Protein AF-0000000073406650 (afdb_homodimer)

Secondary structure (DSSP, 8-state):
----------------------SS--EEEEEE-TTS-EEEEEESS-TT--EEEEEEEESSTTPPPSEEEEEE-EE-SSSEEEEE-PPPTTEEEEEEEEETTTTEEE-GGG-TT--EEEEES-SS---EEEEE-TTS-EEEEE---TTS-EEEEEEEESSSSTTSPPEEEEEEE-EEETTTTEEEEEE----TT-EEEEEEEETTTTEEE-BTTBPEEEE----SEEEEEEEES-S-EETT-EEEEEEEEEE-SSS-EEEEEEEEETTEEEEEEEEEE-SEEEEEEEEEE--S-SEEE--EEEEEETTEEEEEEEPPPEEEE--TT-PPEEEEEEEEE-----B-TTS-B---HHHHHHH-SEEETTEEE-HHHHHHHHHHHSS--EEEEE-HHHHHHHHHHHH-SS--B-TT----HHHHHHHHHHHHHHHHHHHHHTSEEEEB--TT-B-HHHHHHTT-HHHHHHHHHHHHHHHHHHH----SEE--GGG-B-TTHHHHHHHHT--EEEEEHHHHGGG-EEEES---SSSEEEEE-TTS-EEEEEEE-HHHHHHHHHTGGGS-HHHHHHHHHHHHHHHHHHSTT-EEEEEEESSHHHHH-TTTHHHHHHHHHHHHHHHBTTTEEE--HHHHHHHSPSPEEEE---SB-TTSSSTTT-SS-HHHHHHHHHHHHHHHHHHHHHHHHTPPSS------GGGTT--SSHHHHHHHHHHHHTBHHHHHHSSTTT---HHHHHHHHHHHHHHHHHHHHHHHTEEEEEEEEETTEEEEEEEE-SSS-EEEEEEEEETTEEEEEEEEE-SEEEEEEEE-SS--SEEEEEEEE---HHHH-S-SSPPBTTBEEEEEEEEETTS-EEEE------------------------/----------------------S---EEEEEE-TTS-EEEEEESS-TT--EEEEEEEESSTTPPPSEEEEEE-EE-SSSEEEEE-PPPTTEEEEEEEEETTTTEEE-GGG-TT--EEEEES-SS---EEEEE-TTS-EEEEE---TTS-EEEEEEEESSSSTTSPPEEEEEEE-EEETTTTEEEEEE----TT-EEEEEEEETTTTEEE-BTTBPEEEE----SEEEEEEEES-S-EETT-EEEEEEEEEE-SSS-EEEEEEEEETTEEEEEEEEEE-SEEEEEEEEEE--S-SEEE--EEEEEETTEEEEEEEPPPEEEE--TT-PPEEEEEEEEE-----B-TTSEE---HHHHHHH-SEEETTEEE-HHHHHHHHHHHSS--EEEEE-HHHHHHHHHHHH-SS-EE-TT----HHHHHHHHHHHHHHHHHHHHHTSEEEEB--TT-B-HHHHHHTT-HHHHHHHHHHHHHHHHHHH----SEE--GGG-B-TTHHHHHHHHT--EEEEEHHHHGGG-EEEES---SSSEEEEE-TTS-EEEEEEE-HHHHHHHHHTGGGS-HHHHHHHHHHHHHHHHHHSTT-EEEEEEESSHHHHT-TTTHHHHHHHHHHHHHHHBTTTEEE--HHHHHHHSPSPEEEE---SB-TTSSSTTT-SS-HHHHHHHHHHHHHHHHHHHHHHHHTPPSSPPPP--GGGTT--SSHHHHHHHHHHHHTBHHHHHHSSTTT---THHHHHHHHHHHHHHHHHHHHHHTEEEEEEEEETTEEEEEEEE-SSS-EEEEEEEEETTEEEEEEEEE-SEEEEEEEE-SS--SEEEEEEEE---HHHH-S-SSPPBTTBEEEEEEEEETTS-EEEE------------------------

Foldseek 3Di:
DPPPPPPPPPPPPPPDPDCPVPDQDKDKDWDADPQAKIKIWIARDDQPWWKKKWKAWDPFFLHDGPGIDIDTFHDPPGTTMDMDDRDDQQIKMWIWMATPVVRDTGAVSRDPSFTFIARRNHPDWFQWDWDQDQQQKIKIKIQDHPPFWKKKFKFWFPDQWAPGDGDPTDIDIWDQDRRGNITIDIDDRDPQQIKMWIWMAGPVVRDIHADVPGTGIDGRHHFQKDWPDKAWPALAAEAFDKTKMKIKMAHQDQAKFFKKKWKDWPVDIDIDGGDIDHHGIDIDIDMDTRNDDFDKTWIKMFIGGPNHTRDIDIYPIYGYDHCVVFAAAAEEEEAEADDFAQAFLQQAREACCLLCQQFAQADDPNGGGHLLQLVLVLLVVFPFAYEYEDALNSLLVLLLLLQEPDHHYDPPYDGPSVRSNVSSVVSLVSVLVCVVVRSYAYAWEQRRLFLVVVCVQLLVNLQSLLSRLLRQVSCCVSNVDRHQAHENRLLFDDLCVLVSCVVNNRAAYEHALVLWLVPWAFPDDHSPLQAKEWEQDPVRRTHIYRHADLVLLVCVQPPLQADALVVSLSVNVVVSSVVCNVDGHTYHYHYDHSRQSCSVRVPRRSSNVSSNSVSQRVCDPGSYHYDHPVVRNVVGDDHTYIYDTDRAGSVSHCCLQDDPDPLSVVLVQLLLALLQLLLLLCLFLPHDPNHNADDDSNRPPAGPDPSSRLSSLSSSSSHRQLSNCPDPPQVHDCVSSVSSNSSSVVSVVVSLVQLVQKDWDWWAADFFKIKTKIARQDQGKTWKKKWKDDPVDIDIDTDIDHHGIDIDMDGHPGRDFKIKIWIARQADCSSRRNHPDDADPRGHTSWMWIQGNVTDIDIDGPPPPPPPPPPPPPPDCPPDVRRD/DPPPPPPPPPPPPPDDPDCPVPDQDKDKDWDADPQAKIKIWIARDDQPWWKKKWKAWDPFFLHDGPGIDIDTFHDPPGTTMDMDDRDDQQIKMWIWMATPVVRDTGAVSRDPSFTFIAGHNHPDWFQWDWDQDQQQKIKIKIQDHPPFWKKKFKFWFPDQWAPTDGDPTDIDIWDQDRRGNITIDIDDRDPQQIKMWIWMAGPVVRDIHADVPGTGIDGRHHFQKDWPDKAWPDLAAEAFDKTKMKIKMAHQDQAKFFKKKWKDWPVDIDIDGGDIDHHGIDIDIDMDTRNDDFDKTWIKMFMGGPNHTNDIDIYPIYGYDYCVVFAAAAEEEEAEADDFAQAFLQQAREACCLLCQQFAQADDPNGGGHLLQLVLVLLVVFPFAYEYEDAQNSLLVLLLLLQEPDHHYDPPYDGPSVRSNVSSVVSLVSVLVCVVVNSYAYAWEQRRLFLVVVCVQLLVNLQSLLSRLLRQVSCCVRNVDRHQAHENRLLFDDLCVLVSCVVNNRAAYEHALVLWLVPWAFPDDHSPLQAWEWEQDPVRRTHIYRHADLVLLVCVQPPLQADALVVSLSVNVVVSSVCCNVDGHTYHYHYDHSRQSCSVRVPRRSSNVSSNSVSQRVCDPGSYHYDHPVVRNVVGDDHTYIYDTDRAGSVSHCCLQDDPDPLSVVLVQLLLALLQLLLLLCLFLPHDPNHNADDDSNRPPAGPDPSSRLSSLSSSSSHRQLSNCPDPPQVHDCVSSVSSNSSSVVSVVVSLVQLVQKDWDWWAADFFKIKTKIARQDQGKTWKKKWKDDPVDIDIDTDIDHHGIDIDMDGHPGGDFKIKIWIARQADCSSRRNHDDDADPRHHTSWMWIQGNVTDIDIDGPPPPPPPPPPPPPPDCPPPVRRD

Organism: Sulfolobus acidocaldarius (strain ATCC 33909 / DSM 639 / JCM 8929 / NBRC 15157 / NCIMB 11770) (NCBI:txid330779)

Radius of gyration: 42.92 Å; Cα contacts (8 Å, |Δi|>4): 4029; chains: 2; bounding box: 126×103×82 Å

Sequence (1768 aa):
MKVVLVLSIFVISILSVLALAQTGNVSVNFNVTSNGYVTIYLSGLPSSDDVILHWGVQPGPQSSWTQVYDTPMTWNGNNFSATIGPFQNGTWIGWVFHDNTTNTWINYDNHPFWNWNLEVNPPVVGITYATVLSNGSILITTIGRAPDDIVVHYGIASGPQTGLPWSNITDVTMVYNPLWGNYTAVIGPFPNGTWVQWVYHDLTENKYYSNNGQNFAIQVIYTFLTITGGNYDKYVYTINQNGKIFLTVDNKLNSPVNVNIVVNIQNNQLSYNGITLNPGQNNITLPFTASFSQGVYYPVVDLYYSNSLQGTFNLPQLIVLNTTGKRPISLVIVWNMHQPLYLSPQGVWEQPWVWVHTGQDFYWNSSLVGAYELQALLINKYNVSVTIDFTPVLLYQWLTILSQTNPKFASGINVNVTHDTQAVNYTLNLYRSLAQEGKVEVLTVPFYHPLQPIILDNGWWSDDLAQILMGIQMTRQVFNVSPAGTWTPEQAFNMGLITLYNQTGIRYTILDQDAYLPYVTVVSGNTNPYQPFEVLNSLGQSTIVLFRDTALSNQFSFQFFSQPPQLTAQQLIQELAMIYMNNPGGVVTVAFDGENPLIFNPSTGPQDLNAIYQALSQYQGSWLITQTASQAIATHKPYSVITNLPETSWNLNLNYWNNGNPGKIEIWKSVATAREYLVALTKAVGLNLSPVVNLPPSISPNSTNPIATLWNYLYVAEGSDWTWQTGPPSNGPSWFMYQALNYTNAIISTVNQMFSKITLTKANIDGHKLKLTFMNGLNYTLNLVLVVSSGNYNTSYNIVLNPGRNDISVNLPKSVNSVNVYLYSPVTPQDVGASPIPLFSYGFLIHSYSVNSDGSNSSMLTLIVIAGALIIPVLGLTVRRFLKMKVVLVLSIFVISILSVLALAQTGNVSVNFNVTSNGYVTIYLSGLPSSDDVILHWGVQPGPQSSWTQVYDTPMTWNGNNFSATIGPFQNGTWIGWVFHDNTTNTWINYDNHPFWNWNLEVNPPVVGITYATVLSNGSILITTIGRAPDDIVVHYGIASGPQTGLPWSNITDVTMVYNPLWGNYTAVIGPFPNGTWVQWVYHDLTENKYYSNNGQNFAIQVIYTFLTITGGNYDKYVYTINQNGKIFLTVDNKLNSPVNVNIVVNIQNNQLSYNGITLNPGQNNITLPFTASFSQGVYYPVVDLYYSNSLQGTFNLPQLIVLNTTGKRPISLVIVWNMHQPLYLSPQGVWEQPWVWVHTGQDFYWNSSLVGAYELQALLINKYNVSVTIDFTPVLLYQWLTILSQTNPKFASGINVNVTHDTQAVNYTLNLYRSLAQEGKVEVLTVPFYHPLQPIILDNGWWSDDLAQILMGIQMTRQVFNVSPAGTWTPEQAFNMGLITLYNQTGIRYTILDQDAYLPYVTVVSGNTNPYQPFEVLNSLGQSTIVLFRDTALSNQFSFQFFSQPPQLTAQQLIQELAMIYMNNPGGVVTVAFDGENPLIFNPSTGPQDLNAIYQALSQYQGSWLITQTASQAIATHKPYSVITNLPETSWNLNLNYWNNGNPGKIEIWKSVATAREYLVALTKAVGLNLSPVVNLPPSISPNSTNPIATLWNYLYVAEGSDWTWQTGPPSNGPSWFMYQALNYTNAIISTVNQMFSKITLTKANIDGHKLKLTFMNGLNYTLNLVLVVSSGNYNTSYNIVLNPGRNDISVNLPKSVNSVNVYLYSPVTPQDVGASPIPLFSYGFLIHSYSVNSDGSNSSMLTLIVIAGALIIPVLGLTVRRFLK

Nearest PDB structures (foldseek):
  7e1y-assembly1_H  TM=8.188E-01  e=5.742E-29  Staphylothermus marinus F1
  6az2-assembly1_B  TM=6.897E-01  e=8.154E-02  Saccharomyces cerevisiae S288C
  7snk-assembly1_A  TM=3.817E-01  e=5.531E-03  Phocaeicola plebeius DSM 17135
  2pn5-assembly1_A  TM=1.349E-01  e=4.374E-06  Anopheles gambiae
  7lk7-assembly1_A  TM=3.412E-01  e=1.401E-02  Phocaeicola plebeius DSM 17135

Structure (mmCIF, N/CA/C/O backbone):
data_AF-0000000073406650-model_v1
#
loop_
_entity.id
_entity.type
_entity.pdbx_description
1 polymer 'Membrane bound alpha-amylase'
#
loop_
_atom_site.group_PDB
_atom_site.id
_atom_site.type_symbol
_atom_site.label_atom_id
_atom_site.label_alt_id
_atom_site.label_comp_id
_atom_site.label_asym_id
_atom_site.label_entity_id
_atom_site.label_seq_id
_atom_site.pdbx_PDB_ins_code
_atom_site.Cartn_x
_atom_site.Cartn_y
_atom_site.Cartn_z
_atom_site.occupancy
_atom_site.B_iso_or_equiv
_atom_site.auth_seq_id
_atom_site.auth_comp_id
_atom_site.auth_asym_id
_atom_site.auth_atom_id
_atom_site.pdbx_PDB_model_num
ATOM 1 N N . MET A 1 1 ? -57.688 -14.062 -1.673 1 18.39 1 MET A N 1
ATOM 2 C CA . MET A 1 1 ? -57.125 -15.359 -1.313 1 18.39 1 MET A CA 1
ATOM 3 C C . MET A 1 1 ? -55.594 -15.328 -1.386 1 18.39 1 MET A C 1
ATOM 5 O O . MET A 1 1 ? -55.031 -15.031 -2.434 1 18.39 1 MET A O 1
ATOM 9 N N . LYS A 1 2 ? -54.938 -15.031 -0.237 1 19.77 2 LYS A N 1
ATOM 10 C CA . LYS A 1 2 ? -53.562 -14.562 -0.072 1 19.77 2 LYS A CA 1
ATOM 11 C C . LYS A 1 2 ? -52.562 -15.648 -0.455 1 19.77 2 LYS A C 1
ATOM 13 O O . LYS A 1 2 ? -52.531 -16.719 0.164 1 19.77 2 LYS A O 1
ATOM 18 N N . VAL A 1 3 ? -52.344 -15.891 -1.811 1 19.72 3 VAL A N 1
ATOM 19 C CA . VAL A 1 3 ? -51.625 -16.953 -2.508 1 19.72 3 VAL A CA 1
ATOM 20 C C . VAL A 1 3 ? -50.219 -17.094 -1.93 1 19.72 3 VAL A C 1
ATOM 22 O O . VAL A 1 3 ? -49.406 -16.156 -1.986 1 19.72 3 VAL A O 1
ATOM 25 N N . VAL A 1 4 ? -50.094 -17.875 -0.768 1 21.81 4 VAL A N 1
ATOM 26 C CA . VAL A 1 4 ? -48.906 -18.25 -0.04 1 21.81 4 VAL A CA 1
ATOM 27 C C . VAL A 1 4 ? -47.906 -18.953 -0.987 1 21.81 4 VAL A C 1
ATOM 29 O O . VAL A 1 4 ? -48.281 -19.891 -1.684 1 21.81 4 VAL A O 1
ATOM 32 N N . LEU A 1 5 ? -46.906 -18.25 -1.553 1 22.22 5 LEU A N 1
ATOM 33 C CA . LEU A 1 5 ? -45.875 -18.641 -2.488 1 22.22 5 LEU A CA 1
ATOM 34 C C . LEU A 1 5 ? -45.219 -19.938 -2.047 1 22.22 5 LEU A C 1
ATOM 36 O O . LEU A 1 5 ? -44.656 -20.016 -0.948 1 22.22 5 LEU A O 1
ATOM 40 N N . VAL A 1 6 ? -45.719 -21.156 -2.42 1 22.02 6 VAL A N 1
ATOM 41 C CA . VAL A 1 6 ? -45.375 -22.562 -2.248 1 22.02 6 VAL A CA 1
ATOM 42 C C . VAL A 1 6 ? -43.906 -22.781 -2.639 1 22.02 6 VAL A C 1
ATOM 44 O O . VAL A 1 6 ? -43.531 -22.516 -3.777 1 22.02 6 VAL A O 1
ATOM 47 N N . LEU A 1 7 ? -42.938 -22.688 -1.72 1 22.48 7 LEU A N 1
ATOM 48 C CA . LEU A 1 7 ? -41.531 -23.094 -1.777 1 22.48 7 LEU A CA 1
ATOM 49 C C . LEU A 1 7 ? -41.406 -24.5 -2.359 1 22.48 7 LEU A C 1
ATOM 51 O O . LEU A 1 7 ? -41.875 -25.469 -1.773 1 22.48 7 LEU A O 1
ATOM 55 N N . SER A 1 8 ? -41.594 -24.734 -3.68 1 22.39 8 SER A N 1
ATOM 56 C CA . SER A 1 8 ? -41.406 -26 -4.371 1 22.39 8 SER A CA 1
ATOM 57 C C . SER A 1 8 ? -40.094 -26.656 -3.963 1 22.39 8 SER A C 1
ATOM 59 O O . SER A 1 8 ? -39.031 -26.078 -4.156 1 22.39 8 SER A O 1
ATOM 61 N N . ILE A 1 9 ? -40.062 -27.516 -2.973 1 23.09 9 ILE A N 1
ATOM 62 C CA . ILE A 1 9 ? -39.062 -28.422 -2.463 1 23.09 9 ILE A CA 1
ATOM 63 C C . ILE A 1 9 ? -38.625 -29.391 -3.562 1 23.09 9 ILE A C 1
ATOM 65 O O . ILE A 1 9 ? -39.438 -30.172 -4.066 1 23.09 9 ILE A O 1
ATOM 69 N N . PHE A 1 10 ? -37.75 -29.031 -4.492 1 22.48 10 PHE A N 1
ATOM 70 C CA . PHE A 1 10 ? -37.094 -29.984 -5.395 1 22.48 10 PHE A CA 1
ATOM 71 C C . PHE A 1 10 ? -36.625 -31.203 -4.633 1 22.48 10 PHE A C 1
ATOM 73 O O . PHE A 1 10 ? -35.812 -31.109 -3.705 1 22.48 10 PHE A O 1
ATOM 80 N N . VAL A 1 11 ? -37.438 -32.219 -4.512 1 22.72 11 VAL A N 1
ATOM 81 C CA . VAL A 1 11 ? -37.156 -33.594 -4.02 1 22.72 11 VAL A CA 1
ATOM 82 C C . VAL A 1 11 ? -36.094 -34.25 -4.902 1 22.72 11 VAL A C 1
ATOM 84 O O . VAL A 1 11 ? -36.375 -34.594 -6.059 1 22.72 11 VAL A O 1
ATOM 87 N N . ILE A 1 12 ? -34.844 -33.812 -4.949 1 22.72 12 ILE A N 1
ATOM 88 C CA . ILE A 1 12 ? -33.781 -34.625 -5.523 1 22.72 12 ILE A CA 1
ATOM 89 C C . ILE A 1 12 ? -33.875 -36.062 -5.023 1 22.72 12 ILE A C 1
ATOM 91 O O . ILE A 1 12 ? -34.031 -36.281 -3.824 1 22.72 12 ILE A O 1
ATOM 95 N N . SER A 1 13 ? -34.25 -36.938 -5.902 1 22.08 13 SER A N 1
ATOM 96 C CA . SER A 1 13 ? -34.219 -38.406 -5.777 1 22.08 13 SER A CA 1
ATOM 97 C C . SER A 1 13 ? -32.906 -38.875 -5.176 1 22.08 13 SER A C 1
ATOM 99 O O . SER A 1 13 ? -31.844 -38.562 -5.691 1 22.08 13 SER A O 1
ATOM 101 N N . ILE A 1 14 ? -32.906 -39.25 -3.951 1 23.77 14 ILE A N 1
ATOM 102 C CA . ILE A 1 14 ? -31.938 -39.906 -3.074 1 23.77 14 ILE A CA 1
ATOM 103 C C . ILE A 1 14 ? -31.609 -41.281 -3.645 1 23.77 14 ILE A C 1
ATOM 105 O O . ILE A 1 14 ? -32.281 -42.281 -3.348 1 23.77 14 ILE A O 1
ATOM 109 N N . LEU A 1 15 ? -31.641 -41.531 -4.98 1 22.2 15 LEU A N 1
ATOM 110 C CA . LEU A 1 15 ? -31.234 -42.906 -5.211 1 22.2 15 LEU A CA 1
ATOM 111 C C . LEU A 1 15 ? -29.953 -43.25 -4.453 1 22.2 15 LEU A C 1
ATOM 113 O O . LEU A 1 15 ? -29.219 -42.344 -4.047 1 22.2 15 LEU A O 1
ATOM 117 N N . SER A 1 16 ? -29.516 -44.656 -4.668 1 22.23 16 SER A N 1
ATOM 118 C CA . SER A 1 16 ? -28.609 -45.594 -4.02 1 22.23 16 SER A CA 1
ATOM 119 C C . SER A 1 16 ? -27.156 -45.125 -4.121 1 22.23 16 SER A C 1
ATOM 121 O O . SER A 1 16 ? -26.312 -45.844 -4.641 1 22.23 16 SER A O 1
ATOM 123 N N . VAL A 1 17 ? -26.766 -44 -4.508 1 22.06 17 VAL A N 1
ATOM 124 C CA . VAL A 1 17 ? -25.312 -44 -4.5 1 22.06 17 VAL A CA 1
ATOM 125 C C . VAL A 1 17 ? -24.797 -44.5 -3.15 1 22.06 17 VAL A C 1
ATOM 127 O O . VAL A 1 17 ? -25.281 -44.062 -2.098 1 22.06 17 VAL A O 1
ATOM 130 N N . LEU A 1 18 ? -24.125 -45.719 -3.166 1 21.72 18 LEU A N 1
ATOM 131 C CA . LEU A 1 18 ? -23.281 -46.531 -2.283 1 21.72 18 LEU A CA 1
ATOM 132 C C . LEU A 1 18 ? -22.391 -45.625 -1.427 1 21.72 18 LEU A C 1
ATOM 134 O O . LEU A 1 18 ? -21.906 -44.594 -1.896 1 21.72 18 LEU A O 1
ATOM 138 N N . ALA A 1 19 ? -22.422 -45.969 -0.127 1 24.52 19 ALA A N 1
ATOM 139 C CA . ALA A 1 19 ? -21.766 -45.594 1.128 1 24.52 19 ALA A CA 1
ATOM 140 C C . ALA A 1 19 ? -20.25 -45.594 0.987 1 24.52 19 ALA A C 1
ATOM 142 O O . ALA A 1 19 ? -19.609 -46.625 1.143 1 24.52 19 ALA A O 1
ATOM 143 N N . LEU A 1 20 ? -19.672 -45.094 -0.078 1 22.94 20 LEU A N 1
ATOM 144 C CA . LEU A 1 20 ? -18.25 -45.125 0.209 1 22.94 20 LEU A CA 1
ATOM 145 C C . LEU A 1 20 ? -17.922 -44.312 1.46 1 22.94 20 LEU A C 1
ATOM 147 O O . LEU A 1 20 ? -17.797 -43.094 1.393 1 22.94 20 LEU A O 1
ATOM 151 N N . ALA A 1 21 ? -18.688 -44.531 2.484 1 26.11 21 ALA A N 1
ATOM 152 C CA . ALA A 1 21 ? -18.516 -43.938 3.811 1 26.11 21 ALA A CA 1
ATOM 153 C C . ALA A 1 21 ? -17.094 -44.156 4.316 1 26.11 21 ALA A C 1
ATOM 155 O O . ALA A 1 21 ? -16.656 -43.531 5.273 1 26.11 21 ALA A O 1
ATOM 156 N N . GLN A 1 22 ? -16.312 -45.156 3.91 1 27.64 22 GLN A N 1
ATOM 157 C CA . GLN A 1 22 ? -15.664 -45.656 5.117 1 27.64 22 GLN A CA 1
ATOM 158 C C . GLN A 1 22 ? -14.688 -44.625 5.684 1 27.64 22 GLN A C 1
ATOM 160 O O . GLN A 1 22 ? -13.703 -45 6.324 1 27.64 22 GLN A O 1
ATOM 165 N N . THR A 1 23 ? -14.586 -43.5 5.332 1 33.31 23 THR A N 1
ATOM 166 C CA . THR A 1 23 ? -13.445 -43.188 6.18 1 33.31 23 THR A CA 1
ATOM 167 C C . THR A 1 23 ? -13.797 -43.312 7.652 1 33.31 23 THR A C 1
ATOM 169 O O . THR A 1 23 ? -14.977 -43.406 8.008 1 33.31 23 THR A O 1
ATOM 172 N N . GLY A 1 24 ? -12.992 -42.906 8.836 1 44.06 24 GLY A N 1
ATOM 173 C CA . GLY A 1 24 ? -13.031 -43.281 10.242 1 44.06 24 GLY A CA 1
ATOM 174 C C . GLY A 1 24 ? -14.352 -42.969 10.914 1 44.06 24 GLY A C 1
ATOM 175 O O . GLY A 1 24 ? -14.984 -41.969 10.617 1 44.06 24 GLY A O 1
ATOM 176 N N . ASN A 1 25 ? -15.32 -43.938 11.438 1 58.31 25 ASN A N 1
ATOM 177 C CA . ASN A 1 25 ? -16.672 -44.188 11.93 1 58.31 25 ASN A CA 1
ATOM 178 C C . ASN A 1 25 ? -16.984 -43.312 13.156 1 58.31 25 ASN A C 1
ATOM 180 O O . ASN A 1 25 ? -16.578 -43.656 14.273 1 58.31 25 ASN A O 1
ATOM 184 N N . VAL A 1 26 ? -17.219 -42.062 13.133 1 77.94 26 VAL A N 1
ATOM 185 C CA . VAL A 1 26 ? -17.672 -41.375 14.344 1 77.94 26 VAL A CA 1
ATOM 186 C C . VAL A 1 26 ? -19.188 -41.5 14.469 1 77.94 26 VAL A C 1
ATOM 188 O O . VAL A 1 26 ? -19.891 -41.625 13.469 1 77.94 26 VAL A O 1
ATOM 191 N N . SER A 1 27 ? -19.656 -41.688 15.727 1 84.5 27 SER A N 1
ATOM 192 C CA . SER A 1 27 ? -21.062 -41.688 16.062 1 84.5 27 SER A CA 1
ATOM 193 C C . SER A 1 27 ? -21.438 -40.5 16.938 1 84.5 27 SER A C 1
ATOM 195 O O . SER A 1 27 ? -20.703 -40.156 17.875 1 84.5 27 SER A O 1
ATOM 197 N N . VAL A 1 28 ? -22.5 -39.812 16.469 1 89.56 28 VAL A N 1
ATOM 198 C CA . VAL A 1 28 ? -22.938 -38.625 17.203 1 89.56 28 VAL A CA 1
ATOM 199 C C . VAL A 1 28 ? -24.328 -38.875 17.781 1 89.56 28 VAL A C 1
ATOM 201 O O . VAL A 1 28 ? -25.234 -39.344 17.078 1 89.56 28 VAL A O 1
ATOM 204 N N . ASN A 1 29 ? -24.469 -38.625 19.047 1 87.31 29 ASN A N 1
ATOM 205 C CA . ASN A 1 29 ? -25.75 -38.656 19.734 1 87.31 29 ASN A CA 1
ATOM 206 C C . ASN A 1 29 ? -25.953 -37.406 20.594 1 87.31 29 ASN A C 1
ATOM 208 O O . ASN A 1 29 ? -25 -36.719 20.922 1 87.31 29 ASN A O 1
ATOM 212 N N . PHE A 1 30 ? -27.188 -37.188 20.891 1 91.88 30 PHE A N 1
ATOM 213 C CA . PHE A 1 30 ? -27.469 -36.062 21.75 1 91.88 30 PHE A CA 1
ATOM 214 C C . PHE A 1 30 ? -28.703 -36.312 22.609 1 91.88 30 PHE A C 1
ATOM 216 O O . PHE A 1 30 ? -29.484 -37.219 22.328 1 91.88 30 PHE A O 1
ATOM 223 N N . ASN A 1 31 ? -28.766 -35.562 23.734 1 89.88 31 ASN A N 1
ATOM 224 C CA . ASN A 1 31 ? -29.938 -35.531 24.609 1 89.88 31 ASN A CA 1
ATOM 225 C C . ASN A 1 31 ? -30.438 -34.094 24.812 1 89.88 31 ASN A C 1
ATOM 227 O O . ASN A 1 31 ? -29.641 -33.156 24.797 1 89.88 31 ASN A O 1
ATOM 231 N N . VAL A 1 32 ? -31.719 -34.031 24.953 1 91.12 32 VAL A N 1
ATOM 232 C CA . VAL A 1 32 ? -32.344 -32.75 25.172 1 91.12 32 VAL A CA 1
ATOM 233 C C . VAL A 1 32 ? -33.219 -32.781 26.422 1 91.12 32 VAL A C 1
ATOM 235 O O . VAL A 1 32 ? -34.031 -33.688 26.594 1 91.12 32 VAL A O 1
ATOM 238 N N . THR A 1 33 ? -33 -31.766 27.281 1 88.19 33 THR A N 1
ATOM 239 C CA . THR A 1 33 ? -33.844 -31.656 28.453 1 88.19 33 THR A CA 1
ATOM 240 C C . THR A 1 33 ? -35.031 -30.719 28.172 1 88.19 33 THR A C 1
ATOM 242 O O . THR A 1 33 ? -34.969 -29.906 27.234 1 88.19 33 THR A O 1
ATOM 245 N N . SER A 1 34 ? -36 -30.828 28.984 1 85.12 34 SER A N 1
ATOM 246 C CA . SER A 1 34 ? -37.188 -30.016 28.828 1 85.12 34 SER A CA 1
ATOM 247 C C . SER A 1 34 ? -36.906 -28.531 29.031 1 85.12 34 SER A C 1
ATOM 249 O O . SER A 1 34 ? -37.594 -27.672 28.531 1 85.12 34 SER A O 1
ATOM 251 N N . ASN A 1 35 ? -35.75 -28.328 29.766 1 85.81 35 ASN A N 1
ATOM 252 C CA . ASN A 1 35 ? -35.375 -26.938 30.047 1 85.81 35 ASN A CA 1
ATOM 253 C C . ASN A 1 35 ? -34.469 -26.344 28.969 1 85.81 35 ASN A C 1
ATOM 255 O O . ASN A 1 35 ? -34.031 -25.219 29.094 1 85.81 35 ASN A O 1
ATOM 259 N N . GLY A 1 36 ? -34.25 -27.109 27.984 1 88.44 36 GLY A N 1
ATOM 260 C CA . GLY A 1 36 ? -33.594 -26.562 26.812 1 88.44 36 GLY A CA 1
ATOM 261 C C . GLY A 1 36 ? -32.094 -26.812 26.797 1 88.44 36 GLY A C 1
ATOM 262 O O . GLY A 1 36 ? -31.359 -26.156 26.062 1 88.44 36 GLY A O 1
ATOM 263 N N . TYR A 1 37 ? -31.609 -27.703 27.625 1 91.94 37 TYR A N 1
ATOM 264 C CA . TYR A 1 37 ? -30.219 -28.094 27.531 1 91.94 37 TYR A CA 1
ATOM 265 C C . TYR A 1 37 ? -30.016 -29.219 26.531 1 91.94 37 TYR A C 1
ATOM 267 O O . TYR A 1 37 ? -30.844 -30.125 26.438 1 91.94 37 TYR A O 1
ATOM 275 N N . VAL A 1 38 ? -28.938 -29.141 25.734 1 93.38 38 VAL A N 1
ATOM 276 C CA . VAL A 1 38 ? -28.578 -30.156 24.766 1 93.38 38 VAL A CA 1
ATOM 277 C C . VAL A 1 38 ? -27.188 -30.719 25.094 1 93.38 38 VAL A C 1
ATOM 279 O O . VAL A 1 38 ? -26.203 -29.969 25.141 1 93.38 38 VAL A O 1
ATOM 282 N N . THR A 1 39 ? -27.172 -31.953 25.375 1 92.69 39 THR A N 1
ATOM 283 C CA . THR A 1 39 ? -25.891 -32.625 25.547 1 92.69 39 THR A CA 1
ATOM 284 C C . THR A 1 39 ? -25.547 -33.438 24.297 1 92.69 39 THR A C 1
ATOM 286 O O . THR A 1 39 ? -26.312 -34.312 23.875 1 92.69 39 THR A O 1
ATOM 289 N N . ILE A 1 40 ? -24.391 -33.156 23.719 1 93.56 40 ILE A N 1
ATOM 290 C CA . ILE A 1 40 ? -23.953 -33.812 22.484 1 93.56 40 ILE A CA 1
ATOM 291 C C . ILE A 1 40 ? -22.812 -34.781 22.781 1 93.56 40 ILE A C 1
ATOM 293 O O . ILE A 1 40 ? -21.906 -34.438 23.547 1 93.56 40 ILE A O 1
ATOM 297 N N . TYR A 1 41 ? -22.953 -35.969 22.203 1 89.75 41 TYR A N 1
ATOM 298 C CA . TYR A 1 41 ? -21.984 -37.031 22.391 1 89.75 41 TYR A CA 1
ATOM 299 C C . TYR A 1 41 ? -21.312 -37.375 21.062 1 89.75 41 TYR A C 1
ATOM 301 O O . TYR A 1 41 ? -21.984 -37.562 20.047 1 89.75 41 TYR A O 1
ATOM 309 N N . LEU A 1 42 ? -20.031 -37.406 21.109 1 91.69 42 LEU A N 1
ATOM 310 C CA . LEU A 1 42 ? -19.234 -37.812 19.938 1 91.69 42 LEU A CA 1
ATOM 311 C C . LEU A 1 42 ? -18.344 -39 20.266 1 91.69 42 LEU A C 1
ATOM 313 O O . LEU A 1 42 ? -17.516 -38.938 21.188 1 91.69 42 LEU A O 1
ATOM 317 N N . SER A 1 43 ? -18.531 -40.031 19.531 1 85.38 43 SER A N 1
ATOM 318 C CA . SER A 1 43 ? -17.703 -41.219 19.719 1 85.38 43 SER A CA 1
ATOM 319 C C . SER A 1 43 ? -16.938 -41.562 18.438 1 85.38 43 SER A C 1
ATOM 321 O O . SER A 1 43 ? -17.266 -41.094 17.359 1 85.38 43 SER A O 1
ATOM 323 N N . GLY A 1 44 ? -15.898 -42.344 18.594 1 82.81 44 GLY A N 1
ATOM 324 C CA . GLY A 1 44 ? -15.133 -42.812 17.453 1 82.81 44 GLY A CA 1
ATOM 325 C C . GLY A 1 44 ? -13.766 -42.188 17.344 1 82.81 44 GLY A C 1
ATOM 326 O O . GLY A 1 44 ? -13 -42.469 16.422 1 82.81 44 GLY A O 1
ATOM 327 N N . LEU A 1 45 ? -13.469 -41.312 18.375 1 85.62 45 LEU A N 1
ATOM 328 C CA . LEU A 1 45 ? -12.172 -40.656 18.391 1 85.62 45 LEU A CA 1
ATOM 329 C C . LEU A 1 45 ? -11.352 -41.094 19.594 1 85.62 45 LEU A C 1
ATOM 331 O O . LEU A 1 45 ? -11.914 -41.531 20.609 1 85.62 45 LEU A O 1
ATOM 335 N N . PRO A 1 46 ? -10.047 -41.031 19.469 1 84.12 46 PRO A N 1
ATOM 336 C CA . PRO A 1 46 ? -9.219 -41.344 20.641 1 84.12 46 PRO A CA 1
ATOM 337 C C . PRO A 1 46 ? -9.477 -40.438 21.828 1 84.12 46 PRO A C 1
ATOM 339 O O . PRO A 1 46 ? -9.68 -39.219 21.641 1 84.12 46 PRO A O 1
ATOM 342 N N . SER A 1 47 ? -9.453 -40.969 22.953 1 86 47 SER A N 1
ATOM 343 C CA . SER A 1 47 ? -9.75 -40.25 24.203 1 86 47 SER A CA 1
ATOM 344 C C . SER A 1 47 ? -8.727 -39.156 24.453 1 86 47 SER A C 1
ATOM 346 O O . SER A 1 47 ? -9.008 -38.219 25.188 1 86 47 SER A O 1
ATOM 348 N N . SER A 1 48 ? -7.551 -39.219 23.859 1 84.12 48 SER A N 1
ATOM 349 C CA . SER A 1 48 ? -6.496 -38.219 24.094 1 84.12 48 SER A CA 1
ATOM 350 C C . SER A 1 48 ? -6.688 -37 23.219 1 84.12 48 SER A C 1
ATOM 352 O O . SER A 1 48 ? -5.984 -36 23.375 1 84.12 48 SER A O 1
ATOM 354 N N . ASP A 1 49 ? -7.703 -37.031 22.438 1 85.94 49 ASP A N 1
ATOM 355 C CA . ASP A 1 49 ? -7.848 -35.938 21.5 1 85.94 49 ASP A CA 1
ATOM 356 C C . ASP A 1 49 ? -8.484 -34.719 22.172 1 85.94 49 ASP A C 1
ATOM 358 O O . ASP A 1 49 ? -9.188 -34.844 23.172 1 85.94 49 ASP A O 1
ATOM 362 N N . ASP A 1 50 ? -8.047 -33.562 21.688 1 87.12 50 ASP A N 1
ATOM 363 C CA . ASP A 1 50 ? -8.695 -32.312 22.062 1 87.12 50 ASP A CA 1
ATOM 364 C C . ASP A 1 50 ? -9.766 -31.922 21.047 1 87.12 50 ASP A C 1
ATOM 366 O O . ASP A 1 50 ? -9.453 -31.5 19.938 1 87.12 50 ASP A O 1
ATOM 370 N N . VAL A 1 51 ? -11.039 -32.094 21.547 1 90.38 51 VAL A N 1
ATOM 371 C CA . VAL A 1 51 ? -12.148 -31.922 20.609 1 90.38 51 VAL A CA 1
ATOM 372 C C . VAL A 1 51 ? -12.984 -30.719 21.016 1 90.38 51 VAL A C 1
ATOM 374 O O . VAL A 1 51 ? -13.289 -30.531 22.203 1 90.38 51 VAL A O 1
ATOM 377 N N . ILE A 1 52 ? -13.305 -29.875 20.016 1 91.44 52 ILE A N 1
ATOM 378 C CA . ILE A 1 52 ? -14.148 -28.703 20.203 1 91.44 52 ILE A CA 1
ATOM 379 C C . ILE A 1 52 ? -15.5 -28.922 19.531 1 91.44 52 ILE A C 1
ATOM 381 O O . ILE A 1 52 ? -15.562 -29.391 18.391 1 91.44 52 ILE A O 1
ATOM 385 N N . LEU A 1 53 ? -16.531 -28.641 20.297 1 92.69 53 LEU A N 1
ATOM 386 C CA . LEU A 1 53 ? -17.859 -28.484 19.734 1 92.69 53 LEU A CA 1
ATOM 387 C C . LEU A 1 53 ? -18.062 -27.078 19.188 1 92.69 53 LEU A C 1
ATOM 389 O O . LEU A 1 53 ? -18.109 -26.109 19.953 1 92.69 53 LEU A O 1
ATOM 393 N N . HIS A 1 54 ? -18.062 -27 17.922 1 88.31 54 HIS A N 1
ATOM 394 C CA . HIS A 1 54 ? -18.328 -25.75 17.234 1 88.31 54 HIS A CA 1
ATOM 395 C C . HIS A 1 54 ? -19.812 -25.641 16.844 1 88.31 54 HIS A C 1
ATOM 397 O O . HIS A 1 54 ? -20.297 -26.438 16.047 1 88.31 54 HIS A O 1
ATOM 403 N N . TRP A 1 55 ? -20.562 -24.688 17.516 1 91.44 55 TRP A N 1
ATOM 404 C CA . TRP A 1 55 ? -22 -24.688 17.312 1 91.44 55 TRP A CA 1
ATOM 405 C C . TRP A 1 55 ? -22.547 -23.266 17.188 1 91.44 55 TRP A C 1
ATOM 407 O O . TRP A 1 55 ? -21.844 -22.312 17.516 1 91.44 55 TRP A O 1
ATOM 417 N N . GLY A 1 56 ? -23.734 -23.125 16.672 1 89.94 56 GLY A N 1
ATOM 418 C CA . GLY A 1 56 ? -24.375 -21.828 16.5 1 89.94 56 GLY A CA 1
ATOM 419 C C . GLY A 1 56 ? -25.891 -21.922 16.5 1 89.94 56 GLY A C 1
ATOM 420 O O . GLY A 1 56 ? -26.469 -23 16.406 1 89.94 56 GLY A O 1
ATOM 421 N N . VAL A 1 57 ? -26.484 -20.797 16.766 1 87.38 57 VAL A N 1
ATOM 422 C CA . VAL A 1 57 ? -27.922 -20.625 16.625 1 87.38 57 VAL A CA 1
ATOM 423 C C . VAL A 1 57 ? -28.266 -20.219 15.195 1 87.38 57 VAL A C 1
ATOM 425 O O . VAL A 1 57 ? -27.547 -19.422 14.578 1 87.38 57 VAL A O 1
ATOM 428 N N . GLN A 1 58 ? -29.344 -20.828 14.68 1 83.31 58 GLN A N 1
ATOM 429 C CA . GLN A 1 58 ? -29.719 -20.578 13.289 1 83.31 58 GLN A CA 1
ATOM 430 C C . GLN A 1 58 ? -31.234 -20.469 13.141 1 83.31 58 GLN A C 1
ATOM 432 O O . GLN A 1 58 ? -31.984 -20.953 13.992 1 83.31 58 GLN A O 1
ATOM 437 N N . PRO A 1 59 ? -31.688 -19.75 12.094 1 78.38 59 PRO A N 1
ATOM 438 C CA . PRO A 1 59 ? -33.125 -19.656 11.867 1 78.38 59 PRO A CA 1
ATOM 439 C C . PRO A 1 59 ? -33.75 -20.984 11.438 1 78.38 59 PRO A C 1
ATOM 441 O O . PRO A 1 59 ? -34.938 -21.203 11.656 1 78.38 59 PRO A O 1
ATOM 444 N N . GLY A 1 60 ? -33 -21.859 10.734 1 79.69 60 GLY A N 1
ATOM 445 C CA . GLY A 1 60 ? -33.406 -23.172 10.258 1 79.69 60 GLY A CA 1
ATOM 446 C C . GLY A 1 60 ? -32.25 -24.094 9.953 1 79.69 60 GLY A C 1
ATOM 447 O O . GLY A 1 60 ? -31.078 -23.672 10.055 1 79.69 60 GLY A O 1
ATOM 448 N N . PRO A 1 61 ? -32.688 -25.25 9.633 1 78.44 61 PRO A N 1
ATOM 449 C CA . PRO A 1 61 ? -31.578 -26.188 9.367 1 78.44 61 PRO A CA 1
ATOM 450 C C . PRO A 1 61 ? -30.688 -25.734 8.211 1 78.44 61 PRO A C 1
ATOM 452 O O . PRO A 1 61 ? -31.188 -25.266 7.184 1 78.44 61 PRO A O 1
ATOM 455 N N . GLN A 1 62 ? -29.375 -25.797 8.414 1 71.44 62 GLN A N 1
ATOM 456 C CA . GLN A 1 62 ? -28.312 -25.547 7.441 1 71.44 62 GLN A CA 1
ATOM 457 C C . GLN A 1 62 ? -28.297 -24.078 7.012 1 71.44 62 GLN A C 1
ATOM 459 O O . GLN A 1 62 ? -27.688 -23.734 6 1 71.44 62 GLN A O 1
ATOM 464 N N . SER A 1 63 ? -28.984 -23.219 7.742 1 72.75 63 SER A N 1
ATOM 465 C CA . SER A 1 63 ? -28.922 -21.781 7.496 1 72.75 63 SER A CA 1
ATOM 466 C C . SER A 1 63 ? -27.688 -21.172 8.148 1 72.75 63 SER A C 1
ATOM 468 O O . SER A 1 63 ? -27.016 -21.828 8.938 1 72.75 63 SER A O 1
ATOM 470 N N . SER A 1 64 ? -27.422 -19.922 7.762 1 72.38 64 SER A N 1
ATOM 471 C CA . SER A 1 64 ? -26.297 -19.219 8.367 1 72.38 64 SER A CA 1
ATOM 472 C C . SER A 1 64 ? -26.516 -19.016 9.859 1 72.38 64 SER A C 1
ATOM 474 O O . SER A 1 64 ? -27.609 -18.625 10.281 1 72.38 64 SER A O 1
ATOM 476 N N . TRP A 1 65 ? -25.406 -19.297 10.516 1 79.56 65 TRP A N 1
ATOM 477 C CA . TRP A 1 65 ? -25.484 -19.141 11.961 1 79.56 65 TRP A CA 1
ATOM 478 C C . TRP A 1 65 ? -25.5 -17.672 12.352 1 79.56 65 TRP A C 1
ATOM 480 O O . TRP A 1 65 ? -24.703 -16.875 11.82 1 79.56 65 TRP A O 1
ATOM 490 N N . THR A 1 66 ? -26.406 -17.266 13.133 1 75.38 66 THR A N 1
ATOM 491 C CA . THR A 1 66 ? -26.516 -15.891 13.625 1 75.38 66 THR A CA 1
ATOM 492 C C . THR A 1 66 ? -25.578 -15.672 14.805 1 75.38 66 THR A C 1
ATOM 494 O O . THR A 1 66 ? -25.141 -14.539 15.062 1 75.38 66 THR A O 1
ATOM 497 N N . GLN A 1 67 ? -25.391 -16.734 15.586 1 79.19 67 GLN A N 1
ATOM 498 C CA . GLN A 1 67 ? -24.453 -16.781 16.703 1 79.19 67 GLN A CA 1
ATOM 499 C C . GLN A 1 67 ? -23.578 -18.016 16.641 1 79.19 67 GLN A C 1
ATOM 501 O O . GLN A 1 67 ? -24.062 -19.109 16.328 1 79.19 67 GLN A O 1
ATOM 506 N N . VAL A 1 68 ? -22.297 -17.828 16.828 1 83.62 68 VAL A N 1
ATOM 507 C CA . VAL A 1 68 ? -21.375 -18.938 16.703 1 83.62 68 VAL A CA 1
ATOM 508 C C . VAL A 1 68 ? -20.547 -19.047 17.984 1 83.62 68 VAL A C 1
ATOM 510 O O . VAL A 1 68 ? -20.031 -18.047 18.5 1 83.62 68 VAL A O 1
ATOM 513 N N . TYR A 1 69 ? -20.422 -20.328 18.469 1 85.44 69 TYR A N 1
ATOM 514 C CA . TYR A 1 69 ? -19.703 -20.594 19.719 1 85.44 69 TYR A CA 1
ATOM 515 C C . TYR A 1 69 ? -18.812 -21.812 19.578 1 85.44 69 TYR A C 1
ATOM 517 O O . TYR A 1 69 ? -19.047 -22.688 18.734 1 85.44 69 TYR A O 1
ATOM 525 N N . ASP A 1 70 ? -17.703 -21.844 20.375 1 87.56 70 ASP A N 1
ATOM 526 C CA . ASP A 1 70 ? -16.859 -23.031 20.547 1 87.56 70 ASP A CA 1
ATOM 527 C C . ASP A 1 70 ? -16.906 -23.531 21.984 1 87.56 70 ASP A C 1
ATOM 529 O O . ASP A 1 70 ? -16.703 -22.75 22.922 1 87.56 70 ASP A O 1
ATOM 533 N N . THR A 1 71 ? -17.25 -24.766 22.188 1 89.25 71 THR A N 1
ATOM 534 C CA . THR A 1 71 ? -17.281 -25.391 23.516 1 89.25 71 THR A CA 1
ATOM 535 C C . THR A 1 71 ? -16.359 -26.609 23.547 1 89.25 71 THR A C 1
ATOM 537 O O . THR A 1 71 ? -16.547 -27.562 22.797 1 89.25 71 THR A O 1
ATOM 540 N N . PRO A 1 72 ? -15.32 -26.547 24.406 1 90.06 72 PRO A N 1
ATOM 541 C CA . PRO A 1 72 ? -14.492 -27.75 24.516 1 90.06 72 PRO A CA 1
ATOM 542 C C . PRO A 1 72 ? -15.273 -28.953 25.016 1 90.06 72 PRO A C 1
ATOM 544 O O . PRO A 1 72 ? -16.094 -28.828 25.922 1 90.06 72 PRO A O 1
ATOM 547 N N . MET A 1 73 ? -15.031 -30.109 24.422 1 91.5 73 MET A N 1
ATOM 548 C CA . MET A 1 73 ? -15.695 -31.344 24.844 1 91.5 73 MET A CA 1
ATOM 549 C C . MET A 1 73 ? -14.812 -32.125 25.812 1 91.5 73 MET A C 1
ATOM 551 O O . MET A 1 73 ? -13.586 -32.031 25.75 1 91.5 73 MET A O 1
ATOM 555 N N . THR A 1 74 ? -15.398 -32.875 26.703 1 91.31 74 THR A N 1
ATOM 556 C CA . THR A 1 74 ? -14.688 -33.656 27.688 1 91.31 74 THR A CA 1
ATOM 557 C C . THR A 1 74 ? -14.938 -35.156 27.453 1 91.31 74 THR A C 1
ATOM 559 O O . THR A 1 74 ? -16.062 -35.562 27.141 1 91.31 74 THR A O 1
ATOM 562 N N . TRP A 1 75 ? -13.945 -35.969 27.625 1 90.81 75 TRP A N 1
ATOM 563 C CA . TRP A 1 75 ? -14.062 -37.406 27.5 1 90.81 75 TRP A CA 1
ATOM 564 C C . TRP A 1 75 ? -14.734 -38.031 28.734 1 90.81 75 TRP A C 1
ATOM 566 O O . TRP A 1 75 ? -14.281 -37.812 29.859 1 90.81 75 TRP A O 1
ATOM 576 N N . ASN A 1 76 ? -15.852 -38.688 28.562 1 82.25 76 ASN A N 1
ATOM 577 C CA . ASN A 1 76 ? -16.594 -39.219 29.703 1 82.25 76 ASN A CA 1
ATOM 578 C C . ASN A 1 76 ? -16.391 -40.719 29.844 1 82.25 76 ASN A C 1
ATOM 580 O O . ASN A 1 76 ? -17.141 -41.406 30.547 1 82.25 76 ASN A O 1
ATOM 584 N N . GLY A 1 77 ? -15.391 -41.312 29.203 1 84.06 77 GLY A N 1
ATOM 585 C CA . GLY A 1 77 ? -15.109 -42.75 29.281 1 84.06 77 GLY A CA 1
ATOM 586 C C . GLY A 1 77 ? -15.469 -43.5 28 1 84.06 77 GLY A C 1
ATOM 587 O O . GLY A 1 77 ? -14.844 -44.5 27.672 1 84.06 77 GLY A O 1
ATOM 588 N N . ASN A 1 78 ? -16.469 -43 27.406 1 83.5 78 ASN A N 1
ATOM 589 C CA . ASN A 1 78 ? -16.922 -43.688 26.188 1 83.5 78 ASN A CA 1
ATOM 590 C C . ASN A 1 78 ? -17 -42.719 25.016 1 83.5 78 ASN A C 1
ATOM 592 O O . ASN A 1 78 ? -16.766 -43.094 23.859 1 83.5 78 ASN A O 1
ATOM 596 N N . ASN A 1 79 ? -17.297 -41.5 25.297 1 88.06 79 ASN A N 1
ATOM 597 C CA . ASN A 1 79 ? -17.484 -40.469 24.281 1 88.06 79 ASN A CA 1
ATOM 598 C C . ASN A 1 79 ? -17.016 -39.094 24.781 1 88.06 79 ASN A C 1
ATOM 600 O O . ASN A 1 79 ? -16.859 -38.906 25.984 1 88.06 79 ASN A O 1
ATOM 604 N N . PHE A 1 80 ? -16.656 -38.219 23.906 1 91.88 80 PHE A N 1
ATOM 605 C CA . PHE A 1 80 ? -16.531 -36.812 24.203 1 91.88 80 PHE A CA 1
ATOM 606 C C . PHE A 1 80 ? -17.922 -36.188 24.359 1 91.88 80 PHE A C 1
ATOM 608 O O . PHE A 1 80 ? -18.828 -36.469 23.594 1 91.88 80 PHE A O 1
ATOM 615 N N . SER A 1 81 ? -18.141 -35.406 25.391 1 92.38 81 SER A N 1
ATOM 616 C CA . SER A 1 81 ? -19.453 -34.812 25.594 1 92.38 81 SER A CA 1
ATOM 617 C C . SER A 1 81 ? -19.328 -33.344 25.984 1 92.38 81 SER A C 1
ATOM 619 O O . SER A 1 81 ? -18.328 -32.938 26.562 1 92.38 81 SER A O 1
ATOM 621 N N . ALA A 1 82 ? -20.266 -32.531 25.578 1 93.88 82 ALA A N 1
ATOM 622 C CA . ALA A 1 82 ? -20.438 -31.125 25.969 1 93.88 82 ALA A CA 1
ATOM 623 C C . ALA A 1 82 ? -21.922 -30.781 26.078 1 93.88 82 ALA A C 1
ATOM 625 O O . ALA A 1 82 ? -22.75 -31.25 25.297 1 93.88 82 ALA A O 1
ATOM 626 N N . THR A 1 83 ? -22.281 -30.047 27.094 1 92.62 83 THR A N 1
ATOM 627 C CA . THR A 1 83 ? -23.641 -29.562 27.281 1 92.62 83 THR A CA 1
ATOM 628 C C . THR A 1 83 ? -23.734 -28.062 26.984 1 92.62 83 THR A C 1
ATOM 630 O O . THR A 1 83 ? -22.953 -27.266 27.5 1 92.62 83 THR A O 1
ATOM 633 N N . ILE A 1 84 ? -24.609 -27.75 26.094 1 92.94 84 ILE A N 1
ATOM 634 C CA . ILE A 1 84 ? -24.812 -26.359 25.734 1 92.94 84 ILE A CA 1
ATOM 635 C C . ILE A 1 84 ? -26.25 -25.953 26.016 1 92.94 84 ILE A C 1
ATOM 637 O O . ILE A 1 84 ? -27.141 -26.797 26.141 1 92.94 84 ILE A O 1
ATOM 641 N N . GLY A 1 85 ? -26.5 -24.641 26.141 1 87 85 GLY A N 1
ATOM 642 C CA . GLY A 1 85 ? -27.781 -24.094 26.516 1 87 85 GLY A CA 1
ATOM 643 C C . GLY A 1 85 ? -27.766 -23.391 27.859 1 87 85 GLY A C 1
ATOM 644 O O . GLY A 1 85 ? -26.688 -23.062 28.375 1 87 85 GLY A O 1
ATOM 645 N N . PRO A 1 86 ? -29 -23.078 28.359 1 86.31 86 PRO A N 1
ATOM 646 C CA . PRO A 1 86 ? -30.328 -23.484 27.875 1 86.31 86 PRO A CA 1
ATOM 647 C C . PRO A 1 86 ? -30.812 -22.625 26.703 1 86.31 86 PRO A C 1
ATOM 649 O O . PRO A 1 86 ? -30.594 -21.406 26.688 1 86.31 86 PRO A O 1
ATOM 652 N N . PHE A 1 87 ? -31.453 -23.344 25.828 1 90.38 87 PHE A N 1
ATOM 653 C CA . PHE A 1 87 ? -32.062 -22.672 24.688 1 90.38 87 PHE A CA 1
ATOM 654 C C . PHE A 1 87 ? -33.562 -22.516 24.906 1 90.38 87 PHE A C 1
ATOM 656 O O . PHE A 1 87 ? -34.188 -23.328 25.594 1 90.38 87 PHE A O 1
ATOM 663 N N . GLN A 1 88 ? -34.094 -21.484 24.375 1 85.94 88 GLN A N 1
ATOM 664 C CA . GLN A 1 88 ? -35.531 -21.391 24.297 1 85.94 88 GLN A CA 1
ATOM 665 C C . GLN A 1 88 ? -36.125 -22.5 23.406 1 85.94 88 GLN A C 1
ATOM 667 O O . GLN A 1 88 ? -35.531 -22.828 22.359 1 85.94 88 GLN A O 1
ATOM 672 N N . ASN A 1 89 ? -37.219 -23.047 23.891 1 84.88 89 ASN A N 1
ATOM 673 C CA . ASN A 1 89 ? -37.906 -24.031 23.062 1 84.88 89 ASN A CA 1
ATOM 674 C C . ASN A 1 89 ? -38.188 -23.5 21.672 1 84.88 89 ASN A C 1
ATOM 676 O O . ASN A 1 89 ? -38.625 -22.344 21.516 1 84.88 89 ASN A O 1
ATOM 680 N N . GLY A 1 90 ? -37.875 -24.312 20.672 1 87.75 90 GLY A N 1
ATOM 681 C CA . GLY A 1 90 ? -38.094 -23.906 19.297 1 87.75 90 GLY A CA 1
ATOM 682 C C . GLY A 1 90 ? -36.812 -23.375 18.641 1 87.75 90 GLY A C 1
ATOM 683 O O . GLY A 1 90 ? -36.812 -23.062 17.453 1 87.75 90 GLY A O 1
ATOM 684 N N . THR A 1 91 ? -35.781 -23.25 19.484 1 90.25 91 THR A N 1
ATOM 685 C CA . THR A 1 91 ? -34.531 -22.734 18.953 1 90.25 91 THR A CA 1
ATOM 686 C C . THR A 1 91 ? -33.844 -23.766 18.062 1 90.25 91 THR A C 1
ATOM 688 O O . THR A 1 91 ? -33.719 -24.922 18.438 1 90.25 91 THR A O 1
ATOM 691 N N . TRP A 1 92 ? -33.469 -23.281 16.828 1 90.88 92 TRP A N 1
ATOM 692 C CA . TRP A 1 92 ? -32.688 -24.125 15.938 1 90.88 92 TRP A CA 1
ATOM 693 C C . TRP A 1 92 ? -31.188 -23.953 16.219 1 90.88 92 TRP A C 1
ATOM 695 O O . TRP A 1 92 ? -30.688 -22.812 16.25 1 90.88 92 TRP A O 1
ATOM 705 N N . ILE A 1 93 ? -30.594 -25.031 16.422 1 93.44 93 ILE A N 1
ATOM 706 C CA . ILE A 1 93 ? -29.141 -25 16.594 1 93.44 93 ILE A CA 1
ATOM 707 C C . ILE A 1 93 ? -28.484 -25.953 15.594 1 93.44 93 ILE A C 1
ATOM 709 O O . ILE A 1 93 ? -29.094 -26.922 15.156 1 93.44 93 ILE A O 1
ATOM 713 N N . GLY A 1 94 ? -27.297 -25.594 15.125 1 91.38 94 GLY A N 1
ATOM 714 C CA . GLY A 1 94 ? -26.422 -26.438 14.32 1 91.38 94 GLY A CA 1
ATOM 715 C C . GLY A 1 94 ? -25.031 -26.594 14.914 1 91.38 94 GLY A C 1
ATOM 716 O O . GLY A 1 94 ? -24.578 -25.734 15.68 1 91.38 94 GLY A O 1
ATOM 717 N N . TRP A 1 95 ? -24.391 -27.781 14.688 1 92.44 95 TRP A N 1
ATOM 718 C CA . TRP A 1 95 ? -23.062 -27.938 15.242 1 92.44 95 TRP A CA 1
ATOM 719 C C . TRP A 1 95 ? -22.203 -28.828 14.344 1 92.44 95 TRP A C 1
ATOM 721 O O . TRP A 1 95 ? -22.734 -29.562 13.508 1 92.44 95 TRP A O 1
ATOM 731 N N . VAL A 1 96 ? -20.969 -28.609 14.414 1 89.31 96 VAL A N 1
ATOM 732 C CA . VAL A 1 96 ? -19.891 -29.453 13.891 1 89.31 96 VAL A CA 1
ATOM 733 C C . VAL A 1 96 ? -18.797 -29.609 14.953 1 89.31 96 VAL A C 1
ATOM 735 O O . VAL A 1 96 ? -18.938 -29.125 16.078 1 89.31 96 VAL A O 1
ATOM 738 N N . PHE A 1 97 ? -17.875 -30.484 14.609 1 88.75 97 PHE A N 1
ATOM 739 C CA . PHE A 1 97 ? -16.781 -30.703 15.547 1 88.75 97 PHE A CA 1
ATOM 740 C C . PHE A 1 97 ? -15.438 -30.375 14.906 1 88.75 97 PHE A C 1
ATOM 742 O O . PHE A 1 97 ? -15.281 -30.5 13.688 1 88.75 97 PHE A O 1
ATOM 749 N N . HIS A 1 98 ? -14.586 -29.875 15.711 1 87.31 98 HIS A N 1
ATOM 750 C CA . HIS A 1 98 ? -13.203 -29.703 15.289 1 87.31 98 HIS A CA 1
ATOM 751 C C . HIS A 1 98 ? -12.25 -30.453 16.203 1 87.31 98 HIS A C 1
ATOM 753 O O . HIS A 1 98 ? -12.227 -30.219 17.422 1 87.31 98 HIS A O 1
ATOM 759 N N . ASP A 1 99 ? -11.57 -31.406 15.664 1 81.12 99 ASP A N 1
ATOM 760 C CA . ASP A 1 99 ? -10.508 -32.094 16.391 1 81.12 99 ASP A CA 1
ATOM 761 C C . ASP A 1 99 ? -9.195 -31.328 16.297 1 81.12 99 ASP A C 1
ATOM 763 O O . ASP A 1 99 ? -8.523 -31.328 15.266 1 81.12 99 ASP A O 1
ATOM 767 N N . ASN A 1 100 ? -8.867 -30.672 17.297 1 81 100 ASN A N 1
ATOM 768 C CA . ASN A 1 100 ? -7.668 -29.844 17.359 1 81 100 ASN A CA 1
ATOM 769 C C . ASN A 1 100 ? -6.398 -30.672 17.234 1 81 100 ASN A C 1
ATOM 771 O O . ASN A 1 100 ? -5.375 -30.188 16.734 1 81 100 ASN A O 1
ATOM 775 N N . THR A 1 101 ? -6.477 -31.922 17.688 1 75 101 THR A N 1
ATOM 776 C CA . THR A 1 101 ? -5.328 -32.812 17.625 1 75 101 THR A CA 1
ATOM 777 C C . THR A 1 101 ? -4.973 -33.156 16.188 1 75 101 THR A C 1
ATOM 779 O O . THR A 1 101 ? -3.801 -33.125 15.805 1 75 101 THR A O 1
ATOM 782 N N . THR A 1 102 ? -5.961 -33.344 15.461 1 70.31 102 THR A N 1
ATOM 783 C CA . THR A 1 102 ? -5.723 -33.719 14.07 1 70.31 102 THR A CA 1
ATOM 784 C C . THR A 1 102 ? -6.02 -32.562 13.141 1 70.31 102 THR A C 1
ATOM 786 O O . THR A 1 102 ? -5.824 -32.656 11.93 1 70.31 102 THR A O 1
ATOM 789 N N . ASN A 1 103 ? -6.367 -31.484 13.711 1 75.19 103 ASN A N 1
ATOM 790 C CA . ASN A 1 103 ? -6.824 -30.312 12.961 1 75.19 103 ASN A CA 1
ATOM 791 C C . ASN A 1 103 ? -7.816 -30.703 11.875 1 75.19 103 ASN A C 1
ATOM 793 O O . ASN A 1 103 ? -7.652 -30.328 10.711 1 75.19 103 ASN A O 1
ATOM 797 N N . THR A 1 104 ? -8.766 -31.469 12.281 1 76.25 104 THR A N 1
ATOM 798 C CA . THR A 1 104 ? -9.773 -31.984 11.367 1 76.25 104 THR A CA 1
ATOM 799 C C . THR A 1 104 ? -11.172 -31.547 11.789 1 76.25 104 THR A C 1
ATOM 801 O O . THR A 1 104 ? -11.523 -31.625 12.969 1 76.25 104 THR A O 1
ATOM 804 N N . TRP A 1 105 ? -11.844 -31.047 10.758 1 81.62 105 TRP A N 1
ATOM 805 C CA . TRP A 1 105 ? -13.258 -30.766 10.984 1 81.62 105 TRP A CA 1
ATOM 806 C C . TRP A 1 105 ? -14.109 -32 10.766 1 81.62 105 TRP A C 1
ATOM 808 O O . TRP A 1 105 ? -13.859 -32.781 9.836 1 81.62 105 TRP A O 1
ATOM 818 N N . ILE A 1 106 ? -15.047 -32.219 11.641 1 84 106 ILE A N 1
ATOM 819 C CA . ILE A 1 106 ? -16 -33.312 11.547 1 84 106 ILE A CA 1
ATOM 820 C C . ILE A 1 106 ? -17.406 -32.781 11.297 1 84 106 ILE A C 1
ATOM 822 O O . ILE A 1 106 ? -18 -32.156 12.18 1 84 106 ILE A O 1
ATOM 826 N N . ASN A 1 107 ? -17.734 -32.938 10.102 1 80.25 107 ASN A N 1
ATOM 827 C CA . ASN A 1 107 ? -19.047 -32.469 9.656 1 80.25 107 ASN A CA 1
ATOM 828 C C . ASN A 1 107 ? -20 -33.656 9.438 1 80.25 107 ASN A C 1
ATOM 830 O O . ASN A 1 107 ? -19.562 -34.812 9.367 1 80.25 107 ASN A O 1
ATOM 834 N N . TYR A 1 108 ? -21.344 -33.375 9.422 1 80.31 108 TYR A N 1
ATOM 835 C CA . TYR A 1 108 ? -22.328 -34.438 9.172 1 80.31 108 TYR A CA 1
ATOM 836 C C . TYR A 1 108 ? -22.094 -35.094 7.824 1 80.31 108 TYR A C 1
ATOM 838 O O . TYR A 1 108 ? -21.844 -34.438 6.824 1 80.31 108 TYR A O 1
ATOM 846 N N . ASP A 1 109 ? -22.094 -36.406 7.82 1 69.25 109 ASP A N 1
ATOM 847 C CA . ASP A 1 109 ? -21.906 -37.281 6.668 1 69.25 109 ASP A CA 1
ATOM 848 C C . ASP A 1 109 ? -20.609 -36.969 5.934 1 69.25 109 ASP A C 1
ATOM 850 O O . ASP A 1 109 ? -20.516 -37.156 4.719 1 69.25 109 ASP A O 1
ATOM 854 N N . ASN A 1 110 ? -19.703 -36.281 6.656 1 62.88 110 ASN A N 1
ATOM 855 C CA . ASN A 1 110 ? -18.391 -35.938 6.152 1 62.88 110 ASN A CA 1
ATOM 856 C C . ASN A 1 110 ? -18.453 -34.938 4.996 1 62.88 110 ASN A C 1
ATOM 858 O O . ASN A 1 110 ? -17.609 -34.969 4.102 1 62.88 110 ASN A O 1
ATOM 862 N N . HIS A 1 111 ? -19.5 -34.188 4.941 1 65.5 111 HIS A N 1
ATOM 863 C CA . HIS A 1 111 ? -19.656 -33.125 3.963 1 65.5 111 HIS A CA 1
ATOM 864 C C . HIS A 1 111 ? -19.219 -31.781 4.543 1 65.5 111 HIS A C 1
ATOM 866 O O . HIS A 1 111 ? -19.703 -31.375 5.594 1 65.5 111 HIS A O 1
ATOM 872 N N . PRO A 1 112 ? -18.281 -31.156 3.959 1 60.22 112 PRO A N 1
ATOM 873 C CA . PRO A 1 112 ? -17.641 -29.984 4.562 1 60.22 112 PRO A CA 1
ATOM 874 C C . PRO A 1 112 ? -18.625 -28.875 4.867 1 60.22 112 PRO A C 1
ATOM 876 O O . PRO A 1 112 ? -18.359 -28.016 5.719 1 60.22 112 PRO A O 1
ATOM 879 N N . PHE A 1 113 ? -19.781 -28.906 4.316 1 62.84 113 PHE A N 1
ATOM 880 C CA . PHE A 1 113 ? -20.703 -27.797 4.516 1 62.84 113 PHE A CA 1
ATOM 881 C C . PHE A 1 113 ? -21.953 -28.25 5.27 1 62.84 113 PHE A C 1
ATOM 883 O O . PHE A 1 113 ? -22.875 -27.469 5.488 1 62.84 113 PHE A O 1
ATOM 890 N N . TRP A 1 114 ? -22.016 -29.469 5.75 1 73.88 114 TRP A N 1
ATOM 891 C CA . TRP A 1 114 ? -23.203 -29.953 6.445 1 73.88 114 TRP A CA 1
ATOM 892 C C . TRP A 1 114 ? -22.969 -29.984 7.953 1 73.88 114 TRP A C 1
ATOM 894 O O . TRP A 1 114 ? -21.922 -30.422 8.414 1 73.88 114 TRP A O 1
ATOM 904 N N . ASN A 1 115 ? -23.938 -29.453 8.641 1 85.75 115 ASN A N 1
ATOM 905 C CA . ASN A 1 115 ? -23.938 -29.5 10.102 1 85.75 115 ASN A CA 1
ATOM 906 C C . ASN A 1 115 ? -25.031 -30.438 10.625 1 85.75 115 ASN A C 1
ATOM 908 O O . ASN A 1 115 ? -25.953 -30.797 9.891 1 85.75 115 ASN A O 1
ATOM 912 N N . TRP A 1 116 ? -24.812 -30.938 11.867 1 90.31 116 TRP A N 1
ATOM 913 C CA . TRP A 1 116 ? -25.938 -31.484 12.609 1 90.31 116 TRP A CA 1
ATOM 914 C C . TRP A 1 116 ? -26.906 -30.375 13.023 1 90.31 116 TRP A C 1
ATOM 916 O O . TRP A 1 116 ? -26.469 -29.297 13.453 1 90.31 116 TRP A O 1
ATOM 926 N N . ASN A 1 117 ? -28.234 -30.625 12.867 1 90.38 117 ASN A N 1
ATOM 927 C CA . ASN A 1 117 ? -29.25 -29.625 13.195 1 90.38 117 ASN A CA 1
ATOM 928 C C . ASN A 1 117 ? -30.266 -30.172 14.18 1 90.38 117 ASN A C 1
ATOM 930 O O . ASN A 1 117 ? -30.594 -31.375 14.141 1 90.38 117 ASN A O 1
ATOM 934 N N . LEU A 1 118 ? -30.734 -29.344 15.062 1 92.69 118 LEU A N 1
ATOM 935 C CA . LEU A 1 118 ? -31.734 -29.688 16.047 1 92.69 118 LEU A CA 1
ATOM 936 C C . LEU A 1 118 ? -32.625 -28.5 16.375 1 92.69 118 LEU A C 1
ATOM 938 O O . LEU A 1 118 ? -32.125 -27.391 16.609 1 92.69 118 LEU A O 1
ATOM 942 N N . GLU A 1 119 ? -33.906 -28.766 16.297 1 91.19 119 GLU A N 1
ATOM 943 C CA . GLU A 1 119 ? -34.844 -27.828 16.938 1 91.19 119 GLU A CA 1
ATOM 944 C C . GLU A 1 119 ? -35.062 -28.234 18.391 1 91.19 119 GLU A C 1
ATOM 946 O O . GLU A 1 119 ? -35.688 -29.281 18.656 1 91.19 119 GLU A O 1
ATOM 951 N N . VAL A 1 120 ? -34.625 -27.344 19.312 1 92.25 120 VAL A N 1
ATOM 952 C CA . VAL A 1 120 ? -34.688 -27.672 20.734 1 92.25 120 VAL A CA 1
ATOM 953 C C . VAL A 1 120 ? -36.156 -27.609 21.203 1 92.25 120 VAL A C 1
ATOM 955 O O . VAL A 1 120 ? -36.781 -26.547 21.203 1 92.25 120 VAL A O 1
ATOM 958 N N . ASN A 1 121 ? -36.688 -28.766 21.594 1 88.81 121 ASN A N 1
ATOM 959 C CA . ASN A 1 121 ? -38.031 -28.875 22.109 1 88.81 121 ASN A CA 1
ATOM 960 C C . ASN A 1 121 ? -39.031 -28.125 21.219 1 88.81 121 ASN A C 1
ATOM 962 O O . ASN A 1 121 ? -39.594 -27.094 21.641 1 88.81 121 ASN A O 1
ATOM 966 N N . PRO A 1 122 ? -39.344 -28.672 20.016 1 88.94 122 PRO A N 1
ATOM 967 C CA . PRO A 1 122 ? -40.25 -27.969 19.109 1 88.94 122 PRO A CA 1
ATOM 968 C C . PRO A 1 122 ? -41.625 -27.703 19.719 1 88.94 122 PRO A C 1
ATOM 970 O O . PRO A 1 122 ? -42.219 -28.609 20.281 1 88.94 122 PRO A O 1
ATOM 973 N N . PRO A 1 123 ? -42.031 -26.469 19.656 1 86 123 PRO A N 1
ATOM 974 C CA . PRO A 1 123 ? -43.344 -26.125 20.234 1 86 123 PRO A CA 1
ATOM 975 C C . PRO A 1 123 ? -44.5 -26.812 19.5 1 86 123 PRO A C 1
ATOM 977 O O . PRO A 1 123 ? -45.531 -27.062 20.094 1 86 123 PRO A O 1
ATOM 980 N N . VAL A 1 124 ? -44.344 -27.031 18.266 1 83.25 124 VAL A N 1
ATOM 981 C CA . VAL A 1 124 ? -45.375 -27.719 17.469 1 83.25 124 VAL A CA 1
ATOM 982 C C . VAL A 1 124 ? -44.812 -29.016 16.906 1 83.25 124 VAL A C 1
ATOM 984 O O . VAL A 1 124 ? -43.844 -29 16.109 1 83.25 124 VAL A O 1
ATOM 987 N N . VAL A 1 125 ? -45.281 -30.094 17.391 1 86.06 125 VAL A N 1
ATOM 988 C CA . VAL A 1 125 ? -44.906 -31.422 16.922 1 86.06 125 VAL A CA 1
ATOM 989 C C . VAL A 1 125 ? -45.938 -31.969 15.961 1 86.06 125 VAL A C 1
ATOM 991 O O . VAL A 1 125 ? -47.125 -31.641 16.078 1 86.06 125 VAL A O 1
ATOM 994 N N . GLY A 1 126 ? -45.5 -32.594 14.883 1 85.62 126 GLY A N 1
ATOM 995 C CA . GLY A 1 126 ? -46.438 -33.281 13.984 1 85.62 126 GLY A CA 1
ATOM 996 C C . GLY A 1 126 ? -46.625 -32.562 12.664 1 85.62 126 GLY A C 1
ATOM 997 O O . GLY A 1 126 ? -47.406 -33 11.82 1 85.62 126 GLY A O 1
ATOM 998 N N . ILE A 1 127 ? -45.969 -31.359 12.555 1 82.5 127 ILE A N 1
ATOM 999 C CA . ILE A 1 127 ? -45.969 -30.75 11.227 1 82.5 127 ILE A CA 1
ATOM 1000 C C . ILE A 1 127 ? -45.5 -31.766 10.195 1 82.5 127 ILE A C 1
ATOM 1002 O O . ILE A 1 127 ? -44.438 -32.344 10.344 1 82.5 127 ILE A O 1
ATOM 1006 N N . THR A 1 128 ? -46.312 -32.062 9.188 1 85.12 128 THR A N 1
ATOM 1007 C CA . THR A 1 128 ? -46.094 -33.219 8.328 1 85.12 128 THR A CA 1
ATOM 1008 C C . THR A 1 128 ? -45.938 -32.781 6.867 1 85.12 128 THR A C 1
ATOM 1010 O O . THR A 1 128 ? -46.656 -31.875 6.414 1 85.12 128 THR A O 1
ATOM 1013 N N . TYR A 1 129 ? -44.969 -33.312 6.23 1 80.88 129 TYR A N 1
ATOM 1014 C CA . TYR A 1 129 ? -44.844 -33.344 4.777 1 80.88 129 TYR A CA 1
ATOM 1015 C C . TYR A 1 129 ? -44.812 -34.781 4.25 1 80.88 129 TYR A C 1
ATOM 1017 O O . TYR A 1 129 ? -44.062 -35.594 4.766 1 80.88 129 TYR A O 1
ATOM 1025 N N . ALA A 1 130 ? -45.688 -35.031 3.438 1 83.25 130 ALA A N 1
ATOM 1026 C CA . ALA A 1 130 ? -45.719 -36.375 2.838 1 83.25 130 ALA A CA 1
ATOM 1027 C C . ALA A 1 130 ? -45.75 -36.281 1.314 1 83.25 130 ALA A C 1
ATOM 1029 O O . ALA A 1 130 ? -46.406 -35.406 0.752 1 83.25 130 ALA A O 1
ATOM 1030 N N . THR A 1 131 ? -44.969 -37.125 0.608 1 78.25 131 THR A N 1
ATOM 1031 C CA . THR A 1 131 ? -44.938 -37.188 -0.848 1 78.25 131 THR A CA 1
ATOM 1032 C C . THR A 1 131 ? -44.938 -38.625 -1.32 1 78.25 131 THR A C 1
ATOM 1034 O O . THR A 1 131 ? -44.312 -39.5 -0.706 1 78.25 131 THR A O 1
ATOM 1037 N N . VAL A 1 132 ? -45.781 -38.844 -2.252 1 76.06 132 VAL A N 1
ATOM 1038 C CA . VAL A 1 132 ? -45.812 -40.156 -2.873 1 76.06 132 VAL A CA 1
ATOM 1039 C C . VAL A 1 132 ? -44.625 -40.312 -3.836 1 76.06 132 VAL A C 1
ATOM 1041 O O . VAL A 1 132 ? -44.469 -39.469 -4.73 1 76.06 132 VAL A O 1
ATOM 1044 N N . LEU A 1 133 ? -43.875 -41.281 -3.521 1 65.81 133 LEU A N 1
ATOM 1045 C CA . LEU A 1 133 ? -42.75 -41.562 -4.383 1 65.81 133 LEU A CA 1
ATOM 1046 C C . LEU A 1 133 ? -43.188 -42.312 -5.629 1 65.81 133 LEU A C 1
ATOM 1048 O O . LEU A 1 133 ? -44.281 -42.875 -5.672 1 65.81 133 LEU A O 1
ATOM 1052 N N . SER A 1 134 ? -42.312 -42.406 -6.625 1 64.19 134 SER A N 1
ATOM 1053 C CA . SER A 1 134 ? -42.625 -42.969 -7.941 1 64.19 134 SER A CA 1
ATOM 1054 C C . SER A 1 134 ? -42.969 -44.438 -7.852 1 64.19 134 SER A C 1
ATOM 1056 O O . SER A 1 134 ? -43.656 -45 -8.727 1 64.19 134 SER A O 1
ATOM 1058 N N . ASN A 1 135 ? -42.5 -45.031 -6.734 1 63.75 135 ASN A N 1
ATOM 1059 C CA . ASN A 1 135 ? -42.75 -46.469 -6.613 1 63.75 135 ASN A CA 1
ATOM 1060 C C . ASN A 1 135 ? -44.031 -46.781 -5.812 1 63.75 135 ASN A C 1
ATOM 1062 O O . ASN A 1 135 ? -44.312 -47.906 -5.504 1 63.75 135 ASN A O 1
ATOM 1066 N N . GLY A 1 136 ? -44.688 -45.688 -5.516 1 71.81 136 GLY A N 1
ATOM 1067 C CA . GLY A 1 136 ? -45.906 -45.875 -4.754 1 71.81 136 GLY A CA 1
ATOM 1068 C C . GLY A 1 136 ? -45.688 -45.844 -3.254 1 71.81 136 GLY A C 1
ATOM 1069 O O . GLY A 1 136 ? -46.625 -45.969 -2.48 1 71.81 136 GLY A O 1
ATOM 1070 N N . SER A 1 137 ? -44.469 -45.656 -2.959 1 78.44 137 SER A N 1
ATOM 1071 C CA . SER A 1 137 ? -44.188 -45.469 -1.539 1 78.44 137 SER A CA 1
ATOM 1072 C C . SER A 1 137 ? -44.469 -44 -1.125 1 78.44 137 SER A C 1
ATOM 1074 O O . SER A 1 137 ? -44.594 -43.125 -1.978 1 78.44 137 SER A O 1
ATOM 1076 N N . ILE A 1 138 ? -44.656 -43.812 0.141 1 83.56 138 ILE A N 1
ATOM 1077 C CA . ILE A 1 138 ? -44.906 -42.5 0.676 1 83.56 138 ILE A CA 1
ATOM 1078 C C . ILE A 1 138 ? -43.75 -42.094 1.596 1 83.56 138 ILE A C 1
ATOM 1080 O O . ILE A 1 138 ? -43.438 -42.781 2.561 1 83.56 138 ILE A O 1
ATOM 1084 N N . LEU A 1 139 ? -43.062 -41.125 1.204 1 81.75 139 LEU A N 1
ATOM 1085 C CA . LEU A 1 139 ? -42.094 -40.5 2.104 1 81.75 139 LEU A CA 1
ATOM 1086 C C . LEU A 1 139 ? -42.781 -39.531 3.047 1 81.75 139 LEU A C 1
ATOM 1088 O O . LEU A 1 139 ? -43.406 -38.531 2.598 1 81.75 139 LEU A O 1
ATOM 1092 N N . ILE A 1 140 ? -42.719 -39.812 4.348 1 87.94 140 ILE A N 1
ATOM 1093 C CA . ILE A 1 140 ? -43.312 -38.969 5.367 1 87.94 140 ILE A CA 1
ATOM 1094 C C . ILE A 1 140 ? -42.25 -38.281 6.199 1 87.94 140 ILE A C 1
ATOM 1096 O O . ILE A 1 140 ? -41.312 -38.938 6.684 1 87.94 140 ILE A O 1
ATOM 1100 N N . THR A 1 141 ? -42.312 -37 6.242 1 88 141 THR A N 1
ATOM 1101 C CA . THR A 1 141 ? -41.438 -36.188 7.086 1 88 141 THR A CA 1
ATOM 1102 C C . THR A 1 141 ? -42.25 -35.375 8.102 1 88 141 THR A C 1
ATOM 1104 O O . THR A 1 141 ? -43.312 -34.875 7.777 1 88 141 THR A O 1
ATOM 1107 N N . THR A 1 142 ? -41.781 -35.375 9.336 1 90.31 142 THR A N 1
ATOM 1108 C CA . THR A 1 142 ? -42.5 -34.625 10.352 1 90.31 142 THR A CA 1
ATOM 1109 C C . THR A 1 142 ? -41.531 -34 11.344 1 90.31 142 THR A C 1
ATOM 1111 O O . THR A 1 142 ? -40.375 -34.438 11.484 1 90.31 142 THR A O 1
ATOM 1114 N N . ILE A 1 143 ? -41.969 -32.969 11.945 1 89.12 143 ILE A N 1
ATOM 1115 C CA . ILE A 1 143 ? -41.25 -32.375 13.078 1 89.12 143 ILE A CA 1
ATOM 1116 C C . ILE A 1 143 ? -41.656 -33.094 14.367 1 89.12 143 ILE A C 1
ATOM 1118 O O . ILE A 1 143 ? -42.844 -33.188 14.688 1 89.12 143 ILE A O 1
ATOM 1122 N N . GLY A 1 144 ? -40.688 -33.75 14.938 1 87.69 144 GLY A N 1
ATOM 1123 C CA . GLY A 1 144 ? -40.875 -34.375 16.234 1 87.69 144 GLY A CA 1
ATOM 1124 C C . GLY A 1 144 ? -39.875 -33.906 17.281 1 87.69 144 GLY A C 1
ATOM 1125 O O . GLY A 1 144 ? -38.969 -33.156 16.984 1 87.69 144 GLY A O 1
ATOM 1126 N N . ARG A 1 145 ? -40.031 -34.344 18.531 1 87.69 145 ARG A N 1
ATOM 1127 C CA . ARG A 1 145 ? -39.156 -34 19.625 1 87.69 145 ARG A CA 1
ATOM 1128 C C . ARG A 1 145 ? -37.938 -34.938 19.656 1 87.69 145 ARG A C 1
ATOM 1130 O O . ARG A 1 145 ? -38 -36 20.266 1 87.69 145 ARG A O 1
ATOM 1137 N N . ALA A 1 146 ? -36.906 -34.5 18.969 1 89.06 146 ALA A N 1
ATOM 1138 C CA . ALA A 1 146 ? -35.688 -35.281 18.984 1 89.06 146 ALA A CA 1
ATOM 1139 C C . ALA A 1 146 ? -35.031 -35.281 20.359 1 89.06 146 ALA A C 1
ATOM 1141 O O . ALA A 1 146 ? -35.094 -34.25 21.062 1 89.06 146 ALA A O 1
ATOM 1142 N N . PRO A 1 147 ? -34.5 -36.406 20.969 1 88.88 147 PRO A N 1
ATOM 1143 C CA . PRO A 1 147 ? -34.281 -37.625 20.219 1 88.88 147 PRO A CA 1
ATOM 1144 C C . PRO A 1 147 ? -35.312 -38.688 20.5 1 88.88 147 PRO A C 1
ATOM 1146 O O . PRO A 1 147 ? -35 -39.875 20.562 1 88.88 147 PRO A O 1
ATOM 1149 N N . ASP A 1 148 ? -36.531 -38.375 20.609 1 90.44 148 ASP A N 1
ATOM 1150 C CA . ASP A 1 148 ? -37.625 -39.312 20.906 1 90.44 148 ASP A CA 1
ATOM 1151 C C . ASP A 1 148 ? -37.75 -40.375 19.797 1 90.44 148 ASP A C 1
ATOM 1153 O O . ASP A 1 148 ? -37.438 -40.094 18.641 1 90.44 148 ASP A O 1
ATOM 1157 N N . ASP A 1 149 ? -38.25 -41.531 20.25 1 88.56 149 ASP A N 1
ATOM 1158 C CA . ASP A 1 149 ? -38.625 -42.531 19.266 1 88.56 149 ASP A CA 1
ATOM 1159 C C . ASP A 1 149 ? -40.031 -42.281 18.734 1 88.56 149 ASP A C 1
ATOM 1161 O O . ASP A 1 149 ? -41 -42.344 19.484 1 88.56 149 ASP A O 1
ATOM 1165 N N . ILE A 1 150 ? -40.062 -42 17.484 1 92.06 150 ILE A N 1
ATOM 1166 C CA . ILE A 1 150 ? -41.344 -41.688 16.859 1 92.06 150 ILE A CA 1
ATOM 1167 C C . ILE A 1 150 ? -41.719 -42.781 15.852 1 92.06 150 ILE A C 1
ATOM 1169 O O . ILE A 1 150 ? -40.844 -43.219 15.094 1 92.06 150 ILE A O 1
ATOM 1173 N N . VAL A 1 151 ? -42.969 -43.156 15.859 1 92.81 151 VAL A N 1
ATOM 1174 C CA . VAL A 1 151 ? -43.469 -44.188 14.977 1 92.81 151 VAL A CA 1
ATOM 1175 C C . VAL A 1 151 ? -44.625 -43.656 14.133 1 92.81 151 VAL A C 1
ATOM 1177 O O . VAL A 1 151 ? -45.438 -42.875 14.617 1 92.81 151 VAL A O 1
ATOM 1180 N N . VAL A 1 152 ? -44.594 -44 12.867 1 92.81 152 VAL A N 1
ATOM 1181 C CA . VAL A 1 152 ? -45.781 -43.781 12.008 1 92.81 152 VAL A CA 1
ATOM 1182 C C . VAL A 1 152 ? -46.688 -45 12.094 1 92.81 152 VAL A C 1
ATOM 1184 O O . VAL A 1 152 ? -46.312 -46.094 11.703 1 92.81 152 VAL A O 1
ATOM 1187 N N . HIS A 1 153 ? -47.875 -44.781 12.727 1 92.69 153 HIS A N 1
ATOM 1188 C CA . HIS A 1 153 ? -48.938 -45.75 12.766 1 92.69 153 HIS A CA 1
ATOM 1189 C C . HIS A 1 153 ? -49.938 -45.562 11.625 1 92.69 153 HIS A C 1
ATOM 1191 O O . HIS A 1 153 ? -50.688 -44.594 11.641 1 92.69 153 HIS A O 1
ATOM 1197 N N . TYR A 1 154 ? -49.812 -46.406 10.539 1 92.31 154 TYR A N 1
ATOM 1198 C CA . TYR A 1 154 ? -50.594 -46.125 9.344 1 92.31 154 TYR A CA 1
ATOM 1199 C C . TYR A 1 154 ? -51.406 -47.312 8.914 1 92.31 154 TYR A C 1
ATOM 1201 O O . TYR A 1 154 ? -51.188 -48.438 9.383 1 92.31 154 TYR A O 1
ATOM 1209 N N . GLY A 1 155 ? -52.406 -47.094 8.039 1 92.44 155 GLY A N 1
ATOM 1210 C CA . GLY A 1 155 ? -53.281 -48.094 7.406 1 92.44 155 GLY A CA 1
ATOM 1211 C C . GLY A 1 155 ? -53.875 -47.625 6.105 1 92.44 155 GLY A C 1
ATOM 1212 O O . GLY A 1 155 ? -53.844 -46.406 5.797 1 92.44 155 GLY A O 1
ATOM 1213 N N . ILE A 1 156 ? -54.312 -48.594 5.293 1 91 156 ILE A N 1
ATOM 1214 C CA . ILE A 1 156 ? -55 -48.312 4.035 1 91 156 ILE A CA 1
ATOM 1215 C C . ILE A 1 156 ? -56.5 -48.062 4.289 1 91 156 ILE A C 1
ATOM 1217 O O . ILE A 1 156 ? -57.125 -48.812 5.035 1 91 156 ILE A O 1
ATOM 1221 N N . ALA A 1 157 ? -57 -46.969 3.797 1 90.56 157 ALA A N 1
ATOM 1222 C CA . ALA A 1 157 ? -58.406 -46.625 3.955 1 90.56 157 ALA A CA 1
ATOM 1223 C C . ALA A 1 157 ? -59.062 -46.375 2.602 1 90.56 157 ALA A C 1
ATOM 1225 O O . ALA A 1 157 ? -58.375 -46.25 1.581 1 90.56 157 ALA A O 1
ATOM 1226 N N . SER A 1 158 ? -60.375 -46.375 2.562 1 83.69 158 SER A N 1
ATOM 1227 C CA . SER A 1 158 ? -61.125 -46.156 1.331 1 83.69 158 SER A CA 1
ATOM 1228 C C . SER A 1 158 ? -61.156 -44.688 0.964 1 83.69 158 SER A C 1
ATOM 1230 O O . SER A 1 158 ? -61.562 -44.312 -0.143 1 83.69 158 SER A O 1
ATOM 1232 N N . GLY A 1 159 ? -60.75 -43.781 1.802 1 84 159 GLY A N 1
ATOM 1233 C CA . GLY A 1 159 ? -60.719 -42.344 1.579 1 84 159 GLY A CA 1
ATOM 1234 C C . GLY A 1 159 ? -59.906 -41.594 2.625 1 84 159 GLY A C 1
ATOM 1235 O O . GLY A 1 159 ? -59.312 -42.188 3.51 1 84 159 GLY A O 1
ATOM 1236 N N . PRO A 1 160 ? -59.812 -40.188 2.508 1 86.25 160 PRO A N 1
ATOM 1237 C CA . PRO A 1 160 ? -59 -39.375 3.422 1 86.25 160 PRO A CA 1
ATOM 1238 C C . PRO A 1 160 ? -59.688 -39.125 4.754 1 86.25 160 PRO A C 1
ATOM 1240 O O . PRO A 1 160 ? -59.062 -38.656 5.703 1 86.25 160 PRO A O 1
ATOM 1243 N N . GLN A 1 161 ? -60.938 -39.5 4.914 1 80 161 GLN A N 1
ATOM 1244 C CA . GLN A 1 161 ? -61.719 -39.125 6.086 1 80 161 GLN A CA 1
ATOM 1245 C C . GLN A 1 161 ? -61.344 -39.969 7.297 1 80 161 GLN A C 1
ATOM 1247 O O . GLN A 1 161 ? -61.281 -41.188 7.199 1 80 161 GLN A O 1
ATOM 1252 N N . THR A 1 162 ? -61.125 -39.312 8.445 1 85.81 162 THR A N 1
ATOM 1253 C CA . THR A 1 162 ? -60.906 -40 9.711 1 85.81 162 THR A CA 1
ATOM 1254 C C . THR A 1 162 ? -62.156 -40.812 10.102 1 85.81 162 THR A C 1
ATOM 1256 O O . THR A 1 162 ? -63.281 -40.344 9.922 1 85.81 162 THR A O 1
ATOM 1259 N N . GLY A 1 163 ? -62.062 -41.969 10.68 1 82.38 163 GLY A N 1
ATOM 1260 C CA . GLY A 1 163 ? -63.156 -42.844 11.062 1 82.38 163 GLY A CA 1
ATOM 1261 C C . GLY A 1 163 ? -63.344 -44 10.125 1 82.38 163 GLY A C 1
ATOM 1262 O O . GLY A 1 163 ? -64 -45 10.477 1 82.38 163 GLY A O 1
ATOM 1263 N N . LEU A 1 164 ? -62.844 -43.906 8.938 1 83.5 164 LEU A N 1
ATOM 1264 C CA . LEU A 1 164 ? -62.906 -45.031 8.016 1 83.5 164 LEU A CA 1
ATOM 1265 C C . LEU A 1 164 ? -62.062 -46.188 8.531 1 83.5 164 LEU A C 1
ATOM 1267 O O . LEU A 1 164 ? -61 -45.969 9.102 1 83.5 164 LEU A O 1
ATOM 1271 N N . PRO A 1 165 ? -62.594 -47.438 8.375 1 82.31 165 PRO A N 1
ATOM 1272 C CA . PRO A 1 165 ? -61.781 -48.594 8.844 1 82.31 165 PRO A CA 1
ATOM 1273 C C . PRO A 1 165 ? -60.469 -48.719 8.094 1 82.31 165 PRO A C 1
ATOM 1275 O O . PRO A 1 165 ? -60.406 -48.469 6.883 1 82.31 165 PRO A O 1
ATOM 1278 N N . TRP A 1 166 ? -59.375 -49.031 8.844 1 89.62 166 TRP A N 1
ATOM 1279 C CA . TRP A 1 166 ? -58.031 -49.25 8.281 1 89.62 166 TRP A CA 1
ATOM 1280 C C . TRP A 1 166 ? -57.812 -50.75 8 1 89.62 166 TRP A C 1
ATOM 1282 O O . TRP A 1 166 ? -58.25 -51.594 8.766 1 89.62 166 TRP A O 1
ATOM 1292 N N . SER A 1 167 ? -57.281 -51.031 6.891 1 86.12 167 SER A N 1
ATOM 1293 C CA . SER A 1 167 ? -56.719 -52.344 6.652 1 86.12 167 SER A CA 1
ATOM 1294 C C . SER A 1 167 ? -55.219 -52.312 6.625 1 86.12 167 SER A C 1
ATOM 1296 O O . SER A 1 167 ? -54.625 -51.219 6.453 1 86.12 167 SER A O 1
ATOM 1298 N N . ASN A 1 168 ? -54.438 -53.5 6.953 1 86.31 168 ASN A N 1
ATOM 1299 C CA . ASN A 1 168 ? -53 -53.656 6.934 1 86.31 168 ASN A CA 1
ATOM 1300 C C . ASN A 1 168 ? -52.312 -52.656 7.844 1 86.31 168 ASN A C 1
ATOM 1302 O O . ASN A 1 168 ? -51.375 -51.969 7.43 1 86.31 168 ASN A O 1
ATOM 1306 N N . ILE A 1 169 ? -52.875 -52.5 9 1 89 169 ILE A N 1
ATOM 1307 C CA . ILE A 1 169 ? -52.344 -51.562 9.969 1 89 169 ILE A CA 1
ATOM 1308 C C . ILE A 1 169 ? -50.906 -51.938 10.328 1 89 169 ILE A C 1
ATOM 1310 O O . ILE A 1 169 ? -50.656 -53.094 10.727 1 89 169 ILE A O 1
ATOM 1314 N N . THR A 1 170 ? -49.906 -51.062 10.172 1 87.75 170 THR A N 1
ATOM 1315 C CA . THR A 1 170 ? -48.5 -51.312 10.359 1 87.75 170 THR A CA 1
ATOM 1316 C C . THR A 1 170 ? -47.844 -50.125 11.078 1 87.75 170 THR A C 1
ATOM 1318 O O . THR A 1 170 ? -48.25 -48.969 10.93 1 87.75 170 THR A O 1
ATOM 1321 N N . ASP A 1 171 ? -46.906 -50.438 11.914 1 90.88 171 ASP A N 1
ATOM 1322 C CA . ASP A 1 171 ? -46.062 -49.438 12.57 1 90.88 171 ASP A CA 1
ATOM 1323 C C . ASP A 1 171 ? -44.656 -49.406 11.953 1 90.88 171 ASP A C 1
ATOM 1325 O O . ASP A 1 171 ? -44.062 -50.438 11.734 1 90.88 171 ASP A O 1
ATOM 1329 N N . VAL A 1 172 ? -44.25 -48.219 11.586 1 90.81 172 VAL A N 1
ATOM 1330 C CA . VAL A 1 172 ? -42.906 -48.031 11.094 1 90.81 172 VAL A CA 1
ATOM 1331 C C . VAL A 1 172 ? -42.188 -46.969 11.922 1 90.81 172 VAL A C 1
ATOM 1333 O O . VAL A 1 172 ? -42.719 -45.844 12.102 1 90.81 172 VAL A O 1
ATOM 1336 N N . THR A 1 173 ? -41.031 -47.375 12.516 1 90.44 173 THR A N 1
ATOM 1337 C CA . THR A 1 173 ? -40.219 -46.406 13.273 1 90.44 173 THR A CA 1
ATOM 1338 C C . THR A 1 173 ? -39.562 -45.406 12.344 1 90.44 173 THR A C 1
ATOM 1340 O O . THR A 1 173 ? -38.969 -45.781 11.328 1 90.44 173 THR A O 1
ATOM 1343 N N . MET A 1 174 ? -39.719 -44.094 12.68 1 90.69 174 MET A N 1
ATOM 1344 C CA . MET A 1 174 ? -39.094 -43.031 11.875 1 90.69 174 MET A CA 1
ATOM 1345 C C . MET A 1 174 ? -37.656 -42.812 12.289 1 90.69 174 MET A C 1
ATOM 1347 O O . MET A 1 174 ? -37.25 -43.125 13.406 1 90.69 174 MET A O 1
ATOM 1351 N N . VAL A 1 175 ? -36.906 -42.344 11.383 1 87.19 175 VAL A N 1
ATOM 1352 C CA . VAL A 1 175 ? -35.5 -42.062 11.617 1 87.19 175 VAL A CA 1
ATOM 1353 C C . VAL A 1 175 ? -35.281 -40.531 11.68 1 87.19 175 VAL A C 1
ATOM 1355 O O . VAL A 1 175 ? -35.75 -39.812 10.812 1 87.19 175 VAL A O 1
ATOM 1358 N N . TYR A 1 176 ? -34.594 -40.031 12.75 1 90.38 176 TYR A N 1
ATOM 1359 C CA . TYR A 1 176 ? -34.219 -38.625 12.836 1 90.38 176 TYR A CA 1
ATOM 1360 C C . TYR A 1 176 ? -33.125 -38.281 11.844 1 90.38 176 TYR A C 1
ATOM 1362 O O . TYR A 1 176 ? -32.094 -38.969 11.797 1 90.38 176 TYR A O 1
ATOM 1370 N N . ASN A 1 177 ? -33.344 -37.312 11 1 84.19 177 ASN A N 1
ATOM 1371 C CA . ASN A 1 177 ? -32.406 -36.781 10.039 1 84.19 177 ASN A CA 1
ATOM 1372 C C . ASN A 1 177 ? -31.734 -35.531 10.562 1 84.19 177 ASN A C 1
ATOM 1374 O O . ASN A 1 177 ? -32.312 -34.438 10.5 1 84.19 177 ASN A O 1
ATOM 1378 N N . PRO A 1 178 ? -30.5 -35.625 11.039 1 85.69 178 PRO A N 1
ATOM 1379 C CA . PRO A 1 178 ? -29.844 -34.469 11.633 1 85.69 178 PRO A CA 1
ATOM 1380 C C . PRO A 1 178 ? -29.516 -33.375 10.602 1 85.69 178 PRO A C 1
ATOM 1382 O O . PRO A 1 178 ? -29.234 -32.25 10.969 1 85.69 178 PRO A O 1
ATOM 1385 N N . LEU A 1 179 ? -29.469 -33.688 9.352 1 80.06 179 LEU A N 1
ATOM 1386 C CA . LEU A 1 179 ? -29.203 -32.688 8.336 1 80.06 179 LEU A CA 1
ATOM 1387 C C . LEU A 1 179 ? -30.297 -31.625 8.32 1 80.06 179 LEU A C 1
ATOM 1389 O O . LEU A 1 179 ? -30.016 -30.438 8.156 1 80.06 179 LEU A O 1
ATOM 1393 N N . TRP A 1 180 ? -31.547 -32.094 8.602 1 81.62 180 TRP A N 1
ATOM 1394 C CA . TRP A 1 180 ? -32.688 -31.188 8.469 1 81.62 180 TRP A CA 1
ATOM 1395 C C . TRP A 1 180 ? -33.406 -31.031 9.797 1 81.62 180 TRP A C 1
ATOM 1397 O O . TRP A 1 180 ? -34.344 -30.219 9.914 1 81.62 180 TRP A O 1
ATOM 1407 N N . GLY A 1 181 ? -33.031 -31.812 10.797 1 87.38 181 GLY A N 1
ATOM 1408 C CA . GLY A 1 181 ? -33.656 -31.719 12.109 1 87.38 181 GLY A CA 1
ATOM 1409 C C . GLY A 1 181 ? -35.062 -32.25 12.133 1 87.38 181 GLY A C 1
ATOM 1410 O O . GLY A 1 181 ? -35.906 -31.719 12.867 1 87.38 181 GLY A O 1
ATOM 1411 N N . ASN A 1 182 ? -35.375 -33.156 11.273 1 87.19 182 ASN A N 1
ATOM 1412 C CA . ASN A 1 182 ? -36.719 -33.75 11.203 1 87.19 182 ASN A CA 1
ATOM 1413 C C . ASN A 1 182 ? -36.656 -35.281 11.203 1 87.19 182 ASN A C 1
ATOM 1415 O O . ASN A 1 182 ? -35.594 -35.844 11.195 1 87.19 182 ASN A O 1
ATOM 1419 N N . TYR A 1 183 ? -37.875 -35.906 11.453 1 90.44 183 TYR A N 1
ATOM 1420 C CA . TYR A 1 183 ? -38.031 -37.344 11.375 1 90.44 183 TYR A CA 1
ATOM 1421 C C . TYR A 1 183 ? -38.562 -37.75 10.008 1 90.44 183 TYR A C 1
ATOM 1423 O O . TYR A 1 183 ? -39.438 -37.094 9.445 1 90.44 183 TYR A O 1
ATOM 1431 N N . THR A 1 184 ? -37.969 -38.812 9.461 1 87.44 184 THR A N 1
ATOM 1432 C CA . THR A 1 184 ? -38.438 -39.281 8.164 1 87.44 184 THR A CA 1
ATOM 1433 C C . THR A 1 184 ? -38.688 -40.781 8.219 1 87.44 184 THR A C 1
ATOM 1435 O O . THR A 1 184 ? -38.094 -41.5 9.023 1 87.44 184 THR A O 1
ATOM 1438 N N . ALA A 1 185 ? -39.688 -41.25 7.473 1 88.31 185 ALA A N 1
ATOM 1439 C CA . ALA A 1 185 ? -40 -42.656 7.223 1 88.31 185 ALA A CA 1
ATOM 1440 C C . ALA A 1 185 ? -40.531 -42.875 5.809 1 88.31 185 ALA A C 1
ATOM 1442 O O . ALA A 1 185 ? -41.156 -41.969 5.238 1 88.31 185 ALA A O 1
ATOM 1443 N N . VAL A 1 186 ? -40.188 -43.938 5.219 1 83.88 186 VAL A N 1
ATOM 1444 C CA . VAL A 1 186 ? -40.781 -44.375 3.957 1 83.88 186 VAL A CA 1
ATOM 1445 C C . VAL A 1 186 ? -41.688 -45.562 4.191 1 83.88 186 VAL A C 1
ATOM 1447 O O . VAL A 1 186 ? -41.281 -46.562 4.77 1 83.88 186 VAL A O 1
ATOM 1450 N N . ILE A 1 187 ? -42.906 -45.406 3.863 1 87.12 187 ILE A N 1
ATOM 1451 C CA . ILE A 1 187 ? -43.844 -46.5 3.988 1 87.12 187 ILE A CA 1
ATOM 1452 C C . ILE A 1 187 ? -44.344 -46.938 2.605 1 87.12 187 ILE A C 1
ATOM 1454 O O . ILE A 1 187 ? -44.312 -46.125 1.657 1 87.12 187 ILE A O 1
ATOM 1458 N N . GLY A 1 188 ? -44.938 -48.125 2.461 1 81.88 188 GLY A N 1
ATOM 1459 C CA . GLY A 1 188 ? -45.312 -48.719 1.193 1 81.88 188 GLY A CA 1
ATOM 1460 C C . GLY A 1 188 ? -44.281 -49.688 0.634 1 81.88 188 GLY A C 1
ATOM 1461 O O . GLY A 1 188 ? -43.438 -50.188 1.369 1 81.88 188 GLY A O 1
ATOM 1462 N N . PRO A 1 189 ? -44.5 -49.844 -0.62 1 79.25 189 PRO A N 1
ATOM 1463 C CA . PRO A 1 189 ? -45.312 -49.188 -1.666 1 79.25 189 PRO A CA 1
ATOM 1464 C C . PRO A 1 189 ? -46.781 -49.594 -1.602 1 79.25 189 PRO A C 1
ATOM 1466 O O . PRO A 1 189 ? -47.125 -50.656 -1.079 1 79.25 189 PRO A O 1
ATOM 1469 N N . PHE A 1 190 ? -47.656 -48.688 -2.17 1 84.75 190 PHE A N 1
ATOM 1470 C CA . PHE A 1 190 ? -49.094 -48.875 -2.24 1 84.75 190 PHE A CA 1
ATOM 1471 C C . PHE A 1 190 ? -49.594 -48.844 -3.686 1 84.75 190 PHE A C 1
ATOM 1473 O O . PHE A 1 190 ? -48.969 -48.188 -4.531 1 84.75 190 PHE A O 1
ATOM 1480 N N . PRO A 1 191 ? -50.594 -49.625 -4.078 1 78.81 191 PRO A N 1
ATOM 1481 C CA . PRO A 1 191 ? -51.188 -49.531 -5.414 1 78.81 191 PRO A CA 1
ATOM 1482 C C . PRO A 1 191 ? -51.688 -48.125 -5.715 1 78.81 191 PRO A C 1
ATOM 1484 O O . PRO A 1 191 ? -52.125 -47.406 -4.805 1 78.81 191 PRO A O 1
ATOM 1487 N N . ASN A 1 192 ? -51.531 -47.688 -7.051 1 75.75 192 ASN A N 1
ATOM 1488 C CA . ASN A 1 192 ? -51.969 -46.375 -7.508 1 75.75 192 ASN A CA 1
ATOM 1489 C C . ASN A 1 192 ? -53.438 -46.125 -7.164 1 75.75 192 ASN A C 1
ATOM 1491 O O . ASN A 1 192 ? -54.281 -47.031 -7.32 1 75.75 192 ASN A O 1
ATOM 1495 N N . GLY A 1 193 ? -53.781 -45.031 -6.555 1 77 193 GLY A N 1
ATOM 1496 C CA . GLY A 1 193 ? -55.125 -44.656 -6.184 1 77 193 GLY A CA 1
ATOM 1497 C C . GLY A 1 193 ? -55.469 -44.969 -4.742 1 77 193 GLY A C 1
ATOM 1498 O O . GLY A 1 193 ? -56.531 -44.562 -4.242 1 77 193 GLY A O 1
ATOM 1499 N N . THR A 1 194 ? -54.594 -45.625 -3.998 1 82.81 194 THR A N 1
ATOM 1500 C CA . THR A 1 194 ? -54.812 -46.062 -2.625 1 82.81 194 THR A CA 1
ATOM 1501 C C . THR A 1 194 ? -54.781 -44.875 -1.668 1 82.81 194 THR A C 1
ATOM 1503 O O . THR A 1 194 ? -53.938 -44 -1.802 1 82.81 194 THR A O 1
ATOM 1506 N N . TRP A 1 195 ? -55.75 -44.812 -0.792 1 87.75 195 TRP A N 1
ATOM 1507 C CA . TRP A 1 195 ? -55.688 -43.844 0.294 1 87.75 195 TRP A CA 1
ATOM 1508 C C . TRP A 1 195 ? -55 -44.438 1.517 1 87.75 195 TRP A C 1
ATOM 1510 O O . TRP A 1 195 ? -55.375 -45.5 2.01 1 87.75 195 TRP A O 1
ATOM 1520 N N . VAL A 1 196 ? -53.938 -43.781 1.98 1 91.81 196 VAL A N 1
ATOM 1521 C CA . VAL A 1 196 ? -53.219 -44.156 3.189 1 91.81 196 VAL A CA 1
ATOM 1522 C C . VAL A 1 196 ? -53.438 -43.125 4.273 1 91.81 196 VAL A C 1
ATOM 1524 O O . VAL A 1 196 ? -53.281 -41.906 4.023 1 91.81 196 VAL A O 1
ATOM 1527 N N . GLN A 1 197 ? -53.906 -43.562 5.457 1 92.12 197 GLN A N 1
ATOM 1528 C CA . GLN A 1 197 ? -54.031 -42.719 6.625 1 92.12 197 GLN A CA 1
ATOM 1529 C C . GLN A 1 197 ? -53 -43.062 7.703 1 92.12 197 GLN A C 1
ATOM 1531 O O . GLN A 1 197 ? -52.625 -44.25 7.816 1 92.12 197 GLN A O 1
ATOM 1536 N N . TRP A 1 198 ? -52.5 -42.094 8.461 1 92.81 198 TRP A N 1
ATOM 1537 C CA . TRP A 1 198 ? -51.594 -42.406 9.539 1 92.81 198 TRP A CA 1
ATOM 1538 C C . TRP A 1 198 ? -51.688 -41.406 10.672 1 92.81 198 TRP A C 1
ATOM 1540 O O . TRP A 1 198 ? -52.312 -40.344 10.516 1 92.81 198 TRP A O 1
ATOM 1550 N N . VAL A 1 199 ? -51.25 -41.719 11.859 1 93.38 199 VAL A N 1
ATOM 1551 C CA . VAL A 1 199 ? -50.969 -40.875 13.023 1 93.38 199 VAL A CA 1
ATOM 1552 C C . VAL A 1 199 ? -49.562 -41.188 13.531 1 93.38 199 VAL A C 1
ATOM 1554 O O . VAL A 1 199 ? -48.938 -42.188 13.164 1 93.38 199 VAL A O 1
ATOM 1557 N N . TYR A 1 200 ? -49 -40.188 14.258 1 93.31 200 TYR A N 1
ATOM 1558 C CA . TYR A 1 200 ? -47.688 -40.406 14.859 1 93.31 200 TYR A CA 1
ATOM 1559 C C . TYR A 1 200 ? -47.844 -40.875 16.312 1 93.31 200 TYR A C 1
ATOM 1561 O O . TYR A 1 200 ? -48.719 -40.406 17.031 1 93.31 200 TYR A O 1
ATOM 1569 N N . HIS A 1 201 ? -47 -41.812 16.734 1 90.69 201 HIS A N 1
ATOM 1570 C CA . HIS A 1 201 ? -46.906 -42.25 18.125 1 90.69 201 HIS A CA 1
ATOM 1571 C C . HIS A 1 201 ? -45.5 -42 18.656 1 90.69 201 HIS A C 1
ATOM 1573 O O . HIS A 1 201 ? -44.531 -42.594 18.203 1 90.69 201 HIS A O 1
ATOM 1579 N N . ASP A 1 202 ? -45.375 -41.062 19.562 1 91.19 202 ASP A N 1
ATOM 1580 C CA . ASP A 1 202 ? -44.125 -40.844 20.297 1 91.19 202 ASP A CA 1
ATOM 1581 C C . ASP A 1 202 ? -43.969 -41.844 21.438 1 91.19 202 ASP A C 1
ATOM 1583 O O . ASP A 1 202 ? -44.656 -41.75 22.453 1 91.19 202 ASP A O 1
ATOM 1587 N N . LEU A 1 203 ? -43.125 -42.719 21.234 1 87.25 203 LEU A N 1
ATOM 1588 C CA . LEU A 1 203 ? -42.969 -43.812 22.188 1 87.25 203 LEU A CA 1
ATOM 1589 C C . LEU A 1 203 ? -42.312 -43.344 23.469 1 87.25 203 LEU A C 1
ATOM 1591 O O . LEU A 1 203 ? -42.531 -43.906 24.531 1 87.25 203 LEU A O 1
ATOM 1595 N N . THR A 1 204 ? -41.531 -42.344 23.359 1 86.62 204 THR A N 1
ATOM 1596 C CA . THR A 1 204 ? -40.812 -41.812 24.531 1 86.62 204 THR A CA 1
ATOM 1597 C C . THR A 1 204 ? -41.781 -41.094 25.469 1 86.62 204 THR A C 1
ATOM 1599 O O . THR A 1 204 ? -41.75 -41.312 26.688 1 86.62 204 THR A O 1
ATOM 1602 N N . GLU A 1 205 ? -42.594 -40.375 24.953 1 86.38 205 GLU A N 1
ATOM 1603 C CA . GLU A 1 205 ? -43.594 -39.656 25.766 1 86.38 205 GLU A CA 1
ATOM 1604 C C . GLU A 1 205 ? -44.906 -40.406 25.812 1 86.38 205 GLU A C 1
ATOM 1606 O O . GLU A 1 205 ? -45.812 -40.031 26.547 1 86.38 205 GLU A O 1
ATOM 1611 N N . ASN A 1 206 ? -45.031 -41.406 25.016 1 85.94 206 ASN A N 1
ATOM 1612 C CA . ASN A 1 206 ? -46.281 -42.156 24.844 1 85.94 206 ASN A CA 1
ATOM 1613 C C . ASN A 1 206 ? -47.438 -41.281 24.453 1 85.94 206 ASN A C 1
ATOM 1615 O O . ASN A 1 206 ? -48.5 -41.344 25.078 1 85.94 206 ASN A O 1
ATOM 1619 N N . LYS A 1 207 ? -47.281 -40.438 23.484 1 89.06 207 LYS A N 1
ATOM 1620 C CA . LYS A 1 207 ? -48.281 -39.531 22.969 1 89.06 207 LYS A CA 1
ATOM 1621 C C . LYS A 1 207 ? -48.531 -39.75 21.484 1 89.06 207 LYS A C 1
ATOM 1623 O O . LYS A 1 207 ? -47.594 -40.031 20.734 1 89.06 207 LYS A O 1
ATOM 1628 N N . TYR A 1 208 ? -49.781 -39.594 21.109 1 88.81 208 TYR A N 1
ATOM 1629 C CA . TYR A 1 208 ? -50.156 -39.688 19.703 1 88.81 208 TYR A CA 1
ATOM 1630 C C . TYR A 1 208 ? -50.375 -38.281 19.109 1 88.81 208 TYR A C 1
ATOM 1632 O O . TYR A 1 208 ? -50.906 -37.406 19.766 1 88.81 208 TYR A O 1
ATOM 1640 N N . TYR A 1 209 ? -49.844 -38.031 17.984 1 90.94 209 TYR A N 1
ATOM 1641 C CA . TYR A 1 209 ? -50.031 -36.781 17.266 1 90.94 209 TYR A CA 1
ATOM 1642 C C . TYR A 1 209 ? -50.844 -37 15.992 1 90.94 209 TYR A C 1
ATOM 1644 O O . TYR A 1 209 ? -50.531 -37.906 15.195 1 90.94 209 TYR A O 1
ATOM 1652 N N . SER A 1 210 ? -51.938 -36.344 15.891 1 87.38 210 SER A N 1
ATOM 1653 C CA . SER A 1 210 ? -52.812 -36.375 14.703 1 87.38 210 SER A CA 1
ATOM 1654 C C . SER A 1 210 ? -52.875 -35 14.062 1 87.38 210 SER A C 1
ATOM 1656 O O . SER A 1 210 ? -52.312 -34.031 14.562 1 87.38 210 SER A O 1
ATOM 1658 N N . ASN A 1 211 ? -53.438 -34.906 12.836 1 87.75 211 ASN A N 1
ATOM 1659 C CA . ASN A 1 211 ? -53.656 -33.656 12.133 1 87.75 211 ASN A CA 1
ATOM 1660 C C . ASN A 1 211 ? -54.875 -32.906 12.68 1 87.75 211 ASN A C 1
ATOM 1662 O O . ASN A 1 211 ? -55.969 -33 12.109 1 87.75 211 ASN A O 1
ATOM 1666 N N . ASN A 1 212 ? -54.625 -32.156 13.773 1 79.44 212 ASN A N 1
ATOM 1667 C CA . ASN A 1 212 ? -55.719 -31.422 14.43 1 79.44 212 ASN A CA 1
ATOM 1668 C C . ASN A 1 212 ? -56.938 -32.312 14.672 1 79.44 212 ASN A C 1
ATOM 1670 O O . ASN A 1 212 ? -58.062 -31.938 14.312 1 79.44 212 ASN A O 1
ATOM 1674 N N . GLY A 1 213 ? -56.719 -33.438 15.203 1 81.12 213 GLY A N 1
ATOM 1675 C CA . GLY A 1 213 ? -57.812 -34.344 15.562 1 81.12 213 GLY A CA 1
ATOM 1676 C C . GLY A 1 213 ? -58.125 -35.344 14.477 1 81.12 213 GLY A C 1
ATOM 1677 O O . GLY A 1 213 ? -58.906 -36.25 14.695 1 81.12 213 GLY A O 1
ATOM 1678 N N . GLN A 1 214 ? -57.688 -35.094 13.281 1 84.38 214 GLN A N 1
ATOM 1679 C CA . GLN A 1 214 ? -57.906 -36 12.164 1 84.38 214 GLN A CA 1
ATOM 1680 C C . GLN A 1 214 ? -56.625 -36.781 11.852 1 84.38 214 GLN A C 1
ATOM 1682 O O . GLN A 1 214 ? -55.531 -36.375 12.227 1 84.38 214 GLN A O 1
ATOM 1687 N N . ASN A 1 215 ? -56.875 -38 11.234 1 88.06 215 ASN A N 1
ATOM 1688 C CA . ASN A 1 215 ? -55.719 -38.719 10.727 1 88.06 215 ASN A CA 1
ATOM 1689 C C . ASN A 1 215 ? -55.031 -37.938 9.586 1 88.06 215 ASN A C 1
ATOM 1691 O O . ASN A 1 215 ? -55.688 -37.219 8.844 1 88.06 215 ASN A O 1
ATOM 1695 N N . PHE A 1 216 ? -53.75 -37.969 9.5 1 90.94 216 PHE A N 1
ATOM 1696 C CA . PHE A 1 216 ? -53.094 -37.562 8.258 1 90.94 216 PHE A CA 1
ATOM 1697 C C . PHE A 1 216 ? -53.469 -38.5 7.121 1 90.94 216 PHE A C 1
ATOM 1699 O O . PHE A 1 216 ? -53.719 -39.688 7.344 1 90.94 216 PHE A O 1
ATOM 1706 N N . ALA A 1 217 ? -53.625 -38.062 5.922 1 89.69 217 ALA A N 1
ATOM 1707 C CA . ALA A 1 217 ? -54 -38.906 4.797 1 89.69 217 ALA A CA 1
ATOM 1708 C C . ALA A 1 217 ? -53.375 -38.406 3.496 1 89.69 217 ALA A C 1
ATOM 1710 O O . ALA A 1 217 ? -53.156 -37.188 3.344 1 89.69 217 ALA A O 1
ATOM 1711 N N . ILE A 1 218 ? -53.031 -39.25 2.59 1 86.06 218 ILE A N 1
ATOM 1712 C CA . ILE A 1 218 ? -52.562 -38.938 1.249 1 86.06 218 ILE A CA 1
ATOM 1713 C C . ILE A 1 218 ? -53.031 -40 0.266 1 86.06 218 ILE A C 1
ATOM 1715 O O . ILE A 1 218 ? -53.094 -41.188 0.619 1 86.06 218 ILE A O 1
ATOM 1719 N N . GLN A 1 219 ? -53.5 -39.594 -0.911 1 81.12 219 GLN A N 1
ATOM 1720 C CA . GLN A 1 219 ? -53.781 -40.531 -1.983 1 81.12 219 GLN A CA 1
ATOM 1721 C C . GLN A 1 219 ? -52.531 -40.875 -2.789 1 81.12 219 GLN A C 1
ATOM 1723 O O . GLN A 1 219 ? -51.812 -39.969 -3.25 1 81.12 219 GLN A O 1
ATOM 1728 N N . VAL A 1 220 ? -52.219 -42.156 -2.871 1 77.62 220 VAL A N 1
ATOM 1729 C CA . VAL A 1 220 ? -51.062 -42.594 -3.639 1 77.62 220 VAL A CA 1
ATOM 1730 C C . VAL A 1 220 ? -51.344 -42.438 -5.133 1 77.62 220 VAL A C 1
ATOM 1732 O O . VAL A 1 220 ? -52.062 -43.281 -5.719 1 77.62 220 VAL A O 1
ATOM 1735 N N . ILE A 1 221 ? -51.031 -41.312 -5.691 1 66.25 221 ILE A N 1
ATOM 1736 C CA . ILE A 1 221 ? -51.094 -41.094 -7.129 1 66.25 221 ILE A CA 1
ATOM 1737 C C . ILE A 1 221 ? -49.656 -40.969 -7.688 1 66.25 221 ILE A C 1
ATOM 1739 O O . ILE A 1 221 ? -48.906 -40.094 -7.262 1 66.25 221 ILE A O 1
ATOM 1743 N N . TYR A 1 222 ? -49.281 -42 -8.195 1 61.09 222 TYR A N 1
ATOM 1744 C CA . TYR A 1 222 ? -47.938 -41.844 -8.781 1 61.09 222 TYR A CA 1
ATOM 1745 C C . TYR A 1 222 ? -47.969 -42.094 -10.289 1 61.09 222 TYR A C 1
ATOM 1747 O O . TYR A 1 222 ? -48.938 -42.656 -10.797 1 61.09 222 TYR A O 1
ATOM 1755 N N . THR A 1 223 ? -47.281 -41.406 -10.984 1 65.94 223 THR A N 1
ATOM 1756 C CA . THR A 1 223 ? -47.125 -41.469 -12.438 1 65.94 223 THR A CA 1
ATOM 1757 C C . THR A 1 223 ? -46.219 -42.656 -12.836 1 65.94 223 THR A C 1
ATOM 1759 O O . THR A 1 223 ? -45.375 -43.062 -12.055 1 65.94 223 THR A O 1
ATOM 1762 N N . PHE A 1 224 ? -46.688 -43.312 -13.906 1 74.06 224 PHE A N 1
ATOM 1763 C CA . PHE A 1 224 ? -45.938 -44.469 -14.406 1 74.06 224 PHE A CA 1
ATOM 1764 C C . PHE A 1 224 ? -44.781 -44.031 -15.312 1 74.06 224 PHE A C 1
ATOM 1766 O O . PHE A 1 224 ? -43.938 -44.844 -15.664 1 74.06 224 PHE A O 1
ATOM 1773 N N . LEU A 1 225 ? -44.812 -42.812 -15.656 1 86.31 225 LEU A N 1
ATOM 1774 C CA . LEU A 1 225 ? -43.75 -42.25 -16.484 1 86.31 225 LEU A CA 1
ATOM 1775 C C . LEU A 1 225 ? -43 -41.156 -15.719 1 86.31 225 LEU A C 1
ATOM 1777 O O . LEU A 1 225 ? -43.594 -40.219 -15.219 1 86.31 225 LEU A O 1
ATOM 1781 N N . THR A 1 226 ? -41.688 -41.344 -15.555 1 85.94 226 THR A N 1
ATOM 1782 C CA . THR A 1 226 ? -40.906 -40.375 -14.82 1 85.94 226 THR A CA 1
ATOM 1783 C C . THR A 1 226 ? -39.625 -40 -15.609 1 85.94 226 THR A C 1
ATOM 1785 O O . THR A 1 226 ? -38.969 -40.906 -16.156 1 85.94 226 THR A O 1
ATOM 1788 N N . ILE A 1 227 ? -39.344 -38.781 -15.766 1 89.31 227 ILE A N 1
ATOM 1789 C CA . ILE A 1 227 ? -38.094 -38.312 -16.312 1 89.31 227 ILE A CA 1
ATOM 1790 C C . ILE A 1 227 ? -37 -38.375 -15.227 1 89.31 227 ILE A C 1
ATOM 1792 O O . ILE A 1 227 ? -37.156 -37.781 -14.164 1 89.31 227 ILE A O 1
ATOM 1796 N N . THR A 1 228 ? -36 -39.125 -15.461 1 85.19 228 THR A N 1
ATOM 1797 C CA . THR A 1 228 ? -34.969 -39.344 -14.445 1 85.19 228 THR A CA 1
ATOM 1798 C C . THR A 1 228 ? -33.719 -38.531 -14.734 1 85.19 228 THR A C 1
ATOM 1800 O O . THR A 1 228 ? -32.875 -38.344 -13.859 1 85.19 228 THR A O 1
ATOM 1803 N N . GLY A 1 229 ? -33.562 -38.031 -15.953 1 87.69 229 GLY A N 1
ATOM 1804 C CA . GLY A 1 229 ? -32.406 -37.219 -16.297 1 87.69 229 GLY A CA 1
ATOM 1805 C C . GLY A 1 229 ? -32.594 -36.406 -17.578 1 87.69 229 GLY A C 1
ATOM 1806 O O . GLY A 1 229 ? -33.406 -36.781 -18.422 1 87.69 229 GLY A O 1
ATOM 1807 N N . GLY A 1 230 ? -31.906 -35.375 -17.594 1 90.94 230 GLY A N 1
ATOM 1808 C CA . GLY A 1 230 ? -31.953 -34.5 -18.75 1 90.94 230 GLY A CA 1
ATOM 1809 C C . GLY A 1 230 ? -30.719 -33.594 -18.875 1 90.94 230 GLY A C 1
ATOM 1810 O O . GLY A 1 230 ? -30.219 -33.094 -17.859 1 90.94 230 GLY A O 1
ATOM 1811 N N . ASN A 1 231 ? -30.203 -33.5 -20.109 1 92.19 231 ASN A N 1
ATOM 1812 C CA . ASN A 1 231 ? -29.047 -32.625 -20.391 1 92.19 231 ASN A CA 1
ATOM 1813 C C . ASN A 1 231 ? -29.047 -32.156 -21.844 1 92.19 231 ASN A C 1
ATOM 1815 O O . ASN A 1 231 ? -29.984 -32.438 -22.594 1 92.19 231 ASN A O 1
ATOM 1819 N N . TYR A 1 232 ? -28.047 -31.406 -22.141 1 95.06 232 TYR A N 1
ATOM 1820 C CA . TYR A 1 232 ? -27.859 -30.906 -23.5 1 95.06 232 TYR A CA 1
ATOM 1821 C C . TYR A 1 232 ? -26.594 -31.484 -24.125 1 95.06 232 TYR A C 1
ATOM 1823 O O . TYR A 1 232 ? -25.812 -32.156 -23.438 1 95.06 232 TYR A O 1
ATOM 1831 N N . ASP A 1 233 ? -26.469 -31.219 -25.438 1 94.56 233 ASP A N 1
ATOM 1832 C CA . ASP A 1 233 ? -25.266 -31.703 -26.125 1 94.56 233 ASP A CA 1
ATOM 1833 C C . ASP A 1 233 ? -24.125 -30.703 -25.969 1 94.56 233 ASP A C 1
ATOM 1835 O O . ASP A 1 233 ? -22.969 -31.047 -26.234 1 94.56 233 ASP A O 1
ATOM 1839 N N . LYS A 1 234 ? -24.453 -29.5 -25.516 1 95.19 234 LYS A N 1
ATOM 1840 C CA . LYS A 1 234 ? -23.453 -28.469 -25.266 1 95.19 234 LYS A CA 1
ATOM 1841 C C . LYS A 1 234 ? -23.75 -27.719 -23.969 1 95.19 234 LYS A C 1
ATOM 1843 O O . LYS A 1 234 ? -24.875 -27.781 -23.453 1 95.19 234 LYS A O 1
ATOM 1848 N N . TYR A 1 235 ? -22.75 -27.078 -23.531 1 95.81 235 TYR A N 1
ATOM 1849 C CA . TYR A 1 235 ? -22.922 -26.328 -22.281 1 95.81 235 TYR A CA 1
ATOM 1850 C C . TYR A 1 235 ? -23.469 -24.938 -22.562 1 95.81 235 TYR A C 1
ATOM 1852 O O . TYR A 1 235 ? -24.094 -24.328 -21.688 1 95.81 235 TYR A O 1
ATOM 1860 N N . VAL A 1 236 ? -23.141 -24.422 -23.75 1 96.88 236 VAL A N 1
ATOM 1861 C CA . VAL A 1 236 ? -23.531 -23.094 -24.172 1 96.88 236 VAL A CA 1
ATOM 1862 C C . VAL A 1 236 ? -23.844 -23.078 -25.672 1 96.88 236 VAL A C 1
ATOM 1864 O O . VAL A 1 236 ? -23.188 -23.75 -26.453 1 96.88 236 VAL A O 1
ATOM 1867 N N . TYR A 1 237 ? -24.875 -22.344 -26 1 96.38 237 TYR A N 1
ATOM 1868 C CA . TYR A 1 237 ? -25.266 -22.203 -27.406 1 96.38 237 TYR A CA 1
ATOM 1869 C C . TYR A 1 237 ? -25.188 -20.75 -27.844 1 96.38 237 TYR A C 1
ATOM 1871 O O . TYR A 1 237 ? -25.203 -19.828 -27.016 1 96.38 237 TYR A O 1
ATOM 1879 N N . THR A 1 238 ? -25.047 -20.562 -29.172 1 96.44 238 THR A N 1
ATOM 1880 C CA . THR A 1 238 ? -25.203 -19.234 -29.766 1 96.44 238 THR A CA 1
ATOM 1881 C C . THR A 1 238 ? -26.562 -19.094 -30.438 1 96.44 238 THR A C 1
ATOM 1883 O O . THR A 1 238 ? -27.219 -20.109 -30.75 1 96.44 238 THR A O 1
ATOM 1886 N N . ILE A 1 239 ? -27 -17.953 -30.656 1 95.25 239 ILE A N 1
ATOM 1887 C CA . ILE A 1 239 ? -28.297 -17.703 -31.266 1 95.25 239 ILE A CA 1
ATOM 1888 C C . ILE A 1 239 ? -28.391 -18.422 -32.594 1 95.25 239 ILE A C 1
ATOM 1890 O O . ILE A 1 239 ? -27.5 -18.297 -33.438 1 95.25 239 ILE A O 1
ATOM 1894 N N . ASN A 1 240 ? -29.469 -19.281 -32.719 1 94.06 240 ASN A N 1
ATOM 1895 C CA . ASN A 1 240 ? -29.844 -20 -33.938 1 94.06 240 ASN A CA 1
ATOM 1896 C C . ASN A 1 240 ? -28.969 -21.234 -34.125 1 94.06 240 ASN A C 1
ATOM 1898 O O . ASN A 1 240 ? -28.938 -21.812 -35.219 1 94.06 240 ASN A O 1
ATOM 1902 N N . GLN A 1 241 ? -28.25 -21.547 -33.125 1 95.31 241 GLN A N 1
ATOM 1903 C CA . GLN A 1 241 ? -27.469 -22.781 -33.188 1 95.31 241 GLN A CA 1
ATOM 1904 C C . GLN A 1 241 ? -28.344 -24 -32.969 1 95.31 241 GLN A C 1
ATOM 1906 O O . GLN A 1 241 ? -29.25 -23.984 -32.125 1 95.31 241 GLN A O 1
ATOM 1911 N N . ASN A 1 242 ? -28.094 -25.031 -33.719 1 96 242 ASN A N 1
ATOM 1912 C CA . ASN A 1 242 ? -28.797 -26.297 -33.531 1 96 242 ASN A CA 1
ATOM 1913 C C . ASN A 1 242 ? -28.203 -27.078 -32.375 1 96 242 ASN A C 1
ATOM 1915 O O . ASN A 1 242 ? -27 -27.031 -32.125 1 96 242 ASN A O 1
ATOM 1919 N N . GLY A 1 243 ? -29.094 -27.766 -31.656 1 96.06 243 GLY A N 1
ATOM 1920 C CA . GLY A 1 243 ? -28.656 -28.594 -30.547 1 96.06 243 GLY A CA 1
ATOM 1921 C C . GLY A 1 243 ? -29.594 -29.75 -30.266 1 96.06 243 GLY A C 1
ATOM 1922 O O . GLY A 1 243 ? -30.531 -30 -31.016 1 96.06 243 GLY A O 1
ATOM 1923 N N . LYS A 1 244 ? -29.25 -30.453 -29.203 1 96.94 244 LYS A N 1
ATOM 1924 C CA . LYS A 1 244 ? -30.016 -31.625 -28.797 1 96.94 244 LYS A CA 1
ATOM 1925 C C . LYS A 1 244 ? -30.234 -31.641 -27.281 1 96.94 244 LYS A C 1
ATOM 1927 O O . LYS A 1 244 ? -29.344 -31.266 -26.516 1 96.94 244 LYS A O 1
ATOM 1932 N N . ILE A 1 245 ? -31.406 -32.031 -26.906 1 96.44 245 ILE A N 1
ATOM 1933 C CA . ILE A 1 245 ? -31.734 -32.312 -25.516 1 96.44 245 ILE A CA 1
ATOM 1934 C C . ILE A 1 245 ? -31.781 -33.844 -25.297 1 96.44 245 ILE A C 1
ATOM 1936 O O . ILE A 1 245 ? -32.438 -34.562 -26.078 1 96.44 245 ILE A O 1
ATOM 1940 N N . PHE A 1 246 ? -31.094 -34.312 -24.375 1 93.88 246 PHE A N 1
ATOM 1941 C CA . PHE A 1 246 ? -31.125 -35.719 -23.984 1 93.88 246 PHE A CA 1
ATOM 1942 C C . PHE A 1 246 ? -31.984 -35.906 -22.734 1 93.88 246 PHE A C 1
ATOM 1944 O O . PHE A 1 246 ? -31.766 -35.25 -21.719 1 93.88 246 PHE A O 1
ATOM 1951 N N . LEU A 1 247 ? -32.906 -36.812 -22.797 1 94.56 247 LEU A N 1
ATOM 1952 C CA . LEU A 1 247 ? -33.75 -37.125 -21.656 1 94.56 247 LEU A CA 1
ATOM 1953 C C . LEU A 1 247 ? -33.75 -38.625 -21.359 1 94.56 247 LEU A C 1
ATOM 1955 O O . LEU A 1 247 ? -33.656 -39.438 -22.266 1 94.56 247 LEU A O 1
ATOM 1959 N N . THR A 1 248 ? -33.75 -38.938 -20.141 1 91.69 248 THR A N 1
ATOM 1960 C CA . THR A 1 248 ? -33.969 -40.281 -19.688 1 91.69 248 THR A CA 1
ATOM 1961 C C . THR A 1 248 ? -35.344 -40.406 -19 1 91.69 248 THR A C 1
ATOM 1963 O O . THR A 1 248 ? -35.625 -39.719 -18.031 1 91.69 248 THR A O 1
ATOM 1966 N N . VAL A 1 249 ? -36.156 -41.281 -19.625 1 92.06 249 VAL A N 1
ATOM 1967 C CA . VAL A 1 249 ? -37.5 -41.469 -19.125 1 92.06 249 VAL A CA 1
ATOM 1968 C C . VAL A 1 249 ? -37.719 -42.906 -18.719 1 92.06 249 VAL A C 1
ATOM 1970 O O . VAL A 1 249 ? -37.375 -43.812 -19.469 1 92.06 249 VAL A O 1
ATOM 1973 N N . ASP A 1 250 ? -38.219 -43.125 -17.594 1 88.44 250 ASP A N 1
ATOM 1974 C CA . ASP A 1 250 ? -38.562 -44.438 -17.094 1 88.44 250 ASP A CA 1
ATOM 1975 C C . ASP A 1 250 ? -40.031 -44.75 -17.297 1 88.44 250 ASP A C 1
ATOM 1977 O O . ASP A 1 250 ? -40.906 -44.031 -16.781 1 88.44 250 ASP A O 1
ATOM 1981 N N . ASN A 1 251 ? -40.281 -45.75 -18.172 1 88.56 251 ASN A N 1
ATOM 1982 C CA . ASN A 1 251 ? -41.625 -46.312 -18.344 1 88.56 251 ASN A CA 1
ATOM 1983 C C . ASN A 1 251 ? -41.844 -47.531 -17.453 1 88.56 251 ASN A C 1
ATOM 1985 O O . ASN A 1 251 ? -41.344 -48.625 -17.766 1 88.56 251 ASN A O 1
ATOM 1989 N N . LYS A 1 252 ? -42.656 -47.406 -16.562 1 80.19 252 LYS A N 1
ATOM 1990 C CA . LYS A 1 252 ? -42.875 -48.469 -15.578 1 80.19 252 LYS A CA 1
ATOM 1991 C C . LYS A 1 252 ? -44 -49.406 -16.016 1 80.19 252 LYS A C 1
ATOM 1993 O O . LYS A 1 252 ? -44.312 -50.375 -15.344 1 80.19 252 LYS A O 1
ATOM 1998 N N . LEU A 1 253 ? -44.594 -49 -17.141 1 78.62 253 LEU A N 1
ATOM 1999 C CA . LEU A 1 253 ? -45.625 -49.875 -17.688 1 78.62 253 LEU A CA 1
ATOM 2000 C C . LEU A 1 253 ? -45.031 -51.062 -18.422 1 78.62 253 LEU A C 1
ATOM 2002 O O . LEU A 1 253 ? -43.875 -51.031 -18.828 1 78.62 253 LEU A O 1
ATOM 2006 N N . ASN A 1 254 ? -45.75 -52.156 -18.531 1 78.19 254 ASN A N 1
ATOM 2007 C CA . ASN A 1 254 ? -45.25 -53.406 -19.156 1 78.19 254 ASN A CA 1
ATOM 2008 C C . ASN A 1 254 ? -45.438 -53.375 -20.672 1 78.19 254 ASN A C 1
ATOM 2010 O O . ASN A 1 254 ? -45.125 -54.344 -21.344 1 78.19 254 ASN A O 1
ATOM 2014 N N . SER A 1 255 ? -45.938 -52.312 -21.25 1 83.88 255 SER A N 1
ATOM 2015 C CA . SER A 1 255 ? -46.156 -52.156 -22.688 1 83.88 255 SER A CA 1
ATOM 2016 C C . SER A 1 255 ? -45.594 -50.844 -23.203 1 83.88 255 SER A C 1
ATOM 2018 O O . SER A 1 255 ? -45.469 -49.875 -22.438 1 83.88 255 SER A O 1
ATOM 2020 N N . PRO A 1 256 ? -45.219 -50.844 -24.453 1 91.75 256 PRO A N 1
ATOM 2021 C CA . PRO A 1 256 ? -44.812 -49.562 -25.047 1 91.75 256 PRO A CA 1
ATOM 2022 C C . PRO A 1 256 ? -45.938 -48.531 -25.031 1 91.75 256 PRO A C 1
ATOM 2024 O O . PRO A 1 256 ? -47.125 -48.906 -25.234 1 91.75 256 PRO A O 1
ATOM 2027 N N . VAL A 1 257 ? -45.562 -47.312 -24.75 1 91.5 257 VAL A N 1
ATOM 2028 C CA . VAL A 1 257 ? -46.531 -46.219 -24.75 1 91.5 257 VAL A CA 1
ATOM 2029 C C . VAL A 1 257 ? -46.031 -45.094 -25.656 1 91.5 257 VAL A C 1
ATOM 2031 O O . VAL A 1 257 ? -44.812 -44.938 -25.875 1 91.5 257 VAL A O 1
ATOM 2034 N N . ASN A 1 258 ? -46.938 -44.406 -26.25 1 93.19 258 ASN A N 1
ATOM 2035 C CA . ASN A 1 258 ? -46.625 -43.188 -26.984 1 93.19 258 ASN A CA 1
ATOM 2036 C C . ASN A 1 258 ? -46.875 -41.938 -26.141 1 93.19 258 ASN A C 1
ATOM 2038 O O . ASN A 1 258 ? -47.969 -41.781 -25.578 1 93.19 258 ASN A O 1
ATOM 2042 N N . VAL A 1 259 ? -45.844 -41.094 -26.078 1 94.56 259 VAL A N 1
ATOM 2043 C CA . VAL A 1 259 ? -45.969 -39.938 -25.219 1 94.56 259 VAL A CA 1
ATOM 2044 C C . VAL A 1 259 ? -45.688 -38.656 -26.016 1 94.56 259 VAL A C 1
ATOM 2046 O O . VAL A 1 259 ? -45.156 -38.719 -27.109 1 94.56 259 VAL A O 1
ATOM 2049 N N . ASN A 1 260 ? -46.156 -37.531 -25.516 1 94.31 260 ASN A N 1
ATOM 2050 C CA . ASN A 1 260 ? -45.844 -36.188 -26 1 94.31 260 ASN A CA 1
ATOM 2051 C C . ASN A 1 260 ? -45 -35.438 -24.969 1 94.31 260 ASN A C 1
ATOM 2053 O O . ASN A 1 260 ? -45.25 -35.5 -23.766 1 94.31 260 ASN A O 1
ATOM 2057 N N . ILE A 1 261 ? -43.906 -34.812 -25.453 1 96.06 261 ILE A N 1
ATOM 2058 C CA . ILE A 1 261 ? -43.031 -34.031 -24.594 1 96.06 261 ILE A CA 1
ATOM 2059 C C . ILE A 1 261 ? -43.031 -32.562 -25 1 96.06 261 ILE A C 1
ATOM 2061 O O . ILE A 1 261 ? -42.938 -32.25 -26.188 1 96.06 261 ILE A O 1
ATOM 2065 N N . VAL A 1 262 ? -43.219 -31.734 -24.047 1 95.19 262 VAL A N 1
ATOM 2066 C CA . VAL A 1 262 ? -43.188 -30.297 -24.266 1 95.19 262 VAL A CA 1
ATOM 2067 C C . VAL A 1 262 ? -42.094 -29.672 -23.422 1 95.19 262 VAL A C 1
ATOM 2069 O O . VAL A 1 262 ? -42.031 -29.891 -22.203 1 95.19 262 VAL A O 1
ATOM 2072 N N . VAL A 1 263 ? -41.188 -28.922 -24.078 1 95.94 263 VAL A N 1
ATOM 2073 C CA . VAL A 1 263 ? -40.156 -28.172 -23.375 1 95.94 263 VAL A CA 1
ATOM 2074 C C . VAL A 1 263 ? -40.5 -26.703 -23.312 1 95.94 263 VAL A C 1
ATOM 2076 O O . VAL A 1 263 ? -40.625 -26.031 -24.344 1 95.94 263 VAL A O 1
ATOM 2079 N N . ASN A 1 264 ? -40.688 -26.297 -22.094 1 93.12 264 ASN A N 1
ATOM 2080 C CA . ASN A 1 264 ? -41.031 -24.906 -21.859 1 93.12 264 ASN A CA 1
ATOM 2081 C C . ASN A 1 264 ? -39.812 -24.062 -21.562 1 93.12 264 ASN A C 1
ATOM 2083 O O . ASN A 1 264 ? -39.062 -24.359 -20.625 1 93.12 264 ASN A O 1
ATOM 2087 N N . ILE A 1 265 ? -39.562 -23.078 -22.344 1 92.88 265 ILE A N 1
ATOM 2088 C CA . ILE A 1 265 ? -38.438 -22.141 -22.172 1 92.88 265 ILE A CA 1
ATOM 2089 C C . ILE A 1 265 ? -38.969 -20.719 -22.078 1 92.88 265 ILE A C 1
ATOM 2091 O O . ILE A 1 265 ? -39.156 -20.047 -23.109 1 92.88 265 ILE A O 1
ATOM 2095 N N . GLN A 1 266 ? -39.25 -20.328 -20.906 1 83.88 266 GLN A N 1
ATOM 2096 C CA . GLN A 1 266 ? -39.906 -19.031 -20.656 1 83.88 266 GLN A CA 1
ATOM 2097 C C . GLN A 1 266 ? -41.125 -18.859 -21.531 1 83.88 266 GLN A C 1
ATOM 2099 O O . GLN A 1 266 ? -42.094 -19.625 -21.422 1 83.88 266 GLN A O 1
ATOM 2104 N N . ASN A 1 267 ? -41 -18.062 -22.562 1 80.44 267 ASN A N 1
ATOM 2105 C CA . ASN A 1 267 ? -42.188 -17.797 -23.359 1 80.44 267 ASN A CA 1
ATOM 2106 C C . ASN A 1 267 ? -42.219 -18.625 -24.641 1 80.44 267 ASN A C 1
ATOM 2108 O O . ASN A 1 267 ? -43.094 -18.422 -25.5 1 80.44 267 ASN A O 1
ATOM 2112 N N . ASN A 1 268 ? -41.312 -19.5 -24.703 1 84.62 268 ASN A N 1
ATOM 2113 C CA . ASN A 1 268 ? -41.25 -20.391 -25.844 1 84.62 268 ASN A CA 1
ATOM 2114 C C . ASN A 1 268 ? -41.5 -21.844 -25.453 1 84.62 268 ASN A C 1
ATOM 2116 O O . ASN A 1 268 ? -41.25 -22.234 -24.312 1 84.62 268 ASN A O 1
ATOM 2120 N N . GLN A 1 269 ? -42.094 -22.547 -26.422 1 90.94 269 GLN A N 1
ATOM 2121 C CA . GLN A 1 269 ? -42.375 -23.969 -26.188 1 90.94 269 GLN A CA 1
ATOM 2122 C C . GLN A 1 269 ? -41.938 -24.828 -27.359 1 90.94 269 GLN A C 1
ATOM 2124 O O . GLN A 1 269 ? -42.094 -24.453 -28.516 1 90.94 269 GLN A O 1
ATOM 2129 N N . LEU A 1 270 ? -41.312 -25.828 -27.109 1 93.75 270 LEU A N 1
ATOM 2130 C CA . LEU A 1 270 ? -40.938 -26.859 -28.078 1 93.75 270 LEU A CA 1
ATOM 2131 C C . LEU A 1 270 ? -41.75 -28.141 -27.844 1 93.75 270 LEU A C 1
ATOM 2133 O O . LEU A 1 270 ? -41.719 -28.688 -26.75 1 93.75 270 LEU A O 1
ATOM 2137 N N . SER A 1 271 ? -42.406 -28.578 -28.844 1 94.31 271 SER A N 1
ATOM 2138 C CA . SER A 1 271 ? -43.25 -29.75 -28.688 1 94.31 271 SER A CA 1
ATOM 2139 C C . SER A 1 271 ? -42.75 -30.922 -29.516 1 94.31 271 SER A C 1
ATOM 2141 O O . SER A 1 271 ? -42.344 -30.75 -30.672 1 94.31 271 SER A O 1
ATOM 2143 N N . TYR A 1 272 ? -42.75 -32.031 -28.969 1 95.88 272 TYR A N 1
ATOM 2144 C CA . TYR A 1 272 ? -42.375 -33.312 -29.594 1 95.88 272 TYR A CA 1
ATOM 2145 C C . TYR A 1 272 ? -43.469 -34.344 -29.391 1 95.88 272 TYR A C 1
ATOM 2147 O O . TYR A 1 272 ? -43.719 -34.812 -28.266 1 95.88 272 TYR A O 1
ATOM 2155 N N . ASN A 1 273 ? -44.031 -34.781 -30.547 1 93.94 273 ASN A N 1
ATOM 2156 C CA . ASN A 1 273 ? -45.219 -35.625 -30.438 1 93.94 273 ASN A CA 1
ATOM 2157 C C . ASN A 1 273 ? -44.906 -37.062 -30.906 1 93.94 273 ASN A C 1
ATOM 2159 O O . ASN A 1 273 ? -44.125 -37.281 -31.812 1 93.94 273 ASN A O 1
ATOM 2163 N N . GLY A 1 274 ? -45.531 -38 -30.297 1 92.25 274 GLY A N 1
ATOM 2164 C CA . GLY A 1 274 ? -45.562 -39.375 -30.75 1 92.25 274 GLY A CA 1
ATOM 2165 C C . GLY A 1 274 ? -44.25 -40.125 -30.484 1 92.25 274 GLY A C 1
ATOM 2166 O O . GLY A 1 274 ? -43.812 -40.906 -31.328 1 92.25 274 GLY A O 1
ATOM 2167 N N . ILE A 1 275 ? -43.656 -39.875 -29.344 1 95.31 275 ILE A N 1
ATOM 2168 C CA . ILE A 1 275 ? -42.438 -40.562 -28.984 1 95.31 275 ILE A CA 1
ATOM 2169 C C . ILE A 1 275 ? -42.781 -41.875 -28.297 1 95.31 275 ILE A C 1
ATOM 2171 O O . ILE A 1 275 ? -43.531 -41.906 -27.312 1 95.31 275 ILE A O 1
ATOM 2175 N N . THR A 1 276 ? -42.25 -42.938 -28.812 1 95.06 276 THR A N 1
ATOM 2176 C CA . THR A 1 276 ? -42.531 -44.281 -28.234 1 95.06 276 THR A CA 1
ATOM 2177 C C . THR A 1 276 ? -41.531 -44.562 -27.109 1 95.06 276 THR A C 1
ATOM 2179 O O . THR A 1 276 ? -40.312 -44.5 -27.297 1 95.06 276 THR A O 1
ATOM 2182 N N . LEU A 1 277 ? -42.094 -44.938 -25.938 1 94.69 277 LEU A N 1
ATOM 2183 C CA . LEU A 1 277 ? -41.312 -45.375 -24.797 1 94.69 277 LEU A CA 1
ATOM 2184 C C . LEU A 1 277 ? -41.531 -46.844 -24.531 1 94.69 277 LEU A C 1
ATOM 2186 O O . LEU A 1 277 ? -42.656 -47.312 -24.312 1 94.69 277 LEU A O 1
ATOM 2190 N N . ASN A 1 278 ? -40.406 -47.625 -24.562 1 92.81 278 ASN A N 1
ATOM 2191 C CA . ASN A 1 278 ? -40.469 -49.031 -24.172 1 92.81 278 ASN A CA 1
ATOM 2192 C C . ASN A 1 278 ? -40.469 -49.188 -22.656 1 92.81 278 ASN A C 1
ATOM 2194 O O . ASN A 1 278 ? -40.094 -48.25 -21.938 1 92.81 278 ASN A O 1
ATOM 2198 N N . PRO A 1 279 ? -40.906 -50.344 -22.234 1 87.44 279 PRO A N 1
ATOM 2199 C CA . PRO A 1 279 ? -40.781 -50.594 -20.797 1 87.44 279 PRO A CA 1
ATOM 2200 C C . PRO A 1 279 ? -39.375 -50.438 -20.266 1 87.44 279 PRO A C 1
ATOM 2202 O O . PRO A 1 279 ? -38.406 -50.875 -20.922 1 87.44 279 PRO A O 1
ATOM 2205 N N . GLY A 1 280 ? -39.25 -49.781 -19.156 1 87.31 280 GLY A N 1
ATOM 2206 C CA . GLY A 1 280 ? -37.938 -49.531 -18.578 1 87.31 280 GLY A CA 1
ATOM 2207 C C . GLY A 1 280 ? -37.375 -48.188 -18.953 1 87.31 280 GLY A C 1
ATOM 2208 O O . GLY A 1 280 ? -38.125 -47.219 -19.172 1 87.31 280 GLY A O 1
ATOM 2209 N N . GLN A 1 281 ? -36.156 -48.094 -18.859 1 91.06 281 GLN A N 1
ATOM 2210 C CA . GLN A 1 281 ? -35.469 -46.844 -19.094 1 91.06 281 GLN A CA 1
ATOM 2211 C C . GLN A 1 281 ? -35.344 -46.562 -20.594 1 91.06 281 GLN A C 1
ATOM 2213 O O . GLN A 1 281 ? -34.906 -47.406 -21.359 1 91.06 281 GLN A O 1
ATOM 2218 N N . ASN A 1 282 ? -35.781 -45.406 -21.031 1 92.38 282 ASN A N 1
ATOM 2219 C CA . ASN A 1 282 ? -35.688 -44.938 -22.406 1 92.38 282 ASN A CA 1
ATOM 2220 C C . ASN A 1 282 ? -34.812 -43.688 -22.5 1 92.38 282 ASN A C 1
ATOM 2222 O O . ASN A 1 282 ? -34.938 -42.75 -21.719 1 92.38 282 ASN A O 1
ATOM 2226 N N . ASN A 1 283 ? -33.812 -43.656 -23.375 1 93.38 283 ASN A N 1
ATOM 2227 C CA . ASN A 1 283 ? -33.031 -42.469 -23.688 1 93.38 283 ASN A CA 1
ATOM 2228 C C . ASN A 1 283 ? -33.531 -41.781 -24.953 1 93.38 283 ASN A C 1
ATOM 2230 O O . ASN A 1 283 ? -33.531 -42.375 -26.031 1 93.38 283 ASN A O 1
ATOM 2234 N N . ILE A 1 284 ? -34 -40.625 -24.797 1 94.94 284 ILE A N 1
ATOM 2235 C CA . ILE A 1 284 ? -34.625 -39.875 -25.875 1 94.94 284 ILE A CA 1
ATOM 2236 C C . ILE A 1 284 ? -33.75 -38.688 -26.266 1 94.94 284 ILE A C 1
ATOM 2238 O O . ILE A 1 284 ? -33.125 -38.031 -25.391 1 94.94 284 ILE A O 1
ATOM 2242 N N . THR A 1 285 ? -33.594 -38.406 -27.547 1 96.38 285 THR A N 1
ATOM 2243 C CA . THR A 1 285 ? -32.906 -37.219 -28.078 1 96.38 285 THR A CA 1
ATOM 2244 C C . THR A 1 285 ? -33.906 -36.281 -28.75 1 96.38 285 THR A C 1
ATOM 2246 O O . THR A 1 285 ? -34.594 -36.688 -29.672 1 96.38 285 THR A O 1
ATOM 2249 N N . LEU A 1 286 ? -33.969 -35.094 -28.297 1 96.38 286 LEU A N 1
ATOM 2250 C CA . LEU A 1 286 ? -34.844 -34.094 -28.844 1 96.38 286 LEU A CA 1
ATOM 2251 C C . LEU A 1 286 ? -34.062 -32.969 -29.531 1 96.38 286 LEU A C 1
ATOM 2253 O O . LEU A 1 286 ? -33.344 -32.219 -28.859 1 96.38 286 LEU A O 1
ATOM 2257 N N . PRO A 1 287 ? -34.125 -32.844 -30.828 1 96.56 287 PRO A N 1
ATOM 2258 C CA . PRO A 1 287 ? -33.438 -31.719 -31.5 1 96.56 287 PRO A CA 1
ATOM 2259 C C . PRO A 1 287 ? -34.125 -30.375 -31.25 1 96.56 287 PRO A C 1
ATOM 2261 O O . PRO A 1 287 ? -35.344 -30.312 -31.109 1 96.56 287 PRO A O 1
ATOM 2264 N N . PHE A 1 288 ? -33.312 -29.375 -31.141 1 95.56 288 PHE A N 1
ATOM 2265 C CA . PHE A 1 288 ? -33.875 -28.031 -31.047 1 95.56 288 PHE A CA 1
ATOM 2266 C C . PHE A 1 288 ? -32.938 -27 -31.672 1 95.56 288 PHE A C 1
ATOM 2268 O O . PHE A 1 288 ? -31.781 -27.328 -32 1 95.56 288 PHE A O 1
ATOM 2275 N N . THR A 1 289 ? -33.438 -25.844 -31.969 1 95.5 289 THR A N 1
ATOM 2276 C CA . THR A 1 289 ? -32.656 -24.672 -32.375 1 95.5 289 THR A CA 1
ATOM 2277 C C . THR A 1 289 ? -32.75 -23.562 -31.328 1 95.5 289 THR A C 1
ATOM 2279 O O . THR A 1 289 ? -33.844 -23.219 -30.875 1 95.5 289 THR A O 1
ATOM 2282 N N . ALA A 1 290 ? -31.641 -23 -30.953 1 93.88 290 ALA A N 1
ATOM 2283 C CA . ALA A 1 290 ? -31.609 -21.922 -29.953 1 93.88 290 ALA A CA 1
ATOM 2284 C C . ALA A 1 290 ? -32.062 -20.594 -30.562 1 93.88 290 ALA A C 1
ATOM 2286 O O . ALA A 1 290 ? -31.281 -19.656 -30.672 1 93.88 290 ALA A O 1
ATOM 2287 N N . SER A 1 291 ? -33.312 -20.5 -30.812 1 89.38 291 SER A N 1
ATOM 2288 C CA . SER A 1 291 ? -33.875 -19.297 -31.422 1 89.38 291 SER A CA 1
ATOM 2289 C C . SER A 1 291 ? -34.406 -18.328 -30.359 1 89.38 291 SER A C 1
ATOM 2291 O O . SER A 1 291 ? -35.594 -17.953 -30.375 1 89.38 291 SER A O 1
ATOM 2293 N N . PHE A 1 292 ? -33.531 -18.078 -29.375 1 88.06 292 PHE A N 1
ATOM 2294 C CA . PHE A 1 292 ? -33.844 -17.188 -28.25 1 88.06 292 PHE A CA 1
ATOM 2295 C C . PHE A 1 292 ? -32.812 -16.062 -28.172 1 88.06 292 PHE A C 1
ATOM 2297 O O . PHE A 1 292 ? -31.719 -16.156 -28.719 1 88.06 292 PHE A O 1
ATOM 2304 N N . SER A 1 293 ? -33.312 -15.023 -27.484 1 91.62 293 SER A N 1
ATOM 2305 C CA . SER A 1 293 ? -32.375 -13.938 -27.203 1 91.62 293 SER A CA 1
ATOM 2306 C C . SER A 1 293 ? -31.266 -14.383 -26.25 1 91.62 293 SER A C 1
ATOM 2308 O O . SER A 1 293 ? -31.391 -15.406 -25.578 1 91.62 293 SER A O 1
ATOM 2310 N N . GLN A 1 294 ? -30.203 -13.633 -26.234 1 95.06 294 GLN A N 1
ATOM 2311 C CA . GLN A 1 294 ? -29.141 -13.922 -25.266 1 95.06 294 GLN A CA 1
ATOM 2312 C C . GLN A 1 294 ? -29.672 -13.945 -23.844 1 95.06 294 GLN A C 1
ATOM 2314 O O . GLN A 1 294 ? -30.469 -13.086 -23.469 1 95.06 294 GLN A O 1
ATOM 2319 N N . GLY A 1 295 ? -29.25 -14.992 -23.125 1 94.06 295 GLY A N 1
ATOM 2320 C CA . GLY A 1 295 ? -29.672 -15.047 -21.734 1 94.06 295 GLY A CA 1
ATOM 2321 C C . GLY A 1 295 ? -29.469 -16.422 -21.094 1 94.06 295 GLY A C 1
ATOM 2322 O O . GLY A 1 295 ? -28.906 -17.312 -21.734 1 94.06 295 GLY A O 1
ATOM 2323 N N . VAL A 1 296 ? -29.797 -16.453 -19.844 1 92.56 296 VAL A N 1
ATOM 2324 C CA . VAL A 1 296 ? -29.828 -17.703 -19.062 1 92.56 296 VAL A CA 1
ATOM 2325 C C . VAL A 1 296 ? -31.266 -18.156 -18.859 1 92.56 296 VAL A C 1
ATOM 2327 O O . VAL A 1 296 ? -32.094 -17.391 -18.344 1 92.56 296 VAL A O 1
ATOM 2330 N N . TYR A 1 297 ? -31.578 -19.328 -19.344 1 93.06 297 TYR A N 1
ATOM 2331 C CA . TYR A 1 297 ? -32.938 -19.859 -19.281 1 93.06 297 TYR A CA 1
ATOM 2332 C C . TYR A 1 297 ? -32.969 -21.094 -18.375 1 93.06 297 TYR A C 1
ATOM 2334 O O . TYR A 1 297 ? -31.938 -21.734 -18.141 1 93.06 297 TYR A O 1
ATOM 2342 N N . TYR A 1 298 ? -34.156 -21.391 -17.922 1 90.31 298 TYR A N 1
ATOM 2343 C CA . TYR A 1 298 ? -34.406 -22.562 -17.078 1 90.31 298 TYR A CA 1
ATOM 2344 C C . TYR A 1 298 ? -35.562 -23.375 -17.625 1 90.31 298 TYR A C 1
ATOM 2346 O O . TYR A 1 298 ? -36.656 -23.344 -17.062 1 90.31 298 TYR A O 1
ATOM 2354 N N . PRO A 1 299 ? -35.25 -24.188 -18.578 1 92.88 299 PRO A N 1
ATOM 2355 C CA . PRO A 1 299 ? -36.344 -24.938 -19.25 1 92.88 299 PRO A CA 1
ATOM 2356 C C . PRO A 1 299 ? -36.938 -26 -18.344 1 92.88 299 PRO A C 1
ATOM 2358 O O . PRO A 1 299 ? -36.25 -26.672 -17.594 1 92.88 299 PRO A O 1
ATOM 2361 N N . VAL A 1 300 ? -38.219 -26.172 -18.547 1 92.06 300 VAL A N 1
ATOM 2362 C CA . VAL A 1 300 ? -39 -27.203 -17.844 1 92.06 300 VAL A CA 1
ATOM 2363 C C . VAL A 1 300 ? -39.594 -28.156 -18.859 1 92.06 300 VAL A C 1
ATOM 2365 O O . VAL A 1 300 ? -40.188 -27.734 -19.859 1 92.06 300 VAL A O 1
ATOM 2368 N N . VAL A 1 301 ? -39.438 -29.422 -18.625 1 94 301 VAL A N 1
ATOM 2369 C CA . VAL A 1 301 ? -39.969 -30.453 -19.516 1 94 301 VAL A CA 1
ATOM 2370 C C . VAL A 1 301 ? -41.25 -31.031 -18.938 1 94 301 VAL A C 1
ATOM 2372 O O . VAL A 1 301 ? -41.281 -31.469 -17.781 1 94 301 VAL A O 1
ATOM 2375 N N . ASP A 1 302 ? -42.25 -31 -19.797 1 92.12 302 ASP A N 1
ATOM 2376 C CA . ASP A 1 302 ? -43.531 -31.625 -19.438 1 92.12 302 ASP A CA 1
ATOM 2377 C C . ASP A 1 302 ? -43.75 -32.906 -20.234 1 92.12 302 ASP A C 1
ATOM 2379 O O . ASP A 1 302 ? -43.562 -32.938 -21.453 1 92.12 302 ASP A O 1
ATOM 2383 N N . LEU A 1 303 ? -44.062 -33.938 -19.516 1 93.19 303 LEU A N 1
ATOM 2384 C CA . LEU A 1 303 ? -44.312 -35.25 -20.109 1 93.19 303 LEU A CA 1
ATOM 2385 C C . LEU A 1 303 ? -45.812 -35.562 -20.078 1 93.19 303 LEU A C 1
ATOM 2387 O O . LEU A 1 303 ? -46.438 -35.562 -19.016 1 93.19 303 LEU A O 1
ATOM 2391 N N . TYR A 1 304 ? -46.344 -35.844 -21.375 1 91.06 304 TYR A N 1
ATOM 2392 C CA . TYR A 1 304 ? -47.781 -36.094 -21.484 1 91.06 304 TYR A CA 1
ATOM 2393 C C . TYR A 1 304 ? -48.031 -37.531 -21.984 1 91.06 304 TYR A C 1
ATOM 2395 O O . TYR A 1 304 ? -47.344 -38 -22.875 1 91.06 304 TYR A O 1
ATOM 2403 N N . TYR A 1 305 ? -48.906 -38.188 -21.406 1 88.75 305 TYR A N 1
ATOM 2404 C CA . TYR A 1 305 ? -49.469 -39.469 -21.844 1 88.75 305 TYR A CA 1
ATOM 2405 C C . TYR A 1 305 ? -50.969 -39.406 -21.938 1 88.75 305 TYR A C 1
ATOM 2407 O O . TYR A 1 305 ? -51.656 -39.062 -20.953 1 88.75 305 TYR A O 1
ATOM 2415 N N . SER A 1 306 ? -51.5 -39.719 -23.125 1 82.06 306 SER A N 1
ATOM 2416 C CA . SER A 1 306 ? -52.938 -39.625 -23.375 1 82.06 306 SER A CA 1
ATOM 2417 C C . SER A 1 306 ? -53.5 -38.281 -22.922 1 82.06 306 SER A C 1
ATOM 2419 O O . SER A 1 306 ? -54.5 -38.25 -22.172 1 82.06 306 SER A O 1
ATOM 2421 N N . ASN A 1 307 ? -52.781 -37.156 -23.188 1 79.69 307 ASN A N 1
ATOM 2422 C CA . ASN A 1 307 ? -53.156 -35.781 -22.938 1 79.69 307 ASN A CA 1
ATOM 2423 C C . ASN A 1 307 ? -53.156 -35.438 -21.453 1 79.69 307 ASN A C 1
ATOM 2425 O O . ASN A 1 307 ? -53.625 -34.375 -21.047 1 79.69 307 ASN A O 1
ATOM 2429 N N . SER A 1 308 ? -52.688 -36.312 -20.688 1 80.94 308 SER A N 1
ATOM 2430 C CA . SER A 1 308 ? -52.531 -36.062 -19.266 1 80.94 308 SER A CA 1
ATOM 2431 C C . SER A 1 308 ? -51.062 -35.844 -18.891 1 80.94 308 SER A C 1
ATOM 2433 O O . SER A 1 308 ? -50.188 -36.625 -19.312 1 80.94 308 SER A O 1
ATOM 2435 N N . LEU A 1 309 ? -50.844 -34.781 -18.109 1 85.81 309 LEU A N 1
ATOM 2436 C CA . LEU A 1 309 ? -49.5 -34.5 -17.641 1 85.81 309 LEU A CA 1
ATOM 2437 C C . LEU A 1 309 ? -49 -35.594 -16.672 1 85.81 309 LEU A C 1
ATOM 2439 O O . LEU A 1 309 ? -49.656 -35.844 -15.664 1 85.81 309 LEU A O 1
ATOM 2443 N N . GLN A 1 310 ? -48.031 -36.25 -17.016 1 81.06 310 GLN A N 1
ATOM 2444 C CA . GLN A 1 310 ? -47.5 -37.312 -16.203 1 81.06 310 GLN A CA 1
ATOM 2445 C C . GLN A 1 310 ? -46.469 -36.781 -15.211 1 81.06 310 GLN A C 1
ATOM 2447 O O . GLN A 1 310 ? -46.312 -37.312 -14.109 1 81.06 310 GLN A O 1
ATOM 2452 N N . GLY A 1 311 ? -45.688 -35.781 -15.586 1 82.38 311 GLY A N 1
ATOM 2453 C CA . GLY A 1 311 ? -44.656 -35.219 -14.742 1 82.38 311 GLY A CA 1
ATOM 2454 C C . GLY A 1 311 ? -43.906 -34.094 -15.414 1 82.38 311 GLY A C 1
ATOM 2455 O O . GLY A 1 311 ? -44.031 -33.875 -16.625 1 82.38 311 GLY A O 1
ATOM 2456 N N . THR A 1 312 ? -43.219 -33.312 -14.531 1 86.88 312 THR A N 1
ATOM 2457 C CA . THR A 1 312 ? -42.344 -32.25 -15.008 1 86.88 312 THR A CA 1
ATOM 2458 C C . THR A 1 312 ? -40.906 -32.469 -14.586 1 86.88 312 THR A C 1
ATOM 2460 O O . THR A 1 312 ? -40.656 -33.188 -13.617 1 86.88 312 THR A O 1
ATOM 2463 N N . PHE A 1 313 ? -40.031 -32 -15.352 1 89 313 PHE A N 1
ATOM 2464 C CA . PHE A 1 313 ? -38.594 -32.094 -15.07 1 89 313 PHE A CA 1
ATOM 2465 C C . PHE A 1 313 ? -37.875 -30.797 -15.406 1 89 313 PHE A C 1
ATOM 2467 O O . PHE A 1 313 ? -38.094 -30.234 -16.484 1 89 313 PHE A O 1
ATOM 2474 N N . ASN A 1 314 ? -37.094 -30.344 -14.469 1 89 314 ASN A N 1
ATOM 2475 C CA . ASN A 1 314 ? -36.281 -29.156 -14.703 1 89 314 ASN A CA 1
ATOM 2476 C C . ASN A 1 314 ? -34.938 -29.484 -15.359 1 89 314 ASN A C 1
ATOM 2478 O O . ASN A 1 314 ? -34.125 -30.188 -14.766 1 89 314 ASN A O 1
ATOM 2482 N N . LEU A 1 315 ? -34.75 -28.984 -16.484 1 90.94 315 LEU A N 1
ATOM 2483 C CA . LEU A 1 315 ? -33.438 -29.109 -17.141 1 90.94 315 LEU A CA 1
ATOM 2484 C C . LEU A 1 315 ? -32.438 -28.156 -16.5 1 90.94 315 LEU A C 1
ATOM 2486 O O . LEU A 1 315 ? -32.812 -27.172 -15.867 1 90.94 315 LEU A O 1
ATOM 2490 N N . PRO A 1 316 ? -31.125 -28.562 -16.672 1 88.44 316 PRO A N 1
ATOM 2491 C CA . PRO A 1 316 ? -30.109 -27.578 -16.266 1 88.44 316 PRO A CA 1
ATOM 2492 C C . PRO A 1 316 ? -30.25 -26.25 -17 1 88.44 316 PRO A C 1
ATOM 2494 O O . PRO A 1 316 ? -30.953 -26.172 -18.016 1 88.44 316 PRO A O 1
ATOM 2497 N N . GLN A 1 317 ? -29.578 -25.297 -16.469 1 92.31 317 GLN A N 1
ATOM 2498 C CA . GLN A 1 317 ? -29.656 -23.984 -17.094 1 92.31 317 GLN A CA 1
ATOM 2499 C C . GLN A 1 317 ? -29.203 -24.031 -18.547 1 92.31 317 GLN A C 1
ATOM 2501 O O . GLN A 1 317 ? -28.281 -24.766 -18.875 1 92.31 317 GLN A O 1
ATOM 2506 N N . LEU A 1 318 ? -29.906 -23.359 -19.344 1 94.81 318 LEU A N 1
ATOM 2507 C CA . LEU A 1 318 ? -29.594 -23.203 -20.766 1 94.81 318 LEU A CA 1
ATOM 2508 C C . LEU A 1 318 ? -29.047 -21.797 -21.047 1 94.81 318 LEU A C 1
ATOM 2510 O O . LEU A 1 318 ? -29.719 -20.797 -20.766 1 94.81 318 LEU A O 1
ATOM 2514 N N . ILE A 1 319 ? -27.812 -21.75 -21.594 1 96 319 ILE A N 1
ATOM 2515 C CA . ILE A 1 319 ? -27.188 -20.469 -21.859 1 96 319 ILE A CA 1
ATOM 2516 C C . ILE A 1 319 ? -27.094 -20.234 -23.375 1 96 319 ILE A C 1
ATOM 2518 O O . ILE A 1 319 ? -26.609 -21.109 -24.109 1 96 319 ILE A O 1
ATOM 2522 N N . VAL A 1 320 ? -27.594 -19.109 -23.781 1 95.94 320 VAL A N 1
ATOM 2523 C CA . VAL A 1 320 ? -27.547 -18.719 -25.188 1 95.94 320 VAL A CA 1
ATOM 2524 C C . VAL A 1 320 ? -26.812 -17.391 -25.344 1 95.94 320 VAL A C 1
ATOM 2526 O O . VAL A 1 320 ? -27.125 -16.422 -24.641 1 95.94 320 VAL A O 1
ATOM 2529 N N . LEU A 1 321 ? -25.859 -17.312 -26.25 1 97.5 321 LEU A N 1
ATOM 2530 C CA . LEU A 1 321 ? -25.031 -16.125 -26.438 1 97.5 321 LEU A CA 1
ATOM 2531 C C . LEU A 1 321 ? -25.344 -15.461 -27.781 1 97.5 321 LEU A C 1
ATOM 2533 O O . LEU A 1 321 ? -25.578 -16.156 -28.781 1 97.5 321 LEU A O 1
ATOM 2537 N N . ASN A 1 322 ? -25.359 -14.164 -27.766 1 96.75 322 ASN A N 1
ATOM 2538 C CA . ASN A 1 322 ? -25.359 -13.383 -29 1 96.75 322 ASN A CA 1
ATOM 2539 C C . ASN A 1 322 ? -23.953 -13.047 -29.453 1 96.75 322 ASN A C 1
ATOM 2541 O O . ASN A 1 322 ? -23.281 -12.195 -28.859 1 96.75 322 ASN A O 1
ATOM 2545 N N . THR A 1 323 ? -23.484 -13.625 -30.5 1 96.06 323 THR A N 1
ATOM 2546 C CA . THR A 1 323 ? -22.109 -13.43 -30.953 1 96.06 323 THR A CA 1
ATOM 2547 C C . THR A 1 323 ? -22.078 -12.555 -32.219 1 96.06 323 THR A C 1
ATOM 2549 O O . THR A 1 323 ? -21.016 -12.289 -32.75 1 96.06 323 THR A O 1
ATOM 2552 N N . THR A 1 324 ? -23.172 -12.109 -32.688 1 93.56 324 THR A N 1
ATOM 2553 C CA . THR A 1 324 ? -23.234 -11.32 -33.906 1 93.56 324 THR A CA 1
ATOM 2554 C C . THR A 1 324 ? -22.547 -9.977 -33.719 1 93.56 324 THR A C 1
ATOM 2556 O O . THR A 1 324 ? -22.938 -9.18 -32.844 1 93.56 324 THR A O 1
ATOM 2559 N N . GLY A 1 325 ? -21.547 -9.758 -34.469 1 93.88 325 GLY A N 1
ATOM 2560 C CA . GLY A 1 325 ? -20.844 -8.492 -34.438 1 93.88 325 GLY A CA 1
ATOM 2561 C C . GLY A 1 325 ? -19.953 -8.344 -33.219 1 93.88 325 GLY A C 1
ATOM 2562 O O . GLY A 1 325 ? -19.469 -7.246 -32.906 1 93.88 325 GLY A O 1
ATOM 2563 N N . LYS A 1 326 ? -19.812 -9.422 -32.469 1 95.62 326 LYS A N 1
ATOM 2564 C CA . LYS A 1 326 ? -19.031 -9.352 -31.234 1 95.62 326 LYS A CA 1
ATOM 2565 C C . LYS A 1 326 ? -17.812 -10.273 -31.312 1 95.62 326 LYS A C 1
ATOM 2567 O O . LYS A 1 326 ? -17.891 -11.367 -31.859 1 95.62 326 LYS A O 1
ATOM 2572 N N . ARG A 1 327 ? -16.812 -9.812 -30.797 1 96 327 ARG A N 1
ATOM 2573 C CA . ARG A 1 327 ? -15.586 -10.602 -30.781 1 96 327 ARG A CA 1
ATOM 2574 C C . ARG A 1 327 ? -15.609 -11.633 -29.656 1 96 327 ARG A C 1
ATOM 2576 O O . ARG A 1 327 ? -16.234 -11.414 -28.625 1 96 327 ARG A O 1
ATOM 2583 N N . PRO A 1 328 ? -14.805 -12.711 -29.797 1 97.81 328 PRO A N 1
ATOM 2584 C CA . PRO A 1 328 ? -14.688 -13.664 -28.688 1 97.81 328 PRO A CA 1
ATOM 2585 C C . PRO A 1 328 ? -13.875 -13.117 -27.516 1 97.81 328 PRO A C 1
ATOM 2587 O O . PRO A 1 328 ? -13.062 -12.211 -27.688 1 97.81 328 PRO A O 1
ATOM 2590 N N . ILE A 1 329 ? -14.141 -13.688 -26.375 1 98.12 329 ILE A N 1
ATOM 2591 C CA . ILE A 1 329 ? -13.234 -13.398 -25.266 1 98.12 329 ILE A CA 1
ATOM 2592 C C . ILE A 1 329 ? -11.922 -14.156 -25.453 1 98.12 329 ILE A C 1
ATOM 2594 O O . ILE A 1 329 ? -11.906 -15.234 -26.047 1 98.12 329 ILE A O 1
ATOM 2598 N N . SER A 1 330 ? -10.883 -13.547 -25.031 1 98.44 330 SER A N 1
ATOM 2599 C CA . SER A 1 330 ? -9.57 -14.18 -24.984 1 98.44 330 SER A CA 1
ATOM 2600 C C . SER A 1 330 ? -9.273 -14.727 -23.594 1 98.44 330 SER A C 1
ATOM 2602 O O . SER A 1 330 ? -9.094 -13.969 -22.641 1 98.44 330 SER A O 1
ATOM 2604 N N . LEU A 1 331 ? -9.266 -16.016 -23.5 1 98.69 331 LEU A N 1
ATOM 2605 C CA . LEU A 1 331 ? -8.898 -16.641 -22.234 1 98.69 331 LEU A CA 1
ATOM 2606 C C . LEU A 1 331 ? -7.387 -16.859 -22.156 1 98.69 331 LEU A C 1
ATOM 2608 O O . LEU A 1 331 ? -6.801 -17.516 -23.016 1 98.69 331 LEU A O 1
ATOM 2612 N N . VAL A 1 332 ? -6.781 -16.234 -21.188 1 98.81 332 VAL A N 1
ATOM 2613 C CA . VAL A 1 332 ? -5.355 -16.391 -20.922 1 98.81 332 VAL A CA 1
ATOM 2614 C C . VAL A 1 332 ? -5.16 -17.234 -19.656 1 98.81 332 VAL A C 1
ATOM 2616 O O . VAL A 1 332 ? -5.453 -16.766 -18.547 1 98.81 332 VAL A O 1
ATOM 2619 N N . ILE A 1 333 ? -4.691 -18.391 -19.828 1 98.62 333 ILE A N 1
ATOM 2620 C CA . ILE A 1 333 ? -4.379 -19.25 -18.688 1 98.62 333 ILE A CA 1
ATOM 2621 C C . ILE A 1 333 ? -2.883 -19.203 -18.391 1 98.62 333 ILE A C 1
ATOM 2623 O O . ILE A 1 333 ? -2.064 -19.531 -19.25 1 98.62 333 ILE A O 1
ATOM 2627 N N . VAL A 1 334 ? -2.533 -18.781 -17.188 1 98.75 334 VAL A N 1
ATOM 2628 C CA . VAL A 1 334 ? -1.139 -18.719 -16.766 1 98.75 334 VAL A CA 1
ATOM 2629 C C . VAL A 1 334 ? -0.901 -19.734 -15.648 1 98.75 334 VAL A C 1
ATOM 2631 O O . VAL A 1 334 ? -1.452 -19.609 -14.555 1 98.75 334 VAL A O 1
ATOM 2634 N N . TRP A 1 335 ? -0.095 -20.75 -15.969 1 98.38 335 TRP A N 1
ATOM 2635 C CA . TRP A 1 335 ? 0.275 -21.781 -15.008 1 98.38 335 TRP A CA 1
ATOM 2636 C C . TRP A 1 335 ? 1.611 -21.453 -14.344 1 98.38 335 TRP A C 1
ATOM 2638 O O . TRP A 1 335 ? 2.623 -21.281 -15.031 1 98.38 335 TRP A O 1
ATOM 2648 N N . ASN A 1 336 ? 1.598 -21.344 -13.031 1 98.19 336 ASN A N 1
ATOM 2649 C CA . ASN A 1 336 ? 2.842 -21.219 -12.281 1 98.19 336 ASN A CA 1
ATOM 2650 C C . ASN A 1 336 ? 3.391 -22.578 -11.859 1 98.19 336 ASN A C 1
ATOM 2652 O O . ASN A 1 336 ? 2.803 -23.25 -11.008 1 98.19 336 ASN A O 1
ATOM 2656 N N . MET A 1 337 ? 4.469 -23 -12.445 1 98.19 337 MET A N 1
ATOM 2657 C CA . MET A 1 337 ? 5.129 -24.25 -12.102 1 98.19 337 MET A CA 1
ATOM 2658 C C . MET A 1 337 ? 6.332 -24 -11.195 1 98.19 337 MET A C 1
ATOM 2660 O O . MET A 1 337 ? 7.316 -23.391 -11.617 1 98.19 337 MET A O 1
ATOM 2664 N N . HIS A 1 338 ? 6.23 -24.547 -9.938 1 97.62 338 HIS A N 1
ATOM 2665 C CA . HIS A 1 338 ? 7.227 -24.125 -8.961 1 97.62 338 HIS A CA 1
ATOM 2666 C C . HIS A 1 338 ? 7.508 -25.219 -7.941 1 97.62 338 HIS A C 1
ATOM 2668 O O . HIS A 1 338 ? 6.598 -25.938 -7.539 1 97.62 338 HIS A O 1
ATOM 2674 N N . GLN A 1 339 ? 8.75 -25.438 -7.609 1 97.25 339 GLN A N 1
ATOM 2675 C CA . GLN A 1 339 ? 9.266 -26.109 -6.43 1 97.25 339 GLN A CA 1
ATOM 2676 C C . GLN A 1 339 ? 10.492 -25.391 -5.879 1 97.25 339 GLN A C 1
ATOM 2678 O O . GLN A 1 339 ? 11.422 -25.062 -6.625 1 97.25 339 GLN A O 1
ATOM 2683 N N . PRO A 1 340 ? 10.516 -25.094 -4.555 1 97.69 340 PRO A N 1
ATOM 2684 C CA . PRO A 1 340 ? 11.719 -24.469 -4.016 1 97.69 340 PRO A CA 1
ATOM 2685 C C . PRO A 1 340 ? 12.93 -25.406 -4.035 1 97.69 340 PRO A C 1
ATOM 2687 O O . PRO A 1 340 ? 12.805 -26.578 -4.426 1 97.69 340 PRO A O 1
ATOM 2690 N N . LEU A 1 341 ? 14.102 -24.891 -3.709 1 98.38 341 LEU A N 1
ATOM 2691 C CA . LEU A 1 341 ? 15.312 -25.703 -3.729 1 98.38 341 LEU A CA 1
ATOM 2692 C C . LEU A 1 341 ? 15.305 -26.719 -2.594 1 98.38 341 LEU A C 1
ATOM 2694 O O . LEU A 1 341 ? 15.219 -26.359 -1.421 1 98.38 341 LEU A O 1
ATOM 2698 N N . TYR A 1 342 ? 15.469 -27.969 -2.953 1 97.38 342 TYR A N 1
ATOM 2699 C CA . TYR A 1 342 ? 15.391 -29.031 -1.95 1 97.38 342 TYR A CA 1
ATOM 2700 C C . TYR A 1 342 ? 16.766 -29.609 -1.655 1 97.38 342 TYR A C 1
ATOM 2702 O O . TYR A 1 342 ? 16.891 -30.578 -0.914 1 97.38 342 TYR A O 1
ATOM 2710 N N . LEU A 1 343 ? 17.797 -29 -2.213 1 97.19 343 LEU A N 1
ATOM 2711 C CA . LEU A 1 343 ? 19.172 -29.422 -1.979 1 97.19 343 LEU A CA 1
ATOM 2712 C C . LEU A 1 343 ? 19.781 -28.656 -0.807 1 97.19 343 LEU A C 1
ATOM 2714 O O . LEU A 1 343 ? 19.531 -27.453 -0.649 1 97.19 343 LEU A O 1
ATOM 2718 N N . SER A 1 344 ? 20.516 -29.344 0.058 1 95.5 344 SER A N 1
ATOM 2719 C CA . SER A 1 344 ? 21.328 -28.688 1.072 1 95.5 344 SER A CA 1
ATOM 2720 C C . SER A 1 344 ? 22.578 -28.078 0.455 1 95.5 344 SER A C 1
ATOM 2722 O O . SER A 1 344 ? 22.906 -28.328 -0.706 1 95.5 344 SER A O 1
ATOM 2724 N N . PRO A 1 345 ? 23.312 -27.25 1.198 1 94.88 345 PRO A N 1
ATOM 2725 C CA . PRO A 1 345 ? 24.562 -26.672 0.689 1 94.88 345 PRO A CA 1
ATOM 2726 C C . PRO A 1 345 ? 25.562 -27.719 0.228 1 94.88 345 PRO A C 1
ATOM 2728 O O . PRO A 1 345 ? 26.359 -27.469 -0.667 1 94.88 345 PRO A O 1
ATOM 2731 N N . GLN A 1 346 ? 25.453 -28.984 0.726 1 93.12 346 GLN A N 1
ATOM 2732 C CA . GLN A 1 346 ? 26.375 -30.062 0.385 1 93.12 346 GLN A CA 1
ATOM 2733 C C . GLN A 1 346 ? 25.906 -30.812 -0.858 1 93.12 346 GLN A C 1
ATOM 2735 O O . GLN A 1 346 ? 26.562 -31.766 -1.297 1 93.12 346 GLN A O 1
ATOM 2740 N N . GLY A 1 347 ? 24.766 -30.422 -1.375 1 93.75 347 GLY A N 1
ATOM 2741 C CA . GLY A 1 347 ? 24.266 -31.031 -2.59 1 93.75 347 GLY A CA 1
ATOM 2742 C C . GLY A 1 347 ? 23.438 -32.281 -2.328 1 93.75 347 GLY A C 1
ATOM 2743 O O . GLY A 1 347 ? 23.328 -33.156 -3.189 1 93.75 347 GLY A O 1
ATOM 2744 N N . VAL A 1 348 ? 22.891 -32.406 -1.15 1 95.25 348 VAL A N 1
ATOM 2745 C CA . VAL A 1 348 ? 22.062 -33.562 -0.769 1 95.25 348 VAL A CA 1
ATOM 2746 C C . VAL A 1 348 ? 20.578 -33.188 -0.916 1 95.25 348 VAL A C 1
ATOM 2748 O O . VAL A 1 348 ? 20.141 -32.156 -0.427 1 95.25 348 VAL A O 1
ATOM 2751 N N . TRP A 1 349 ? 19.891 -34.094 -1.649 1 96.56 349 TRP A N 1
ATOM 2752 C CA . TRP A 1 349 ? 18.438 -33.906 -1.746 1 96.56 349 TRP A CA 1
ATOM 2753 C C . TRP A 1 349 ? 17.766 -34.188 -0.406 1 96.56 349 TRP A C 1
ATOM 2755 O O . TRP A 1 349 ? 17.844 -35.281 0.117 1 96.56 349 TRP A O 1
ATOM 2765 N N . GLU A 1 350 ? 17.062 -33.188 0.075 1 95.38 350 GLU A N 1
ATOM 2766 C CA . GLU A 1 350 ? 16.453 -33.312 1.396 1 95.38 350 GLU A CA 1
ATOM 2767 C C . GLU A 1 350 ? 14.945 -33.5 1.295 1 95.38 350 GLU A C 1
ATOM 2769 O O . GLU A 1 350 ? 14.289 -33.844 2.281 1 95.38 350 GLU A O 1
ATOM 2774 N N . GLN A 1 351 ? 14.344 -33.25 0.168 1 94 351 GLN A N 1
ATOM 2775 C CA . GLN A 1 351 ? 12.953 -33.531 -0.16 1 94 351 GLN A CA 1
ATOM 2776 C C . GLN A 1 351 ? 12.828 -34.125 -1.566 1 94 351 GLN A C 1
ATOM 2778 O O . GLN A 1 351 ? 13.602 -33.781 -2.459 1 94 351 GLN A O 1
ATOM 2783 N N . PRO A 1 352 ? 11.914 -35 -1.829 1 93.75 352 PRO A N 1
ATOM 2784 C CA . PRO A 1 352 ? 11.828 -35.719 -3.1 1 93.75 352 PRO A CA 1
ATOM 2785 C C . PRO A 1 352 ? 10.914 -35.031 -4.109 1 93.75 352 PRO A C 1
ATOM 2787 O O . PRO A 1 352 ? 10.773 -35.5 -5.238 1 93.75 352 PRO A O 1
ATOM 2790 N N . TRP A 1 353 ? 10.383 -33.938 -3.855 1 94.69 353 TRP A N 1
ATOM 2791 C CA . TRP A 1 353 ? 9.156 -33.469 -4.484 1 94.69 353 TRP A CA 1
ATOM 2792 C C . TRP A 1 353 ? 9.391 -33.156 -5.957 1 94.69 353 TRP A C 1
ATOM 2794 O O . TRP A 1 353 ? 8.508 -33.375 -6.793 1 94.69 353 TRP A O 1
ATOM 2804 N N . VAL A 1 354 ? 10.562 -32.594 -6.316 1 97 354 VAL A N 1
ATOM 2805 C CA . VAL A 1 354 ? 10.828 -32.281 -7.719 1 97 354 VAL A CA 1
ATOM 2806 C C . VAL A 1 354 ? 10.836 -33.594 -8.531 1 97 354 VAL A C 1
ATOM 2808 O O . VAL A 1 354 ? 10.312 -33.625 -9.648 1 97 354 VAL A O 1
ATOM 2811 N N . TRP A 1 355 ? 11.406 -34.688 -7.961 1 95.81 355 TRP A N 1
ATOM 2812 C CA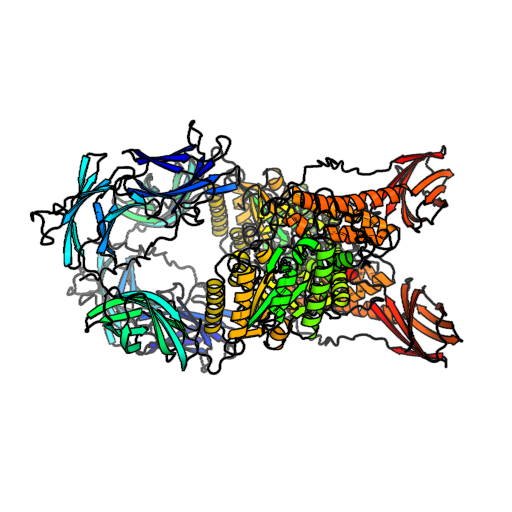 . TRP A 1 355 ? 11.453 -36 -8.594 1 95.81 355 TRP A CA 1
ATOM 2813 C C . TRP A 1 355 ? 10.047 -36.562 -8.734 1 95.81 355 TRP A C 1
ATOM 2815 O O . TRP A 1 355 ? 9.609 -36.875 -9.844 1 95.81 355 TRP A O 1
ATOM 2825 N N . VAL A 1 356 ? 9.344 -36.562 -7.688 1 94.81 356 VAL A N 1
ATOM 2826 C CA . VAL A 1 356 ? 8.062 -37.25 -7.586 1 94.81 356 VAL A CA 1
ATOM 2827 C C . VAL A 1 356 ? 7.016 -36.5 -8.414 1 94.81 356 VAL A C 1
ATOM 2829 O O . VAL A 1 356 ? 6.238 -37.125 -9.141 1 94.81 356 VAL A O 1
ATOM 2832 N N . HIS A 1 357 ? 7.012 -35.219 -8.367 1 96.25 357 HIS A N 1
ATOM 2833 C CA . HIS A 1 357 ? 5.961 -34.438 -9.008 1 96.25 357 HIS A CA 1
ATOM 2834 C C . HIS A 1 357 ? 6.199 -34.312 -10.508 1 96.25 357 HIS A C 1
ATOM 2836 O O . HIS A 1 357 ? 5.34 -33.812 -11.242 1 96.25 357 HIS A O 1
ATOM 2842 N N . THR A 1 358 ? 7.359 -34.844 -10.953 1 95.81 358 THR A N 1
ATOM 2843 C CA . THR A 1 358 ? 7.594 -34.875 -12.391 1 95.81 358 THR A CA 1
ATOM 2844 C C . THR A 1 358 ? 7.25 -36.25 -12.953 1 95.81 358 THR A C 1
ATOM 2846 O O . THR A 1 358 ? 6.711 -36.375 -14.055 1 95.81 358 THR A O 1
ATOM 2849 N N . GLY A 1 359 ? 7.441 -37.375 -12.062 1 93.56 359 GLY A N 1
ATOM 2850 C CA . GLY A 1 359 ? 7.336 -38.688 -12.688 1 93.56 359 GLY A CA 1
ATOM 2851 C C . GLY A 1 359 ? 6.406 -39.625 -11.945 1 93.56 359 GLY A C 1
ATOM 2852 O O . GLY A 1 359 ? 6.062 -40.688 -12.453 1 93.56 359 GLY A O 1
ATOM 2853 N N . GLN A 1 360 ? 5.863 -39.25 -10.789 1 91.81 360 GLN A N 1
ATOM 2854 C CA . GLN A 1 360 ? 5.309 -40.344 -9.992 1 91.81 360 GLN A CA 1
ATOM 2855 C C . GLN A 1 360 ? 4.016 -39.906 -9.305 1 91.81 360 GLN A C 1
ATOM 2857 O O . GLN A 1 360 ? 3.58 -40.531 -8.336 1 91.81 360 GLN A O 1
ATOM 2862 N N . ASP A 1 361 ? 3.26 -39 -9.695 1 91.56 361 ASP A N 1
ATOM 2863 C CA . ASP A 1 361 ? 2.119 -38.531 -8.922 1 91.56 361 ASP A CA 1
ATOM 2864 C C . ASP A 1 361 ? 0.906 -39.438 -9.117 1 91.56 361 ASP A C 1
ATOM 2866 O O . ASP A 1 361 ? 0.162 -39.688 -8.164 1 91.56 361 ASP A O 1
ATOM 2870 N N . PHE A 1 362 ? 0.691 -39.844 -10.297 1 90.5 362 PHE A N 1
ATOM 2871 C CA . PHE A 1 362 ? -0.515 -40.625 -10.578 1 90.5 362 PHE A CA 1
ATOM 2872 C C . PHE A 1 362 ? -0.347 -41.438 -11.844 1 90.5 362 PHE A C 1
ATOM 2874 O O . PHE A 1 362 ? 0.67 -41.344 -12.531 1 90.5 362 PHE A O 1
ATOM 2881 N N . TYR A 1 363 ? -1.338 -42.375 -12.016 1 91.44 363 TYR A N 1
ATOM 2882 C CA . TYR A 1 363 ? -1.374 -43.156 -13.242 1 91.44 363 TYR A CA 1
ATOM 2883 C C . TYR A 1 363 ? -2.312 -42.531 -14.266 1 91.44 363 TYR A C 1
ATOM 2885 O O . TYR A 1 363 ? -3.439 -42.156 -13.938 1 91.44 363 TYR A O 1
ATOM 2893 N N . TRP A 1 364 ? -1.822 -42.344 -15.438 1 93.62 364 TRP A N 1
ATOM 2894 C CA . TRP A 1 364 ? -2.572 -41.844 -16.578 1 93.62 364 TRP A CA 1
ATOM 2895 C C . TRP A 1 364 ? -2.406 -42.75 -17.797 1 93.62 364 TRP A C 1
ATOM 2897 O O . TRP A 1 364 ? -1.298 -42.906 -18.297 1 93.62 364 TRP A O 1
ATOM 2907 N N . ASN A 1 365 ? -3.496 -43.375 -18.219 1 91.38 365 ASN A N 1
ATOM 2908 C CA . ASN A 1 365 ? -3.488 -44.344 -19.312 1 91.38 365 ASN A CA 1
ATOM 2909 C C . ASN A 1 365 ? -2.469 -45.469 -19.062 1 91.38 365 ASN A C 1
ATOM 2911 O O . ASN A 1 365 ? -1.636 -45.75 -19.922 1 91.38 365 ASN A O 1
ATOM 2915 N N . SER A 1 366 ? -2.346 -45.875 -17.797 1 89.19 366 SER A N 1
ATOM 2916 C CA . SER A 1 366 ? -1.566 -47 -17.344 1 89.19 366 SER A CA 1
ATOM 2917 C C . SER A 1 366 ? -0.086 -46.656 -17.234 1 89.19 366 SER A C 1
ATOM 2919 O O . SER A 1 366 ? 0.756 -47.562 -17.078 1 89.19 366 SER A O 1
ATOM 2921 N N . SER A 1 367 ? 0.224 -45.5 -17.344 1 92.56 367 SER A N 1
ATOM 2922 C CA . SER A 1 367 ? 1.597 -45.031 -17.156 1 92.56 367 SER A CA 1
ATOM 2923 C C . SER A 1 367 ? 1.714 -44.156 -15.914 1 92.56 367 SER A C 1
ATOM 2925 O O . SER A 1 367 ? 0.829 -43.344 -15.633 1 92.56 367 SER A O 1
ATOM 2927 N N . LEU A 1 368 ? 2.734 -44.406 -15.227 1 94.38 368 LEU A N 1
ATOM 2928 C CA . LEU A 1 368 ? 3.031 -43.594 -14.062 1 94.38 368 LEU A CA 1
ATOM 2929 C C . LEU A 1 368 ? 3.609 -42.25 -14.492 1 94.38 368 LEU A C 1
ATOM 2931 O O . LEU A 1 368 ? 4.652 -42.188 -15.148 1 94.38 368 LEU A O 1
ATOM 2935 N N . VAL A 1 369 ? 2.893 -41.125 -14.18 1 95.5 369 VAL A N 1
ATOM 2936 C CA . VAL A 1 369 ? 3.314 -39.781 -14.609 1 95.5 369 VAL A CA 1
ATOM 2937 C C . VAL A 1 369 ? 3.199 -38.812 -13.445 1 95.5 369 VAL A C 1
ATOM 2939 O O . VAL A 1 369 ? 2.506 -39.062 -12.461 1 95.5 369 VAL A O 1
ATOM 2942 N N . GLY A 1 370 ? 3.955 -37.75 -13.516 1 96.62 370 GLY A N 1
ATOM 2943 C CA . GLY A 1 370 ? 3.822 -36.656 -12.555 1 96.62 370 GLY A CA 1
ATOM 2944 C C . GLY A 1 370 ? 2.977 -35.5 -13.07 1 96.62 370 GLY A C 1
ATOM 2945 O O . GLY A 1 370 ? 2.564 -35.5 -14.234 1 96.62 370 GLY A O 1
ATOM 2946 N N . ALA A 1 371 ? 2.678 -34.531 -12.195 1 97.19 371 ALA A N 1
ATOM 2947 C CA . ALA A 1 371 ? 1.839 -33.375 -12.508 1 97.19 371 ALA A CA 1
ATOM 2948 C C . ALA A 1 371 ? 2.418 -32.562 -13.664 1 97.19 371 ALA A C 1
ATOM 2950 O O . ALA A 1 371 ? 1.686 -32.156 -14.562 1 97.19 371 ALA A O 1
ATOM 2951 N N . TYR A 1 372 ? 3.73 -32.375 -13.672 1 98 372 TYR A N 1
ATOM 2952 C CA . TYR A 1 372 ? 4.387 -31.578 -14.719 1 98 372 TYR A CA 1
ATOM 2953 C C . TYR A 1 372 ? 4.273 -32.281 -16.062 1 98 372 TYR A C 1
ATOM 2955 O O . TYR A 1 372 ? 4.016 -31.625 -17.094 1 98 372 TYR A O 1
ATOM 2963 N N . GLU A 1 373 ? 4.496 -33.562 -16.078 1 97.25 373 GLU A N 1
ATOM 2964 C CA . GLU A 1 373 ? 4.441 -34.344 -17.312 1 97.25 373 GLU A CA 1
ATOM 2965 C C . GLU A 1 373 ? 3.023 -34.406 -17.859 1 97.25 373 GLU A C 1
ATOM 2967 O O . GLU A 1 373 ? 2.816 -34.219 -19.062 1 97.25 373 GLU A O 1
ATOM 2972 N N . LEU A 1 374 ? 2.061 -34.656 -17.031 1 97.12 374 LEU A N 1
ATOM 2973 C CA . LEU A 1 374 ? 0.671 -34.75 -17.469 1 97.12 374 LEU A CA 1
ATOM 2974 C C . LEU A 1 374 ? 0.234 -33.438 -18.125 1 97.12 374 LEU A C 1
ATOM 2976 O O . LEU A 1 374 ? -0.458 -33.469 -19.156 1 97.12 374 LEU A O 1
ATOM 2980 N N . GLN A 1 375 ? 0.578 -32.344 -17.469 1 96.56 375 GLN A N 1
ATOM 2981 C CA . GLN A 1 375 ? 0.261 -31.016 -18.031 1 96.56 375 GLN A CA 1
ATOM 2982 C C . GLN A 1 375 ? 0.768 -30.891 -19.453 1 96.56 375 GLN A C 1
ATOM 2984 O O . GLN A 1 375 ? 0.038 -30.438 -20.344 1 96.56 375 GLN A O 1
ATOM 2989 N N . ALA A 1 376 ? 1.951 -31.25 -19.703 1 96.94 376 ALA A N 1
ATOM 2990 C CA . ALA A 1 376 ? 2.557 -31.172 -21.031 1 96.94 376 ALA A CA 1
ATOM 2991 C C . ALA A 1 376 ? 1.832 -32.094 -22.016 1 96.94 376 ALA A C 1
ATOM 2993 O O . ALA A 1 376 ? 1.581 -31.688 -23.156 1 96.94 376 ALA A O 1
ATOM 2994 N N . LEU A 1 377 ? 1.536 -33.281 -21.609 1 97 377 LEU A N 1
ATOM 2995 C CA . LEU A 1 377 ? 0.864 -34.25 -22.453 1 97 377 LEU A CA 1
ATOM 2996 C C . LEU A 1 377 ? -0.495 -33.75 -22.906 1 97 377 LEU A C 1
ATOM 2998 O O . LEU A 1 377 ? -0.847 -33.844 -24.094 1 97 377 LEU A O 1
ATOM 3002 N N . LEU A 1 378 ? -1.209 -33.156 -21.984 1 97.5 378 LEU A N 1
ATOM 3003 C CA . LEU A 1 378 ? -2.574 -32.75 -22.281 1 97.5 378 LEU A CA 1
ATOM 3004 C C . LEU A 1 378 ? -2.576 -31.469 -23.125 1 97.5 378 LEU A C 1
ATOM 3006 O O . LEU A 1 378 ? -3.443 -31.281 -23.984 1 97.5 378 LEU A O 1
ATOM 3010 N N . ILE A 1 379 ? -1.655 -30.562 -22.891 1 97.44 379 ILE A N 1
ATOM 3011 C CA . ILE A 1 379 ? -1.529 -29.391 -23.734 1 97.44 379 ILE A CA 1
ATOM 3012 C C . ILE A 1 379 ? -1.217 -29.812 -25.172 1 97.44 379 ILE A C 1
ATOM 3014 O O . ILE A 1 379 ? -1.732 -29.234 -26.125 1 97.44 379 ILE A O 1
ATOM 3018 N N . ASN A 1 380 ? -0.347 -30.766 -25.297 1 96.5 380 ASN A N 1
ATOM 3019 C CA . ASN A 1 380 ? 0.034 -31.281 -26.609 1 96.5 380 ASN A CA 1
ATOM 3020 C C . ASN A 1 380 ? -1.156 -31.906 -27.328 1 96.5 380 ASN A C 1
ATOM 3022 O O . ASN A 1 380 ? -1.23 -31.875 -28.562 1 96.5 380 ASN A O 1
ATOM 3026 N N . LYS A 1 381 ? -2.045 -32.469 -26.656 1 96.69 381 LYS A N 1
ATOM 3027 C CA . LYS A 1 381 ? -3.17 -33.219 -27.188 1 96.69 381 LYS A CA 1
ATOM 3028 C C . LYS A 1 381 ? -4.258 -32.281 -27.719 1 96.69 381 LYS A C 1
ATOM 3030 O O . LYS A 1 381 ? -4.902 -32.594 -28.734 1 96.69 381 LYS A O 1
ATOM 3035 N N . TYR A 1 382 ? -4.48 -31.219 -27.109 1 97.44 382 TYR A N 1
ATOM 3036 C CA . TYR A 1 382 ? -5.664 -30.422 -27.375 1 97.44 382 TYR A CA 1
ATOM 3037 C C . TYR A 1 382 ? -5.289 -29.109 -28.047 1 97.44 382 TYR A C 1
ATOM 3039 O O . TYR A 1 382 ? -4.121 -28.703 -28.031 1 97.44 382 TYR A O 1
ATOM 3047 N N . ASN A 1 383 ? -6.27 -28.484 -28.641 1 96 383 ASN A N 1
ATOM 3048 C CA . ASN A 1 383 ? -6.102 -27.188 -29.297 1 96 383 ASN A CA 1
ATOM 3049 C C . ASN A 1 383 ? -6.293 -26.031 -28.312 1 96 383 ASN A C 1
ATOM 3051 O O . ASN A 1 383 ? -7.328 -25.359 -28.344 1 96 383 ASN A O 1
ATOM 3055 N N . VAL A 1 384 ? -5.246 -25.797 -27.562 1 96.12 384 VAL A N 1
ATOM 3056 C CA . VAL A 1 384 ? -5.262 -24.734 -26.562 1 96.12 384 VAL A CA 1
ATOM 3057 C C . VAL A 1 384 ? -3.912 -24.016 -26.547 1 96.12 384 VAL A C 1
ATOM 3059 O O . VAL A 1 384 ? -2.887 -24.609 -26.906 1 96.12 384 VAL A O 1
ATOM 3062 N N . SER A 1 385 ? -3.896 -22.781 -26.281 1 95.75 385 SER A N 1
ATOM 3063 C CA . SER A 1 385 ? -2.701 -21.984 -26.016 1 95.75 385 SER A CA 1
ATOM 3064 C C . SER A 1 385 ? -2.641 -21.562 -24.547 1 95.75 385 SER A C 1
ATOM 3066 O O . SER A 1 385 ? -3.633 -21.078 -24 1 95.75 385 SER A O 1
ATOM 3068 N N . VAL A 1 386 ? -1.502 -21.781 -23.953 1 98.12 386 VAL A N 1
ATOM 3069 C CA . VAL A 1 386 ? -1.389 -21.422 -22.547 1 98.12 386 VAL A CA 1
ATOM 3070 C C . VAL A 1 386 ? -0.063 -20.703 -22.297 1 98.12 386 VAL A C 1
ATOM 3072 O O . VAL A 1 386 ? 0.798 -20.656 -23.188 1 98.12 386 VAL A O 1
ATOM 3075 N N . THR A 1 387 ? 0.036 -19.984 -21.234 1 98.62 387 THR A N 1
ATOM 3076 C CA . THR A 1 387 ? 1.265 -19.391 -20.719 1 98.62 387 THR A CA 1
ATOM 3077 C C . THR A 1 387 ? 1.732 -20.109 -19.453 1 98.62 387 THR A C 1
ATOM 3079 O O . THR A 1 387 ? 0.934 -20.375 -18.562 1 98.62 387 THR A O 1
ATOM 3082 N N . ILE A 1 388 ? 3.002 -20.516 -19.453 1 98.56 388 ILE A N 1
ATOM 3083 C CA . ILE A 1 388 ? 3.555 -21.203 -18.281 1 98.56 388 ILE A CA 1
ATOM 3084 C C . ILE A 1 388 ? 4.832 -20.484 -17.828 1 98.56 388 ILE A C 1
ATOM 3086 O O . ILE A 1 388 ? 5.648 -20.078 -18.656 1 98.56 388 ILE A O 1
ATOM 3090 N N . ASP A 1 389 ? 4.871 -20.234 -16.578 1 97.81 389 ASP A N 1
ATOM 3091 C CA . ASP A 1 389 ? 6.184 -19.922 -16.031 1 97.81 389 ASP A CA 1
ATOM 3092 C C . ASP A 1 389 ? 6.785 -21.109 -15.305 1 97.81 389 ASP A C 1
ATOM 3094 O O . ASP A 1 389 ? 6.074 -21.844 -14.602 1 97.81 389 ASP A O 1
ATOM 3098 N N . PHE A 1 390 ? 8.016 -21.422 -15.617 1 97 390 PHE A N 1
ATOM 3099 C CA . PHE A 1 390 ? 8.836 -22.344 -14.852 1 97 390 PHE A CA 1
ATOM 3100 C C . PHE A 1 390 ? 9.828 -21.578 -13.977 1 97 390 PHE A C 1
ATOM 3102 O O . PHE A 1 390 ? 10.711 -20.891 -14.484 1 97 390 PHE A O 1
ATOM 3109 N N . THR A 1 391 ? 9.586 -21.734 -12.68 1 98.25 391 THR A N 1
ATOM 3110 C CA . THR A 1 391 ? 10.562 -21.031 -11.844 1 98.25 391 THR A CA 1
ATOM 3111 C C . THR A 1 391 ? 11.977 -21.531 -12.148 1 98.25 391 THR A C 1
ATOM 3113 O O . THR A 1 391 ? 12.211 -22.734 -12.273 1 98.25 391 THR A O 1
ATOM 3116 N N . PRO A 1 392 ? 12.922 -20.609 -12.305 1 98.44 392 PRO A N 1
ATOM 3117 C CA . PRO A 1 392 ? 14.289 -21.016 -12.648 1 98.44 392 PRO A CA 1
ATOM 3118 C C . PRO A 1 392 ? 14.883 -22 -11.641 1 98.44 392 PRO A C 1
ATOM 3120 O O . PRO A 1 392 ? 15.688 -22.859 -12.016 1 98.44 392 PRO A O 1
ATOM 3123 N N . VAL A 1 393 ? 14.445 -21.953 -10.422 1 98.62 393 VAL A N 1
ATOM 3124 C CA . VAL A 1 393 ? 14.914 -22.922 -9.43 1 98.62 393 VAL A CA 1
ATOM 3125 C C . VAL A 1 393 ? 14.406 -24.312 -9.773 1 98.62 393 VAL A C 1
ATOM 3127 O O . VAL A 1 393 ? 15.102 -25.312 -9.547 1 98.62 393 VAL A O 1
ATOM 3130 N N . LEU A 1 394 ? 13.172 -24.438 -10.266 1 98.5 394 LEU A N 1
ATOM 3131 C CA . LEU A 1 394 ? 12.68 -25.719 -10.742 1 98.5 394 LEU A CA 1
ATOM 3132 C C . LEU A 1 394 ? 13.5 -26.203 -11.938 1 98.5 394 LEU A C 1
ATOM 3134 O O . LEU A 1 394 ? 13.906 -27.375 -11.984 1 98.5 394 LEU A O 1
ATOM 3138 N N . LEU A 1 395 ? 13.75 -25.328 -12.906 1 98.5 395 LEU A N 1
ATOM 3139 C CA . LEU A 1 395 ? 14.562 -25.688 -14.062 1 98.5 395 LEU A CA 1
ATOM 3140 C C . LEU A 1 395 ? 15.961 -26.125 -13.641 1 98.5 395 LEU A C 1
ATOM 3142 O O . LEU A 1 395 ? 16.5 -27.094 -14.172 1 98.5 395 LEU A O 1
ATOM 3146 N N . TYR A 1 396 ? 16.531 -25.391 -12.672 1 98.38 396 TYR A N 1
ATOM 3147 C CA . TYR A 1 396 ? 17.859 -25.688 -12.141 1 98.38 396 TYR A CA 1
ATOM 3148 C C . TYR A 1 396 ? 17.906 -27.078 -11.539 1 98.38 396 TYR A C 1
ATOM 3150 O O . TYR A 1 396 ? 18.859 -27.828 -11.758 1 98.38 396 TYR A O 1
ATOM 3158 N N . GLN A 1 397 ? 16.906 -27.406 -10.859 1 98.12 397 GLN A N 1
ATOM 3159 C CA . GLN A 1 397 ? 16.828 -28.719 -10.234 1 98.12 397 GLN A CA 1
ATOM 3160 C C . GLN A 1 397 ? 16.625 -29.812 -11.273 1 98.12 397 GLN A C 1
ATOM 3162 O O . GLN A 1 397 ? 17.172 -30.922 -11.148 1 98.12 397 GLN A O 1
ATOM 3167 N N . TRP A 1 398 ? 15.797 -29.594 -12.305 1 98.31 398 TRP A N 1
ATOM 3168 C CA . TRP A 1 398 ? 15.656 -30.531 -13.406 1 98.31 398 TRP A CA 1
ATOM 3169 C C . TRP A 1 398 ? 17 -30.781 -14.086 1 98.31 398 TRP A C 1
ATOM 3171 O O . TRP A 1 398 ? 17.359 -31.938 -14.359 1 98.31 398 TRP A O 1
ATOM 3181 N N . LEU A 1 399 ? 17.734 -29.688 -14.359 1 98.06 399 LEU A N 1
ATOM 3182 C CA . LEU A 1 399 ? 19.062 -29.828 -14.977 1 98.06 399 LEU A CA 1
ATOM 3183 C C . LEU A 1 399 ? 20.016 -30.578 -14.062 1 98.06 399 LEU A C 1
ATOM 3185 O O . LEU A 1 399 ? 20.844 -31.359 -14.539 1 98.06 399 LEU A O 1
ATOM 3189 N N . THR A 1 400 ? 19.875 -30.312 -12.773 1 97.88 400 THR A N 1
ATOM 3190 C CA . THR A 1 400 ? 20.688 -31.031 -11.789 1 97.88 400 THR A CA 1
ATOM 3191 C C . THR A 1 400 ? 20.406 -32.531 -11.844 1 97.88 400 THR A C 1
ATOM 3193 O O . THR A 1 400 ? 21.344 -33.344 -11.859 1 97.88 400 THR A O 1
ATOM 3196 N N . ILE A 1 401 ? 19.172 -32.906 -11.883 1 97.44 401 ILE A N 1
ATOM 3197 C CA . ILE A 1 401 ? 18.75 -34.312 -11.953 1 97.44 401 ILE A CA 1
ATOM 3198 C C . ILE A 1 401 ? 19.359 -34.969 -13.195 1 97.44 401 ILE A C 1
ATOM 3200 O O . ILE A 1 401 ? 19.859 -36.094 -13.133 1 97.44 401 ILE A O 1
ATOM 3204 N N . LEU A 1 402 ? 19.375 -34.281 -14.281 1 97.12 402 LEU A N 1
ATOM 3205 C CA . LEU A 1 402 ? 19.844 -34.844 -15.547 1 97.12 402 LEU A CA 1
ATOM 3206 C C . LEU A 1 402 ? 21.359 -34.938 -15.57 1 97.12 402 LEU A C 1
ATOM 3208 O O . LEU A 1 402 ? 21.922 -35.719 -16.344 1 97.12 402 LEU A O 1
ATOM 3212 N N . SER A 1 403 ? 21.984 -34.094 -14.75 1 95.19 403 SER A N 1
ATOM 3213 C CA . SER A 1 403 ? 23.453 -34.031 -14.781 1 95.19 403 SER A CA 1
ATOM 3214 C C . SER A 1 403 ? 24.062 -34.969 -13.75 1 95.19 403 SER A C 1
ATOM 3216 O O . SER A 1 403 ? 25.234 -35.312 -13.867 1 95.19 403 SER A O 1
ATOM 3218 N N . GLN A 1 404 ? 23.281 -35.312 -12.773 1 89.31 404 GLN A N 1
ATOM 3219 C CA . GLN A 1 404 ? 23.828 -36.094 -11.664 1 89.31 404 GLN A CA 1
ATOM 3220 C C . GLN A 1 404 ? 23.812 -37.594 -11.992 1 89.31 404 GLN A C 1
ATOM 3222 O O . GLN A 1 404 ? 22.797 -38.125 -12.414 1 89.31 404 GLN A O 1
ATOM 3227 N N . THR A 1 405 ? 24.922 -38.312 -11.812 1 85.5 405 THR A N 1
ATOM 3228 C CA . THR A 1 405 ? 25.016 -39.75 -12.031 1 85.5 405 THR A CA 1
ATOM 3229 C C . THR A 1 405 ? 24.672 -40.5 -10.758 1 85.5 405 THR A C 1
ATOM 3231 O O . THR A 1 405 ? 24.016 -41.562 -10.812 1 85.5 405 THR A O 1
ATOM 3234 N N . ASN A 1 406 ? 25.078 -39.969 -9.586 1 88.44 406 ASN A N 1
ATOM 3235 C CA . ASN A 1 406 ? 24.812 -40.594 -8.281 1 88.44 406 ASN A CA 1
ATOM 3236 C C . ASN A 1 406 ? 24.25 -39.562 -7.289 1 88.44 406 ASN A C 1
ATOM 3238 O O . ASN A 1 406 ? 24.953 -39.156 -6.371 1 88.44 406 ASN A O 1
ATOM 3242 N N . PRO A 1 407 ? 22.906 -39.344 -7.469 1 93.69 407 PRO A N 1
ATOM 3243 C CA . PRO A 1 407 ? 22.328 -38.344 -6.547 1 93.69 407 PRO A CA 1
ATOM 3244 C C . PRO A 1 407 ? 22.328 -38.844 -5.098 1 93.69 407 PRO A C 1
ATOM 3246 O O . PRO A 1 407 ? 22.109 -40 -4.832 1 93.69 407 PRO A O 1
ATOM 3249 N N . LYS A 1 408 ? 22.656 -37.938 -4.137 1 93.62 408 LYS A N 1
ATOM 3250 C CA . LYS A 1 408 ? 22.625 -38.219 -2.701 1 93.62 408 LYS A CA 1
ATOM 3251 C C . LYS A 1 408 ? 21.312 -37.781 -2.078 1 93.62 408 LYS A C 1
ATOM 3253 O O . LYS A 1 408 ? 20.844 -36.656 -2.32 1 93.62 408 LYS A O 1
ATOM 3258 N N . PHE A 1 409 ? 20.703 -38.688 -1.333 1 94.69 409 PHE A N 1
ATOM 3259 C CA . PHE A 1 409 ? 19.438 -38.375 -0.687 1 94.69 409 PHE A CA 1
ATOM 3260 C C . PHE A 1 409 ? 19.562 -38.469 0.83 1 94.69 409 PHE A C 1
ATOM 3262 O O . PHE A 1 409 ? 20.312 -39.281 1.354 1 94.69 409 PHE A O 1
ATOM 3269 N N . ALA A 1 410 ? 18.859 -37.469 1.46 1 91.38 410 ALA A N 1
ATOM 3270 C CA . ALA A 1 410 ? 18.75 -37.594 2.912 1 91.38 410 ALA A CA 1
ATOM 3271 C C . ALA A 1 410 ? 18.016 -38.844 3.311 1 91.38 410 ALA A C 1
ATOM 3273 O O . ALA A 1 410 ? 17.328 -39.469 2.49 1 91.38 410 ALA A O 1
ATOM 3274 N N . SER A 1 411 ? 18.172 -39.25 4.543 1 80.81 411 SER A N 1
ATOM 3275 C CA . SER A 1 411 ? 17.562 -40.469 5.051 1 80.81 411 SER A CA 1
ATOM 3276 C C . SER A 1 411 ? 16.031 -40.406 4.941 1 80.81 411 SER A C 1
ATOM 3278 O O . SER A 1 411 ? 15.422 -39.375 5.203 1 80.81 411 SER A O 1
ATOM 3280 N N . GLY A 1 412 ? 15.453 -41.469 4.441 1 82.56 412 GLY A N 1
ATOM 3281 C CA . GLY A 1 412 ? 14 -41.594 4.414 1 82.56 412 GLY A CA 1
ATOM 3282 C C . GLY A 1 412 ? 13.391 -41.156 3.102 1 82.56 412 GLY A C 1
ATOM 3283 O O . GLY A 1 412 ? 12.188 -41.281 2.893 1 82.56 412 GLY A O 1
ATOM 3284 N N . ILE A 1 413 ? 14.242 -40.656 2.232 1 82.69 413 ILE A N 1
ATOM 3285 C CA . ILE A 1 413 ? 13.727 -40.188 0.951 1 82.69 413 ILE A CA 1
ATOM 3286 C C . ILE A 1 413 ? 13.789 -41.312 -0.071 1 82.69 413 ILE A C 1
ATOM 3288 O O . ILE A 1 413 ? 14.852 -41.906 -0.291 1 82.69 413 ILE A O 1
ATOM 3292 N N . ASN A 1 414 ? 12.633 -41.688 -0.6 1 82.69 414 ASN A N 1
ATOM 3293 C CA . ASN A 1 414 ? 12.547 -42.75 -1.613 1 82.69 414 ASN A CA 1
ATOM 3294 C C . ASN A 1 414 ? 12.141 -42.188 -2.971 1 82.69 414 ASN A C 1
ATOM 3296 O O . ASN A 1 414 ? 11.086 -41.531 -3.092 1 82.69 414 ASN A O 1
ATOM 3300 N N . VAL A 1 415 ? 13.023 -42.281 -3.951 1 90 415 VAL A N 1
ATOM 3301 C CA . VAL A 1 415 ? 12.797 -41.812 -5.312 1 90 415 VAL A CA 1
ATOM 3302 C C . VAL A 1 415 ? 13.18 -42.906 -6.309 1 90 415 VAL A C 1
ATOM 3304 O O . VAL A 1 415 ? 14.102 -43.688 -6.062 1 90 415 VAL A O 1
ATOM 3307 N N . ASN A 1 416 ? 12.367 -43.156 -7.312 1 92.69 416 ASN A N 1
ATOM 3308 C CA . ASN A 1 416 ? 12.766 -43.969 -8.445 1 92.69 416 ASN A CA 1
ATOM 3309 C C . ASN A 1 416 ? 13.664 -43.219 -9.414 1 92.69 416 ASN A C 1
ATOM 3311 O O . ASN A 1 416 ? 13.195 -42.688 -10.43 1 92.69 416 ASN A O 1
ATOM 3315 N N . VAL A 1 417 ? 14.93 -43.281 -9.148 1 94.75 417 VAL A N 1
ATOM 3316 C CA . VAL A 1 417 ? 15.906 -42.406 -9.789 1 94.75 417 VAL A CA 1
ATOM 3317 C C . VAL A 1 417 ? 15.867 -42.594 -11.305 1 94.75 417 VAL A C 1
ATOM 3319 O O . VAL A 1 417 ? 15.859 -41.625 -12.055 1 94.75 417 VAL A O 1
ATOM 3322 N N . THR A 1 418 ? 15.836 -43.812 -11.766 1 94.81 418 THR A N 1
ATOM 3323 C CA . THR A 1 418 ? 15.852 -44.094 -13.203 1 94.81 418 THR A CA 1
ATOM 3324 C C . THR A 1 418 ? 14.586 -43.562 -13.867 1 94.81 418 THR A C 1
ATOM 3326 O O . THR A 1 418 ? 14.648 -42.812 -14.852 1 94.81 418 THR A O 1
ATOM 3329 N N . HIS A 1 419 ? 13.477 -43.969 -13.32 1 95.5 419 HIS A N 1
ATOM 3330 C CA . HIS A 1 419 ? 12.195 -43.531 -13.875 1 95.5 419 HIS A CA 1
ATOM 3331 C C . HIS A 1 419 ? 12.062 -42.031 -13.883 1 95.5 419 HIS A C 1
ATOM 3333 O O . HIS A 1 419 ? 11.656 -41.438 -14.883 1 95.5 419 HIS A O 1
ATOM 3339 N N . ASP A 1 420 ? 12.438 -41.438 -12.781 1 95.44 420 ASP A N 1
ATOM 3340 C CA . ASP A 1 420 ? 12.211 -40.031 -12.617 1 95.44 420 ASP A CA 1
ATOM 3341 C C . ASP A 1 420 ? 13.18 -39.219 -13.477 1 95.44 420 ASP A C 1
ATOM 3343 O O . ASP A 1 420 ? 12.828 -38.125 -13.969 1 95.44 420 ASP A O 1
ATOM 3347 N N . THR A 1 421 ? 14.398 -39.625 -13.648 1 96.88 421 THR A N 1
ATOM 3348 C CA . THR A 1 421 ? 15.336 -38.969 -14.555 1 96.88 421 THR A CA 1
ATOM 3349 C C . THR A 1 421 ? 14.812 -38.969 -15.984 1 96.88 421 THR A C 1
ATOM 3351 O O . THR A 1 421 ? 14.891 -37.969 -16.688 1 96.88 421 THR A O 1
ATOM 3354 N N . GLN A 1 422 ? 14.273 -40.094 -16.375 1 96.75 422 GLN A N 1
ATOM 3355 C CA . GLN A 1 422 ? 13.695 -40.219 -17.703 1 96.75 422 GLN A CA 1
ATOM 3356 C C . GLN A 1 422 ? 12.484 -39.312 -17.859 1 96.75 422 GLN A C 1
ATOM 3358 O O . GLN A 1 422 ? 12.289 -38.688 -18.906 1 96.75 422 GLN A O 1
ATOM 3363 N N . ALA A 1 423 ? 11.695 -39.312 -16.844 1 97.19 423 ALA A N 1
ATOM 3364 C CA . ALA A 1 423 ? 10.516 -38.438 -16.859 1 97.19 423 ALA A CA 1
ATOM 3365 C C . ALA A 1 423 ? 10.906 -36.969 -17 1 97.19 423 ALA A C 1
ATOM 3367 O O . ALA A 1 423 ? 10.266 -36.219 -17.75 1 97.19 423 ALA A O 1
ATOM 3368 N N . VAL A 1 424 ? 11.945 -36.562 -16.25 1 98 424 VAL A N 1
ATOM 3369 C CA . VAL A 1 424 ? 12.414 -35.188 -16.312 1 98 424 VAL A CA 1
ATOM 3370 C C . VAL A 1 424 ? 12.883 -34.844 -17.719 1 98 424 VAL A C 1
ATOM 3372 O O . VAL A 1 424 ? 12.539 -33.812 -18.281 1 98 424 VAL A O 1
ATOM 3375 N N . ASN A 1 425 ? 13.656 -35.719 -18.266 1 97.88 425 ASN A N 1
ATOM 3376 C CA . ASN A 1 425 ? 14.164 -35.531 -19.625 1 97.88 425 ASN A CA 1
ATOM 3377 C C . ASN A 1 425 ? 13.031 -35.438 -20.641 1 97.88 425 ASN A C 1
ATOM 3379 O O . ASN A 1 425 ? 13.031 -34.562 -21.484 1 97.88 425 ASN A O 1
ATOM 3383 N N . TYR A 1 426 ? 12.109 -36.344 -20.531 1 97.75 426 TYR A N 1
ATOM 3384 C CA . TYR A 1 426 ? 10.977 -36.375 -21.453 1 97.75 426 TYR A CA 1
ATOM 3385 C C . TYR A 1 426 ? 10.125 -35.125 -21.312 1 97.75 426 TYR A C 1
ATOM 3387 O O . TYR A 1 426 ? 9.773 -34.469 -22.297 1 97.75 426 TYR A O 1
ATOM 3395 N N . THR A 1 427 ? 9.789 -34.812 -20.125 1 97.81 427 THR A N 1
ATOM 3396 C CA . THR A 1 427 ? 8.938 -33.656 -19.828 1 97.81 427 THR A CA 1
ATOM 3397 C C . THR A 1 427 ? 9.562 -32.375 -20.344 1 97.81 427 THR A C 1
ATOM 3399 O O . THR A 1 427 ? 8.891 -31.562 -20.984 1 97.81 427 THR A O 1
ATOM 3402 N N . LEU A 1 428 ? 10.836 -32.156 -20.031 1 97.88 428 LEU A N 1
ATOM 3403 C CA . LEU A 1 428 ? 11.547 -30.953 -20.469 1 97.88 428 LEU A CA 1
ATOM 3404 C C . LEU A 1 428 ? 11.555 -30.844 -21.984 1 97.88 428 LEU A C 1
ATOM 3406 O O . LEU A 1 428 ? 11.32 -29.766 -22.531 1 97.88 428 LEU A O 1
ATOM 3410 N N . ASN A 1 429 ? 11.797 -31.906 -22.672 1 97.69 429 ASN A N 1
ATOM 3411 C CA . ASN A 1 429 ? 11.836 -31.891 -24.125 1 97.69 429 ASN A CA 1
ATOM 3412 C C . ASN A 1 429 ? 10.453 -31.625 -24.719 1 97.69 429 ASN A C 1
ATOM 3414 O O . ASN A 1 429 ? 10.336 -30.953 -25.75 1 97.69 429 ASN A O 1
ATOM 3418 N N . LEU A 1 430 ? 9.469 -32.219 -24.109 1 97.81 430 LEU A N 1
ATOM 3419 C CA . LEU A 1 430 ? 8.109 -31.969 -24.578 1 97.81 430 LEU A CA 1
ATOM 3420 C C . LEU A 1 430 ? 7.758 -30.5 -24.438 1 97.81 430 LEU A C 1
ATOM 3422 O O . LEU A 1 430 ? 7.164 -29.922 -25.344 1 97.81 430 LEU A O 1
ATOM 3426 N N . TYR A 1 431 ? 8.094 -29.859 -23.344 1 98.06 431 TYR A N 1
ATOM 3427 C CA . TYR A 1 431 ? 7.812 -28.438 -23.156 1 98.06 431 TYR A CA 1
ATOM 3428 C C . TYR A 1 431 ? 8.602 -27.594 -24.156 1 98.06 431 TYR A C 1
ATOM 3430 O O . TYR A 1 431 ? 8.109 -26.562 -24.625 1 98.06 431 TYR A O 1
ATOM 3438 N N . ARG A 1 432 ? 9.867 -27.969 -24.438 1 97.88 432 ARG A N 1
ATOM 3439 C CA . ARG A 1 432 ? 10.656 -27.266 -25.453 1 97.88 432 ARG A CA 1
ATOM 3440 C C . ARG A 1 432 ? 9.945 -27.281 -26.797 1 97.88 432 ARG A C 1
ATOM 3442 O O . ARG A 1 432 ? 9.875 -26.266 -27.484 1 97.88 432 ARG A O 1
ATOM 3449 N N . SER A 1 433 ? 9.398 -28.406 -27.109 1 97.25 433 SER A N 1
ATOM 3450 C CA . SER A 1 433 ? 8.672 -28.547 -28.375 1 97.25 433 SER A CA 1
ATOM 3451 C C . SER A 1 433 ? 7.41 -27.688 -28.375 1 97.25 433 SER A C 1
ATOM 3453 O O . SER A 1 433 ? 7.113 -27.016 -29.375 1 97.25 433 SER A O 1
ATOM 3455 N N . LEU A 1 434 ? 6.684 -27.75 -27.281 1 97.25 434 LEU A N 1
ATOM 3456 C CA . LEU A 1 434 ? 5.453 -26.984 -27.156 1 97.25 434 LEU A CA 1
ATOM 3457 C C . LEU A 1 434 ? 5.734 -25.484 -27.25 1 97.25 434 LEU A C 1
ATOM 3459 O O . LEU A 1 434 ? 4.949 -24.734 -27.844 1 97.25 434 LEU A O 1
ATOM 3463 N N . ALA A 1 435 ? 6.836 -25.047 -26.688 1 96.62 435 ALA A N 1
ATOM 3464 C CA . ALA A 1 435 ? 7.242 -23.656 -26.75 1 96.62 435 ALA A CA 1
ATOM 3465 C C . ALA A 1 435 ? 7.617 -23.25 -28.172 1 96.62 435 ALA A C 1
ATOM 3467 O O . ALA A 1 435 ? 7.254 -22.172 -28.641 1 96.62 435 ALA A O 1
ATOM 3468 N N . GLN A 1 436 ? 8.305 -24.047 -28.875 1 94.75 436 GLN A N 1
ATOM 3469 C CA . GLN A 1 436 ? 8.727 -23.797 -30.25 1 94.75 436 GLN A CA 1
ATOM 3470 C C . GLN A 1 436 ? 7.523 -23.734 -31.188 1 94.75 436 GLN A C 1
ATOM 3472 O O . GLN A 1 436 ? 7.52 -22.953 -32.125 1 94.75 436 GLN A O 1
ATOM 3477 N N . GLU A 1 437 ? 6.531 -24.531 -30.859 1 93.69 437 GLU A N 1
ATOM 3478 C CA . GLU A 1 437 ? 5.32 -24.578 -31.672 1 93.69 437 GLU A CA 1
ATOM 3479 C C . GLU A 1 437 ? 4.422 -23.375 -31.391 1 93.69 437 GLU A C 1
ATOM 3481 O O . GLU A 1 437 ? 3.475 -23.109 -32.125 1 93.69 437 GLU A O 1
ATOM 3486 N N . GLY A 1 438 ? 4.707 -22.703 -30.297 1 91.12 438 GLY A N 1
ATOM 3487 C CA . GLY A 1 438 ? 3.928 -21.516 -29.969 1 91.12 438 GLY A CA 1
ATOM 3488 C C . GLY A 1 438 ? 2.689 -21.828 -29.141 1 91.12 438 GLY A C 1
ATOM 3489 O O . GLY A 1 438 ? 1.915 -20.938 -28.812 1 91.12 438 GLY A O 1
ATOM 3490 N N . LYS A 1 439 ? 2.473 -23.094 -28.781 1 94.5 439 LYS A N 1
ATOM 3491 C CA . LYS A 1 439 ? 1.342 -23.5 -27.953 1 94.5 439 LYS A CA 1
ATOM 3492 C C . LYS A 1 439 ? 1.523 -23.031 -26.516 1 94.5 439 LYS A C 1
ATOM 3494 O O . LYS A 1 439 ? 0.545 -22.844 -25.781 1 94.5 439 LYS A O 1
ATOM 3499 N N . VAL A 1 440 ? 2.777 -22.938 -26.125 1 97.81 440 VAL A N 1
ATOM 3500 C CA . VAL A 1 440 ? 3.111 -22.5 -24.766 1 97.81 440 VAL A CA 1
ATOM 3501 C C . VAL A 1 440 ? 4.027 -21.281 -24.828 1 97.81 440 VAL A C 1
ATOM 3503 O O . VAL A 1 440 ? 5.078 -21.312 -25.469 1 97.81 440 VAL A O 1
ATOM 3506 N N . GLU A 1 441 ? 3.602 -20.203 -24.266 1 98.25 441 GLU A N 1
ATOM 3507 C CA . GLU A 1 441 ? 4.52 -19.109 -23.969 1 98.25 441 GLU A CA 1
ATOM 3508 C C . GLU A 1 441 ? 5.199 -19.297 -22.625 1 98.25 441 GLU A C 1
ATOM 3510 O O . GLU A 1 441 ? 4.539 -19.578 -21.625 1 98.25 441 GLU A O 1
ATOM 3515 N N . VAL A 1 442 ? 6.504 -19.156 -22.609 1 98.31 442 VAL A N 1
ATOM 3516 C CA . VAL A 1 442 ? 7.254 -19.375 -21.375 1 98.31 442 VAL A CA 1
ATOM 3517 C C . VAL A 1 442 ? 7.609 -18.047 -20.734 1 98.31 442 VAL A C 1
ATOM 3519 O O . VAL A 1 442 ? 8.211 -17.188 -21.375 1 98.31 442 VAL A O 1
ATOM 3522 N N . LEU A 1 443 ? 7.23 -17.844 -19.469 1 98.25 443 LEU A N 1
ATOM 3523 C CA . LEU A 1 443 ? 7.617 -16.688 -18.688 1 98.25 443 LEU A CA 1
ATOM 3524 C C . LEU A 1 443 ? 8.805 -17.016 -17.781 1 98.25 443 LEU A C 1
ATOM 3526 O O . LEU A 1 443 ? 9.086 -18.188 -17.516 1 98.25 443 LEU A O 1
ATOM 3530 N N . THR A 1 444 ? 9.516 -15.984 -17.391 1 98.06 444 THR A N 1
ATOM 3531 C CA . THR A 1 444 ? 10.547 -16.172 -16.375 1 98.06 444 THR A CA 1
ATOM 3532 C C . THR A 1 444 ? 10.039 -15.75 -15 1 98.06 444 THR A C 1
ATOM 3534 O O . THR A 1 444 ? 8.906 -15.305 -14.859 1 98.06 444 THR A O 1
ATOM 3537 N N . VAL A 1 445 ? 10.758 -16.078 -14 1 98.38 445 VAL A N 1
ATOM 3538 C CA . VAL A 1 445 ? 10.547 -15.742 -12.594 1 98.38 445 VAL A CA 1
ATOM 3539 C C . VAL A 1 445 ? 11.883 -15.383 -11.945 1 98.38 445 VAL A C 1
ATOM 3541 O O . VAL A 1 445 ? 12.938 -15.891 -12.352 1 98.38 445 VAL A O 1
ATOM 3544 N N . PRO A 1 446 ? 11.977 -14.359 -11.039 1 98.69 446 PRO A N 1
ATOM 3545 C CA . PRO A 1 446 ? 13.219 -14.242 -10.273 1 98.69 446 PRO A CA 1
ATOM 3546 C C . PRO A 1 446 ? 13.695 -15.578 -9.703 1 98.69 446 PRO A C 1
ATOM 3548 O O . PRO A 1 446 ? 12.875 -16.375 -9.234 1 98.69 446 PRO A O 1
ATOM 3551 N N . PHE A 1 447 ? 14.875 -15.859 -9.727 1 98.69 447 PHE A N 1
ATOM 3552 C CA . PHE A 1 447 ? 15.484 -17.188 -9.781 1 98.69 447 PHE A CA 1
ATOM 3553 C C . PHE A 1 447 ? 14.938 -18.078 -8.68 1 98.69 447 PHE A C 1
ATOM 3555 O O . PHE A 1 447 ? 14.531 -19.219 -8.938 1 98.69 447 PHE A O 1
ATOM 3562 N N . TYR A 1 448 ? 14.914 -17.688 -7.414 1 98.75 448 TYR A N 1
ATOM 3563 C CA . TYR A 1 448 ? 14.516 -18.547 -6.301 1 98.75 448 TYR A CA 1
ATOM 3564 C C . TYR A 1 448 ? 13.141 -18.141 -5.773 1 98.75 448 TYR A C 1
ATOM 3566 O O . TYR A 1 448 ? 12.82 -18.406 -4.609 1 98.75 448 TYR A O 1
ATOM 3574 N N . HIS A 1 449 ? 12.352 -17.375 -6.543 1 98.62 449 HIS A N 1
ATOM 3575 C CA . HIS A 1 449 ? 10.984 -17.031 -6.203 1 98.62 449 HIS A CA 1
ATOM 3576 C C . HIS A 1 449 ? 10.93 -16.156 -4.945 1 98.62 449 HIS A C 1
ATOM 3578 O O . HIS A 1 449 ? 10.219 -16.484 -3.992 1 98.62 449 HIS A O 1
ATOM 3584 N N . PRO A 1 450 ? 11.734 -15.062 -4.91 1 98.56 450 PRO A N 1
ATOM 3585 C CA . PRO A 1 450 ? 11.781 -14.211 -3.721 1 98.56 450 PRO A CA 1
ATOM 3586 C C . PRO A 1 450 ? 10.492 -13.422 -3.502 1 98.56 450 PRO A C 1
ATOM 3588 O O . PRO A 1 450 ? 9.734 -13.203 -4.449 1 98.56 450 PRO A O 1
ATOM 3591 N N . LEU A 1 451 ? 10.211 -13.039 -2.221 1 97.94 451 LEU A N 1
ATOM 3592 C CA . LEU A 1 451 ? 9.133 -12.094 -1.951 1 97.94 451 LEU A CA 1
ATOM 3593 C C . LEU A 1 451 ? 9.586 -10.664 -2.209 1 97.94 451 LEU A C 1
ATOM 3595 O O . LEU A 1 451 ? 9.992 -9.961 -1.281 1 97.94 451 LEU A O 1
ATOM 3599 N N . GLN A 1 452 ? 9.375 -10.18 -3.383 1 98.31 452 GLN A N 1
ATOM 3600 C CA . GLN A 1 452 ? 10.07 -9.023 -3.938 1 98.31 452 GLN A CA 1
ATOM 3601 C C . GLN A 1 452 ? 9.734 -7.754 -3.164 1 98.31 452 GLN A C 1
ATOM 3603 O O . GLN A 1 452 ? 10.609 -6.941 -2.879 1 98.31 452 GLN A O 1
ATOM 3608 N N . PRO A 1 453 ? 8.445 -7.508 -2.721 1 97.56 453 PRO A N 1
ATOM 3609 C CA . PRO A 1 453 ? 8.172 -6.27 -1.993 1 97.56 453 PRO A CA 1
ATOM 3610 C C . PRO A 1 453 ? 8.961 -6.164 -0.689 1 97.56 453 PRO A C 1
ATOM 3612 O O . PRO A 1 453 ? 9.453 -5.086 -0.346 1 97.56 453 PRO A O 1
ATOM 3615 N N . ILE A 1 454 ? 9.109 -7.23 0.052 1 97.88 454 ILE A N 1
ATOM 3616 C CA . ILE A 1 454 ? 9.828 -7.207 1.319 1 97.88 454 ILE A CA 1
ATOM 3617 C C . ILE A 1 454 ? 11.328 -7.027 1.058 1 97.88 454 ILE A C 1
ATOM 3619 O O . ILE A 1 454 ? 12.008 -6.309 1.792 1 97.88 454 ILE A O 1
ATOM 3623 N N . ILE A 1 455 ? 11.812 -7.68 -0.025 1 98.06 455 ILE A N 1
ATOM 3624 C CA . ILE A 1 455 ? 13.203 -7.516 -0.427 1 98.06 455 ILE A CA 1
ATOM 3625 C C . ILE A 1 455 ? 13.484 -6.047 -0.728 1 98.06 455 ILE A C 1
ATOM 3627 O O . ILE A 1 455 ? 14.5 -5.5 -0.28 1 98.06 455 ILE A O 1
ATOM 3631 N N . LEU A 1 456 ? 12.586 -5.406 -1.443 1 97.25 456 LEU A N 1
ATOM 3632 C CA . LEU A 1 456 ? 12.75 -3.996 -1.775 1 97.25 456 LEU A CA 1
ATOM 3633 C C . LEU A 1 456 ? 12.594 -3.125 -0.534 1 97.25 456 LEU A C 1
ATOM 3635 O O . LEU A 1 456 ? 13.344 -2.16 -0.354 1 97.25 456 LEU A O 1
ATOM 3639 N N . ASP A 1 457 ? 11.641 -3.467 0.377 1 96.88 457 ASP A N 1
ATOM 3640 C CA . ASP A 1 457 ? 11.438 -2.719 1.614 1 96.88 457 ASP A CA 1
ATOM 3641 C C . ASP A 1 457 ? 12.688 -2.764 2.494 1 96.88 457 ASP A C 1
ATOM 3643 O O . ASP A 1 457 ? 12.922 -1.856 3.293 1 96.88 457 ASP A O 1
ATOM 3647 N N . ASN A 1 458 ? 13.43 -3.83 2.365 1 97.19 458 ASN A N 1
ATOM 3648 C CA . ASN A 1 458 ? 14.633 -3.998 3.172 1 97.19 458 ASN A CA 1
ATOM 3649 C C . ASN A 1 458 ? 15.852 -3.365 2.502 1 97.19 458 ASN A C 1
ATOM 3651 O O . ASN A 1 458 ? 16.953 -3.412 3.043 1 97.19 458 ASN A O 1
ATOM 3655 N N . GLY A 1 459 ? 15.68 -2.807 1.31 1 95.81 459 GLY A N 1
ATOM 3656 C CA . GLY A 1 459 ? 16.766 -2.129 0.626 1 95.81 459 GLY A CA 1
ATOM 3657 C C . GLY A 1 459 ? 17.672 -3.074 -0.15 1 95.81 459 GLY A C 1
ATOM 3658 O O . GLY A 1 459 ? 18.812 -2.732 -0.47 1 95.81 459 GLY A O 1
ATOM 3659 N N . TRP A 1 460 ? 17.219 -4.281 -0.425 1 97.38 460 TRP A N 1
ATOM 3660 C CA . TRP A 1 460 ? 18.031 -5.301 -1.089 1 97.38 460 TRP A CA 1
ATOM 3661 C C . TRP A 1 460 ? 17.719 -5.355 -2.58 1 97.38 460 TRP A C 1
ATOM 3663 O O . TRP A 1 460 ? 17.547 -6.441 -3.146 1 97.38 460 TRP A O 1
ATOM 3673 N N . TRP A 1 461 ? 17.625 -4.227 -3.25 1 96.56 461 TRP A N 1
ATOM 3674 C CA . TRP A 1 461 ? 17.234 -4.074 -4.648 1 96.56 461 TRP A CA 1
ATOM 3675 C C . TRP A 1 461 ? 18.172 -4.848 -5.562 1 96.56 461 TRP A C 1
ATOM 3677 O O . TRP A 1 461 ? 17.734 -5.477 -6.527 1 96.56 461 TRP A O 1
ATOM 3687 N N . SER A 1 462 ? 19.469 -4.77 -5.242 1 96.69 462 SER A N 1
ATOM 3688 C CA . SER A 1 462 ? 20.469 -5.406 -6.094 1 96.69 462 SER A CA 1
ATOM 3689 C C . SER A 1 462 ? 20.297 -6.922 -6.105 1 96.69 462 SER A C 1
ATOM 3691 O O . SER A 1 462 ? 20.578 -7.574 -7.117 1 96.69 462 SER A O 1
ATOM 3693 N N . ASP A 1 463 ? 19.891 -7.488 -4.953 1 98.44 463 ASP A N 1
ATOM 3694 C CA . ASP A 1 463 ? 19.641 -8.93 -4.891 1 98.44 463 ASP A CA 1
ATOM 3695 C C . ASP A 1 463 ? 18.5 -9.328 -5.82 1 98.44 463 ASP A C 1
ATOM 3697 O O . ASP A 1 463 ? 18.594 -10.344 -6.516 1 98.44 463 ASP A O 1
ATOM 3701 N N . ASP A 1 464 ? 17.453 -8.602 -5.766 1 98.19 464 ASP A N 1
ATOM 3702 C CA . ASP A 1 464 ? 16.297 -8.883 -6.621 1 98.19 464 ASP A CA 1
ATOM 3703 C C . ASP A 1 464 ? 16.672 -8.766 -8.102 1 98.19 464 ASP A C 1
ATOM 3705 O O . ASP A 1 464 ? 16.281 -9.594 -8.914 1 98.19 464 ASP A O 1
ATOM 3709 N N . LEU A 1 465 ? 17.391 -7.66 -8.445 1 97.31 465 LEU A N 1
ATOM 3710 C CA . LEU A 1 465 ? 17.844 -7.465 -9.812 1 97.31 465 LEU A CA 1
ATOM 3711 C C . LEU A 1 465 ? 18.672 -8.664 -10.289 1 97.31 465 LEU A C 1
ATOM 3713 O O . LEU A 1 465 ? 18.469 -9.148 -11.406 1 97.31 465 LEU A O 1
ATOM 3717 N N . ALA A 1 466 ? 19.594 -9.102 -9.469 1 98 466 ALA A N 1
ATOM 3718 C CA . ALA A 1 466 ? 20.438 -10.25 -9.812 1 98 466 ALA A CA 1
ATOM 3719 C C . ALA A 1 466 ? 19.578 -11.484 -10.086 1 98 466 ALA A C 1
ATOM 3721 O O . ALA A 1 466 ? 19.828 -12.219 -11.047 1 98 466 ALA A O 1
ATOM 3722 N N . GLN A 1 467 ? 18.578 -11.703 -9.273 1 98.62 467 GLN A N 1
ATOM 3723 C CA . GLN A 1 467 ? 17.75 -12.891 -9.422 1 98.62 467 GLN A CA 1
ATOM 3724 C C . GLN A 1 467 ? 16.875 -12.805 -10.672 1 98.62 467 GLN A C 1
ATOM 3726 O O . GLN A 1 467 ? 16.594 -13.812 -11.312 1 98.62 467 GLN A O 1
ATOM 3731 N N . ILE A 1 468 ? 16.375 -11.602 -11.008 1 98.44 468 ILE A N 1
ATOM 3732 C CA . ILE A 1 468 ? 15.617 -11.422 -12.242 1 98.44 468 ILE A CA 1
ATOM 3733 C C . ILE A 1 468 ? 16.5 -11.766 -13.445 1 98.44 468 ILE A C 1
ATOM 3735 O O . ILE A 1 468 ? 16.094 -12.516 -14.328 1 98.44 468 ILE A O 1
ATOM 3739 N N . LEU A 1 469 ? 17.719 -11.25 -13.414 1 97.62 469 LEU A N 1
ATOM 3740 C CA . LEU A 1 469 ? 18.641 -11.5 -14.516 1 97.62 469 LEU A CA 1
ATOM 3741 C C . LEU A 1 469 ? 19 -12.984 -14.602 1 97.62 469 LEU A C 1
ATOM 3743 O O . LEU A 1 469 ? 19.062 -13.547 -15.688 1 97.62 469 LEU A O 1
ATOM 3747 N N . MET A 1 470 ? 19.266 -13.602 -13.469 1 98.44 470 MET A N 1
ATOM 3748 C CA . MET A 1 470 ? 19.547 -15.031 -13.43 1 98.44 470 MET A CA 1
ATOM 3749 C C . MET A 1 470 ? 18.375 -15.836 -13.977 1 98.44 470 MET A C 1
ATOM 3751 O O . MET A 1 470 ? 18.562 -16.828 -14.672 1 98.44 470 MET A O 1
ATOM 3755 N N . GLY A 1 471 ? 17.141 -15.391 -13.602 1 98.56 471 GLY A N 1
ATOM 3756 C CA . GLY A 1 471 ? 15.945 -16.062 -14.109 1 98.56 471 GLY A CA 1
ATOM 3757 C C . GLY A 1 471 ? 15.812 -15.977 -15.617 1 98.56 471 GLY A C 1
ATOM 3758 O O . GLY A 1 471 ? 15.516 -16.969 -16.266 1 98.56 471 GLY A O 1
ATOM 3759 N N . ILE A 1 472 ? 16.047 -14.812 -16.172 1 98.12 472 ILE A N 1
ATOM 3760 C CA . ILE A 1 472 ? 15.992 -14.602 -17.609 1 98.12 472 ILE A CA 1
ATOM 3761 C C . ILE A 1 472 ? 17.031 -15.5 -18.297 1 98.12 472 ILE A C 1
ATOM 3763 O O . ILE A 1 472 ? 16.719 -16.156 -19.281 1 98.12 472 ILE A O 1
ATOM 3767 N N . GLN A 1 473 ? 18.234 -15.562 -17.75 1 97.75 473 GLN A N 1
ATOM 3768 C CA . GLN A 1 473 ? 19.312 -16.359 -18.328 1 97.75 473 GLN A CA 1
ATOM 3769 C C . GLN A 1 473 ? 18.984 -17.844 -18.297 1 97.75 473 GLN A C 1
ATOM 3771 O O . GLN A 1 473 ? 19.219 -18.547 -19.281 1 97.75 473 GLN A O 1
ATOM 3776 N N . MET A 1 474 ? 18.484 -18.312 -17.203 1 97.94 474 MET A N 1
ATOM 3777 C CA . MET A 1 474 ? 18.125 -19.719 -17.062 1 97.94 474 MET A CA 1
ATOM 3778 C C . MET A 1 474 ? 17.016 -20.094 -18.047 1 97.94 474 MET A C 1
ATOM 3780 O O . MET A 1 474 ? 17.078 -21.141 -18.688 1 97.94 474 MET A O 1
ATOM 3784 N N . THR A 1 475 ? 15.969 -19.281 -18.109 1 97.88 475 THR A N 1
ATOM 3785 C CA . THR A 1 475 ? 14.859 -19.516 -19.031 1 97.88 475 THR A CA 1
ATOM 3786 C C . THR A 1 475 ? 15.359 -19.578 -20.484 1 97.88 475 THR A C 1
ATOM 3788 O O . THR A 1 475 ? 14.961 -20.453 -21.25 1 97.88 475 THR A O 1
ATOM 3791 N N . ARG A 1 476 ? 16.266 -18.656 -20.828 1 96.88 476 ARG A N 1
ATOM 3792 C CA . ARG A 1 476 ? 16.844 -18.625 -22.172 1 96.88 476 ARG A CA 1
ATOM 3793 C C . ARG A 1 476 ? 17.688 -19.875 -22.422 1 96.88 476 ARG A C 1
ATOM 3795 O O . ARG A 1 476 ? 17.594 -20.469 -23.5 1 96.88 476 ARG A O 1
ATOM 3802 N N . GLN A 1 477 ? 18.438 -20.234 -21.484 1 96 477 GLN A N 1
ATOM 3803 C CA . GLN A 1 477 ? 19.312 -21.391 -21.609 1 96 477 GLN A CA 1
ATOM 3804 C C . GLN A 1 477 ? 18.5 -22.672 -21.828 1 96 477 GLN A C 1
ATOM 3806 O O . GLN A 1 477 ? 18.875 -23.516 -22.656 1 96 477 GLN A O 1
ATOM 3811 N N . VAL A 1 478 ? 17.375 -22.797 -21.172 1 97.25 478 VAL A N 1
ATOM 3812 C CA . VAL A 1 478 ? 16.625 -24.047 -21.172 1 97.25 478 VAL A CA 1
ATOM 3813 C C . VAL A 1 478 ? 15.688 -24.078 -22.391 1 97.25 478 VAL A C 1
ATOM 3815 O O . VAL A 1 478 ? 15.555 -25.109 -23.047 1 97.25 478 VAL A O 1
ATOM 3818 N N . PHE A 1 479 ? 15.031 -22.984 -22.719 1 97.25 479 PHE A N 1
ATOM 3819 C CA . PHE A 1 479 ? 13.961 -23.016 -23.703 1 97.25 479 PHE A CA 1
ATOM 3820 C C . PHE A 1 479 ? 14.391 -22.297 -24.984 1 97.25 479 PHE A C 1
ATOM 3822 O O . PHE A 1 479 ? 13.695 -22.359 -26 1 97.25 479 PHE A O 1
ATOM 3829 N N . ASN A 1 480 ? 15.547 -21.547 -24.938 1 94.56 480 ASN A N 1
ATOM 3830 C CA . ASN A 1 480 ? 16.031 -20.75 -26.062 1 94.56 480 ASN A CA 1
ATOM 3831 C C . ASN A 1 480 ? 15.016 -19.672 -26.453 1 94.56 480 ASN A C 1
ATOM 3833 O O . ASN A 1 480 ? 14.711 -19.5 -27.641 1 94.56 480 ASN A O 1
ATOM 3837 N N . VAL A 1 481 ? 14.414 -19.109 -25.469 1 93.31 481 VAL A N 1
ATOM 3838 C CA . VAL A 1 481 ? 13.484 -18 -25.672 1 93.31 481 VAL A CA 1
ATOM 3839 C C . VAL A 1 481 ? 13.867 -16.828 -24.781 1 93.31 481 VAL A C 1
ATOM 3841 O O . VAL A 1 481 ? 14.484 -17.016 -23.734 1 93.31 481 VAL A O 1
ATOM 3844 N N . SER A 1 482 ? 13.648 -15.617 -25.266 1 92.44 482 SER A N 1
ATOM 3845 C CA . SER A 1 482 ? 13.719 -14.422 -24.422 1 92.44 482 SER A CA 1
ATOM 3846 C C . SER A 1 482 ? 12.367 -14.086 -23.828 1 92.44 482 SER A C 1
ATOM 3848 O O . SER A 1 482 ? 11.477 -13.578 -24.516 1 92.44 482 SER A O 1
ATOM 3850 N N . PRO A 1 483 ? 12.227 -14.391 -22.594 1 95.75 483 PRO A N 1
ATOM 3851 C CA . PRO A 1 483 ? 10.898 -14.156 -22 1 95.75 483 PRO A CA 1
ATOM 3852 C C . PRO A 1 483 ? 10.492 -12.688 -22.031 1 95.75 483 PRO A C 1
ATOM 3854 O O . PRO A 1 483 ? 11.281 -11.82 -21.656 1 95.75 483 PRO A O 1
ATOM 3857 N N . ALA A 1 484 ? 9.297 -12.406 -22.438 1 95.56 484 ALA A N 1
ATOM 3858 C CA . ALA A 1 484 ? 8.766 -11.047 -22.484 1 95.56 484 ALA A CA 1
ATOM 3859 C C . ALA A 1 484 ? 8.18 -10.656 -21.125 1 95.56 484 ALA A C 1
ATOM 3861 O O . ALA A 1 484 ? 8.172 -9.477 -20.766 1 95.56 484 ALA A O 1
ATOM 3862 N N . GLY A 1 485 ? 7.672 -11.641 -20.453 1 98 485 GLY A N 1
ATOM 3863 C CA . GLY A 1 485 ? 7.004 -11.367 -19.188 1 98 485 GLY A CA 1
ATOM 3864 C C . GLY A 1 485 ? 7.547 -12.195 -18.031 1 98 485 GLY A C 1
ATOM 3865 O O . GLY A 1 485 ? 8.398 -13.062 -18.234 1 98 485 GLY A O 1
ATOM 3866 N N . THR A 1 486 ? 7.137 -11.805 -16.844 1 98.31 486 THR A N 1
ATOM 3867 C CA . THR A 1 486 ? 7.531 -12.516 -15.641 1 98.31 486 THR A CA 1
ATOM 3868 C C . THR A 1 486 ? 6.312 -12.82 -14.766 1 98.31 486 THR A C 1
ATOM 3870 O O . THR A 1 486 ? 5.32 -12.086 -14.805 1 98.31 486 THR A O 1
ATOM 3873 N N . TRP A 1 487 ? 6.34 -14.016 -14.227 1 98.06 487 TRP A N 1
ATOM 3874 C CA . TRP A 1 487 ? 5.508 -14.258 -13.047 1 98.06 487 TRP A CA 1
ATOM 3875 C C . TRP A 1 487 ? 6.098 -13.578 -11.82 1 98.06 487 TRP A C 1
ATOM 3877 O O . TRP A 1 487 ? 7.199 -13.914 -11.383 1 98.06 487 TRP A O 1
ATOM 3887 N N . THR A 1 488 ? 5.43 -12.523 -11.312 1 98.5 488 THR A N 1
ATOM 3888 C CA . THR A 1 488 ? 5.84 -11.938 -10.039 1 98.5 488 THR A CA 1
ATOM 3889 C C . THR A 1 488 ? 5.527 -12.875 -8.883 1 98.5 488 THR A C 1
ATOM 3891 O O . THR A 1 488 ? 4.363 -13.195 -8.625 1 98.5 488 THR A O 1
ATOM 3894 N N . PRO A 1 489 ? 6.578 -13.367 -8.18 1 98.5 489 PRO A N 1
ATOM 3895 C CA . PRO A 1 489 ? 6.336 -14.352 -7.121 1 98.5 489 PRO A CA 1
ATOM 3896 C C . PRO A 1 489 ? 5.215 -13.938 -6.172 1 98.5 489 PRO A C 1
ATOM 3898 O O . PRO A 1 489 ? 5.273 -12.859 -5.578 1 98.5 489 PRO A O 1
ATOM 3901 N N . GLU A 1 490 ? 4.168 -14.828 -6.02 1 98.12 490 GLU A N 1
ATOM 3902 C CA . GLU A 1 490 ? 3.021 -14.648 -5.137 1 98.12 490 GLU A CA 1
ATOM 3903 C C . GLU A 1 490 ? 2.143 -13.492 -5.598 1 98.12 490 GLU A C 1
ATOM 3905 O O . GLU A 1 490 ? 1.222 -13.086 -4.887 1 98.12 490 GLU A O 1
ATOM 3910 N N . GLN A 1 491 ? 2.488 -12.984 -6.875 1 98.31 491 GLN A N 1
ATOM 3911 C CA . GLN A 1 491 ? 1.839 -11.766 -7.352 1 98.31 491 GLN A CA 1
ATOM 3912 C C . GLN A 1 491 ? 1.931 -10.648 -6.32 1 98.31 491 GLN A C 1
ATOM 3914 O O . GLN A 1 491 ? 0.977 -9.891 -6.129 1 98.31 491 GLN A O 1
ATOM 3919 N N . ALA A 1 492 ? 2.996 -10.734 -5.43 1 98.56 492 ALA A N 1
ATOM 3920 C CA . ALA A 1 492 ? 3.318 -9.672 -4.48 1 98.56 492 ALA A CA 1
ATOM 3921 C C . ALA A 1 492 ? 4.086 -8.547 -5.164 1 98.56 492 ALA A C 1
ATOM 3923 O O . ALA A 1 492 ? 5.148 -8.773 -5.742 1 98.56 492 ALA A O 1
ATOM 3924 N N . PHE A 1 493 ? 3.531 -7.363 -5.027 1 98.25 493 PHE A N 1
ATOM 3925 C CA . PHE A 1 493 ? 4.023 -6.281 -5.871 1 98.25 493 PHE A CA 1
ATOM 3926 C C . PHE A 1 493 ? 4.148 -4.988 -5.07 1 98.25 493 PHE A C 1
ATOM 3928 O O . PHE A 1 493 ? 3.396 -4.766 -4.121 1 98.25 493 PHE A O 1
ATOM 3935 N N . ASN A 1 494 ? 5.082 -4.172 -5.332 1 96.38 494 ASN A N 1
ATOM 3936 C CA . ASN A 1 494 ? 5.129 -2.748 -5.012 1 96.38 494 ASN A CA 1
ATOM 3937 C C . ASN A 1 494 ? 5.656 -1.925 -6.184 1 96.38 494 ASN A C 1
ATOM 3939 O O . ASN A 1 494 ? 6.195 -2.479 -7.141 1 96.38 494 ASN A O 1
ATOM 3943 N N . MET A 1 495 ? 5.547 -0.668 -6.223 1 97.5 495 MET A N 1
ATOM 3944 C CA . MET A 1 495 ? 5.762 0.208 -7.371 1 97.5 495 MET A CA 1
ATOM 3945 C C . MET A 1 495 ? 7.234 0.238 -7.766 1 97.5 495 MET A C 1
ATOM 3947 O O . MET A 1 495 ? 7.566 0.554 -8.906 1 97.5 495 MET A O 1
ATOM 3951 N N . GLY A 1 496 ? 8.141 -0.123 -6.883 1 97.38 496 GLY A N 1
ATOM 3952 C CA . GLY A 1 496 ? 9.562 -0.144 -7.195 1 97.38 496 GLY A CA 1
ATOM 3953 C C . GLY A 1 496 ? 9.93 -1.193 -8.227 1 97.38 496 GLY A C 1
ATOM 3954 O O . GLY A 1 496 ? 10.945 -1.07 -8.906 1 97.38 496 GLY A O 1
ATOM 3955 N N . LEU A 1 497 ? 9.094 -2.197 -8.375 1 98.19 497 LEU A N 1
ATOM 3956 C CA . LEU A 1 497 ? 9.375 -3.303 -9.281 1 98.19 497 LEU A CA 1
ATOM 3957 C C . LEU A 1 497 ? 9.312 -2.842 -10.734 1 98.19 497 LEU A C 1
ATOM 3959 O O . LEU A 1 497 ? 9.922 -3.451 -11.609 1 98.19 497 LEU A O 1
ATOM 3963 N N . ILE A 1 498 ? 8.578 -1.745 -11.039 1 97.56 498 ILE A N 1
ATOM 3964 C CA . ILE A 1 498 ? 8.516 -1.219 -12.398 1 97.56 498 ILE A CA 1
ATOM 3965 C C . ILE A 1 498 ? 9.922 -0.832 -12.859 1 97.56 498 ILE A C 1
ATOM 3967 O O . ILE A 1 498 ? 10.289 -1.075 -14.016 1 97.56 498 ILE A O 1
ATOM 3971 N N . THR A 1 499 ? 10.68 -0.26 -11.922 1 95.06 499 THR A N 1
ATOM 3972 C CA . THR A 1 499 ? 12.047 0.124 -12.234 1 95.06 499 THR A CA 1
ATOM 3973 C C . THR A 1 499 ? 12.883 -1.1 -12.609 1 95.06 499 THR A C 1
ATOM 3975 O O . THR A 1 499 ? 13.57 -1.103 -13.633 1 95.06 499 THR A O 1
ATOM 3978 N N . LEU A 1 500 ? 12.812 -2.129 -11.82 1 96.44 500 LEU A N 1
ATOM 3979 C CA . LEU A 1 500 ? 13.625 -3.318 -12.047 1 96.44 500 LEU A CA 1
ATOM 3980 C C . LEU A 1 500 ? 13.188 -4.039 -13.32 1 96.44 500 LEU A C 1
ATOM 3982 O O . LEU A 1 500 ? 14.031 -4.523 -14.078 1 96.44 500 LEU A O 1
ATOM 3986 N N . TYR A 1 501 ? 11.867 -4.141 -13.562 1 97.38 501 TYR A N 1
ATOM 3987 C CA . TYR A 1 501 ? 11.367 -4.812 -14.758 1 97.38 501 TYR A CA 1
ATOM 3988 C C . TYR A 1 501 ? 11.773 -4.055 -16.016 1 97.38 501 TYR A C 1
ATOM 3990 O O . TYR A 1 501 ? 12.195 -4.66 -17 1 97.38 501 TYR A O 1
ATOM 3998 N N . ASN A 1 502 ? 11.75 -2.754 -15.945 1 93.5 502 ASN A N 1
ATOM 3999 C CA . ASN A 1 502 ? 12.164 -1.949 -17.094 1 93.5 502 ASN A CA 1
ATOM 4000 C C . ASN A 1 502 ? 13.664 -2.098 -17.359 1 93.5 502 ASN A C 1
ATOM 4002 O O . ASN A 1 502 ? 14.078 -2.189 -18.516 1 93.5 502 ASN A O 1
ATOM 4006 N N . GLN A 1 503 ? 14.43 -2.152 -16.328 1 91.69 503 GLN A N 1
ATOM 4007 C CA . GLN A 1 503 ? 15.883 -2.238 -16.453 1 91.69 503 GLN A CA 1
ATOM 4008 C C . GLN A 1 503 ? 16.312 -3.588 -17.031 1 91.69 503 GLN A C 1
ATOM 4010 O O . GLN A 1 503 ? 17.391 -3.713 -17.594 1 91.69 503 GLN A O 1
ATOM 4015 N N . THR A 1 504 ? 15.461 -4.582 -16.906 1 94.56 504 THR A N 1
ATOM 4016 C CA . THR A 1 504 ? 15.859 -5.93 -17.312 1 94.56 504 THR A CA 1
ATOM 4017 C C . THR A 1 504 ? 15.148 -6.336 -18.594 1 94.56 504 THR A C 1
ATOM 4019 O O . THR A 1 504 ? 15.344 -7.449 -19.094 1 94.56 504 THR A O 1
ATOM 4022 N N . GLY A 1 505 ? 14.242 -5.555 -19.094 1 93.81 505 GLY A N 1
ATOM 4023 C CA . GLY A 1 505 ? 13.578 -5.816 -20.359 1 93.81 505 GLY A CA 1
ATOM 4024 C C . GLY A 1 505 ? 12.297 -6.609 -20.219 1 93.81 505 GLY A C 1
ATOM 4025 O O . GLY A 1 505 ? 11.703 -7.035 -21.203 1 93.81 505 GLY A O 1
ATOM 4026 N N . ILE A 1 506 ? 11.852 -6.832 -19.016 1 97.31 506 ILE A N 1
ATOM 4027 C CA . ILE A 1 506 ? 10.555 -7.453 -18.766 1 97.31 506 ILE A CA 1
ATOM 4028 C C . ILE A 1 506 ? 9.438 -6.488 -19.156 1 97.31 506 ILE A C 1
ATOM 4030 O O . ILE A 1 506 ? 9.414 -5.34 -18.703 1 97.31 506 ILE A O 1
ATOM 4034 N N . ARG A 1 507 ? 8.484 -7.012 -19.922 1 96.81 507 ARG A N 1
ATOM 4035 C CA . ARG A 1 507 ? 7.5 -6.109 -20.5 1 96.81 507 ARG A CA 1
ATOM 4036 C C . ARG A 1 507 ? 6.16 -6.223 -19.781 1 96.81 507 ARG A C 1
ATOM 4038 O O . ARG A 1 507 ? 5.352 -5.297 -19.812 1 96.81 507 ARG A O 1
ATOM 4045 N N . TYR A 1 508 ? 5.879 -7.336 -19.219 1 98.62 508 TYR A N 1
ATOM 4046 C CA . TYR A 1 508 ? 4.582 -7.457 -18.562 1 98.62 508 TYR A CA 1
ATOM 4047 C C . TYR A 1 508 ? 4.641 -8.461 -17.422 1 98.62 508 TYR A C 1
ATOM 4049 O O . TYR A 1 508 ? 5.59 -9.242 -17.328 1 98.62 508 TYR A O 1
ATOM 4057 N N . THR A 1 509 ? 3.719 -8.414 -16.531 1 98.81 509 THR A N 1
ATOM 4058 C CA . THR A 1 509 ? 3.562 -9.367 -15.43 1 98.81 509 THR A CA 1
ATOM 4059 C C . THR A 1 509 ? 2.088 -9.641 -15.164 1 98.81 509 THR A C 1
ATOM 4061 O O . THR A 1 509 ? 1.215 -9.109 -15.852 1 98.81 509 THR A O 1
ATOM 4064 N N . ILE A 1 510 ? 1.806 -10.57 -14.266 1 98.75 510 ILE A N 1
ATOM 4065 C CA . ILE A 1 510 ? 0.46 -10.992 -13.891 1 98.75 510 ILE A CA 1
ATOM 4066 C C . ILE A 1 510 ? 0.205 -10.641 -12.422 1 98.75 510 ILE A C 1
ATOM 4068 O O . ILE A 1 510 ? 1.014 -10.969 -11.555 1 98.75 510 ILE A O 1
ATOM 4072 N N . LEU A 1 511 ? -0.858 -9.898 -12.156 1 98.81 511 LEU A N 1
ATOM 4073 C CA . LEU A 1 511 ? -1.243 -9.562 -10.789 1 98.81 511 LEU A CA 1
ATOM 4074 C C . LEU A 1 511 ? -2.709 -9.898 -10.547 1 98.81 511 LEU A C 1
ATOM 4076 O O . LEU A 1 511 ? -3.4 -10.383 -11.438 1 98.81 511 LEU A O 1
ATOM 4080 N N . ASP A 1 512 ? -3.201 -9.711 -9.352 1 98.69 512 ASP A N 1
ATOM 4081 C CA . ASP A 1 512 ? -4.559 -10.07 -8.953 1 98.69 512 ASP A CA 1
ATOM 4082 C C . ASP A 1 512 ? -5.48 -8.852 -9.008 1 98.69 512 ASP A C 1
ATOM 4084 O O . ASP A 1 512 ? -5.129 -7.777 -8.516 1 98.69 512 ASP A O 1
ATOM 4088 N N . GLN A 1 513 ? -6.668 -9.031 -9.523 1 98.56 513 GLN A N 1
ATOM 4089 C CA . GLN A 1 513 ? -7.559 -7.895 -9.742 1 98.56 513 GLN A CA 1
ATOM 4090 C C . GLN A 1 513 ? -8.062 -7.332 -8.414 1 98.56 513 GLN A C 1
ATOM 4092 O O . GLN A 1 513 ? -8.07 -6.117 -8.211 1 98.56 513 GLN A O 1
ATOM 4097 N N . ASP A 1 514 ? -8.516 -8.156 -7.457 1 97.12 514 ASP A N 1
ATOM 4098 C CA . ASP A 1 514 ? -9.117 -7.699 -6.211 1 97.12 514 ASP A CA 1
ATOM 4099 C C . ASP A 1 514 ? -8.078 -7.07 -5.289 1 97.12 514 ASP A C 1
ATOM 4101 O O . ASP A 1 514 ? -8.398 -6.176 -4.5 1 97.12 514 ASP A O 1
ATOM 4105 N N . ALA A 1 515 ? -6.871 -7.492 -5.441 1 97.62 515 ALA A N 1
ATOM 4106 C CA . ALA A 1 515 ? -5.789 -6.996 -4.594 1 97.62 515 ALA A CA 1
ATOM 4107 C C . ALA A 1 515 ? -5.387 -5.578 -4.992 1 97.62 515 ALA A C 1
ATOM 4109 O O . ALA A 1 515 ? -4.965 -4.789 -4.145 1 97.62 515 ALA A O 1
ATOM 4110 N N . TYR A 1 516 ? -5.547 -5.199 -6.273 1 98.31 516 TYR A N 1
ATOM 4111 C CA . TYR A 1 516 ? -4.879 -3.979 -6.711 1 98.31 516 TYR A CA 1
ATOM 4112 C C . TYR A 1 516 ? -5.875 -2.992 -7.305 1 98.31 516 TYR A C 1
ATOM 4114 O O . TYR A 1 516 ? -5.887 -1.814 -6.938 1 98.31 516 TYR A O 1
ATOM 4122 N N . LEU A 1 517 ? -6.789 -3.357 -8.117 1 98.12 517 LEU A N 1
ATOM 4123 C CA . LEU A 1 517 ? -7.547 -2.475 -9 1 98.12 517 LEU A CA 1
ATOM 4124 C C . LEU A 1 517 ? -8.445 -1.54 -8.195 1 98.12 517 LEU A C 1
ATOM 4126 O O . LEU A 1 517 ? -8.625 -0.376 -8.562 1 98.12 517 LEU A O 1
ATOM 4130 N N . PRO A 1 518 ? -9.07 -1.951 -7.059 1 95.06 518 PRO A N 1
ATOM 4131 C CA . PRO A 1 518 ? -9.922 -1.029 -6.301 1 95.06 518 PRO A CA 1
ATOM 4132 C C . PRO A 1 518 ? -9.141 0.145 -5.711 1 95.06 518 PRO A C 1
ATOM 4134 O O . PRO A 1 518 ? -9.742 1.134 -5.281 1 95.06 518 PRO A O 1
ATOM 4137 N N . TYR A 1 519 ? -7.859 0.134 -5.711 1 95.06 519 TYR A N 1
ATOM 4138 C CA . TYR A 1 519 ? -7.078 1.086 -4.93 1 95.06 519 TYR A CA 1
ATOM 4139 C C . TYR A 1 519 ? -6.195 1.941 -5.832 1 95.06 519 TYR A C 1
ATOM 4141 O O . TYR A 1 519 ? -5.465 2.811 -5.352 1 95.06 519 TYR A O 1
ATOM 4149 N N . VAL A 1 520 ? -6.207 1.817 -7.121 1 97.75 520 VAL A N 1
ATOM 4150 C CA . VAL A 1 520 ? -5.273 2.457 -8.039 1 97.75 520 VAL A CA 1
ATOM 4151 C C . VAL A 1 520 ? -5.77 3.861 -8.383 1 97.75 520 VAL A C 1
ATOM 4153 O O . VAL A 1 520 ? -6.922 4.203 -8.117 1 97.75 520 VAL A O 1
ATOM 4156 N N . THR A 1 521 ? -4.875 4.699 -8.812 1 97.31 521 THR A N 1
ATOM 4157 C CA . THR A 1 521 ? -5.219 5.945 -9.492 1 97.31 521 THR A CA 1
ATOM 4158 C C . THR A 1 521 ? -5.379 5.715 -10.992 1 97.31 521 THR A C 1
ATOM 4160 O O . THR A 1 521 ? -4.457 5.227 -11.656 1 97.31 521 THR A O 1
ATOM 4163 N N . VAL A 1 522 ? -6.527 6.039 -11.539 1 97.19 522 VAL A N 1
ATOM 4164 C CA . VAL A 1 522 ? -6.777 5.887 -12.969 1 97.19 522 VAL A CA 1
ATOM 4165 C C . VAL A 1 522 ? -6.266 7.113 -13.711 1 97.19 522 VAL A C 1
ATOM 4167 O O . VAL A 1 522 ? -6.695 8.242 -13.438 1 97.19 522 VAL A O 1
ATOM 4170 N N . VAL A 1 523 ? -5.305 6.914 -14.484 1 97.38 523 VAL A N 1
ATOM 4171 C CA . VAL A 1 523 ? -4.773 7.98 -15.328 1 97.38 523 VAL A CA 1
ATOM 4172 C C . VAL A 1 523 ? -5.656 8.148 -16.562 1 97.38 523 VAL A C 1
ATOM 4174 O O . VAL A 1 523 ? -6.047 9.273 -16.906 1 97.38 523 VAL A O 1
ATOM 4177 N N . SER A 1 524 ? -6 7.043 -17.219 1 96.81 524 SER A N 1
ATOM 4178 C CA . SER A 1 524 ? -6.914 6.988 -18.359 1 96.81 524 SER A CA 1
ATOM 4179 C C . SER A 1 524 ? -7.574 5.617 -18.469 1 96.81 524 SER A C 1
ATOM 4181 O O . SER A 1 524 ? -7.012 4.613 -18.031 1 96.81 524 SER A O 1
ATOM 4183 N N . GLY A 1 525 ? -8.789 5.586 -18.969 1 97.25 525 GLY A N 1
ATOM 4184 C CA . GLY A 1 525 ? -9.539 4.344 -19.094 1 97.25 525 GLY A CA 1
ATOM 4185 C C . GLY A 1 525 ? -10.375 4.035 -17.859 1 97.25 525 GLY A C 1
ATOM 4186 O O . GLY A 1 525 ? -11.031 4.922 -17.312 1 97.25 525 GLY A O 1
ATOM 4187 N N . ASN A 1 526 ? -10.484 2.711 -17.484 1 95.75 526 ASN A N 1
ATOM 4188 C CA . ASN A 1 526 ? -11.289 2.266 -16.359 1 95.75 526 ASN A CA 1
ATOM 4189 C C . ASN A 1 526 ? -10.648 1.071 -15.648 1 95.75 526 ASN A C 1
ATOM 4191 O O . ASN A 1 526 ? -9.555 0.641 -16.016 1 95.75 526 ASN A O 1
ATOM 4195 N N . THR A 1 527 ? -11.289 0.55 -14.656 1 96.88 527 THR A N 1
ATOM 4196 C CA . THR A 1 527 ? -10.695 -0.508 -13.852 1 96.88 527 THR A CA 1
ATOM 4197 C C . THR A 1 527 ? -11.359 -1.85 -14.141 1 96.88 527 THR A C 1
ATOM 4199 O O . THR A 1 527 ? -11.367 -2.74 -13.289 1 96.88 527 THR A O 1
ATOM 4202 N N . ASN A 1 528 ? -12.078 -2.004 -15.344 1 97.06 528 ASN A N 1
ATOM 4203 C CA . ASN A 1 528 ? -12.531 -3.328 -15.758 1 97.06 528 ASN A CA 1
ATOM 4204 C C . ASN A 1 528 ? -11.367 -4.297 -15.914 1 97.06 528 ASN A C 1
ATOM 4206 O O . ASN A 1 528 ? -10.453 -4.062 -16.703 1 97.06 528 ASN A O 1
ATOM 4210 N N . PRO A 1 529 ? -11.422 -5.387 -15.203 1 97.88 529 PRO A N 1
ATOM 4211 C CA . PRO A 1 529 ? -10.227 -6.238 -15.172 1 97.88 529 PRO A CA 1
ATOM 4212 C C . PRO A 1 529 ? -10.023 -7.016 -16.469 1 97.88 529 PRO A C 1
ATOM 4214 O O . PRO A 1 529 ? -8.961 -7.605 -16.672 1 97.88 529 PRO A O 1
ATOM 4217 N N . TYR A 1 530 ? -10.961 -7.062 -17.359 1 98.44 530 TYR A N 1
ATOM 4218 C CA . TYR A 1 530 ? -10.922 -7.902 -18.547 1 98.44 530 TYR A CA 1
ATOM 4219 C C . TYR A 1 530 ? -10.242 -7.18 -19.703 1 98.44 530 TYR A C 1
ATOM 4221 O O . TYR A 1 530 ? -10.789 -7.121 -20.812 1 98.44 530 TYR A O 1
ATOM 4229 N N . GLN A 1 531 ? -9.102 -6.664 -19.453 1 98.44 531 GLN A N 1
ATOM 4230 C CA . GLN A 1 531 ? -8.227 -5.973 -20.391 1 98.44 531 GLN A CA 1
ATOM 4231 C C . GLN A 1 531 ? -6.805 -5.875 -19.844 1 98.44 531 GLN A C 1
ATOM 4233 O O . GLN A 1 531 ? -6.578 -6.023 -18.641 1 98.44 531 GLN A O 1
ATOM 4238 N N . PRO A 1 532 ? -5.816 -5.617 -20.75 1 98.69 532 PRO A N 1
ATOM 4239 C CA . PRO A 1 532 ? -4.473 -5.285 -20.266 1 98.69 532 PRO A CA 1
ATOM 4240 C C . PRO A 1 532 ? -4.391 -3.879 -19.672 1 98.69 532 PRO A C 1
ATOM 4242 O O . PRO A 1 532 ? -5.156 -2.994 -20.062 1 98.69 532 PRO A O 1
ATOM 4245 N N . PHE A 1 533 ? -3.504 -3.67 -18.734 1 98.81 533 PHE A N 1
ATOM 4246 C CA . PHE A 1 533 ? -3.281 -2.379 -18.094 1 98.81 533 PHE A CA 1
ATOM 4247 C C . PHE A 1 533 ? -1.83 -1.939 -18.266 1 98.81 533 PHE A C 1
ATOM 4249 O O . PHE A 1 533 ? -0.922 -2.773 -18.281 1 98.81 533 PHE A O 1
ATOM 4256 N N . GLU A 1 534 ? -1.661 -0.735 -18.469 1 98.56 534 GLU A N 1
ATOM 4257 C CA . GLU A 1 534 ? -0.342 -0.117 -18.375 1 98.56 534 GLU A CA 1
ATOM 4258 C C . GLU A 1 534 ? -0.153 0.566 -17.031 1 98.56 534 GLU A C 1
ATOM 4260 O O . GLU A 1 534 ? -0.905 1.478 -16.672 1 98.56 534 GLU A O 1
ATOM 4265 N N . VAL A 1 535 ? 0.786 0.149 -16.203 1 98.62 535 VAL A N 1
ATOM 4266 C CA . VAL A 1 535 ? 1.05 0.724 -14.891 1 98.62 535 VAL A CA 1
ATOM 4267 C C . VAL A 1 535 ? 2.264 1.646 -14.961 1 98.62 535 VAL A C 1
ATOM 4269 O O . VAL A 1 535 ? 3.361 1.21 -15.32 1 98.62 535 VAL A O 1
ATOM 4272 N N . LEU A 1 536 ? 2.078 2.9 -14.555 1 97.88 536 LEU A N 1
ATOM 4273 C CA . LEU A 1 536 ? 3.133 3.904 -14.656 1 97.88 536 LEU A CA 1
ATOM 4274 C C . LEU A 1 536 ? 3.805 4.125 -13.305 1 97.88 536 LEU A C 1
ATOM 4276 O O . LEU A 1 536 ? 3.133 4.172 -12.273 1 97.88 536 LEU A O 1
ATOM 4280 N N . ASN A 1 537 ? 5.148 4.207 -13.32 1 97.38 537 ASN A N 1
ATOM 4281 C CA . ASN A 1 537 ? 5.805 4.762 -12.141 1 97.38 537 ASN A CA 1
ATOM 4282 C C . ASN A 1 537 ? 5.848 6.285 -12.188 1 97.38 537 ASN A C 1
ATOM 4284 O O . ASN A 1 537 ? 5.203 6.902 -13.039 1 97.38 537 ASN A O 1
ATOM 4288 N N . SER A 1 538 ? 6.539 6.938 -11.266 1 97.5 538 SER A N 1
ATOM 4289 C CA . SER A 1 538 ? 6.543 8.391 -11.141 1 97.5 538 SER A CA 1
ATOM 4290 C C . SER A 1 538 ? 7.23 9.047 -12.328 1 97.5 538 SER A C 1
ATOM 4292 O O . SER A 1 538 ? 6.941 10.195 -12.664 1 97.5 538 SER A O 1
ATOM 4294 N N . LEU A 1 539 ? 8.133 8.328 -13.102 1 97.06 539 LEU A N 1
ATOM 4295 C CA . LEU A 1 539 ? 8.914 8.867 -14.211 1 97.06 539 LEU A CA 1
ATOM 4296 C C . LEU A 1 539 ? 8.156 8.703 -15.531 1 97.06 539 LEU A C 1
ATOM 4298 O O . LEU A 1 539 ? 8.617 9.172 -16.578 1 97.06 539 LEU A O 1
ATOM 4302 N N . GLY A 1 540 ? 7.055 7.992 -15.461 1 95.88 540 GLY A N 1
ATOM 4303 C CA . GLY A 1 540 ? 6.309 7.707 -16.672 1 95.88 540 GLY A CA 1
ATOM 4304 C C . GLY A 1 540 ? 6.742 6.422 -17.359 1 95.88 540 GLY A C 1
ATOM 4305 O O . GLY A 1 540 ? 6.281 6.109 -18.453 1 95.88 540 GLY A O 1
ATOM 4306 N N . GLN A 1 541 ? 7.605 5.727 -16.734 1 95.56 541 GLN A N 1
ATOM 4307 C CA . GLN A 1 541 ? 7.922 4.387 -17.219 1 95.56 541 GLN A CA 1
ATOM 4308 C C . GLN A 1 541 ? 6.816 3.398 -16.859 1 95.56 541 GLN A C 1
ATOM 4310 O O . GLN A 1 541 ? 6.055 3.623 -15.922 1 95.56 541 GLN A O 1
ATOM 4315 N N . SER A 1 542 ? 6.711 2.33 -17.688 1 95.25 542 SER A N 1
ATOM 4316 C CA . SER A 1 542 ? 5.523 1.517 -17.453 1 95.25 542 SER A CA 1
ATOM 4317 C C . SER A 1 542 ? 5.832 0.031 -17.609 1 95.25 542 SER A C 1
ATOM 4319 O O . SER A 1 542 ? 6.863 -0.34 -18.172 1 95.25 542 SER A O 1
ATOM 4321 N N . THR A 1 543 ? 5.055 -0.81 -17.047 1 97.94 543 THR A N 1
ATOM 4322 C CA . THR A 1 543 ? 4.938 -2.256 -17.203 1 97.94 543 THR A CA 1
ATOM 4323 C C . THR A 1 543 ? 3.484 -2.652 -17.453 1 97.94 543 THR A C 1
ATOM 4325 O O . THR A 1 543 ? 2.568 -2.113 -16.828 1 97.94 543 THR A O 1
ATOM 4328 N N . ILE A 1 544 ? 3.289 -3.502 -18.453 1 98.81 544 ILE A N 1
ATOM 4329 C CA . ILE A 1 544 ? 1.937 -3.979 -18.719 1 98.81 544 ILE A CA 1
ATOM 4330 C C . ILE A 1 544 ? 1.549 -5.043 -17.703 1 98.81 544 ILE A C 1
ATOM 4332 O O . ILE A 1 544 ? 2.379 -5.867 -17.312 1 98.81 544 ILE A O 1
ATOM 4336 N N . VAL A 1 545 ? 0.31 -5 -17.25 1 98.88 545 VAL A N 1
ATOM 4337 C CA . VAL A 1 545 ? -0.164 -5.973 -16.281 1 98.88 545 VAL A CA 1
ATOM 4338 C C . VAL A 1 545 ? -1.468 -6.602 -16.766 1 98.88 545 VAL A C 1
ATOM 4340 O O . VAL A 1 545 ? -2.369 -5.898 -17.219 1 98.88 545 VAL A O 1
ATOM 4343 N N . LEU A 1 546 ? -1.536 -7.871 -16.797 1 98.88 546 LEU A N 1
ATOM 4344 C CA . LEU A 1 546 ? -2.805 -8.594 -16.844 1 98.88 546 LEU A CA 1
ATOM 4345 C C . LEU A 1 546 ? -3.266 -8.961 -15.438 1 98.88 546 LEU A C 1
ATOM 4347 O O . LEU A 1 546 ? -2.527 -9.602 -14.688 1 98.88 546 LEU A O 1
ATOM 4351 N N . PHE A 1 547 ? -4.441 -8.523 -15.055 1 98.88 547 PHE A N 1
ATOM 4352 C CA . PHE A 1 547 ? -4.992 -8.859 -13.75 1 98.88 547 PHE A CA 1
ATOM 4353 C C . PHE A 1 547 ? -5.836 -10.125 -13.828 1 98.88 547 PHE A C 1
ATOM 4355 O O . PHE A 1 547 ? -6.777 -10.195 -14.625 1 98.88 547 PHE A O 1
ATOM 4362 N N . ARG A 1 548 ? -5.461 -11.109 -13.055 1 98.75 548 ARG A N 1
ATOM 4363 C CA . ARG A 1 548 ? -6.23 -12.344 -13.039 1 98.75 548 ARG A CA 1
ATOM 4364 C C . ARG A 1 548 ? -7.609 -12.125 -12.422 1 98.75 548 ARG A C 1
ATOM 4366 O O . ARG A 1 548 ? -7.754 -11.344 -11.484 1 98.75 548 ARG A O 1
ATOM 4373 N N . ASP A 1 549 ? -8.602 -12.805 -13.016 1 98.31 549 ASP A N 1
ATOM 4374 C CA . ASP A 1 549 ? -9.906 -12.891 -12.375 1 98.31 549 ASP A CA 1
ATOM 4375 C C . ASP A 1 549 ? -9.828 -13.68 -11.07 1 98.31 549 ASP A C 1
ATOM 4377 O O . ASP A 1 549 ? -9.633 -14.898 -11.086 1 98.31 549 ASP A O 1
ATOM 4381 N N . THR A 1 550 ? -9.984 -12.953 -9.969 1 97.06 550 THR A N 1
ATOM 4382 C CA . THR A 1 550 ? -9.773 -13.555 -8.656 1 97.06 550 THR A CA 1
ATOM 4383 C C . THR A 1 550 ? -10.68 -14.766 -8.461 1 97.06 550 THR A C 1
ATOM 4385 O O . THR A 1 550 ? -10.219 -15.836 -8.07 1 97.06 550 THR A O 1
ATOM 4388 N N . ALA A 1 551 ? -11.945 -14.688 -8.75 1 94.56 551 ALA A N 1
ATOM 4389 C CA . ALA A 1 551 ? -12.922 -15.742 -8.484 1 94.56 551 ALA A CA 1
ATOM 4390 C C . ALA A 1 551 ? -12.648 -16.969 -9.352 1 94.56 551 ALA A C 1
ATOM 4392 O O . ALA A 1 551 ? -12.594 -18.094 -8.844 1 94.56 551 ALA A O 1
ATOM 4393 N N . LEU A 1 552 ? -12.469 -16.75 -10.609 1 97.38 552 LEU A N 1
ATOM 4394 C CA . LEU A 1 552 ? -12.258 -17.859 -11.539 1 97.38 552 LEU A CA 1
ATOM 4395 C C . LEU A 1 552 ? -10.922 -18.547 -11.273 1 97.38 552 LEU A C 1
ATOM 4397 O O . LEU A 1 552 ? -10.812 -19.766 -11.336 1 97.38 552 LEU A O 1
ATOM 4401 N N . SER A 1 553 ? -9.852 -17.766 -11.023 1 97.88 553 SER A N 1
ATOM 4402 C CA . SER A 1 553 ? -8.555 -18.328 -10.68 1 97.88 553 SER A CA 1
ATOM 4403 C C . SER A 1 553 ? -8.641 -19.188 -9.422 1 97.88 553 SER A C 1
ATOM 4405 O O . SER A 1 553 ? -8.023 -20.25 -9.344 1 97.88 553 SER A O 1
ATOM 4407 N N . ASN A 1 554 ? -9.398 -18.672 -8.477 1 94 554 ASN A N 1
ATOM 4408 C CA . ASN A 1 554 ? -9.562 -19.422 -7.234 1 94 554 ASN A CA 1
ATOM 4409 C C . ASN A 1 554 ? -10.367 -20.703 -7.453 1 94 554 ASN A C 1
ATOM 4411 O O . ASN A 1 554 ? -10.125 -21.703 -6.789 1 94 554 ASN A O 1
ATOM 4415 N N . GLN A 1 555 ? -11.312 -20.703 -8.344 1 92.94 555 GLN A N 1
ATOM 4416 C CA . GLN A 1 555 ? -12.031 -21.922 -8.688 1 92.94 555 GLN A CA 1
ATOM 4417 C C . GLN A 1 555 ? -11.094 -22.969 -9.297 1 92.94 555 GLN A C 1
ATOM 4419 O O . GLN A 1 555 ? -11.172 -24.156 -8.953 1 92.94 555 GLN A O 1
ATOM 4424 N N . PHE A 1 556 ? -10.242 -22.547 -10.172 1 94.62 556 PHE A N 1
ATOM 4425 C CA . PHE A 1 556 ? -9.227 -23.438 -10.734 1 94.62 556 PHE A CA 1
ATOM 4426 C C . PHE A 1 556 ? -8.352 -24.031 -9.625 1 94.62 556 PHE A C 1
ATOM 4428 O O . PHE A 1 556 ? -8.062 -25.219 -9.641 1 94.62 556 PHE A O 1
ATOM 4435 N N . SER A 1 557 ? -8 -23.219 -8.672 1 91.94 557 SER A N 1
ATOM 4436 C CA . SER A 1 557 ? -7.039 -23.594 -7.645 1 91.94 557 SER A CA 1
ATOM 4437 C C . SER A 1 557 ? -7.672 -24.516 -6.609 1 91.94 557 SER A C 1
ATOM 4439 O O . SER A 1 557 ? -7.016 -25.438 -6.102 1 91.94 557 SER A O 1
ATOM 4441 N N . PHE A 1 558 ? -9 -24.266 -6.32 1 86.06 558 PHE A N 1
ATOM 4442 C CA . PHE A 1 558 ? -9.477 -24.844 -5.07 1 86.06 558 PHE A CA 1
ATOM 4443 C C . PHE A 1 558 ? -10.758 -25.625 -5.293 1 86.06 558 PHE A C 1
ATOM 4445 O O . PHE A 1 558 ? -11.25 -26.297 -4.383 1 86.06 558 PHE A O 1
ATOM 4452 N N . GLN A 1 559 ? -11.281 -25.641 -6.547 1 85.56 559 GLN A N 1
ATOM 4453 C CA . GLN A 1 559 ? -12.578 -26.281 -6.734 1 85.56 559 GLN A CA 1
ATOM 4454 C C . GLN A 1 559 ? -12.562 -27.219 -7.938 1 85.56 559 GLN A C 1
ATOM 4456 O O . GLN A 1 559 ? -12.906 -28.391 -7.82 1 85.56 559 GLN A O 1
ATOM 4461 N N . PHE A 1 560 ? -12.094 -26.891 -9.094 1 92.12 560 PHE A N 1
ATOM 4462 C CA . PHE A 1 560 ? -12.266 -27.562 -10.367 1 92.12 560 PHE A CA 1
ATOM 4463 C C . PHE A 1 560 ? -11.57 -28.922 -10.367 1 92.12 560 PHE A C 1
ATOM 4465 O O . PHE A 1 560 ? -11.977 -29.828 -11.086 1 92.12 560 PHE A O 1
ATOM 4472 N N . PHE A 1 561 ? -10.625 -29.094 -9.516 1 92.25 561 PHE A N 1
ATOM 4473 C CA . PHE A 1 561 ? -9.844 -30.328 -9.578 1 92.25 561 PHE A CA 1
ATOM 4474 C C . PHE A 1 561 ? -10.297 -31.312 -8.508 1 92.25 561 PHE A C 1
ATOM 4476 O O . PHE A 1 561 ? -9.68 -32.375 -8.328 1 92.25 561 PHE A O 1
ATOM 4483 N N . SER A 1 562 ? -11.352 -31.031 -7.801 1 86.19 562 SER A N 1
ATOM 4484 C CA . SER A 1 562 ? -11.844 -31.875 -6.715 1 86.19 562 SER A CA 1
ATOM 4485 C C . SER A 1 562 ? -13.289 -32.281 -6.953 1 86.19 562 SER A C 1
ATOM 4487 O O . SER A 1 562 ? -14.016 -32.594 -6.004 1 86.19 562 SER A O 1
ATOM 4489 N N . GLN A 1 563 ? -13.734 -32.281 -8.195 1 83.5 563 GLN A N 1
ATOM 4490 C CA . GLN A 1 563 ? -15.102 -32.625 -8.578 1 83.5 563 GLN A CA 1
ATOM 4491 C C . GLN A 1 563 ? -15.117 -33.469 -9.859 1 83.5 563 GLN A C 1
ATOM 4493 O O . GLN A 1 563 ? -14.078 -33.688 -10.461 1 83.5 563 GLN A O 1
ATOM 4498 N N . PRO A 1 564 ? -16.359 -34 -10.227 1 87.06 564 PRO A N 1
ATOM 4499 C CA . PRO A 1 564 ? -16.422 -34.781 -11.477 1 87.06 564 PRO A CA 1
ATOM 4500 C C . PRO A 1 564 ? -16.047 -33.938 -12.695 1 87.06 564 PRO A C 1
ATOM 4502 O O . PRO A 1 564 ? -16.422 -32.75 -12.797 1 87.06 564 PRO A O 1
ATOM 4505 N N . PRO A 1 565 ? -15.281 -34.5 -13.594 1 92.81 565 PRO A N 1
ATOM 4506 C CA . PRO A 1 565 ? -14.742 -33.75 -14.727 1 92.81 565 PRO A CA 1
ATOM 4507 C C . PRO A 1 565 ? -15.828 -33.062 -15.57 1 92.81 565 PRO A C 1
ATOM 4509 O O . PRO A 1 565 ? -15.617 -31.984 -16.109 1 92.81 565 PRO A O 1
ATOM 4512 N N . GLN A 1 566 ? -17.016 -33.688 -15.664 1 89 566 GLN A N 1
ATOM 4513 C CA . GLN A 1 566 ? -18.094 -33.125 -16.453 1 89 566 GLN A CA 1
ATOM 4514 C C . GLN A 1 566 ? -18.609 -31.828 -15.812 1 89 566 GLN A C 1
ATOM 4516 O O . GLN A 1 566 ? -18.922 -30.875 -16.516 1 89 566 GLN A O 1
ATOM 4521 N N . LEU A 1 567 ? -18.703 -31.906 -14.562 1 90.12 567 LEU A N 1
ATOM 4522 C CA . LEU A 1 567 ? -19.125 -30.719 -13.836 1 90.12 567 LEU A CA 1
ATOM 4523 C C . LEU A 1 567 ? -18.109 -29.594 -13.977 1 90.12 567 LEU A C 1
ATOM 4525 O O . LEU A 1 567 ? -18.484 -28.438 -14.133 1 90.12 567 LEU A O 1
ATOM 4529 N N . THR A 1 568 ? -16.844 -29.922 -13.883 1 94.5 568 THR A N 1
ATOM 4530 C CA . THR A 1 568 ? -15.766 -28.969 -14.047 1 94.5 568 THR A CA 1
ATOM 4531 C C . THR A 1 568 ? -15.852 -28.281 -15.406 1 94.5 568 THR A C 1
ATOM 4533 O O . THR A 1 568 ? -15.82 -27.062 -15.5 1 94.5 568 THR A O 1
ATOM 4536 N N . ALA A 1 569 ? -15.992 -29.078 -16.422 1 95.88 569 ALA A N 1
ATOM 4537 C CA . ALA A 1 569 ? -16.078 -28.547 -17.781 1 95.88 569 ALA A CA 1
ATOM 4538 C C . ALA A 1 569 ? -17.297 -27.641 -17.953 1 95.88 569 ALA A C 1
ATOM 4540 O O . ALA A 1 569 ? -17.203 -26.562 -18.531 1 95.88 569 ALA A O 1
ATOM 4541 N N . GLN A 1 570 ? -18.391 -28.094 -17.406 1 93.31 570 GLN A N 1
ATOM 4542 C CA . GLN A 1 570 ? -19.641 -27.344 -17.5 1 93.31 570 GLN A CA 1
ATOM 4543 C C . GLN A 1 570 ? -19.516 -25.984 -16.812 1 93.31 570 GLN A C 1
ATOM 4545 O O . GLN A 1 570 ? -19.844 -24.953 -17.406 1 93.31 570 GLN A O 1
ATOM 4550 N N . GLN A 1 571 ? -19.078 -26.016 -15.594 1 93.44 571 GLN A N 1
ATOM 4551 C CA . GLN A 1 571 ? -18.984 -24.781 -14.812 1 93.44 571 GLN A CA 1
ATOM 4552 C C . GLN A 1 571 ? -18 -23.797 -15.438 1 93.44 571 GLN A C 1
ATOM 4554 O O . GLN A 1 571 ? -18.266 -22.594 -15.484 1 93.44 571 GLN A O 1
ATOM 4559 N N . LEU A 1 572 ? -16.891 -24.266 -15.906 1 98 572 LEU A N 1
ATOM 4560 C CA . LEU A 1 572 ? -15.898 -23.406 -16.531 1 98 572 LEU A CA 1
ATOM 4561 C C . LEU A 1 572 ? -16.484 -22.719 -17.766 1 98 572 LEU A C 1
ATOM 4563 O O . LEU A 1 572 ? -16.406 -21.484 -17.891 1 98 572 LEU A O 1
ATOM 4567 N N . ILE A 1 573 ? -17.047 -23.469 -18.641 1 97.75 573 ILE A N 1
ATOM 4568 C CA . ILE A 1 573 ? -17.562 -22.938 -19.906 1 97.75 573 ILE A CA 1
ATOM 4569 C C . ILE A 1 573 ? -18.719 -21.984 -19.641 1 97.75 573 ILE A C 1
ATOM 4571 O O . ILE A 1 573 ? -18.828 -20.922 -20.266 1 97.75 573 ILE A O 1
ATOM 4575 N N . GLN A 1 574 ? -19.578 -22.312 -18.703 1 95.5 574 GLN A N 1
ATOM 4576 C CA . GLN A 1 574 ? -20.719 -21.469 -18.406 1 95.5 574 GLN A CA 1
ATOM 4577 C C . GLN A 1 574 ? -20.266 -20.172 -17.734 1 95.5 574 GLN A C 1
ATOM 4579 O O . GLN A 1 574 ? -20.844 -19.109 -17.969 1 95.5 574 GLN A O 1
ATOM 4584 N N . GLU A 1 575 ? -19.266 -20.25 -16.859 1 96.56 575 GLU A N 1
ATOM 4585 C CA . GLU A 1 575 ? -18.719 -19.047 -16.25 1 96.56 575 GLU A CA 1
ATOM 4586 C C . GLU A 1 575 ? -18.125 -18.125 -17.312 1 96.56 575 GLU A C 1
ATOM 4588 O O . GLU A 1 575 ? -18.297 -16.891 -17.25 1 96.56 575 GLU A O 1
ATOM 4593 N N . LEU A 1 576 ? -17.391 -18.641 -18.203 1 98.31 576 LEU A N 1
ATOM 4594 C CA . LEU A 1 576 ? -16.812 -17.859 -19.281 1 98.31 576 LEU A CA 1
ATOM 4595 C C . LEU A 1 576 ? -17.906 -17.234 -20.141 1 98.31 576 LEU A C 1
ATOM 4597 O O . LEU A 1 576 ? -17.766 -16.109 -20.625 1 98.31 576 LEU A O 1
ATOM 4601 N N . ALA A 1 577 ? -19 -17.953 -20.344 1 97.44 577 ALA A N 1
ATOM 4602 C CA . ALA A 1 577 ? -20.125 -17.422 -21.094 1 97.44 577 ALA A CA 1
ATOM 4603 C C . ALA A 1 577 ? -20.734 -16.219 -20.391 1 97.44 577 ALA A C 1
ATOM 4605 O O . ALA A 1 577 ? -21.125 -15.242 -21.047 1 97.44 577 ALA A O 1
ATOM 4606 N N . MET A 1 578 ? -20.859 -16.344 -19.109 1 96.06 578 MET A N 1
ATOM 4607 C CA . MET A 1 578 ? -21.406 -15.234 -18.344 1 96.06 578 MET A CA 1
ATOM 4608 C C . MET A 1 578 ? -20.516 -14 -18.484 1 96.06 578 MET A C 1
ATOM 4610 O O . MET A 1 578 ? -21.016 -12.875 -18.594 1 96.06 578 MET A O 1
ATOM 4614 N N . ILE A 1 579 ? -19.219 -14.195 -18.453 1 97.25 579 ILE A N 1
ATOM 4615 C CA . ILE A 1 579 ? -18.266 -13.094 -18.625 1 97.25 579 ILE A CA 1
ATOM 4616 C C . ILE A 1 579 ? -18.422 -12.508 -20.031 1 97.25 579 ILE A C 1
ATOM 4618 O O . ILE A 1 579 ? -18.406 -11.289 -20.203 1 97.25 579 ILE A O 1
ATOM 4622 N N . TYR A 1 580 ? -18.594 -13.328 -21.016 1 97.75 580 TYR A N 1
ATOM 4623 C CA . TYR A 1 580 ? -18.781 -12.898 -22.406 1 97.75 580 TYR A CA 1
ATOM 4624 C C . TYR A 1 580 ? -20 -12.008 -22.531 1 97.75 580 TYR A C 1
ATOM 4626 O O . TYR A 1 580 ? -19.984 -11.008 -23.266 1 97.75 580 TYR A O 1
ATOM 4634 N N . MET A 1 581 ? -21.094 -12.375 -21.891 1 95.56 581 MET A N 1
ATOM 4635 C CA . MET A 1 581 ? -22.328 -11.617 -22 1 95.56 581 MET A CA 1
ATOM 4636 C C . MET A 1 581 ? -22.109 -10.156 -21.609 1 95.56 581 MET A C 1
ATOM 4638 O O . MET A 1 581 ? -22.703 -9.258 -22.219 1 95.56 581 MET A O 1
ATOM 4642 N N . ASN A 1 582 ? -21.234 -10.008 -20.688 1 93.69 582 ASN A N 1
ATOM 4643 C CA . ASN A 1 582 ? -21.062 -8.664 -20.141 1 93.69 582 ASN A CA 1
ATOM 4644 C C . ASN A 1 582 ? -19.797 -8 -20.656 1 93.69 582 ASN A C 1
ATOM 4646 O O . ASN A 1 582 ? -19.641 -6.785 -20.562 1 93.69 582 ASN A O 1
ATOM 4650 N N . ASN A 1 583 ? -18.891 -8.805 -21.266 1 96.25 583 ASN A N 1
ATOM 4651 C CA . ASN A 1 583 ? -17.594 -8.297 -21.703 1 96.25 583 ASN A CA 1
ATOM 4652 C C . ASN A 1 583 ? -17.141 -8.938 -23.016 1 96.25 583 ASN A C 1
ATOM 4654 O O . ASN A 1 583 ? -16.031 -9.461 -23.094 1 96.25 583 ASN A O 1
ATOM 4658 N N . PRO A 1 584 ? -17.984 -8.836 -24 1 96.5 584 PRO A N 1
ATOM 4659 C CA . PRO A 1 584 ? -17.547 -9.43 -25.266 1 96.5 584 PRO A CA 1
ATOM 4660 C C . PRO A 1 584 ? -16.219 -8.852 -25.75 1 96.5 584 PRO A C 1
ATOM 4662 O O . PRO A 1 584 ? -15.984 -7.648 -25.625 1 96.5 584 PRO A O 1
ATOM 4665 N N . GLY A 1 585 ? -15.328 -9.672 -26.141 1 97.12 585 GLY A N 1
ATOM 4666 C CA . GLY A 1 585 ? -14.039 -9.242 -26.672 1 97.12 585 GLY A CA 1
ATOM 4667 C C . GLY A 1 585 ? -13.008 -8.984 -25.578 1 97.12 585 GLY A C 1
ATOM 4668 O O . GLY A 1 585 ? -11.875 -8.594 -25.875 1 97.12 585 GLY A O 1
ATOM 4669 N N . GLY A 1 586 ? -13.328 -9.273 -24.344 1 98.06 586 GLY A N 1
ATOM 4670 C CA . GLY A 1 586 ? -12.438 -8.992 -23.219 1 98.06 586 GLY A CA 1
ATOM 4671 C C . GLY A 1 586 ? -11.344 -10.039 -23.047 1 98.06 586 GLY A C 1
ATOM 4672 O O . GLY A 1 586 ? -11.391 -11.094 -23.688 1 98.06 586 GLY A O 1
ATOM 4673 N N . VAL A 1 587 ? -10.344 -9.719 -22.281 1 98.81 587 VAL A N 1
ATOM 4674 C CA . VAL A 1 587 ? -9.273 -10.633 -21.891 1 98.81 587 VAL A CA 1
ATOM 4675 C C . VAL A 1 587 ? -9.555 -11.195 -20.5 1 98.81 587 VAL A C 1
ATOM 4677 O O . VAL A 1 587 ? -9.617 -10.453 -19.516 1 98.81 587 VAL A O 1
ATOM 4680 N N . VAL A 1 588 ? -9.828 -12.453 -20.422 1 98.75 588 VAL A N 1
ATOM 4681 C CA . VAL A 1 588 ? -10.023 -13.117 -19.141 1 98.75 588 VAL A CA 1
ATOM 4682 C C . VAL A 1 588 ? -8.75 -13.844 -18.734 1 98.75 588 VAL A C 1
ATOM 4684 O O . VAL A 1 588 ? -8.359 -14.836 -19.359 1 98.75 588 VAL A O 1
ATOM 4687 N N . THR A 1 589 ? -8.117 -13.359 -17.703 1 98.81 589 THR A N 1
ATOM 4688 C CA . THR A 1 589 ? -6.875 -13.969 -17.25 1 98.81 589 THR A CA 1
ATOM 4689 C C . THR A 1 589 ? -7.113 -14.836 -16.016 1 98.81 589 THR A C 1
ATOM 4691 O O . THR A 1 589 ? -7.703 -14.375 -15.031 1 98.81 589 THR A O 1
ATOM 4694 N N . VAL A 1 590 ? -6.738 -16.016 -16.109 1 98.5 590 VAL A N 1
ATOM 4695 C CA . VAL A 1 590 ? -6.703 -16.922 -14.961 1 98.5 590 VAL A CA 1
ATOM 4696 C C . VAL A 1 590 ? -5.262 -17.312 -14.656 1 98.5 590 VAL A C 1
ATOM 4698 O O . VAL A 1 590 ? -4.512 -17.703 -15.555 1 98.5 590 VAL A O 1
ATOM 4701 N N . ALA A 1 591 ? -4.82 -17.141 -13.453 1 98.56 591 ALA A N 1
ATOM 4702 C CA . ALA A 1 591 ? -3.43 -17.391 -13.07 1 98.56 591 ALA A CA 1
ATOM 4703 C C . ALA A 1 591 ? -3.342 -18.016 -11.68 1 98.56 591 ALA A C 1
ATOM 4705 O O . ALA A 1 591 ? -3.971 -17.531 -10.734 1 98.56 591 ALA A O 1
ATOM 4706 N N . PHE A 1 592 ? -2.693 -19.109 -11.547 1 96.5 592 PHE A N 1
ATOM 4707 C CA . PHE A 1 592 ? -2.6 -19.891 -10.32 1 96.5 592 PHE A CA 1
ATOM 4708 C C . PHE A 1 592 ? -1.532 -20.969 -10.445 1 96.5 592 PHE A C 1
ATOM 4710 O O . PHE A 1 592 ? -0.909 -21.109 -11.492 1 96.5 592 PHE A O 1
ATOM 4717 N N . ASP A 1 593 ? -1.246 -21.688 -9.383 1 95.5 593 ASP A N 1
ATOM 4718 C CA . ASP A 1 593 ? -0.29 -22.797 -9.391 1 95.5 593 ASP A CA 1
ATOM 4719 C C . ASP A 1 593 ? -0.717 -23.875 -10.375 1 95.5 593 ASP A C 1
ATOM 4721 O O . ASP A 1 593 ? -1.889 -24.266 -10.414 1 95.5 593 ASP A O 1
ATOM 4725 N N . GLY A 1 594 ? 0.173 -24.328 -11.117 1 94.38 594 GLY A N 1
ATOM 4726 C CA . GLY A 1 594 ? -0.143 -25.312 -12.141 1 94.38 594 GLY A CA 1
ATOM 4727 C C . GLY A 1 594 ? -0.034 -26.75 -11.648 1 94.38 594 GLY A C 1
ATOM 4728 O O . GLY A 1 594 ? -0.696 -27.641 -12.172 1 94.38 594 GLY A O 1
ATOM 4729 N N . GLU A 1 595 ? 0.783 -27 -10.648 1 92.81 595 GLU A N 1
ATOM 4730 C CA . GLU A 1 595 ? 1.042 -28.359 -10.211 1 92.81 595 GLU A CA 1
ATOM 4731 C C . GLU A 1 595 ? 0.216 -28.719 -8.977 1 92.81 595 GLU A C 1
ATOM 4733 O O . GLU A 1 595 ? -0.207 -29.859 -8.812 1 92.81 595 GLU A O 1
ATOM 4738 N N . ASN A 1 596 ? -0.069 -27.75 -8.164 1 91.5 596 ASN A N 1
ATOM 4739 C CA . ASN A 1 596 ? -0.64 -27.984 -6.844 1 91.5 596 ASN A CA 1
ATOM 4740 C C . ASN A 1 596 ? -2.049 -28.562 -6.938 1 91.5 596 ASN A C 1
ATOM 4742 O O . ASN A 1 596 ? -2.389 -29.516 -6.227 1 91.5 596 ASN A O 1
ATOM 4746 N N . PRO A 1 597 ? -2.861 -28 -7.797 1 91.81 597 PRO A N 1
ATOM 4747 C CA . PRO A 1 597 ? -4.203 -28.594 -7.863 1 91.81 597 PRO A CA 1
ATOM 4748 C C . PRO A 1 597 ? -4.184 -30.062 -8.234 1 91.81 597 PRO A C 1
ATOM 4750 O O . PRO A 1 597 ? -5.055 -30.828 -7.801 1 91.81 597 PRO A O 1
ATOM 4753 N N . LEU A 1 598 ? -3.225 -30.516 -9.031 1 94.5 598 LEU A N 1
ATOM 4754 C CA . LEU A 1 598 ? -3.084 -31.906 -9.414 1 94.5 598 LEU A CA 1
ATOM 4755 C C . LEU A 1 598 ? -2.498 -32.719 -8.273 1 94.5 598 LEU A C 1
ATOM 4757 O O . LEU A 1 598 ? -2.982 -33.844 -7.977 1 94.5 598 LEU A O 1
ATOM 4761 N N . ILE A 1 599 ? -1.451 -32.156 -7.668 1 92.94 599 ILE A N 1
ATOM 4762 C CA . ILE A 1 599 ? -0.742 -32.875 -6.598 1 92.94 599 ILE A CA 1
ATOM 4763 C C . ILE A 1 599 ? -1.688 -33.094 -5.422 1 92.94 599 ILE A C 1
ATOM 4765 O O . ILE A 1 599 ? -1.651 -34.156 -4.793 1 92.94 599 ILE A O 1
ATOM 4769 N N . PHE A 1 600 ? -2.594 -32.156 -5.195 1 89.44 600 PHE A N 1
ATOM 4770 C CA . PHE A 1 600 ? -3.471 -32.25 -4.031 1 89.44 600 PHE A CA 1
ATOM 4771 C C . PHE A 1 600 ? -4.719 -33.062 -4.352 1 89.44 600 PHE A C 1
ATOM 4773 O O . PHE A 1 600 ? -5.449 -33.469 -3.447 1 89.44 600 PHE A O 1
ATOM 4780 N N . ASN A 1 601 ? -4.953 -33.312 -5.641 1 89.81 601 ASN A N 1
ATOM 4781 C CA . ASN A 1 601 ? -6.113 -34.094 -6.086 1 89.81 601 ASN A CA 1
ATOM 4782 C C . ASN A 1 601 ? -5.719 -35.156 -7.102 1 89.81 601 ASN A C 1
ATOM 4784 O O . ASN A 1 601 ? -6.203 -35.156 -8.234 1 89.81 601 ASN A O 1
ATOM 4788 N N . PRO A 1 602 ? -4.902 -36.125 -6.617 1 89.69 602 PRO A N 1
ATOM 4789 C CA . PRO A 1 602 ? -4.344 -37.094 -7.566 1 89.69 602 PRO A CA 1
ATOM 4790 C C . PRO A 1 602 ? -5.406 -38 -8.156 1 89.69 602 PRO A C 1
ATOM 4792 O O . PRO A 1 602 ? -5.219 -38.562 -9.25 1 89.69 602 PRO A O 1
ATOM 4795 N N . SER A 1 603 ? -6.539 -38.219 -7.523 1 87.75 603 SER A N 1
ATOM 4796 C CA . SER A 1 603 ? -7.582 -39.125 -7.988 1 87.75 603 SER A CA 1
ATOM 4797 C C . SER A 1 603 ? -8.508 -38.438 -8.984 1 87.75 603 SER A C 1
ATOM 4799 O O . SER A 1 603 ? -8.984 -39.062 -9.93 1 87.75 603 SER A O 1
ATOM 4801 N N . THR A 1 604 ? -8.727 -37.156 -8.852 1 88.81 604 THR A N 1
ATOM 4802 C CA . THR A 1 604 ? -9.688 -36.469 -9.688 1 88.81 604 THR A CA 1
ATOM 4803 C C . THR A 1 604 ? -8.984 -35.469 -10.617 1 88.81 604 THR A C 1
ATOM 4805 O O . THR A 1 604 ? -9.43 -35.25 -11.742 1 88.81 604 THR A O 1
ATOM 4808 N N . GLY A 1 605 ? -7.922 -35 -10.211 1 93.56 605 GLY A N 1
ATOM 4809 C CA . GLY A 1 605 ? -7.219 -33.906 -10.852 1 93.56 605 GLY A CA 1
ATOM 4810 C C . GLY A 1 605 ? -6.898 -34.156 -12.312 1 93.56 605 GLY A C 1
ATOM 4811 O O . GLY A 1 605 ? -7.211 -33.344 -13.18 1 93.56 605 GLY A O 1
ATOM 4812 N N . PRO A 1 606 ? -6.312 -35.281 -12.578 1 95.06 606 PRO A N 1
ATOM 4813 C CA . PRO A 1 606 ? -5.945 -35.594 -13.961 1 95.06 606 PRO A CA 1
ATOM 4814 C C . PRO A 1 606 ? -7.145 -35.594 -14.906 1 95.06 606 PRO A C 1
ATOM 4816 O O . PRO A 1 606 ? -7.07 -35.031 -16 1 95.06 606 PRO A O 1
ATOM 4819 N N . GLN A 1 607 ? -8.242 -36.156 -14.469 1 94.62 607 GLN A N 1
ATOM 4820 C CA . GLN A 1 607 ? -9.445 -36.188 -15.297 1 94.62 607 GLN A CA 1
ATOM 4821 C C . GLN A 1 607 ? -10.047 -34.781 -15.461 1 94.62 607 GLN A C 1
ATOM 4823 O O . GLN A 1 607 ? -10.578 -34.469 -16.516 1 94.62 607 GLN A O 1
ATOM 4828 N N . ASP A 1 608 ? -9.961 -34.094 -14.43 1 96.06 608 ASP A N 1
ATOM 4829 C CA . ASP A 1 608 ? -10.484 -32.75 -14.477 1 96.06 608 ASP A CA 1
ATOM 4830 C C . ASP A 1 608 ? -9.68 -31.875 -15.438 1 96.06 608 ASP A C 1
ATOM 4832 O O . ASP A 1 608 ? -10.242 -31.094 -16.203 1 96.06 608 ASP A O 1
ATOM 4836 N N . LEU A 1 609 ? -8.367 -31.969 -15.336 1 97.88 609 LEU A N 1
ATOM 4837 C CA . LEU A 1 609 ? -7.523 -31.219 -16.25 1 97.88 609 LEU A CA 1
ATOM 4838 C C . LEU A 1 609 ? -7.816 -31.594 -17.703 1 97.88 609 LEU A C 1
ATOM 4840 O O . LEU A 1 609 ? -7.887 -30.734 -18.578 1 97.88 609 LEU A O 1
ATOM 4844 N N . ASN A 1 610 ? -7.914 -32.875 -17.938 1 97.44 610 ASN A N 1
ATOM 4845 C CA . ASN A 1 610 ? -8.281 -33.344 -19.266 1 97.44 610 ASN A CA 1
ATOM 4846 C C . ASN A 1 610 ? -9.602 -32.75 -19.734 1 97.44 610 ASN A C 1
ATOM 4848 O O . ASN A 1 610 ? -9.727 -32.344 -20.891 1 97.44 610 ASN A O 1
ATOM 4852 N N . ALA A 1 611 ? -10.594 -32.75 -18.828 1 96.94 611 ALA A N 1
ATOM 4853 C CA . ALA A 1 611 ? -11.922 -32.219 -19.141 1 96.94 611 ALA A CA 1
ATOM 4854 C C . ALA A 1 611 ? -11.852 -30.734 -19.469 1 96.94 611 ALA A C 1
ATOM 4856 O O . ALA A 1 611 ? -12.555 -30.25 -20.359 1 96.94 611 ALA A O 1
ATOM 4857 N N . ILE A 1 612 ? -11.078 -30.016 -18.766 1 98.06 612 ILE A N 1
ATOM 4858 C CA . ILE A 1 612 ? -10.906 -28.594 -18.969 1 98.06 612 ILE A CA 1
ATOM 4859 C C . ILE A 1 612 ? -10.367 -28.328 -20.375 1 98.06 612 ILE A C 1
ATOM 4861 O O . ILE A 1 612 ? -10.961 -27.562 -21.141 1 98.06 612 ILE A O 1
ATOM 4865 N N . TYR A 1 613 ? -9.289 -28.984 -20.75 1 98.19 613 TYR A N 1
ATOM 4866 C CA . TYR A 1 613 ? -8.672 -28.734 -22.062 1 98.19 613 TYR A CA 1
ATOM 4867 C C . TYR A 1 613 ? -9.562 -29.25 -23.188 1 98.19 613 TYR A C 1
ATOM 4869 O O . TYR A 1 613 ? -9.609 -28.641 -24.266 1 98.19 613 TYR A O 1
ATOM 4877 N N . GLN A 1 614 ? -10.188 -30.344 -22.906 1 97.5 614 GLN A N 1
ATOM 4878 C CA . GLN A 1 614 ? -11.109 -30.859 -23.906 1 97.5 614 GLN A CA 1
ATOM 4879 C C . GLN A 1 614 ? -12.227 -29.859 -24.188 1 97.5 614 GLN A C 1
ATOM 4881 O O . GLN A 1 614 ? -12.547 -29.594 -25.359 1 97.5 614 GLN A O 1
ATOM 4886 N N . ALA A 1 615 ? -12.82 -29.375 -23.156 1 96.75 615 ALA A N 1
ATOM 4887 C CA . ALA A 1 615 ? -13.914 -28.422 -23.312 1 96.75 615 ALA A CA 1
ATOM 4888 C C . ALA A 1 615 ? -13.438 -27.141 -24.016 1 96.75 615 ALA A C 1
ATOM 4890 O O . ALA A 1 615 ? -14.117 -26.641 -24.906 1 96.75 615 ALA A O 1
ATOM 4891 N N . LEU A 1 616 ? -12.305 -26.641 -23.594 1 97.75 616 LEU A N 1
ATOM 4892 C CA . LEU A 1 616 ? -11.773 -25.422 -24.203 1 97.75 616 LEU A CA 1
ATOM 4893 C C . LEU A 1 616 ? -11.469 -25.641 -25.672 1 97.75 616 LEU A C 1
ATOM 4895 O O . LEU A 1 616 ? -11.711 -24.75 -26.5 1 97.75 616 LEU A O 1
ATOM 4899 N N . SER A 1 617 ? -10.898 -26.781 -25.938 1 96.56 617 SER A N 1
ATOM 4900 C CA . SER A 1 617 ? -10.609 -27.141 -27.328 1 96.56 617 SER A CA 1
ATOM 4901 C C . SER A 1 617 ? -11.875 -27.188 -28.172 1 96.56 617 SER A C 1
ATOM 4903 O O . SER A 1 617 ? -11.883 -26.75 -29.328 1 96.56 617 SER A O 1
ATOM 4905 N N . GLN A 1 618 ? -12.93 -27.688 -27.609 1 94.62 618 GLN A N 1
ATOM 4906 C CA . GLN A 1 618 ? -14.203 -27.844 -28.297 1 94.62 618 GLN A CA 1
ATOM 4907 C C . GLN A 1 618 ? -14.828 -26.484 -28.625 1 94.62 618 GLN A C 1
ATOM 4909 O O . GLN A 1 618 ? -15.453 -26.312 -29.672 1 94.62 618 GLN A O 1
ATOM 4914 N N . TYR A 1 619 ? -14.68 -25.562 -27.781 1 95 619 TYR A N 1
ATOM 4915 C CA . TYR A 1 619 ? -15.359 -24.281 -27.938 1 95 619 TYR A CA 1
ATOM 4916 C C . TYR A 1 619 ? -14.445 -23.25 -28.594 1 95 619 TYR A C 1
ATOM 4918 O O . TYR A 1 619 ? -14.836 -22.094 -28.781 1 95 619 TYR A O 1
ATOM 4926 N N . GLN A 1 620 ? -13.312 -23.641 -28.969 1 94.25 620 GLN A N 1
ATOM 4927 C CA . GLN A 1 620 ? -12.328 -22.75 -29.578 1 94.25 620 GLN A CA 1
ATOM 4928 C C . GLN A 1 620 ? -12.859 -22.156 -30.875 1 94.25 620 GLN A C 1
ATOM 4930 O O . GLN A 1 620 ? -13.352 -22.875 -31.734 1 94.25 620 GLN A O 1
ATOM 4935 N N . GLY A 1 621 ? -12.75 -20.734 -31.031 1 90.94 621 GLY A N 1
ATOM 4936 C CA . GLY A 1 621 ? -13.031 -20.094 -32.312 1 90.94 621 GLY A CA 1
ATOM 4937 C C . GLY A 1 621 ? -14.438 -19.531 -32.406 1 90.94 621 GLY A C 1
ATOM 4938 O O . GLY A 1 621 ? -14.773 -18.828 -33.344 1 90.94 621 GLY A O 1
ATOM 4939 N N . SER A 1 622 ? -15.219 -19.781 -31.469 1 88.25 622 SER A N 1
ATOM 4940 C CA . SER A 1 622 ? -16.578 -19.234 -31.469 1 88.25 622 SER A CA 1
ATOM 4941 C C . SER A 1 622 ? -16.656 -17.953 -30.656 1 88.25 622 SER A C 1
ATOM 4943 O O . SER A 1 622 ? -16.172 -16.906 -31.094 1 88.25 622 SER A O 1
ATOM 4945 N N . TRP A 1 623 ? -17.141 -17.969 -29.516 1 96.19 623 TRP A N 1
ATOM 4946 C CA . TRP A 1 623 ? -17.234 -16.844 -28.609 1 96.19 623 TRP A CA 1
ATOM 4947 C C . TRP A 1 623 ? -16.094 -16.844 -27.609 1 96.19 623 TRP A C 1
ATOM 4949 O O . TRP A 1 623 ? -15.992 -15.93 -26.766 1 96.19 623 TRP A O 1
ATOM 4959 N N . LEU A 1 624 ? -15.203 -17.828 -27.812 1 97.06 624 LEU A N 1
ATOM 4960 C CA . LEU A 1 624 ? -14.078 -18.062 -26.906 1 97.06 624 LEU A CA 1
ATOM 4961 C C . LEU A 1 624 ? -12.836 -18.469 -27.688 1 97.06 624 LEU A C 1
ATOM 4963 O O . LEU A 1 624 ? -12.914 -19.281 -28.609 1 97.06 624 LEU A O 1
ATOM 4967 N N . ILE A 1 625 ? -11.727 -17.922 -27.375 1 97.75 625 ILE A N 1
ATOM 4968 C CA . ILE A 1 625 ? -10.438 -18.375 -27.891 1 97.75 625 ILE A CA 1
ATOM 4969 C C . ILE A 1 625 ? -9.414 -18.375 -26.75 1 97.75 625 ILE A C 1
ATOM 4971 O O . ILE A 1 625 ? -9.523 -17.594 -25.797 1 97.75 625 ILE A O 1
ATOM 4975 N N . THR A 1 626 ? -8.445 -19.281 -26.797 1 98 626 THR A N 1
ATOM 4976 C CA . THR A 1 626 ? -7.309 -19.234 -25.875 1 98 626 THR A CA 1
ATOM 4977 C C . THR A 1 626 ? -6.125 -18.531 -26.531 1 98 626 THR A C 1
ATOM 4979 O O . THR A 1 626 ? -5.863 -18.703 -27.719 1 98 626 THR A O 1
ATOM 4982 N N . GLN A 1 627 ? -5.52 -17.656 -25.812 1 97.5 627 GLN A N 1
ATOM 4983 C CA . GLN A 1 627 ? -4.32 -16.953 -26.25 1 97.5 627 GLN A CA 1
ATOM 4984 C C . GLN A 1 627 ? -3.252 -16.969 -25.156 1 97.5 627 GLN A C 1
ATOM 4986 O O . GLN A 1 627 ? -3.566 -17.109 -23.969 1 97.5 627 GLN A O 1
ATOM 4991 N N . THR A 1 628 ? -2.014 -16.875 -25.562 1 98.19 628 THR A N 1
ATOM 4992 C CA . THR A 1 628 ? -0.959 -16.609 -24.594 1 98.19 628 THR A CA 1
ATOM 4993 C C . THR A 1 628 ? -1.063 -15.172 -24.078 1 98.19 628 THR A C 1
ATOM 4995 O O . THR A 1 628 ? -1.781 -14.352 -24.656 1 98.19 628 THR A O 1
ATOM 4998 N N . ALA A 1 629 ? -0.377 -14.898 -23.062 1 98.62 629 ALA A N 1
ATOM 4999 C CA . ALA A 1 629 ? -0.403 -13.555 -22.484 1 98.62 629 ALA A CA 1
ATOM 5000 C C . ALA A 1 629 ? 0.08 -12.516 -23.484 1 98.62 629 ALA A C 1
ATOM 5002 O O . ALA A 1 629 ? -0.568 -11.484 -23.688 1 98.62 629 ALA A O 1
ATOM 5003 N N . SER A 1 630 ? 1.152 -12.758 -24.188 1 98 630 SER A N 1
ATOM 5004 C CA . SER A 1 630 ? 1.707 -11.82 -25.156 1 98 630 SER A CA 1
ATOM 5005 C C . SER A 1 630 ? 0.74 -11.586 -26.312 1 98 630 SER A C 1
ATOM 5007 O O . SER A 1 630 ? 0.604 -10.453 -26.797 1 98 630 SER A O 1
ATOM 5009 N N . GLN A 1 631 ? 0.146 -12.672 -26.766 1 97.5 631 GLN A N 1
ATOM 5010 C CA . GLN A 1 631 ? -0.817 -12.547 -27.844 1 97.5 631 GLN A CA 1
ATOM 5011 C C . GLN A 1 631 ? -2.002 -11.672 -27.438 1 97.5 631 GLN A C 1
ATOM 5013 O O . GLN A 1 631 ? -2.436 -10.805 -28.203 1 97.5 631 GLN A O 1
ATOM 5018 N N . ALA A 1 632 ? -2.502 -11.938 -26.25 1 98.38 632 ALA A N 1
ATOM 5019 C CA . ALA A 1 632 ? -3.637 -11.156 -25.766 1 98.38 632 ALA A CA 1
ATOM 5020 C C . ALA A 1 632 ? -3.266 -9.688 -25.609 1 98.38 632 ALA A C 1
ATOM 5022 O O . ALA A 1 632 ? -4.055 -8.805 -25.953 1 98.38 632 ALA A O 1
ATOM 5023 N N . ILE A 1 633 ? -2.111 -9.375 -25.078 1 98.56 633 ILE A N 1
ATOM 5024 C CA . ILE A 1 633 ? -1.642 -8.008 -24.891 1 98.56 633 ILE A CA 1
ATOM 5025 C C . ILE A 1 633 ? -1.517 -7.316 -26.25 1 98.56 633 ILE A C 1
ATOM 5027 O O . ILE A 1 633 ? -1.906 -6.156 -26.391 1 98.56 633 ILE A O 1
ATOM 5031 N N . ALA A 1 634 ? -1.062 -7.98 -27.266 1 97.75 634 ALA A N 1
ATOM 5032 C CA . ALA A 1 634 ? -0.811 -7.406 -28.578 1 97.75 634 ALA A CA 1
ATOM 5033 C C . ALA A 1 634 ? -2.119 -7.102 -29.297 1 97.75 634 ALA A C 1
ATOM 5035 O O . ALA A 1 634 ? -2.201 -6.145 -30.078 1 97.75 634 ALA A O 1
ATOM 5036 N N . THR A 1 635 ? -3.17 -7.855 -28.984 1 97.44 635 THR A N 1
ATOM 5037 C CA . THR A 1 635 ? -4.383 -7.777 -29.797 1 97.44 635 THR A CA 1
ATOM 5038 C C . THR A 1 635 ? -5.445 -6.934 -29.094 1 97.44 635 THR A C 1
ATOM 5040 O O . THR A 1 635 ? -6.531 -6.715 -29.625 1 97.44 635 THR A O 1
ATOM 5043 N N . HIS A 1 636 ? -5.152 -6.465 -27.891 1 97.56 636 HIS A N 1
ATOM 5044 C CA . HIS A 1 636 ? -6.195 -5.758 -27.156 1 97.56 636 HIS A CA 1
ATOM 5045 C C . HIS A 1 636 ? -5.742 -4.355 -26.766 1 97.56 636 HIS A C 1
ATOM 5047 O O . HIS A 1 636 ? -5.77 -4 -25.578 1 97.56 636 HIS A O 1
ATOM 5053 N N . LYS A 1 637 ? -5.438 -3.535 -27.594 1 94.44 637 LYS A N 1
ATOM 5054 C CA . LYS A 1 637 ? -5.125 -2.121 -27.406 1 94.44 637 LYS A CA 1
ATOM 5055 C C . LYS A 1 637 ? -6.34 -1.247 -27.719 1 94.44 637 LYS A C 1
ATOM 5057 O O . LYS A 1 637 ? -7.199 -1.624 -28.516 1 94.44 637 LYS A O 1
ATOM 5062 N N . PRO A 1 638 ? -6.406 0.038 -27.172 1 95.06 638 PRO A N 1
ATOM 5063 C CA . PRO A 1 638 ? -5.512 0.634 -26.172 1 95.06 638 PRO A CA 1
ATOM 5064 C C . PRO A 1 638 ? -5.715 0.053 -24.781 1 95.06 638 PRO A C 1
ATOM 5066 O O . PRO A 1 638 ? -6.766 -0.524 -24.484 1 95.06 638 PRO A O 1
ATOM 5069 N N . TYR A 1 639 ? -4.746 0.261 -23.875 1 97.44 639 TYR A N 1
ATOM 5070 C CA . TYR A 1 639 ? -4.793 -0.199 -22.5 1 97.44 639 TYR A CA 1
ATOM 5071 C C . TYR A 1 639 ? -5.332 0.89 -21.578 1 97.44 639 TYR A C 1
ATOM 5073 O O . TYR A 1 639 ? -5.195 2.08 -21.859 1 97.44 639 TYR A O 1
ATOM 5081 N N . SER A 1 640 ? -6 0.49 -20.516 1 98.06 640 SER A N 1
ATOM 5082 C CA . SER A 1 640 ? -6.172 1.436 -19.422 1 98.06 640 SER A CA 1
ATOM 5083 C C . SER A 1 640 ? -4.84 1.748 -18.75 1 98.06 640 SER A C 1
ATOM 5085 O O . SER A 1 640 ? -3.971 0.882 -18.656 1 98.06 640 SER A O 1
ATOM 5087 N N . VAL A 1 641 ? -4.625 3.016 -18.359 1 98.56 641 VAL A N 1
ATOM 5088 C CA . VAL A 1 641 ? -3.393 3.457 -17.719 1 98.56 641 VAL A CA 1
ATOM 5089 C C . VAL A 1 641 ? -3.664 3.779 -16.25 1 98.56 641 VAL A C 1
ATOM 5091 O O . VAL A 1 641 ? -4.574 4.551 -15.938 1 98.56 641 VAL A O 1
ATOM 5094 N N . ILE A 1 642 ? -2.945 3.137 -15.359 1 98.62 642 ILE A N 1
ATOM 5095 C CA . ILE A 1 642 ? -3.141 3.33 -13.93 1 98.62 642 ILE A CA 1
ATOM 5096 C C . ILE A 1 642 ? -1.787 3.525 -13.242 1 98.62 642 ILE A C 1
ATOM 5098 O O . ILE A 1 642 ? -0.739 3.314 -13.859 1 98.62 642 ILE A O 1
ATOM 5102 N N . THR A 1 643 ? -1.763 4.023 -12.031 1 98.25 643 THR A N 1
ATOM 5103 C CA . THR A 1 643 ? -0.567 4.164 -11.203 1 98.25 643 THR A CA 1
ATOM 5104 C C . THR A 1 643 ? -0.902 3.971 -9.727 1 98.25 643 THR A C 1
ATOM 5106 O O . THR A 1 643 ? -2.049 3.686 -9.375 1 98.25 643 THR A O 1
ATOM 5109 N N . ASN A 1 644 ? 0.094 3.916 -8.844 1 98.06 644 ASN A N 1
ATOM 5110 C CA . ASN A 1 644 ? -0.041 3.879 -7.391 1 98.06 644 ASN A CA 1
ATOM 5111 C C . ASN A 1 644 ? -0.698 2.584 -6.922 1 98.06 644 ASN A C 1
ATOM 5113 O O . ASN A 1 644 ? -1.629 2.611 -6.117 1 98.06 644 ASN A O 1
ATOM 5117 N N . LEU A 1 645 ? -0.224 1.472 -7.477 1 98 645 LEU A N 1
ATOM 5118 C CA . LEU A 1 645 ? -0.659 0.194 -6.922 1 98 645 LEU A CA 1
ATOM 5119 C C . LEU A 1 645 ? -0.198 0.043 -5.477 1 98 645 LEU A C 1
ATOM 5121 O O . LEU A 1 645 ? 0.927 0.416 -5.137 1 98 645 LEU A O 1
ATOM 5125 N N . PRO A 1 646 ? -1.089 -0.535 -4.629 1 96.38 646 PRO A N 1
ATOM 5126 C CA . PRO A 1 646 ? -0.669 -0.775 -3.244 1 96.38 646 PRO A CA 1
ATOM 5127 C C . PRO A 1 646 ? 0.349 -1.907 -3.127 1 96.38 646 PRO A C 1
ATOM 5129 O O . PRO A 1 646 ? 0.558 -2.656 -4.082 1 96.38 646 PRO A O 1
ATOM 5132 N N . GLU A 1 647 ? 1.068 -1.949 -2.016 1 97 647 GLU A N 1
ATOM 5133 C CA . GLU A 1 647 ? 1.907 -3.1 -1.692 1 97 647 GLU A CA 1
ATOM 5134 C C . GLU A 1 647 ? 1.086 -4.227 -1.071 1 97 647 GLU A C 1
ATOM 5136 O O . GLU A 1 647 ? 0.569 -4.082 0.039 1 97 647 GLU A O 1
ATOM 5141 N N . THR A 1 648 ? 0.909 -5.301 -1.784 1 97.25 648 THR A N 1
ATOM 5142 C CA . THR A 1 648 ? 0.119 -6.445 -1.346 1 97.25 648 THR A CA 1
ATOM 5143 C C . THR A 1 648 ? 0.449 -7.68 -2.178 1 97.25 648 THR A C 1
ATOM 5145 O O . THR A 1 648 ? 1.519 -7.758 -2.787 1 97.25 648 THR A O 1
ATOM 5148 N N . SER A 1 649 ? -0.388 -8.727 -2.102 1 97.81 649 SER A N 1
ATOM 5149 C CA . SER A 1 649 ? -0.201 -9.984 -2.816 1 97.81 649 SER A CA 1
ATOM 5150 C C . SER A 1 649 ? -1.532 -10.555 -3.297 1 97.81 649 SER A C 1
ATOM 5152 O O . SER A 1 649 ? -2.58 -9.93 -3.107 1 97.81 649 SER A O 1
ATOM 5154 N N . TRP A 1 650 ? -1.455 -11.734 -3.924 1 96.06 650 TRP A N 1
ATOM 5155 C CA . TRP A 1 650 ? -2.67 -12.383 -4.418 1 96.06 650 TRP A CA 1
ATOM 5156 C C . TRP A 1 650 ? -3.641 -12.664 -3.275 1 96.06 650 TRP A C 1
ATOM 5158 O O . TRP A 1 650 ? -4.84 -12.844 -3.502 1 96.06 650 TRP A O 1
ATOM 5168 N N . ASN A 1 651 ? -3.084 -12.633 -2.027 1 93.19 651 ASN A N 1
ATOM 5169 C CA . ASN A 1 651 ? -3.895 -12.93 -0.85 1 93.19 651 ASN A CA 1
ATOM 5170 C C . ASN A 1 651 ? -4.418 -11.648 -0.196 1 93.19 651 ASN A C 1
ATOM 5172 O O . ASN A 1 651 ? -4.793 -11.656 0.977 1 93.19 651 ASN A O 1
ATOM 5176 N N . LEU A 1 652 ? -4.355 -10.57 -0.824 1 92.19 652 LEU A N 1
ATOM 5177 C CA . LEU A 1 652 ? -4.91 -9.281 -0.438 1 92.19 652 LEU A CA 1
ATOM 5178 C C . LEU A 1 652 ? -4.117 -8.672 0.713 1 92.19 652 LEU A C 1
ATOM 5180 O O . LEU A 1 652 ? -4.48 -7.613 1.236 1 92.19 652 LEU A O 1
ATOM 5184 N N . ASN A 1 653 ? -3.107 -9.344 1.186 1 94.25 653 ASN A N 1
ATOM 5185 C CA . ASN A 1 653 ? -2.178 -8.891 2.215 1 94.25 653 ASN A CA 1
ATOM 5186 C C . ASN A 1 653 ? -0.846 -9.633 2.131 1 94.25 653 ASN A C 1
ATOM 5188 O O . ASN A 1 653 ? -0.617 -10.406 1.198 1 94.25 653 ASN A O 1
ATOM 5192 N N . LEU A 1 654 ? 0.053 -9.438 3.1 1 97.81 654 LEU A N 1
ATOM 5193 C CA . LEU A 1 654 ? 1.361 -10.078 3.111 1 97.81 654 LEU A CA 1
ATOM 5194 C C . LEU A 1 654 ? 1.513 -10.977 4.332 1 97.81 654 LEU A C 1
ATOM 5196 O O . LEU A 1 654 ? 2.631 -11.336 4.715 1 97.81 654 LEU A O 1
ATOM 5200 N N . ASN A 1 655 ? 0.423 -11.461 4.926 1 96.31 655 ASN A N 1
ATOM 5201 C CA . ASN A 1 655 ? 0.433 -12.125 6.223 1 96.31 655 ASN A CA 1
ATOM 5202 C C . ASN A 1 655 ? 1.149 -13.469 6.156 1 96.31 655 ASN A C 1
ATOM 5204 O O . ASN A 1 655 ? 1.745 -13.914 7.141 1 96.31 655 ASN A O 1
ATOM 5208 N N . TYR A 1 656 ? 1.108 -14.133 4.973 1 96.62 656 TYR A N 1
ATOM 5209 C CA . TYR A 1 656 ? 1.776 -15.422 4.852 1 96.62 656 TYR A CA 1
ATOM 5210 C C . TYR A 1 656 ? 3.287 -15.273 4.965 1 96.62 656 TYR A C 1
ATOM 5212 O O . TYR A 1 656 ? 3.994 -16.234 5.285 1 96.62 656 TYR A O 1
ATOM 5220 N N . TRP A 1 657 ? 3.783 -14.07 4.82 1 98.44 657 TRP A N 1
ATOM 5221 C CA . TRP A 1 657 ? 5.227 -13.867 4.719 1 98.44 657 TRP A CA 1
ATOM 5222 C C . TRP A 1 657 ? 5.723 -12.938 5.82 1 98.44 657 TRP A C 1
ATOM 5224 O O . TRP A 1 657 ? 6.902 -12.961 6.172 1 98.44 657 TRP A O 1
ATOM 5234 N N . ASN A 1 658 ? 4.848 -12.055 6.285 1 97.88 658 ASN A N 1
ATOM 5235 C CA . ASN A 1 658 ? 5.168 -11.055 7.305 1 97.88 658 ASN A CA 1
ATOM 5236 C C . ASN A 1 658 ? 3.943 -10.688 8.133 1 97.88 658 ASN A C 1
ATOM 5238 O O . ASN A 1 658 ? 3.125 -9.867 7.715 1 97.88 658 ASN A O 1
ATOM 5242 N N . ASN A 1 659 ? 3.803 -11.289 9.344 1 96.94 659 ASN A N 1
ATOM 5243 C CA . ASN A 1 659 ? 2.662 -10.984 10.203 1 96.94 659 ASN A CA 1
ATOM 5244 C C . ASN A 1 659 ? 3.076 -10.867 11.664 1 96.94 659 ASN A C 1
ATOM 5246 O O . ASN A 1 659 ? 2.252 -11.047 12.562 1 96.94 659 ASN A O 1
ATOM 5250 N N . GLY A 1 660 ? 4.402 -10.734 11.859 1 96.62 660 GLY A N 1
ATOM 5251 C CA . GLY A 1 660 ? 4.906 -10.578 13.219 1 96.62 660 GLY A CA 1
ATOM 5252 C C . GLY A 1 660 ? 5.223 -11.898 13.898 1 96.62 660 GLY A C 1
ATOM 5253 O O . GLY A 1 660 ? 5.73 -11.922 15.016 1 96.62 660 GLY A O 1
ATOM 5254 N N . ASN A 1 661 ? 4.98 -13.016 13.203 1 96.94 661 ASN A N 1
ATOM 5255 C CA . ASN A 1 661 ? 5.324 -14.328 13.742 1 96.94 661 ASN A CA 1
ATOM 5256 C C . ASN A 1 661 ? 6.82 -14.438 14.023 1 96.94 661 ASN A C 1
ATOM 5258 O O . ASN A 1 661 ? 7.645 -14.102 13.18 1 96.94 661 ASN A O 1
ATOM 5262 N N . PRO A 1 662 ? 7.184 -14.953 15.164 1 96.31 662 PRO A N 1
ATOM 5263 C CA . PRO A 1 662 ? 8.602 -15.016 15.539 1 96.31 662 PRO A CA 1
ATOM 5264 C C . PRO A 1 662 ? 9.43 -15.852 14.578 1 96.31 662 PRO A C 1
ATOM 5266 O O . PRO A 1 662 ? 10.594 -15.531 14.32 1 96.31 662 PRO A O 1
ATOM 5269 N N . GLY A 1 663 ? 8.812 -16.922 14.086 1 97.81 663 GLY A N 1
ATOM 5270 C CA . GLY A 1 663 ? 9.539 -17.734 13.133 1 97.81 663 GLY A CA 1
ATOM 5271 C C . GLY A 1 663 ? 9.844 -17.016 11.836 1 97.81 663 GLY A C 1
ATOM 5272 O O . GLY A 1 663 ? 10.938 -17.141 11.289 1 97.81 663 GLY A O 1
ATOM 5273 N N . LYS A 1 664 ? 8.891 -16.297 11.336 1 98.19 664 LYS A N 1
ATOM 5274 C CA . LYS A 1 664 ? 9.086 -15.523 10.117 1 98.19 664 LYS A CA 1
ATOM 5275 C C . LYS A 1 664 ? 10.117 -14.422 10.328 1 98.19 664 LYS A C 1
ATOM 5277 O O . LYS A 1 664 ? 10.969 -14.188 9.469 1 98.19 664 LYS A O 1
ATOM 5282 N N . ILE A 1 665 ? 10.031 -13.75 11.484 1 98.12 665 ILE A N 1
ATOM 5283 C CA . ILE A 1 665 ? 10.984 -12.695 11.836 1 98.12 665 ILE A CA 1
ATOM 5284 C C . ILE A 1 665 ? 12.391 -13.281 11.906 1 98.12 665 ILE A C 1
ATOM 5286 O O . ILE A 1 665 ? 13.344 -12.664 11.422 1 98.12 665 ILE A O 1
ATOM 5290 N N . GLU A 1 666 ? 12.508 -14.438 12.453 1 97.88 666 GLU A N 1
ATOM 5291 C CA . GLU A 1 666 ? 13.812 -15.078 12.578 1 97.88 666 GLU A CA 1
ATOM 5292 C C . GLU A 1 666 ? 14.43 -15.352 11.211 1 97.88 666 GLU A C 1
ATOM 5294 O O . GLU A 1 666 ? 15.633 -15.148 11.016 1 97.88 666 GLU A O 1
ATOM 5299 N N . ILE A 1 667 ? 13.656 -15.789 10.297 1 98.5 667 ILE A N 1
ATOM 5300 C CA . ILE A 1 667 ? 14.148 -16.062 8.953 1 98.5 667 ILE A CA 1
ATOM 5301 C C . ILE A 1 667 ? 14.672 -14.781 8.32 1 98.5 667 ILE A C 1
ATOM 5303 O O . ILE A 1 667 ? 15.812 -14.727 7.855 1 98.5 667 ILE A O 1
ATOM 5307 N N . TRP A 1 668 ? 13.859 -13.75 8.367 1 98.56 668 TRP A N 1
ATOM 5308 C CA . TRP A 1 668 ? 14.25 -12.492 7.734 1 98.56 668 TRP A CA 1
ATOM 5309 C C . TRP A 1 668 ? 15.477 -11.898 8.43 1 98.56 668 TRP A C 1
ATOM 5311 O O . TRP A 1 668 ? 16.359 -11.328 7.77 1 98.56 668 TRP A O 1
ATOM 5321 N N . LYS A 1 669 ? 15.492 -11.945 9.734 1 97.75 669 LYS A N 1
ATOM 5322 C CA . LYS A 1 669 ? 16.641 -11.438 10.484 1 97.75 669 LYS A CA 1
ATOM 5323 C C . LYS A 1 669 ? 17.906 -12.203 10.125 1 97.75 669 LYS A C 1
ATOM 5325 O O . LYS A 1 669 ? 18.984 -11.609 10 1 97.75 669 LYS A O 1
ATOM 5330 N N . SER A 1 670 ? 17.734 -13.492 9.992 1 98.25 670 SER A N 1
ATOM 5331 C CA . SER A 1 670 ? 18.891 -14.32 9.641 1 98.25 670 SER A CA 1
ATOM 5332 C C . SER A 1 670 ? 19.375 -13.992 8.234 1 98.25 670 SER A C 1
ATOM 5334 O O . SER A 1 670 ? 20.594 -13.969 7.984 1 98.25 670 SER A O 1
ATOM 5336 N N . VAL A 1 671 ? 18.484 -13.812 7.301 1 98.75 671 VAL A N 1
ATOM 5337 C CA . VAL A 1 671 ? 18.828 -13.422 5.941 1 98.75 671 VAL A CA 1
ATOM 5338 C C . VAL A 1 671 ? 19.594 -12.094 5.965 1 98.75 671 VAL A C 1
ATOM 5340 O O . VAL A 1 671 ? 20.625 -11.945 5.305 1 98.75 671 VAL A O 1
ATOM 5343 N N . ALA A 1 672 ? 19.094 -11.156 6.723 1 98.38 672 ALA A N 1
ATOM 5344 C CA . ALA A 1 672 ? 19.719 -9.844 6.824 1 98.38 672 ALA A CA 1
ATOM 5345 C C . ALA A 1 672 ? 21.125 -9.945 7.41 1 98.38 672 ALA A C 1
ATOM 5347 O O . ALA A 1 672 ? 22.047 -9.289 6.938 1 98.38 672 ALA A O 1
ATOM 5348 N N . THR A 1 673 ? 21.266 -10.719 8.453 1 97.88 673 THR A N 1
ATOM 5349 C CA . THR A 1 673 ? 22.562 -10.906 9.086 1 97.88 673 THR A CA 1
ATOM 5350 C C . THR A 1 673 ? 23.547 -11.539 8.117 1 97.88 673 THR A C 1
ATOM 5352 O O . THR A 1 673 ? 24.688 -11.086 7.996 1 97.88 673 THR A O 1
ATOM 5355 N N . ALA A 1 674 ? 23.078 -12.578 7.453 1 98.62 674 ALA A N 1
ATOM 5356 C CA . ALA A 1 674 ? 23.922 -13.25 6.465 1 98.62 674 ALA A CA 1
ATOM 5357 C C . ALA A 1 674 ? 24.344 -12.281 5.363 1 98.62 674 ALA A C 1
ATOM 5359 O O . ALA A 1 674 ? 25.5 -12.289 4.93 1 98.62 674 ALA A O 1
ATOM 5360 N N . ARG A 1 675 ? 23.422 -11.5 4.898 1 98.56 675 ARG A N 1
ATOM 5361 C CA . ARG A 1 675 ? 23.734 -10.523 3.857 1 98.56 675 ARG A CA 1
ATOM 5362 C C . ARG A 1 675 ? 24.766 -9.516 4.34 1 98.56 675 ARG A C 1
ATOM 5364 O O . ARG A 1 675 ? 25.641 -9.109 3.576 1 98.56 675 ARG A O 1
ATOM 5371 N N . GLU A 1 676 ? 24.625 -9.078 5.559 1 97.25 676 GLU A N 1
ATOM 5372 C CA . GLU A 1 676 ? 25.562 -8.109 6.129 1 97.25 676 GLU A CA 1
ATOM 5373 C C . GLU A 1 676 ? 26.984 -8.656 6.133 1 97.25 676 GLU A C 1
ATOM 5375 O O . GLU A 1 676 ? 27.922 -7.969 5.727 1 97.25 676 GLU A O 1
ATOM 5380 N N . TYR A 1 677 ? 27.141 -9.836 6.562 1 97.69 677 TYR A N 1
ATOM 5381 C CA . TYR A 1 677 ? 28.453 -10.492 6.562 1 97.69 677 TYR A CA 1
ATOM 5382 C C . TYR A 1 677 ? 28.984 -10.641 5.141 1 97.69 677 TYR A C 1
ATOM 5384 O O . TYR A 1 677 ? 30.156 -10.383 4.887 1 97.69 677 TYR A O 1
ATOM 5392 N N . LEU A 1 678 ? 28.141 -11.078 4.305 1 98.5 678 LEU A N 1
ATOM 5393 C CA . LEU A 1 678 ? 28.531 -11.336 2.924 1 98.5 678 LEU A CA 1
ATOM 5394 C C . LEU A 1 678 ? 28.922 -10.039 2.225 1 98.5 678 LEU A C 1
ATOM 5396 O O . LEU A 1 678 ? 29.891 -10.008 1.455 1 98.5 678 LEU A O 1
ATOM 5400 N N . VAL A 1 679 ? 28.156 -8.977 2.463 1 98 679 VAL A N 1
ATOM 5401 C CA . VAL A 1 679 ? 28.469 -7.656 1.93 1 98 679 VAL A CA 1
ATOM 5402 C C . VAL A 1 679 ? 29.828 -7.199 2.455 1 98 679 VAL A C 1
ATOM 5404 O O . VAL A 1 679 ? 30.641 -6.656 1.704 1 98 679 VAL A O 1
ATOM 5407 N N . ALA A 1 680 ? 30.047 -7.41 3.744 1 97.56 680 ALA A N 1
ATOM 5408 C CA . ALA A 1 680 ? 31.328 -7.023 4.348 1 97.56 680 ALA A CA 1
ATOM 5409 C C . ALA A 1 680 ? 32.5 -7.73 3.666 1 97.56 680 ALA A C 1
ATOM 5411 O O . ALA A 1 680 ? 33.5 -7.102 3.348 1 97.56 680 ALA A O 1
ATOM 5412 N N . LEU A 1 681 ? 32.344 -9 3.451 1 97.81 681 LEU A N 1
ATOM 5413 C CA . LEU A 1 681 ? 33.375 -9.773 2.789 1 97.81 681 LEU A CA 1
ATOM 5414 C C . LEU A 1 681 ? 33.594 -9.297 1.354 1 97.81 681 LEU A C 1
ATOM 5416 O O . LEU A 1 681 ? 34.719 -9.125 0.911 1 97.81 681 LEU A O 1
ATOM 5420 N N . THR A 1 682 ? 32.5 -9.133 0.685 1 97.81 682 THR A N 1
ATOM 5421 C CA . THR A 1 682 ? 32.562 -8.758 -0.725 1 97.81 682 THR A CA 1
ATOM 5422 C C . THR A 1 682 ? 33.219 -7.395 -0.904 1 97.81 682 THR A C 1
ATOM 5424 O O . THR A 1 682 ? 34.031 -7.215 -1.803 1 97.81 682 THR A O 1
ATOM 5427 N N . LYS A 1 683 ? 32.812 -6.469 -0.051 1 95.81 683 LYS A N 1
ATOM 5428 C CA . LYS A 1 683 ? 33.438 -5.141 -0.089 1 95.81 683 LYS A CA 1
ATOM 5429 C C . LYS A 1 683 ? 34.906 -5.199 0.244 1 95.81 683 LYS A C 1
ATOM 5431 O O . LYS A 1 683 ? 35.719 -4.504 -0.377 1 95.81 683 LYS A O 1
ATOM 5436 N N . ALA A 1 684 ? 35.281 -5.977 1.208 1 96.81 684 ALA A N 1
ATOM 5437 C CA . ALA A 1 684 ? 36.688 -6.133 1.588 1 96.81 684 ALA A CA 1
ATOM 5438 C C . ALA A 1 684 ? 37.531 -6.668 0.424 1 96.81 684 ALA A C 1
ATOM 5440 O O . ALA A 1 684 ? 38.656 -6.254 0.225 1 96.81 684 ALA A O 1
ATOM 5441 N N . VAL A 1 685 ? 36.938 -7.594 -0.344 1 96.12 685 VAL A N 1
ATOM 5442 C CA . VAL A 1 685 ? 37.656 -8.234 -1.448 1 96.12 685 VAL A CA 1
ATOM 5443 C C . VAL A 1 685 ? 37.625 -7.336 -2.682 1 96.12 685 VAL A C 1
ATOM 5445 O O . VAL A 1 685 ? 38.406 -7.516 -3.617 1 96.12 685 VAL A O 1
ATOM 5448 N N . GLY A 1 686 ? 36.75 -6.363 -2.654 1 91.75 686 GLY A N 1
ATOM 5449 C CA . GLY A 1 686 ? 36.656 -5.406 -3.746 1 91.75 686 GLY A CA 1
ATOM 5450 C C . GLY A 1 686 ? 35.844 -5.91 -4.91 1 91.75 686 GLY A C 1
ATOM 5451 O O . GLY A 1 686 ? 36.094 -5.578 -6.066 1 91.75 686 GLY A O 1
ATOM 5452 N N . LEU A 1 687 ? 34.844 -6.715 -4.652 1 90.75 687 LEU A N 1
ATOM 5453 C CA . LEU A 1 687 ? 33.938 -7.242 -5.672 1 90.75 687 LEU A CA 1
ATOM 5454 C C . LEU A 1 687 ? 32.594 -6.504 -5.656 1 90.75 687 LEU A C 1
ATOM 5456 O O . LEU A 1 687 ? 32.312 -5.789 -4.699 1 90.75 687 LEU A O 1
ATOM 5460 N N . ASN A 1 688 ? 31.875 -6.625 -6.75 1 88.88 688 ASN A N 1
ATOM 5461 C CA . ASN A 1 688 ? 30.531 -6.035 -6.809 1 88.88 688 ASN A CA 1
ATOM 5462 C C . ASN A 1 688 ? 29.531 -6.836 -5.977 1 88.88 688 ASN A C 1
ATOM 5464 O O . ASN A 1 688 ? 29.609 -8.062 -5.926 1 88.88 688 ASN A O 1
ATOM 5468 N N . LEU A 1 689 ? 28.672 -6.102 -5.422 1 94.94 689 LEU A N 1
ATOM 5469 C CA . LEU A 1 689 ? 27.641 -6.742 -4.621 1 94.94 689 LEU A CA 1
ATOM 5470 C C . LEU A 1 689 ? 26.594 -7.418 -5.512 1 94.94 689 LEU A C 1
ATOM 5472 O O . LEU A 1 689 ? 26.375 -6.996 -6.648 1 94.94 689 LEU A O 1
ATOM 5476 N N . SER A 1 690 ? 25.969 -8.516 -5.008 1 97.19 690 SER A N 1
ATOM 5477 C CA . SER A 1 690 ? 24.828 -9.211 -5.605 1 97.19 690 SER A CA 1
ATOM 5478 C C . SER A 1 690 ? 25.125 -9.594 -7.051 1 97.19 690 SER A C 1
ATOM 5480 O O . SER A 1 690 ? 24.359 -9.242 -7.957 1 97.19 690 SER A O 1
ATOM 5482 N N . PRO A 1 691 ? 26.109 -10.359 -7.312 1 96.19 691 PRO A N 1
ATOM 5483 C CA . PRO A 1 691 ? 26.453 -10.758 -8.68 1 96.19 691 PRO A CA 1
ATOM 5484 C C . PRO A 1 691 ? 25.453 -11.75 -9.266 1 96.19 691 PRO A C 1
ATOM 5486 O O . PRO A 1 691 ? 24.781 -12.477 -8.523 1 96.19 691 PRO A O 1
ATOM 5489 N N . VAL A 1 692 ? 25.312 -11.68 -10.586 1 96.69 692 VAL A N 1
ATOM 5490 C CA . VAL A 1 692 ? 24.703 -12.805 -11.297 1 96.69 692 VAL A CA 1
ATOM 5491 C C . VAL A 1 692 ? 25.594 -14.031 -11.188 1 96.69 692 VAL A C 1
ATOM 5493 O O . VAL A 1 692 ? 26.781 -13.984 -11.547 1 96.69 692 VAL A O 1
ATOM 5496 N N . VAL A 1 693 ? 25.125 -15.125 -10.711 1 97.69 693 VAL A N 1
ATOM 5497 C CA . VAL A 1 693 ? 25.938 -16.281 -10.383 1 97.69 693 VAL A CA 1
ATOM 5498 C C . VAL A 1 693 ? 25.766 -17.359 -11.453 1 97.69 693 VAL A C 1
ATOM 5500 O O . VAL A 1 693 ? 24.641 -17.703 -11.828 1 97.69 693 VAL A O 1
ATOM 5503 N N . ASN A 1 694 ? 26.844 -17.828 -11.938 1 95.56 694 ASN A N 1
ATOM 5504 C CA . ASN A 1 694 ? 26.828 -19 -12.805 1 95.56 694 ASN A CA 1
ATOM 5505 C C . ASN A 1 694 ? 26.656 -20.281 -11.992 1 95.56 694 ASN A C 1
ATOM 5507 O O . ASN A 1 694 ? 27.438 -20.562 -11.078 1 95.56 694 ASN A O 1
ATOM 5511 N N . LEU A 1 695 ? 25.703 -21.062 -12.414 1 96.62 695 LEU A N 1
ATOM 5512 C CA . LEU A 1 695 ? 25.344 -22.234 -11.617 1 96.62 695 LEU A CA 1
ATOM 5513 C C . LEU A 1 695 ? 25.422 -23.5 -12.453 1 96.62 695 LEU A C 1
ATOM 5515 O O . LEU A 1 695 ? 24.406 -23.969 -12.984 1 96.62 695 LEU A O 1
ATOM 5519 N N . PRO A 1 696 ? 26.562 -24.156 -12.516 1 94.69 696 PRO A N 1
ATOM 5520 C CA . PRO A 1 696 ? 26.656 -25.438 -13.203 1 94.69 696 PRO A CA 1
ATOM 5521 C C . PRO A 1 696 ? 25.844 -26.531 -12.516 1 94.69 696 PRO A C 1
ATOM 5523 O O . PRO A 1 696 ? 26 -26.75 -11.312 1 94.69 696 PRO A O 1
ATOM 5526 N N . PRO A 1 697 ? 25.047 -27.25 -13.219 1 95.25 697 PRO A N 1
ATOM 5527 C CA . PRO A 1 697 ? 24.172 -28.25 -12.609 1 95.25 697 PRO A CA 1
ATOM 5528 C C . PRO A 1 697 ? 24.953 -29.391 -11.938 1 95.25 697 PRO A C 1
ATOM 5530 O O . PRO A 1 697 ? 24.469 -29.984 -10.977 1 95.25 697 PRO A O 1
ATOM 5533 N N . SER A 1 698 ? 26.141 -29.672 -12.336 1 92.25 698 SER A N 1
ATOM 5534 C CA . SER A 1 698 ? 26.938 -30.797 -11.852 1 92.25 698 SER A CA 1
ATOM 5535 C C . SER A 1 698 ? 27.375 -30.578 -10.406 1 92.25 698 SER A C 1
ATOM 5537 O O . SER A 1 698 ? 27.719 -31.531 -9.703 1 92.25 698 SER A O 1
ATOM 5539 N N . ILE A 1 699 ? 27.375 -29.359 -9.867 1 94.25 699 ILE A N 1
ATOM 5540 C CA . ILE A 1 699 ? 27.812 -29.078 -8.5 1 94.25 699 ILE A CA 1
ATOM 5541 C C . ILE A 1 699 ? 26.734 -28.281 -7.77 1 94.25 699 ILE A C 1
ATOM 5543 O O . ILE A 1 699 ? 27.047 -27.422 -6.934 1 94.25 699 ILE A O 1
ATOM 5547 N N . SER A 1 700 ? 25.5 -28.453 -8.125 1 95.88 700 SER A N 1
ATOM 5548 C CA . SER A 1 700 ? 24.391 -27.766 -7.477 1 95.88 700 SER A CA 1
ATOM 5549 C C . SER A 1 700 ? 24.391 -28.016 -5.969 1 95.88 700 SER A C 1
ATOM 5551 O O . SER A 1 700 ? 24.656 -29.125 -5.52 1 95.88 700 SER A O 1
ATOM 5553 N N . PRO A 1 701 ? 24.125 -27 -5.219 1 96.88 701 PRO A N 1
ATOM 5554 C CA . PRO A 1 701 ? 23.734 -25.641 -5.586 1 96.88 701 PRO A CA 1
ATOM 5555 C C . PRO A 1 701 ? 24.906 -24.672 -5.578 1 96.88 701 PRO A C 1
ATOM 5557 O O . PRO A 1 701 ? 24.719 -23.469 -5.379 1 96.88 701 PRO A O 1
ATOM 5560 N N . ASN A 1 702 ? 26.062 -25.125 -5.715 1 96.62 702 ASN A N 1
ATOM 5561 C CA . ASN A 1 702 ? 27.281 -24.328 -5.582 1 96.62 702 ASN A CA 1
ATOM 5562 C C . ASN A 1 702 ? 27.75 -23.797 -6.93 1 96.62 702 ASN A C 1
ATOM 5564 O O . ASN A 1 702 ? 27.25 -24.203 -7.977 1 96.62 702 ASN A O 1
ATOM 5568 N N . SER A 1 703 ? 28.594 -22.797 -6.934 1 96.31 703 SER A N 1
ATOM 5569 C CA . SER A 1 703 ? 29.312 -22.25 -8.078 1 96.31 703 SER A CA 1
ATOM 5570 C C . SER A 1 703 ? 30.812 -22.562 -7.988 1 96.31 703 SER A C 1
ATOM 5572 O O . SER A 1 703 ? 31.266 -23.125 -6.996 1 96.31 703 SER A O 1
ATOM 5574 N N . THR A 1 704 ? 31.578 -22.203 -9.117 1 92.56 704 THR A N 1
ATOM 5575 C CA . THR A 1 704 ? 33.031 -22.453 -9.133 1 92.56 704 THR A CA 1
ATOM 5576 C C . THR A 1 704 ? 33.75 -21.422 -8.273 1 92.56 704 THR A C 1
ATOM 5578 O O . THR A 1 704 ? 34.844 -21.703 -7.766 1 92.56 704 THR A O 1
ATOM 5581 N N . ASN A 1 705 ? 33.219 -20.281 -8.055 1 93.5 705 ASN A N 1
ATOM 5582 C CA . ASN A 1 705 ? 33.75 -19.234 -7.191 1 93.5 705 ASN A CA 1
ATOM 5583 C C . ASN A 1 705 ? 33.125 -19.281 -5.801 1 93.5 705 ASN A C 1
ATOM 5585 O O . ASN A 1 705 ? 31.906 -19.25 -5.664 1 93.5 705 ASN A O 1
ATOM 5589 N N . PRO A 1 706 ? 34 -19.359 -4.715 1 94.38 706 PRO A N 1
ATOM 5590 C CA . PRO A 1 706 ? 33.469 -19.5 -3.357 1 94.38 706 PRO A CA 1
ATOM 5591 C C . PRO A 1 706 ? 32.531 -18.344 -2.961 1 94.38 706 PRO A C 1
ATOM 5593 O O . PRO A 1 706 ? 31.5 -18.562 -2.338 1 94.38 706 PRO A O 1
ATOM 5596 N N . ILE A 1 707 ? 32.906 -17.141 -3.289 1 96.88 707 ILE A N 1
ATOM 5597 C CA . ILE A 1 707 ? 32.094 -15.984 -2.912 1 96.88 707 ILE A CA 1
ATOM 5598 C C . ILE A 1 707 ? 30.797 -15.992 -3.697 1 96.88 707 ILE A C 1
ATOM 5600 O O . ILE A 1 707 ? 29.734 -15.672 -3.154 1 96.88 707 ILE A O 1
ATOM 5604 N N . ALA A 1 708 ? 30.828 -16.344 -4.957 1 97.25 708 ALA A N 1
ATOM 5605 C CA . ALA A 1 708 ? 29.609 -16.5 -5.77 1 97.25 708 ALA A CA 1
ATOM 5606 C C . ALA A 1 708 ? 28.688 -17.562 -5.188 1 97.25 708 ALA A C 1
ATOM 5608 O O . ALA A 1 708 ? 27.469 -17.422 -5.219 1 97.25 708 ALA A O 1
ATOM 5609 N N . THR A 1 709 ? 29.312 -18.641 -4.68 1 98.06 709 THR A N 1
ATOM 5610 C CA . THR A 1 709 ? 28.531 -19.688 -4.031 1 98.06 709 THR A CA 1
ATOM 5611 C C . THR A 1 709 ? 27.75 -19.125 -2.846 1 98.06 709 THR A C 1
ATOM 5613 O O . THR A 1 709 ? 26.578 -19.438 -2.67 1 98.06 709 THR A O 1
ATOM 5616 N N . LEU A 1 710 ? 28.438 -18.297 -2.025 1 98.5 710 LEU A N 1
ATOM 5617 C CA . LEU A 1 710 ? 27.781 -17.719 -0.853 1 98.5 710 LEU A CA 1
ATOM 5618 C C . LEU A 1 710 ? 26.656 -16.781 -1.264 1 98.5 710 LEU A C 1
ATOM 5620 O O . LEU A 1 710 ? 25.609 -16.734 -0.603 1 98.5 710 LEU A O 1
ATOM 5624 N N . TRP A 1 711 ? 26.828 -16.031 -2.338 1 98.75 711 TRP A N 1
ATOM 5625 C CA . TRP A 1 711 ? 25.75 -15.164 -2.83 1 98.75 711 TRP A CA 1
ATOM 5626 C C . TRP A 1 711 ? 24.562 -15.992 -3.301 1 98.75 711 TRP A C 1
ATOM 5628 O O . TRP A 1 711 ? 23.406 -15.609 -3.082 1 98.75 711 TRP A O 1
ATOM 5638 N N . ASN A 1 712 ? 24.844 -17.078 -3.979 1 98.75 712 ASN A N 1
ATOM 5639 C CA . ASN A 1 712 ? 23.75 -17.953 -4.363 1 98.75 712 ASN A CA 1
ATOM 5640 C C . ASN A 1 712 ? 22.984 -18.469 -3.146 1 98.75 712 ASN A C 1
ATOM 5642 O O . ASN A 1 712 ? 21.75 -18.578 -3.178 1 98.75 712 ASN A O 1
ATOM 5646 N N . TYR A 1 713 ? 23.766 -18.828 -2.059 1 98.75 713 TYR A N 1
ATOM 5647 C CA . TYR A 1 713 ? 23.125 -19.266 -0.817 1 98.75 713 TYR A CA 1
ATOM 5648 C C . TYR A 1 713 ? 22.172 -18.188 -0.301 1 98.75 713 TYR A C 1
ATOM 5650 O O . TYR A 1 713 ? 21.094 -18.5 0.2 1 98.75 713 TYR A O 1
ATOM 5658 N N . LEU A 1 714 ? 22.625 -16.969 -0.401 1 98.88 714 LEU A N 1
ATOM 5659 C CA . LEU A 1 714 ? 21.781 -15.867 0.053 1 98.88 714 LEU A CA 1
ATOM 5660 C C . LEU A 1 714 ? 20.5 -15.781 -0.77 1 98.88 714 LEU A C 1
ATOM 5662 O O . LEU A 1 714 ? 19.422 -15.586 -0.219 1 98.88 714 LEU A O 1
ATOM 5666 N N . TYR A 1 715 ? 20.641 -15.914 -2.119 1 98.88 715 TYR A N 1
ATOM 5667 C CA . TYR A 1 715 ? 19.469 -15.875 -2.99 1 98.88 715 TYR A CA 1
ATOM 5668 C C . TYR A 1 715 ? 18.5 -17 -2.652 1 98.88 715 TYR A C 1
ATOM 5670 O O . TYR A 1 715 ? 17.281 -16.812 -2.666 1 98.88 715 TYR A O 1
ATOM 5678 N N . VAL A 1 716 ? 19.016 -18.172 -2.326 1 98.81 716 VAL A N 1
ATOM 5679 C CA . VAL A 1 716 ? 18.188 -19.297 -1.907 1 98.81 716 VAL A CA 1
ATOM 5680 C C . VAL A 1 716 ? 17.391 -18.922 -0.67 1 98.81 716 VAL A C 1
ATOM 5682 O O . VAL A 1 716 ? 16.172 -19.141 -0.614 1 98.81 716 VAL A O 1
ATOM 5685 N N . ALA A 1 717 ? 18.047 -18.328 0.296 1 98.75 717 ALA A N 1
ATOM 5686 C CA . ALA A 1 717 ? 17.422 -18 1.58 1 98.75 717 ALA A CA 1
ATOM 5687 C C . ALA A 1 717 ? 16.359 -16.922 1.423 1 98.75 717 ALA A C 1
ATOM 5689 O O . ALA A 1 717 ? 15.492 -16.766 2.287 1 98.75 717 ALA A O 1
ATOM 5690 N N . GLU A 1 718 ? 16.391 -16.172 0.355 1 98.69 718 GLU A N 1
ATOM 5691 C CA . GLU A 1 718 ? 15.453 -15.078 0.101 1 98.69 718 GLU A CA 1
ATOM 5692 C C . GLU A 1 718 ? 14.164 -15.594 -0.532 1 98.69 718 GLU A C 1
ATOM 5694 O O . GLU A 1 718 ? 13.25 -14.82 -0.812 1 98.69 718 GLU A O 1
ATOM 5699 N N . GLY A 1 719 ? 14.008 -16.875 -0.756 1 98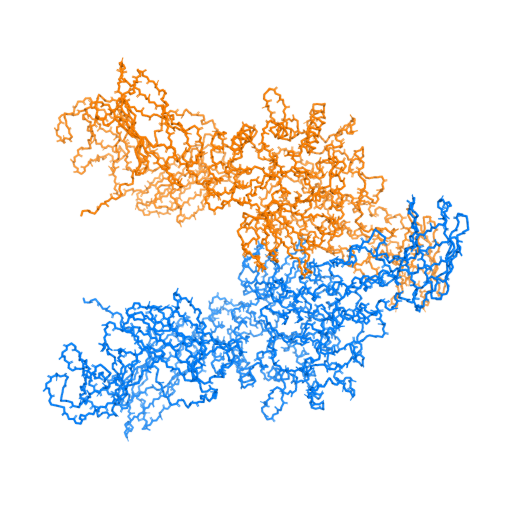.44 719 GLY A N 1
ATOM 5700 C CA . GLY A 1 719 ? 12.82 -17.469 -1.357 1 98.44 719 GLY A CA 1
ATOM 5701 C C . GLY A 1 719 ? 11.57 -17.281 -0.52 1 98.44 719 GLY A C 1
ATOM 5702 O O . GLY A 1 719 ? 11.625 -17.344 0.71 1 98.44 719 GLY A O 1
ATOM 5703 N N . SER A 1 720 ? 10.469 -17.109 -1.134 1 98.06 720 SER A N 1
ATOM 5704 C CA . SER A 1 720 ? 9.211 -16.812 -0.457 1 98.06 720 SER A CA 1
ATOM 5705 C C . SER A 1 720 ? 8.664 -18.062 0.248 1 98.06 720 SER A C 1
ATOM 5707 O O . SER A 1 720 ? 7.891 -17.938 1.201 1 98.06 720 SER A O 1
ATOM 5709 N N . ASP A 1 721 ? 9.07 -19.266 -0.141 1 97.62 721 ASP A N 1
ATOM 5710 C CA . ASP A 1 721 ? 8.516 -20.531 0.36 1 97.62 721 ASP A CA 1
ATOM 5711 C C . ASP A 1 721 ? 8.812 -20.703 1.849 1 97.62 721 ASP A C 1
ATOM 5713 O O . ASP A 1 721 ? 8.023 -21.312 2.574 1 97.62 721 ASP A O 1
ATOM 5717 N N . TRP A 1 722 ? 9.898 -20.141 2.256 1 98.44 722 TRP A N 1
ATOM 5718 C CA . TRP A 1 722 ? 10.352 -20.375 3.625 1 98.44 722 TRP A CA 1
ATOM 5719 C C . TRP A 1 722 ? 9.406 -19.719 4.629 1 98.44 722 TRP A C 1
ATOM 5721 O O . TRP A 1 722 ? 8.914 -20.391 5.547 1 98.44 722 TRP A O 1
ATOM 5731 N N . THR A 1 723 ? 9.133 -18.453 4.422 1 97.81 723 THR A N 1
ATOM 5732 C CA . THR A 1 723 ? 8.25 -17.734 5.332 1 97.81 723 THR A CA 1
ATOM 5733 C C . THR A 1 723 ? 6.797 -18.125 5.102 1 97.81 723 THR A C 1
ATOM 5735 O O . THR A 1 723 ? 5.996 -18.141 6.039 1 97.81 723 THR A O 1
ATOM 5738 N N . TRP A 1 724 ? 6.453 -18.484 3.844 1 97.19 724 TRP A N 1
ATOM 5739 C CA . TRP A 1 724 ? 5.102 -18.953 3.551 1 97.19 724 TRP A CA 1
ATOM 5740 C C . TRP A 1 724 ? 4.73 -20.141 4.445 1 97.19 724 TRP A C 1
ATOM 5742 O O . TRP A 1 724 ? 3.633 -20.172 5.008 1 97.19 724 TRP A O 1
ATOM 5752 N N . GLN A 1 725 ? 5.648 -21.062 4.59 1 96.19 725 GLN A N 1
ATOM 5753 C CA . GLN A 1 725 ? 5.375 -22.312 5.297 1 96.19 725 GLN A CA 1
ATOM 5754 C C . GLN A 1 725 ? 5.5 -22.125 6.809 1 96.19 725 GLN A C 1
ATOM 5756 O O . GLN A 1 725 ? 4.867 -22.844 7.582 1 96.19 725 GLN A O 1
ATOM 5761 N N . THR A 1 726 ? 6.238 -21.062 7.195 1 97 726 THR A N 1
ATOM 5762 C CA . THR A 1 726 ? 6.59 -20.906 8.602 1 97 726 THR A CA 1
ATOM 5763 C C . THR A 1 726 ? 5.477 -20.203 9.367 1 97 726 THR A C 1
ATOM 5765 O O . THR A 1 726 ? 5.137 -19.062 9.055 1 97 726 THR A O 1
ATOM 5768 N N . GLY A 1 727 ? 4.918 -20.891 10.336 1 93.81 727 GLY A N 1
ATOM 5769 C CA . GLY A 1 727 ? 3.91 -20.281 11.195 1 93.81 727 GLY A CA 1
ATOM 5770 C C . GLY A 1 727 ? 2.586 -20.047 10.492 1 93.81 727 GLY A C 1
ATOM 5771 O O . GLY A 1 727 ? 2.369 -20.547 9.383 1 93.81 727 GLY A O 1
ATOM 5772 N N . PRO A 1 728 ? 1.715 -19.344 11.266 1 93.19 728 PRO A N 1
ATOM 5773 C CA . PRO A 1 728 ? 0.433 -19 10.641 1 93.19 728 PRO A CA 1
ATOM 5774 C C . PRO A 1 728 ? 0.577 -18 9.508 1 93.19 728 PRO A C 1
ATOM 5776 O O . PRO A 1 728 ? 1.485 -17.156 9.531 1 93.19 728 PRO A O 1
ATOM 5779 N N . PRO A 1 729 ? -0.291 -18.141 8.523 1 91.31 729 PRO A N 1
ATOM 5780 C CA . PRO A 1 729 ? -1.494 -18.969 8.477 1 91.31 729 PRO A CA 1
ATOM 5781 C C . PRO A 1 729 ? -1.218 -20.375 7.938 1 91.31 729 PRO A C 1
ATOM 5783 O O . PRO A 1 729 ? -2.055 -21.266 8.078 1 91.31 729 PRO A O 1
ATOM 5786 N N . SER A 1 730 ? -0.008 -20.672 7.27 1 90.62 730 SER A N 1
ATOM 5787 C CA . SER A 1 730 ? 0.237 -21.938 6.582 1 90.62 730 SER A CA 1
ATOM 5788 C C . SER A 1 730 ? 0.556 -23.047 7.578 1 90.62 730 SER A C 1
ATOM 5790 O O . SER A 1 730 ? 0.044 -24.156 7.453 1 90.62 730 SER A O 1
ATOM 5792 N N . ASN A 1 731 ? 1.311 -22.781 8.602 1 91.75 731 ASN A N 1
ATOM 5793 C CA . ASN A 1 731 ? 1.766 -23.75 9.586 1 91.75 731 ASN A CA 1
ATOM 5794 C C . ASN A 1 731 ? 2.354 -24.984 8.93 1 91.75 731 ASN A C 1
ATOM 5796 O O . ASN A 1 731 ? 1.957 -26.109 9.242 1 91.75 731 ASN A O 1
ATOM 5800 N N . GLY A 1 732 ? 3.266 -24.812 7.941 1 91.12 732 GLY A N 1
ATOM 5801 C CA . GLY A 1 732 ? 3.891 -25.906 7.211 1 91.12 732 GLY A CA 1
ATOM 5802 C C . GLY A 1 732 ? 4.973 -26.609 8.008 1 91.12 732 GLY A C 1
ATOM 5803 O O . GLY A 1 732 ? 5.215 -26.281 9.172 1 91.12 732 GLY A O 1
ATOM 5804 N N . PRO A 1 733 ? 5.602 -27.672 7.398 1 90.88 733 PRO A N 1
ATOM 5805 C CA . PRO A 1 733 ? 6.676 -28.406 8.062 1 90.88 733 PRO A CA 1
ATOM 5806 C C . PRO A 1 733 ? 7.836 -27.5 8.484 1 90.88 733 PRO A C 1
ATOM 5808 O O . PRO A 1 733 ? 8.195 -26.578 7.762 1 90.88 733 PRO A O 1
ATOM 5811 N N . SER A 1 734 ? 8.461 -27.844 9.562 1 91.62 734 SER A N 1
ATOM 5812 C CA . SER A 1 734 ? 9.539 -27.047 10.133 1 91.62 734 SER A CA 1
ATOM 5813 C C . SER A 1 734 ? 10.766 -27.031 9.227 1 91.62 734 SER A C 1
ATOM 5815 O O . SER A 1 734 ? 11.609 -26.141 9.328 1 91.62 734 SER A O 1
ATOM 5817 N N . TRP A 1 735 ? 10.844 -28.047 8.367 1 93.44 735 TRP A N 1
ATOM 5818 C CA . TRP A 1 735 ? 11.977 -28.156 7.453 1 93.44 735 TRP A CA 1
ATOM 5819 C C . TRP A 1 735 ? 12.148 -26.859 6.652 1 93.44 735 TRP A C 1
ATOM 5821 O O . TRP A 1 735 ? 13.281 -26.453 6.359 1 93.44 735 TRP A O 1
ATOM 5831 N N . PHE A 1 736 ? 11.086 -26.281 6.305 1 95 736 PHE A N 1
ATOM 5832 C CA . PHE A 1 736 ? 11.141 -25.094 5.477 1 95 736 PHE A CA 1
ATOM 5833 C C . PHE A 1 736 ? 11.844 -23.953 6.211 1 95 736 PHE A C 1
ATOM 5835 O O . PHE A 1 736 ? 12.648 -23.234 5.621 1 95 736 PHE A O 1
ATOM 5842 N N . MET A 1 737 ? 11.516 -23.734 7.457 1 96.12 737 MET A N 1
ATOM 5843 C CA . MET A 1 737 ? 12.227 -22.734 8.25 1 96.12 737 MET A CA 1
ATOM 5844 C C . MET A 1 737 ? 13.703 -23.094 8.383 1 96.12 737 MET A C 1
ATOM 5846 O O . MET A 1 737 ? 14.57 -22.234 8.203 1 96.12 737 MET A O 1
ATOM 5850 N N . TYR A 1 738 ? 13.984 -24.312 8.586 1 95.62 738 TYR A N 1
ATOM 5851 C CA . TYR A 1 738 ? 15.352 -24.766 8.828 1 95.62 738 TYR A CA 1
ATOM 5852 C C . TYR A 1 738 ? 16.188 -24.656 7.562 1 95.62 738 TYR A C 1
ATOM 5854 O O . TYR A 1 738 ? 17.391 -24.375 7.629 1 95.62 738 TYR A O 1
ATOM 5862 N N . GLN A 1 739 ? 15.602 -24.938 6.449 1 95.94 739 GLN A N 1
ATOM 5863 C CA . GLN A 1 739 ? 16.328 -24.828 5.188 1 95.94 739 GLN A CA 1
ATOM 5864 C C . GLN A 1 739 ? 16.859 -23.422 4.973 1 95.94 739 GLN A C 1
ATOM 5866 O O . GLN A 1 739 ? 18.016 -23.234 4.578 1 95.94 739 GLN A O 1
ATOM 5871 N N . ALA A 1 740 ? 16.062 -22.438 5.23 1 97.62 740 ALA A N 1
ATOM 5872 C CA . ALA A 1 740 ? 16.516 -21.047 5.113 1 97.62 740 ALA A CA 1
ATOM 5873 C C . ALA A 1 740 ? 17.641 -20.75 6.09 1 97.62 740 ALA A C 1
ATOM 5875 O O . ALA A 1 740 ? 18.641 -20.141 5.715 1 97.62 740 ALA A O 1
ATOM 5876 N N . LEU A 1 741 ? 17.469 -21.219 7.328 1 97.62 741 LEU A N 1
ATOM 5877 C CA . LEU A 1 741 ? 18.453 -20.953 8.359 1 97.62 741 LEU A CA 1
ATOM 5878 C C . LEU A 1 741 ? 19.75 -21.688 8.07 1 97.62 741 LEU A C 1
ATOM 5880 O O . LEU A 1 741 ? 20.844 -21.203 8.391 1 97.62 741 LEU A O 1
ATOM 5884 N N . ASN A 1 742 ? 19.625 -22.859 7.438 1 97.62 742 ASN A N 1
ATOM 5885 C CA . ASN A 1 742 ? 20.812 -23.625 7.059 1 97.62 742 ASN A CA 1
ATOM 5886 C C . ASN A 1 742 ? 21.688 -22.859 6.086 1 97.62 742 ASN A C 1
ATOM 5888 O O . ASN A 1 742 ? 22.906 -22.828 6.238 1 97.62 742 ASN A O 1
ATOM 5892 N N . TYR A 1 743 ? 21.125 -22.281 5.133 1 98.56 743 TYR A N 1
ATOM 5893 C CA . TYR A 1 743 ? 21.859 -21.531 4.129 1 98.56 743 TYR A CA 1
ATOM 5894 C C . TYR A 1 743 ? 22.453 -20.25 4.73 1 98.56 743 TYR A C 1
ATOM 5896 O O . TYR A 1 743 ? 23.609 -19.906 4.449 1 98.56 743 TYR A O 1
ATOM 5904 N N . THR A 1 744 ? 21.672 -19.5 5.543 1 98.56 744 THR A N 1
ATOM 5905 C CA . THR A 1 744 ? 22.188 -18.266 6.133 1 98.56 744 THR A CA 1
ATOM 5906 C C . THR A 1 744 ? 23.312 -18.578 7.121 1 98.56 744 THR A C 1
ATOM 5908 O O . THR A 1 744 ? 24.312 -17.859 7.164 1 98.56 744 THR A O 1
ATOM 5911 N N . ASN A 1 745 ? 23.141 -19.625 7.867 1 97.69 745 ASN A N 1
ATOM 5912 C CA . ASN A 1 745 ? 24.188 -20.016 8.797 1 97.69 745 ASN A CA 1
ATOM 5913 C C . ASN A 1 745 ? 25.469 -20.406 8.07 1 97.69 745 ASN A C 1
ATOM 5915 O O . ASN A 1 745 ? 26.578 -20.141 8.547 1 97.69 745 ASN A O 1
ATOM 5919 N N . ALA A 1 746 ? 25.281 -21.094 6.977 1 97.81 746 ALA A N 1
ATOM 5920 C CA . ALA A 1 746 ? 26.453 -21.469 6.176 1 97.81 746 ALA A CA 1
ATOM 5921 C C . ALA A 1 746 ? 27.219 -20.234 5.719 1 97.81 746 ALA A C 1
ATOM 5923 O O . ALA A 1 746 ? 28.453 -20.219 5.711 1 97.81 746 ALA A O 1
ATOM 5924 N N . ILE A 1 747 ? 26.531 -19.172 5.328 1 98.56 747 ILE A N 1
ATOM 5925 C CA . ILE A 1 747 ? 27.156 -17.938 4.902 1 98.56 747 ILE A CA 1
ATOM 5926 C C . ILE A 1 747 ? 27.922 -17.312 6.07 1 98.56 747 ILE A C 1
ATOM 5928 O O . ILE A 1 747 ? 29.109 -16.984 5.949 1 98.56 747 ILE A O 1
ATOM 5932 N N . ILE A 1 748 ? 27.203 -17.125 7.199 1 97.75 748 ILE A N 1
ATOM 5933 C CA . ILE A 1 748 ? 27.766 -16.453 8.367 1 97.75 748 ILE A CA 1
ATOM 5934 C C . ILE A 1 748 ? 29 -17.203 8.859 1 97.75 748 ILE A C 1
ATOM 5936 O O . ILE A 1 748 ? 30.047 -16.609 9.109 1 97.75 748 ILE A O 1
ATOM 5940 N N . SER A 1 749 ? 28.891 -18.562 8.922 1 97.25 749 SER A N 1
ATOM 5941 C CA . SER A 1 749 ? 30 -19.391 9.398 1 97.25 749 SER A CA 1
ATOM 5942 C C . SER A 1 749 ? 31.188 -19.297 8.453 1 97.25 749 SER A C 1
ATOM 5944 O O . SER A 1 749 ? 32.344 -19.172 8.906 1 97.25 749 SER A O 1
ATOM 5946 N N . THR A 1 750 ? 30.922 -19.375 7.168 1 97.69 750 THR A N 1
ATOM 5947 C CA . THR A 1 750 ? 32 -19.344 6.184 1 97.69 750 THR A CA 1
ATOM 5948 C C . THR A 1 750 ? 32.719 -18 6.195 1 97.69 750 THR A C 1
ATOM 5950 O O . THR A 1 750 ? 33.938 -17.938 6.16 1 97.69 750 THR A O 1
ATOM 5953 N N . VAL A 1 751 ? 31.984 -16.859 6.215 1 97.88 751 VAL A N 1
ATOM 5954 C CA . VAL A 1 751 ? 32.562 -15.531 6.211 1 97.88 751 VAL A CA 1
ATOM 5955 C C . VAL A 1 751 ? 33.375 -15.32 7.492 1 97.88 751 VAL A C 1
ATOM 5957 O O . VAL A 1 751 ? 34.469 -14.766 7.453 1 97.88 751 VAL A O 1
ATOM 5960 N N . ASN A 1 752 ? 32.844 -15.805 8.617 1 96 752 ASN A N 1
ATOM 5961 C CA . ASN A 1 752 ? 33.594 -15.719 9.875 1 96 752 ASN A CA 1
ATOM 5962 C C . ASN A 1 752 ? 34.906 -16.484 9.812 1 96 752 ASN A C 1
ATOM 5964 O O . ASN A 1 752 ? 35.906 -16.031 10.32 1 96 752 ASN A O 1
ATOM 5968 N N . GLN A 1 753 ? 34.812 -17.641 9.25 1 95.88 753 GLN A N 1
ATOM 5969 C CA . GLN A 1 753 ? 36.031 -18.453 9.094 1 95.88 753 GLN A CA 1
ATOM 5970 C C . GLN A 1 753 ? 37.062 -17.75 8.195 1 95.88 753 GLN A C 1
ATOM 5972 O O . GLN A 1 753 ? 38.25 -17.75 8.484 1 95.88 753 GLN A O 1
ATOM 5977 N N . MET A 1 754 ? 36.594 -17.156 7.172 1 96.38 754 MET A N 1
ATOM 5978 C CA . MET A 1 754 ? 37.469 -16.422 6.262 1 96.38 754 MET A CA 1
ATOM 5979 C C . MET A 1 754 ? 38.094 -15.227 6.961 1 96.38 754 MET A C 1
ATOM 5981 O O . MET A 1 754 ? 39.312 -15.016 6.859 1 96.38 754 MET A O 1
ATOM 5985 N N . PHE A 1 755 ? 37.344 -14.453 7.668 1 96.31 755 PHE A N 1
ATOM 5986 C CA . PHE A 1 755 ? 37.844 -13.281 8.367 1 96.31 755 PHE A CA 1
ATOM 5987 C C . PHE A 1 755 ? 38.844 -13.695 9.469 1 96.31 755 PHE A C 1
ATOM 5989 O O . PHE A 1 755 ? 39.781 -12.961 9.773 1 96.31 755 PHE A O 1
ATOM 5996 N N . SER A 1 756 ? 38.656 -14.883 10.047 1 95.06 756 SER A N 1
ATOM 5997 C CA . SER A 1 756 ? 39.531 -15.367 11.109 1 95.06 756 SER A CA 1
ATOM 5998 C C . SER A 1 756 ? 40.938 -15.641 10.594 1 95.06 756 SER A C 1
ATOM 6000 O O . SER A 1 756 ? 41.875 -15.734 11.367 1 95.06 756 SER A O 1
ATOM 6002 N N . LYS A 1 757 ? 41.062 -15.727 9.336 1 95.81 757 LYS A N 1
ATOM 6003 C CA . LYS A 1 757 ? 42.375 -16.016 8.734 1 95.81 757 LYS A CA 1
ATOM 6004 C C . LYS A 1 757 ? 43.188 -14.727 8.555 1 95.81 757 LYS A C 1
ATOM 6006 O O . LYS A 1 757 ? 44.344 -14.781 8.117 1 95.81 757 LYS A O 1
ATOM 6011 N N . ILE A 1 758 ? 42.625 -13.609 8.875 1 96.5 758 ILE A N 1
ATOM 6012 C CA . ILE A 1 758 ? 43.344 -12.336 8.93 1 96.5 758 ILE A CA 1
ATOM 6013 C C . ILE A 1 758 ? 43.844 -12.078 10.352 1 96.5 758 ILE A C 1
ATOM 6015 O O . ILE A 1 758 ? 43.031 -11.859 11.258 1 96.5 758 ILE A O 1
ATOM 6019 N N . THR A 1 759 ? 45.125 -12.023 10.531 1 94.38 759 THR A N 1
ATOM 6020 C CA . THR A 1 759 ? 45.625 -11.945 11.898 1 94.38 759 THR A CA 1
ATOM 6021 C C . THR A 1 759 ? 46.75 -10.906 12 1 94.38 759 THR A C 1
ATOM 6023 O O . THR A 1 759 ? 47.5 -10.688 11.047 1 94.38 759 THR A O 1
ATOM 6026 N N . LEU A 1 760 ? 46.75 -10.266 13.078 1 94.5 760 LEU A N 1
ATOM 6027 C CA . LEU A 1 760 ? 47.875 -9.398 13.438 1 94.5 760 LEU A CA 1
ATOM 6028 C C . LEU A 1 760 ? 48.969 -10.195 14.117 1 94.5 760 LEU A C 1
ATOM 6030 O O . LEU A 1 760 ? 48.781 -10.703 15.227 1 94.5 760 LEU A O 1
ATOM 6034 N N . THR A 1 761 ? 50.156 -10.211 13.508 1 93.19 761 THR A N 1
ATOM 6035 C CA . THR A 1 761 ? 51.188 -11.094 14.016 1 93.19 761 THR A CA 1
ATOM 6036 C C . THR A 1 761 ? 52.25 -10.297 14.797 1 93.19 761 THR A C 1
ATOM 6038 O O . THR A 1 761 ? 52.875 -10.836 15.703 1 93.19 761 THR A O 1
ATOM 6041 N N . LYS A 1 762 ? 52.469 -9.078 14.352 1 91.88 762 LYS A N 1
ATOM 6042 C CA . LYS A 1 762 ? 53.406 -8.211 15.047 1 91.88 762 LYS A CA 1
ATOM 6043 C C . LYS A 1 762 ? 52.875 -6.785 15.148 1 91.88 762 LYS A C 1
ATOM 6045 O O . LYS A 1 762 ? 52.219 -6.293 14.227 1 91.88 762 LYS A O 1
ATOM 6050 N N . ALA A 1 763 ? 53.094 -6.199 16.281 1 92.12 763 ALA A N 1
ATOM 6051 C CA . ALA A 1 763 ? 52.75 -4.797 16.5 1 92.12 763 ALA A CA 1
ATOM 6052 C C . ALA A 1 763 ? 53.812 -4.117 17.391 1 92.12 763 ALA A C 1
ATOM 6054 O O . ALA A 1 763 ? 54.219 -4.676 18.406 1 92.12 763 ALA A O 1
ATOM 6055 N N . ASN A 1 764 ? 54.312 -2.988 16.922 1 88.81 764 ASN A N 1
ATOM 6056 C CA . ASN A 1 764 ? 55.312 -2.24 17.672 1 88.81 764 ASN A CA 1
ATOM 6057 C C . ASN A 1 764 ? 55.094 -0.735 17.578 1 88.81 764 ASN A C 1
ATOM 6059 O O . ASN A 1 764 ? 54.844 -0.208 16.5 1 88.81 764 ASN A O 1
ATOM 6063 N N . ILE A 1 765 ? 55.094 -0.143 18.719 1 89.5 765 ILE A N 1
ATOM 6064 C CA . ILE A 1 765 ? 55.031 1.312 18.766 1 89.5 765 ILE A CA 1
ATOM 6065 C C . ILE A 1 765 ? 56.406 1.903 18.875 1 89.5 765 ILE A C 1
ATOM 6067 O O . ILE A 1 765 ? 57.156 1.598 19.797 1 89.5 765 ILE A O 1
ATOM 6071 N N . ASP A 1 766 ? 56.781 2.676 17.891 1 85.62 766 ASP A N 1
ATOM 6072 C CA . ASP A 1 766 ? 58.062 3.346 17.859 1 85.62 766 ASP A CA 1
ATOM 6073 C C . ASP A 1 766 ? 57.906 4.859 17.766 1 85.62 766 ASP A C 1
ATOM 6075 O O . ASP A 1 766 ? 57.938 5.43 16.672 1 85.62 766 ASP A O 1
ATOM 6079 N N . GLY A 1 767 ? 57.812 5.551 18.875 1 81.81 767 GLY A N 1
ATOM 6080 C CA . GLY A 1 767 ? 57.562 6.984 18.875 1 81.81 767 GLY A CA 1
ATOM 6081 C C . GLY A 1 767 ? 56.219 7.371 18.297 1 81.81 767 GLY A C 1
ATOM 6082 O O . GLY A 1 767 ? 55.156 6.996 18.828 1 81.81 767 GLY A O 1
ATOM 6083 N N . HIS A 1 768 ? 56.375 8 17.109 1 88 768 HIS A N 1
ATOM 6084 C CA . HIS A 1 768 ? 55.156 8.469 16.438 1 88 768 HIS A CA 1
ATOM 6085 C C . HIS A 1 768 ? 54.75 7.531 15.312 1 88 768 HIS A C 1
ATOM 6087 O O . HIS A 1 768 ? 53.875 7.871 14.5 1 88 768 HIS A O 1
ATOM 6093 N N . LYS A 1 769 ? 55.344 6.324 15.414 1 91.44 769 LYS A N 1
ATOM 6094 C CA . LYS A 1 769 ? 55.031 5.363 14.359 1 91.44 769 LYS A CA 1
ATOM 6095 C C . LYS A 1 769 ? 54.5 4.062 14.953 1 91.44 769 LYS A C 1
ATOM 6097 O O . LYS A 1 769 ? 55 3.59 15.984 1 91.44 769 LYS A O 1
ATOM 6102 N N . LEU A 1 770 ? 53.5 3.566 14.398 1 91.94 770 LEU A N 1
ATOM 6103 C CA . LEU A 1 770 ? 52.938 2.254 14.711 1 91.94 770 LEU A CA 1
ATOM 6104 C C . LEU A 1 770 ? 53.188 1.273 13.57 1 91.94 770 LEU A C 1
ATOM 6106 O O . LEU A 1 770 ? 52.75 1.52 12.438 1 91.94 770 LEU A O 1
ATOM 6110 N N . LYS A 1 771 ? 53.938 0.311 13.828 1 93.56 771 LYS A N 1
ATOM 6111 C CA . LYS A 1 771 ? 54.219 -0.721 12.836 1 93.56 771 LYS A CA 1
ATOM 6112 C C . LYS A 1 771 ? 53.406 -1.985 13.102 1 93.56 771 LYS A C 1
ATOM 6114 O O . LYS A 1 771 ? 53.469 -2.543 14.203 1 93.56 771 LYS A O 1
ATOM 6119 N N . LEU A 1 772 ? 52.688 -2.393 12.086 1 94.56 772 LEU A N 1
ATOM 6120 C CA . LEU A 1 772 ? 51.844 -3.562 12.203 1 94.56 772 LEU A CA 1
ATOM 6121 C C . LEU A 1 772 ? 52.156 -4.582 11.117 1 94.56 772 LEU A C 1
ATOM 6123 O O . LEU A 1 772 ? 52.438 -4.211 9.969 1 94.56 772 LEU A O 1
ATOM 6127 N N . THR A 1 773 ? 52.219 -5.812 11.477 1 95.62 773 THR A N 1
ATOM 6128 C CA . THR A 1 773 ? 52.312 -6.895 10.508 1 95.62 773 THR A CA 1
ATOM 6129 C C . THR A 1 773 ? 51.094 -7.773 10.523 1 95.62 773 THR A C 1
ATOM 6131 O O . THR A 1 773 ? 50.781 -8.406 11.539 1 95.62 773 THR A O 1
ATOM 6134 N N . PHE A 1 774 ? 50.406 -7.777 9.422 1 96.06 774 PHE A N 1
ATOM 6135 C CA . PHE A 1 774 ? 49.219 -8.617 9.273 1 96.06 774 PHE A CA 1
ATOM 6136 C C . PHE A 1 774 ? 49.531 -9.82 8.398 1 96.06 774 PHE A C 1
ATOM 6138 O O . PHE A 1 774 ? 50.25 -9.719 7.418 1 96.06 774 PHE A O 1
ATOM 6145 N N . MET A 1 775 ? 48.969 -10.914 8.773 1 96.62 775 MET A N 1
ATOM 6146 C CA . MET A 1 775 ? 48.906 -12.094 7.906 1 96.62 775 MET A CA 1
ATOM 6147 C C . MET A 1 775 ? 47.531 -12.258 7.281 1 96.62 775 MET A C 1
ATOM 6149 O O . MET A 1 775 ? 46.562 -12.438 7.992 1 96.62 775 MET A O 1
ATOM 6153 N N . ASN A 1 776 ? 47.469 -12.109 5.984 1 97.44 776 ASN A N 1
ATOM 6154 C CA . ASN A 1 776 ? 46.281 -12.422 5.227 1 97.44 776 ASN A CA 1
ATOM 6155 C C . ASN A 1 776 ? 46.281 -13.867 4.727 1 97.44 776 ASN A C 1
ATOM 6157 O O . ASN A 1 776 ? 46.906 -14.164 3.707 1 97.44 776 ASN A O 1
ATOM 6161 N N . GLY A 1 777 ? 45.594 -14.703 5.375 1 96.19 777 GLY A N 1
ATOM 6162 C CA . GLY A 1 777 ? 45.562 -16.125 5.051 1 96.19 777 GLY A CA 1
ATOM 6163 C C . GLY A 1 777 ? 44.594 -16.453 3.932 1 96.19 777 GLY A C 1
ATOM 6164 O O . GLY A 1 777 ? 44.375 -17.625 3.615 1 96.19 777 GLY A O 1
ATOM 6165 N N . LEU A 1 778 ? 44 -15.477 3.326 1 95.81 778 LEU A N 1
ATOM 6166 C CA . LEU A 1 778 ? 43.094 -15.688 2.219 1 95.81 778 LEU A CA 1
ATOM 6167 C C . LEU A 1 778 ? 43.781 -15.523 0.879 1 95.81 778 LEU A C 1
ATOM 6169 O O . LEU A 1 778 ? 44.875 -14.914 0.808 1 95.81 778 LEU A O 1
ATOM 6173 N N . ASN A 1 779 ? 43.281 -16.078 -0.173 1 93.81 779 ASN A N 1
ATOM 6174 C CA . ASN A 1 779 ? 43.812 -15.922 -1.521 1 93.81 779 ASN A CA 1
ATOM 6175 C C . ASN A 1 779 ? 43.219 -14.719 -2.236 1 93.81 779 ASN A C 1
ATOM 6177 O O . ASN A 1 779 ? 43.031 -14.742 -3.453 1 93.81 779 ASN A O 1
ATOM 6181 N N . TYR A 1 780 ? 42.719 -13.711 -1.459 1 96 780 TYR A N 1
ATOM 6182 C CA . TYR A 1 780 ? 42.156 -12.469 -1.978 1 96 780 TYR A CA 1
ATOM 6183 C C . TYR A 1 780 ? 42.938 -11.258 -1.452 1 96 780 TYR A C 1
ATOM 6185 O O . TYR A 1 780 ? 43.406 -11.258 -0.308 1 96 780 TYR A O 1
ATOM 6193 N N . THR A 1 781 ? 43.125 -10.32 -2.305 1 97.06 781 THR A N 1
ATOM 6194 C CA . THR A 1 781 ? 43.531 -9.008 -1.818 1 97.06 781 THR A CA 1
ATOM 6195 C C . THR A 1 781 ? 42.375 -8.32 -1.095 1 97.06 781 THR A C 1
ATOM 6197 O O . THR A 1 781 ? 41.25 -8.305 -1.585 1 97.06 781 THR A O 1
ATOM 6200 N N . LEU A 1 782 ? 42.688 -7.734 0.082 1 97.25 782 LEU A N 1
ATOM 6201 C CA . LEU A 1 782 ? 41.625 -7.121 0.893 1 97.25 782 LEU A CA 1
ATOM 6202 C C . LEU A 1 782 ? 41.812 -5.609 0.971 1 97.25 782 LEU A C 1
ATOM 6204 O O . LEU A 1 782 ? 42.938 -5.129 1.137 1 97.25 782 LEU A O 1
ATOM 6208 N N . ASN A 1 783 ? 40.812 -4.867 0.768 1 96.12 783 ASN A N 1
ATOM 6209 C CA . ASN A 1 783 ? 40.75 -3.432 1.013 1 96.12 783 ASN A CA 1
ATOM 6210 C C . ASN A 1 783 ? 40 -3.121 2.318 1 96.12 783 ASN A C 1
ATOM 6212 O O . ASN A 1 783 ? 38.812 -3.369 2.438 1 96.12 783 ASN A O 1
ATOM 6216 N N . LEU A 1 784 ? 40.719 -2.551 3.271 1 96.88 784 LEU A N 1
ATOM 6217 C CA . LEU A 1 784 ? 40.188 -2.371 4.605 1 96.88 784 LEU A CA 1
ATOM 6218 C C . LEU A 1 784 ? 40.469 -0.966 5.129 1 96.88 784 LEU A C 1
ATOM 6220 O O . LEU A 1 784 ? 41.219 -0.209 4.516 1 96.88 784 LEU A O 1
ATOM 6224 N N . VAL A 1 785 ? 39.781 -0.665 6.207 1 96.06 785 VAL A N 1
ATOM 6225 C CA . VAL A 1 785 ? 40.031 0.568 6.945 1 96.06 785 VAL A CA 1
ATOM 6226 C C . VAL A 1 785 ? 40.656 0.24 8.297 1 96.06 785 VAL A C 1
ATOM 6228 O O . VAL A 1 785 ? 40.094 -0.53 9.078 1 96.06 785 VAL A O 1
ATOM 6231 N N . LEU A 1 786 ? 41.844 0.723 8.508 1 95.75 786 LEU A N 1
ATOM 6232 C CA . LEU A 1 786 ? 42.562 0.593 9.781 1 95.75 786 LEU A CA 1
ATOM 6233 C C . LEU A 1 786 ? 42.281 1.8 10.672 1 95.75 786 LEU A C 1
ATOM 6235 O O . LEU A 1 786 ? 42.469 2.943 10.25 1 95.75 786 LEU A O 1
ATOM 6239 N N . VAL A 1 787 ? 41.719 1.526 11.805 1 94.81 787 VAL A N 1
ATOM 6240 C CA . VAL A 1 787 ? 41.469 2.602 12.758 1 94.81 787 VAL A CA 1
ATOM 6241 C C . VAL A 1 787 ? 42.312 2.414 14 1 94.81 787 VAL A C 1
ATOM 6243 O O . VAL A 1 787 ? 42.406 1.313 14.555 1 94.81 787 VAL A O 1
ATOM 6246 N N . VAL A 1 788 ? 43.062 3.441 14.367 1 92.75 788 VAL A N 1
ATOM 6247 C CA . VAL A 1 788 ? 43.875 3.451 15.578 1 92.75 788 VAL A CA 1
ATOM 6248 C C . VAL A 1 788 ? 43.281 4.422 16.594 1 92.75 788 VAL A C 1
ATOM 6250 O O . VAL A 1 788 ? 43.062 5.598 16.281 1 92.75 788 VAL A O 1
ATOM 6253 N N . SER A 1 789 ? 42.906 3.893 17.656 1 90.81 789 SER A N 1
ATOM 6254 C CA . SER A 1 789 ? 42.25 4.695 18.703 1 90.81 789 SER A CA 1
ATOM 6255 C C . SER A 1 789 ? 43.094 4.723 19.969 1 90.81 789 SER A C 1
ATOM 6257 O O . SER A 1 789 ? 43.594 3.684 20.406 1 90.81 789 SER A O 1
ATOM 6259 N N . SER A 1 790 ? 43.344 5.98 20.328 1 83.69 790 SER A N 1
ATOM 6260 C CA . SER A 1 790 ? 43.938 6.184 21.641 1 83.69 790 SER A CA 1
ATOM 6261 C C . SER A 1 790 ? 43.031 7.016 22.547 1 83.69 790 SER A C 1
ATOM 6263 O O . SER A 1 790 ? 42.094 7.66 22.062 1 83.69 790 SER A O 1
ATOM 6265 N N . GLY A 1 791 ? 42.719 6.719 23.797 1 72.25 791 GLY A N 1
ATOM 6266 C CA . GLY A 1 791 ? 41.906 7.516 24.703 1 72.25 791 GLY A CA 1
ATOM 6267 C C . GLY A 1 791 ? 41.875 8.984 24.328 1 72.25 791 GLY A C 1
ATOM 6268 O O . GLY A 1 791 ? 40.906 9.695 24.656 1 72.25 791 GLY A O 1
ATOM 6269 N N . ASN A 1 792 ? 42.75 9.508 23.422 1 74.94 792 ASN A N 1
ATOM 6270 C CA . ASN A 1 792 ? 42.875 10.93 23.125 1 74.94 792 ASN A CA 1
ATOM 6271 C C . ASN A 1 792 ? 42.5 11.242 21.688 1 74.94 792 ASN A C 1
ATOM 6273 O O . ASN A 1 792 ? 42.188 12.391 21.344 1 74.94 792 ASN A O 1
ATOM 6277 N N . TYR A 1 793 ? 42.75 10.242 20.766 1 80.44 793 TYR A N 1
ATOM 6278 C CA . TYR A 1 793 ? 42.438 10.5 19.375 1 80.44 793 TYR A CA 1
ATOM 6279 C C . TYR A 1 793 ? 42.062 9.211 18.656 1 80.44 793 TYR A C 1
ATOM 6281 O O . TYR A 1 793 ? 42.312 8.117 19.141 1 80.44 793 TYR A O 1
ATOM 6289 N N . ASN A 1 794 ? 41.312 9.43 17.562 1 87.88 794 ASN A N 1
ATOM 6290 C CA . ASN A 1 794 ? 41.031 8.383 16.578 1 87.88 794 ASN A CA 1
ATOM 6291 C C . ASN A 1 794 ? 41.531 8.773 15.188 1 87.88 794 ASN A C 1
ATOM 6293 O O . ASN A 1 794 ? 41.344 9.906 14.75 1 87.88 794 ASN A O 1
ATOM 6297 N N . THR A 1 795 ? 42.344 7.93 14.609 1 90.75 795 THR A N 1
ATOM 6298 C CA . THR A 1 795 ? 42.781 8.141 13.234 1 90.75 795 THR A CA 1
ATOM 6299 C C . THR A 1 795 ? 42.5 6.91 12.383 1 90.75 795 THR A C 1
ATOM 6301 O O . THR A 1 795 ? 42.469 5.789 12.891 1 90.75 795 THR A O 1
ATOM 6304 N N . SER A 1 796 ? 42.188 7.152 11.156 1 93.5 796 SER A N 1
ATOM 6305 C CA . SER A 1 796 ? 41.844 6.047 10.266 1 93.5 796 SER A CA 1
ATOM 6306 C C . SER A 1 796 ? 42.688 6.086 9 1 93.5 796 SER A C 1
ATOM 6308 O O . SER A 1 796 ? 43.094 7.156 8.555 1 93.5 796 SER A O 1
ATOM 6310 N N . TYR A 1 797 ? 43 4.895 8.375 1 93.62 797 TYR A N 1
ATOM 6311 C CA . TYR A 1 797 ? 43.781 4.719 7.152 1 93.62 797 TYR A CA 1
ATOM 6312 C C . TYR A 1 797 ? 43.156 3.654 6.258 1 93.62 797 TYR A C 1
ATOM 6314 O O . TYR A 1 797 ? 42.688 2.617 6.742 1 93.62 797 TYR A O 1
ATOM 6322 N N . ASN A 1 798 ? 43.094 3.959 4.977 1 93.19 798 ASN A N 1
ATOM 6323 C CA . ASN A 1 798 ? 42.781 2.893 4.027 1 93.19 798 ASN A CA 1
ATOM 6324 C C . ASN A 1 798 ? 44 1.999 3.773 1 93.19 798 ASN A C 1
ATOM 6326 O O . ASN A 1 798 ? 45.094 2.49 3.461 1 93.19 798 ASN A O 1
ATOM 6330 N N . ILE A 1 799 ? 43.875 0.725 3.945 1 95.31 799 ILE A N 1
ATOM 6331 C CA . ILE A 1 799 ? 45.031 -0.167 3.756 1 95.31 799 ILE A CA 1
ATOM 6332 C C . ILE A 1 799 ? 44.625 -1.299 2.807 1 95.31 799 ILE A C 1
ATOM 6334 O O . ILE A 1 799 ? 43.438 -1.604 2.641 1 95.31 799 ILE A O 1
ATOM 6338 N N . VAL A 1 800 ? 45.562 -1.906 2.176 1 96.75 800 VAL A N 1
ATOM 6339 C CA . VAL A 1 800 ? 45.406 -3.076 1.315 1 96.75 800 VAL A CA 1
ATOM 6340 C C . VAL A 1 800 ? 46.25 -4.23 1.872 1 96.75 800 VAL A C 1
ATOM 6342 O O . VAL A 1 800 ? 47.438 -4.055 2.186 1 96.75 800 VAL A O 1
ATOM 6345 N N . LEU A 1 801 ? 45.656 -5.336 2.135 1 97.25 801 LEU A N 1
ATOM 6346 C CA . LEU A 1 801 ? 46.375 -6.543 2.562 1 97.25 801 LEU A CA 1
ATOM 6347 C C . LEU A 1 801 ? 46.406 -7.578 1.441 1 97.25 801 LEU A C 1
ATOM 6349 O O . LEU A 1 801 ? 45.375 -8.195 1.129 1 97.25 801 LEU A O 1
ATOM 6353 N N . ASN A 1 802 ? 47.562 -7.762 0.918 1 97.25 802 ASN A N 1
ATOM 6354 C CA . ASN A 1 802 ? 47.719 -8.828 -0.058 1 97.25 802 ASN A CA 1
ATOM 6355 C C . ASN A 1 802 ? 47.812 -10.195 0.617 1 97.25 802 ASN A C 1
ATOM 6357 O O . ASN A 1 802 ? 48.094 -10.281 1.815 1 97.25 802 ASN A O 1
ATOM 6361 N N . PRO A 1 803 ? 47.562 -11.266 -0.181 1 97.19 803 PRO A N 1
ATOM 6362 C CA . PRO A 1 803 ? 47.75 -12.586 0.426 1 97.19 803 PRO A CA 1
ATOM 6363 C C . PRO A 1 803 ? 49.156 -12.781 1.015 1 97.19 803 PRO A C 1
ATOM 6365 O O . PRO A 1 803 ? 50.156 -12.43 0.376 1 97.19 803 PRO A O 1
ATOM 6368 N N . GLY A 1 804 ? 49.156 -13.266 2.188 1 96.81 804 GLY A N 1
ATOM 6369 C CA . GLY A 1 804 ? 50.438 -13.445 2.865 1 96.81 804 GLY A CA 1
ATOM 6370 C C . GLY A 1 804 ? 50.75 -12.328 3.844 1 96.81 804 GLY A C 1
ATOM 6371 O O . GLY A 1 804 ? 49.844 -11.789 4.488 1 96.81 804 GLY A O 1
ATOM 6372 N N . ARG A 1 805 ? 52.062 -12.094 4.055 1 96.56 805 ARG A N 1
ATOM 6373 C CA . ARG A 1 805 ? 52.531 -11.125 5.043 1 96.56 805 ARG A CA 1
ATOM 6374 C C . ARG A 1 805 ? 52.438 -9.703 4.504 1 96.56 805 ARG A C 1
ATOM 6376 O O . ARG A 1 805 ? 52.812 -9.445 3.357 1 96.56 805 ARG A O 1
ATOM 6383 N N . ASN A 1 806 ? 51.875 -8.805 5.262 1 97.5 806 ASN A N 1
ATOM 6384 C CA . ASN A 1 806 ? 51.75 -7.383 4.938 1 97.5 806 ASN A CA 1
ATOM 6385 C C . ASN A 1 806 ? 52.312 -6.508 6.062 1 97.5 806 ASN A C 1
ATOM 6387 O O . ASN A 1 806 ? 51.844 -6.594 7.203 1 97.5 806 ASN A O 1
ATOM 6391 N N . ASP A 1 807 ? 53.25 -5.695 5.82 1 95.38 807 ASP A N 1
ATOM 6392 C CA . ASP A 1 807 ? 53.812 -4.746 6.781 1 95.38 807 ASP A CA 1
ATOM 6393 C C . ASP A 1 807 ? 53.25 -3.344 6.551 1 95.38 807 ASP A C 1
ATOM 6395 O O . ASP A 1 807 ? 53.406 -2.775 5.469 1 95.38 807 ASP A O 1
ATOM 6399 N N . ILE A 1 808 ? 52.594 -2.871 7.535 1 95.44 808 ILE A N 1
ATOM 6400 C CA . ILE A 1 808 ? 51.938 -1.563 7.449 1 95.44 808 ILE A CA 1
ATOM 6401 C C . ILE A 1 808 ? 52.5 -0.638 8.516 1 95.44 808 ILE A C 1
ATOM 6403 O O . ILE A 1 808 ? 52.688 -1.044 9.672 1 95.44 808 ILE A O 1
ATOM 6407 N N . SER A 1 809 ? 52.938 0.516 8.188 1 93.38 809 SER A N 1
ATOM 6408 C CA . SER A 1 809 ? 53.406 1.542 9.117 1 93.38 809 SER A CA 1
ATOM 6409 C C . SER A 1 809 ? 52.562 2.803 9.008 1 93.38 809 SER A C 1
ATOM 6411 O O . SER A 1 809 ? 52.344 3.326 7.918 1 93.38 809 SER A O 1
ATOM 6413 N N . VAL A 1 810 ? 52.031 3.209 10.156 1 92.44 810 VAL A N 1
ATOM 6414 C CA . VAL A 1 810 ? 51.188 4.406 10.141 1 92.44 810 VAL A CA 1
ATOM 6415 C C . VAL A 1 810 ? 51.688 5.41 11.172 1 92.44 810 VAL A C 1
ATOM 6417 O O . VAL A 1 810 ? 52.375 5.027 12.133 1 92.44 810 VAL A O 1
ATOM 6420 N N . ASN A 1 811 ? 51.375 6.684 10.961 1 90.38 811 ASN A N 1
ATOM 6421 C CA . ASN A 1 811 ? 51.812 7.75 11.859 1 90.38 811 ASN A CA 1
ATOM 6422 C C . ASN A 1 811 ? 50.781 8.016 12.945 1 90.38 811 ASN A C 1
ATOM 6424 O O . ASN A 1 811 ? 49.562 8.008 12.672 1 90.38 811 ASN A O 1
ATOM 6428 N N . LEU A 1 812 ? 51.281 8.125 14.188 1 88.38 812 LEU A N 1
ATOM 6429 C CA . LEU A 1 812 ? 50.438 8.508 15.305 1 88.38 812 LEU A CA 1
ATOM 6430 C C . LEU A 1 812 ? 50.531 10.008 15.578 1 88.38 812 LEU A C 1
ATOM 6432 O O . LEU A 1 812 ? 51.625 10.57 15.602 1 88.38 812 LEU A O 1
ATOM 6436 N N . PRO A 1 813 ? 49.438 10.656 15.656 1 84.56 813 PRO A N 1
ATOM 6437 C CA . PRO A 1 813 ? 49.438 12.094 15.93 1 84.56 813 PRO A CA 1
ATOM 6438 C C . PRO A 1 813 ? 50.188 12.438 17.219 1 84.56 813 PRO A C 1
ATOM 6440 O O . PRO A 1 813 ? 50.812 13.508 17.312 1 84.56 813 PRO A O 1
ATOM 6443 N N . LYS A 1 814 ? 50.094 11.531 18.344 1 82.62 814 LYS A N 1
ATOM 6444 C CA . LYS A 1 814 ? 50.781 11.672 19.609 1 82.62 814 LYS A CA 1
ATOM 6445 C C . LYS A 1 814 ? 51.406 10.344 20.047 1 82.62 814 LYS A C 1
ATOM 6447 O O . LYS A 1 814 ? 50.844 9.273 19.766 1 82.62 814 LYS A O 1
ATOM 6452 N N . SER A 1 815 ? 52.531 10.562 20.703 1 79.5 815 SER A N 1
ATOM 6453 C CA . SER A 1 815 ? 53.156 9.359 21.234 1 79.5 815 SER A CA 1
ATOM 6454 C C . SER A 1 815 ? 52.344 8.766 22.375 1 79.5 815 SER A C 1
ATOM 6456 O O . SER A 1 815 ? 51.812 9.492 23.219 1 79.5 815 SER A O 1
ATOM 6458 N N . VAL A 1 816 ? 52.031 7.52 22.234 1 82.19 816 VAL A N 1
ATOM 6459 C CA . VAL A 1 816 ? 51.219 6.84 23.25 1 82.19 816 VAL A CA 1
ATOM 6460 C C . VAL A 1 816 ? 51.875 5.512 23.625 1 82.19 816 VAL A C 1
ATOM 6462 O O . VAL A 1 816 ? 52.75 5.008 22.906 1 82.19 816 VAL A O 1
ATOM 6465 N N . ASN A 1 817 ? 51.5 4.973 24.859 1 81.62 817 ASN A N 1
ATOM 6466 C CA . ASN A 1 817 ? 52.031 3.703 25.344 1 81.62 817 ASN A CA 1
ATOM 6467 C C . ASN A 1 817 ? 51.156 2.529 24.938 1 81.62 817 ASN A C 1
ATOM 6469 O O . ASN A 1 817 ? 51.594 1.378 24.969 1 81.62 817 ASN A O 1
ATOM 6473 N N . SER A 1 818 ? 49.906 2.842 24.656 1 87.56 818 SER A N 1
ATOM 6474 C CA . SER A 1 818 ? 48.969 1.795 24.25 1 87.56 818 SER A CA 1
ATOM 6475 C C . SER A 1 818 ? 47.938 2.326 23.25 1 87.56 818 SER A C 1
ATOM 6477 O O . SER A 1 818 ? 47.5 3.479 23.344 1 87.56 818 SER A O 1
ATOM 6479 N N . VAL A 1 819 ? 47.656 1.517 22.234 1 91 819 VAL A N 1
ATOM 6480 C CA . VAL A 1 819 ? 46.625 1.889 21.266 1 91 819 VAL A CA 1
ATOM 6481 C C . VAL A 1 819 ? 45.719 0.688 20.969 1 91 819 VAL A C 1
ATOM 6483 O O . VAL A 1 819 ? 46.156 -0.461 21.125 1 91 819 VAL A O 1
ATOM 6486 N N . ASN A 1 820 ? 44.5 0.995 20.688 1 91.5 820 ASN A N 1
ATOM 6487 C CA . ASN A 1 820 ? 43.594 -0.005 20.109 1 91.5 820 ASN A CA 1
ATOM 6488 C C . ASN A 1 820 ? 43.562 0.071 18.594 1 91.5 820 ASN A C 1
ATOM 6490 O O . ASN A 1 820 ? 43.531 1.163 18.016 1 91.5 820 ASN A O 1
ATOM 6494 N N . VAL A 1 821 ? 43.688 -1.103 17.984 1 93.38 821 VAL A N 1
ATOM 6495 C CA . VAL A 1 821 ? 43.688 -1.208 16.531 1 93.38 821 VAL A CA 1
ATOM 6496 C C . VAL A 1 821 ? 42.438 -1.955 16.062 1 93.38 821 VAL A C 1
ATOM 6498 O O . VAL A 1 821 ? 42.156 -3.043 16.562 1 93.38 821 VAL A O 1
ATOM 6501 N N . TYR A 1 822 ? 41.688 -1.313 15.141 1 94 822 TYR A N 1
ATOM 6502 C CA . TYR A 1 822 ? 40.469 -1.912 14.602 1 94 822 TYR A CA 1
ATOM 6503 C C . TYR A 1 822 ? 40.594 -2.076 13.086 1 94 822 TYR A C 1
ATOM 6505 O O . TYR A 1 822 ? 41.125 -1.21 12.398 1 94 822 TYR A O 1
ATOM 6513 N N . LEU A 1 823 ? 40.156 -3.207 12.57 1 95.69 823 LEU A N 1
ATOM 6514 C CA . LEU A 1 823 ? 40.031 -3.436 11.133 1 95.69 823 LEU A CA 1
ATOM 6515 C C . LEU A 1 823 ? 38.562 -3.449 10.711 1 95.69 823 LEU A C 1
ATOM 6517 O O . LEU A 1 823 ? 37.781 -4.215 11.258 1 95.69 823 LEU A O 1
ATOM 6521 N N . TYR A 1 824 ? 38.25 -2.547 9.75 1 96.06 824 TYR A N 1
ATOM 6522 C CA . TYR A 1 824 ? 36.875 -2.453 9.25 1 96.06 824 TYR A CA 1
ATOM 6523 C C . TYR A 1 824 ? 36.812 -2.775 7.766 1 96.06 824 TYR A C 1
ATOM 6525 O O . TYR A 1 824 ? 37.719 -2.436 7.008 1 96.06 824 TYR A O 1
ATOM 6533 N N . SER A 1 825 ? 35.781 -3.537 7.348 1 96.88 825 SER A N 1
ATOM 6534 C CA . SER A 1 825 ? 35.375 -3.51 5.949 1 96.88 825 SER A CA 1
ATOM 6535 C C . SER A 1 825 ? 34.594 -2.242 5.629 1 96.88 825 SER A C 1
ATOM 6537 O O . SER A 1 825 ? 33.75 -1.814 6.418 1 96.88 825 SER A O 1
ATOM 6539 N N . PRO A 1 826 ? 34.875 -1.575 4.508 1 94.31 826 PRO A N 1
ATOM 6540 C CA . PRO A 1 826 ? 34.281 -0.28 4.23 1 94.31 826 PRO A CA 1
ATOM 6541 C C . PRO A 1 826 ? 32.812 -0.411 3.748 1 94.31 826 PRO A C 1
ATOM 6543 O O . PRO A 1 826 ? 32.469 0.111 2.688 1 94.31 826 PRO A O 1
ATOM 6546 N N . VAL A 1 827 ? 31.984 -0.919 4.551 1 94.44 827 VAL A N 1
ATOM 6547 C CA . VAL A 1 827 ? 30.562 -1.115 4.273 1 94.44 827 VAL A CA 1
ATOM 6548 C C . VAL A 1 827 ? 29.781 0.146 4.641 1 94.44 827 VAL A C 1
ATOM 6550 O O . VAL A 1 827 ? 30.062 0.775 5.668 1 94.44 827 VAL A O 1
ATOM 6553 N N . THR A 1 828 ? 28.875 0.564 3.74 1 91.5 828 THR A N 1
ATOM 6554 C CA . THR A 1 828 ? 27.984 1.69 4.02 1 91.5 828 THR A CA 1
ATOM 6555 C C . THR A 1 828 ? 26.562 1.208 4.277 1 91.5 828 THR A C 1
ATOM 6557 O O . THR A 1 828 ? 26.219 0.071 3.949 1 91.5 828 THR A O 1
ATOM 6560 N N . PRO A 1 829 ? 25.703 2.047 4.855 1 90.5 829 PRO A N 1
ATOM 6561 C CA . PRO A 1 829 ? 24.297 1.667 5.07 1 90.5 829 PRO A CA 1
ATOM 6562 C C . PRO A 1 829 ? 23.578 1.327 3.771 1 90.5 829 PRO A C 1
ATOM 6564 O O . PRO A 1 829 ? 22.719 0.444 3.752 1 90.5 829 PRO A O 1
ATOM 6567 N N . GLN A 1 830 ? 23.969 1.92 2.727 1 88.31 830 GLN A N 1
ATOM 6568 C CA . GLN A 1 830 ? 23.344 1.67 1.434 1 88.31 830 GLN A CA 1
ATOM 6569 C C . GLN A 1 830 ? 23.688 0.273 0.919 1 88.31 830 GLN A C 1
ATOM 6571 O O . GLN A 1 830 ? 22.891 -0.337 0.199 1 88.31 830 GLN A O 1
ATOM 6576 N N . ASP A 1 831 ? 24.859 -0.203 1.294 1 93.12 831 ASP A N 1
ATOM 6577 C CA . ASP A 1 831 ? 25.297 -1.522 0.849 1 93.12 831 ASP A CA 1
ATOM 6578 C C . ASP A 1 831 ? 24.453 -2.625 1.489 1 93.12 831 ASP A C 1
ATOM 6580 O O . ASP A 1 831 ? 24.156 -3.639 0.852 1 93.12 831 ASP A O 1
ATOM 6584 N N . VAL A 1 832 ? 24.062 -2.371 2.727 1 94.5 832 VAL A N 1
ATOM 6585 C CA . VAL A 1 832 ? 23.5 -3.48 3.492 1 94.5 832 VAL A CA 1
ATOM 6586 C C . VAL A 1 832 ? 21.969 -3.371 3.525 1 94.5 832 VAL A C 1
ATOM 6588 O O . VAL A 1 832 ? 21.281 -4.379 3.656 1 94.5 832 VAL A O 1
ATOM 6591 N N . GLY A 1 833 ? 21.344 -2.174 3.391 1 93.75 833 GLY A N 1
ATOM 6592 C CA . GLY A 1 833 ? 19.906 -2.021 3.641 1 93.75 833 GLY A CA 1
ATOM 6593 C C . GLY A 1 833 ? 19.531 -2.26 5.09 1 93.75 833 GLY A C 1
ATOM 6594 O O . GLY A 1 833 ? 20.234 -1.817 6 1 93.75 833 GLY A O 1
ATOM 6595 N N . ALA A 1 834 ? 18.422 -2.906 5.312 1 94.12 834 ALA A N 1
ATOM 6596 C CA . ALA A 1 834 ? 18.031 -3.291 6.668 1 94.12 834 ALA A CA 1
ATOM 6597 C C . ALA A 1 834 ? 18.984 -4.328 7.246 1 94.12 834 ALA A C 1
ATOM 6599 O O . ALA A 1 834 ? 19.281 -5.344 6.605 1 94.12 834 ALA A O 1
ATOM 6600 N N . SER A 1 835 ? 19.531 -4.012 8.352 1 94 835 SER A N 1
ATOM 6601 C CA . SER A 1 835 ? 20.547 -4.879 8.953 1 94 835 SER A CA 1
ATOM 6602 C C . SER A 1 835 ? 20.453 -4.852 10.477 1 94 835 SER A C 1
ATOM 6604 O O . SER A 1 835 ? 20.203 -3.801 11.07 1 94 835 SER A O 1
ATOM 6606 N N . PRO A 1 836 ? 20.641 -6.016 11.062 1 91.81 836 PRO A N 1
ATOM 6607 C CA . PRO A 1 836 ? 20.531 -6.094 12.523 1 91.81 836 PRO A CA 1
ATOM 6608 C C . PRO A 1 836 ? 21.766 -5.555 13.234 1 91.81 836 PRO A C 1
ATOM 6610 O O . PRO A 1 836 ? 21.672 -5.086 14.375 1 91.81 836 PRO A O 1
ATOM 6613 N N . ILE A 1 837 ? 22.891 -5.625 12.602 1 90.38 837 ILE A N 1
ATOM 6614 C CA . ILE A 1 837 ? 24.141 -5.176 13.219 1 90.38 837 ILE A CA 1
ATOM 6615 C C . ILE A 1 837 ? 24.391 -3.715 12.859 1 90.38 837 ILE A C 1
ATOM 6617 O O . ILE A 1 837 ? 24.547 -3.375 11.688 1 90.38 837 ILE A O 1
ATOM 6621 N N . PRO A 1 838 ? 24.453 -2.908 13.828 1 87.75 838 PRO A N 1
ATOM 6622 C CA . PRO A 1 838 ? 24.719 -1.498 13.531 1 87.75 838 PRO A CA 1
ATOM 6623 C C . PRO A 1 838 ? 26.094 -1.274 12.914 1 87.75 838 PRO A C 1
ATOM 6625 O O . PRO A 1 838 ? 27.062 -1.908 13.328 1 87.75 838 PRO A O 1
ATOM 6628 N N . LEU A 1 839 ? 26.156 -0.426 12.008 1 87.94 839 LEU A N 1
ATOM 6629 C CA . LEU A 1 839 ? 27.422 -0.085 11.352 1 87.94 839 LEU A CA 1
ATOM 6630 C C . LEU A 1 839 ? 28.094 1.093 12.047 1 87.94 839 LEU A C 1
ATOM 6632 O O . LEU A 1 839 ? 27.422 2.02 12.5 1 87.94 839 LEU A O 1
ATOM 6636 N N . PHE A 1 840 ? 29.406 0.979 12.117 1 85.75 840 PHE A N 1
ATOM 6637 C CA . PHE A 1 840 ? 30.188 2.135 12.523 1 85.75 840 PHE A CA 1
ATOM 6638 C C . PHE A 1 840 ? 30.422 3.076 11.352 1 85.75 840 PHE A C 1
ATOM 6640 O O . PHE A 1 840 ? 30.141 2.723 10.203 1 85.75 840 PHE A O 1
ATOM 6647 N N . SER A 1 841 ? 30.938 4.238 11.672 1 85.88 841 SER A N 1
ATOM 6648 C CA . SER A 1 841 ? 31.203 5.219 10.625 1 85.88 841 SER A CA 1
ATOM 6649 C C . SER A 1 841 ? 32.25 4.707 9.648 1 85.88 841 SER A C 1
ATOM 6651 O O . SER A 1 841 ? 32.281 5.113 8.484 1 85.88 841 SER A O 1
ATOM 6653 N N . TYR A 1 842 ? 33.094 3.721 10.164 1 91.25 842 TYR A N 1
ATOM 6654 C CA . TYR A 1 842 ? 34.188 3.201 9.344 1 91.25 842 TYR A CA 1
ATOM 6655 C C . TYR A 1 842 ? 33.75 1.942 8.602 1 91.25 842 TYR A C 1
ATOM 6657 O O . TYR A 1 842 ? 34.5 1.424 7.766 1 91.25 842 TYR A O 1
ATOM 6665 N N . GLY A 1 843 ? 32.562 1.451 8.961 1 94.12 843 GLY A N 1
ATOM 6666 C CA . GLY A 1 843 ? 32.031 0.284 8.266 1 94.12 843 GLY A CA 1
ATOM 6667 C C . GLY A 1 843 ? 31.766 -0.888 9.188 1 94.12 843 GLY A C 1
ATOM 6668 O O . GLY A 1 843 ? 31.281 -0.704 10.305 1 94.12 843 GLY A O 1
ATOM 6669 N N . PHE A 1 844 ? 31.984 -2.107 8.68 1 96.12 844 PHE A N 1
ATOM 6670 C CA . PHE A 1 844 ? 31.719 -3.348 9.398 1 96.12 844 PHE A CA 1
ATOM 6671 C C . PHE A 1 844 ? 32.969 -3.814 10.141 1 96.12 844 PHE A C 1
ATOM 6673 O O . PHE A 1 844 ? 34 -4.055 9.523 1 96.12 844 PHE A O 1
ATOM 6680 N N . LEU A 1 845 ? 32.969 -3.938 11.453 1 95.31 845 LEU A N 1
ATOM 6681 C CA . LEU A 1 845 ? 34.094 -4.32 12.266 1 95.31 845 LEU A CA 1
ATOM 6682 C C . LEU A 1 845 ? 34.469 -5.785 12.055 1 95.31 845 LEU A C 1
ATOM 6684 O O . LEU A 1 845 ? 33.625 -6.668 12.242 1 95.31 845 LEU A O 1
ATOM 6688 N N . ILE A 1 846 ? 35.688 -6.027 11.609 1 95.44 846 ILE A N 1
ATOM 6689 C CA . ILE A 1 846 ? 36.188 -7.383 11.359 1 95.44 846 ILE A CA 1
ATOM 6690 C C . ILE A 1 846 ? 36.938 -7.891 12.578 1 95.44 846 ILE A C 1
ATOM 6692 O O . ILE A 1 846 ? 36.688 -8.984 13.078 1 95.44 846 ILE A O 1
ATOM 6696 N N . HIS A 1 847 ? 38 -7.055 12.977 1 94.19 847 HIS A N 1
ATOM 6697 C CA . HIS A 1 847 ? 38.844 -7.422 14.109 1 94.19 847 HIS A CA 1
ATOM 6698 C C . HIS A 1 847 ? 39.156 -6.207 14.984 1 94.19 847 HIS A C 1
ATOM 6700 O O . HIS A 1 847 ? 39.094 -5.07 14.516 1 94.19 847 HIS A O 1
ATOM 6706 N N . SER A 1 848 ? 39.375 -6.453 16.234 1 93.25 848 SER A N 1
ATOM 6707 C CA . SER A 1 848 ? 39.875 -5.469 17.188 1 93.25 848 SER A CA 1
ATOM 6708 C C . SER A 1 848 ? 41.062 -6.012 17.969 1 93.25 848 SER A C 1
ATOM 6710 O O . SER A 1 848 ? 41.062 -7.184 18.344 1 93.25 848 SER A O 1
ATOM 6712 N N . TYR A 1 849 ? 42.125 -5.176 18.109 1 91.38 849 TYR A N 1
ATOM 6713 C CA . TYR A 1 849 ? 43.344 -5.551 18.828 1 91.38 849 TYR A CA 1
ATOM 6714 C C . TYR A 1 849 ? 43.719 -4.477 19.844 1 91.38 849 TYR A C 1
ATOM 6716 O O . TYR A 1 849 ? 43.5 -3.287 19.609 1 91.38 849 TYR A O 1
ATOM 6724 N N . SER A 1 850 ? 44.281 -4.953 20.922 1 89.81 850 SER A N 1
ATOM 6725 C CA . SER A 1 850 ? 44.969 -4.051 21.844 1 89.81 850 SER A CA 1
ATOM 6726 C C . SER A 1 850 ? 46.469 -4.199 21.75 1 89.81 850 SER A C 1
ATOM 6728 O O . SER A 1 850 ? 47.031 -5.301 21.906 1 89.81 850 SER A O 1
ATOM 6730 N N . VAL A 1 851 ? 47.156 -3.064 21.453 1 87.62 851 VAL A N 1
ATOM 6731 C CA . VAL A 1 851 ? 48.594 -3.086 21.25 1 87.62 851 VAL A CA 1
ATOM 6732 C C . VAL A 1 851 ? 49.281 -2.24 22.328 1 87.62 851 VAL A C 1
ATOM 6734 O O . VAL A 1 851 ? 48.906 -1.085 22.531 1 87.62 851 VAL A O 1
ATOM 6737 N N . ASN A 1 852 ? 50.219 -2.918 22.938 1 82.31 852 ASN A N 1
ATOM 6738 C CA . ASN A 1 852 ? 50.969 -2.229 23.953 1 82.31 852 ASN A CA 1
ATOM 6739 C C . ASN A 1 852 ? 52.438 -2.016 23.516 1 82.31 852 ASN A C 1
ATOM 6741 O O . ASN A 1 852 ? 52.906 -2.664 22.578 1 82.31 852 ASN A O 1
ATOM 6745 N N . SER A 1 853 ? 53.094 -1.044 24.172 1 75.69 853 SER A N 1
ATOM 6746 C CA . SER A 1 853 ? 54.469 -0.668 23.828 1 75.69 853 SER A CA 1
ATOM 6747 C C . SER A 1 853 ? 55.438 -1.845 24 1 75.69 853 SER A C 1
ATOM 6749 O O . SER A 1 853 ? 56.5 -1.868 23.406 1 75.69 853 SER A O 1
ATOM 6751 N N . ASP A 1 854 ? 55.062 -2.779 24.812 1 67.75 854 ASP A N 1
ATOM 6752 C CA . ASP A 1 854 ? 55.969 -3.916 25.016 1 67.75 854 ASP A CA 1
ATOM 6753 C C . ASP A 1 854 ? 55.781 -4.965 23.922 1 67.75 854 ASP A C 1
ATOM 6755 O O . ASP A 1 854 ? 56.406 -6.027 23.969 1 67.75 854 ASP A O 1
ATOM 6759 N N . GLY A 1 855 ? 55.031 -4.648 22.812 1 62.81 855 GLY A N 1
ATOM 6760 C CA . GLY A 1 855 ? 54.844 -5.52 21.656 1 62.81 855 GLY A CA 1
ATOM 6761 C C . GLY A 1 855 ? 53.719 -6.523 21.844 1 62.81 855 GLY A C 1
ATOM 6762 O O . GLY A 1 855 ? 53.375 -7.258 20.922 1 62.81 855 GLY A O 1
ATOM 6763 N N . SER A 1 856 ? 53.156 -6.68 23.047 1 59.81 856 SER A N 1
ATOM 6764 C CA . SER A 1 856 ? 52.094 -7.641 23.281 1 59.81 856 SER A CA 1
ATOM 6765 C C . SER A 1 856 ? 50.75 -7.16 22.672 1 59.81 856 SER A C 1
ATOM 6767 O O . SER A 1 856 ? 50.5 -5.957 22.625 1 59.81 856 SER A O 1
ATOM 6769 N N . ASN A 1 857 ? 50.125 -8.086 21.781 1 60.03 857 ASN A N 1
ATOM 6770 C CA . ASN A 1 857 ? 48.844 -7.715 21.219 1 60.03 857 ASN A CA 1
ATOM 6771 C C . ASN A 1 857 ? 47.781 -8.781 21.484 1 60.03 857 ASN A C 1
ATOM 6773 O O . ASN A 1 857 ? 48.094 -9.961 21.609 1 60.03 857 ASN A O 1
ATOM 6777 N N . SER A 1 858 ? 46.688 -8.461 22.094 1 59.16 858 SER A N 1
ATOM 6778 C CA . SER A 1 858 ? 45.562 -9.367 22.297 1 59.16 858 SER A CA 1
ATOM 6779 C C . SER A 1 858 ? 44.438 -9.094 21.297 1 59.16 858 SER A C 1
ATOM 6781 O O . SER A 1 858 ? 44.156 -7.941 20.969 1 59.16 858 SER A O 1
ATOM 6783 N N . SER A 1 859 ? 44.219 -10.078 20.438 1 59.47 859 SER A N 1
ATOM 6784 C CA . SER A 1 859 ? 43.156 -9.984 19.453 1 59.47 859 SER A CA 1
ATOM 6785 C C . SER A 1 859 ? 41.781 -10.25 20.078 1 59.47 859 SER A C 1
ATOM 6787 O O . SER A 1 859 ? 41.625 -11.156 20.906 1 59.47 859 SER A O 1
ATOM 6789 N N . MET A 1 860 ? 40.906 -9.32 20.219 1 46.62 860 MET A N 1
ATOM 6790 C CA . MET A 1 860 ? 39.5 -9.602 20.547 1 46.62 860 MET A CA 1
ATOM 6791 C C . MET A 1 860 ? 38.656 -9.648 19.281 1 46.62 860 MET A C 1
ATOM 6793 O O . MET A 1 860 ? 38.594 -8.672 18.516 1 46.62 860 MET A O 1
ATOM 6797 N N . LEU A 1 861 ? 38.5 -10.758 18.719 1 45.81 861 LEU A N 1
ATOM 6798 C CA . LEU A 1 861 ? 37.5 -10.906 17.703 1 45.81 861 LEU A CA 1
ATOM 6799 C C . LEU A 1 861 ? 36.125 -10.531 18.234 1 45.81 861 LEU A C 1
ATOM 6801 O O . LEU A 1 861 ? 35.688 -11.031 19.297 1 45.81 861 LEU A O 1
ATOM 6805 N N . THR A 1 862 ? 35.656 -9.406 18.062 1 41.84 862 THR A N 1
ATOM 6806 C CA . THR A 1 862 ? 34.281 -9.102 18.484 1 41.84 862 THR A CA 1
ATOM 6807 C C . THR A 1 862 ? 33.281 -9.875 17.641 1 41.84 862 THR A C 1
ATOM 6809 O O . THR A 1 862 ? 32.969 -9.492 16.5 1 41.84 862 THR A O 1
ATOM 6812 N N . LEU A 1 863 ? 33.344 -11.086 17.609 1 39.94 863 LEU A N 1
ATOM 6813 C CA . LEU A 1 863 ? 32.219 -11.836 17.016 1 39.94 863 LEU A CA 1
ATOM 6814 C C . LEU A 1 863 ? 30.938 -11.617 17.797 1 39.94 863 LEU A C 1
ATOM 6816 O O . LEU A 1 863 ? 30.891 -11.906 19 1 39.94 863 LEU A O 1
ATOM 6820 N N . ILE A 1 864 ? 30.125 -10.703 17.484 1 35.06 864 ILE A N 1
ATOM 6821 C CA . ILE A 1 864 ? 28.797 -10.805 18.062 1 35.06 864 ILE A CA 1
ATOM 6822 C C . ILE A 1 864 ? 28.219 -12.188 17.797 1 35.06 864 ILE A C 1
ATOM 6824 O O . ILE A 1 864 ? 27.938 -12.531 16.641 1 35.06 864 ILE A O 1
ATOM 6828 N N . VAL A 1 865 ? 28.688 -13.133 18.5 1 30.72 865 VAL A N 1
ATOM 6829 C CA . VAL A 1 865 ? 28.078 -14.453 18.469 1 30.72 865 VAL A CA 1
ATOM 6830 C C . VAL A 1 865 ? 26.578 -14.336 18.797 1 30.72 865 VAL A C 1
ATOM 6832 O O . VAL A 1 865 ? 26.203 -13.93 19.891 1 30.72 865 VAL A O 1
ATOM 6835 N N . ILE A 1 866 ? 25.75 -14.016 17.953 1 31.19 866 ILE A N 1
ATOM 6836 C CA . ILE A 1 866 ? 24.359 -14.312 18.203 1 31.19 866 ILE A CA 1
ATOM 6837 C C . ILE A 1 866 ? 24.188 -15.805 18.531 1 31.19 866 ILE A C 1
ATOM 6839 O O . ILE A 1 866 ? 24.578 -16.656 17.719 1 31.19 866 ILE A O 1
ATOM 6843 N N . ALA A 1 867 ? 24.078 -16.203 19.797 1 27.33 867 ALA A N 1
ATOM 6844 C CA . ALA A 1 867 ? 23.75 -17.516 20.375 1 27.33 867 ALA A CA 1
ATOM 6845 C C . ALA A 1 867 ? 22.609 -18.172 19.625 1 27.33 867 ALA A C 1
ATOM 6847 O O . ALA A 1 867 ? 21.438 -17.938 19.938 1 27.33 867 ALA A O 1
ATOM 6848 N N . GLY A 1 868 ? 22.312 -18.062 18.406 1 27 868 GLY A N 1
ATOM 6849 C CA . GLY A 1 868 ? 21.25 -18.938 17.969 1 27 868 GLY A CA 1
ATOM 6850 C C . GLY A 1 868 ? 21.547 -20.406 18.203 1 27 868 GLY A C 1
ATOM 6851 O O . GLY A 1 868 ? 22.688 -20.844 18.016 1 27 868 GLY A O 1
ATOM 6852 N N . ALA A 1 869 ? 20.875 -21.047 19.312 1 26.14 869 ALA A N 1
ATOM 6853 C CA . ALA A 1 869 ? 20.75 -22.453 19.672 1 26.14 869 ALA A CA 1
ATOM 6854 C C . ALA A 1 869 ? 20.625 -23.344 18.438 1 26.14 869 ALA A C 1
ATOM 6856 O O . ALA A 1 869 ? 19.766 -23.109 17.594 1 26.14 869 ALA A O 1
ATOM 6857 N N . LEU A 1 870 ? 21.656 -23.953 18.078 1 26.58 870 LEU A N 1
ATOM 6858 C CA . LEU A 1 870 ? 21.766 -25.062 17.141 1 26.58 870 LEU A CA 1
ATOM 6859 C C . LEU A 1 870 ? 20.797 -26.188 17.516 1 26.58 870 LEU A C 1
ATOM 6861 O O . LEU A 1 870 ? 21.203 -27.203 18.078 1 26.58 870 LEU A O 1
ATOM 6865 N N . ILE A 1 871 ? 19.828 -26.031 18.359 1 23.75 871 ILE A N 1
ATOM 6866 C CA . ILE A 1 871 ? 19.281 -27.359 18.594 1 23.75 871 ILE A CA 1
ATOM 6867 C C . ILE A 1 871 ? 18.719 -27.922 17.297 1 23.75 871 ILE A C 1
ATOM 6869 O O . ILE A 1 871 ? 17.797 -27.344 16.703 1 23.75 871 ILE A O 1
ATOM 6873 N N . ILE A 1 872 ? 19.562 -28.484 16.547 1 24.83 872 ILE A N 1
ATOM 6874 C CA . ILE A 1 872 ? 19.125 -29.234 15.391 1 24.83 872 ILE A CA 1
ATOM 6875 C C . ILE A 1 872 ? 18.25 -30.406 15.836 1 24.83 872 ILE A C 1
ATOM 6877 O O . ILE A 1 872 ? 18.75 -31.359 16.438 1 24.83 872 ILE A O 1
ATOM 6881 N N . PRO A 1 873 ? 17.109 -30.25 16.484 1 26.31 873 PRO A N 1
ATOM 6882 C CA . PRO A 1 873 ? 16.484 -31.562 16.672 1 26.31 873 PRO A CA 1
ATOM 6883 C C . PRO A 1 873 ? 16.234 -32.312 15.367 1 26.31 873 PRO A C 1
ATOM 6885 O O . PRO A 1 873 ? 15.844 -31.688 14.375 1 26.31 873 PRO A O 1
ATOM 6888 N N . VAL A 1 874 ? 17 -33.281 15.141 1 23.39 874 VAL A N 1
ATOM 6889 C CA . VAL A 1 874 ? 16.797 -34.25 14.086 1 23.39 874 VAL A CA 1
ATOM 6890 C C . VAL A 1 874 ? 15.359 -34.781 14.109 1 23.39 874 VAL A C 1
ATOM 6892 O O . VAL A 1 874 ? 14.984 -35.562 14.984 1 23.39 874 VAL A O 1
ATOM 6895 N N . LEU A 1 875 ? 14.367 -33.938 14.32 1 25.88 875 LEU A N 1
ATOM 6896 C CA . LEU A 1 875 ? 13.07 -34.594 14.344 1 25.88 875 LEU A CA 1
ATOM 6897 C C . LEU A 1 875 ? 12.789 -35.312 13.023 1 25.88 875 LEU A C 1
ATOM 6899 O O . LEU A 1 875 ? 13.188 -34.812 11.961 1 25.88 875 LEU A O 1
ATOM 6903 N N . GLY A 1 876 ? 12.562 -36.625 13.141 1 22.36 876 GLY A N 1
ATOM 6904 C CA . GLY A 1 876 ? 12.031 -37.562 12.172 1 22.36 876 GLY A CA 1
ATOM 6905 C C . GLY A 1 876 ? 10.922 -36.969 11.312 1 22.36 876 GLY A C 1
ATOM 6906 O O . GLY A 1 876 ? 10.047 -36.25 11.812 1 22.36 876 GLY A O 1
ATOM 6907 N N . LEU A 1 877 ? 11.297 -36.75 10.094 1 24.55 877 LEU A N 1
ATOM 6908 C CA . LEU A 1 877 ? 10.633 -36.219 8.914 1 24.55 877 LEU A CA 1
ATOM 6909 C C . LEU A 1 877 ? 9.289 -36.906 8.688 1 24.55 877 LEU A C 1
ATOM 6911 O O . LEU A 1 877 ? 9.242 -38.094 8.344 1 24.55 877 LEU A O 1
ATOM 6915 N N . THR A 1 878 ? 8.398 -36.844 9.758 1 21.73 878 THR A N 1
ATOM 6916 C CA . THR A 1 878 ? 7.168 -37.375 9.164 1 21.73 878 THR A CA 1
ATOM 6917 C C . THR A 1 878 ? 6.707 -36.469 8.016 1 21.73 878 THR A C 1
ATOM 6919 O O . THR A 1 878 ? 6.57 -35.25 8.172 1 21.73 878 THR A O 1
ATOM 6922 N N . VAL A 1 879 ? 6.965 -36.844 6.828 1 22.3 879 VAL A N 1
ATOM 6923 C CA . VAL A 1 879 ? 6.609 -36.281 5.52 1 22.3 879 VAL A CA 1
ATOM 6924 C C . VAL A 1 879 ? 5.117 -35.938 5.492 1 22.3 879 VAL A C 1
ATOM 6926 O O . VAL A 1 879 ? 4.273 -36.844 5.418 1 22.3 879 VAL A O 1
ATOM 6929 N N . ARG A 1 880 ? 4.586 -35.062 6.402 1 24.97 880 ARG A N 1
ATOM 6930 C CA . ARG A 1 880 ? 3.225 -34.719 6.004 1 24.97 880 ARG A CA 1
ATOM 6931 C C . ARG A 1 880 ? 3.219 -33.844 4.75 1 24.97 880 ARG A C 1
ATOM 6933 O O . ARG A 1 880 ? 4.062 -32.969 4.598 1 24.97 880 ARG A O 1
ATOM 6940 N N . ARG A 1 881 ? 2.639 -34.219 3.689 1 26.39 881 ARG A N 1
ATOM 6941 C CA . ARG A 1 881 ? 2.346 -33.562 2.422 1 26.39 881 ARG A CA 1
ATOM 6942 C C . ARG A 1 881 ? 1.865 -32.125 2.646 1 26.39 881 ARG A C 1
ATOM 6944 O O . ARG A 1 881 ? 0.778 -31.922 3.184 1 26.39 881 ARG A O 1
ATOM 6951 N N . PHE A 1 882 ? 2.758 -31.344 3.186 1 25.34 882 PHE A N 1
ATOM 6952 C CA . PHE A 1 882 ? 2.234 -30.016 3.459 1 25.34 882 PHE A CA 1
ATOM 6953 C C . PHE A 1 882 ? 2.055 -29.234 2.168 1 25.34 882 PHE A C 1
ATOM 6955 O O . PHE A 1 882 ? 2.852 -29.359 1.236 1 25.34 882 PHE A O 1
ATOM 6962 N N . LEU A 1 883 ? 0.876 -28.734 1.911 1 26.22 883 LEU A N 1
ATOM 6963 C CA . LEU A 1 883 ? 0.151 -28.062 0.838 1 26.22 883 LEU A CA 1
ATOM 6964 C C . LEU A 1 883 ? 0.6 -26.625 0.701 1 26.22 883 LEU A C 1
ATOM 6966 O O . LEU A 1 883 ? 0.607 -25.875 1.682 1 26.22 883 LEU A O 1
ATOM 6970 N N . LYS A 1 884 ? 1.912 -26.344 0.264 1 30.52 884 LYS A N 1
ATOM 6971 C CA . LYS A 1 884 ? 1.906 -24.969 -0.219 1 30.52 884 LYS A CA 1
ATOM 6972 C C . LYS A 1 884 ? 1.264 -24.875 -1.6 1 30.52 884 LYS A C 1
ATOM 6974 O O . LYS A 1 884 ? 1.562 -25.672 -2.486 1 30.52 884 LYS A O 1
ATOM 6979 N N . MET B 1 1 ? -55.062 6.395 17.969 1 17.95 1 MET B N 1
ATOM 6980 C CA . MET B 1 1 ? -54.844 7.828 17.797 1 17.95 1 MET B CA 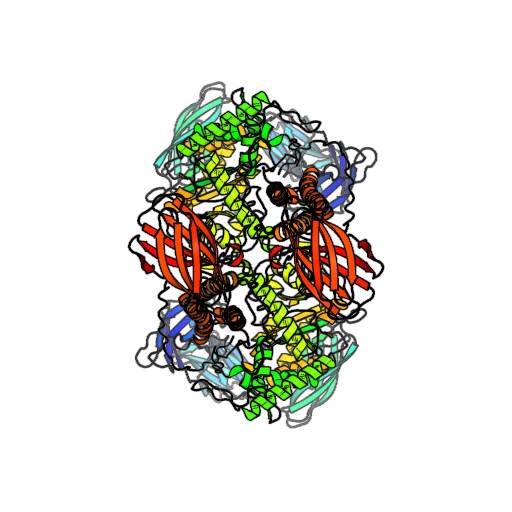1
ATOM 6981 C C . MET B 1 1 ? -53.375 8.117 17.516 1 17.95 1 MET B C 1
ATOM 6983 O O . MET B 1 1 ? -52.5 7.859 18.359 1 17.95 1 MET B O 1
ATOM 6987 N N . LYS B 1 2 ? -53 7.992 16.188 1 20.08 2 LYS B N 1
ATOM 6988 C CA . LYS B 1 2 ? -51.719 7.766 15.555 1 20.08 2 LYS B CA 1
ATOM 6989 C C . LYS B 1 2 ? -50.781 8.961 15.766 1 20.08 2 LYS B C 1
ATOM 6991 O O . LYS B 1 2 ? -51.125 10.078 15.375 1 20.08 2 LYS B O 1
ATOM 6996 N N . VAL B 1 3 ? -50.188 9.086 17 1 18.77 3 VAL B N 1
ATOM 6997 C CA . VAL B 1 3 ? -49.406 10.211 17.516 1 18.77 3 VAL B CA 1
ATOM 6998 C C . VAL B 1 3 ? -48.406 10.656 16.469 1 18.77 3 VAL B C 1
ATOM 7000 O O . VAL B 1 3 ? -47.531 9.875 16.062 1 18.77 3 VAL B O 1
ATOM 7003 N N . VAL B 1 4 ? -48.875 11.5 15.461 1 21.62 4 VAL B N 1
ATOM 7004 C CA . VAL B 1 4 ? -48.156 12.164 14.375 1 21.62 4 VAL B CA 1
ATOM 7005 C C . VAL B 1 4 ? -47 12.992 14.953 1 21.62 4 VAL B C 1
ATOM 7007 O O . VAL B 1 4 ? -47.219 13.852 15.812 1 21.62 4 VAL B O 1
ATOM 7010 N N . LEU B 1 5 ? -45.781 12.398 15.141 1 22.36 5 LEU B N 1
ATOM 7011 C CA . LEU B 1 5 ? -44.531 12.977 15.625 1 22.36 5 LEU B CA 1
ATOM 7012 C C . LEU B 1 5 ? -44.281 14.32 14.961 1 22.36 5 LEU B C 1
ATOM 7014 O O . LEU B 1 5 ? -44.125 14.391 13.734 1 22.36 5 LEU B O 1
ATOM 7018 N N . VAL B 1 6 ? -44.844 15.461 15.453 1 21.81 6 VAL B N 1
ATOM 7019 C CA . VAL B 1 6 ? -44.75 16.875 15.133 1 21.81 6 VAL B CA 1
ATOM 7020 C C . VAL B 1 6 ? -43.281 17.297 15.047 1 21.81 6 VAL B C 1
ATOM 7022 O O . VAL B 1 6 ? -42.531 17.141 16.016 1 21.81 6 VAL B O 1
ATOM 7025 N N . LEU B 1 7 ? -42.656 17.266 13.867 1 22.36 7 LEU B N 1
ATOM 7026 C CA . LEU B 1 7 ? -41.375 17.859 13.461 1 22.36 7 LEU B CA 1
ATOM 7027 C C . LEU B 1 7 ? -41.281 19.297 13.938 1 22.36 7 LEU B C 1
ATOM 7029 O O . LEU B 1 7 ? -42.031 20.156 13.508 1 22.36 7 LEU B O 1
ATOM 7033 N N . SER B 1 8 ? -41.156 19.578 15.289 1 22.3 8 SER B N 1
ATOM 7034 C CA . SER B 1 8 ? -40.938 20.906 15.844 1 22.3 8 SER B CA 1
ATOM 7035 C C . SER B 1 8 ? -39.906 21.688 15.047 1 22.3 8 SER B C 1
ATOM 7037 O O . SER B 1 8 ? -38.75 21.25 14.938 1 22.3 8 SER B O 1
ATOM 7039 N N . ILE B 1 9 ? -40.281 22.453 14.055 1 22.97 9 ILE B N 1
ATOM 7040 C CA . ILE B 1 9 ? -39.625 23.453 13.234 1 22.97 9 ILE B CA 1
ATOM 7041 C C . ILE B 1 9 ? -39.031 24.531 14.133 1 22.97 9 ILE B C 1
ATOM 7043 O O . ILE B 1 9 ? -39.75 25.234 14.844 1 22.97 9 ILE B O 1
ATOM 7047 N N . PHE B 1 10 ? -37.875 24.328 14.789 1 22.59 10 PHE B N 1
ATOM 7048 C CA . PHE B 1 10 ? -37.125 25.406 15.422 1 22.59 10 PHE B CA 1
ATOM 7049 C C . PHE B 1 10 ? -37.062 26.625 14.516 1 22.59 10 PHE B C 1
ATOM 7051 O O . PHE B 1 10 ? -36.531 26.562 13.398 1 22.59 10 PHE B O 1
ATOM 7058 N N . VAL B 1 11 ? -38.031 27.531 14.617 1 22.75 11 VAL B N 1
ATOM 7059 C CA . VAL B 1 11 ? -38.094 28.875 14.031 1 22.75 11 VAL B CA 1
ATOM 7060 C C . VAL B 1 11 ? -36.938 29.719 14.539 1 22.75 11 VAL B C 1
ATOM 7062 O O . VAL B 1 11 ? -36.875 30.078 15.719 1 22.75 11 VAL B O 1
ATOM 7065 N N . ILE B 1 12 ? -35.656 29.438 14.203 1 22.48 12 ILE B N 1
ATOM 7066 C CA . ILE B 1 12 ? -34.594 30.391 14.391 1 22.48 12 ILE B CA 1
ATOM 7067 C C . ILE B 1 12 ? -35.031 31.766 13.891 1 22.48 12 ILE B C 1
ATOM 7069 O O . ILE B 1 12 ? -35.562 31.891 12.789 1 22.48 12 ILE B O 1
ATOM 7073 N N . SER B 1 13 ? -35.312 32.656 14.828 1 21.86 13 SER B N 1
ATOM 7074 C CA . SER B 1 13 ? -35.531 34.094 14.656 1 21.86 13 SER B CA 1
ATOM 7075 C C . SER B 1 13 ? -34.531 34.688 13.672 1 21.86 13 SER B C 1
ATOM 7077 O O . SER B 1 13 ? -33.312 34.625 13.891 1 21.86 13 SER B O 1
ATOM 7079 N N . ILE B 1 14 ? -34.875 34.875 12.477 1 23.73 14 ILE B N 1
ATOM 7080 C CA . ILE B 1 14 ? -34.312 35.594 11.344 1 23.73 14 ILE B CA 1
ATOM 7081 C C . ILE B 1 14 ? -34.188 37.062 11.688 1 23.73 14 ILE B C 1
ATOM 7083 O O . ILE B 1 14 ? -35.125 37.844 11.469 1 23.73 14 ILE B O 1
ATOM 7087 N N . LEU B 1 15 ? -33.969 37.5 12.945 1 22.58 15 LEU B N 1
ATOM 7088 C CA . LEU B 1 15 ? -33.875 38.969 12.922 1 22.58 15 LEU B CA 1
ATOM 7089 C C . LEU B 1 15 ? -32.875 39.406 11.859 1 22.58 15 LEU B C 1
ATOM 7091 O O . LEU B 1 15 ? -32.094 38.625 11.367 1 22.58 15 LEU B O 1
ATOM 7095 N N . SER B 1 16 ? -32.469 40.875 12.039 1 21.95 16 SER B N 1
ATOM 7096 C CA . SER B 1 16 ? -31.938 41.969 11.203 1 21.95 16 SER B CA 1
ATOM 7097 C C . SER B 1 16 ? -30.484 41.688 10.812 1 21.95 16 SER B C 1
ATOM 7099 O O . SER B 1 16 ? -29.719 42.625 10.578 1 21.95 16 SER B O 1
ATOM 7101 N N . VAL B 1 17 ? -29.812 40.656 11.023 1 22.28 17 VAL B N 1
ATOM 7102 C CA . VAL B 1 17 ? -28.438 40.875 10.57 1 22.28 17 VAL B CA 1
ATOM 7103 C C . VAL B 1 17 ? -28.438 41.375 9.133 1 22.28 17 VAL B C 1
ATOM 7105 O O . VAL B 1 17 ? -29.031 40.75 8.242 1 22.28 17 VAL B O 1
ATOM 7108 N N . LEU B 1 18 ? -28.109 42.75 8.93 1 22.61 18 LEU B N 1
ATOM 7109 C CA . LEU B 1 18 ? -27.766 43.688 7.871 1 22.61 18 LEU B CA 1
ATOM 7110 C C . LEU B 1 18 ? -26.938 43 6.785 1 22.61 18 LEU B C 1
ATOM 7112 O O . LEU B 1 18 ? -26.234 42.031 7.051 1 22.61 18 LEU B O 1
ATOM 7116 N N . ALA B 1 19 ? -27.047 43.531 5.484 1 25.22 19 ALA B N 1
ATOM 7117 C CA . ALA B 1 19 ? -26.781 43.438 4.051 1 25.22 19 ALA B CA 1
ATOM 7118 C C . ALA B 1 19 ? -25.281 43.469 3.773 1 25.22 19 ALA B C 1
ATOM 7120 O O . ALA B 1 19 ? -24.703 44.531 3.549 1 25.22 19 ALA B O 1
ATOM 7121 N N . LEU B 1 20 ? -24.391 43.031 4.664 1 22.95 20 LEU B N 1
ATOM 7122 C CA . LEU B 1 20 ? -23.109 43.219 4.004 1 22.95 20 LEU B CA 1
ATOM 7123 C C . LEU B 1 20 ? -22.984 42.312 2.771 1 22.95 20 LEU B C 1
ATOM 7125 O O . LEU B 1 20 ? -22.625 41.156 2.877 1 22.95 20 LEU B O 1
ATOM 7129 N N . ALA B 1 21 ? -24.016 42.219 2.023 1 27.5 21 ALA B N 1
ATOM 7130 C CA . ALA B 1 21 ? -23.906 41.562 0.732 1 27.5 21 ALA B CA 1
ATOM 7131 C C . ALA B 1 21 ? -22.828 42.219 -0.13 1 27.5 21 ALA B C 1
ATOM 7133 O O . ALA B 1 21 ? -23.141 43 -1.027 1 27.5 21 ALA B O 1
ATOM 7134 N N . GLN B 1 22 ? -21.734 42.688 0.46 1 26.55 22 GLN B N 1
ATOM 7135 C CA . GLN B 1 22 ? -21.062 43.406 -0.624 1 26.55 22 GLN B CA 1
ATOM 7136 C C . GLN B 1 22 ? -20.719 42.469 -1.766 1 26.55 22 GLN B C 1
ATOM 7138 O O . GLN B 1 22 ? -20.375 42.906 -2.863 1 26.55 22 GLN B O 1
ATOM 7143 N N . THR B 1 23 ? -20.375 41.219 -1.594 1 33.22 23 THR B N 1
ATOM 7144 C CA . THR B 1 23 ? -19.516 40.938 -2.742 1 33.22 23 THR B CA 1
ATOM 7145 C C . THR B 1 23 ? -20.328 40.969 -4.039 1 33.22 23 THR B C 1
ATOM 7147 O O . THR B 1 23 ? -21.562 40.938 -4.012 1 33.22 23 THR B O 1
ATOM 7150 N N . GLY B 1 24 ? -19.828 40.656 -5.375 1 43.97 24 GLY B N 1
ATOM 7151 C CA . GLY B 1 24 ? -20.297 40.938 -6.715 1 43.97 24 GLY B CA 1
ATOM 7152 C C . GLY B 1 24 ? -21.703 40.406 -6.984 1 43.97 24 GLY B C 1
ATOM 7153 O O . GLY B 1 24 ? -22.031 39.312 -6.555 1 43.97 24 GLY B O 1
ATOM 7154 N N . ASN B 1 25 ? -22.891 41.156 -7.156 1 57.38 25 ASN B N 1
ATOM 7155 C CA . ASN B 1 25 ? -24.359 41.188 -7.188 1 57.38 25 ASN B CA 1
ATOM 7156 C C . ASN B 1 25 ? -24.906 40.281 -8.273 1 57.38 25 ASN B C 1
ATOM 7158 O O . ASN B 1 25 ? -24.875 40.625 -9.461 1 57.38 25 ASN B O 1
ATOM 7162 N N . VAL B 1 26 ? -24.922 38.969 -8.203 1 77.31 26 VAL B N 1
ATOM 7163 C CA . VAL B 1 26 ? -25.625 38.219 -9.227 1 77.31 26 VAL B CA 1
ATOM 7164 C C . VAL B 1 26 ? -27.125 38.188 -8.898 1 77.31 26 VAL B C 1
ATOM 7166 O O . VAL B 1 26 ? -27.516 38.281 -7.73 1 77.31 26 VAL B O 1
ATOM 7169 N N . SER B 1 27 ? -27.938 38.281 -9.969 1 84.06 27 SER B N 1
ATOM 7170 C CA . SER B 1 27 ? -29.391 38.125 -9.867 1 84.06 27 SER B CA 1
ATOM 7171 C C . SER B 1 27 ? -29.859 36.875 -10.578 1 84.06 27 SER B C 1
ATOM 7173 O O . SER B 1 27 ? -29.406 36.562 -11.688 1 84.06 27 SER B O 1
ATOM 7175 N N . VAL B 1 28 ? -30.625 36.094 -9.82 1 89.56 28 VAL B N 1
ATOM 7176 C CA . VAL B 1 28 ? -31.141 34.844 -10.367 1 89.56 28 VAL B CA 1
ATOM 7177 C C . VAL B 1 28 ? -32.656 34.938 -10.508 1 89.56 28 VAL B C 1
ATOM 7179 O O . VAL B 1 28 ? -33.344 35.375 -9.578 1 89.56 28 VAL B O 1
ATOM 7182 N N . ASN B 1 29 ? -33.156 34.656 -11.672 1 87.19 29 ASN B N 1
ATOM 7183 C CA . ASN B 1 29 ? -34.562 34.531 -11.953 1 87.19 29 ASN B CA 1
ATOM 7184 C C . ASN B 1 29 ? -34.906 33.25 -12.695 1 87.19 29 ASN B C 1
ATOM 7186 O O . ASN B 1 29 ? -34 32.625 -13.273 1 87.19 29 ASN B O 1
ATOM 7190 N N . PHE B 1 30 ? -36.125 32.906 -12.609 1 92 30 PHE B N 1
ATOM 7191 C CA . PHE B 1 30 ? -36.531 31.703 -13.344 1 92 30 PHE B CA 1
ATOM 7192 C C . PHE B 1 30 ? -38 31.797 -13.789 1 92 30 PHE B C 1
ATOM 7194 O O . PHE B 1 30 ? -38.75 32.656 -13.297 1 92 30 PHE B O 1
ATOM 7201 N N . ASN B 1 31 ? -38.312 31.016 -14.836 1 90 31 ASN B N 1
ATOM 7202 C CA . ASN B 1 31 ? -39.688 30.812 -15.32 1 90 31 ASN B CA 1
ATOM 7203 C C . ASN B 1 31 ? -40.062 29.344 -15.344 1 90 31 ASN B C 1
ATOM 7205 O O . ASN B 1 31 ? -39.219 28.484 -15.547 1 90 31 ASN B O 1
ATOM 7209 N N . VAL B 1 32 ? -41.312 29.141 -15.078 1 91.25 32 VAL B N 1
ATOM 7210 C CA . VAL B 1 32 ? -41.844 27.781 -15.086 1 91.25 32 VAL B CA 1
ATOM 7211 C C . VAL B 1 32 ? -43.031 27.688 -16.031 1 91.25 32 VAL B C 1
ATOM 7213 O O . VAL B 1 32 ? -43.969 28.484 -15.953 1 91.25 32 VAL B O 1
ATOM 7216 N N . THR B 1 33 ? -43 26.672 -16.891 1 87.94 33 THR B N 1
ATOM 7217 C CA . THR B 1 33 ? -44.156 26.422 -17.766 1 87.94 33 THR B CA 1
ATOM 7218 C C . THR B 1 33 ? -45.094 25.391 -17.141 1 87.94 33 THR B C 1
ATOM 7220 O O . THR B 1 33 ? -44.688 24.641 -16.234 1 87.94 33 THR B O 1
ATOM 7223 N N . SER B 1 34 ? -46.25 25.359 -17.641 1 85.12 34 SER B N 1
ATOM 7224 C CA . SER B 1 34 ? -47.25 24.438 -17.109 1 85.12 34 SER B CA 1
ATOM 7225 C C . SER B 1 34 ? -46.875 23 -17.391 1 85.12 34 SER B C 1
ATOM 7227 O O . SER B 1 34 ? -47.312 22.078 -16.688 1 85.12 34 SER B O 1
ATOM 7229 N N . ASN B 1 35 ? -45.969 22.875 -18.422 1 85.81 35 ASN B N 1
ATOM 7230 C CA . ASN B 1 35 ? -45.594 21.516 -18.781 1 85.81 35 ASN B CA 1
ATOM 7231 C C . ASN B 1 35 ? -44.344 21.062 -18.031 1 85.81 35 ASN B C 1
ATOM 7233 O O . ASN B 1 35 ? -43.812 19.969 -18.266 1 85.81 35 ASN B O 1
ATOM 7237 N N . GLY B 1 36 ? -43.906 21.875 -17.172 1 88.31 36 GLY B N 1
ATOM 7238 C CA . GLY B 1 36 ? -42.875 21.438 -16.25 1 88.31 36 GLY B CA 1
ATOM 7239 C C . GLY B 1 36 ? -41.469 21.828 -16.672 1 88.31 36 GLY B C 1
ATOM 7240 O O . GLY B 1 36 ? -40.5 21.281 -16.188 1 88.31 36 GLY B O 1
ATOM 7241 N N . TYR B 1 37 ? -41.375 22.734 -17.609 1 92 37 TYR B N 1
ATOM 7242 C CA . TYR B 1 37 ? -40.031 23.266 -17.953 1 92 37 TYR B CA 1
ATOM 7243 C C . TYR B 1 37 ? -39.688 24.438 -17.047 1 92 37 TYR B C 1
ATOM 7245 O O . TYR B 1 37 ? -40.531 25.266 -16.719 1 92 37 TYR B O 1
ATOM 7253 N N . VAL B 1 38 ? -38.406 24.5 -16.641 1 93.38 38 VAL B N 1
ATOM 7254 C CA . VAL B 1 38 ? -37.875 25.594 -15.828 1 93.38 38 VAL B CA 1
ATOM 7255 C C . VAL B 1 38 ? -36.719 26.266 -16.562 1 93.38 38 VAL B C 1
ATOM 7257 O O . VAL B 1 38 ? -35.719 25.609 -16.906 1 93.38 38 VAL B O 1
ATOM 7260 N N . THR B 1 39 ? -36.906 27.484 -16.844 1 92.62 39 THR B N 1
ATOM 7261 C CA . THR B 1 39 ? -35.812 28.281 -17.391 1 92.62 39 THR B CA 1
ATOM 7262 C C . THR B 1 39 ? -35.188 29.172 -16.312 1 92.62 39 THR B C 1
ATOM 7264 O O . THR B 1 39 ? -35.875 29.984 -15.695 1 92.62 39 THR B O 1
ATOM 7267 N N . ILE B 1 40 ? -33.906 29.016 -16.109 1 93.75 40 ILE B N 1
ATOM 7268 C CA . ILE B 1 40 ? -33.188 29.75 -15.062 1 93.75 40 ILE B CA 1
ATOM 7269 C C . ILE B 1 40 ? -32.312 30.812 -15.703 1 93.75 40 ILE B C 1
ATOM 7271 O O . ILE B 1 40 ? -31.625 30.562 -16.703 1 93.75 40 ILE B O 1
ATOM 7275 N N . TYR B 1 41 ? -32.375 32 -15.117 1 90.06 41 TYR B N 1
ATOM 7276 C CA . TYR B 1 41 ? -31.609 33.156 -15.594 1 90.06 41 TYR B CA 1
ATOM 7277 C C . TYR B 1 41 ? -30.625 33.625 -14.539 1 90.06 41 TYR B C 1
ATOM 7279 O O . TYR B 1 41 ? -30.969 33.781 -13.367 1 90.06 41 TYR B O 1
ATOM 7287 N N . LEU B 1 42 ? -29.422 33.781 -14.945 1 91.56 42 LEU B N 1
ATOM 7288 C CA . LEU B 1 42 ? -28.375 34.281 -14.078 1 91.56 42 LEU B CA 1
ATOM 7289 C C . LEU B 1 42 ? -27.75 35.562 -14.664 1 91.56 42 LEU B C 1
ATOM 7291 O O . LEU B 1 42 ? -27.234 35.531 -15.789 1 91.56 42 LEU B O 1
ATOM 7295 N N . SER B 1 43 ? -27.797 36.594 -13.93 1 85.44 43 SER B N 1
ATOM 7296 C CA . SER B 1 43 ? -27.203 37.875 -14.367 1 85.44 43 SER B CA 1
ATOM 7297 C C . SER B 1 43 ? -26.125 38.344 -13.383 1 85.44 43 SER B C 1
ATOM 7299 O O . SER B 1 43 ? -26.062 37.844 -12.242 1 85.44 43 SER B O 1
ATOM 7301 N N . GLY B 1 44 ? -25.281 39.188 -13.844 1 82.69 44 GLY B N 1
ATOM 7302 C CA . GLY B 1 44 ? -24.25 39.781 -12.992 1 82.69 44 GLY B CA 1
ATOM 7303 C C . GLY B 1 44 ? -22.859 39.25 -13.281 1 82.69 44 GLY B C 1
ATOM 7304 O O . GLY B 1 44 ? -21.891 39.656 -12.633 1 82.69 44 GLY B O 1
ATOM 7305 N N . LEU B 1 45 ? -22.797 38.375 -14.344 1 85.75 45 LEU B N 1
ATOM 7306 C CA . LEU B 1 45 ? -21.5 37.844 -14.758 1 85.75 45 LEU B CA 1
ATOM 7307 C C . LEU B 1 45 ? -21.125 38.344 -16.156 1 85.75 45 LEU B C 1
ATOM 7309 O O . LEU B 1 45 ? -22.016 38.688 -16.953 1 85.75 45 LEU B O 1
ATOM 7313 N N . PRO B 1 46 ? -19.844 38.406 -16.438 1 83.62 46 PRO B N 1
ATOM 7314 C CA . PRO B 1 46 ? -19.438 38.75 -17.797 1 83.62 46 PRO B CA 1
ATOM 7315 C C . PRO B 1 46 ? -19.953 37.781 -18.844 1 83.62 46 PRO B C 1
ATOM 7317 O O . PRO B 1 46 ? -19.953 36.562 -18.609 1 83.62 46 PRO B O 1
ATOM 7320 N N . SER B 1 47 ? -20.312 38.281 -19.953 1 86.38 47 SER B N 1
ATOM 7321 C CA . SER B 1 47 ? -20.891 37.469 -21.031 1 86.38 47 SER B CA 1
ATOM 7322 C C . SER B 1 47 ? -19.891 36.469 -21.562 1 86.38 47 SER B C 1
ATOM 7324 O O . SER B 1 47 ? -20.266 35.469 -22.188 1 86.38 47 SER B O 1
ATOM 7326 N N . SER B 1 48 ? -18.609 36.656 -21.359 1 84.25 48 SER B N 1
ATOM 7327 C CA . SER B 1 48 ? -17.562 35.781 -21.891 1 84.25 48 SER B CA 1
ATOM 7328 C C . SER B 1 48 ? -17.359 34.562 -20.984 1 84.25 48 SER B C 1
ATOM 7330 O O . SER B 1 48 ? -16.641 33.625 -21.344 1 84.25 48 SER B O 1
ATOM 7332 N N . ASP B 1 49 ? -18.094 34.531 -19.938 1 86 49 ASP B N 1
ATOM 7333 C CA . ASP B 1 49 ? -17.828 33.438 -18.984 1 86 49 ASP B CA 1
ATOM 7334 C C . ASP B 1 49 ? -18.516 32.156 -19.422 1 86 49 ASP B C 1
ATOM 7336 O O . ASP B 1 49 ? -19.484 32.188 -20.172 1 86 49 ASP B O 1
ATOM 7340 N N . ASP B 1 50 ? -17.812 31.062 -19.078 1 87.12 50 ASP B N 1
ATOM 7341 C CA . ASP B 1 50 ? -18.422 29.75 -19.234 1 87.12 50 ASP B CA 1
ATOM 7342 C C . ASP B 1 50 ? -19.094 29.297 -17.938 1 87.12 50 ASP B C 1
ATOM 7344 O O . ASP B 1 50 ? -18.422 28.953 -16.969 1 87.12 50 ASP B O 1
ATOM 7348 N N . VAL B 1 51 ? -20.469 29.328 -18.031 1 90.44 51 VAL B N 1
ATOM 7349 C CA . VAL B 1 51 ? -21.234 29.078 -16.797 1 90.44 51 VAL B CA 1
ATOM 7350 C C . VAL B 1 51 ? -22.016 27.781 -16.922 1 90.44 51 VAL B C 1
ATOM 7352 O O . VAL B 1 51 ? -22.625 27.516 -17.969 1 90.44 51 VAL B O 1
ATOM 7355 N N . ILE B 1 52 ? -21.938 26.969 -15.867 1 91.25 52 ILE B N 1
ATOM 7356 C CA . ILE B 1 52 ? -22.672 25.719 -15.781 1 91.25 52 ILE B CA 1
ATOM 7357 C C . ILE B 1 52 ? -23.781 25.828 -14.734 1 91.25 52 ILE B C 1
ATOM 7359 O O . ILE B 1 52 ? -23.547 26.328 -13.633 1 91.25 52 ILE B O 1
ATOM 7363 N N . LEU B 1 53 ? -24.953 25.422 -15.148 1 92.81 53 LEU B N 1
ATOM 7364 C CA . LEU B 1 53 ? -26.031 25.156 -14.203 1 92.81 53 LEU B CA 1
ATOM 7365 C C . LEU B 1 53 ? -25.906 23.766 -13.609 1 92.81 53 LEU B C 1
ATOM 7367 O O . LEU B 1 53 ? -26.094 22.766 -14.312 1 92.81 53 LEU B O 1
ATOM 7371 N N . HIS B 1 54 ? -25.531 23.734 -12.406 1 88 54 HIS B N 1
ATOM 7372 C CA . HIS B 1 54 ? -25.469 22.484 -11.656 1 88 54 HIS B CA 1
ATOM 7373 C C . HIS B 1 54 ? -26.734 22.266 -10.852 1 88 54 HIS B C 1
ATOM 7375 O O . HIS B 1 54 ? -27.047 23.031 -9.945 1 88 54 HIS B O 1
ATOM 7381 N N . TRP B 1 55 ? -27.531 21.203 -11.242 1 91.5 55 TRP B N 1
ATOM 7382 C CA . TRP B 1 55 ? -28.844 21.078 -10.625 1 91.5 55 TRP B CA 1
ATOM 7383 C C . TRP B 1 55 ? -29.172 19.625 -10.32 1 91.5 55 TRP B C 1
ATOM 7385 O O . TRP B 1 55 ? -28.5 18.719 -10.828 1 91.5 55 TRP B O 1
ATOM 7395 N N . GLY B 1 56 ? -30.141 19.391 -9.492 1 89.75 56 GLY B N 1
ATOM 7396 C CA . GLY B 1 56 ? -30.562 18.047 -9.125 1 89.75 56 GLY B CA 1
ATOM 7397 C C . GLY B 1 56 ? -32 17.984 -8.672 1 89.75 56 GLY B C 1
ATOM 7398 O O . GLY B 1 56 ? -32.656 19.016 -8.438 1 89.75 56 GLY B O 1
ATOM 7399 N N . VAL B 1 57 ? -32.562 16.797 -8.727 1 87.38 57 VAL B N 1
ATOM 7400 C CA . VAL B 1 57 ? -33.875 16.484 -8.164 1 87.38 57 VAL B CA 1
ATOM 7401 C C . VAL B 1 57 ? -33.719 16.109 -6.691 1 87.38 57 VAL B C 1
ATOM 7403 O O . VAL B 1 57 ? -32.781 15.414 -6.312 1 87.38 57 VAL B O 1
ATOM 7406 N N . GLN B 1 58 ? -34.656 16.641 -5.887 1 83.19 58 GLN B N 1
ATOM 7407 C CA . GLN B 1 58 ? -34.594 16.406 -4.445 1 83.19 58 GLN B CA 1
ATOM 7408 C C . GLN B 1 58 ? -35.969 16.156 -3.855 1 83.19 58 GLN B C 1
ATOM 7410 O O . GLN B 1 58 ? -36.969 16.531 -4.449 1 83.19 58 GLN B O 1
ATOM 7415 N N . PRO B 1 59 ? -36 15.438 -2.717 1 77.31 59 PRO B N 1
ATOM 7416 C CA . PRO B 1 59 ? -37.281 15.211 -2.072 1 77.31 59 PRO B CA 1
ATOM 7417 C C . PRO B 1 59 ? -37.875 16.5 -1.491 1 77.31 59 PRO B C 1
ATOM 7419 O O . PRO B 1 59 ? -39.094 16.594 -1.348 1 77.31 59 PRO B O 1
ATOM 7422 N N . GLY B 1 60 ? -37.062 17.469 -1.058 1 79.31 60 GLY B N 1
ATOM 7423 C CA . GLY B 1 60 ? -37.438 18.75 -0.496 1 79.31 60 GLY B CA 1
ATOM 7424 C C . GLY B 1 60 ? -36.312 19.781 -0.562 1 79.31 60 GLY B C 1
ATOM 7425 O O . GLY B 1 60 ? -35.219 19.484 -0.987 1 79.31 60 GLY B O 1
ATOM 7426 N N . PRO B 1 61 ? -36.781 20.891 -0.125 1 78 61 PRO B N 1
ATOM 7427 C CA . PRO B 1 61 ? -35.75 21.938 -0.204 1 78 61 PRO B CA 1
ATOM 7428 C C . PRO B 1 61 ? -34.5 21.625 0.643 1 78 61 PRO B C 1
ATOM 7430 O O . PRO B 1 61 ? -34.656 21.156 1.775 1 78 61 PRO B O 1
ATOM 7433 N N . GLN B 1 62 ? -33.312 21.812 0.05 1 70.62 62 GLN B N 1
ATOM 7434 C CA . GLN B 1 62 ? -32 21.703 0.667 1 70.62 62 GLN B CA 1
ATOM 7435 C C . GLN B 1 62 ? -31.703 20.266 1.084 1 70.62 62 GLN B C 1
ATOM 7437 O O . GLN B 1 62 ? -30.781 20.016 1.874 1 70.62 62 GLN B O 1
ATOM 7442 N N . SER B 1 63 ? -32.5 19.328 0.594 1 71.81 63 SER B N 1
ATOM 7443 C CA . SER B 1 63 ? -32.219 17.922 0.823 1 71.81 63 SER B CA 1
ATOM 7444 C C . SER B 1 63 ? -31.172 17.391 -0.161 1 71.81 63 SER B C 1
ATOM 7446 O O . SER B 1 63 ? -30.828 18.078 -1.12 1 71.81 63 SER B O 1
ATOM 7448 N N . SER B 1 64 ? -30.672 16.188 0.139 1 72.06 64 SER B N 1
ATOM 7449 C CA . SER B 1 64 ? -29.719 15.578 -0.765 1 72.06 64 SER B CA 1
ATOM 7450 C C . SER B 1 64 ? -30.328 15.289 -2.127 1 72.06 64 SER B C 1
ATOM 7452 O O . SER B 1 64 ? -31.453 14.797 -2.207 1 72.06 64 SER B O 1
ATOM 7454 N N . TRP B 1 65 ? -29.516 15.648 -3.082 1 78.62 65 TRP B N 1
ATOM 7455 C CA . TRP B 1 65 ? -29.984 15.43 -4.445 1 78.62 65 TRP B CA 1
ATOM 7456 C C . TRP B 1 65 ? -29.953 13.945 -4.801 1 78.62 65 TRP B C 1
ATOM 7458 O O . TRP B 1 65 ? -28.984 13.25 -4.523 1 78.62 65 TRP B O 1
ATOM 7468 N N . THR B 1 66 ? -31.031 13.43 -5.262 1 74.94 66 THR B N 1
ATOM 7469 C CA . THR B 1 66 ? -31.125 12.039 -5.695 1 74.94 66 THR B CA 1
ATOM 7470 C C . THR B 1 66 ? -30.547 11.867 -7.102 1 74.94 66 THR B C 1
ATOM 7472 O O . THR B 1 66 ? -30.109 10.781 -7.469 1 74.94 66 THR B O 1
ATOM 7475 N N . GLN B 1 67 ? -30.734 12.898 -7.902 1 78.19 67 GLN B N 1
ATOM 7476 C CA . GLN B 1 67 ? -30.172 12.992 -9.25 1 78.19 67 GLN B CA 1
ATOM 7477 C C . GLN B 1 67 ? -29.453 14.312 -9.461 1 78.19 67 GLN B C 1
ATOM 7479 O O . GLN B 1 67 ? -29.922 15.359 -9.008 1 78.19 67 GLN B O 1
ATOM 7484 N N . VAL B 1 68 ? -28.266 14.227 -10 1 82.75 68 VAL B N 1
ATOM 7485 C CA . VAL B 1 68 ? -27.469 15.43 -10.18 1 82.75 68 VAL B CA 1
ATOM 7486 C C . VAL B 1 68 ? -27.078 15.578 -11.641 1 82.75 68 VAL B C 1
ATOM 7488 O O . VAL B 1 68 ? -26.641 14.602 -12.281 1 82.75 68 VAL B O 1
ATOM 7491 N N . TYR B 1 69 ? -27.234 16.844 -12.156 1 85.56 69 TYR B N 1
ATOM 7492 C CA . TYR B 1 69 ? -26.953 17.125 -13.562 1 85.56 69 TYR B CA 1
ATOM 7493 C C . TYR B 1 69 ? -26.188 18.438 -13.711 1 85.56 69 TYR B C 1
ATOM 7495 O O . TYR B 1 69 ? -26.25 19.297 -12.836 1 85.56 69 TYR B O 1
ATOM 7503 N N . ASP B 1 70 ? -25.391 18.547 -14.789 1 87.62 70 ASP B N 1
ATOM 7504 C CA . ASP B 1 70 ? -24.766 19.797 -15.219 1 87.62 70 ASP B CA 1
ATOM 7505 C C . ASP B 1 70 ? -25.281 20.219 -16.594 1 87.62 70 ASP B C 1
ATOM 7507 O O . ASP B 1 70 ? -25.281 19.438 -17.547 1 87.62 70 ASP B O 1
ATOM 7511 N N . THR B 1 71 ? -25.812 21.422 -16.688 1 89.25 71 THR B N 1
ATOM 7512 C CA . THR B 1 71 ? -26.281 21.969 -17.938 1 89.25 71 THR B CA 1
ATOM 7513 C C . THR B 1 71 ? -25.562 23.281 -18.266 1 89.25 71 THR B C 1
ATOM 7515 O O . THR B 1 71 ? -25.625 24.234 -17.5 1 89.25 71 THR B O 1
ATOM 7518 N N . PRO B 1 72 ? -24.812 23.281 -19.391 1 89.94 72 PRO B N 1
ATOM 7519 C CA . PRO B 1 72 ? -24.188 24.562 -19.75 1 89.94 72 PRO B CA 1
ATOM 7520 C C . PRO B 1 72 ? -25.203 25.672 -20.016 1 89.94 72 PRO B C 1
ATOM 7522 O O . PRO B 1 72 ? -26.234 25.422 -20.641 1 89.94 72 PRO B O 1
ATOM 7525 N N . MET B 1 73 ? -24.922 26.844 -19.562 1 91.56 73 MET B N 1
ATOM 7526 C CA . MET B 1 73 ? -25.812 27.984 -19.766 1 91.56 73 MET B CA 1
ATOM 7527 C C . MET B 1 73 ? -25.344 28.828 -20.953 1 91.56 73 MET B C 1
ATOM 7529 O O . MET B 1 73 ? -24.156 28.844 -21.281 1 91.56 73 MET B O 1
ATOM 7533 N N . THR B 1 74 ? -26.219 29.469 -21.641 1 91.5 74 THR B N 1
ATOM 7534 C CA . THR B 1 74 ? -25.938 30.297 -22.812 1 91.5 74 THR B CA 1
ATOM 7535 C C . THR B 1 74 ? -26.266 31.75 -22.516 1 91.5 74 THR B C 1
ATOM 7537 O O . THR B 1 74 ? -27.266 32.062 -21.891 1 91.5 74 THR B O 1
ATOM 7540 N N . TRP B 1 75 ? -25.469 32.656 -23 1 90.81 75 TRP B N 1
ATOM 7541 C CA . TRP B 1 75 ? -25.703 34.094 -22.859 1 90.81 75 TRP B CA 1
ATOM 7542 C C . TRP B 1 75 ? -26.781 34.562 -23.844 1 90.81 75 TRP B C 1
ATOM 7544 O O . TRP B 1 75 ? -26.672 34.344 -25.047 1 90.81 75 TRP B O 1
ATOM 7554 N N . ASN B 1 76 ? -27.859 35.125 -23.344 1 82.25 76 ASN B N 1
ATOM 7555 C CA . ASN B 1 76 ? -28.953 35.531 -24.203 1 82.25 76 ASN B CA 1
ATOM 7556 C C . ASN B 1 76 ? -28.969 37.031 -24.422 1 82.25 76 ASN B C 1
ATOM 7558 O O . ASN B 1 76 ? -29.969 37.625 -24.859 1 82.25 76 ASN B O 1
ATOM 7562 N N . GLY B 1 77 ? -27.891 37.75 -24.141 1 83.62 77 GLY B N 1
ATOM 7563 C CA . GLY B 1 77 ? -27.797 39.188 -24.312 1 83.62 77 GLY B CA 1
ATOM 7564 C C . GLY B 1 77 ? -27.844 39.969 -23 1 83.62 77 GLY B C 1
ATOM 7565 O O . GLY B 1 77 ? -27.25 41.031 -22.875 1 83.62 77 GLY B O 1
ATOM 7566 N N . ASN B 1 78 ? -28.562 39.406 -22.109 1 83.38 78 ASN B N 1
ATOM 7567 C CA . ASN B 1 78 ? -28.703 40.094 -20.812 1 83.38 78 ASN B CA 1
ATOM 7568 C C . ASN B 1 78 ? -28.312 39.156 -19.656 1 83.38 78 ASN B C 1
ATOM 7570 O O . ASN B 1 78 ? -27.781 39.625 -18.656 1 83.38 78 ASN B O 1
ATOM 7574 N N . ASN B 1 79 ? -28.562 37.938 -19.828 1 87.94 79 ASN B N 1
ATOM 7575 C CA . ASN B 1 79 ? -28.328 36.938 -18.797 1 87.94 79 ASN B CA 1
ATOM 7576 C C . ASN B 1 79 ? -27.859 35.594 -19.391 1 87.94 79 ASN B C 1
ATOM 7578 O O . ASN B 1 79 ? -28.047 35.344 -20.594 1 87.94 79 ASN B O 1
ATOM 7582 N N . PHE B 1 80 ? -27.156 34.781 -18.656 1 91.88 80 PHE B N 1
ATOM 7583 C CA . PHE B 1 80 ? -26.984 33.375 -18.953 1 91.88 80 PHE B CA 1
ATOM 7584 C C . PHE B 1 80 ? -28.281 32.625 -18.688 1 91.88 80 PHE B C 1
ATOM 7586 O O . PHE B 1 80 ? -28.953 32.844 -17.672 1 91.88 80 PHE B O 1
ATOM 7593 N N . SER B 1 81 ? -28.719 31.797 -19.594 1 92.69 81 SER B N 1
ATOM 7594 C CA . SER B 1 81 ? -29.953 31.062 -19.391 1 92.69 81 SER B CA 1
ATOM 7595 C C . SER B 1 81 ? -29.797 29.594 -19.781 1 92.69 81 SER B C 1
ATOM 7597 O O . SER B 1 81 ? -28.969 29.25 -20.625 1 92.69 81 SER B O 1
ATOM 7599 N N . ALA B 1 82 ? -30.484 28.719 -19.109 1 93.88 82 ALA B N 1
ATOM 7600 C CA . ALA B 1 82 ? -30.625 27.297 -19.422 1 93.88 82 ALA B CA 1
ATOM 7601 C C . ALA B 1 82 ? -32.031 26.797 -19.094 1 93.88 82 ALA B C 1
ATOM 7603 O O . ALA B 1 82 ? -32.625 27.219 -18.094 1 93.88 82 ALA B O 1
ATOM 7604 N N . THR B 1 83 ? -32.594 25.984 -19.938 1 93 83 THR B N 1
ATOM 7605 C CA . THR B 1 83 ? -33.875 25.375 -19.703 1 93 83 THR B CA 1
ATOM 7606 C C . THR B 1 83 ? -33.719 23.891 -19.359 1 93 83 THR B C 1
ATOM 7608 O O . THR B 1 83 ? -33.062 23.156 -20.094 1 93 83 THR B O 1
ATOM 7611 N N . ILE B 1 84 ? -34.25 23.531 -18.25 1 92.94 84 ILE B N 1
ATOM 7612 C CA . ILE B 1 84 ? -34.188 22.125 -17.844 1 92.94 84 ILE B CA 1
ATOM 7613 C C . ILE B 1 84 ? -35.625 21.578 -17.688 1 92.94 84 ILE B C 1
ATOM 7615 O O . ILE B 1 84 ? -36.562 22.328 -17.547 1 92.94 84 ILE B O 1
ATOM 7619 N N . GLY B 1 85 ? -35.75 20.25 -17.688 1 86.94 85 GLY B N 1
ATOM 7620 C CA . GLY B 1 85 ? -37.031 19.562 -17.656 1 86.94 85 GLY B CA 1
ATOM 7621 C C . GLY B 1 85 ? -37.312 18.812 -18.938 1 86.94 85 GLY B C 1
ATOM 7622 O O . GLY B 1 85 ? -36.406 18.531 -19.734 1 86.94 85 GLY B O 1
ATOM 7623 N N . PRO B 1 86 ? -38.594 18.375 -19.047 1 85.75 86 PRO B N 1
ATOM 7624 C CA . PRO B 1 86 ? -39.75 18.656 -18.188 1 85.75 86 PRO B CA 1
ATOM 7625 C C . PRO B 1 86 ? -39.781 17.812 -16.922 1 85.75 86 PRO B C 1
ATOM 7627 O O . PRO B 1 86 ? -39.438 16.625 -16.953 1 85.75 86 PRO B O 1
ATOM 7630 N N . PHE B 1 87 ? -40.219 18.469 -15.922 1 90.44 87 PHE B N 1
ATOM 7631 C CA . PHE B 1 87 ? -40.406 17.797 -14.641 1 90.44 87 PHE B CA 1
ATOM 7632 C C . PHE B 1 87 ? -41.875 17.484 -14.398 1 90.44 87 PHE B C 1
ATOM 7634 O O . PHE B 1 87 ? -42.75 18.203 -14.867 1 90.44 87 PHE B O 1
ATOM 7641 N N . GLN B 1 88 ? -42.094 16.453 -13.711 1 85.81 88 GLN B N 1
ATOM 7642 C CA . GLN B 1 88 ? -43.438 16.234 -13.195 1 85.81 88 GLN B CA 1
ATOM 7643 C C . GLN B 1 88 ? -43.812 17.312 -12.188 1 85.81 88 GLN B C 1
ATOM 7645 O O . GLN B 1 88 ? -43 17.719 -11.367 1 85.81 88 GLN B O 1
ATOM 7650 N N . ASN B 1 89 ? -45.062 17.703 -12.328 1 85.12 89 ASN B N 1
ATOM 7651 C CA . ASN B 1 89 ? -45.562 18.672 -11.352 1 85.12 89 ASN B CA 1
ATOM 7652 C C . ASN B 1 89 ? -45.375 18.156 -9.922 1 85.12 89 ASN B C 1
ATOM 7654 O O . ASN B 1 89 ? -45.625 16.984 -9.641 1 85.12 89 ASN B O 1
ATOM 7658 N N . GLY B 1 90 ? -44.906 19.031 -9.078 1 87.31 90 GLY B N 1
ATOM 7659 C CA . GLY B 1 90 ? -44.625 18.672 -7.699 1 87.31 90 GLY B CA 1
ATOM 7660 C C . GLY B 1 90 ? -43.188 18.281 -7.449 1 87.31 90 GLY B C 1
ATOM 7661 O O . GLY B 1 90 ? -42.781 18.047 -6.305 1 87.31 90 GLY B O 1
ATOM 7662 N N . THR B 1 91 ? -42.438 18.234 -8.539 1 90.44 91 THR B N 1
ATOM 7663 C CA . THR B 1 91 ? -41.031 17.859 -8.398 1 90.44 91 THR B CA 1
ATOM 7664 C C . THR B 1 91 ? -40.219 18.984 -7.762 1 90.44 91 THR B C 1
ATOM 7666 O O . THR B 1 91 ? -40.344 20.141 -8.172 1 90.44 91 THR B O 1
ATOM 7669 N N . TRP B 1 92 ? -39.469 18.594 -6.719 1 90.62 92 TRP B N 1
ATOM 7670 C CA . TRP B 1 92 ? -38.531 19.547 -6.121 1 90.62 92 TRP B CA 1
ATOM 7671 C C . TRP B 1 92 ? -37.188 19.5 -6.828 1 90.62 92 TRP B C 1
ATOM 7673 O O . TRP B 1 92 ? -36.594 18.422 -7 1 90.62 92 TRP B O 1
ATOM 7683 N N . ILE B 1 93 ? -36.781 20.625 -7.207 1 93.5 93 ILE B N 1
ATOM 7684 C CA . ILE B 1 93 ? -35.438 20.734 -7.812 1 93.5 93 ILE B CA 1
ATOM 7685 C C . ILE B 1 93 ? -34.625 21.766 -7.062 1 93.5 93 ILE B C 1
ATOM 7687 O O . ILE B 1 93 ? -35.188 22.703 -6.461 1 93.5 93 ILE B O 1
ATOM 7691 N N . GLY B 1 94 ? -33.344 21.562 -6.961 1 91.19 94 GLY B N 1
ATOM 7692 C CA . GLY B 1 94 ? -32.344 22.516 -6.465 1 91.19 94 GLY B CA 1
ATOM 7693 C C . GLY B 1 94 ? -31.219 22.766 -7.445 1 91.19 94 GLY B C 1
ATOM 7694 O O . GLY B 1 94 ? -30.938 21.938 -8.305 1 91.19 94 GLY B O 1
ATOM 7695 N N . TRP B 1 95 ? -30.656 24.031 -7.43 1 92.5 95 TRP B N 1
ATOM 7696 C CA . TRP B 1 95 ? -29.562 24.297 -8.359 1 92.5 95 TRP B CA 1
ATOM 7697 C C . TRP B 1 95 ? -28.578 25.297 -7.77 1 92.5 95 TRP B C 1
ATOM 7699 O O . TRP B 1 95 ? -28.906 26.016 -6.824 1 92.5 95 TRP B O 1
ATOM 7709 N N . VAL B 1 96 ? -27.406 25.203 -8.203 1 89.19 96 VAL B N 1
ATOM 7710 C CA . VAL B 1 96 ? -26.328 26.156 -8.039 1 89.19 96 VAL B CA 1
ATOM 7711 C C . VAL B 1 96 ? -25.625 26.391 -9.375 1 89.19 96 VAL B C 1
ATOM 7713 O O . VAL B 1 96 ? -26.047 25.844 -10.398 1 89.19 96 VAL B O 1
ATOM 7716 N N . PHE B 1 97 ? -24.703 27.344 -9.328 1 88.88 97 PHE B N 1
ATOM 7717 C CA . PHE B 1 97 ? -23.969 27.625 -10.555 1 88.88 97 PHE B CA 1
ATOM 7718 C C . PHE B 1 97 ? -22.484 27.453 -10.336 1 88.88 97 PHE B C 1
ATOM 7720 O O . PHE B 1 97 ? -21.984 27.625 -9.227 1 88.88 97 PHE B O 1
ATOM 7727 N N . HIS B 1 98 ? -21.844 27.016 -11.367 1 87.12 98 HIS B N 1
ATOM 7728 C CA . HIS B 1 98 ? -20.391 26.984 -11.375 1 87.12 98 HIS B CA 1
ATOM 7729 C C . HIS B 1 98 ? -19.828 27.797 -12.547 1 87.12 98 HIS B C 1
ATOM 7731 O O . HIS B 1 98 ? -20.141 27.516 -13.703 1 87.12 98 HIS B O 1
ATOM 7737 N N . ASP B 1 99 ? -19.141 28.812 -12.242 1 81.38 99 ASP B N 1
ATOM 7738 C CA . ASP B 1 99 ? -18.406 29.578 -13.258 1 81.38 99 ASP B CA 1
ATOM 7739 C C . ASP B 1 99 ? -17.047 28.938 -13.555 1 81.38 99 ASP B C 1
ATOM 7741 O O . ASP B 1 99 ? -16.109 29.062 -12.766 1 81.38 99 ASP B O 1
ATOM 7745 N N . ASN B 1 100 ? -16.969 28.281 -14.609 1 81.25 100 ASN B N 1
ATOM 7746 C CA . ASN B 1 100 ? -15.766 27.578 -15.008 1 81.25 100 ASN B CA 1
ATOM 7747 C C . ASN B 1 100 ? -14.609 28.531 -15.273 1 81.25 100 ASN B C 1
ATOM 7749 O O . ASN B 1 100 ? -13.445 28.172 -15.109 1 81.25 100 ASN B O 1
ATOM 7753 N N . THR B 1 101 ? -14.953 29.75 -15.703 1 74.94 101 THR B N 1
ATOM 7754 C CA . THR B 1 101 ? -13.945 30.75 -16 1 74.94 101 THR B CA 1
ATOM 7755 C C . THR B 1 101 ? -13.211 31.188 -14.734 1 74.94 101 THR B C 1
ATOM 7757 O O . THR B 1 101 ? -11.984 31.297 -14.727 1 74.94 101 THR B O 1
ATOM 7760 N N . THR B 1 102 ? -13.945 31.297 -13.742 1 69.62 102 THR B N 1
ATOM 7761 C CA . THR B 1 102 ? -13.336 31.75 -12.5 1 69.62 102 THR B CA 1
ATOM 7762 C C . THR B 1 102 ? -13.219 30.609 -11.508 1 69.62 102 THR B C 1
ATOM 7764 O O . THR B 1 102 ? -12.68 30.766 -10.414 1 69.62 102 THR B O 1
ATOM 7767 N N . ASN B 1 103 ? -13.625 29.469 -11.938 1 75.56 103 ASN B N 1
ATOM 7768 C CA . ASN B 1 103 ? -13.711 28.297 -11.078 1 75.56 103 ASN B CA 1
ATOM 7769 C C . ASN B 1 103 ? -14.367 28.641 -9.742 1 75.56 103 ASN B C 1
ATOM 7771 O O . ASN B 1 103 ? -13.828 28.328 -8.68 1 75.56 103 ASN B O 1
ATOM 7775 N N . THR B 1 104 ? -15.484 29.297 -9.859 1 75.56 104 THR B N 1
ATOM 7776 C CA . THR B 1 104 ? -16.219 29.75 -8.688 1 75.56 104 THR B CA 1
ATOM 7777 C C . THR B 1 104 ? -17.625 29.172 -8.664 1 75.56 104 THR B C 1
ATOM 7779 O O . THR B 1 104 ? -18.312 29.156 -9.688 1 75.56 104 THR B O 1
ATOM 7782 N N . TRP B 1 105 ? -17.906 28.641 -7.477 1 81.81 105 TRP B N 1
ATOM 7783 C CA . TRP B 1 105 ? -19.281 28.203 -7.266 1 81.81 105 TRP B CA 1
ATOM 7784 C C . TRP B 1 105 ? -20.156 29.375 -6.809 1 81.81 105 TRP B C 1
ATOM 7786 O O . TRP B 1 105 ? -19.719 30.203 -6.004 1 81.81 105 TRP B O 1
ATOM 7796 N N . ILE B 1 106 ? -21.328 29.469 -7.367 1 83.94 106 ILE B N 1
ATOM 7797 C CA . ILE B 1 106 ? -22.328 30.469 -6.996 1 83.94 106 ILE B CA 1
ATOM 7798 C C . ILE B 1 106 ? -23.516 29.797 -6.324 1 83.94 106 ILE B C 1
ATOM 7800 O O . ILE B 1 106 ? -24.281 29.094 -6.98 1 83.94 106 ILE B O 1
ATOM 7804 N N . ASN B 1 107 ? -23.5 29.969 -5.094 1 80.06 107 ASN B N 1
ATOM 7805 C CA . ASN B 1 107 ? -24.578 29.422 -4.266 1 80.06 107 ASN B CA 1
ATOM 7806 C C . ASN B 1 107 ? -25.516 30.516 -3.785 1 80.06 107 ASN B C 1
ATOM 7808 O O . ASN B 1 107 ? -25.203 31.703 -3.859 1 80.06 107 ASN B O 1
ATOM 7812 N N . TYR B 1 108 ? -26.75 30.109 -3.354 1 79.69 108 TYR B N 1
ATOM 7813 C CA . TYR B 1 108 ? -27.719 31.062 -2.834 1 79.69 108 TYR B CA 1
ATOM 7814 C C . TYR B 1 108 ? -27.156 31.812 -1.628 1 79.69 108 TYR B C 1
ATOM 7816 O O . TYR B 1 108 ? -26.562 31.203 -0.74 1 79.69 108 TYR B O 1
ATOM 7824 N N . ASP B 1 109 ? -27.281 33.094 -1.641 1 68.19 109 ASP B N 1
ATOM 7825 C CA . ASP B 1 109 ? -26.859 34.031 -0.604 1 68.19 109 ASP B CA 1
ATOM 7826 C C . ASP B 1 109 ? -25.375 33.875 -0.29 1 68.19 109 ASP B C 1
ATOM 7828 O O . ASP B 1 109 ? -24.953 34.125 0.837 1 68.19 109 ASP B O 1
ATOM 7832 N N . ASN B 1 110 ? -24.688 33.25 -1.232 1 61.94 110 ASN B N 1
ATOM 7833 C CA . ASN B 1 110 ? -23.234 33.062 -1.144 1 61.94 110 ASN B CA 1
ATOM 7834 C C . ASN B 1 110 ? -22.875 32.094 -0.008 1 61.94 110 ASN B C 1
ATOM 7836 O O . ASN B 1 110 ? -21.812 32.25 0.606 1 61.94 110 ASN B O 1
ATOM 7840 N N . HIS B 1 111 ? -23.766 31.266 0.351 1 64.62 111 HIS B N 1
ATOM 7841 C CA . HIS B 1 111 ? -23.531 30.234 1.342 1 64.62 111 HIS B CA 1
ATOM 7842 C C . HIS B 1 111 ? -23.141 28.906 0.673 1 64.62 111 HIS B C 1
ATOM 7844 O O . HIS B 1 111 ? -23.875 28.406 -0.185 1 64.62 111 HIS B O 1
ATOM 7850 N N . PRO B 1 112 ? -22 28.406 0.949 1 59.69 112 PRO B N 1
ATOM 7851 C CA . PRO B 1 112 ? -21.453 27.281 0.194 1 59.69 112 PRO B CA 1
ATOM 7852 C C . PRO B 1 112 ? -22.359 26.047 0.204 1 59.69 112 PRO B C 1
ATOM 7854 O O . PRO B 1 112 ? -22.266 25.203 -0.682 1 59.69 112 PRO B O 1
ATOM 7857 N N . PHE B 1 113 ? -23.312 26 1.094 1 62.22 113 PHE B N 1
ATOM 7858 C CA . PHE B 1 113 ? -24.141 24.797 1.18 1 62.22 113 PHE B CA 1
ATOM 7859 C C . PHE B 1 113 ? -25.578 25.094 0.831 1 62.22 113 PHE B C 1
ATOM 7861 O O . PHE B 1 113 ? -26.453 24.219 0.905 1 62.22 113 PHE B O 1
ATOM 7868 N N . TRP B 1 114 ? -25.906 26.281 0.376 1 72.75 114 TRP B N 1
ATOM 7869 C CA . TRP B 1 114 ? -27.297 26.625 0.065 1 72.75 114 TRP B CA 1
ATOM 7870 C C . TRP B 1 114 ? -27.531 26.625 -1.442 1 72.75 114 TRP B C 1
ATOM 7872 O O . TRP B 1 114 ? -26.703 27.141 -2.205 1 72.75 114 TRP B O 1
ATOM 7882 N N . ASN B 1 115 ? -28.609 25.969 -1.796 1 85.75 115 ASN B N 1
ATOM 7883 C CA . ASN B 1 115 ? -29.062 25.953 -3.186 1 85.75 115 ASN B CA 1
ATOM 7884 C C . ASN B 1 115 ? -30.328 26.781 -3.371 1 85.75 115 ASN B C 1
ATOM 7886 O O . ASN B 1 115 ? -31.016 27.094 -2.398 1 85.75 115 ASN B O 1
ATOM 7890 N N . TRP B 1 116 ? -30.547 27.25 -4.633 1 90.25 116 TRP B N 1
ATOM 7891 C CA . TRP B 1 116 ? -31.906 27.656 -5.008 1 90.25 116 TRP B CA 1
ATOM 7892 C C . TRP B 1 116 ? -32.812 26.438 -5.113 1 90.25 116 TRP B C 1
ATOM 7894 O O . TRP B 1 116 ? -32.438 25.391 -5.637 1 90.25 116 TRP B O 1
ATOM 7904 N N . ASN B 1 117 ? -34.062 26.578 -4.566 1 90.5 117 ASN B N 1
ATOM 7905 C CA . ASN B 1 117 ? -35.031 25.469 -4.57 1 90.5 117 ASN B CA 1
ATOM 7906 C C . ASN B 1 117 ? -36.344 25.891 -5.207 1 90.5 117 ASN B C 1
ATOM 7908 O O . ASN B 1 117 ? -36.781 27.031 -5.082 1 90.5 117 ASN B O 1
ATOM 7912 N N . LEU B 1 118 ? -36.969 24.969 -5.891 1 92.69 118 LEU B N 1
ATOM 7913 C CA . LEU B 1 118 ? -38.25 25.188 -6.535 1 92.69 118 LEU B CA 1
ATOM 7914 C C . LEU B 1 118 ? -39.062 23.891 -6.566 1 92.69 118 LEU B C 1
ATOM 7916 O O . LEU B 1 118 ? -38.562 22.828 -6.926 1 92.69 118 LEU B O 1
ATOM 7920 N N . GLU B 1 119 ? -40.281 24.031 -6.109 1 91.5 119 GLU B N 1
ATOM 7921 C CA . GLU B 1 119 ? -41.25 23 -6.453 1 91.5 119 GLU B CA 1
ATOM 7922 C C . GLU B 1 119 ? -41.969 23.312 -7.77 1 91.5 119 GLU B C 1
ATOM 7924 O O . GLU B 1 119 ? -42.719 24.266 -7.852 1 91.5 119 GLU B O 1
ATOM 7929 N N . VAL B 1 120 ? -41.719 22.422 -8.766 1 92.06 120 VAL B N 1
ATOM 7930 C CA . VAL B 1 120 ? -42.25 22.703 -10.102 1 92.06 120 VAL B CA 1
ATOM 7931 C C . VAL B 1 120 ? -43.75 22.484 -10.125 1 92.06 120 VAL B C 1
ATOM 7933 O O . VAL B 1 120 ? -44.219 21.359 -9.93 1 92.06 120 VAL B O 1
ATOM 7936 N N . ASN B 1 121 ? -44.5 23.547 -10.352 1 88.94 121 ASN B N 1
ATOM 7937 C CA . ASN B 1 121 ? -45.938 23.516 -10.43 1 88.94 121 ASN B CA 1
ATOM 7938 C C . ASN B 1 121 ? -46.531 22.703 -9.281 1 88.94 121 ASN B C 1
ATOM 7940 O O . ASN B 1 121 ? -47.094 21.625 -9.5 1 88.94 121 ASN B O 1
ATOM 7944 N N . PRO B 1 122 ? -46.531 23.281 -8.062 1 89.06 122 PRO B N 1
ATOM 7945 C CA . PRO B 1 122 ? -47.031 22.531 -6.918 1 89.06 122 PRO B CA 1
ATOM 7946 C C . PRO B 1 122 ? -48.5 22.109 -7.094 1 89.06 122 PRO B C 1
ATOM 7948 O O . PRO B 1 122 ? -49.344 22.922 -7.461 1 89.06 122 PRO B O 1
ATOM 7951 N N . PRO B 1 123 ? -48.75 20.844 -6.895 1 85.81 123 PRO B N 1
ATOM 7952 C CA . PRO B 1 123 ? -50.125 20.359 -7.039 1 85.81 123 PRO B CA 1
ATOM 7953 C C . PRO B 1 123 ? -51.062 20.953 -6 1 85.81 123 PRO B C 1
ATOM 7955 O O . PRO B 1 123 ? -52.281 21.062 -6.246 1 85.81 123 PRO B O 1
ATOM 7958 N N . VAL B 1 124 ? -50.594 21.25 -4.867 1 83.44 124 VAL B N 1
ATOM 7959 C CA . VAL B 1 124 ? -51.375 21.859 -3.807 1 83.44 124 VAL B CA 1
ATOM 7960 C C . VAL B 1 124 ? -50.812 23.234 -3.457 1 83.44 124 VAL B C 1
ATOM 7962 O O . VAL B 1 124 ? -49.688 23.328 -2.967 1 83.44 124 VAL B O 1
ATOM 7965 N N . VAL B 1 125 ? -51.531 24.234 -3.762 1 86.5 125 VAL B N 1
ATOM 7966 C CA . VAL B 1 125 ? -51.156 25.609 -3.447 1 86.5 125 VAL B CA 1
ATOM 7967 C C . VAL B 1 125 ? -51.906 26.078 -2.217 1 86.5 125 VAL B C 1
ATOM 7969 O O . VAL B 1 125 ? -53.031 25.641 -1.965 1 86.5 125 VAL B O 1
ATOM 7972 N N . GLY B 1 126 ? -51.25 26.812 -1.334 1 85.56 126 GLY B N 1
ATOM 7973 C CA . GLY B 1 126 ? -51.938 27.438 -0.207 1 85.56 126 GLY B CA 1
ATOM 7974 C C . GLY B 1 126 ? -51.656 26.75 1.116 1 85.56 126 GLY B C 1
ATOM 7975 O O . GLY B 1 126 ? -52.188 27.156 2.156 1 85.56 126 GLY B O 1
ATOM 7976 N N . ILE B 1 127 ? -50.875 25.641 1.04 1 83.12 127 ILE B N 1
ATOM 7977 C CA . ILE B 1 127 ? -50.438 25.078 2.309 1 83.12 127 ILE B CA 1
ATOM 7978 C C . ILE B 1 127 ? -49.781 26.172 3.148 1 83.12 127 ILE B C 1
ATOM 7980 O O . ILE B 1 127 ? -48.844 26.859 2.68 1 83.12 127 ILE B O 1
ATOM 7984 N N . THR B 1 128 ? -50.25 26.406 4.344 1 85.06 128 THR B N 1
ATOM 7985 C CA . THR B 1 128 ? -49.906 27.609 5.09 1 85.06 128 THR B CA 1
ATOM 7986 C C . THR B 1 128 ? -49.312 27.25 6.445 1 85.06 128 THR B C 1
ATOM 7988 O O . THR B 1 128 ? -49.75 26.312 7.102 1 85.06 128 THR B O 1
ATOM 7991 N N . TYR B 1 129 ? -48.25 27.938 6.758 1 80.81 129 TYR B N 1
ATOM 7992 C CA . TYR B 1 129 ? -47.688 28.016 8.109 1 80.81 129 TYR B CA 1
ATOM 7993 C C . TYR B 1 129 ? -47.656 29.469 8.594 1 80.81 129 TYR B C 1
ATOM 7995 O O . TYR B 1 129 ? -47.188 30.359 7.867 1 80.81 129 TYR B O 1
ATOM 8003 N N . ALA B 1 130 ? -48.25 29.688 9.633 1 82.88 130 ALA B N 1
ATOM 8004 C CA . ALA B 1 130 ? -48.25 31.031 10.203 1 82.88 130 ALA B CA 1
ATOM 8005 C C . ALA B 1 130 ? -47.844 31 11.672 1 82.88 130 ALA B C 1
ATOM 8007 O O . ALA B 1 130 ? -48.219 30.094 12.414 1 82.88 130 ALA B O 1
ATOM 8008 N N . THR B 1 131 ? -46.969 31.938 12.109 1 78.44 131 THR B N 1
ATOM 8009 C CA . THR B 1 131 ? -46.5 32.062 13.484 1 78.44 131 THR B CA 1
ATOM 8010 C C . THR B 1 131 ? -46.531 33.531 13.93 1 78.44 131 THR B C 1
ATOM 8012 O O . THR B 1 131 ? -46.188 34.438 13.156 1 78.44 131 THR B O 1
ATOM 8015 N N . VAL B 1 132 ? -47.062 33.688 15.086 1 75.81 132 VAL B N 1
ATOM 8016 C CA . VAL B 1 132 ? -47.031 35.031 15.672 1 75.81 132 VAL B CA 1
ATOM 8017 C C . VAL B 1 132 ? -45.656 35.312 16.234 1 75.81 132 VAL B C 1
ATOM 8019 O O . VAL B 1 132 ? -45.125 34.531 17.047 1 75.81 132 VAL B O 1
ATOM 8022 N N . LEU B 1 133 ? -45.125 36.344 15.703 1 65.31 133 LEU B N 1
ATOM 8023 C CA . LEU B 1 133 ? -43.812 36.781 16.188 1 65.31 133 LEU B CA 1
ATOM 8024 C C . LEU B 1 133 ? -43.938 37.531 17.5 1 65.31 133 LEU B C 1
ATOM 8026 O O . LEU B 1 133 ? -45.031 37.969 17.859 1 65.31 133 LEU B O 1
ATOM 8030 N N . SER B 1 134 ? -42.844 37.75 18.188 1 63.78 134 SER B N 1
ATOM 8031 C CA . SER B 1 134 ? -42.812 38.312 19.531 1 63.78 134 SER B CA 1
ATOM 8032 C C . SER B 1 134 ? -43.312 39.75 19.547 1 63.78 134 SER B C 1
ATOM 8034 O O . SER B 1 134 ? -43.75 40.25 20.578 1 63.78 134 SER B O 1
ATOM 8036 N N . ASN B 1 135 ? -43.25 40.344 18.328 1 62.88 135 ASN B N 1
ATOM 8037 C CA . ASN B 1 135 ? -43.688 41.75 18.266 1 62.88 135 ASN B CA 1
ATOM 8038 C C . ASN B 1 135 ? -45.156 41.875 17.875 1 62.88 135 ASN B C 1
ATOM 8040 O O . ASN B 1 135 ? -45.656 42.969 17.672 1 62.88 135 ASN B O 1
ATOM 8044 N N . GLY B 1 136 ? -45.75 40.75 17.812 1 71.81 136 GLY B N 1
ATOM 8045 C CA . GLY B 1 136 ? -47.156 40.75 17.453 1 71.81 136 GLY B CA 1
ATOM 8046 C C . GLY B 1 136 ? -47.406 40.688 15.953 1 71.81 136 GLY B C 1
ATOM 8047 O O . GLY B 1 136 ? -48.531 40.719 15.492 1 71.81 136 GLY B O 1
ATOM 8048 N N . SER B 1 137 ? -46.312 40.625 15.305 1 77.69 137 SER B N 1
ATOM 8049 C CA . SER B 1 137 ? -46.469 40.375 13.875 1 77.69 137 SER B CA 1
ATOM 8050 C C . SER B 1 137 ? -46.688 38.906 13.57 1 77.69 137 SER B C 1
ATOM 8052 O O . SER B 1 137 ? -46.469 38.062 14.438 1 77.69 137 SER B O 1
ATOM 8054 N N . ILE B 1 138 ? -47.25 38.656 12.414 1 83.25 138 ILE B N 1
ATOM 8055 C CA . ILE B 1 138 ? -47.5 37.281 11.984 1 83.25 138 ILE B CA 1
ATOM 8056 C C . ILE B 1 138 ? -46.625 36.969 10.766 1 83.25 138 ILE B C 1
ATOM 8058 O O . ILE B 1 138 ? -46.688 37.656 9.75 1 83.25 138 ILE B O 1
ATOM 8062 N N . LEU B 1 139 ? -45.75 36.062 10.93 1 81.38 139 LEU B N 1
ATOM 8063 C CA . LEU B 1 139 ? -45.031 35.5 9.789 1 81.38 139 LEU B CA 1
ATOM 8064 C C . LEU B 1 139 ? -45.875 34.438 9.102 1 81.38 139 LEU B C 1
ATOM 8066 O O . LEU B 1 139 ? -46.219 33.438 9.719 1 81.38 139 LEU B O 1
ATOM 8070 N N . ILE B 1 140 ? -46.219 34.656 7.832 1 87.75 140 ILE B N 1
ATOM 8071 C CA . ILE B 1 140 ? -47 33.719 7.047 1 87.75 140 ILE B CA 1
ATOM 8072 C C . ILE B 1 140 ? -46.156 33.125 5.938 1 87.75 140 ILE B C 1
ATOM 8074 O O . ILE B 1 140 ? -45.469 33.844 5.199 1 87.75 140 ILE B O 1
ATOM 8078 N N . THR B 1 141 ? -46.094 31.828 5.922 1 87.75 141 THR B N 1
ATOM 8079 C CA . THR B 1 141 ? -45.438 31.078 4.859 1 87.75 141 THR B CA 1
ATOM 8080 C C . THR B 1 141 ? -46.438 30.172 4.141 1 87.75 141 THR B C 1
ATOM 8082 O O . THR B 1 141 ? -47.312 29.578 4.77 1 87.75 141 THR B O 1
ATOM 8085 N N . THR B 1 142 ? -46.344 30.156 2.801 1 90.44 142 THR B N 1
ATOM 8086 C CA . THR B 1 142 ? -47.25 29.297 2.055 1 90.44 142 THR B CA 1
ATOM 8087 C C . THR B 1 142 ? -46.562 28.719 0.818 1 90.44 142 THR B C 1
ATOM 8089 O O . THR B 1 142 ? -45.562 29.281 0.344 1 90.44 142 THR B O 1
ATOM 8092 N N . ILE B 1 143 ? -47.062 27.625 0.394 1 89.06 143 ILE B N 1
ATOM 8093 C CA . ILE B 1 143 ? -46.656 27.078 -0.896 1 89.06 143 ILE B CA 1
ATOM 8094 C C . ILE B 1 143 ? -47.5 27.688 -2.006 1 89.06 143 ILE B C 1
ATOM 8096 O O . ILE B 1 143 ? -48.75 27.656 -1.95 1 89.06 143 ILE B O 1
ATOM 8100 N N . GLY B 1 144 ? -46.812 28.406 -2.857 1 87.94 144 GLY B N 1
ATOM 8101 C CA . GLY B 1 144 ? -47.438 28.969 -4.039 1 87.94 144 GLY B CA 1
ATOM 8102 C C . GLY B 1 144 ? -46.781 28.562 -5.332 1 87.94 144 GLY B C 1
ATOM 8103 O O . GLY B 1 144 ? -45.75 27.875 -5.312 1 87.94 144 GLY B O 1
ATOM 8104 N N . ARG B 1 145 ? -47.344 28.922 -6.484 1 87.88 145 ARG B N 1
ATOM 8105 C CA . ARG B 1 145 ? -46.781 28.641 -7.805 1 87.88 145 ARG B CA 1
ATOM 8106 C C . ARG B 1 145 ? -45.719 29.672 -8.195 1 87.88 145 ARG B C 1
ATOM 8108 O O . ARG B 1 145 ? -46.062 30.703 -8.789 1 87.88 145 ARG B O 1
ATOM 8115 N N . ALA B 1 146 ? -44.531 29.344 -7.824 1 88.94 146 ALA B N 1
ATOM 8116 C CA . ALA B 1 146 ? -43.438 30.25 -8.203 1 88.94 146 ALA B CA 1
ATOM 8117 C C . ALA B 1 146 ? -43.25 30.25 -9.719 1 88.94 146 ALA B C 1
ATOM 8119 O O . ALA B 1 146 ? -43.375 29.203 -10.367 1 88.94 146 ALA B O 1
ATOM 8120 N N . PRO B 1 147 ? -43 31.406 -10.469 1 89 147 PRO B N 1
ATOM 8121 C CA . PRO B 1 147 ? -42.688 32.688 -9.82 1 89 147 PRO B CA 1
ATOM 8122 C C . PRO B 1 147 ? -43.906 33.625 -9.797 1 89 147 PRO B C 1
ATOM 8124 O O . PRO B 1 147 ? -43.719 34.844 -9.945 1 89 147 PRO B O 1
ATOM 8127 N N . ASP B 1 148 ? -45.062 33.188 -9.555 1 90.25 148 ASP B N 1
ATOM 8128 C CA . ASP B 1 148 ? -46.25 34.031 -9.523 1 90.25 148 ASP B CA 1
ATOM 8129 C C . ASP B 1 148 ? -46.156 35.062 -8.43 1 90.25 148 ASP B C 1
ATOM 8131 O O . ASP B 1 148 ? -45.5 34.875 -7.414 1 90.25 148 ASP B O 1
ATOM 8135 N N . ASP B 1 149 ? -46.906 36.188 -8.711 1 88.5 149 ASP B N 1
ATOM 8136 C CA . ASP B 1 149 ? -47.062 37.188 -7.656 1 88.5 149 ASP B CA 1
ATOM 8137 C C . ASP B 1 149 ? -48.219 36.812 -6.73 1 88.5 149 ASP B C 1
ATOM 8139 O O . ASP B 1 149 ? -49.375 36.75 -7.16 1 88.5 149 ASP B O 1
ATOM 8143 N N . ILE B 1 150 ? -47.844 36.562 -5.523 1 92.12 150 ILE B N 1
ATOM 8144 C CA . ILE B 1 150 ? -48.844 36.156 -4.547 1 92.12 150 ILE B CA 1
ATOM 8145 C C . ILE B 1 150 ? -49 37.25 -3.486 1 92.12 150 ILE B C 1
ATOM 8147 O O . ILE B 1 150 ? -48.031 37.812 -3.016 1 92.12 150 ILE B O 1
ATOM 8151 N N . VAL B 1 151 ? -50.25 37.5 -3.115 1 92.81 151 VAL B N 1
ATOM 8152 C CA . VAL B 1 151 ? -50.594 38.531 -2.129 1 92.81 151 VAL B CA 1
ATOM 8153 C C . VAL B 1 151 ? -51.344 37.906 -0.974 1 92.81 151 VAL B C 1
ATOM 8155 O O . VAL B 1 151 ? -52.188 37.031 -1.188 1 92.81 151 VAL B O 1
ATOM 8158 N N . VAL B 1 152 ? -51 38.312 0.226 1 93.06 152 VAL B N 1
ATOM 8159 C CA . VAL B 1 152 ? -51.812 38.031 1.394 1 93.06 152 VAL B CA 1
ATOM 8160 C C . VAL B 1 152 ? -52.844 39.125 1.589 1 93.06 152 VAL B C 1
ATOM 8162 O O . VAL B 1 152 ? -52.469 40.281 1.83 1 93.06 152 VAL B O 1
ATOM 8165 N N . HIS B 1 153 ? -54.125 38.781 1.345 1 92.62 153 HIS B N 1
ATOM 8166 C CA . HIS B 1 153 ? -55.25 39.656 1.624 1 92.62 153 HIS B CA 1
ATOM 8167 C C . HIS B 1 153 ? -55.844 39.375 3.01 1 92.62 153 HIS B C 1
ATOM 8169 O O . HIS B 1 153 ? -56.469 38.344 3.236 1 92.62 153 HIS B O 1
ATOM 8175 N N . TYR B 1 154 ? -55.5 40.312 4.004 1 92.62 154 TYR B N 1
ATOM 8176 C CA . TYR B 1 154 ? -55.812 39.969 5.383 1 92.62 154 TYR B CA 1
ATOM 8177 C C . TYR B 1 154 ? -56.594 41.125 6.035 1 92.62 154 TYR B C 1
ATOM 8179 O O . TYR B 1 154 ? -56.656 42.219 5.5 1 92.62 154 TYR B O 1
ATOM 8187 N N . GLY B 1 155 ? -57.281 40.844 7.168 1 92.38 155 GLY B N 1
ATOM 8188 C CA . GLY B 1 155 ? -58 41.75 8.016 1 92.38 155 GLY B CA 1
ATOM 8189 C C . GLY B 1 155 ? -58.156 41.281 9.445 1 92.38 155 GLY B C 1
ATOM 8190 O O . GLY B 1 155 ? -57.906 40.094 9.742 1 92.38 155 GLY B O 1
ATOM 8191 N N . ILE B 1 156 ? -58.438 42.25 10.359 1 91.19 156 ILE B N 1
ATOM 8192 C CA . ILE B 1 156 ? -58.688 41.938 11.766 1 91.19 156 ILE B CA 1
ATOM 8193 C C . ILE B 1 156 ? -60.156 41.531 11.969 1 91.19 156 ILE B C 1
ATOM 8195 O O . ILE B 1 156 ? -61.062 42.188 11.438 1 91.19 156 ILE B O 1
ATOM 8199 N N . ALA B 1 157 ? -60.375 40.406 12.617 1 90.19 157 ALA B N 1
ATOM 8200 C CA . ALA B 1 157 ? -61.719 39.938 12.891 1 90.19 157 ALA B CA 1
ATOM 8201 C C . ALA B 1 157 ? -61.938 39.656 14.383 1 90.19 157 ALA B C 1
ATOM 8203 O O . ALA B 1 157 ? -60.969 39.688 15.148 1 90.19 157 ALA B O 1
ATOM 8204 N N . SER B 1 158 ? -63.125 39.531 14.797 1 83.56 158 SER B N 1
ATOM 8205 C CA . SER B 1 158 ? -63.469 39.281 16.203 1 83.56 158 SER B CA 1
ATOM 8206 C C . SER B 1 158 ? -63.25 37.812 16.578 1 83.56 158 SER B C 1
ATOM 8208 O O . SER B 1 158 ? -63.25 37.469 17.75 1 83.56 158 SER B O 1
ATOM 8210 N N . GLY B 1 159 ? -63 36.938 15.664 1 83.88 159 GLY B N 1
ATOM 8211 C CA . GLY B 1 159 ? -62.75 35.5 15.875 1 83.88 159 GLY B CA 1
ATOM 8212 C C . GLY B 1 159 ? -62.219 34.812 14.641 1 83.88 159 GLY B C 1
ATOM 8213 O O . GLY B 1 159 ? -61.969 35.438 13.617 1 83.88 159 GLY B O 1
ATOM 8214 N N . PRO B 1 160 ? -61.938 33.438 14.734 1 86.5 160 PRO B N 1
ATOM 8215 C CA . PRO B 1 160 ? -61.344 32.688 13.625 1 86.5 160 PRO B CA 1
ATOM 8216 C C . PRO B 1 160 ? -62.375 32.281 12.57 1 86.5 160 PRO B C 1
ATOM 8218 O O . PRO B 1 160 ? -62.031 31.844 11.484 1 86.5 160 PRO B O 1
ATOM 8221 N N . GLN B 1 161 ? -63.656 32.562 12.773 1 80.19 161 GLN B N 1
ATOM 8222 C CA . GLN B 1 161 ? -64.688 32.062 11.891 1 80.19 161 GLN B CA 1
ATOM 8223 C C . GLN B 1 161 ? -64.812 32.906 10.625 1 80.19 161 GLN B C 1
ATOM 8225 O O . GLN B 1 161 ? -64.875 34.125 10.688 1 80.19 161 GLN B O 1
ATOM 8230 N N . THR B 1 162 ? -64.875 32.188 9.477 1 86.56 162 THR B N 1
ATOM 8231 C CA . THR B 1 162 ? -65.125 32.844 8.195 1 86.56 162 THR B CA 1
ATOM 8232 C C . THR B 1 162 ? -66.5 33.531 8.195 1 86.56 162 THR B C 1
ATOM 8234 O O . THR B 1 162 ? -67.438 32.969 8.695 1 86.56 162 THR B O 1
ATOM 8237 N N . GLY B 1 163 ? -66.688 34.656 7.59 1 82.19 163 GLY B N 1
ATOM 8238 C CA . GLY B 1 163 ? -67.938 35.406 7.543 1 82.19 163 GLY B CA 1
ATOM 8239 C C . GLY B 1 163 ? -67.938 36.594 8.477 1 82.19 163 GLY B C 1
ATOM 8240 O O . GLY B 1 163 ? -68.75 37.5 8.328 1 82.19 163 GLY B O 1
ATOM 8241 N N . LEU B 1 164 ? -67.125 36.562 9.469 1 84.31 164 LEU B N 1
ATOM 8242 C CA . LEU B 1 164 ? -67 37.719 10.352 1 84.31 164 LEU B CA 1
ATOM 8243 C C . LEU B 1 164 ? -66.5 38.938 9.602 1 84.31 164 LEU B C 1
ATOM 8245 O O . LEU B 1 164 ? -65.625 38.812 8.734 1 84.31 164 LEU B O 1
ATOM 8249 N N . PRO B 1 165 ? -67.062 40.125 9.906 1 82.62 165 PRO B N 1
ATOM 8250 C CA . PRO B 1 165 ? -66.562 41.312 9.219 1 82.62 165 PRO B CA 1
ATOM 8251 C C . PRO B 1 165 ? -65.125 41.625 9.539 1 82.62 165 PRO B C 1
ATOM 8253 O O . PRO B 1 165 ? -64.688 41.438 10.672 1 82.62 165 PRO B O 1
ATOM 8256 N N . TRP B 1 166 ? -64.312 42 8.492 1 90.06 166 TRP B N 1
ATOM 8257 C CA . TRP B 1 166 ? -62.938 42.375 8.625 1 90.06 166 TRP B CA 1
ATOM 8258 C C . TRP B 1 166 ? -62.781 43.875 8.812 1 90.06 166 TRP B C 1
ATOM 8260 O O . TRP B 1 166 ? -63.531 44.656 8.203 1 90.06 166 TRP B O 1
ATOM 8270 N N . SER B 1 167 ? -62 44.25 9.719 1 86.19 167 SER B N 1
ATOM 8271 C CA . SER B 1 167 ? -61.531 45.656 9.766 1 86.19 167 SER B CA 1
ATOM 8272 C C . SER B 1 167 ? -60.062 45.75 9.328 1 86.19 167 SER B C 1
ATOM 8274 O O . SER B 1 167 ? -59.344 44.75 9.32 1 86.19 167 SER B O 1
ATOM 8276 N N . ASN B 1 168 ? -59.562 47.031 8.805 1 86.5 168 ASN B N 1
ATOM 8277 C CA . ASN B 1 168 ? -58.219 47.312 8.383 1 86.5 168 ASN B CA 1
ATOM 8278 C C . ASN B 1 168 ? -57.719 46.344 7.312 1 86.5 168 ASN B C 1
ATOM 8280 O O . ASN B 1 168 ? -56.656 45.75 7.434 1 86.5 168 ASN B O 1
ATOM 8284 N N . ILE B 1 169 ? -58.594 46.094 6.367 1 89.88 169 ILE B N 1
ATOM 8285 C CA . ILE B 1 169 ? -58.281 45.188 5.289 1 89.88 169 ILE B CA 1
ATOM 8286 C C . ILE B 1 169 ? -57.062 45.688 4.504 1 89.88 169 ILE B C 1
ATOM 8288 O O . ILE B 1 169 ? -57.062 46.844 4.047 1 89.88 169 ILE B O 1
ATOM 8292 N N . THR B 1 170 ? -56 44.906 4.371 1 87.62 170 THR B N 1
ATOM 8293 C CA . THR B 1 170 ? -54.719 45.281 3.754 1 87.62 170 THR B CA 1
ATOM 8294 C C . THR B 1 170 ? -54.188 44.156 2.879 1 87.62 170 THR B C 1
ATOM 8296 O O . THR B 1 170 ? -54.438 42.969 3.164 1 87.62 170 THR B O 1
ATOM 8299 N N . ASP B 1 171 ? -53.594 44.531 1.791 1 90.81 171 ASP B N 1
ATOM 8300 C CA . ASP B 1 171 ? -52.875 43.594 0.923 1 90.81 171 ASP B CA 1
ATOM 8301 C C . ASP B 1 171 ? -51.375 43.719 1.094 1 90.81 171 ASP B C 1
ATOM 8303 O O . ASP B 1 171 ? -50.844 44.844 1.12 1 90.81 171 ASP B O 1
ATOM 8307 N N . VAL B 1 172 ? -50.719 42.562 1.323 1 90.69 172 VAL B N 1
ATOM 8308 C CA . VAL B 1 172 ? -49.281 42.562 1.38 1 90.69 172 VAL B CA 1
ATOM 8309 C C . VAL B 1 172 ? -48.719 41.531 0.387 1 90.69 172 VAL B C 1
ATOM 8311 O O . VAL B 1 172 ? -49.188 40.375 0.371 1 90.69 172 VAL B O 1
ATOM 8314 N N . THR B 1 173 ? -47.812 42.031 -0.529 1 90.56 173 THR B N 1
ATOM 8315 C CA . THR B 1 173 ? -47.188 41.125 -1.484 1 90.56 173 THR B CA 1
ATOM 8316 C C . THR B 1 173 ? -46.188 40.219 -0.781 1 90.56 173 THR B C 1
ATOM 8318 O O . THR B 1 173 ? -45.375 40.656 0.004 1 90.56 173 THR B O 1
ATOM 8321 N N . MET B 1 174 ? -46.312 38.875 -1.05 1 90.44 174 MET B N 1
ATOM 8322 C CA . MET B 1 174 ? -45.375 37.906 -0.459 1 90.44 174 MET B CA 1
ATOM 8323 C C . MET B 1 174 ? -44.094 37.812 -1.286 1 90.44 174 MET B C 1
ATOM 8325 O O . MET B 1 174 ? -44.094 38.125 -2.479 1 90.44 174 MET B O 1
ATOM 8329 N N . VAL B 1 175 ? -43.062 37.469 -0.645 1 86.94 175 VAL B N 1
ATOM 8330 C CA . VAL B 1 175 ? -41.781 37.312 -1.295 1 86.94 175 VAL B CA 1
ATOM 8331 C C . VAL B 1 175 ? -41.438 35.812 -1.406 1 86.94 175 VAL B C 1
ATOM 8333 O O . VAL B 1 175 ? -41.562 35.062 -0.435 1 86.94 175 VAL B O 1
ATOM 8336 N N . TYR B 1 176 ? -41.031 35.344 -2.645 1 90.5 176 TYR B N 1
ATOM 8337 C CA . TYR B 1 176 ? -40.562 34 -2.822 1 90.5 176 TYR B CA 1
ATOM 8338 C C . TYR B 1 176 ? -39.188 33.781 -2.203 1 90.5 176 TYR B C 1
ATOM 8340 O O . TYR B 1 176 ? -38.281 34.562 -2.477 1 90.5 176 TYR B O 1
ATOM 8348 N N . ASN B 1 177 ? -39.062 32.844 -1.319 1 83.75 177 ASN B N 1
ATOM 8349 C CA . ASN B 1 177 ? -37.812 32.438 -0.683 1 83.75 177 ASN B CA 1
ATOM 8350 C C . ASN B 1 177 ? -37.188 31.203 -1.372 1 83.75 177 ASN B C 1
ATOM 8352 O O . ASN B 1 177 ? -37.594 30.078 -1.114 1 83.75 177 ASN B O 1
ATOM 8356 N N . PRO B 1 178 ? -36.188 31.406 -2.195 1 85.44 178 PRO B N 1
ATOM 8357 C CA . PRO B 1 178 ? -35.625 30.297 -2.941 1 85.44 178 PRO B CA 1
ATOM 8358 C C . PRO B 1 178 ? -34.906 29.297 -2.043 1 85.44 178 PRO B C 1
ATOM 8360 O O . PRO B 1 178 ? -34.594 28.172 -2.469 1 85.44 178 PRO B O 1
ATOM 8363 N N . LEU B 1 179 ? -34.5 29.656 -0.871 1 79.81 179 LEU B N 1
ATOM 8364 C CA . LEU B 1 179 ? -33.844 28.719 0.026 1 79.81 179 LEU B CA 1
ATOM 8365 C C . LEU B 1 179 ? -34.781 27.562 0.377 1 79.81 179 LEU B C 1
ATOM 8367 O O . LEU B 1 179 ? -34.344 26.406 0.469 1 79.81 179 LEU B O 1
ATOM 8371 N N . TRP B 1 180 ? -36.094 27.891 0.479 1 81.31 180 TRP B N 1
ATOM 8372 C CA . TRP B 1 180 ? -37.031 26.891 0.952 1 81.31 180 TRP B CA 1
ATOM 8373 C C . TRP B 1 180 ? -38.094 26.609 -0.104 1 81.31 180 TRP B C 1
ATOM 8375 O O . TRP B 1 180 ? -38.938 25.719 0.069 1 81.31 180 TRP B O 1
ATOM 8385 N N . GLY B 1 181 ? -38.125 27.375 -1.179 1 87.38 181 GLY B N 1
ATOM 8386 C CA . GLY B 1 181 ? -39.094 27.172 -2.246 1 87.38 181 GLY B CA 1
ATOM 8387 C C . GLY B 1 181 ? -40.5 27.547 -1.848 1 87.38 181 GLY B C 1
ATOM 8388 O O . GLY B 1 181 ? -41.469 26.922 -2.289 1 87.38 181 GLY B O 1
ATOM 8389 N N . ASN B 1 182 ? -40.625 28.484 -0.942 1 87.12 182 ASN B N 1
ATOM 8390 C CA . ASN B 1 182 ? -41.938 28.938 -0.483 1 87.12 182 ASN B CA 1
ATOM 8391 C C . ASN B 1 182 ? -42.031 30.453 -0.517 1 87.12 182 ASN B C 1
ATOM 8393 O O . ASN B 1 182 ? -41.094 31.141 -0.846 1 87.12 182 ASN B O 1
ATOM 8397 N N . TYR B 1 183 ? -43.344 30.953 -0.376 1 90.38 183 TYR B N 1
ATOM 8398 C CA . TYR B 1 183 ? -43.625 32.375 -0.263 1 90.38 183 TYR B CA 1
ATOM 8399 C C . TYR B 1 183 ? -43.75 32.812 1.196 1 90.38 183 TYR B C 1
ATOM 8401 O O . TYR B 1 183 ? -44.344 32.062 1.999 1 90.38 183 TYR B O 1
ATOM 8409 N N . THR B 1 184 ? -43.125 33.906 1.529 1 87.62 184 THR B N 1
ATOM 8410 C CA . THR B 1 184 ? -43.219 34.406 2.898 1 87.62 184 THR B CA 1
ATOM 8411 C C . THR B 1 184 ? -43.656 35.875 2.916 1 87.62 184 THR B C 1
ATOM 8413 O O . THR B 1 184 ? -43.406 36.625 1.966 1 87.62 184 THR B O 1
ATOM 8416 N N . ALA B 1 185 ? -44.438 36.25 3.938 1 88 185 ALA B N 1
ATOM 8417 C CA . ALA B 1 185 ? -44.781 37.656 4.254 1 88 185 ALA B CA 1
ATOM 8418 C C . ALA B 1 185 ? -44.875 37.844 5.762 1 88 185 ALA B C 1
ATOM 8420 O O . ALA B 1 185 ? -45.219 36.938 6.5 1 88 185 ALA B O 1
ATOM 8421 N N . VAL B 1 186 ? -44.5 39 6.211 1 83.88 186 VAL B N 1
ATOM 8422 C CA . VAL B 1 186 ? -44.719 39.406 7.594 1 83.88 186 VAL B CA 1
ATOM 8423 C C . VAL B 1 186 ? -45.812 40.5 7.633 1 83.88 186 VAL B C 1
ATOM 8425 O O . VAL B 1 186 ? -45.688 41.531 6.949 1 83.88 186 VAL B O 1
ATOM 8428 N N . ILE B 1 187 ? -46.844 40.25 8.328 1 86.81 187 ILE B N 1
ATOM 8429 C CA . ILE B 1 187 ? -47.906 41.25 8.477 1 86.81 187 ILE B CA 1
ATOM 8430 C C . ILE B 1 187 ? -48 41.688 9.938 1 86.81 187 ILE B C 1
ATOM 8432 O O . ILE B 1 187 ? -47.594 40.938 10.836 1 86.81 187 ILE B O 1
ATOM 8436 N N . GLY B 1 188 ? -48.625 42.812 10.258 1 81.5 188 GLY B N 1
ATOM 8437 C CA . GLY B 1 188 ? -48.688 43.406 11.578 1 81.5 188 GLY B CA 1
ATOM 8438 C C . GLY B 1 188 ? -47.625 44.469 11.805 1 81.5 188 GLY B C 1
ATOM 8439 O O . GLY B 1 188 ? -47.094 45.031 10.844 1 81.5 188 GLY B O 1
ATOM 8440 N N . PRO B 1 189 ? -47.469 44.688 13.062 1 78.88 189 PRO B N 1
ATOM 8441 C CA . PRO B 1 189 ? -47.875 44 14.305 1 78.88 189 PRO B CA 1
ATOM 8442 C C . PRO B 1 189 ? -49.344 44.281 14.68 1 78.88 189 PRO B C 1
ATOM 8444 O O . PRO B 1 189 ? -49.906 45.281 14.266 1 78.88 189 PRO B O 1
ATOM 8447 N N . PHE B 1 190 ? -49.906 43.281 15.492 1 84.44 190 PHE B N 1
ATOM 8448 C CA . PHE B 1 190 ? -51.281 43.375 15.992 1 84.44 190 PHE B CA 1
ATOM 8449 C C . PHE B 1 190 ? -51.312 43.312 17.516 1 84.44 190 PHE B C 1
ATOM 8451 O O . PHE B 1 190 ? -50.406 42.781 18.141 1 84.44 190 PHE B O 1
ATOM 8458 N N . PRO B 1 191 ? -52.219 44.031 18.188 1 78.44 191 PRO B N 1
ATOM 8459 C CA . PRO B 1 191 ? -52.375 43.906 19.625 1 78.44 191 PRO B CA 1
ATOM 8460 C C . PRO B 1 191 ? -52.625 42.469 20.078 1 78.44 191 PRO B C 1
ATOM 8462 O O . PRO B 1 191 ? -53.219 41.688 19.359 1 78.44 191 PRO B O 1
ATOM 8465 N N . ASN B 1 192 ? -52.031 42.125 21.328 1 75.38 192 ASN B N 1
ATOM 8466 C CA . ASN B 1 192 ? -52.188 40.781 21.906 1 75.38 192 ASN B CA 1
ATOM 8467 C C . ASN B 1 192 ? -53.656 40.375 22.016 1 75.38 192 ASN B C 1
ATOM 8469 O O . ASN B 1 192 ? -54.5 41.188 22.422 1 75.38 192 ASN B O 1
ATOM 8473 N N . GLY B 1 193 ? -54.031 39.219 21.547 1 76.75 193 GLY B N 1
ATOM 8474 C CA . GLY B 1 193 ? -55.375 38.688 21.594 1 76.75 193 GLY B CA 1
ATOM 8475 C C . GLY B 1 193 ? -56.156 38.906 20.312 1 76.75 193 GLY B C 1
ATOM 8476 O O . GLY B 1 193 ? -57.25 38.375 20.156 1 76.75 193 GLY B O 1
ATOM 8477 N N . THR B 1 194 ? -55.625 39.656 19.344 1 82.94 194 THR B N 1
ATOM 8478 C CA . THR B 1 194 ? -56.281 40 18.094 1 82.94 194 THR B CA 1
ATOM 8479 C C . THR B 1 194 ? -56.406 38.812 17.188 1 82.94 194 THR B C 1
ATOM 8481 O O . THR B 1 194 ? -55.469 38 17.062 1 82.94 194 THR B O 1
ATOM 8484 N N . TRP B 1 195 ? -57.594 38.594 16.625 1 88 195 TRP B N 1
ATOM 8485 C CA . TRP B 1 195 ? -57.75 37.594 15.578 1 88 195 TRP B CA 1
ATOM 8486 C C . TRP B 1 195 ? -57.5 38.188 14.203 1 88 195 TRP B C 1
ATOM 8488 O O . TRP B 1 195 ? -58.125 39.188 13.836 1 88 195 TRP B O 1
ATOM 8498 N N . VAL B 1 196 ? -56.594 37.625 13.445 1 91.94 196 VAL B N 1
ATOM 8499 C CA . VAL B 1 196 ? -56.312 38.031 12.078 1 91.94 196 VAL B CA 1
ATOM 8500 C C . VAL B 1 196 ? -56.719 36.938 11.117 1 91.94 196 VAL B C 1
ATOM 8502 O O . VAL B 1 196 ? -56.375 35.75 11.32 1 91.94 196 VAL B O 1
ATOM 8505 N N . GLN B 1 197 ? -57.562 37.281 10.109 1 92.38 197 GLN B N 1
ATOM 8506 C CA . GLN B 1 197 ? -57.938 36.375 9.039 1 92.38 197 GLN B CA 1
ATOM 8507 C C . GLN B 1 197 ? -57.344 36.781 7.707 1 92.38 197 GLN B C 1
ATOM 8509 O O . GLN B 1 197 ? -57.094 37.969 7.477 1 92.38 197 GLN B O 1
ATOM 8514 N N . TRP B 1 198 ? -57 35.812 6.844 1 92.75 198 TRP B N 1
ATOM 8515 C CA . TRP B 1 198 ? -56.469 36.188 5.531 1 92.75 198 TRP B CA 1
ATOM 8516 C C . TRP B 1 198 ? -56.812 35.125 4.496 1 92.75 198 TRP B C 1
ATOM 8518 O O . TRP B 1 198 ? -57.25 34.031 4.844 1 92.75 198 TRP B O 1
ATOM 8528 N N . VAL B 1 199 ? -56.75 35.469 3.209 1 93.62 199 VAL B N 1
ATOM 8529 C CA . VAL B 1 199 ? -56.75 34.594 2.025 1 93.62 199 VAL B CA 1
ATOM 8530 C C . VAL B 1 199 ? -55.594 35 1.111 1 93.62 199 VAL B C 1
ATOM 8532 O O . VAL B 1 199 ? -55 36.094 1.27 1 93.62 199 VAL B O 1
ATOM 8535 N N . TYR B 1 200 ? -55.188 34.031 0.278 1 93.56 200 TYR B N 1
ATOM 8536 C CA . TYR B 1 200 ? -54.156 34.344 -0.695 1 93.56 200 TYR B CA 1
ATOM 8537 C C . TYR B 1 200 ? -54.75 34.719 -2.041 1 93.56 200 TYR B C 1
ATOM 8539 O O . TYR B 1 200 ? -55.75 34.156 -2.457 1 93.56 200 TYR B O 1
ATOM 8547 N N . HIS B 1 201 ? -54.188 35.75 -2.729 1 90.69 201 HIS B N 1
ATOM 8548 C CA . HIS B 1 201 ? -54.562 36.125 -4.094 1 90.69 201 HIS B CA 1
ATOM 8549 C C . HIS B 1 201 ? -53.344 36 -5.027 1 90.69 201 HIS B C 1
ATOM 8551 O O . HIS B 1 201 ? -52.375 36.719 -4.891 1 90.69 201 HIS B O 1
ATOM 8557 N N . ASP B 1 202 ? -53.406 35.031 -5.91 1 91.44 202 ASP B N 1
ATOM 8558 C CA . ASP B 1 202 ? -52.438 34.906 -6.98 1 91.44 202 ASP B CA 1
ATOM 8559 C C . ASP B 1 202 ? -52.719 35.875 -8.117 1 91.44 202 ASP B C 1
ATOM 8561 O O . ASP B 1 202 ? -53.656 35.656 -8.898 1 91.44 202 ASP B O 1
ATOM 8565 N N . LEU B 1 203 ? -51.969 36.812 -8.195 1 87.5 203 LEU B N 1
ATOM 8566 C CA . LEU B 1 203 ? -52.219 37.875 -9.156 1 87.5 203 LEU B CA 1
ATOM 8567 C C . LEU B 1 203 ? -51.938 37.406 -10.578 1 87.5 203 LEU B C 1
ATOM 8569 O O . LEU B 1 203 ? -52.531 37.906 -11.531 1 87.5 203 LEU B O 1
ATOM 8573 N N . THR B 1 204 ? -51.031 36.5 -10.719 1 86.31 204 THR B N 1
ATOM 8574 C CA . THR B 1 204 ? -50.656 36 -12.039 1 86.31 204 THR B CA 1
ATOM 8575 C C . THR B 1 204 ? -51.781 35.156 -12.641 1 86.31 204 THR B C 1
ATOM 8577 O O . THR B 1 204 ? -52.125 35.344 -13.805 1 86.31 204 THR B O 1
ATOM 8580 N N . GLU B 1 205 ? -52.344 34.375 -11.883 1 86.81 205 GLU B N 1
ATOM 8581 C CA . GLU B 1 205 ? -53.438 33.531 -12.344 1 86.81 205 GLU B CA 1
ATOM 8582 C C . GLU B 1 205 ? -54.781 34.125 -12 1 86.81 205 GLU B C 1
ATOM 8584 O O . GLU B 1 205 ? -55.812 33.656 -12.438 1 86.81 205 GLU B O 1
ATOM 8589 N N . ASN B 1 206 ? -54.781 35.156 -11.203 1 85.94 206 ASN B N 1
ATOM 8590 C CA . ASN B 1 206 ? -55.969 35.781 -10.68 1 85.94 206 ASN B CA 1
ATOM 8591 C C . ASN B 1 206 ? -56.875 34.812 -9.945 1 85.94 206 ASN B C 1
ATOM 8593 O O . ASN B 1 206 ? -58.062 34.719 -10.219 1 85.94 206 ASN B O 1
ATOM 8597 N N . LYS B 1 207 ? -56.344 34.062 -9.07 1 88.69 207 LYS B N 1
ATOM 8598 C CA . LYS B 1 207 ? -57.031 33.062 -8.273 1 88.69 207 LYS B CA 1
ATOM 8599 C C . LYS B 1 207 ? -56.844 33.312 -6.781 1 88.69 207 LYS B C 1
ATOM 8601 O O . LYS B 1 207 ? -55.75 33.688 -6.352 1 88.69 207 LYS B O 1
ATOM 8606 N N . TYR B 1 208 ? -57.906 33.094 -6.047 1 88.88 208 TYR B N 1
ATOM 8607 C CA . TYR B 1 208 ? -57.844 33.188 -4.59 1 88.88 208 TYR B CA 1
ATOM 8608 C C . TYR B 1 208 ? -57.719 31.797 -3.957 1 88.88 208 TYR B C 1
ATOM 8610 O O . TYR B 1 208 ? -58.344 30.844 -4.41 1 88.88 208 TYR B O 1
ATOM 8618 N N . TYR B 1 209 ? -56.875 31.656 -3.025 1 91.12 209 TYR B N 1
ATOM 8619 C CA . TYR B 1 209 ? -56.688 30.406 -2.275 1 91.12 209 TYR B CA 1
ATOM 8620 C C . TYR B 1 209 ? -57.094 30.594 -0.814 1 91.12 209 TYR B C 1
ATOM 8622 O O . TYR B 1 209 ? -56.656 31.547 -0.165 1 91.12 209 TYR B O 1
ATOM 8630 N N . SER B 1 210 ? -58.031 29.859 -0.377 1 87.25 210 SER B N 1
ATOM 8631 C CA . SER B 1 210 ? -58.5 29.844 1.008 1 87.25 210 SER B CA 1
ATOM 8632 C C . SER B 1 210 ? -58.25 28.484 1.659 1 87.25 210 SER B C 1
ATOM 8634 O O . SER B 1 210 ? -57.719 27.562 1.015 1 87.25 210 SER B O 1
ATOM 8636 N N . ASN B 1 211 ? -58.406 28.391 3.002 1 87.69 211 ASN B N 1
ATOM 8637 C CA . ASN B 1 211 ? -58.281 27.141 3.74 1 87.69 211 ASN B CA 1
ATOM 8638 C C . ASN B 1 211 ? -59.5 26.266 3.596 1 87.69 211 ASN B C 1
ATOM 8640 O O . ASN B 1 211 ? -60.375 26.25 4.477 1 87.69 211 ASN B O 1
ATOM 8644 N N . ASN B 1 212 ? -59.531 25.516 2.475 1 79.62 212 ASN B N 1
ATOM 8645 C CA . ASN B 1 212 ? -60.656 24.641 2.182 1 79.62 212 ASN B CA 1
ATOM 8646 C C . ASN B 1 212 ? -62 25.391 2.309 1 79.62 212 ASN B C 1
ATOM 8648 O O . ASN B 1 212 ? -62.906 24.922 3.002 1 79.62 212 ASN B O 1
ATOM 8652 N N . GLY B 1 213 ? -62.062 26.531 1.731 1 80.94 213 GLY B N 1
ATOM 8653 C CA . GLY B 1 213 ? -63.281 27.297 1.708 1 80.94 213 GLY B CA 1
ATOM 8654 C C . GLY B 1 213 ? -63.375 28.297 2.842 1 80.94 213 GLY B C 1
ATOM 8655 O O . GLY B 1 213 ? -64.312 29.141 2.855 1 80.94 213 GLY B O 1
ATOM 8656 N N . GLN B 1 214 ? -62.594 28.156 3.854 1 84.69 214 GLN B N 1
ATOM 8657 C CA . GLN B 1 214 ? -62.562 29.094 4.973 1 84.69 214 GLN B CA 1
ATOM 8658 C C . GLN B 1 214 ? -61.344 30 4.887 1 84.69 214 GLN B C 1
ATOM 8660 O O . GLN B 1 214 ? -60.344 29.672 4.215 1 84.69 214 GLN B O 1
ATOM 8665 N N . ASN B 1 215 ? -61.5 31.203 5.52 1 88.19 215 ASN B N 1
ATOM 8666 C CA . ASN B 1 215 ? -60.344 32.062 5.656 1 88.19 215 ASN B CA 1
ATOM 8667 C C . ASN B 1 215 ? -59.281 31.406 6.543 1 88.19 215 ASN B C 1
ATOM 8669 O O . ASN B 1 215 ? -59.594 30.656 7.465 1 88.19 215 ASN B O 1
ATOM 8673 N N . PHE B 1 216 ? -58.031 31.562 6.254 1 91.06 216 PHE B N 1
ATOM 8674 C CA . PHE B 1 216 ? -57 31.281 7.242 1 91.06 216 PHE B CA 1
ATOM 8675 C C . PHE B 1 216 ? -57.094 32.219 8.438 1 91.06 216 PHE B C 1
ATOM 8677 O O . PHE B 1 216 ? -57.531 33.375 8.281 1 91.06 216 PHE B O 1
ATOM 8684 N N . ALA B 1 217 ? -56.844 31.812 9.633 1 89.38 217 ALA B N 1
ATOM 8685 C CA . ALA B 1 217 ? -56.969 32.656 10.805 1 89.38 217 ALA B CA 1
ATOM 8686 C C . ALA B 1 217 ? -55.938 32.281 11.867 1 89.38 217 ALA B C 1
ATOM 8688 O O . ALA B 1 217 ? -55.531 31.109 11.953 1 89.38 217 ALA B O 1
ATOM 8689 N N . ILE B 1 218 ? -55.438 33.219 12.633 1 86.25 218 ILE B N 1
ATOM 8690 C CA . ILE B 1 218 ? -54.562 33 13.766 1 86.25 218 ILE B CA 1
ATOM 8691 C C . ILE B 1 218 ? -54.812 34.062 14.836 1 86.25 218 ILE B C 1
ATOM 8693 O O . ILE B 1 218 ? -55.094 35.219 14.508 1 86.25 218 ILE B O 1
ATOM 8697 N N . GLN B 1 219 ? -54.844 33.656 16.094 1 81.31 219 GLN B N 1
ATOM 8698 C CA . GLN B 1 219 ? -54.906 34.625 17.203 1 81.31 219 GLN B CA 1
ATOM 8699 C C . GLN B 1 219 ? -53.5 35.094 17.594 1 81.31 219 GLN B C 1
ATOM 8701 O O . GLN B 1 219 ? -52.625 34.281 17.828 1 81.31 219 GLN B O 1
ATOM 8706 N N . VAL B 1 220 ? -53.344 36.406 17.562 1 77.44 220 VAL B N 1
ATOM 8707 C CA . VAL B 1 220 ? -52.062 37 17.938 1 77.44 220 VAL B CA 1
ATOM 8708 C C . VAL B 1 220 ? -51.875 36.906 19.453 1 77.44 220 VAL B C 1
ATOM 8710 O O . VAL B 1 220 ? -52.438 37.688 20.203 1 77.44 220 VAL B O 1
ATOM 8713 N N . ILE B 1 221 ? -51.281 35.844 19.906 1 66.5 221 ILE B N 1
ATOM 8714 C CA . ILE B 1 221 ? -50.875 35.656 21.297 1 66.5 221 ILE B CA 1
ATOM 8715 C C . ILE B 1 221 ? -49.344 35.719 21.406 1 66.5 221 ILE B C 1
ATOM 8717 O O . ILE B 1 221 ? -48.656 34.906 20.781 1 66.5 221 ILE B O 1
ATOM 8721 N N . TYR B 1 222 ? -48.938 36.812 21.781 1 61.28 222 TYR B N 1
ATOM 8722 C CA . TYR B 1 222 ? -47.469 36.844 21.953 1 61.28 222 TYR B CA 1
ATOM 8723 C C . TYR B 1 222 ? -47.094 37.156 23.391 1 61.28 222 TYR B C 1
ATOM 8725 O O . TYR B 1 222 ? -47.938 37.594 24.172 1 61.28 222 TYR B O 1
ATOM 8733 N N . THR B 1 223 ? -46.094 36.594 23.844 1 66 223 THR B N 1
ATOM 8734 C CA . THR B 1 223 ? -45.562 36.719 25.188 1 66 223 THR B CA 1
ATOM 8735 C C . THR B 1 223 ? -44.719 37.969 25.328 1 66 223 THR B C 1
ATOM 8737 O O . THR B 1 223 ? -44.156 38.469 24.328 1 66 223 THR B O 1
ATOM 8740 N N . PHE B 1 224 ? -44.875 38.656 26.5 1 74.12 224 PHE B N 1
ATOM 8741 C CA . PHE B 1 224 ? -44.156 39.875 26.766 1 74.12 224 PHE B CA 1
ATOM 8742 C C . PHE B 1 224 ? -42.75 39.562 27.312 1 74.12 224 PHE B C 1
ATOM 8744 O O . PHE B 1 224 ? -41.906 40.469 27.422 1 74.12 224 PHE B O 1
ATOM 8751 N N . LEU B 1 225 ? -42.562 38.375 27.656 1 86.44 225 LEU B N 1
ATOM 8752 C CA . LEU B 1 225 ? -41.25 37.938 28.125 1 86.44 225 LEU B CA 1
ATOM 8753 C C . LEU B 1 225 ? -40.625 36.938 27.172 1 86.44 225 LEU B C 1
ATOM 8755 O O . LEU B 1 225 ? -41.25 35.906 26.844 1 86.44 225 LEU B O 1
ATOM 8759 N N . THR B 1 226 ? -39.469 37.219 26.688 1 85.81 226 THR B N 1
ATOM 8760 C CA . THR B 1 226 ? -38.812 36.312 25.734 1 85.81 226 THR B CA 1
ATOM 8761 C C . THR B 1 226 ? -37.344 36.094 26.141 1 85.81 226 THR B C 1
ATOM 8763 O O . THR B 1 226 ? -36.625 37.031 26.484 1 85.81 226 THR B O 1
ATOM 8766 N N . ILE B 1 227 ? -36.906 34.875 26.188 1 89.5 227 ILE B N 1
ATOM 8767 C CA . ILE B 1 227 ? -35.5 34.562 26.344 1 89.5 227 ILE B CA 1
ATOM 8768 C C . ILE B 1 227 ? -34.781 34.719 25 1 89.5 227 ILE B C 1
ATOM 8770 O O . ILE B 1 227 ? -35.156 34.094 24.016 1 89.5 227 ILE B O 1
ATOM 8774 N N . THR B 1 228 ? -33.812 35.531 24.969 1 84.69 228 THR B N 1
ATOM 8775 C CA . THR B 1 228 ? -33.125 35.844 23.703 1 84.69 228 THR B CA 1
ATOM 8776 C C . THR B 1 228 ? -31.781 35.156 23.641 1 84.69 228 THR B C 1
ATOM 8778 O O . THR B 1 228 ? -31.203 35.031 22.547 1 84.69 228 THR B O 1
ATOM 8781 N N . GLY B 1 229 ? -31.266 34.688 24.766 1 87.88 229 GLY B N 1
ATOM 8782 C CA . GLY B 1 229 ? -29.984 34 24.766 1 87.88 229 GLY B CA 1
ATOM 8783 C C . GLY B 1 229 ? -29.734 33.188 26.016 1 87.88 229 GLY B C 1
ATOM 8784 O O . GLY B 1 229 ? -30.297 33.5 27.078 1 87.88 229 GLY B O 1
ATOM 8785 N N . GLY B 1 230 ? -28.969 32.219 25.828 1 90.94 230 GLY B N 1
ATOM 8786 C CA . GLY B 1 230 ? -28.609 31.359 26.938 1 90.94 230 GLY B CA 1
ATOM 8787 C C . GLY B 1 230 ? -27.328 30.578 26.703 1 90.94 230 GLY B C 1
ATOM 8788 O O . GLY B 1 230 ? -27.078 30.125 25.578 1 90.94 230 GLY B O 1
ATOM 8789 N N . ASN B 1 231 ? -26.469 30.547 27.75 1 92.31 231 ASN B N 1
ATOM 8790 C CA . ASN B 1 231 ? -25.219 29.797 27.688 1 92.31 231 ASN B CA 1
ATOM 8791 C C . ASN B 1 231 ? -24.75 29.344 29.062 1 92.31 231 ASN B C 1
ATOM 8793 O O . ASN B 1 231 ? -25.484 29.531 30.047 1 92.31 231 ASN B O 1
ATOM 8797 N N . TYR B 1 232 ? -23.656 28.688 29.062 1 95.12 232 TYR B N 1
ATOM 8798 C CA . TYR B 1 232 ? -23.047 28.219 30.312 1 95.12 232 TYR B CA 1
ATOM 8799 C C . TYR B 1 232 ? -21.734 28.938 30.578 1 95.12 232 TYR B C 1
ATOM 8801 O O . TYR B 1 232 ? -21.219 29.641 29.703 1 95.12 232 TYR B O 1
ATOM 8809 N N . ASP B 1 233 ? -21.219 28.703 31.797 1 94.5 233 ASP B N 1
ATOM 8810 C CA . ASP B 1 233 ? -19.938 29.297 32.125 1 94.5 233 ASP B CA 1
ATOM 8811 C C . ASP B 1 233 ? -18.781 28.406 31.656 1 94.5 233 ASP B C 1
ATOM 8813 O O . ASP B 1 233 ? -17.625 28.859 31.594 1 94.5 233 ASP B O 1
ATOM 8817 N N . LYS B 1 234 ? -19.109 27.188 31.312 1 95.12 234 LYS B N 1
ATOM 8818 C CA . LYS B 1 234 ? -18.125 26.234 30.766 1 95.12 234 LYS B CA 1
ATOM 8819 C C . LYS B 1 234 ? -18.703 25.453 29.594 1 95.12 234 LYS B C 1
ATOM 8821 O O . LYS B 1 234 ? -19.922 25.391 29.422 1 95.12 234 LYS B O 1
ATOM 8826 N N . TYR B 1 235 ? -17.797 24.891 28.891 1 95.81 235 TYR B N 1
ATOM 8827 C CA . TYR B 1 235 ? -18.234 24.109 27.734 1 95.81 235 TYR B CA 1
ATOM 8828 C C . TYR B 1 235 ? -18.562 22.672 28.141 1 95.81 235 TYR B C 1
ATOM 8830 O O . TYR B 1 235 ? -19.328 22 27.453 1 95.81 235 TYR B O 1
ATOM 8838 N N . VAL B 1 236 ? -17.859 22.219 29.188 1 96.94 236 VAL B N 1
ATOM 8839 C CA . VAL B 1 236 ? -18 20.859 29.672 1 96.94 236 VAL B CA 1
ATOM 8840 C C . VAL B 1 236 ? -17.891 20.844 31.203 1 96.94 236 VAL B C 1
ATOM 8842 O O . VAL B 1 236 ? -17.094 21.578 31.781 1 96.94 236 VAL B O 1
ATOM 8845 N N . TYR B 1 237 ? -18.719 20.016 31.797 1 96.38 237 TYR B N 1
ATOM 8846 C CA . TYR B 1 237 ? -18.688 19.859 33.25 1 96.38 237 TYR B CA 1
ATOM 8847 C C . TYR B 1 237 ? -18.359 18.422 33.625 1 96.38 237 TYR B C 1
ATOM 8849 O O . TYR B 1 237 ? -18.516 17.5 32.812 1 96.38 237 TYR B O 1
ATOM 8857 N N . THR B 1 238 ? -17.844 18.25 34.844 1 96.38 238 THR B N 1
ATOM 8858 C CA . THR B 1 238 ? -17.703 16.938 35.438 1 96.38 238 THR B CA 1
ATOM 8859 C C . THR B 1 238 ? -18.812 16.688 36.469 1 96.38 238 THR B C 1
ATOM 8861 O O . THR B 1 238 ? -19.438 17.625 36.969 1 96.38 238 THR B O 1
ATOM 8864 N N . ILE B 1 239 ? -19.031 15.5 36.781 1 95.31 239 ILE B N 1
ATOM 8865 C CA . ILE B 1 239 ? -20.094 15.148 37.719 1 95.31 239 ILE B CA 1
ATOM 8866 C C . ILE B 1 239 ? -19.875 15.875 39.062 1 95.31 239 ILE B C 1
ATOM 8868 O O . ILE B 1 239 ? -18.781 15.844 39.625 1 95.31 239 ILE B O 1
ATOM 8872 N N . ASN B 1 240 ? -20.953 16.625 39.469 1 94.06 240 ASN B N 1
ATOM 8873 C CA . ASN B 1 240 ? -21.047 17.328 40.75 1 94.06 240 ASN B CA 1
ATOM 8874 C C . ASN B 1 240 ? -20.266 18.641 40.719 1 94.06 240 ASN B C 1
ATOM 8876 O O . ASN B 1 240 ? -19.984 19.234 41.75 1 94.06 240 ASN B O 1
ATOM 8880 N N . GLN B 1 241 ? -19.891 19.016 39.562 1 95.25 241 GLN B N 1
ATOM 8881 C CA . GLN B 1 241 ? -19.234 20.312 39.438 1 95.25 241 GLN B CA 1
ATOM 8882 C C . GLN B 1 241 ? -20.25 21.438 39.469 1 95.25 241 GLN B C 1
ATOM 8884 O O . GLN B 1 241 ? -21.344 21.328 38.906 1 95.25 241 GLN B O 1
ATOM 8889 N N . ASN B 1 242 ? -19.906 22.484 40.125 1 96 242 ASN B N 1
ATOM 8890 C CA . ASN B 1 242 ? -20.75 23.688 40.156 1 96 242 ASN B CA 1
ATOM 8891 C C . ASN B 1 242 ? -20.578 24.516 38.875 1 96 242 ASN B C 1
ATOM 8893 O O . ASN B 1 242 ? -19.484 24.562 38.312 1 96 242 ASN B O 1
ATOM 8897 N N . GLY B 1 243 ? -21.688 25.094 38.469 1 96 243 GLY B N 1
ATOM 8898 C CA . GLY B 1 243 ? -21.641 25.953 37.281 1 96 243 GLY B CA 1
ATOM 8899 C C . GLY B 1 243 ? -22.719 27.016 37.281 1 96 243 GLY B C 1
ATOM 8900 O O . GLY B 1 243 ? -23.453 27.172 38.281 1 96 243 GLY B O 1
ATOM 8901 N N . LYS B 1 244 ? -22.766 27.719 36.188 1 96.94 244 LYS B N 1
ATOM 8902 C CA . LYS B 1 244 ? -23.719 28.812 36 1 96.94 244 LYS B CA 1
ATOM 8903 C C . LYS B 1 244 ? -24.344 28.781 34.625 1 96.94 244 LYS B C 1
ATOM 8905 O O . LYS B 1 244 ? -23.672 28.484 33.625 1 96.94 244 LYS B O 1
ATOM 8910 N N . ILE B 1 245 ? -25.594 29.062 34.594 1 96.5 245 ILE B N 1
ATOM 8911 C CA . ILE B 1 245 ? -26.312 29.312 33.344 1 96.5 245 ILE B CA 1
ATOM 8912 C C . ILE B 1 245 ? -26.562 30.797 33.188 1 96.5 245 ILE B C 1
ATOM 8914 O O . ILE B 1 245 ? -27.047 31.469 34.094 1 96.5 245 ILE B O 1
ATOM 8918 N N . PHE B 1 246 ? -26.234 31.328 32.094 1 93.94 246 PHE B N 1
ATOM 8919 C CA . PHE B 1 246 ? -26.5 32.719 31.75 1 93.94 246 PHE B CA 1
ATOM 8920 C C . PHE B 1 246 ? -27.672 32.812 30.781 1 93.94 246 PHE B C 1
ATOM 8922 O O . PHE B 1 246 ? -27.688 32.156 29.734 1 93.94 246 PHE B O 1
ATOM 8929 N N . LEU B 1 247 ? -28.625 33.625 31.109 1 94.69 247 LEU B N 1
ATOM 8930 C CA . LEU B 1 247 ? -29.781 33.844 30.25 1 94.69 247 LEU B CA 1
ATOM 8931 C C . LEU B 1 247 ? -29.984 35.344 29.969 1 94.69 247 LEU B C 1
ATOM 8933 O O . LEU B 1 247 ? -29.734 36.188 30.844 1 94.69 247 LEU B O 1
ATOM 8937 N N . THR B 1 248 ? -30.375 35.625 28.828 1 91.62 248 THR B N 1
ATOM 8938 C CA . THR B 1 248 ? -30.844 36.938 28.469 1 91.62 248 THR B CA 1
ATOM 8939 C C . THR B 1 248 ? -32.344 36.938 28.203 1 91.62 248 THR B C 1
ATOM 8941 O O . THR B 1 248 ? -32.812 36.188 27.344 1 91.62 248 THR B O 1
ATOM 8944 N N . VAL B 1 249 ? -33 37.719 29.031 1 92.19 249 VAL B N 1
ATOM 8945 C CA . VAL B 1 249 ? -34.469 37.781 28.938 1 92.19 249 VAL B CA 1
ATOM 8946 C C . VAL B 1 249 ? -34.906 39.188 28.625 1 92.19 249 VAL B C 1
ATOM 8948 O O . VAL B 1 249 ? -34.438 40.156 29.25 1 92.19 249 VAL B O 1
ATOM 8951 N N . ASP B 1 250 ? -35.75 39.312 27.688 1 88.31 250 ASP B N 1
ATOM 8952 C CA . ASP B 1 250 ? -36.312 40.625 27.312 1 88.31 250 ASP B CA 1
ATOM 8953 C C . ASP B 1 250 ? -37.719 40.781 27.922 1 88.31 250 ASP B C 1
ATOM 8955 O O . ASP B 1 250 ? -38.625 39.969 27.656 1 88.31 250 ASP B O 1
ATOM 8959 N N . ASN B 1 251 ? -37.781 41.781 28.828 1 88.31 251 ASN B N 1
ATOM 8960 C CA . ASN B 1 251 ? -39.062 42.219 29.375 1 88.31 251 ASN B CA 1
ATOM 8961 C C . ASN B 1 251 ? -39.656 43.406 28.609 1 88.31 251 ASN B C 1
ATOM 8963 O O . ASN B 1 251 ? -39.188 44.531 28.766 1 88.31 251 ASN B O 1
ATOM 8967 N N . LYS B 1 252 ? -40.656 43.188 27.969 1 79.75 252 LYS B N 1
ATOM 8968 C CA . LYS B 1 252 ? -41.25 44.188 27.109 1 79.75 252 LYS B CA 1
ATOM 8969 C C . LYS B 1 252 ? -42.281 45 27.859 1 79.75 252 LYS B C 1
ATOM 8971 O O . LYS B 1 252 ? -42.844 45.969 27.312 1 79.75 252 LYS B O 1
ATOM 8976 N N . LEU B 1 253 ? -42.5 44.594 29.094 1 78.62 253 LEU B N 1
ATOM 8977 C CA . LEU B 1 253 ? -43.438 45.344 29.922 1 78.62 253 LEU B CA 1
ATOM 8978 C C . LEU B 1 253 ? -42.75 46.625 30.469 1 78.62 253 LEU B C 1
ATOM 8980 O O . LEU B 1 253 ? -41.531 46.688 30.531 1 78.62 253 LEU B O 1
ATOM 8984 N N . ASN B 1 254 ? -43.5 47.625 30.797 1 78.06 254 ASN B N 1
ATOM 8985 C CA . ASN B 1 254 ? -43 48.906 31.266 1 78.06 254 ASN B CA 1
ATOM 8986 C C . ASN B 1 254 ? -42.719 48.906 32.75 1 78.06 254 ASN B C 1
ATOM 8988 O O . ASN B 1 254 ? -42.344 49.906 33.344 1 78.06 254 ASN B O 1
ATOM 8992 N N . SER B 1 255 ? -42.969 47.781 33.438 1 83.69 255 SER B N 1
ATOM 8993 C CA . SER B 1 255 ? -42.75 47.656 34.875 1 83.69 255 SER B CA 1
ATOM 8994 C C . SER B 1 255 ? -41.938 46.406 35.219 1 83.69 255 SER B C 1
ATOM 8996 O O . SER B 1 255 ? -41.938 45.438 34.438 1 83.69 255 SER B O 1
ATOM 8998 N N . PRO B 1 256 ? -41.219 46.469 36.312 1 91.69 256 PRO B N 1
ATOM 8999 C CA . PRO B 1 256 ? -40.562 45.25 36.75 1 91.69 256 PRO B CA 1
ATOM 9000 C C . PRO B 1 256 ? -41.562 44.125 37.062 1 91.69 256 PRO B C 1
ATOM 9002 O O . PRO B 1 256 ? -42.656 44.375 37.562 1 91.69 256 PRO B O 1
ATOM 9005 N N . VAL B 1 257 ? -41.125 42.938 36.656 1 91.44 257 VAL B N 1
ATOM 9006 C CA . VAL B 1 257 ? -41.969 41.75 36.906 1 91.44 257 VAL B CA 1
ATOM 9007 C C . VAL B 1 257 ? -41.125 40.688 37.625 1 91.44 257 VAL B C 1
ATOM 9009 O O . VAL B 1 257 ? -39.906 40.656 37.5 1 91.44 257 VAL B O 1
ATOM 9012 N N . ASN B 1 258 ? -41.781 39.938 38.438 1 93.19 258 ASN B N 1
ATOM 9013 C CA . ASN B 1 258 ? -41.156 38.781 39.031 1 93.19 258 ASN B CA 1
ATOM 9014 C C . ASN B 1 258 ? -41.531 37.5 38.281 1 93.19 258 ASN B C 1
ATOM 9016 O O . ASN B 1 258 ? -42.688 37.219 38.031 1 93.19 258 ASN B O 1
ATOM 9020 N N . VAL B 1 259 ? -40.469 36.719 37.938 1 94.56 259 VAL B N 1
ATOM 9021 C CA . VAL B 1 259 ? -40.719 35.531 37.125 1 94.56 259 VAL B CA 1
ATOM 9022 C C . VAL B 1 259 ? -40.125 34.312 37.812 1 94.56 259 VAL B C 1
ATOM 9024 O O . VAL B 1 259 ? -39.281 34.438 38.688 1 94.56 259 VAL B O 1
ATOM 9027 N N . ASN B 1 260 ? -40.594 33.156 37.438 1 94.31 260 ASN B N 1
ATOM 9028 C CA . ASN B 1 260 ? -40.031 31.859 37.781 1 94.31 260 ASN B CA 1
ATOM 9029 C C . ASN B 1 260 ? -39.438 31.156 36.562 1 94.31 260 ASN B C 1
ATOM 9031 O O . ASN B 1 260 ? -40.031 31.188 35.469 1 94.31 260 ASN B O 1
ATOM 9035 N N . ILE B 1 261 ? -38.25 30.641 36.719 1 96.12 261 ILE B N 1
ATOM 9036 C CA . ILE B 1 261 ? -37.531 29.953 35.625 1 96.12 261 ILE B CA 1
ATOM 9037 C C . ILE B 1 261 ? -37.312 28.484 36 1 96.12 261 ILE B C 1
ATOM 9039 O O . ILE B 1 261 ? -36.875 28.188 37.094 1 96.12 261 ILE B O 1
ATOM 9043 N N . VAL B 1 262 ? -37.688 27.641 35.125 1 95.25 262 VAL B N 1
ATOM 9044 C CA . VAL B 1 262 ? -37.438 26.219 35.281 1 95.25 262 VAL B CA 1
ATOM 9045 C C . VAL B 1 262 ? -36.562 25.688 34.156 1 95.25 262 VAL B C 1
ATOM 9047 O O . VAL B 1 262 ? -36.875 25.891 33 1 95.25 262 VAL B O 1
ATOM 9050 N N . VAL B 1 263 ? -35.469 25.016 34.531 1 96 263 VAL B N 1
ATOM 9051 C CA . VAL B 1 263 ? -34.594 24.375 33.562 1 96 263 VAL B CA 1
ATOM 9052 C C . VAL B 1 263 ? -34.812 22.859 33.594 1 96 263 VAL B C 1
ATOM 9054 O O . VAL B 1 263 ? -34.562 22.203 34.594 1 96 263 VAL B O 1
ATOM 9057 N N . ASN B 1 264 ? -35.281 22.453 32.469 1 93.25 264 ASN B N 1
ATOM 9058 C CA . ASN B 1 264 ? -35.531 21.016 32.312 1 93.25 264 ASN B CA 1
ATOM 9059 C C . ASN B 1 264 ? -34.344 20.297 31.672 1 93.25 264 ASN B C 1
ATOM 9061 O O . ASN B 1 264 ? -33.938 20.641 30.578 1 93.25 264 ASN B O 1
ATOM 9065 N N . ILE B 1 265 ? -33.812 19.328 32.344 1 92.94 265 ILE B N 1
ATOM 9066 C CA . ILE B 1 265 ? -32.719 18.5 31.875 1 92.94 265 ILE B CA 1
ATOM 9067 C C . ILE B 1 265 ? -33.125 17.031 31.906 1 92.94 265 ILE B C 1
ATOM 9069 O O . ILE B 1 265 ? -32.938 16.359 32.938 1 92.94 265 ILE B O 1
ATOM 9073 N N . GLN B 1 266 ? -33.688 16.609 30.844 1 84.06 266 GLN B N 1
ATOM 9074 C CA . GLN B 1 266 ? -34.25 15.266 30.766 1 84.06 266 GLN B CA 1
ATOM 9075 C C . GLN B 1 266 ? -35.156 14.984 31.953 1 84.06 266 GLN B C 1
ATOM 9077 O O . GLN B 1 266 ? -36.188 15.648 32.125 1 84.06 266 GLN B O 1
ATOM 9082 N N . ASN B 1 267 ? -34.688 14.219 32.906 1 80.62 267 ASN B N 1
ATOM 9083 C CA . ASN B 1 267 ? -35.562 13.836 34 1 80.62 267 ASN B CA 1
ATOM 9084 C C . ASN B 1 267 ? -35.312 14.68 35.25 1 80.62 267 ASN B C 1
ATOM 9086 O O . ASN B 1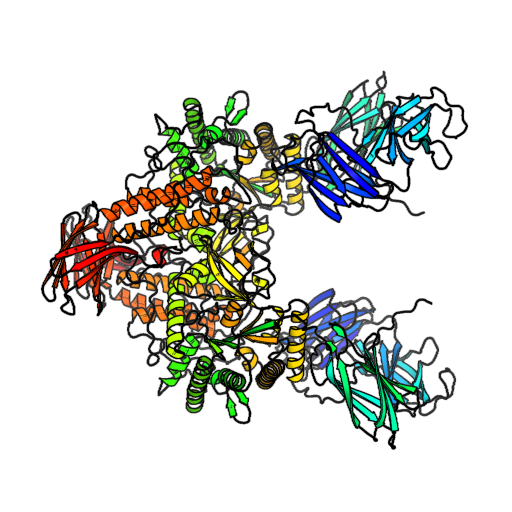 267 ? -35.875 14.414 36.312 1 80.62 267 ASN B O 1
ATOM 9090 N N . ASN B 1 268 ? -34.5 15.648 35.031 1 84.88 268 ASN B N 1
ATOM 9091 C CA . ASN B 1 268 ? -34.188 16.547 36.125 1 84.88 268 ASN B CA 1
ATOM 9092 C C . ASN B 1 268 ? -34.688 17.969 35.844 1 84.88 268 ASN B C 1
ATOM 9094 O O . ASN B 1 268 ? -34.812 18.375 34.688 1 84.88 268 ASN B O 1
ATOM 9098 N N . GLN B 1 269 ? -35.062 18.625 36.969 1 90.94 269 GLN B N 1
ATOM 9099 C CA . GLN B 1 269 ? -35.531 20 36.844 1 90.94 269 GLN B CA 1
ATOM 9100 C C . GLN B 1 269 ? -34.844 20.922 37.844 1 90.94 269 GLN B C 1
ATOM 9102 O O . GLN B 1 269 ? -34.656 20.547 39 1 90.94 269 GLN B O 1
ATOM 9107 N N . LEU B 1 270 ? -34.406 21.969 37.469 1 93.75 270 LEU B N 1
ATOM 9108 C CA . LEU B 1 270 ? -33.906 23.031 38.312 1 93.75 270 LEU B CA 1
ATOM 9109 C C . LEU B 1 270 ? -34.844 24.234 38.312 1 93.75 270 LEU B C 1
ATOM 9111 O O . LEU B 1 270 ? -35.188 24.766 37.25 1 93.75 270 LEU B O 1
ATOM 9115 N N . SER B 1 271 ? -35.219 24.625 39.469 1 94.25 271 SER B N 1
ATOM 9116 C CA . SER B 1 271 ? -36.188 25.719 39.562 1 94.25 271 SER B CA 1
ATOM 9117 C C . SER B 1 271 ? -35.562 26.938 40.25 1 94.25 271 SER B C 1
ATOM 9119 O O . SER B 1 271 ? -34.875 26.828 41.25 1 94.25 271 SER B O 1
ATOM 9121 N N . TYR B 1 272 ? -35.844 28.047 39.719 1 95.94 272 TYR B N 1
ATOM 9122 C CA . TYR B 1 272 ? -35.469 29.344 40.219 1 95.94 272 TYR B CA 1
ATOM 9123 C C . TYR B 1 272 ? -36.656 30.281 40.344 1 95.94 272 TYR B C 1
ATOM 9125 O O . TYR B 1 272 ? -37.25 30.672 39.344 1 95.94 272 TYR B O 1
ATOM 9133 N N . ASN B 1 273 ? -36.906 30.672 41.625 1 94 273 ASN B N 1
ATOM 9134 C CA . ASN B 1 273 ? -38.156 31.422 41.875 1 94 273 ASN B CA 1
ATOM 9135 C C . ASN B 1 273 ? -37.875 32.875 42.25 1 94 273 ASN B C 1
ATOM 9137 O O . ASN B 1 273 ? -36.875 33.156 42.875 1 94 273 ASN B O 1
ATOM 9141 N N . GLY B 1 274 ? -38.719 33.75 41.844 1 92.38 274 GLY B N 1
ATOM 9142 C CA . GLY B 1 274 ? -38.75 35.125 42.312 1 92.38 274 GLY B CA 1
ATOM 9143 C C . GLY B 1 274 ? -37.656 35.969 41.719 1 92.38 274 GLY B C 1
ATOM 9144 O O . GLY B 1 274 ? -37.062 36.812 42.406 1 92.38 274 GLY B O 1
ATOM 9145 N N . ILE B 1 275 ? -37.375 35.75 40.438 1 95.38 275 ILE B N 1
ATOM 9146 C CA . ILE B 1 275 ? -36.375 36.562 39.781 1 95.38 275 ILE B CA 1
ATOM 9147 C C . ILE B 1 275 ? -37 37.844 39.219 1 95.38 275 ILE B C 1
ATOM 9149 O O . ILE B 1 275 ? -38 37.781 38.469 1 95.38 275 ILE B O 1
ATOM 9153 N N . THR B 1 276 ? -36.438 38.938 39.562 1 95.06 276 THR B N 1
ATOM 9154 C CA . THR B 1 276 ? -37 40.219 39.125 1 95.06 276 THR B CA 1
ATOM 9155 C C . THR B 1 276 ? -36.375 40.594 37.75 1 95.06 276 THR B C 1
ATOM 9157 O O . THR B 1 276 ? -35.156 40.656 37.594 1 95.06 276 THR B O 1
ATOM 9160 N N . LEU B 1 277 ? -37.281 40.906 36.812 1 94.69 277 LEU B N 1
ATOM 9161 C CA . LEU B 1 277 ? -36.875 41.406 35.5 1 94.69 277 LEU B CA 1
ATOM 9162 C C . LEU B 1 277 ? -37.312 42.844 35.312 1 94.69 277 LEU B C 1
ATOM 9164 O O . LEU B 1 277 ? -38.5 43.188 35.406 1 94.69 277 LEU B O 1
ATOM 9168 N N . ASN B 1 278 ? -36.312 43.688 35.031 1 92.56 278 ASN B N 1
ATOM 9169 C CA . ASN B 1 278 ? -36.594 45.094 34.688 1 92.56 278 ASN B CA 1
ATOM 9170 C C . ASN B 1 278 ? -37.031 45.219 33.25 1 92.56 278 ASN B C 1
ATOM 9172 O O . ASN B 1 278 ? -36.812 44.312 32.438 1 92.56 278 ASN B O 1
ATOM 9176 N N . PRO B 1 279 ? -37.656 46.344 32.969 1 87.12 279 PRO B N 1
ATOM 9177 C CA . PRO B 1 279 ? -37.969 46.594 31.578 1 87.12 279 PRO B CA 1
ATOM 9178 C C . PRO B 1 279 ? -36.75 46.562 30.672 1 87.12 279 PRO B C 1
ATOM 9180 O O . PRO B 1 279 ? -35.688 47.062 31.031 1 87.12 279 PRO B O 1
ATOM 9183 N N . GLY B 1 280 ? -36.906 45.906 29.562 1 87.06 280 GLY B N 1
ATOM 9184 C CA . GLY B 1 280 ? -35.781 45.781 28.641 1 87.06 280 GLY B CA 1
ATOM 9185 C C . GLY B 1 280 ? -35 44.469 28.828 1 87.06 280 GLY B C 1
ATOM 9186 O O . GLY B 1 280 ? -35.562 43.469 29.25 1 87.06 280 GLY B O 1
ATOM 9187 N N . GLN B 1 281 ? -33.844 44.5 28.375 1 91 281 GLN B N 1
ATOM 9188 C CA . GLN B 1 281 ? -33.031 43.312 28.406 1 91 281 GLN B CA 1
ATOM 9189 C C . GLN B 1 281 ? -32.469 43.062 29.797 1 91 281 GLN B C 1
ATOM 9191 O O . GLN B 1 281 ? -31.922 43.969 30.422 1 91 281 GLN B O 1
ATOM 9196 N N . ASN B 1 282 ? -32.656 41.906 30.344 1 92.44 282 ASN B N 1
ATOM 9197 C CA . ASN B 1 282 ? -32.125 41.438 31.625 1 92.44 282 ASN B CA 1
ATOM 9198 C C . ASN B 1 282 ? -31.141 40.281 31.453 1 92.44 282 ASN B C 1
ATOM 9200 O O . ASN B 1 282 ? -31.406 39.344 30.719 1 92.44 282 ASN B O 1
ATOM 9204 N N . ASN B 1 283 ? -29.969 40.375 32.031 1 93.38 283 ASN B N 1
ATOM 9205 C CA . ASN B 1 283 ? -29.016 39.281 32.094 1 93.38 283 ASN B CA 1
ATOM 9206 C C . ASN B 1 283 ? -29.094 38.562 33.438 1 93.38 283 ASN B C 1
ATOM 9208 O O . ASN B 1 283 ? -28.844 39.156 34.5 1 93.38 283 ASN B O 1
ATOM 9212 N N . ILE B 1 284 ? -29.438 37.344 33.375 1 94.94 284 ILE B N 1
ATOM 9213 C CA . ILE B 1 284 ? -29.672 36.562 34.594 1 94.94 284 ILE B CA 1
ATOM 9214 C C . ILE B 1 284 ? -28.625 35.469 34.688 1 94.94 284 ILE B C 1
ATOM 9216 O O . ILE B 1 284 ? -28.234 34.875 33.688 1 94.94 284 ILE B O 1
ATOM 9220 N N . THR B 1 285 ? -28.125 35.219 35.906 1 96.38 285 THR B N 1
ATOM 9221 C CA . THR B 1 285 ? -27.219 34.094 36.188 1 96.38 285 THR B CA 1
ATOM 9222 C C . THR B 1 285 ? -27.875 33.094 37.125 1 96.38 285 THR B C 1
ATOM 9224 O O . THR B 1 285 ? -28.344 33.406 38.188 1 96.38 285 THR B O 1
ATOM 9227 N N . LEU B 1 286 ? -27.938 31.891 36.688 1 96.38 286 LEU B N 1
ATOM 9228 C CA . LEU B 1 286 ? -28.547 30.797 37.438 1 96.38 286 LEU B CA 1
ATOM 9229 C C . LEU B 1 286 ? -27.484 29.781 37.844 1 96.38 286 LEU B C 1
ATOM 9231 O O . LEU B 1 286 ? -26.922 29.078 37 1 96.38 286 LEU B O 1
ATOM 9235 N N . PRO B 1 287 ? -27.188 29.672 39.125 1 96.62 287 PRO B N 1
ATOM 9236 C CA . PRO B 1 287 ? -26.25 28.625 39.562 1 96.62 287 PRO B CA 1
ATOM 9237 C C . PRO B 1 287 ? -26.844 27.219 39.5 1 96.62 287 PRO B C 1
ATOM 9239 O O . PRO B 1 287 ? -28.047 27.047 39.688 1 96.62 287 PRO B O 1
ATOM 9242 N N . PHE B 1 288 ? -26 26.297 39.156 1 95.62 288 PHE B N 1
ATOM 9243 C CA . PHE B 1 288 ? -26.438 24.906 39.188 1 95.62 288 PHE B CA 1
ATOM 9244 C C . PHE B 1 288 ? -25.266 23.984 39.531 1 95.62 288 PHE B C 1
ATOM 9246 O O . PHE B 1 288 ? -24.109 24.422 39.531 1 95.62 288 PHE B O 1
ATOM 9253 N N . THR B 1 289 ? -25.578 22.781 39.938 1 95.56 289 THR B N 1
ATOM 9254 C CA . THR B 1 289 ? -24.625 21.688 40.094 1 95.56 289 THR B CA 1
ATOM 9255 C C . THR B 1 289 ? -24.906 20.562 39.125 1 95.56 289 THR B C 1
ATOM 9257 O O . THR B 1 289 ? -26.047 20.125 38.969 1 95.56 289 THR B O 1
ATOM 9260 N N . ALA B 1 290 ? -23.891 20.094 38.438 1 93.94 290 ALA B N 1
ATOM 9261 C CA . ALA B 1 290 ? -24.031 19.016 37.469 1 93.94 290 ALA B CA 1
ATOM 9262 C C . ALA B 1 290 ? -24.188 17.672 38.156 1 93.94 290 ALA B C 1
ATOM 9264 O O . ALA B 1 290 ? -23.312 16.812 38.031 1 93.94 290 ALA B O 1
ATOM 9265 N N . SER B 1 291 ? -25.297 17.453 38.719 1 89.38 291 SER B N 1
ATOM 9266 C CA . SER B 1 291 ? -25.562 16.219 39.438 1 89.38 291 SER B CA 1
ATOM 9267 C C . SER B 1 291 ? -26.266 15.188 38.562 1 89.38 291 SER B C 1
ATOM 9269 O O . SER B 1 291 ? -27.344 14.695 38.906 1 89.38 291 SER B O 1
ATOM 9271 N N . PHE B 1 292 ? -25.688 15.008 37.375 1 87.88 292 PHE B N 1
ATOM 9272 C CA . PHE B 1 292 ? -26.219 14.078 36.375 1 87.88 292 PHE B CA 1
ATOM 9273 C C . PHE B 1 292 ? -25.156 13.055 36 1 87.88 292 PHE B C 1
ATOM 9275 O O . PHE B 1 292 ? -23.969 13.266 36.219 1 87.88 292 PHE B O 1
ATOM 9282 N N . SER B 1 293 ? -25.719 11.969 35.438 1 91.69 293 SER B N 1
ATOM 9283 C CA . SER B 1 293 ? -24.797 10.969 34.906 1 91.69 293 SER B CA 1
ATOM 9284 C C . SER B 1 293 ? -24.047 11.508 33.688 1 91.69 293 SER B C 1
ATOM 9286 O O . SER B 1 293 ? -24.453 12.5 33.094 1 91.69 293 SER B O 1
ATOM 9288 N N . GLN B 1 294 ? -22.969 10.852 33.375 1 95.06 294 GLN B N 1
ATOM 9289 C CA . GLN B 1 294 ? -22.234 11.227 32.156 1 95.06 294 GLN B CA 1
ATOM 9290 C C . GLN B 1 294 ? -23.141 11.18 30.938 1 95.06 294 GLN B C 1
ATOM 9292 O O . GLN B 1 294 ? -23.922 10.242 30.766 1 95.06 294 GLN B O 1
ATOM 9297 N N . GLY B 1 295 ? -23.016 12.25 30.125 1 94 295 GLY B N 1
ATOM 9298 C CA . GLY B 1 295 ? -23.797 12.25 28.906 1 94 295 GLY B CA 1
ATOM 9299 C C . GLY B 1 295 ? -23.906 13.625 28.25 1 94 295 GLY B C 1
ATOM 9300 O O . GLY B 1 295 ? -23.281 14.578 28.719 1 94 295 GLY B O 1
ATOM 9301 N N . VAL B 1 296 ? -24.578 13.625 27.141 1 92.69 296 VAL B N 1
ATOM 9302 C CA . VAL B 1 296 ? -24.922 14.844 26.422 1 92.69 296 VAL B CA 1
ATOM 9303 C C . VAL B 1 296 ? -26.406 15.156 26.625 1 92.69 296 VAL B C 1
ATOM 9305 O O . VAL B 1 296 ? -27.266 14.32 26.359 1 92.69 296 VAL B O 1
ATOM 9308 N N . TYR B 1 297 ? -26.672 16.297 27.172 1 93.19 297 TYR B N 1
ATOM 9309 C CA . TYR B 1 297 ? -28.031 16.719 27.484 1 93.19 297 TYR B CA 1
ATOM 9310 C C . TYR B 1 297 ? -28.438 17.938 26.656 1 93.19 297 TYR B C 1
ATOM 9312 O O . TYR B 1 297 ? -27.578 18.656 26.156 1 93.19 297 TYR B O 1
ATOM 9320 N N . TYR B 1 298 ? -29.719 18.109 26.562 1 90.62 298 TYR B N 1
ATOM 9321 C CA . TYR B 1 298 ? -30.297 19.234 25.859 1 90.62 298 TYR B CA 1
ATOM 9322 C C . TYR B 1 298 ? -31.328 19.953 26.703 1 90.62 298 TYR B C 1
ATOM 9324 O O . TYR B 1 298 ? -32.531 19.781 26.484 1 90.62 298 TYR B O 1
ATOM 9332 N N . PRO B 1 299 ? -30.875 20.797 27.531 1 92.94 299 PRO B N 1
ATOM 9333 C CA . PRO B 1 299 ? -31.766 21.453 28.484 1 92.94 299 PRO B CA 1
ATOM 9334 C C . PRO B 1 299 ? -32.719 22.453 27.812 1 92.94 299 PRO B C 1
ATOM 9336 O O . PRO B 1 299 ? -32.312 23.172 26.891 1 92.94 299 PRO B O 1
ATOM 9339 N N . VAL B 1 300 ? -33.906 22.484 28.359 1 92.25 300 VAL B N 1
ATOM 9340 C CA . VAL B 1 300 ? -34.906 23.438 27.922 1 92.25 300 VAL B CA 1
ATOM 9341 C C . VAL B 1 300 ? -35.312 24.344 29.078 1 92.25 300 VAL B C 1
ATOM 9343 O O . VAL B 1 300 ? -35.531 23.891 30.188 1 92.25 300 VAL B O 1
ATOM 9346 N N . VAL B 1 301 ? -35.344 25.609 28.812 1 94.12 301 VAL B N 1
ATOM 9347 C CA . VAL B 1 301 ? -35.688 26.594 29.828 1 94.12 301 VAL B CA 1
ATOM 9348 C C . VAL B 1 301 ? -37.125 27.047 29.641 1 94.12 301 VAL B C 1
ATOM 9350 O O . VAL B 1 301 ? -37.5 27.469 28.547 1 94.12 301 VAL B O 1
ATOM 9353 N N . ASP B 1 302 ? -37.844 26.938 30.75 1 92.25 302 ASP B N 1
ATOM 9354 C CA . ASP B 1 302 ? -39.219 27.438 30.781 1 92.25 302 ASP B CA 1
ATOM 9355 C C . ASP B 1 302 ? -39.312 28.719 31.609 1 92.25 302 ASP B C 1
ATOM 9357 O O . ASP B 1 302 ? -38.812 28.781 32.719 1 92.25 302 ASP B O 1
ATOM 9361 N N . LEU B 1 303 ? -39.906 29.688 31.016 1 93.12 303 LEU B N 1
ATOM 9362 C CA . LEU B 1 303 ? -40.125 30.969 31.688 1 93.12 303 LEU B CA 1
ATOM 9363 C C . LEU B 1 303 ? -41.594 31.141 32.062 1 93.12 303 LEU B C 1
ATOM 9365 O O . LEU B 1 303 ? -42.469 31.078 31.219 1 93.12 303 LEU B O 1
ATOM 9369 N N . TYR B 1 304 ? -41.75 31.391 33.469 1 91.12 304 TYR B N 1
ATOM 9370 C CA . TYR B 1 304 ? -43.125 31.531 33.969 1 91.12 304 TYR B CA 1
ATOM 9371 C C . TYR B 1 304 ? -43.375 32.906 34.531 1 91.12 304 TYR B C 1
ATOM 9373 O O . TYR B 1 304 ? -42.5 33.469 35.219 1 91.12 304 TYR B O 1
ATOM 9381 N N . TYR B 1 305 ? -44.438 33.5 34.25 1 88.62 305 TYR B N 1
ATOM 9382 C CA . TYR B 1 305 ? -44.969 34.719 34.844 1 88.62 305 TYR B CA 1
ATOM 9383 C C . TYR B 1 305 ? -46.375 34.531 35.344 1 88.62 305 TYR B C 1
ATOM 9385 O O . TYR B 1 305 ? -47.25 34.125 34.594 1 88.62 305 TYR B O 1
ATOM 9393 N N . SER B 1 306 ? -46.531 34.781 36.656 1 82.19 306 SER B N 1
ATOM 9394 C CA . SER B 1 306 ? -47.844 34.594 37.281 1 82.19 306 SER B CA 1
ATOM 9395 C C . SER B 1 306 ? -48.406 33.188 37 1 82.19 306 SER B C 1
ATOM 9397 O O . SER B 1 306 ? -49.531 33.062 36.562 1 82.19 306 SER B O 1
ATOM 9399 N N . ASN B 1 307 ? -47.531 32.156 37.031 1 80 307 ASN B N 1
ATOM 9400 C CA . ASN B 1 307 ? -47.812 30.734 36.875 1 80 307 ASN B CA 1
ATOM 9401 C C . ASN B 1 307 ? -48.219 30.391 35.438 1 80 307 ASN B C 1
ATOM 9403 O O . ASN B 1 307 ? -48.688 29.281 35.156 1 80 307 ASN B O 1
ATOM 9407 N N . SER B 1 308 ? -48.031 31.297 34.594 1 80.88 308 SER B N 1
ATOM 9408 C CA . SER B 1 308 ? -48.281 31.031 33.156 1 80.88 308 SER B CA 1
ATOM 9409 C C . SER B 1 308 ? -46.969 30.953 32.406 1 80.88 308 SER B C 1
ATOM 9411 O O . SER B 1 308 ? -46.062 31.797 32.594 1 80.88 308 SER B O 1
ATOM 9413 N N . LEU B 1 309 ? -46.875 29.906 31.547 1 86.06 309 LEU B N 1
ATOM 9414 C CA . LEU B 1 309 ? -45.688 29.75 30.719 1 86.06 309 LEU B CA 1
ATOM 9415 C C . LEU B 1 309 ? -45.594 30.859 29.688 1 86.06 309 LEU B C 1
ATOM 9417 O O . LEU B 1 309 ? -46.531 31.047 28.906 1 86.06 309 LEU B O 1
ATOM 9421 N N . GLN B 1 310 ? -44.625 31.594 29.766 1 81.31 310 GLN B N 1
ATOM 9422 C CA . GLN B 1 310 ? -44.438 32.688 28.844 1 81.31 310 GLN B CA 1
ATOM 9423 C C . GLN B 1 310 ? -43.656 32.25 27.594 1 81.31 310 GLN B C 1
ATOM 9425 O O . GLN B 1 310 ? -43.875 32.781 26.5 1 81.31 310 GLN B O 1
ATOM 9430 N N . GLY B 1 311 ? -42.75 31.328 27.734 1 82.56 311 GLY B N 1
ATOM 9431 C CA . GLY B 1 311 ? -41.938 30.844 26.625 1 82.56 311 GLY B CA 1
ATOM 9432 C C . GLY B 1 311 ? -40.906 29.812 27.047 1 82.56 311 GLY B C 1
ATOM 9433 O O . GLY B 1 311 ? -40.688 29.594 28.25 1 82.56 311 GLY B O 1
ATOM 9434 N N . THR B 1 312 ? -40.438 29.109 25.984 1 87.38 312 THR B N 1
ATOM 9435 C CA . THR B 1 312 ? -39.375 28.109 26.188 1 87.38 312 THR B CA 1
ATOM 9436 C C . THR B 1 312 ? -38.125 28.484 25.375 1 87.38 312 THR B C 1
ATOM 9438 O O . THR B 1 312 ? -38.219 29.203 24.391 1 87.38 312 THR B O 1
ATOM 9441 N N . PHE B 1 313 ? -37.031 28.094 25.875 1 89.06 313 PHE B N 1
ATOM 9442 C CA . PHE B 1 313 ? -35.75 28.328 25.203 1 89.06 313 PHE B CA 1
ATOM 9443 C C . PHE B 1 313 ? -34.844 27.094 25.312 1 89.06 313 PHE B C 1
ATOM 9445 O O . PHE B 1 313 ? -34.719 26.516 26.391 1 89.06 313 PHE B O 1
ATOM 9452 N N . ASN B 1 314 ? -34.312 26.703 24.172 1 89.38 314 ASN B N 1
ATOM 9453 C CA . ASN B 1 314 ? -33.375 25.594 24.156 1 89.38 314 ASN B CA 1
ATOM 9454 C C . ASN B 1 314 ? -31.938 26.078 24.438 1 89.38 314 ASN B C 1
ATOM 9456 O O . ASN B 1 314 ? -31.375 26.828 23.641 1 89.38 314 ASN B O 1
ATOM 9460 N N . LEU B 1 315 ? -31.391 25.594 25.453 1 91.12 315 LEU B N 1
ATOM 9461 C CA . LEU B 1 315 ? -29.969 25.859 25.719 1 91.12 315 LEU B CA 1
ATOM 9462 C C . LEU B 1 315 ? -29.094 25 24.828 1 91.12 315 LEU B C 1
ATOM 9464 O O . LEU B 1 315 ? -29.531 23.984 24.297 1 91.12 315 LEU B O 1
ATOM 9468 N N . PRO B 1 316 ? -27.828 25.516 24.625 1 88.81 316 PRO B N 1
ATOM 9469 C CA . PRO B 1 316 ? -26.891 24.625 23.953 1 88.81 316 PRO B CA 1
ATOM 9470 C C . PRO B 1 316 ? -26.703 23.297 24.672 1 88.81 316 PRO B C 1
ATOM 9472 O O . PRO B 1 316 ? -27.078 23.172 25.844 1 88.81 316 PRO B O 1
ATOM 9475 N N . GLN B 1 317 ? -26.109 22.422 23.953 1 92.44 317 GLN B N 1
ATOM 9476 C CA . GLN B 1 317 ? -25.891 21.109 24.547 1 92.44 317 GLN B CA 1
ATOM 9477 C C . GLN B 1 317 ? -25.062 21.219 25.828 1 92.44 317 GLN B C 1
ATOM 9479 O O . GLN B 1 317 ? -24.141 22.031 25.906 1 92.44 317 GLN B O 1
ATOM 9484 N N . LEU B 1 318 ? -25.453 20.484 26.781 1 94.81 318 LEU B N 1
ATOM 9485 C CA . LEU B 1 318 ? -24.75 20.375 28.062 1 94.81 318 LEU B CA 1
ATOM 9486 C C . LEU B 1 318 ? -24.031 19.031 28.172 1 94.81 318 LEU B C 1
ATOM 9488 O O . LEU B 1 318 ? -24.656 17.969 28.078 1 94.81 318 LEU B O 1
ATOM 9492 N N . ILE B 1 319 ? -22.688 19.094 28.359 1 96.06 319 ILE B N 1
ATOM 9493 C CA . ILE B 1 319 ? -21.906 17.875 28.422 1 96.06 319 ILE B CA 1
ATOM 9494 C C . ILE B 1 319 ? -21.375 17.688 29.844 1 96.06 319 ILE B C 1
ATOM 9496 O O . ILE B 1 319 ? -20.797 18.594 30.422 1 96.06 319 ILE B O 1
ATOM 9500 N N . VAL B 1 320 ? -21.625 16.516 30.359 1 95.88 320 VAL B N 1
ATOM 9501 C CA . VAL B 1 320 ? -21.156 16.156 31.688 1 95.88 320 VAL B CA 1
ATOM 9502 C C . VAL B 1 320 ? -20.297 14.898 31.625 1 95.88 320 VAL B C 1
ATOM 9504 O O . VAL B 1 320 ? -20.688 13.898 31.031 1 95.88 320 VAL B O 1
ATOM 9507 N N . LEU B 1 321 ? -19.125 14.922 32.219 1 97.5 321 LEU B N 1
ATOM 9508 C CA . LEU B 1 321 ? -18.172 13.812 32.188 1 97.5 321 LEU B CA 1
ATOM 9509 C C . LEU B 1 321 ? -18.047 13.148 33.531 1 97.5 321 LEU B C 1
ATOM 9511 O O . LEU B 1 321 ? -18.062 13.82 34.562 1 97.5 321 LEU B O 1
ATOM 9515 N N . ASN B 1 322 ? -17.938 11.852 33.5 1 96.69 322 ASN B N 1
ATOM 9516 C CA . ASN B 1 322 ? -17.531 11.086 34.688 1 96.69 322 ASN B CA 1
ATOM 9517 C C . ASN B 1 322 ? -16.031 10.883 34.719 1 96.69 322 ASN B C 1
ATOM 9519 O O . ASN B 1 322 ? -15.477 10.094 33.969 1 96.69 322 ASN B O 1
ATOM 9523 N N . THR B 1 323 ? -15.352 11.516 35.625 1 96.06 323 THR B N 1
ATOM 9524 C CA . THR B 1 323 ? -13.898 11.453 35.688 1 96.06 323 THR B CA 1
ATOM 9525 C C . THR B 1 323 ? -13.445 10.594 36.844 1 96.06 323 THR B C 1
ATOM 9527 O O . THR B 1 323 ? -12.25 10.438 37.094 1 96.06 323 THR B O 1
ATOM 9530 N N . THR B 1 324 ? -14.32 10.062 37.594 1 93.62 324 THR B N 1
ATOM 9531 C CA . THR B 1 324 ? -13.969 9.281 38.781 1 93.62 324 THR B CA 1
ATOM 9532 C C . THR B 1 324 ? -13.227 8.008 38.375 1 93.62 324 THR B C 1
ATOM 9534 O O . THR B 1 324 ? -13.766 7.168 37.656 1 93.62 324 THR B O 1
ATOM 9537 N N . GLY B 1 325 ? -12.055 7.91 38.844 1 93.94 325 GLY B N 1
ATOM 9538 C CA . GLY B 1 325 ? -11.266 6.711 38.594 1 93.94 325 GLY B CA 1
ATOM 9539 C C . GLY B 1 325 ? -10.742 6.625 37.156 1 93.94 325 GLY B C 1
ATOM 9540 O O . GLY B 1 325 ? -10.25 5.578 36.75 1 93.94 325 GLY B O 1
ATOM 9541 N N . LYS B 1 326 ? -10.922 7.691 36.406 1 95.62 326 LYS B N 1
ATOM 9542 C CA . LYS B 1 326 ? -10.508 7.676 35.031 1 95.62 326 LYS B CA 1
ATOM 9543 C C . LYS B 1 326 ? -9.406 8.695 34.75 1 95.62 326 LYS B C 1
ATOM 9545 O O . LYS B 1 326 ? -9.422 9.797 35.312 1 95.62 326 LYS B O 1
ATOM 9550 N N . ARG B 1 327 ? -8.531 8.344 33.969 1 95.69 327 ARG B N 1
ATOM 9551 C CA . ARG B 1 327 ? -7.434 9.234 33.625 1 95.69 327 ARG B CA 1
ATOM 9552 C C . ARG B 1 327 ? -7.855 10.242 32.562 1 95.69 327 ARG B C 1
ATOM 9554 O O . ARG B 1 327 ? -8.719 9.953 31.734 1 95.69 327 ARG B O 1
ATOM 9561 N N . PRO B 1 328 ? -7.172 11.383 32.5 1 97.88 328 PRO B N 1
ATOM 9562 C CA . PRO B 1 328 ? -7.449 12.336 31.438 1 97.88 328 PRO B CA 1
ATOM 9563 C C . PRO B 1 328 ? -6.949 11.852 30.078 1 97.88 328 PRO B C 1
ATOM 9565 O O . PRO B 1 328 ? -6.031 11.031 30.016 1 97.88 328 PRO B O 1
ATOM 9568 N N . ILE B 1 329 ? -7.559 12.398 29.062 1 98.12 329 ILE B N 1
ATOM 9569 C CA . ILE B 1 329 ? -6.969 12.172 27.75 1 98.12 329 ILE B CA 1
ATOM 9570 C C . ILE B 1 329 ? -5.727 13.047 27.594 1 98.12 329 ILE B C 1
ATOM 9572 O O . ILE B 1 329 ? -5.648 14.133 28.156 1 98.12 329 ILE B O 1
ATOM 9576 N N . SER B 1 330 ? -4.805 12.523 26.891 1 98.44 330 SER B N 1
ATOM 9577 C CA . SER B 1 330 ? -3.615 13.273 26.484 1 98.44 330 SER B CA 1
ATOM 9578 C C . SER B 1 330 ? -3.762 13.828 25.078 1 98.44 330 SER B C 1
ATOM 9580 O O . SER B 1 330 ? -3.787 13.078 24.094 1 98.44 330 SER B O 1
ATOM 9582 N N . LEU B 1 331 ? -3.895 15.102 25 1 98.69 331 LEU B N 1
ATOM 9583 C CA . LEU B 1 331 ? -3.949 15.75 23.688 1 98.69 331 LEU B CA 1
ATOM 9584 C C . LEU B 1 331 ? -2.547 16.094 23.203 1 98.69 331 LEU B C 1
ATOM 9586 O O . LEU B 1 331 ? -1.808 16.812 23.875 1 98.69 331 LEU B O 1
ATOM 9590 N N . VAL B 1 332 ? -2.176 15.539 22.094 1 98.81 332 VAL B N 1
ATOM 9591 C CA . VAL B 1 332 ? -0.902 15.82 21.438 1 98.81 332 VAL B CA 1
ATOM 9592 C C . VAL B 1 332 ? -1.139 16.656 20.188 1 98.81 332 VAL B C 1
ATOM 9594 O O . VAL B 1 332 ? -1.688 16.156 19.203 1 98.81 332 VAL B O 1
ATOM 9597 N N . ILE B 1 333 ? -0.75 17.859 20.234 1 98.62 333 ILE B N 1
ATOM 9598 C CA . ILE B 1 333 ? -0.847 18.719 19.062 1 98.62 333 ILE B CA 1
ATOM 9599 C C . ILE B 1 333 ? 0.511 18.797 18.375 1 98.62 333 ILE B C 1
ATOM 9601 O O . ILE B 1 333 ? 1.501 19.219 18.984 1 98.62 333 ILE B O 1
ATOM 9605 N N . VAL B 1 334 ? 0.554 18.391 17.109 1 98.75 334 VAL B N 1
ATOM 9606 C CA . VAL B 1 334 ? 1.776 18.469 16.312 1 98.75 334 VAL B CA 1
ATOM 9607 C C . VAL B 1 334 ? 1.606 19.484 15.188 1 98.75 334 VAL B C 1
ATOM 9609 O O . VAL B 1 334 ? 0.784 19.297 14.289 1 98.75 334 VAL B O 1
ATOM 9612 N N . TRP B 1 335 ? 2.377 20.562 15.297 1 98.38 335 TRP B N 1
ATOM 9613 C CA . TRP B 1 335 ? 2.371 21.609 14.281 1 98.38 335 TRP B CA 1
ATOM 9614 C C . TRP B 1 335 ? 3.5 21.406 13.281 1 98.38 335 TRP B C 1
ATOM 9616 O O . TRP B 1 335 ? 4.672 21.344 13.656 1 98.38 335 TRP B O 1
ATOM 9626 N N . ASN B 1 336 ? 3.139 21.266 12.016 1 98.25 336 ASN B N 1
ATOM 9627 C CA . ASN B 1 336 ? 4.137 21.234 10.945 1 98.25 336 ASN B CA 1
ATOM 9628 C C . ASN B 1 336 ? 4.422 22.641 10.406 1 98.25 336 ASN B C 1
ATOM 9630 O O . ASN B 1 336 ? 3.564 23.25 9.766 1 98.25 336 ASN B O 1
ATOM 9634 N N . MET B 1 337 ? 5.582 23.172 10.68 1 98.19 337 MET B N 1
ATOM 9635 C CA . MET B 1 337 ? 6.004 24.469 10.18 1 98.19 337 MET B CA 1
ATOM 9636 C C . MET B 1 337 ? 6.934 24.328 8.984 1 98.19 337 MET B C 1
ATOM 9638 O O . MET B 1 337 ? 8.047 23.812 9.109 1 98.19 337 MET B O 1
ATOM 9642 N N . HIS B 1 338 ? 6.438 24.844 7.801 1 97.69 338 HIS B N 1
ATOM 9643 C CA . HIS B 1 338 ? 7.16 24.484 6.586 1 97.69 338 HIS B CA 1
ATOM 9644 C C . HIS B 1 338 ? 7.051 25.594 5.543 1 97.69 338 HIS B C 1
ATOM 9646 O O . HIS B 1 338 ? 6.004 26.234 5.418 1 97.69 338 HIS B O 1
ATOM 9652 N N . GLN B 1 339 ? 8.125 25.922 4.891 1 97.31 339 GLN B N 1
ATOM 9653 C CA . GLN B 1 339 ? 8.234 26.625 3.619 1 97.31 339 GLN B CA 1
ATOM 9654 C C . GLN B 1 339 ? 9.32 26.016 2.74 1 97.31 339 GLN B C 1
ATOM 9656 O O . GLN B 1 339 ? 10.445 25.781 3.199 1 97.31 339 GLN B O 1
ATOM 9661 N N . PRO B 1 340 ? 9.008 25.703 1.459 1 97.69 340 PRO B N 1
ATOM 9662 C CA . PRO B 1 340 ? 10.07 25.188 0.598 1 97.69 340 PRO B CA 1
ATOM 9663 C C . PRO B 1 340 ? 11.148 26.219 0.297 1 97.69 340 PRO B C 1
ATOM 9665 O O . PRO B 1 340 ? 11.039 27.375 0.731 1 97.69 340 PRO B O 1
ATOM 9668 N N . LEU B 1 341 ? 12.219 25.812 -0.357 1 98.38 341 LEU B N 1
ATOM 9669 C CA . LEU B 1 341 ? 13.312 26.734 -0.662 1 98.38 341 LEU B CA 1
ATOM 9670 C C . LEU B 1 341 ? 12.898 27.734 -1.735 1 98.38 341 LEU B C 1
ATOM 9672 O O . LEU B 1 341 ? 12.523 27.344 -2.846 1 98.38 341 LEU B O 1
ATOM 9676 N N . TYR B 1 342 ? 13.047 29 -1.41 1 97.38 342 TYR B N 1
ATOM 9677 C CA . TYR B 1 342 ? 12.602 30.031 -2.34 1 97.38 342 TYR B CA 1
ATOM 9678 C C . TYR B 1 342 ? 13.789 30.734 -2.99 1 97.38 342 TYR B C 1
ATOM 9680 O O . TYR B 1 342 ? 13.617 31.703 -3.719 1 97.38 342 TYR B O 1
ATOM 9688 N N . LEU B 1 343 ? 14.977 30.219 -2.744 1 97.19 343 LEU B N 1
ATOM 9689 C CA . LEU B 1 343 ? 16.203 30.75 -3.344 1 97.19 343 LEU B CA 1
ATOM 9690 C C . LEU B 1 343 ? 16.516 30.031 -4.645 1 97.19 343 LEU B C 1
ATOM 9692 O O . LEU B 1 343 ? 16.359 28.812 -4.738 1 97.19 343 LEU B O 1
ATOM 9696 N N . SER B 1 344 ? 16.922 30.781 -5.672 1 95.56 344 SER B N 1
ATOM 9697 C CA . SER B 1 344 ? 17.484 30.188 -6.879 1 95.56 344 SER B CA 1
ATOM 9698 C C . SER B 1 344 ? 18.906 29.688 -6.641 1 95.56 344 SER B C 1
ATOM 9700 O O . SER B 1 344 ? 19.516 30 -5.609 1 95.56 344 SER B O 1
ATOM 9702 N N . PRO B 1 345 ? 19.469 28.922 -7.57 1 94.88 345 PRO B N 1
ATOM 9703 C CA . PRO B 1 345 ? 20.859 28.469 -7.43 1 94.88 345 PRO B CA 1
ATOM 9704 C C . PRO B 1 345 ? 21.844 29.609 -7.25 1 94.88 345 PRO B C 1
ATOM 9706 O O . PRO B 1 345 ? 22.891 29.438 -6.613 1 94.88 345 PRO B O 1
ATOM 9709 N N . GLN B 1 346 ? 21.5 30.844 -7.684 1 93.12 346 GLN B N 1
ATOM 9710 C CA . GLN B 1 346 ? 22.375 32 -7.598 1 93.12 346 GLN B CA 1
ATOM 9711 C C . GLN B 1 346 ? 22.203 32.719 -6.266 1 93.12 346 GLN B C 1
ATOM 9713 O O . GLN B 1 346 ? 22.859 33.75 -6.012 1 93.12 346 GLN B O 1
ATOM 9718 N N . GLY B 1 347 ? 21.281 32.25 -5.449 1 93.75 347 GLY B N 1
ATOM 9719 C CA . GLY B 1 347 ? 21.094 32.844 -4.137 1 93.75 347 GLY B CA 1
ATOM 9720 C C . GLY B 1 347 ? 20.109 34 -4.148 1 93.75 347 GLY B C 1
ATOM 9721 O O . GLY B 1 347 ? 20.156 34.875 -3.273 1 93.75 347 GLY B O 1
ATOM 9722 N N . VAL B 1 348 ? 19.25 34.062 -5.129 1 95.19 348 VAL B N 1
ATOM 9723 C CA . VAL B 1 348 ? 18.25 35.125 -5.258 1 95.19 348 VAL B CA 1
ATOM 9724 C C . VAL B 1 348 ? 16.906 34.625 -4.715 1 95.19 348 VAL B C 1
ATOM 9726 O O . VAL B 1 348 ? 16.438 33.562 -5.074 1 95.19 348 VAL B O 1
ATOM 9729 N N . TRP B 1 349 ? 16.359 35.469 -3.805 1 96.56 349 TRP B N 1
ATOM 9730 C CA . TRP B 1 349 ? 15.016 35.156 -3.318 1 96.56 349 TRP B CA 1
ATOM 9731 C C . TRP B 1 349 ? 13.984 35.344 -4.422 1 96.56 349 TRP B C 1
ATOM 9733 O O . TRP B 1 349 ? 13.805 36.469 -4.934 1 96.56 349 TRP B O 1
ATOM 9743 N N . GLU B 1 350 ? 13.266 34.281 -4.703 1 95.38 350 GLU B N 1
ATOM 9744 C CA . GLU B 1 350 ? 12.312 34.344 -5.805 1 95.38 350 GLU B CA 1
ATOM 9745 C C . GLU B 1 350 ? 10.875 34.375 -5.297 1 95.38 350 GLU B C 1
ATOM 9747 O O . GLU B 1 350 ? 9.945 34.656 -6.059 1 95.38 350 GLU B O 1
ATOM 9752 N N . GLN B 1 351 ? 10.625 34.094 -4.051 1 94.06 351 GLN B N 1
ATOM 9753 C CA . GLN B 1 351 ? 9.359 34.281 -3.35 1 94.06 351 GLN B CA 1
ATOM 9754 C C . GLN B 1 351 ? 9.578 34.844 -1.955 1 94.06 351 GLN B C 1
ATOM 9756 O O . GLN B 1 351 ? 10.594 34.594 -1.315 1 94.06 351 GLN B O 1
ATOM 9761 N N . PRO B 1 352 ? 8.695 35.656 -1.435 1 93.69 352 PRO B N 1
ATOM 9762 C CA . PRO B 1 352 ? 8.898 36.375 -0.181 1 93.69 352 PRO B CA 1
ATOM 9763 C C . PRO B 1 352 ? 8.367 35.625 1.034 1 93.69 352 PRO B C 1
ATOM 9765 O O . PRO B 1 352 ? 8.5 36.094 2.166 1 93.69 352 PRO B O 1
ATOM 9768 N N . TRP B 1 353 ? 7.883 34.5 0.919 1 94.62 353 TRP B N 1
ATOM 9769 C CA . TRP B 1 353 ? 6.926 33.906 1.854 1 94.62 353 TRP B CA 1
ATOM 9770 C C . TRP B 1 353 ? 7.582 33.625 3.203 1 94.62 353 TRP B C 1
ATOM 9772 O O . TRP B 1 353 ? 6.945 33.781 4.25 1 94.62 353 TRP B O 1
ATOM 9782 N N . VAL B 1 354 ? 8.859 33.188 3.227 1 96.94 354 VAL B N 1
ATOM 9783 C CA . VAL B 1 354 ? 9.531 32.938 4.496 1 96.94 354 VAL B CA 1
ATOM 9784 C C . VAL B 1 354 ? 9.641 34.25 5.297 1 96.94 354 VAL B C 1
ATOM 9786 O O . VAL B 1 354 ? 9.438 34.25 6.512 1 96.94 354 VAL B O 1
ATOM 9789 N N . TRP B 1 355 ? 9.93 35.375 4.602 1 95.75 355 TRP B N 1
ATOM 9790 C CA . TRP B 1 355 ? 10.023 36.688 5.211 1 95.75 355 TRP B CA 1
ATOM 9791 C C . TRP B 1 355 ? 8.672 37.156 5.738 1 95.75 355 TRP B C 1
ATOM 9793 O O . TRP B 1 355 ? 8.523 37.438 6.93 1 95.75 355 TRP B O 1
ATOM 9803 N N . VAL B 1 356 ? 7.711 37.062 4.926 1 94.81 356 VAL B N 1
ATOM 9804 C CA . VAL B 1 356 ? 6.387 37.625 5.188 1 94.81 356 VAL B CA 1
ATOM 9805 C C . VAL B 1 356 ? 5.68 36.781 6.266 1 94.81 356 VAL B C 1
ATOM 9807 O O . VAL B 1 356 ? 5.086 37.344 7.188 1 94.81 356 VAL B O 1
ATOM 9810 N N . HIS B 1 357 ? 5.793 35.5 6.211 1 96.19 357 HIS B N 1
ATOM 9811 C CA . HIS B 1 357 ? 5.031 34.625 7.105 1 96.19 357 HIS B CA 1
ATOM 9812 C C . HIS B 1 357 ? 5.684 34.562 8.484 1 96.19 357 HIS B C 1
ATOM 9814 O O . HIS B 1 357 ? 5.109 34 9.414 1 96.19 357 HIS B O 1
ATOM 9820 N N . THR B 1 358 ? 6.867 35.188 8.594 1 95.69 358 THR B N 1
ATOM 9821 C CA . THR B 1 358 ? 7.484 35.281 9.914 1 95.69 358 THR B CA 1
ATOM 9822 C C . THR B 1 358 ? 7.184 36.625 10.562 1 95.69 358 THR B C 1
ATOM 9824 O O . THR B 1 358 ? 6.969 36.688 11.773 1 95.69 358 THR B O 1
ATOM 9827 N N . GLY B 1 359 ? 7.012 37.719 9.672 1 93.44 359 GLY B N 1
ATOM 9828 C CA . GLY B 1 359 ? 6.965 39.031 10.312 1 93.44 359 GLY B CA 1
ATOM 9829 C C . GLY B 1 359 ? 5.785 39.875 9.867 1 93.44 359 GLY B C 1
ATOM 9830 O O . GLY B 1 359 ? 5.504 40.906 10.461 1 93.44 359 GLY B O 1
ATOM 9831 N N . GLN B 1 360 ? 4.973 39.469 8.906 1 91.81 360 GLN B N 1
ATOM 9832 C CA . GLN B 1 360 ? 4.129 40.469 8.297 1 91.81 360 GLN B CA 1
ATOM 9833 C C . GLN B 1 360 ? 2.736 39.938 7.996 1 91.81 360 GLN B C 1
ATOM 9835 O O . GLN B 1 360 ? 1.993 40.531 7.203 1 91.81 360 GLN B O 1
ATOM 9840 N N . ASP B 1 361 ? 2.203 38.969 8.57 1 91.56 361 ASP B N 1
ATOM 9841 C CA . ASP B 1 361 ? 0.942 38.375 8.125 1 91.56 361 ASP B CA 1
ATOM 9842 C C . ASP B 1 361 ? -0.248 39.156 8.664 1 91.56 361 ASP B C 1
ATOM 9844 O O . ASP B 1 361 ? -1.244 39.344 7.957 1 91.56 361 ASP B O 1
ATOM 9848 N N . PHE B 1 362 ? -0.163 39.594 9.859 1 90.44 362 PHE B N 1
ATOM 9849 C CA . PHE B 1 362 ? -1.31 40.25 10.469 1 90.44 362 PHE B CA 1
ATOM 9850 C C . PHE B 1 362 ? -0.873 41.094 11.656 1 90.44 362 PHE B C 1
ATOM 9852 O O . PHE B 1 362 ? 0.302 41.094 12.031 1 90.44 362 PHE B O 1
ATOM 9859 N N . TYR B 1 363 ? -1.858 41.906 12.102 1 91.38 363 TYR B N 1
ATOM 9860 C CA . TYR B 1 363 ? -1.627 42.719 13.297 1 91.38 363 TYR B CA 1
ATOM 9861 C C . TYR B 1 363 ? -2.189 42.031 14.531 1 91.38 363 TYR B C 1
ATOM 9863 O O . TYR B 1 363 ? -3.324 41.531 14.523 1 91.38 363 TYR B O 1
ATOM 9871 N N . TRP B 1 364 ? -1.38 41.906 15.531 1 93.56 364 TRP B N 1
ATOM 9872 C CA . TRP B 1 364 ? -1.738 41.344 16.828 1 93.56 364 TRP B CA 1
ATOM 9873 C C . TRP B 1 364 ? -1.327 42.281 17.953 1 93.56 364 TRP B C 1
ATOM 9875 O O . TRP B 1 364 ? -0.139 42.562 18.156 1 93.56 364 TRP B O 1
ATOM 9885 N N . ASN B 1 365 ? -2.318 42.812 18.672 1 91.25 365 ASN B N 1
ATOM 9886 C CA . ASN B 1 365 ? -2.096 43.781 19.734 1 91.25 365 ASN B CA 1
ATOM 9887 C C . ASN B 1 365 ? -1.286 44.969 19.234 1 91.25 365 ASN B C 1
ATOM 9889 O O . ASN B 1 365 ? -0.276 45.344 19.844 1 91.25 365 ASN B O 1
ATOM 9893 N N . SER B 1 366 ? -1.561 45.375 17.969 1 89.06 366 SER B N 1
ATOM 9894 C CA . SER B 1 366 ? -1.044 46.594 17.344 1 89.06 366 SER B CA 1
ATOM 9895 C C . SER B 1 366 ? 0.375 46.375 16.828 1 89.06 366 SER B C 1
ATOM 9897 O O . SER B 1 366 ? 1.062 47.344 16.469 1 89.06 366 SER B O 1
ATOM 9899 N N . SER B 1 367 ? 0.817 45.25 16.828 1 92.44 367 SER B N 1
ATOM 9900 C CA . SER B 1 367 ? 2.117 44.906 16.266 1 92.44 367 SER B CA 1
ATOM 9901 C C . SER B 1 367 ? 1.97 44.031 15.023 1 92.44 367 SER B C 1
ATOM 9903 O O . SER B 1 367 ? 1.119 43.125 14.984 1 92.44 367 SER B O 1
ATOM 9905 N N . LEU B 1 368 ? 2.734 44.375 14.086 1 94.31 368 LEU B N 1
ATOM 9906 C CA . LEU B 1 368 ? 2.775 43.562 12.883 1 94.31 368 LEU B CA 1
ATOM 9907 C C . LEU B 1 368 ? 3.568 42.281 13.117 1 94.31 368 LEU B C 1
ATOM 9909 O O . LEU B 1 368 ? 4.75 42.344 13.469 1 94.31 368 LEU B O 1
ATOM 9913 N N . VAL B 1 369 ? 2.904 41.094 13.008 1 95.44 369 VAL B N 1
ATOM 9914 C CA . VAL B 1 369 ? 3.547 39.812 13.289 1 95.44 369 VAL B CA 1
ATOM 9915 C C . VAL B 1 369 ? 3.205 38.812 12.188 1 95.44 369 VAL B C 1
ATOM 9917 O O . VAL B 1 369 ? 2.244 39 11.438 1 95.44 369 VAL B O 1
ATOM 9920 N N . GLY B 1 370 ? 4.043 37.812 12.031 1 96.56 370 GLY B N 1
ATOM 9921 C CA . GLY B 1 370 ? 3.752 36.719 11.133 1 96.56 370 GLY B CA 1
ATOM 9922 C C . GLY B 1 370 ? 3.188 35.5 11.844 1 96.56 370 GLY B C 1
ATOM 9923 O O . GLY B 1 370 ? 3.113 35.469 13.078 1 96.56 370 GLY B O 1
ATOM 9924 N N . ALA B 1 371 ? 2.752 34.5 11.07 1 97.19 371 ALA B N 1
ATOM 9925 C CA . ALA B 1 371 ? 2.137 33.281 11.586 1 97.19 371 ALA B CA 1
ATOM 9926 C C . ALA B 1 371 ? 3.084 32.531 12.531 1 97.19 371 ALA B C 1
ATOM 9928 O O . ALA B 1 371 ? 2.666 32.062 13.586 1 97.19 371 ALA B O 1
ATOM 9929 N N . TYR B 1 372 ? 4.359 32.469 12.18 1 98 372 TYR B N 1
ATOM 9930 C CA . TYR B 1 372 ? 5.34 31.75 12.992 1 98 372 TYR B CA 1
ATOM 9931 C C . TYR B 1 372 ? 5.547 32.438 14.328 1 98 372 TYR B C 1
ATOM 9933 O O . TYR B 1 372 ? 5.637 31.781 15.367 1 98 372 TYR B O 1
ATOM 9941 N N . GLU B 1 373 ? 5.645 33.75 14.297 1 97.19 373 GLU B N 1
ATOM 9942 C CA . GLU B 1 373 ? 5.863 34.531 15.508 1 97.19 373 GLU B CA 1
ATOM 9943 C C . GLU B 1 373 ? 4.652 34.469 16.438 1 97.19 373 GLU B C 1
ATOM 9945 O O . GLU B 1 373 ? 4.797 34.281 17.641 1 97.19 373 GLU B O 1
ATOM 9950 N N . LEU B 1 374 ? 3.473 34.625 15.898 1 97.06 374 LEU B N 1
ATOM 9951 C CA . LEU B 1 374 ? 2.256 34.594 16.703 1 97.06 374 LEU B CA 1
ATOM 9952 C C . LEU B 1 374 ? 2.137 33.25 17.438 1 97.06 374 LEU B C 1
ATOM 9954 O O . LEU B 1 374 ? 1.752 33.219 18.609 1 97.06 374 LEU B O 1
ATOM 9958 N N . GLN B 1 375 ? 2.389 32.156 16.703 1 96.5 375 GLN B N 1
ATOM 9959 C CA . GLN B 1 375 ? 2.357 30.844 17.312 1 96.5 375 GLN B CA 1
ATOM 9960 C C . GLN B 1 375 ? 3.248 30.781 18.547 1 96.5 375 GLN B C 1
ATOM 9962 O O . GLN B 1 375 ? 2.834 30.266 19.594 1 96.5 375 GLN B O 1
ATOM 9967 N N . ALA B 1 376 ? 4.418 31.25 18.453 1 96.81 376 ALA B N 1
ATOM 9968 C CA . ALA B 1 376 ? 5.367 31.25 19.562 1 96.81 376 ALA B CA 1
ATOM 9969 C C . ALA B 1 376 ? 4.863 32.094 20.719 1 96.81 376 ALA B C 1
ATOM 9971 O O . ALA B 1 376 ? 4.973 31.703 21.875 1 96.81 376 ALA B O 1
ATOM 9972 N N . LEU B 1 377 ? 4.352 33.25 20.422 1 96.94 377 LEU B N 1
ATOM 9973 C CA . LEU B 1 377 ? 3.854 34.188 21.438 1 96.94 377 LEU B CA 1
ATOM 9974 C C . LEU B 1 377 ? 2.725 33.562 22.234 1 96.94 377 LEU B C 1
ATOM 9976 O O . LEU B 1 377 ? 2.697 33.656 23.469 1 96.94 377 LEU B O 1
ATOM 9980 N N . LEU B 1 378 ? 1.843 32.906 21.547 1 97.5 378 LEU B N 1
ATOM 9981 C CA . LEU B 1 378 ? 0.658 32.344 22.203 1 97.5 378 LEU B CA 1
ATOM 9982 C C . LEU B 1 378 ? 1.001 31.094 23 1 97.5 378 LEU B C 1
ATOM 9984 O O . LEU B 1 378 ? 0.425 30.844 24.062 1 97.5 378 LEU B O 1
ATOM 9988 N N . ILE B 1 379 ? 1.899 30.281 22.5 1 97.38 379 ILE B N 1
ATOM 9989 C CA . ILE B 1 379 ? 2.361 29.125 23.266 1 97.38 379 ILE B CA 1
ATOM 9990 C C . ILE B 1 379 ? 3.014 29.594 24.562 1 97.38 379 ILE B C 1
ATOM 9992 O O . ILE B 1 379 ? 2.836 28.984 25.609 1 97.38 379 ILE B O 1
ATOM 9996 N N . ASN B 1 380 ? 3.801 30.625 24.453 1 96.5 380 ASN B N 1
ATOM 9997 C CA . ASN B 1 380 ? 4.477 31.188 25.609 1 96.5 380 ASN B CA 1
ATOM 9998 C C . ASN B 1 380 ? 3.48 31.719 26.641 1 96.5 380 ASN B C 1
ATOM 10000 O O . ASN B 1 380 ? 3.75 31.688 27.844 1 96.5 380 ASN B O 1
ATOM 10004 N N . LYS B 1 381 ? 2.391 32.188 26.25 1 96.62 381 LYS B N 1
ATOM 10005 C CA . LYS B 1 381 ? 1.394 32.844 27.094 1 96.62 381 LYS B CA 1
ATOM 10006 C C . LYS B 1 381 ? 0.582 31.828 27.875 1 96.62 381 LYS B C 1
ATOM 10008 O O . LYS B 1 381 ? 0.212 32.062 29.031 1 96.62 381 LYS B O 1
ATOM 10013 N N . TYR B 1 382 ? 0.294 30.734 27.344 1 97.44 382 TYR B N 1
ATOM 10014 C CA . TYR B 1 382 ? -0.693 29.828 27.922 1 97.44 382 TYR B CA 1
ATOM 10015 C C . TYR B 1 382 ? -0.03 28.562 28.438 1 97.44 382 TYR B C 1
ATOM 10017 O O . TYR B 1 382 ? 1.122 28.281 28.109 1 97.44 382 TYR B O 1
ATOM 10025 N N . ASN B 1 383 ? -0.751 27.859 29.266 1 96 383 ASN B N 1
ATOM 10026 C CA . ASN B 1 383 ? -0.288 26.594 29.844 1 96 383 ASN B CA 1
ATOM 10027 C C . ASN B 1 383 ? -0.639 25.422 28.938 1 96 383 ASN B C 1
ATOM 10029 O O . ASN B 1 383 ? -1.556 24.656 29.25 1 96 383 ASN B O 1
ATOM 10033 N N . VAL B 1 384 ? 0.174 25.25 27.922 1 96.19 384 VAL B N 1
ATOM 10034 C CA . VAL B 1 384 ? -0.018 24.172 26.953 1 96.19 384 VAL B CA 1
ATOM 10035 C C . VAL B 1 384 ? 1.336 23.594 26.562 1 96.19 384 VAL B C 1
ATOM 10037 O O . VAL B 1 384 ? 2.359 24.266 26.625 1 96.19 384 VAL B O 1
ATOM 10040 N N . SER B 1 385 ? 1.396 22.359 26.281 1 95.75 385 SER B N 1
ATOM 10041 C CA . SER B 1 385 ? 2.539 21.688 25.688 1 95.75 385 SER B CA 1
ATOM 10042 C C . SER B 1 385 ? 2.234 21.25 24.25 1 95.75 385 SER B C 1
ATOM 10044 O O . SER B 1 385 ? 1.179 20.672 23.984 1 95.75 385 SER B O 1
ATOM 10046 N N . VAL B 1 386 ? 3.137 21.562 23.375 1 98.12 386 VAL B N 1
ATOM 10047 C CA . VAL B 1 386 ? 2.893 21.188 21.984 1 98.12 386 VAL B CA 1
ATOM 10048 C C . VAL B 1 386 ? 4.16 20.594 21.375 1 98.12 386 VAL B C 1
ATOM 10050 O O . VAL B 1 386 ? 5.23 20.641 21.984 1 98.12 386 VAL B O 1
ATOM 10053 N N . THR B 1 387 ? 4.023 19.891 20.312 1 98.62 387 THR B N 1
ATOM 10054 C CA . THR B 1 387 ? 5.113 19.391 19.484 1 98.62 387 THR B CA 1
ATOM 10055 C C . THR B 1 387 ? 5.148 20.141 18.141 1 98.62 387 THR B C 1
ATOM 10057 O O . THR B 1 387 ? 4.113 20.312 17.5 1 98.62 387 THR B O 1
ATOM 10060 N N . ILE B 1 388 ? 6.32 20.656 17.797 1 98.56 388 ILE B N 1
ATOM 10061 C CA . ILE B 1 388 ? 6.469 21.375 16.531 1 98.56 388 ILE B CA 1
ATOM 10062 C C . ILE B 1 388 ? 7.629 20.781 15.734 1 98.56 388 ILE B C 1
ATOM 10064 O O . ILE B 1 388 ? 8.68 20.453 16.297 1 98.56 388 ILE B O 1
ATOM 10068 N N . ASP B 1 389 ? 7.355 20.516 14.516 1 97.88 389 ASP B N 1
ATOM 10069 C CA . ASP B 1 389 ? 8.492 20.312 13.617 1 97.88 389 ASP B CA 1
ATOM 10070 C C . ASP B 1 389 ? 8.758 21.547 12.773 1 97.88 389 ASP B C 1
ATOM 10072 O O . ASP B 1 389 ? 7.816 22.203 12.312 1 97.88 389 ASP B O 1
ATOM 10076 N N . PHE B 1 390 ? 9.984 21.953 12.734 1 97 390 PHE B N 1
ATOM 10077 C CA . PHE B 1 390 ? 10.477 22.953 11.781 1 97 390 PHE B CA 1
ATOM 10078 C C . PHE B 1 390 ? 11.25 22.266 10.656 1 97 390 PHE B C 1
ATOM 10080 O O . PHE B 1 390 ? 12.305 21.672 10.891 1 97 390 PHE B O 1
ATOM 10087 N N . THR B 1 391 ? 10.664 22.375 9.484 1 98.25 391 THR B N 1
ATOM 10088 C CA . THR B 1 391 ? 11.43 21.75 8.406 1 98.25 391 THR B CA 1
ATOM 10089 C C . THR B 1 391 ? 12.828 22.375 8.312 1 98.25 391 THR B C 1
ATOM 10091 O O . THR B 1 391 ? 12.969 23.594 8.383 1 98.25 391 THR B O 1
ATOM 10094 N N . PRO B 1 392 ? 13.844 21.562 8.188 1 98.44 392 PRO B N 1
ATOM 10095 C CA . PRO B 1 392 ? 15.211 22.094 8.141 1 98.44 392 PRO B CA 1
ATOM 10096 C C . PRO B 1 392 ? 15.414 23.109 7.027 1 98.44 392 PRO B C 1
ATOM 10098 O O . PRO B 1 392 ? 16.203 24.047 7.176 1 98.44 392 PRO B O 1
ATOM 10101 N N . VAL B 1 393 ? 14.672 23.016 5.973 1 98.62 393 VAL B N 1
ATOM 10102 C CA . VAL B 1 393 ? 14.766 23.984 4.898 1 98.62 393 VAL B CA 1
ATOM 10103 C C . VAL B 1 393 ? 14.25 25.344 5.387 1 98.62 393 VAL B C 1
ATOM 10105 O O . VAL B 1 393 ? 14.758 26.391 4.988 1 98.62 393 VAL B O 1
ATOM 10108 N N . LEU B 1 394 ? 13.188 25.359 6.195 1 98.5 394 LEU B N 1
ATOM 10109 C CA . LEU B 1 394 ? 12.727 26.609 6.809 1 98.5 394 LEU B CA 1
ATOM 10110 C C . LEU B 1 394 ? 13.789 27.172 7.734 1 98.5 394 LEU B C 1
ATOM 10112 O O . LEU B 1 394 ? 14.086 28.375 7.684 1 98.5 394 LEU B O 1
ATOM 10116 N N . LEU B 1 395 ? 14.383 26.344 8.586 1 98.44 395 LEU B N 1
ATOM 10117 C CA . LEU B 1 395 ? 15.445 26.766 9.484 1 98.44 395 LEU B CA 1
ATOM 10118 C C . LEU B 1 395 ? 16.625 27.328 8.703 1 98.44 395 LEU B C 1
ATOM 10120 O O . LEU B 1 395 ? 17.203 28.359 9.07 1 98.44 395 LEU B O 1
ATOM 10124 N N . TYR B 1 396 ? 16.969 26.641 7.613 1 98.38 396 TYR B N 1
ATOM 10125 C CA . TYR B 1 396 ? 18.062 27.062 6.742 1 98.38 396 TYR B CA 1
ATOM 10126 C C . TYR B 1 396 ? 17.812 28.453 6.164 1 98.38 396 TYR B C 1
ATOM 10128 O O . TYR B 1 396 ? 18.719 29.281 6.129 1 98.38 396 TYR B O 1
ATOM 10136 N N . GLN B 1 397 ? 16.641 28.672 5.785 1 98.12 397 GLN B N 1
ATOM 10137 C CA . GLN B 1 397 ? 16.281 29.969 5.219 1 98.12 397 GLN B CA 1
ATOM 10138 C C . GLN B 1 397 ? 16.266 31.047 6.289 1 98.12 397 GLN B C 1
ATOM 10140 O O . GLN B 1 397 ? 16.656 32.188 6.031 1 98.12 397 GLN B O 1
ATOM 10145 N N . TRP B 1 398 ? 15.789 30.75 7.5 1 98.31 398 TRP B N 1
ATOM 10146 C CA . TRP B 1 398 ? 15.867 31.703 8.609 1 98.31 398 TRP B CA 1
ATOM 10147 C C . TRP B 1 398 ? 17.312 32.094 8.898 1 98.31 398 TRP B C 1
ATOM 10149 O O . TRP B 1 398 ? 17.625 33.25 9.078 1 98.31 398 TRP B O 1
ATOM 10159 N N . LEU B 1 399 ? 18.203 31.062 8.938 1 98.06 399 LEU B N 1
ATOM 10160 C CA . LEU B 1 399 ? 19.609 31.328 9.172 1 98.06 399 LEU B CA 1
ATOM 10161 C C . LEU B 1 399 ? 20.203 32.156 8.039 1 98.06 399 LEU B C 1
ATOM 10163 O O . LEU B 1 399 ? 21.062 33 8.273 1 98.06 399 LEU B O 1
ATOM 10167 N N . THR B 1 400 ? 19.75 31.859 6.844 1 97.88 400 THR B N 1
ATOM 10168 C CA . THR B 1 400 ? 20.188 32.625 5.684 1 97.88 400 THR B CA 1
ATOM 10169 C C . THR B 1 400 ? 19.812 34.094 5.828 1 97.88 400 THR B C 1
ATOM 10171 O O . THR B 1 400 ? 20.625 35 5.59 1 97.88 400 THR B O 1
ATOM 10174 N N . ILE B 1 401 ? 18.594 34.375 6.219 1 97.38 401 ILE B N 1
ATOM 10175 C CA . ILE B 1 401 ? 18.094 35.719 6.414 1 97.38 401 ILE B CA 1
ATOM 10176 C C . ILE B 1 401 ? 18.953 36.438 7.449 1 97.38 401 ILE B C 1
ATOM 10178 O O . ILE B 1 401 ? 19.312 37.594 7.266 1 97.38 401 ILE B O 1
ATOM 10182 N N . LEU B 1 402 ? 19.328 35.781 8.477 1 97.12 402 LEU B N 1
ATOM 10183 C CA . LEU B 1 402 ? 20.078 36.406 9.578 1 97.12 402 LEU B CA 1
ATOM 10184 C C . LEU B 1 402 ? 21.531 36.625 9.18 1 97.12 402 LEU B C 1
ATOM 10186 O O . LEU B 1 402 ? 22.203 37.469 9.773 1 97.12 402 LEU B O 1
ATOM 10190 N N . SER B 1 403 ? 21.953 35.844 8.195 1 95.19 403 SER B N 1
ATOM 10191 C CA . SER B 1 403 ? 23.375 35.906 7.832 1 95.19 403 SER B CA 1
ATOM 10192 C C . SER B 1 403 ? 23.594 36.906 6.68 1 95.19 403 SER B C 1
ATOM 10194 O O . SER B 1 403 ? 24.719 37.375 6.477 1 95.19 403 SER B O 1
ATOM 10196 N N . GLN B 1 404 ? 22.547 37.156 5.953 1 89.19 404 GLN B N 1
ATOM 10197 C CA . GLN B 1 404 ? 22.703 37.969 4.75 1 89.19 404 GLN B CA 1
ATOM 10198 C C . GLN B 1 404 ? 22.641 39.469 5.082 1 89.19 404 GLN B C 1
ATOM 10200 O O . GLN B 1 404 ? 21.719 39.906 5.766 1 89.19 404 GLN B O 1
ATOM 10205 N N . THR B 1 405 ? 23.578 40.25 4.633 1 85.38 405 THR B N 1
ATOM 10206 C CA . THR B 1 405 ? 23.609 41.688 4.836 1 85.38 405 THR B CA 1
ATOM 10207 C C . THR B 1 405 ? 22.859 42.406 3.713 1 85.38 405 THR B C 1
ATOM 10209 O O . THR B 1 405 ? 22.141 43.375 3.955 1 85.38 405 THR B O 1
ATOM 10212 N N . ASN B 1 406 ? 22.969 41.875 2.467 1 88.31 406 ASN B N 1
ATOM 10213 C CA . ASN B 1 406 ? 22.297 42.469 1.298 1 88.31 406 ASN B CA 1
ATOM 10214 C C . ASN B 1 406 ? 21.578 41.375 0.484 1 88.31 406 ASN B C 1
ATOM 10216 O O . ASN B 1 406 ? 22.047 41 -0.596 1 88.31 406 ASN B O 1
ATOM 10220 N N . PRO B 1 407 ? 20.375 41.031 1.034 1 93.62 407 PRO B N 1
ATOM 10221 C CA . PRO B 1 407 ? 19.656 40 0.294 1 93.62 407 PRO B CA 1
ATOM 10222 C C . PRO B 1 407 ? 19.219 40.438 -1.096 1 93.62 407 PRO B C 1
ATOM 10224 O O . PRO B 1 407 ? 18.828 41.594 -1.272 1 93.62 407 PRO B O 1
ATOM 10227 N N . LYS B 1 408 ? 19.344 39.594 -2.123 1 93.5 408 LYS B N 1
ATOM 10228 C CA . LYS B 1 408 ? 18.906 39.844 -3.492 1 93.5 408 LYS B CA 1
ATOM 10229 C C . LYS B 1 408 ? 17.516 39.25 -3.732 1 93.5 408 LYS B C 1
ATOM 10231 O O . LYS B 1 408 ? 17.234 38.125 -3.383 1 93.5 408 LYS B O 1
ATOM 10236 N N . PHE B 1 409 ? 16.641 40.094 -4.281 1 94.69 409 PHE B N 1
ATOM 10237 C CA . PHE B 1 409 ? 15.266 39.688 -4.555 1 94.69 409 PHE B CA 1
ATOM 10238 C C . PHE B 1 409 ? 14.969 39.75 -6.047 1 94.69 409 PHE B C 1
ATOM 10240 O O . PHE B 1 409 ? 15.461 40.625 -6.746 1 94.69 409 PHE B O 1
ATOM 10247 N N . ALA B 1 410 ? 14.219 38.688 -6.469 1 91.31 410 ALA B N 1
ATOM 10248 C CA . ALA B 1 410 ? 13.695 38.781 -7.832 1 91.31 410 ALA B CA 1
ATOM 10249 C C . ALA B 1 410 ? 12.766 39.969 -8 1 91.31 410 ALA B C 1
ATOM 10251 O O . ALA B 1 410 ? 12.281 40.531 -7.012 1 91.31 410 ALA B O 1
ATOM 10252 N N . SER B 1 411 ? 12.531 40.375 -9.211 1 80.75 411 SER B N 1
ATOM 10253 C CA . SER B 1 411 ? 11.695 41.531 -9.516 1 80.75 411 SER B CA 1
ATOM 10254 C C . SER B 1 411 ? 10.273 41.344 -8.984 1 80.75 411 SER B C 1
ATOM 10256 O O . SER B 1 411 ? 9.711 40.25 -9.078 1 80.75 411 SER B O 1
ATOM 10258 N N . GLY B 1 412 ? 9.75 42.344 -8.336 1 82.31 412 GLY B N 1
ATOM 10259 C CA . GLY B 1 412 ? 8.359 42.344 -7.91 1 82.31 412 GLY B CA 1
ATOM 10260 C C . GLY B 1 412 ? 8.18 41.844 -6.484 1 82.31 412 GLY B C 1
ATOM 10261 O O . GLY B 1 412 ? 7.066 41.875 -5.949 1 82.31 412 GLY B O 1
ATOM 10262 N N . ILE B 1 413 ? 9.281 41.438 -5.891 1 82.5 413 ILE B N 1
ATOM 10263 C CA . ILE B 1 413 ? 9.18 40.938 -4.523 1 82.5 413 ILE B CA 1
ATOM 10264 C C . ILE B 1 413 ? 9.414 42.094 -3.543 1 82.5 413 ILE B C 1
ATOM 10266 O O . ILE B 1 413 ? 10.438 42.781 -3.619 1 82.5 413 ILE B O 1
ATOM 10270 N N . ASN B 1 414 ? 8.422 42.375 -2.719 1 82.19 414 ASN B N 1
ATOM 10271 C CA . ASN B 1 414 ? 8.523 43.406 -1.709 1 82.19 414 ASN B CA 1
ATOM 10272 C C . ASN B 1 414 ? 8.547 42.844 -0.298 1 82.19 414 ASN B C 1
ATOM 10274 O O . ASN B 1 414 ? 7.641 42.094 0.095 1 82.19 414 ASN B O 1
ATOM 10278 N N . VAL B 1 415 ? 9.664 43.031 0.403 1 89.94 415 VAL B N 1
ATOM 10279 C CA . VAL B 1 415 ? 9.852 42.562 1.771 1 89.94 415 VAL B CA 1
ATOM 10280 C C . VAL B 1 415 ? 10.398 43.719 2.635 1 89.94 415 VAL B C 1
ATOM 10282 O O . VAL B 1 415 ? 11.148 44.562 2.148 1 89.94 415 VAL B O 1
ATOM 10285 N N . ASN B 1 416 ? 9.891 43.875 3.824 1 92.62 416 ASN B N 1
ATOM 10286 C CA . ASN B 1 416 ? 10.508 44.75 4.809 1 92.62 416 ASN B CA 1
ATOM 10287 C C . ASN B 1 416 ? 11.711 44.062 5.48 1 92.62 416 ASN B C 1
ATOM 10289 O O . ASN B 1 416 ? 11.586 43.531 6.578 1 92.62 416 ASN B O 1
ATOM 10293 N N . VAL B 1 417 ? 12.844 44.25 4.887 1 94.69 417 VAL B N 1
ATOM 10294 C CA . VAL B 1 417 ? 14.031 43.5 5.215 1 94.69 417 VAL B CA 1
ATOM 10295 C C . VAL B 1 417 ? 14.391 43.688 6.684 1 94.69 417 VAL B C 1
ATOM 10297 O O . VAL B 1 417 ? 14.688 42.719 7.395 1 94.69 417 VAL B O 1
ATOM 10300 N N . THR B 1 418 ? 14.391 44.906 7.156 1 94.81 418 THR B N 1
ATOM 10301 C CA . THR B 1 418 ? 14.773 45.188 8.531 1 94.81 418 THR B CA 1
ATOM 10302 C C . THR B 1 418 ? 13.789 44.562 9.516 1 94.81 418 THR B C 1
ATOM 10304 O O . THR B 1 418 ? 14.195 43.875 10.438 1 94.81 418 THR B O 1
ATOM 10307 N N . HIS B 1 419 ? 12.539 44.844 9.305 1 95.44 419 HIS B N 1
ATOM 10308 C CA . HIS B 1 419 ? 11.508 44.344 10.188 1 95.44 419 HIS B CA 1
ATOM 10309 C C . HIS B 1 419 ? 11.523 42.812 10.211 1 95.44 419 HIS B C 1
ATOM 10311 O O . HIS B 1 419 ? 11.461 42.188 11.281 1 95.44 419 HIS B O 1
ATOM 10317 N N . ASP B 1 420 ? 11.633 42.25 9.039 1 95.38 420 ASP B N 1
ATOM 10318 C CA . ASP B 1 420 ? 11.508 40.812 8.922 1 95.38 420 ASP B CA 1
ATOM 10319 C C . ASP B 1 420 ? 12.742 40.094 9.477 1 95.38 420 ASP B C 1
ATOM 10321 O O . ASP B 1 420 ? 12.641 39 10.031 1 95.38 420 ASP B O 1
ATOM 10325 N N . THR B 1 421 ? 13.914 40.625 9.32 1 96.81 421 THR B N 1
ATOM 10326 C CA . THR B 1 421 ? 15.125 40.094 9.922 1 96.81 421 THR B CA 1
ATOM 10327 C C . THR B 1 421 ? 15.008 40.062 11.438 1 96.81 421 THR B C 1
ATOM 10329 O O . THR B 1 421 ? 15.367 39.062 12.086 1 96.81 421 THR B O 1
ATOM 10332 N N . GLN B 1 422 ? 14.5 41.125 11.977 1 96.69 422 GLN B N 1
ATOM 10333 C CA . GLN B 1 422 ? 14.305 41.188 13.422 1 96.69 422 GLN B CA 1
ATOM 10334 C C . GLN B 1 422 ? 13.266 40.188 13.891 1 96.69 422 GLN B C 1
ATOM 10336 O O . GLN B 1 422 ? 13.422 39.562 14.945 1 96.69 422 GLN B O 1
ATOM 10341 N N . ALA B 1 423 ? 12.227 40.094 13.133 1 97.12 423 ALA B N 1
ATOM 10342 C CA . ALA B 1 423 ? 11.18 39.125 13.461 1 97.12 423 ALA B CA 1
ATOM 10343 C C . ALA B 1 423 ? 11.727 37.719 13.469 1 97.12 423 ALA B C 1
ATOM 10345 O O . ALA B 1 423 ? 11.391 36.906 14.352 1 97.12 423 ALA B O 1
ATOM 10346 N N . VAL B 1 424 ? 12.562 37.375 12.453 1 97.94 424 VAL B N 1
ATOM 10347 C CA . VAL B 1 424 ? 13.148 36.062 12.375 1 97.94 424 VAL B CA 1
ATOM 10348 C C . VAL B 1 424 ? 14.016 35.812 13.602 1 97.94 424 VAL B C 1
ATOM 10350 O O . VAL B 1 424 ? 13.938 34.719 14.211 1 97.94 424 VAL B O 1
ATOM 10353 N N . ASN B 1 425 ? 14.828 36.75 13.906 1 97.81 425 ASN B N 1
ATOM 10354 C CA . ASN B 1 425 ? 15.703 36.625 15.07 1 97.81 425 ASN B CA 1
ATOM 10355 C C . ASN B 1 425 ? 14.906 36.438 16.359 1 97.81 425 ASN B C 1
ATOM 10357 O O . ASN B 1 425 ? 15.219 35.562 17.156 1 97.81 425 ASN B O 1
ATOM 10361 N N . TYR B 1 426 ? 13.914 37.25 16.531 1 97.69 426 TYR B N 1
ATOM 10362 C CA . TYR B 1 426 ? 13.078 37.188 17.719 1 97.69 426 TYR B CA 1
ATOM 10363 C C . TYR B 1 426 ? 12.336 35.875 17.812 1 97.69 426 TYR B C 1
ATOM 10365 O O . TYR B 1 426 ? 12.328 35.219 18.859 1 97.69 426 TYR B O 1
ATOM 10373 N N . THR B 1 427 ? 11.711 35.5 16.75 1 97.81 427 THR B N 1
ATOM 10374 C CA . THR B 1 427 ? 10.914 34.281 16.688 1 97.81 427 THR B CA 1
ATOM 10375 C C . THR B 1 427 ? 11.773 33.062 17 1 97.81 427 THR B C 1
ATOM 10377 O O . THR B 1 427 ? 11.375 32.188 17.781 1 97.81 427 THR B O 1
ATOM 10380 N N . LEU B 1 428 ? 12.93 32.969 16.344 1 97.81 428 LEU B N 1
ATOM 10381 C CA . LEU B 1 428 ? 13.828 31.844 16.547 1 97.81 428 LEU B CA 1
ATOM 10382 C C . LEU B 1 428 ? 14.266 31.75 18.016 1 97.81 428 LEU B C 1
ATOM 10384 O O . LEU B 1 428 ? 14.289 30.656 18.594 1 97.81 428 LEU B O 1
ATOM 10388 N N . ASN B 1 429 ? 14.594 32.812 18.609 1 97.69 429 ASN B N 1
ATOM 10389 C CA . ASN B 1 429 ? 15.031 32.844 20 1 97.69 429 ASN B CA 1
ATOM 10390 C C . ASN B 1 429 ? 13.891 32.469 20.953 1 97.69 429 ASN B C 1
ATOM 10392 O O . ASN B 1 429 ? 14.125 31.797 21.969 1 97.69 429 ASN B O 1
ATOM 10396 N N . LEU B 1 430 ? 12.727 32.969 20.641 1 97.75 430 LEU B N 1
ATOM 10397 C CA . LEU B 1 430 ? 11.578 32.594 21.453 1 97.75 430 LEU B CA 1
ATOM 10398 C C . LEU B 1 430 ? 11.336 31.094 21.406 1 97.75 430 LEU B C 1
ATOM 10400 O O . LEU B 1 430 ? 11.07 30.469 22.438 1 97.75 430 LEU B O 1
ATOM 10404 N N . TYR B 1 431 ? 11.414 30.469 20.25 1 98.06 431 TYR B N 1
ATOM 10405 C CA . TYR B 1 431 ? 11.227 29.016 20.125 1 98.06 431 TYR B CA 1
ATOM 10406 C C . TYR B 1 431 ? 12.328 28.266 20.859 1 98.06 431 TYR B C 1
ATOM 10408 O O . TYR B 1 431 ? 12.086 27.203 21.438 1 98.06 431 TYR B O 1
ATOM 10416 N N . ARG B 1 432 ? 13.594 28.766 20.797 1 97.81 432 ARG B N 1
ATOM 10417 C CA . ARG B 1 432 ? 14.68 28.156 21.547 1 97.81 432 ARG B CA 1
ATOM 10418 C C . ARG B 1 432 ? 14.367 28.125 23.031 1 97.81 432 ARG B C 1
ATOM 10420 O O . ARG B 1 432 ? 14.586 27.109 23.703 1 97.81 432 ARG B O 1
ATOM 10427 N N . SER B 1 433 ? 13.844 29.188 23.5 1 97.19 433 SER B N 1
ATOM 10428 C CA . SER B 1 433 ? 13.477 29.281 24.906 1 97.19 433 SER B CA 1
ATOM 10429 C C . SER B 1 433 ? 12.352 28.312 25.25 1 97.19 433 SER B C 1
ATOM 10431 O O . SER B 1 433 ? 12.391 27.641 26.281 1 97.19 433 SER B O 1
ATOM 10433 N N . LEU B 1 434 ? 11.344 28.297 24.406 1 97.19 434 LEU B N 1
ATOM 10434 C CA . LEU B 1 434 ? 10.195 27.422 24.609 1 97.19 434 LEU B CA 1
ATOM 10435 C C . LEU B 1 434 ? 10.625 25.953 24.609 1 97.19 434 LEU B C 1
ATOM 10437 O O . LEU B 1 434 ? 10.109 25.141 25.375 1 97.19 434 LEU B O 1
ATOM 10441 N N . ALA B 1 435 ? 11.57 25.609 23.75 1 96.56 435 ALA B N 1
ATOM 10442 C CA . ALA B 1 435 ? 12.102 24.25 23.688 1 96.56 435 ALA B CA 1
ATOM 10443 C C . ALA B 1 435 ? 12.891 23.906 24.953 1 96.56 435 ALA B C 1
ATOM 10445 O O . ALA B 1 435 ? 12.766 22.797 25.484 1 96.56 435 ALA B O 1
ATOM 10446 N N . GLN B 1 436 ? 13.672 24.781 25.438 1 94.75 436 GLN B N 1
ATOM 10447 C CA . GLN B 1 436 ? 14.469 24.578 26.641 1 94.75 436 GLN B CA 1
ATOM 10448 C C . GLN B 1 436 ? 13.586 24.422 27.875 1 94.75 436 GLN B C 1
ATOM 10450 O O . GLN B 1 436 ? 13.914 23.656 28.781 1 94.75 436 GLN B O 1
ATOM 10455 N N . GLU B 1 437 ? 12.469 25.109 27.844 1 93.62 437 GLU B N 1
ATOM 10456 C CA . GLU B 1 437 ? 11.531 25.062 28.953 1 93.62 437 GLU B CA 1
ATOM 10457 C C . GLU B 1 437 ? 10.703 23.781 28.922 1 93.62 437 GLU B C 1
ATOM 10459 O O . GLU B 1 437 ? 10.023 23.438 29.891 1 93.62 437 GLU B O 1
ATOM 10464 N N . GLY B 1 438 ? 10.742 23.125 27.781 1 91 438 GLY B N 1
ATOM 10465 C CA . GLY B 1 438 ? 10.008 21.859 27.656 1 91 438 GLY B CA 1
ATOM 10466 C C . GLY B 1 438 ? 8.57 22.062 27.219 1 91 438 GLY B C 1
ATOM 10467 O O . GLY B 1 438 ? 7.816 21.094 27.109 1 91 438 GLY B O 1
ATOM 10468 N N . LYS B 1 439 ? 8.156 23.281 26.953 1 94.5 439 LYS B N 1
ATOM 10469 C CA . LYS B 1 439 ? 6.805 23.578 26.469 1 94.5 439 LYS B CA 1
ATOM 10470 C C . LYS B 1 439 ? 6.625 23.109 25.031 1 94.5 439 LYS B C 1
ATOM 10472 O O . LYS B 1 439 ? 5.504 22.828 24.594 1 94.5 439 LYS B O 1
ATOM 10477 N N . VAL B 1 440 ? 7.727 23.125 24.297 1 97.81 440 VAL B N 1
ATOM 10478 C CA . VAL B 1 440 ? 7.715 22.703 22.891 1 97.81 440 VAL B CA 1
ATOM 10479 C C . VAL B 1 440 ? 8.719 21.578 22.688 1 97.81 440 VAL B C 1
ATOM 10481 O O . VAL B 1 440 ? 9.898 21.719 23.031 1 97.81 440 VAL B O 1
ATOM 10484 N N . GLU B 1 441 ? 8.25 20.453 22.25 1 98.25 441 GLU B N 1
ATOM 10485 C CA . GLU B 1 441 ? 9.148 19.438 21.703 1 98.25 441 GLU B CA 1
ATOM 10486 C C . GLU B 1 441 ? 9.414 19.672 20.219 1 98.25 441 GLU B C 1
ATOM 10488 O O . GLU B 1 441 ? 8.477 19.891 19.438 1 98.25 441 GLU B O 1
ATOM 10493 N N . VAL B 1 442 ? 10.672 19.672 19.844 1 98.31 442 VAL B N 1
ATOM 10494 C CA . VAL B 1 442 ? 11.031 19.938 18.453 1 98.31 442 VAL B CA 1
ATOM 10495 C C . VAL B 1 442 ? 11.32 18.625 17.734 1 98.31 442 VAL B C 1
ATOM 10497 O O . VAL B 1 442 ? 12.148 17.828 18.172 1 98.31 442 VAL B O 1
ATOM 10500 N N . LEU B 1 443 ? 10.625 18.391 16.609 1 98.25 443 LEU B N 1
ATOM 10501 C CA . LEU B 1 443 ? 10.883 17.25 15.734 1 98.25 443 LEU B CA 1
ATOM 10502 C C . LEU B 1 443 ? 11.75 17.688 14.547 1 98.25 443 LEU B C 1
ATOM 10504 O O . LEU B 1 443 ? 11.844 18.875 14.234 1 98.25 443 LEU B O 1
ATOM 10508 N N . THR B 1 444 ? 12.398 16.719 13.945 1 98.06 444 THR B N 1
ATOM 10509 C CA . THR B 1 444 ? 13.094 16.984 12.695 1 98.06 444 THR B CA 1
ATOM 10510 C C . THR B 1 444 ? 12.273 16.5 11.508 1 98.06 444 THR B C 1
ATOM 10512 O O . THR B 1 444 ? 11.188 15.945 11.68 1 98.06 444 THR B O 1
ATOM 10515 N N . VAL B 1 445 ? 12.648 16.875 10.352 1 98.31 445 VAL B N 1
ATOM 10516 C CA . VAL B 1 445 ? 12.094 16.5 9.055 1 98.31 445 VAL B CA 1
ATOM 10517 C C . VAL B 1 445 ? 13.227 16.25 8.055 1 98.31 445 VAL B C 1
ATOM 10519 O O . VAL B 1 445 ? 14.297 16.859 8.164 1 98.31 445 VAL B O 1
ATOM 10522 N N . PRO B 1 446 ? 13.156 15.242 7.148 1 98.69 446 PRO B N 1
ATOM 10523 C CA . PRO B 1 446 ? 14.148 15.219 6.066 1 98.69 446 PRO B CA 1
ATOM 10524 C C . PRO B 1 446 ? 14.32 16.594 5.402 1 98.69 446 PRO B C 1
ATOM 10526 O O . PRO B 1 446 ? 13.344 17.297 5.188 1 98.69 446 PRO B O 1
ATOM 10529 N N . PHE B 1 447 ? 15.438 16.984 5.109 1 98.69 447 PHE B N 1
ATOM 10530 C CA . PHE B 1 447 ? 15.914 18.359 5.012 1 98.69 447 PHE B CA 1
ATOM 10531 C C . PHE B 1 447 ? 15.008 19.172 4.109 1 98.69 447 PHE B C 1
ATOM 10533 O O . PHE B 1 447 ? 14.578 20.281 4.48 1 98.69 447 PHE B O 1
ATOM 10540 N N . TYR B 1 448 ? 14.672 18.766 2.898 1 98.75 448 TYR B N 1
ATOM 10541 C CA . TYR B 1 448 ? 13.906 19.562 1.943 1 98.75 448 TYR B CA 1
ATOM 10542 C C . TYR B 1 448 ? 12.484 19.031 1.81 1 98.75 448 TYR B C 1
ATOM 10544 O O . TYR B 1 448 ? 11.828 19.25 0.786 1 98.75 448 TYR B O 1
ATOM 10552 N N . HIS B 1 449 ? 12.008 18.219 2.766 1 98.62 449 HIS B N 1
ATOM 10553 C CA . HIS B 1 449 ? 10.633 17.734 2.809 1 98.62 449 HIS B CA 1
ATOM 10554 C C . HIS B 1 449 ? 10.32 16.844 1.606 1 98.62 449 HIS B C 1
ATOM 10556 O O . HIS B 1 449 ? 9.352 17.094 0.886 1 98.62 449 HIS B O 1
ATOM 10562 N N . PRO B 1 450 ? 11.18 15.828 1.341 1 98.56 450 PRO B N 1
ATOM 10563 C CA . PRO B 1 450 ? 10.977 14.969 0.17 1 98.56 450 PRO B CA 1
ATOM 10564 C C . PRO B 1 450 ? 9.758 14.062 0.304 1 98.56 450 PRO B C 1
ATOM 10566 O O . PRO B 1 450 ? 9.32 13.773 1.42 1 98.56 450 PRO B O 1
ATOM 10569 N N . LEU B 1 451 ? 9.156 13.656 -0.86 1 98 451 LEU B N 1
ATOM 10570 C CA . LEU B 1 451 ? 8.133 12.609 -0.836 1 98 451 LEU B CA 1
ATOM 10571 C C . LEU B 1 451 ? 8.773 11.227 -0.733 1 98 451 LEU B C 1
ATOM 10573 O O . LEU B 1 451 ? 8.969 10.547 -1.745 1 98 451 LEU B O 1
ATOM 10577 N N . GLN B 1 452 ? 8.945 10.742 0.442 1 98.38 452 GLN B N 1
ATOM 10578 C CA . GLN B 1 452 ? 9.867 9.664 0.769 1 98.38 452 GLN B CA 1
ATOM 10579 C C . GLN B 1 452 ? 9.445 8.359 0.104 1 98.38 452 GLN B C 1
ATOM 10581 O O . GLN B 1 452 ? 10.281 7.625 -0.427 1 98.38 452 GLN B O 1
ATOM 10586 N N . PRO B 1 453 ? 8.117 7.984 0.036 1 97.62 453 PRO B N 1
ATOM 10587 C CA . PRO B 1 453 ? 7.77 6.711 -0.601 1 97.62 453 PRO B CA 1
ATOM 10588 C C . PRO B 1 453 ? 8.172 6.66 -2.072 1 97.62 453 PRO B C 1
ATOM 10590 O O . PRO B 1 453 ? 8.648 5.625 -2.549 1 97.62 453 PRO B O 1
ATOM 10593 N N . ILE B 1 454 ? 8.008 7.727 -2.809 1 97.88 454 ILE B N 1
ATOM 10594 C CA . ILE B 1 454 ? 8.352 7.75 -4.227 1 97.88 454 ILE B CA 1
ATOM 10595 C C . ILE B 1 454 ? 9.875 7.711 -4.391 1 97.88 454 ILE B C 1
ATOM 10597 O O . ILE B 1 454 ? 10.391 7.047 -5.293 1 97.88 454 ILE B O 1
ATOM 10601 N N . ILE B 1 455 ? 10.586 8.422 -3.475 1 98.06 455 ILE B N 1
ATOM 10602 C CA . ILE B 1 455 ? 12.047 8.391 -3.473 1 98.06 455 ILE B CA 1
ATOM 10603 C C . ILE B 1 455 ? 12.531 6.957 -3.281 1 98.06 455 ILE B C 1
ATOM 10605 O O . ILE B 1 455 ? 13.422 6.492 -3.998 1 98.06 455 ILE B O 1
ATOM 10609 N N . LEU B 1 456 ? 11.914 6.25 -2.354 1 97.25 456 LEU B N 1
ATOM 10610 C CA . LEU B 1 456 ? 12.297 4.867 -2.096 1 97.25 456 LEU B CA 1
ATOM 10611 C C . LEU B 1 456 ? 11.891 3.967 -3.26 1 97.25 456 LEU B C 1
ATOM 10613 O O . LEU B 1 456 ? 12.641 3.072 -3.65 1 97.25 456 LEU B O 1
ATOM 10617 N N . ASP B 1 457 ? 10.695 4.199 -3.863 1 96.94 457 ASP B N 1
ATOM 10618 C CA . ASP B 1 457 ? 10.234 3.418 -5.004 1 96.94 457 ASP B CA 1
ATOM 10619 C C . ASP B 1 457 ? 11.18 3.566 -6.191 1 96.94 457 ASP B C 1
ATOM 10621 O O . ASP B 1 457 ? 11.273 2.672 -7.035 1 96.94 457 ASP B O 1
ATOM 10625 N N . ASN B 1 458 ? 11.82 4.699 -6.266 1 97.19 458 ASN B N 1
ATOM 10626 C CA . ASN B 1 458 ? 12.734 4.969 -7.367 1 97.19 458 ASN B CA 1
ATOM 10627 C C . ASN B 1 458 ? 14.141 4.457 -7.07 1 97.19 458 ASN B C 1
ATOM 10629 O O . ASN B 1 458 ? 15.047 4.586 -7.898 1 97.19 458 ASN B O 1
ATOM 10633 N N . GLY B 1 459 ? 14.359 3.898 -5.879 1 95.88 459 GLY B N 1
ATOM 10634 C CA . GLY B 1 459 ? 15.656 3.332 -5.531 1 95.88 459 GLY B CA 1
ATOM 10635 C C . GLY B 1 459 ? 16.641 4.367 -5.02 1 95.88 459 GLY B C 1
ATOM 10636 O O . GLY B 1 459 ? 17.844 4.137 -5.031 1 95.88 459 GLY B O 1
ATOM 10637 N N . TRP B 1 460 ? 16.172 5.531 -4.625 1 97.38 460 TRP B N 1
ATOM 10638 C CA . TRP B 1 460 ? 17.031 6.625 -4.195 1 97.38 460 TRP B CA 1
ATOM 10639 C C . TRP B 1 460 ? 17.141 6.672 -2.676 1 97.38 460 TRP B C 1
ATOM 10641 O O . TRP B 1 460 ? 17.031 7.742 -2.072 1 97.38 460 TRP B O 1
ATOM 10651 N N . TRP B 1 461 ? 17.344 5.543 -2.014 1 96.62 461 TRP B N 1
ATOM 10652 C CA . TRP B 1 461 ? 17.375 5.375 -0.565 1 96.62 461 TRP B CA 1
ATOM 10653 C C . TRP B 1 461 ? 18.453 6.242 0.063 1 96.62 461 TRP B C 1
ATOM 10655 O O . TRP B 1 461 ? 18.25 6.844 1.119 1 96.62 461 TRP B O 1
ATOM 10665 N N . SER B 1 462 ? 19.609 6.285 -0.596 1 96.75 462 SER B N 1
ATOM 10666 C CA . SER B 1 462 ? 20.75 7.02 -0.048 1 96.75 462 SER B CA 1
ATOM 10667 C C . SER B 1 462 ? 20.453 8.516 0.028 1 96.75 462 SER B C 1
ATOM 10669 O O . SER B 1 462 ? 20.922 9.203 0.933 1 96.75 462 SER B O 1
ATOM 10671 N N . ASP B 1 463 ? 19.672 9.023 -0.96 1 98.44 463 ASP B N 1
ATOM 10672 C CA . ASP B 1 463 ? 19.297 10.43 -0.936 1 98.44 463 ASP B CA 1
ATOM 10673 C C . ASP B 1 463 ? 18.422 10.75 0.279 1 98.44 463 ASP B C 1
ATOM 10675 O O . ASP B 1 463 ? 18.609 11.773 0.934 1 98.44 463 ASP B O 1
ATOM 10679 N N . ASP B 1 464 ? 17.469 9.914 0.507 1 98.25 464 ASP B N 1
ATOM 10680 C CA . ASP B 1 464 ? 16.578 10.109 1.649 1 98.25 464 ASP B CA 1
ATOM 10681 C C . ASP B 1 464 ? 17.359 10.039 2.965 1 98.25 464 ASP B C 1
ATOM 10683 O O . ASP B 1 464 ? 17.125 10.836 3.871 1 98.25 464 ASP B O 1
ATOM 10687 N N . LEU B 1 465 ? 18.234 9.016 3.086 1 97.38 465 LEU B N 1
ATOM 10688 C CA . LEU B 1 465 ? 19.062 8.883 4.277 1 97.38 465 LEU B CA 1
ATOM 10689 C C . LEU B 1 465 ? 19.875 10.148 4.523 1 97.38 465 LEU B C 1
ATOM 10691 O O . LEU B 1 465 ? 19.953 10.633 5.656 1 97.38 465 LEU B O 1
ATOM 10695 N N . ALA B 1 466 ? 20.5 10.672 3.482 1 98.06 466 ALA B N 1
ATOM 10696 C CA . ALA B 1 466 ? 21.281 11.898 3.604 1 98.06 466 ALA B CA 1
ATOM 10697 C C . ALA B 1 466 ? 20.422 13.055 4.113 1 98.06 466 ALA B C 1
ATOM 10699 O O . ALA B 1 466 ? 20.859 13.82 4.977 1 98.06 466 ALA B O 1
ATOM 10700 N N . GLN B 1 467 ? 19.234 13.164 3.605 1 98.69 467 GLN B N 1
ATOM 10701 C CA . GLN B 1 467 ? 18.375 14.273 3.992 1 98.69 467 GLN B CA 1
ATOM 10702 C C . GLN B 1 467 ? 17.891 14.117 5.434 1 98.69 467 GLN B C 1
ATOM 10704 O O . GLN B 1 467 ? 17.703 15.117 6.137 1 98.69 467 GLN B O 1
ATOM 10709 N N . ILE B 1 468 ? 17.609 12.883 5.879 1 98.44 468 ILE B N 1
ATOM 10710 C CA . ILE B 1 468 ? 17.25 12.656 7.273 1 98.44 468 ILE B CA 1
ATOM 10711 C C . ILE B 1 468 ? 18.391 13.094 8.188 1 98.44 468 ILE B C 1
ATOM 10713 O O . ILE B 1 468 ? 18.172 13.812 9.164 1 98.44 468 ILE B O 1
ATOM 10717 N N . LEU B 1 469 ? 19.578 12.688 7.82 1 97.69 469 LEU B N 1
ATOM 10718 C CA . LEU B 1 469 ? 20.75 13.039 8.625 1 97.69 469 LEU B CA 1
ATOM 10719 C C . LEU B 1 469 ? 20.984 14.539 8.625 1 97.69 469 LEU B C 1
ATOM 10721 O O . LEU B 1 469 ? 21.281 15.125 9.664 1 97.69 469 LEU B O 1
ATOM 10725 N N . MET B 1 470 ? 20.859 15.164 7.469 1 98.44 470 MET B N 1
ATOM 10726 C CA . MET B 1 470 ? 20.984 16.609 7.375 1 98.44 470 MET B CA 1
ATOM 10727 C C . MET B 1 470 ? 19.953 17.312 8.234 1 98.44 470 MET B C 1
ATOM 10729 O O . MET B 1 470 ? 20.234 18.344 8.859 1 98.44 470 MET B O 1
ATOM 10733 N N . GLY B 1 471 ? 18.719 16.75 8.211 1 98.56 471 GLY B N 1
ATOM 10734 C CA . GLY B 1 471 ? 17.656 17.312 9.039 1 98.56 471 GLY B CA 1
ATOM 10735 C C . GLY B 1 471 ? 17.953 17.234 10.523 1 98.56 471 GLY B C 1
ATOM 10736 O O . GLY B 1 471 ? 17.75 18.219 11.25 1 98.56 471 GLY B O 1
ATOM 10737 N N . ILE B 1 472 ? 18.422 16.109 10.969 1 98.12 472 ILE B N 1
ATOM 10738 C CA . ILE B 1 472 ? 18.781 15.922 12.367 1 98.12 472 ILE B CA 1
ATOM 10739 C C . ILE B 1 472 ? 19.891 16.922 12.75 1 98.12 472 ILE B C 1
ATOM 10741 O O . ILE B 1 472 ? 19.812 17.562 13.805 1 98.12 472 ILE B O 1
ATOM 10745 N N . GLN B 1 473 ? 20.875 17.078 11.898 1 97.75 473 GLN B N 1
ATOM 10746 C CA . GLN B 1 473 ? 22 17.984 12.164 1 97.75 473 GLN B CA 1
ATOM 10747 C C . GLN B 1 473 ? 21.547 19.438 12.25 1 97.75 473 GLN B C 1
ATOM 10749 O O . GLN B 1 473 ? 21.969 20.172 13.141 1 97.75 473 GLN B O 1
ATOM 10754 N N . MET B 1 474 ? 20.719 19.828 11.328 1 97.94 474 MET B N 1
ATOM 10755 C CA . MET B 1 474 ? 20.203 21.203 11.32 1 97.94 474 MET B CA 1
ATOM 10756 C C . MET B 1 474 ? 19.375 21.484 12.57 1 97.94 474 MET B C 1
ATOM 10758 O O . MET B 1 474 ? 19.516 22.547 13.188 1 97.94 474 MET B O 1
ATOM 10762 N N . THR B 1 475 ? 18.469 20.578 12.922 1 97.88 475 THR B N 1
ATOM 10763 C CA . THR B 1 475 ? 17.641 20.734 14.109 1 97.88 475 THR B CA 1
ATOM 10764 C C . THR B 1 475 ? 18.516 20.844 15.359 1 97.88 475 THR B C 1
ATOM 10766 O O . THR B 1 475 ? 18.266 21.688 16.219 1 97.88 475 THR B O 1
ATOM 10769 N N . ARG B 1 476 ? 19.562 20.016 15.445 1 96.88 476 ARG B N 1
ATOM 10770 C CA . ARG B 1 476 ? 20.484 20.062 16.562 1 96.88 476 ARG B CA 1
ATOM 10771 C C . ARG B 1 476 ? 21.25 21.391 16.609 1 96.88 476 ARG B C 1
ATOM 10773 O O . ARG B 1 476 ? 21.406 21.984 17.672 1 96.88 476 ARG B O 1
ATOM 10780 N N . GLN B 1 477 ? 21.672 21.797 15.492 1 96 477 GLN B N 1
ATOM 10781 C CA . GLN B 1 477 ? 22.438 23.047 15.391 1 96 477 GLN B CA 1
ATOM 10782 C C . GLN B 1 477 ? 21.594 24.234 15.852 1 96 477 GLN B C 1
ATOM 10784 O O . GLN B 1 477 ? 22.109 25.125 16.547 1 96 477 GLN B O 1
ATOM 10789 N N . VAL B 1 478 ? 20.328 24.25 15.516 1 97.25 478 VAL B N 1
ATOM 10790 C CA . VAL B 1 478 ? 19.516 25.422 15.75 1 97.25 478 VAL B CA 1
ATOM 10791 C C . VAL B 1 478 ? 18.938 25.391 17.172 1 97.25 478 VAL B C 1
ATOM 10793 O O . VAL B 1 478 ? 18.891 26.422 17.844 1 97.25 478 VAL B O 1
ATOM 10796 N N . PHE B 1 479 ? 18.5 24.25 17.641 1 97.25 479 PHE B N 1
ATOM 10797 C CA . PHE B 1 479 ? 17.75 24.188 18.891 1 97.25 479 PHE B CA 1
ATOM 10798 C C . PHE B 1 479 ? 18.578 23.531 19.984 1 97.25 479 PHE B C 1
ATOM 10800 O O . PHE B 1 479 ? 18.172 23.531 21.156 1 97.25 479 PHE B O 1
ATOM 10807 N N . ASN B 1 480 ? 19.734 22.891 19.641 1 94.62 480 ASN B N 1
ATOM 10808 C CA . ASN B 1 480 ? 20.578 22.141 20.578 1 94.62 480 ASN B CA 1
ATOM 10809 C C . ASN B 1 480 ? 19.812 20.984 21.219 1 94.62 480 ASN B C 1
ATOM 10811 O O . ASN B 1 480 ? 19.859 20.812 22.422 1 94.62 480 ASN B O 1
ATOM 10815 N N . VAL B 1 481 ? 19.016 20.359 20.422 1 93.38 481 VAL B N 1
ATOM 10816 C CA . VAL B 1 481 ? 18.281 19.188 20.875 1 93.38 481 VAL B CA 1
ATOM 10817 C C . VAL B 1 481 ? 18.516 18.031 19.891 1 93.38 481 VAL B C 1
ATOM 10819 O O . VAL B 1 481 ? 18.797 18.266 18.719 1 93.38 481 VAL B O 1
ATOM 10822 N N . SER B 1 482 ? 18.547 16.812 20.391 1 92.5 482 SER B N 1
ATOM 10823 C CA . SER B 1 482 ? 18.5 15.617 19.562 1 92.5 482 SER B CA 1
ATOM 10824 C C . SER B 1 482 ? 17.062 15.148 19.344 1 92.5 482 SER B C 1
ATOM 10826 O O . SER B 1 482 ? 16.453 14.57 20.234 1 92.5 482 SER B O 1
ATOM 10828 N N . PRO B 1 483 ? 16.562 15.43 18.203 1 95.69 483 PRO B N 1
ATOM 10829 C CA . PRO B 1 483 ? 15.156 15.07 18 1 95.69 483 PRO B CA 1
ATOM 10830 C C . PRO B 1 483 ? 14.906 13.57 18.109 1 95.69 483 PRO B C 1
ATOM 10832 O O . PRO B 1 483 ? 15.648 12.773 17.531 1 95.69 483 PRO B O 1
ATOM 10835 N N . ALA B 1 484 ? 13.898 13.195 18.828 1 95.56 484 ALA B N 1
ATOM 10836 C CA . ALA B 1 484 ? 13.523 11.789 18.984 1 95.56 484 ALA B CA 1
ATOM 10837 C C . ALA B 1 484 ? 12.625 11.328 17.844 1 95.56 484 ALA B C 1
ATOM 10839 O O . ALA B 1 484 ? 12.625 10.148 17.484 1 95.56 484 ALA B O 1
ATOM 10840 N N . GLY B 1 485 ? 11.875 12.258 17.344 1 98 485 GLY B N 1
ATOM 10841 C CA . GLY B 1 485 ? 10.914 11.906 16.312 1 98 485 GLY B CA 1
ATOM 10842 C C . GLY B 1 485 ? 11.039 12.766 15.07 1 98 485 GLY B C 1
ATOM 10843 O O . GLY B 1 485 ? 11.82 13.719 15.039 1 98 485 GLY B O 1
ATOM 10844 N N . THR B 1 486 ? 10.359 12.328 14.031 1 98.31 486 THR B N 1
ATOM 10845 C CA . THR B 1 486 ? 10.336 13.062 12.773 1 98.31 486 THR B CA 1
ATOM 10846 C C . THR B 1 486 ? 8.906 13.234 12.273 1 98.31 486 THR B C 1
ATOM 10848 O O . THR B 1 486 ? 8.031 12.422 12.578 1 98.31 486 THR B O 1
ATOM 10851 N N . TRP B 1 487 ? 8.664 14.43 11.758 1 98.06 487 TRP B N 1
ATOM 10852 C CA . TRP B 1 487 ? 7.523 14.578 10.859 1 98.06 487 TRP B CA 1
ATOM 10853 C C . TRP B 1 487 ? 7.812 13.938 9.508 1 98.06 487 TRP B C 1
ATOM 10855 O O . TRP B 1 487 ? 8.719 14.375 8.789 1 98.06 487 TRP B O 1
ATOM 10865 N N . THR B 1 488 ? 7.133 12.82 9.195 1 98.56 488 THR B N 1
ATOM 10866 C CA . THR B 1 488 ? 7.227 12.25 7.852 1 98.56 488 THR B CA 1
ATOM 10867 C C . THR B 1 488 ? 6.523 13.141 6.836 1 98.56 488 THR B C 1
ATOM 10869 O O . THR B 1 488 ? 5.309 13.344 6.91 1 98.56 488 THR B O 1
ATOM 10872 N N . PRO B 1 489 ? 7.297 13.719 5.883 1 98.5 489 PRO B N 1
ATOM 10873 C CA . PRO B 1 489 ? 6.684 14.664 4.949 1 98.5 489 PRO B CA 1
ATOM 10874 C C . PRO B 1 489 ? 5.387 14.141 4.336 1 98.5 489 PRO B C 1
ATOM 10876 O O . PRO B 1 489 ? 5.379 13.062 3.729 1 98.5 489 PRO B O 1
ATOM 10879 N N . GLU B 1 490 ? 4.266 14.938 4.484 1 98.19 490 GLU B N 1
ATOM 10880 C CA . GLU B 1 490 ? 2.939 14.648 3.945 1 98.19 490 GLU B CA 1
ATOM 10881 C C . GLU B 1 490 ? 2.328 13.422 4.617 1 98.19 490 GLU B C 1
ATOM 10883 O O . GLU B 1 490 ? 1.288 12.922 4.18 1 98.19 490 GLU B O 1
ATOM 10888 N N . GLN B 1 491 ? 3.051 12.953 5.742 1 98.38 491 GLN B N 1
ATOM 10889 C CA . GLN B 1 491 ? 2.672 11.688 6.367 1 98.38 491 GLN B CA 1
ATOM 10890 C C . GLN B 1 491 ? 2.578 10.57 5.336 1 98.38 491 GLN B C 1
ATOM 10892 O O . GLN B 1 491 ? 1.686 9.727 5.414 1 98.38 491 GLN B O 1
ATOM 10897 N N . ALA B 1 492 ? 3.342 10.734 4.195 1 98.56 492 ALA B N 1
ATOM 10898 C CA . ALA B 1 492 ? 3.486 9.688 3.188 1 98.56 492 ALA B CA 1
ATOM 10899 C C . ALA B 1 492 ? 4.504 8.641 3.625 1 98.56 492 ALA B C 1
ATOM 10901 O O . ALA B 1 492 ? 5.668 8.961 3.875 1 98.56 492 ALA B O 1
ATOM 10902 N N . PHE B 1 493 ? 4.059 7.402 3.719 1 98.19 493 PHE B N 1
ATOM 10903 C CA . PHE B 1 493 ? 4.855 6.371 4.371 1 98.19 493 PHE B CA 1
ATOM 10904 C C . PHE B 1 493 ? 4.871 5.094 3.543 1 98.19 493 PHE B C 1
ATOM 10906 O O . PHE B 1 493 ? 3.9 4.789 2.846 1 98.19 493 PHE B O 1
ATOM 10913 N N . ASN B 1 494 ? 5.906 4.391 3.471 1 96.44 494 ASN B N 1
ATOM 10914 C CA . ASN B 1 494 ? 5.988 2.975 3.125 1 96.44 494 ASN B CA 1
ATOM 10915 C C . ASN B 1 494 ? 6.895 2.215 4.09 1 96.44 494 ASN B C 1
ATOM 10917 O O . ASN B 1 494 ? 7.633 2.824 4.867 1 96.44 494 ASN B O 1
ATOM 10921 N N . MET B 1 495 ? 6.926 0.949 4.129 1 97.62 495 MET B N 1
ATOM 10922 C CA . MET B 1 495 ? 7.527 0.108 5.156 1 97.62 495 MET B CA 1
ATOM 10923 C C . MET B 1 495 ? 9.047 0.223 5.129 1 97.62 495 MET B C 1
ATOM 10925 O O . MET B 1 495 ? 9.711 -0.047 6.133 1 97.62 495 MET B O 1
ATOM 10929 N N . GLY B 1 496 ? 9.633 0.656 4.035 1 97.44 496 GLY B N 1
ATOM 10930 C CA . GLY B 1 496 ? 11.078 0.813 3.945 1 97.44 496 GLY B CA 1
ATOM 10931 C C . GLY B 1 496 ? 11.617 1.901 4.855 1 97.44 496 GLY B C 1
ATOM 10932 O O . GLY B 1 496 ? 12.789 1.879 5.23 1 97.44 496 GLY B O 1
ATOM 10933 N N . LEU B 1 497 ? 10.773 2.828 5.234 1 98.19 497 LEU B N 1
ATOM 10934 C CA . LEU B 1 497 ? 11.188 3.963 6.051 1 98.19 497 LEU B CA 1
ATOM 10935 C C . LEU B 1 497 ? 11.562 3.514 7.457 1 98.19 497 LEU B C 1
ATOM 10937 O O . LEU B 1 497 ? 12.328 4.191 8.148 1 98.19 497 LEU B O 1
ATOM 10941 N N . ILE B 1 498 ? 11.055 2.359 7.934 1 97.62 498 ILE B N 1
ATOM 10942 C CA . ILE B 1 498 ? 11.422 1.846 9.25 1 97.62 498 ILE B CA 1
ATOM 10943 C C . ILE B 1 498 ? 12.93 1.596 9.305 1 97.62 498 ILE B C 1
ATOM 10945 O O . ILE B 1 498 ? 13.57 1.885 10.312 1 97.62 498 ILE B O 1
ATOM 10949 N N . THR B 1 499 ? 13.438 1.086 8.188 1 95.12 499 THR B N 1
ATOM 10950 C CA . THR B 1 499 ? 14.867 0.834 8.102 1 95.12 499 THR B CA 1
ATOM 10951 C C . THR B 1 499 ? 15.656 2.133 8.25 1 95.12 499 THR B C 1
ATOM 10953 O O . THR B 1 499 ? 16.594 2.213 9.047 1 95.12 499 THR B O 1
ATOM 10956 N N . LEU B 1 500 ? 15.273 3.141 7.52 1 96.5 500 LEU B N 1
ATOM 10957 C CA . LEU B 1 500 ? 16 4.402 7.527 1 96.5 500 LEU B CA 1
ATOM 10958 C C . LEU B 1 500 ? 15.875 5.098 8.875 1 96.5 500 LEU B C 1
ATOM 10960 O O . LEU B 1 500 ? 16.844 5.664 9.383 1 96.5 500 LEU B O 1
ATOM 10964 N N . TYR B 1 501 ? 14.672 5.086 9.484 1 97.44 501 TYR B N 1
ATOM 10965 C CA . TYR B 1 501 ? 14.461 5.723 10.781 1 97.44 501 TYR B CA 1
ATOM 10966 C C . TYR B 1 501 ? 15.258 5.02 11.875 1 97.44 501 TYR B C 1
ATOM 10968 O O . TYR B 1 501 ? 15.875 5.676 12.719 1 97.44 501 TYR B O 1
ATOM 10976 N N . ASN B 1 502 ? 15.344 3.729 11.797 1 93.75 502 ASN B N 1
ATOM 10977 C CA . ASN B 1 502 ? 16.125 2.98 12.773 1 93.75 502 ASN B CA 1
ATOM 10978 C C . ASN B 1 502 ? 17.625 3.268 12.625 1 93.75 502 ASN B C 1
ATOM 10980 O O . ASN B 1 502 ? 18.328 3.412 13.617 1 93.75 502 ASN B O 1
ATOM 10984 N N . GLN B 1 503 ? 18.062 3.369 11.422 1 91.94 503 GLN B N 1
ATOM 10985 C CA . GLN B 1 503 ? 19.484 3.59 11.141 1 91.94 503 GLN B CA 1
ATOM 10986 C C . GLN B 1 503 ? 19.922 4.98 11.594 1 91.94 503 GLN B C 1
ATOM 10988 O O . GLN B 1 503 ? 21.109 5.211 11.844 1 91.94 503 GLN B O 1
ATOM 10993 N N . THR B 1 504 ? 18.984 5.895 11.727 1 94.62 504 THR B N 1
ATOM 10994 C CA . THR B 1 504 ? 19.359 7.277 12.023 1 94.62 504 THR B CA 1
ATOM 10995 C C . THR B 1 504 ? 19 7.633 13.461 1 94.62 504 THR B C 1
ATOM 10997 O O . THR B 1 504 ? 19.203 8.766 13.898 1 94.62 504 THR B O 1
ATOM 11000 N N . GLY B 1 505 ? 18.328 6.777 14.172 1 93.94 505 GLY B N 1
ATOM 11001 C CA . GLY B 1 505 ? 18.016 6.996 15.578 1 93.94 505 GLY B CA 1
ATOM 11002 C C . GLY B 1 505 ? 16.672 7.664 15.789 1 93.94 505 GLY B C 1
ATOM 11003 O O . GLY B 1 505 ? 16.344 8.047 16.922 1 93.94 505 GLY B O 1
ATOM 11004 N N . ILE B 1 506 ? 15.898 7.824 14.758 1 97.31 506 ILE B N 1
ATOM 11005 C CA . ILE B 1 506 ? 14.539 8.328 14.891 1 97.31 506 ILE B CA 1
ATOM 11006 C C . ILE B 1 506 ? 13.664 7.266 15.555 1 97.31 506 ILE B C 1
ATOM 11008 O O . ILE B 1 506 ? 13.617 6.117 15.117 1 97.31 506 ILE B O 1
ATOM 11012 N N . ARG B 1 507 ? 12.922 7.715 16.578 1 96.88 507 ARG B N 1
ATOM 11013 C CA . ARG B 1 507 ? 12.219 6.734 17.391 1 96.88 507 ARG B CA 1
ATOM 11014 C C . ARG B 1 507 ? 10.727 6.719 17.062 1 96.88 507 ARG B C 1
ATOM 11016 O O . ARG B 1 507 ? 10.039 5.723 17.312 1 96.88 507 ARG B O 1
ATOM 11023 N N . TYR B 1 508 ? 10.203 7.797 16.609 1 98.62 508 TYR B N 1
ATOM 11024 C CA . TYR B 1 508 ? 8.773 7.793 16.344 1 98.62 508 TYR B CA 1
ATOM 11025 C C . TYR B 1 508 ? 8.422 8.781 15.234 1 98.62 508 TYR B C 1
ATOM 11027 O O . TYR B 1 508 ? 9.234 9.648 14.891 1 98.62 508 TYR B O 1
ATOM 11035 N N . THR B 1 509 ? 7.297 8.633 14.625 1 98.81 509 THR B N 1
ATOM 11036 C CA . THR B 1 509 ? 6.762 9.555 13.633 1 98.81 509 THR B CA 1
ATOM 11037 C C . THR B 1 509 ? 5.246 9.695 13.781 1 98.81 509 THR B C 1
ATOM 11039 O O . THR B 1 509 ? 4.652 9.094 14.68 1 98.81 509 THR B O 1
ATOM 11042 N N . ILE B 1 510 ? 4.645 10.586 13.016 1 98.81 510 ILE B N 1
ATOM 11043 C CA . ILE B 1 510 ? 3.215 10.875 13.023 1 98.81 510 ILE B CA 1
ATOM 11044 C C . ILE B 1 510 ? 2.602 10.492 11.68 1 98.81 510 ILE B C 1
ATOM 11046 O O . ILE B 1 510 ? 3.105 10.883 10.625 1 98.81 510 ILE B O 1
ATOM 11050 N N . LEU B 1 511 ? 1.586 9.648 11.703 1 98.81 511 LEU B N 1
ATOM 11051 C CA . LEU B 1 511 ? 0.875 9.266 10.492 1 98.81 511 LEU B CA 1
ATOM 11052 C C . LEU B 1 511 ? -0.628 9.461 10.656 1 98.81 511 LEU B C 1
ATOM 11054 O O . LEU B 1 511 ? -1.09 9.891 11.719 1 98.81 511 LEU B O 1
ATOM 11058 N N . ASP B 1 512 ? -1.408 9.219 9.641 1 98.75 512 ASP B N 1
ATOM 11059 C CA . ASP B 1 512 ? -2.852 9.445 9.633 1 98.75 512 ASP B CA 1
ATOM 11060 C C . ASP B 1 512 ? -3.607 8.148 9.922 1 98.75 512 ASP B C 1
ATOM 11062 O O . ASP B 1 512 ? -3.299 7.102 9.344 1 98.75 512 ASP B O 1
ATOM 11066 N N . GLN B 1 513 ? -4.617 8.219 10.75 1 98.62 513 GLN B N 1
ATOM 11067 C CA . GLN B 1 513 ? -5.305 7.012 11.188 1 98.62 513 GLN B CA 1
ATOM 11068 C C . GLN B 1 513 ? -6.102 6.387 10.047 1 98.62 513 GLN B C 1
ATOM 11070 O O . GLN B 1 513 ? -6.051 5.176 9.836 1 98.62 513 GLN B O 1
ATOM 11075 N N . ASP B 1 514 ? -6.879 7.156 9.266 1 97.12 514 ASP B N 1
ATOM 11076 C CA . ASP B 1 514 ? -7.762 6.629 8.234 1 97.12 514 ASP B CA 1
ATOM 11077 C C . ASP B 1 514 ? -6.957 6.082 7.051 1 97.12 514 ASP B C 1
ATOM 11079 O O . ASP B 1 514 ? -7.395 5.152 6.371 1 97.12 514 ASP B O 1
ATOM 11083 N N . ALA B 1 515 ? -5.793 6.609 6.863 1 97.69 515 ALA B N 1
ATOM 11084 C CA . ALA B 1 515 ? -4.945 6.203 5.746 1 97.69 515 ALA B CA 1
ATOM 11085 C C . ALA B 1 515 ? -4.324 4.832 6 1 97.69 515 ALA B C 1
ATOM 11087 O O . ALA B 1 515 ? -4.078 4.07 5.059 1 97.69 515 ALA B O 1
ATOM 11088 N N . TYR B 1 516 ? -4.086 4.465 7.266 1 98.38 516 TYR B N 1
ATOM 11089 C CA . TYR B 1 516 ? -3.213 3.318 7.488 1 98.38 516 TYR B CA 1
ATOM 11090 C C . TYR B 1 516 ? -3.918 2.252 8.32 1 98.38 516 TYR B C 1
ATOM 11092 O O . TYR B 1 516 ? -3.922 1.073 7.953 1 98.38 516 TYR B O 1
ATOM 11100 N N . LEU B 1 517 ? -4.594 2.541 9.367 1 98.12 517 LEU B N 1
ATOM 11101 C CA . LEU B 1 517 ? -5 1.605 10.414 1 98.12 517 LEU B CA 1
ATOM 11102 C C . LEU B 1 517 ? -5.988 0.582 9.867 1 98.12 517 LEU B C 1
ATOM 11104 O O . LEU B 1 517 ? -5.953 -0.589 10.25 1 98.12 517 LEU B O 1
ATOM 11108 N N . PRO B 1 518 ? -6.949 0.927 8.945 1 95 518 PRO B N 1
ATOM 11109 C CA . PRO B 1 518 ? -7.891 -0.077 8.445 1 95 518 PRO B CA 1
ATOM 11110 C C . PRO B 1 518 ? -7.199 -1.184 7.648 1 95 518 PRO B C 1
ATOM 11112 O O . PRO B 1 518 ? -7.801 -2.229 7.387 1 95 518 PRO B O 1
ATOM 11115 N N . TYR B 1 519 ? -5.969 -1.062 7.293 1 95 519 TYR B N 1
ATOM 11116 C CA . TYR B 1 519 ? -5.348 -1.95 6.312 1 95 519 TYR B CA 1
ATOM 11117 C C . TYR B 1 519 ? -4.176 -2.709 6.93 1 95 519 TYR B C 1
ATOM 11119 O O . TYR B 1 519 ? -3.523 -3.508 6.254 1 95 519 TYR B O 1
ATOM 11127 N N . VAL B 1 520 ? -3.85 -2.566 8.164 1 97.81 520 VAL B N 1
ATOM 11128 C CA . VAL B 1 520 ? -2.645 -3.105 8.789 1 97.81 520 VAL B CA 1
ATOM 11129 C C . VAL B 1 520 ? -2.895 -4.543 9.234 1 97.81 520 VAL B C 1
ATOM 11131 O O . VAL B 1 520 ? -4.043 -4.996 9.281 1 97.81 520 VAL B O 1
ATOM 11134 N N . THR B 1 521 ? -1.854 -5.289 9.391 1 97.38 521 THR B N 1
ATOM 11135 C CA . THR B 1 521 ? -1.877 -6.551 10.117 1 97.38 521 THR B CA 1
ATOM 11136 C C . THR B 1 521 ? -1.642 -6.32 11.609 1 97.38 521 THR B C 1
ATOM 11138 O O . THR B 1 521 ? -0.625 -5.742 12 1 97.38 521 THR B O 1
ATOM 11141 N N . VAL B 1 522 ? -2.562 -6.75 12.445 1 97.25 522 VAL B N 1
ATOM 11142 C CA . VAL B 1 522 ? -2.426 -6.605 13.891 1 97.25 522 VAL B CA 1
ATOM 11143 C C . VAL B 1 522 ? -1.619 -7.773 14.453 1 97.25 522 VAL B C 1
ATOM 11145 O O . VAL B 1 522 ? -2.004 -8.938 14.297 1 97.25 522 VAL B O 1
ATOM 11148 N N . VAL B 1 523 ? -0.506 -7.473 14.938 1 97.44 523 VAL B N 1
ATOM 11149 C CA . VAL B 1 523 ? 0.33 -8.477 15.586 1 97.44 523 VAL B CA 1
ATOM 11150 C C . VAL B 1 523 ? -0.159 -8.703 17.016 1 97.44 523 VAL B C 1
ATOM 11152 O O . VAL B 1 523 ? -0.338 -9.852 17.438 1 97.44 523 VAL B O 1
ATOM 11155 N N . SER B 1 524 ? -0.405 -7.625 17.766 1 96.94 524 SER B N 1
ATOM 11156 C CA . SER B 1 524 ? -0.978 -7.641 19.109 1 96.94 524 SER B CA 1
ATOM 11157 C C . SER B 1 524 ? -1.705 -6.336 19.406 1 96.94 524 SER B C 1
ATOM 11159 O O . SER B 1 524 ? -1.381 -5.289 18.844 1 96.94 524 SER B O 1
ATOM 11161 N N . GLY B 1 525 ? -2.73 -6.418 20.234 1 97.31 525 GLY B N 1
ATOM 11162 C CA . GLY B 1 525 ? -3.525 -5.246 20.578 1 97.31 525 GLY B CA 1
ATOM 11163 C C . GLY B 1 525 ? -4.695 -5.031 19.625 1 97.31 525 GLY B C 1
ATOM 11164 O O . GLY B 1 525 ? -5.395 -5.98 19.281 1 97.31 525 GLY B O 1
ATOM 11165 N N . ASN B 1 526 ? -5.016 -3.709 19.312 1 95.75 526 ASN B N 1
ATOM 11166 C CA . ASN B 1 526 ? -6.141 -3.354 18.453 1 95.75 526 ASN B CA 1
ATOM 11167 C C . ASN B 1 526 ? -5.832 -2.117 17.609 1 95.75 526 ASN B C 1
ATOM 11169 O O . ASN B 1 526 ? -4.723 -1.585 17.672 1 95.75 526 ASN B O 1
ATOM 11173 N N . THR B 1 527 ? -6.77 -1.675 16.844 1 96.94 527 THR B N 1
ATOM 11174 C CA . THR B 1 527 ? -6.52 -0.579 15.914 1 96.94 527 THR B CA 1
ATOM 11175 C C . THR B 1 527 ? -7.203 0.7 16.391 1 96.94 527 THR B C 1
ATOM 11177 O O . THR B 1 527 ? -7.523 1.574 15.578 1 96.94 527 THR B O 1
ATOM 11180 N N . ASN B 1 528 ? -7.559 0.817 17.75 1 97.12 528 ASN B N 1
ATOM 11181 C CA . ASN B 1 528 ? -8 2.1 18.281 1 97.12 528 ASN B CA 1
ATOM 11182 C C . ASN B 1 528 ? -6.934 3.174 18.125 1 97.12 528 ASN B C 1
ATOM 11184 O O . ASN B 1 528 ? -5.824 3.035 18.641 1 97.12 528 ASN B O 1
ATOM 11188 N N . PRO B 1 529 ? -7.281 4.234 17.469 1 97.88 529 PRO B N 1
ATOM 11189 C CA . PRO B 1 529 ? -6.227 5.188 17.125 1 97.88 529 PRO B CA 1
ATOM 11190 C C . PRO B 1 529 ? -5.742 6 18.328 1 97.88 529 PRO B C 1
ATOM 11192 O O . PRO B 1 529 ? -4.723 6.684 18.234 1 97.88 529 PRO B O 1
ATOM 11195 N N . TYR B 1 530 ? -6.406 5.977 19.438 1 98.44 530 TYR B N 1
ATOM 11196 C CA . TYR B 1 530 ? -6.121 6.836 20.578 1 98.44 530 TYR B CA 1
ATOM 11197 C C . TYR B 1 530 ? -5.09 6.191 21.5 1 98.44 530 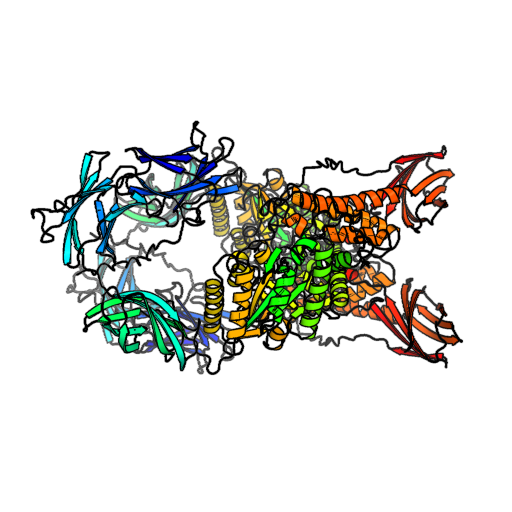TYR B C 1
ATOM 11199 O O . TYR B 1 530 ? -5.297 6.098 22.719 1 98.44 530 TYR B O 1
ATOM 11207 N N . GLN B 1 531 ? -4.012 5.781 20.938 1 98.44 531 GLN B N 1
ATOM 11208 C CA . GLN B 1 531 ? -2.854 5.184 21.594 1 98.44 531 GLN B CA 1
ATOM 11209 C C . GLN B 1 531 ? -1.628 5.219 20.688 1 98.44 531 GLN B C 1
ATOM 11211 O O . GLN B 1 531 ? -1.752 5.379 19.469 1 98.44 531 GLN B O 1
ATOM 11216 N N . PRO B 1 532 ? -0.41 5.047 21.266 1 98.69 532 PRO B N 1
ATOM 11217 C CA . PRO B 1 532 ? 0.77 4.832 20.438 1 98.69 532 PRO B CA 1
ATOM 11218 C C . PRO B 1 532 ? 0.815 3.432 19.828 1 98.69 532 PRO B C 1
ATOM 11220 O O . PRO B 1 532 ? 0.271 2.486 20.406 1 98.69 532 PRO B O 1
ATOM 11223 N N . PHE B 1 533 ? 1.427 3.295 18.672 1 98.88 533 PHE B N 1
ATOM 11224 C CA . PHE B 1 533 ? 1.583 2.021 17.984 1 98.88 533 PHE B CA 1
ATOM 11225 C C . PHE B 1 533 ? 3.055 1.716 17.734 1 98.88 533 PHE B C 1
ATOM 11227 O O . PHE B 1 533 ? 3.857 2.627 17.516 1 98.88 533 PHE B O 1
ATOM 11234 N N . GLU B 1 534 ? 3.383 0.529 17.875 1 98.56 534 GLU B N 1
ATOM 11235 C CA . GLU B 1 534 ? 4.676 0.031 17.422 1 98.56 534 GLU B CA 1
ATOM 11236 C C . GLU B 1 534 ? 4.547 -0.652 16.062 1 98.56 534 GLU B C 1
ATOM 11238 O O . GLU B 1 534 ? 3.812 -1.632 15.914 1 98.56 534 GLU B O 1
ATOM 11243 N N . VAL B 1 535 ? 5.188 -0.172 15.023 1 98.69 535 VAL B N 1
ATOM 11244 C CA . VAL B 1 535 ? 5.133 -0.738 13.68 1 98.69 535 VAL B CA 1
ATOM 11245 C C . VAL B 1 535 ? 6.402 -1.543 13.406 1 98.69 535 VAL B C 1
ATOM 11247 O O . VAL B 1 535 ? 7.508 -1.005 13.453 1 98.69 535 VAL B O 1
ATOM 11250 N N . LEU B 1 536 ? 6.227 -2.805 13.031 1 97.94 536 LEU B N 1
ATOM 11251 C CA . LEU B 1 536 ? 7.355 -3.707 12.828 1 97.94 536 LEU B CA 1
ATOM 11252 C C . LEU B 1 536 ? 7.648 -3.885 11.344 1 97.94 536 LEU B C 1
ATOM 11254 O O . LEU B 1 536 ? 6.727 -4.004 10.531 1 97.94 536 LEU B O 1
ATOM 11258 N N . ASN B 1 537 ? 8.945 -3.852 10.992 1 97.38 537 ASN B N 1
ATOM 11259 C CA . ASN B 1 537 ? 9.305 -4.359 9.672 1 97.38 537 ASN B CA 1
ATOM 11260 C C . ASN B 1 537 ? 9.492 -5.875 9.688 1 97.38 537 ASN B C 1
ATOM 11262 O O . ASN B 1 537 ? 9.164 -6.535 10.672 1 97.38 537 ASN B O 1
ATOM 11266 N N . SER B 1 538 ? 9.953 -6.465 8.602 1 97.62 538 SER B N 1
ATOM 11267 C CA . SER B 1 538 ? 10.055 -7.914 8.461 1 97.62 538 SER B CA 1
ATOM 11268 C C . SER B 1 538 ? 11.102 -8.492 9.406 1 97.62 538 SER B C 1
ATOM 11270 O O . SER B 1 538 ? 11.023 -9.656 9.789 1 97.62 538 SER B O 1
ATOM 11272 N N . LEU B 1 539 ? 12.117 -7.688 9.898 1 97.19 539 LEU B N 1
ATOM 11273 C CA . LEU B 1 539 ? 13.211 -8.141 10.75 1 97.19 539 LEU B CA 1
ATOM 11274 C C . LEU B 1 539 ? 12.844 -8.023 12.219 1 97.19 539 LEU B C 1
ATOM 11276 O O . LEU B 1 539 ? 13.617 -8.43 13.094 1 97.19 539 LEU B O 1
ATOM 11280 N N . GLY B 1 540 ? 11.703 -7.406 12.477 1 96 540 GLY B N 1
ATOM 11281 C CA . GLY B 1 540 ? 11.297 -7.176 13.852 1 96 540 GLY B CA 1
ATOM 11282 C C . GLY B 1 540 ? 11.781 -5.848 14.406 1 96 540 GLY B C 1
ATOM 11283 O O . GLY B 1 540 ? 11.609 -5.562 15.594 1 96 540 GLY B O 1
ATOM 11284 N N . GLN B 1 541 ? 12.375 -5.086 13.57 1 95.69 541 GLN B N 1
ATOM 11285 C CA . GLN B 1 541 ? 12.688 -3.717 13.969 1 95.69 541 GLN B CA 1
ATOM 11286 C C . GLN B 1 541 ? 11.445 -2.836 13.945 1 95.69 541 GLN B C 1
ATOM 11288 O O . GLN B 1 541 ? 10.477 -3.137 13.242 1 95.69 541 GLN B O 1
ATOM 11293 N N . SER B 1 542 ? 11.469 -1.776 14.781 1 95.38 542 SER B N 1
ATOM 11294 C CA . SER B 1 542 ? 10.195 -1.077 14.906 1 95.38 542 SER B CA 1
ATOM 11295 C C . SER B 1 542 ? 10.391 0.432 14.977 1 95.38 542 SER B C 1
ATOM 11297 O O . SER B 1 542 ? 11.5 0.904 15.242 1 95.38 542 SER B O 1
ATOM 11299 N N . THR B 1 543 ? 9.414 1.186 14.664 1 98 543 THR B N 1
ATOM 11300 C CA . THR B 1 543 ? 9.203 2.615 14.859 1 98 543 THR B CA 1
ATOM 11301 C C . THR B 1 543 ? 7.848 2.881 15.508 1 98 543 THR B 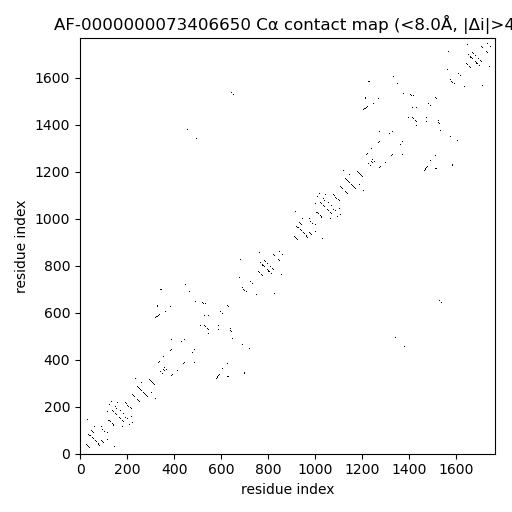C 1
ATOM 11303 O O . THR B 1 543 ? 6.852 2.252 15.156 1 98 543 THR B O 1
ATOM 11306 N N . ILE B 1 544 ? 7.859 3.732 16.531 1 98.81 544 ILE B N 1
ATOM 11307 C CA . ILE B 1 544 ? 6.594 4.086 17.172 1 98.81 544 ILE B CA 1
ATOM 11308 C C . ILE B 1 544 ? 5.848 5.102 16.312 1 98.81 544 ILE B C 1
ATOM 11310 O O . ILE B 1 544 ? 6.461 5.992 15.719 1 98.81 544 ILE B O 1
ATOM 11314 N N . VAL B 1 545 ? 4.543 4.938 16.219 1 98.88 545 VAL B N 1
ATOM 11315 C CA . VAL B 1 545 ? 3.73 5.852 15.414 1 98.88 545 VAL B CA 1
ATOM 11316 C C . VAL B 1 545 ? 2.559 6.363 16.25 1 98.88 545 VAL B C 1
ATOM 11318 O O . VAL B 1 545 ? 1.887 5.586 16.938 1 98.88 545 VAL B O 1
ATOM 11321 N N . LEU B 1 546 ? 2.396 7.625 16.328 1 98.88 546 LEU B N 1
ATOM 11322 C CA . LEU B 1 546 ? 1.129 8.227 16.734 1 98.88 546 LEU B CA 1
ATOM 11323 C C . LEU B 1 546 ? 0.268 8.539 15.508 1 98.88 546 LEU B C 1
ATOM 11325 O O . LEU B 1 546 ? 0.712 9.234 14.586 1 98.88 546 LEU B O 1
ATOM 11329 N N . PHE B 1 547 ? -0.925 7.984 15.453 1 98.88 547 PHE B N 1
ATOM 11330 C CA . PHE B 1 547 ? -1.841 8.258 14.352 1 98.88 547 PHE B CA 1
ATOM 11331 C C . PHE B 1 547 ? -2.744 9.445 14.68 1 98.88 547 PHE B C 1
ATOM 11333 O O . PHE B 1 547 ? -3.432 9.438 15.703 1 98.88 547 PHE B O 1
ATOM 11340 N N . ARG B 1 548 ? -2.682 10.445 13.844 1 98.75 548 ARG B N 1
ATOM 11341 C CA . ARG B 1 548 ? -3.537 11.609 14.062 1 98.75 548 ARG B CA 1
ATOM 11342 C C . ARG B 1 548 ? -5.004 11.258 13.844 1 98.75 548 ARG B C 1
ATOM 11344 O O . ARG B 1 548 ? -5.332 10.461 12.969 1 98.75 548 ARG B O 1
ATOM 11351 N N . ASP B 1 549 ? -5.852 11.844 14.688 1 98.38 549 ASP B N 1
ATOM 11352 C CA . ASP B 1 549 ? -7.289 11.812 14.43 1 98.38 549 ASP B CA 1
ATOM 11353 C C . ASP B 1 549 ? -7.637 12.586 13.164 1 98.38 549 ASP B C 1
ATOM 11355 O O . ASP B 1 549 ? -7.551 13.82 13.141 1 98.38 549 ASP B O 1
ATOM 11359 N N . THR B 1 550 ? -8.031 11.836 12.148 1 97.19 550 THR B N 1
ATOM 11360 C CA . THR B 1 550 ? -8.242 12.43 10.836 1 97.19 550 THR B CA 1
ATOM 11361 C C . THR B 1 550 ? -9.273 13.555 10.906 1 97.19 550 THR B C 1
ATOM 11363 O O . THR B 1 550 ? -9.023 14.656 10.414 1 97.19 550 THR B O 1
ATOM 11366 N N . ALA B 1 551 ? -10.391 13.367 11.531 1 94.62 551 ALA B N 1
ATOM 11367 C CA . ALA B 1 551 ? -11.492 14.328 11.555 1 94.62 551 ALA B CA 1
ATOM 11368 C C . ALA B 1 551 ? -11.102 15.586 12.328 1 94.62 551 ALA B C 1
ATOM 11370 O O . ALA B 1 551 ? -11.289 16.703 11.844 1 94.62 551 ALA B O 1
ATOM 11371 N N . LEU B 1 552 ? -10.57 15.406 13.484 1 97.38 552 LEU B N 1
ATOM 11372 C CA . LEU B 1 552 ? -10.211 16.547 14.328 1 97.38 552 LEU B CA 1
ATOM 11373 C C . LEU B 1 552 ? -9.062 17.328 13.719 1 97.38 552 LEU B C 1
ATOM 11375 O O . LEU B 1 552 ? -9.062 18.562 13.766 1 97.38 552 LEU B O 1
ATOM 11379 N N . SER B 1 553 ? -8.047 16.641 13.18 1 97.88 553 SER B N 1
ATOM 11380 C CA . SER B 1 553 ? -6.949 17.328 12.492 1 97.88 553 SER B CA 1
ATOM 11381 C C . SER B 1 553 ? -7.453 18.141 11.312 1 97.88 553 SER B C 1
ATOM 11383 O O . SER B 1 553 ? -6.988 19.266 11.086 1 97.88 553 SER B O 1
ATOM 11385 N N . ASN B 1 554 ? -8.398 17.562 10.617 1 94 554 ASN B N 1
ATOM 11386 C CA . ASN B 1 554 ? -8.961 18.281 9.477 1 94 554 ASN B CA 1
ATOM 11387 C C . ASN B 1 554 ? -9.789 19.484 9.922 1 94 554 ASN B C 1
ATOM 11389 O O . ASN B 1 554 ? -9.828 20.5 9.227 1 94 554 ASN B O 1
ATOM 11393 N N . GLN B 1 555 ? -10.438 19.422 11.039 1 93.19 555 GLN B N 1
ATOM 11394 C CA . GLN B 1 555 ? -11.148 20.562 11.578 1 93.19 555 GLN B CA 1
ATOM 11395 C C . GLN B 1 555 ? -10.18 21.703 11.922 1 93.19 555 GLN B C 1
ATOM 11397 O O . GLN B 1 555 ? -10.445 22.859 11.625 1 93.19 555 GLN B O 1
ATOM 11402 N N . PHE B 1 556 ? -9.07 21.359 12.523 1 94.81 556 PHE B N 1
ATOM 11403 C CA . PHE B 1 556 ? -8.031 22.344 12.789 1 94.81 556 PHE B CA 1
ATOM 11404 C C . PHE B 1 556 ? -7.559 23 11.492 1 94.81 556 PHE B C 1
ATOM 11406 O O . PHE B 1 556 ? -7.379 24.219 11.438 1 94.81 556 PHE B O 1
ATOM 11413 N N . SER B 1 557 ? -7.41 22.219 10.477 1 92.12 557 SER B N 1
ATOM 11414 C CA . SER B 1 557 ? -6.805 22.672 9.227 1 92.12 557 SER B CA 1
ATOM 11415 C C . SER B 1 557 ? -7.777 23.531 8.414 1 92.12 557 SER B C 1
ATOM 11417 O O . SER B 1 557 ? -7.371 24.484 7.758 1 92.12 557 SER B O 1
ATOM 11419 N N . PHE B 1 558 ? -9.109 23.125 8.508 1 86.25 558 PHE B N 1
ATOM 11420 C CA . PHE B 1 558 ? -9.961 23.656 7.445 1 86.25 558 PHE B CA 1
ATOM 11421 C C . PHE B 1 558 ? -11.195 24.328 8.023 1 86.25 558 PHE B C 1
ATOM 11423 O O . PHE B 1 558 ? -11.977 24.938 7.285 1 86.25 558 PHE B O 1
ATOM 11430 N N . GLN B 1 559 ? -11.352 24.297 9.367 1 85.56 559 GLN B N 1
ATOM 11431 C CA . GLN B 1 559 ? -12.602 24.828 9.914 1 85.56 559 GLN B CA 1
ATOM 11432 C C . GLN B 1 559 ? -12.336 25.781 11.078 1 85.56 559 GLN B C 1
ATOM 11434 O O . GLN B 1 559 ? -12.805 26.922 11.07 1 85.56 559 GLN B O 1
ATOM 11439 N N . PHE B 1 560 ? -11.547 25.5 12.055 1 92.25 560 PHE B N 1
ATOM 11440 C CA . PHE B 1 560 ? -11.422 26.172 13.344 1 92.25 560 PHE B CA 1
ATOM 11441 C C . PHE B 1 560 ? -10.883 27.594 13.164 1 92.25 560 PHE B C 1
ATOM 11443 O O . PHE B 1 560 ? -11.148 28.469 13.977 1 92.25 560 PHE B O 1
ATOM 11450 N N . PHE B 1 561 ? -10.227 27.844 12.078 1 92.38 561 PHE B N 1
ATOM 11451 C CA . PHE B 1 561 ? -9.57 29.141 11.945 1 92.38 561 PHE B CA 1
ATOM 11452 C C . PHE B 1 561 ? -10.383 30.062 11.055 1 92.38 561 PHE B C 1
ATOM 11454 O O . PHE B 1 561 ? -9.938 31.172 10.719 1 92.38 561 PHE B O 1
ATOM 11461 N N . SER B 1 562 ? -11.57 29.688 10.672 1 86.12 562 SER B N 1
ATOM 11462 C CA . SER B 1 562 ? -12.414 30.469 9.773 1 86.12 562 SER B CA 1
ATOM 11463 C C . SER B 1 562 ? -13.773 30.75 10.406 1 86.12 562 SER B C 1
ATOM 11465 O O . SER B 1 562 ? -14.758 30.984 9.695 1 86.12 562 SER B O 1
ATOM 11467 N N . GLN B 1 563 ? -13.852 30.719 11.719 1 83.56 563 GLN B N 1
ATOM 11468 C CA . GLN B 1 563 ? -15.086 30.938 12.461 1 83.56 563 GLN B CA 1
ATOM 11469 C C . GLN B 1 563 ? -14.836 31.781 13.703 1 83.56 563 GLN B C 1
ATOM 11471 O O . GLN B 1 563 ? -13.688 32.125 14 1 83.56 563 GLN B O 1
ATOM 11476 N N . PRO B 1 564 ? -15.961 32.219 14.406 1 86.94 564 PRO B N 1
ATOM 11477 C CA . PRO B 1 564 ? -15.758 33 15.633 1 86.94 564 PRO B CA 1
ATOM 11478 C C . PRO B 1 564 ? -14.984 32.219 16.703 1 86.94 564 PRO B C 1
ATOM 11480 O O . PRO B 1 564 ? -15.211 31.016 16.891 1 86.94 564 PRO B O 1
ATOM 11483 N N . PRO B 1 565 ? -14.062 32.844 17.375 1 92.88 565 PRO B N 1
ATOM 11484 C CA . PRO B 1 565 ? -13.164 32.156 18.297 1 92.88 565 PRO B CA 1
ATOM 11485 C C . PRO B 1 565 ? -13.906 31.406 19.406 1 92.88 565 PRO B C 1
ATOM 11487 O O . PRO B 1 565 ? -13.461 30.344 19.844 1 92.88 565 PRO B O 1
ATOM 11490 N N . GLN B 1 566 ? -15.07 31.922 19.812 1 89.12 566 GLN B N 1
ATOM 11491 C CA . GLN B 1 566 ? -15.828 31.25 20.875 1 89.12 566 GLN B CA 1
ATOM 11492 C C . GLN B 1 566 ? -16.391 29.922 20.375 1 89.12 566 GLN B C 1
ATOM 11494 O O . GLN B 1 566 ? -16.422 28.938 21.125 1 89.12 566 GLN B O 1
ATOM 11499 N N . LEU B 1 567 ? -16.828 29.969 19.203 1 90.31 567 LEU B N 1
ATOM 11500 C CA . LEU B 1 567 ? -17.328 28.734 18.609 1 90.31 567 LEU B CA 1
ATOM 11501 C C . LEU B 1 567 ? -16.219 27.719 18.453 1 90.31 567 LEU B C 1
ATOM 11503 O O . LEU B 1 567 ? -16.422 26.531 18.688 1 90.31 567 LEU B O 1
ATOM 11507 N N . THR B 1 568 ? -15.062 28.156 18.016 1 94.56 568 THR B N 1
ATOM 11508 C CA . THR B 1 568 ? -13.891 27.297 17.859 1 94.56 568 THR B CA 1
ATOM 11509 C C . THR B 1 568 ? -13.539 26.641 19.188 1 94.56 568 THR B C 1
ATOM 11511 O O . THR B 1 568 ? -13.367 25.406 19.25 1 94.56 568 THR B O 1
ATOM 11514 N N . ALA B 1 569 ? -13.469 27.422 20.219 1 95.94 569 ALA B N 1
ATOM 11515 C CA . ALA B 1 569 ? -13.133 26.906 21.547 1 95.94 569 ALA B CA 1
ATOM 11516 C C . ALA B 1 569 ? -14.164 25.891 22.016 1 95.94 569 ALA B C 1
ATOM 11518 O O . ALA B 1 569 ? -13.812 24.828 22.547 1 95.94 569 ALA B O 1
ATOM 11519 N N . GLN B 1 570 ? -15.406 26.234 21.797 1 93.38 570 GLN B N 1
ATOM 11520 C CA . GLN B 1 570 ? -16.5 25.375 22.234 1 93.38 570 GLN B CA 1
ATOM 11521 C C . GLN B 1 570 ? -16.453 24.031 21.516 1 93.38 570 GLN B C 1
ATOM 11523 O O . GLN B 1 570 ? -16.5 22.969 22.156 1 93.38 570 GLN B O 1
ATOM 11528 N N . GLN B 1 571 ? -16.375 24.078 20.219 1 93.62 571 GLN B N 1
ATOM 11529 C CA . GLN B 1 571 ? -16.391 22.844 19.422 1 93.62 571 GLN B CA 1
ATOM 11530 C C . GLN B 1 571 ? -15.18 21.969 19.75 1 93.62 571 GLN B C 1
ATOM 11532 O O . GLN B 1 571 ? -15.312 20.75 19.859 1 93.62 571 GLN B O 1
ATOM 11537 N N . LEU B 1 572 ? -14.031 22.547 19.906 1 98 572 LEU B N 1
ATOM 11538 C CA . LEU B 1 572 ? -12.828 21.781 20.219 1 98 572 LEU B CA 1
ATOM 11539 C C . LEU B 1 572 ? -12.984 21.062 21.547 1 98 572 LEU B C 1
ATOM 11541 O O . LEU B 1 572 ? -12.766 19.844 21.641 1 98 572 LEU B O 1
ATOM 11545 N N . ILE B 1 573 ? -13.367 21.766 22.562 1 97.81 573 ILE B N 1
ATOM 11546 C CA . ILE B 1 573 ? -13.453 21.219 23.906 1 97.81 573 ILE B CA 1
ATOM 11547 C C . ILE B 1 573 ? -14.547 20.141 23.953 1 97.81 573 ILE B C 1
ATOM 11549 O O . ILE B 1 573 ? -14.375 19.094 24.578 1 97.81 573 ILE B O 1
ATOM 11553 N N . GLN B 1 574 ? -15.656 20.406 23.297 1 95.44 574 GLN B N 1
ATOM 11554 C CA . GLN B 1 574 ? -16.75 19.438 23.312 1 95.44 574 GLN B CA 1
ATOM 11555 C C . GLN B 1 574 ? -16.391 18.188 22.531 1 95.44 574 GLN B C 1
ATOM 11557 O O . GLN B 1 574 ? -16.781 17.078 22.906 1 95.44 574 GLN B O 1
ATOM 11562 N N . GLU B 1 575 ? -15.68 18.344 21.422 1 96.56 575 GLU B N 1
ATOM 11563 C CA . GLU B 1 575 ? -15.219 17.172 20.688 1 96.56 575 GLU B CA 1
ATOM 11564 C C . GLU B 1 575 ? -14.266 16.328 21.516 1 96.56 575 GLU B C 1
ATOM 11566 O O . GLU B 1 575 ? -14.336 15.094 21.484 1 96.56 575 GLU B O 1
ATOM 11571 N N . LEU B 1 576 ? -13.367 16.922 22.172 1 98.31 576 LEU B N 1
ATOM 11572 C CA . LEU B 1 576 ? -12.445 16.219 23.047 1 98.31 576 LEU B CA 1
ATOM 11573 C C . LEU B 1 576 ? -13.203 15.508 24.172 1 98.31 576 LEU B C 1
ATOM 11575 O O . LEU B 1 576 ? -12.828 14.406 24.578 1 98.31 576 LEU B O 1
ATOM 11579 N N . ALA B 1 577 ? -14.242 16.125 24.672 1 97.44 577 ALA B N 1
ATOM 11580 C CA . ALA B 1 577 ? -15.078 15.5 25.703 1 97.44 577 ALA B CA 1
ATOM 11581 C C . ALA B 1 577 ? -15.742 14.234 25.188 1 97.44 577 ALA B C 1
ATOM 11583 O O . ALA B 1 577 ? -15.844 13.234 25.906 1 97.44 577 ALA B O 1
ATOM 11584 N N . MET B 1 578 ? -16.234 14.344 23.984 1 96.12 578 MET B N 1
ATOM 11585 C CA . MET B 1 578 ? -16.859 13.172 23.375 1 96.12 578 MET B CA 1
ATOM 11586 C C . MET B 1 578 ? -15.852 12.031 23.25 1 96.12 578 MET B C 1
ATOM 11588 O O . MET B 1 578 ? -16.188 10.867 23.484 1 96.12 578 MET B O 1
ATOM 11592 N N . ILE B 1 579 ? -14.648 12.328 22.859 1 97.31 579 ILE B N 1
ATOM 11593 C CA . ILE B 1 579 ? -13.594 11.328 22.75 1 97.31 579 ILE B CA 1
ATOM 11594 C C . ILE B 1 579 ? -13.297 10.742 24.141 1 97.31 579 ILE B C 1
ATOM 11596 O O . ILE B 1 579 ? -13.133 9.531 24.281 1 97.31 579 ILE B O 1
ATOM 11600 N N . TYR B 1 580 ? -13.258 11.562 25.141 1 97.75 580 TYR B N 1
ATOM 11601 C CA . TYR B 1 580 ? -13.016 11.133 26.516 1 97.75 580 TYR B CA 1
ATOM 11602 C C . TYR B 1 580 ? -14.07 10.133 26.969 1 97.75 580 TYR B C 1
ATOM 11604 O O . TYR B 1 580 ? -13.758 9.156 27.641 1 97.75 580 TYR B O 1
ATOM 11612 N N . MET B 1 581 ? -15.32 10.391 26.656 1 95.56 581 MET B N 1
ATOM 11613 C CA . MET B 1 581 ? -16.406 9.523 27.094 1 95.56 581 MET B CA 1
ATOM 11614 C C . MET B 1 581 ? -16.172 8.086 26.641 1 95.56 581 MET B C 1
ATOM 11616 O O . MET B 1 581 ? -16.484 7.148 27.375 1 95.56 581 MET B O 1
ATOM 11620 N N . ASN B 1 582 ? -15.57 8.016 25.5 1 93.69 582 ASN B N 1
ATOM 11621 C CA . ASN B 1 582 ? -15.445 6.68 24.922 1 93.69 582 ASN B CA 1
ATOM 11622 C C . ASN B 1 582 ? -14.023 6.145 25.062 1 93.69 582 ASN B C 1
ATOM 11624 O O . ASN B 1 582 ? -13.789 4.945 24.906 1 93.69 582 ASN B O 1
ATOM 11628 N N . ASN B 1 583 ? -13.07 7.023 25.422 1 96.31 583 ASN B N 1
ATOM 11629 C CA . ASN B 1 583 ? -11.664 6.645 25.453 1 96.31 583 ASN B CA 1
ATOM 11630 C C . ASN B 1 583 ? -10.93 7.34 26.594 1 96.31 583 ASN B C 1
ATOM 11632 O O . ASN B 1 583 ? -9.891 7.969 26.391 1 96.31 583 ASN B O 1
ATOM 11636 N N . PRO B 1 584 ? -11.453 7.18 27.781 1 96.56 584 PRO B N 1
ATOM 11637 C CA . PRO B 1 584 ? -10.734 7.828 28.891 1 96.56 584 PRO B CA 1
ATOM 11638 C C . PRO B 1 584 ? -9.281 7.383 28.984 1 96.56 584 PRO B C 1
ATOM 11640 O O . PRO B 1 584 ? -8.977 6.203 28.781 1 96.56 584 PRO B O 1
ATOM 11643 N N . GLY B 1 585 ? -8.398 8.273 29.125 1 97.25 585 GLY B N 1
ATOM 11644 C CA . GLY B 1 585 ? -6.98 7.973 29.266 1 97.25 585 GLY B CA 1
ATOM 11645 C C . GLY B 1 585 ? -6.27 7.797 27.938 1 97.25 585 GLY B C 1
ATOM 11646 O O . GLY B 1 585 ? -5.07 7.508 27.906 1 97.25 585 GLY B O 1
ATOM 11647 N N . GLY B 1 586 ? -6.934 8.047 26.828 1 98.12 586 GLY B N 1
ATOM 11648 C CA . GLY B 1 586 ? -6.367 7.836 25.5 1 98.12 586 GLY B CA 1
ATOM 11649 C C . GLY B 1 586 ? -5.465 8.969 25.062 1 98.12 586 GLY B C 1
ATOM 11650 O O . GLY B 1 586 ? -5.426 10.023 25.688 1 98.12 586 GLY B O 1
ATOM 11651 N N . VAL B 1 587 ? -4.699 8.734 24.031 1 98.81 587 VAL B N 1
ATOM 11652 C CA . VAL B 1 587 ? -3.865 9.734 23.375 1 98.81 587 VAL B CA 1
ATOM 11653 C C . VAL B 1 587 ? -4.566 10.25 22.125 1 98.81 587 VAL B C 1
ATOM 11655 O O . VAL B 1 587 ? -4.82 9.492 21.188 1 98.81 587 VAL B O 1
ATOM 11658 N N . VAL B 1 588 ? -4.957 11.484 22.141 1 98.81 588 VAL B N 1
ATOM 11659 C CA . VAL B 1 588 ? -5.559 12.109 20.969 1 98.81 588 VAL B CA 1
ATOM 11660 C C . VAL B 1 588 ? -4.512 12.945 20.234 1 98.81 588 VAL B C 1
ATOM 11662 O O . VAL B 1 588 ? -4.055 13.969 20.75 1 98.81 588 VAL B O 1
ATOM 11665 N N . THR B 1 589 ? -4.16 12.508 19.062 1 98.88 589 THR B N 1
ATOM 11666 C CA . THR B 1 589 ? -3.148 13.219 18.297 1 98.88 589 THR B CA 1
ATOM 11667 C C . THR B 1 589 ? -3.795 14.039 17.188 1 98.88 589 THR B C 1
ATOM 11669 O O . THR B 1 589 ? -4.586 13.523 16.391 1 98.88 589 THR B O 1
ATOM 11672 N N . VAL B 1 590 ? -3.514 15.25 17.188 1 98.56 590 VAL B N 1
ATOM 11673 C CA . VAL B 1 590 ? -3.879 16.141 16.094 1 98.56 590 VAL B CA 1
ATOM 11674 C C . VAL B 1 590 ? -2.617 16.656 15.414 1 98.56 590 VAL B C 1
ATOM 11676 O O . VAL B 1 590 ? -1.685 17.125 16.078 1 98.56 590 VAL B O 1
ATOM 11679 N N . ALA B 1 591 ? -2.508 16.531 14.125 1 98.56 591 ALA B N 1
ATOM 11680 C CA . ALA B 1 591 ? -1.304 16.891 13.383 1 98.56 591 ALA B CA 1
ATOM 11681 C C . ALA B 1 591 ? -1.656 17.5 12.031 1 98.56 591 ALA B C 1
ATOM 11683 O O . ALA B 1 591 ? -2.477 16.953 11.289 1 98.56 591 ALA B O 1
ATOM 11684 N N . PHE B 1 592 ? -1.17 18.641 11.742 1 96.56 592 PHE B N 1
ATOM 11685 C CA . PHE B 1 592 ? -1.488 19.406 10.539 1 96.56 592 PHE B CA 1
ATOM 11686 C C . PHE B 1 592 ? -0.527 20.578 10.375 1 96.56 592 PHE B C 1
ATOM 11688 O O . PHE B 1 592 ? 0.347 20.797 11.219 1 96.56 592 PHE B O 1
ATOM 11695 N N . ASP B 1 593 ? -0.615 21.312 9.289 1 95.56 593 ASP B N 1
ATOM 11696 C CA . ASP B 1 593 ? 0.203 22.5 9.047 1 95.56 593 ASP B CA 1
ATOM 11697 C C . ASP B 1 593 ? -0.036 23.547 10.117 1 95.56 593 ASP B C 1
ATOM 11699 O O . ASP B 1 593 ? -1.182 23.828 10.484 1 95.56 593 ASP B O 1
ATOM 11703 N N . GLY B 1 594 ? 0.981 24.094 10.594 1 94.5 594 GLY B N 1
ATOM 11704 C CA . GLY B 1 594 ? 0.869 25.062 11.68 1 94.5 594 GLY B CA 1
ATOM 11705 C C . GLY B 1 594 ? 0.71 26.484 11.195 1 94.5 594 GLY B C 1
ATOM 11706 O O . GLY B 1 594 ? 0.146 27.328 11.898 1 94.5 594 GLY B O 1
ATOM 11707 N N . GLU B 1 595 ? 1.188 26.797 10 1 92.88 595 GLU B N 1
ATOM 11708 C CA . GLU B 1 595 ? 1.191 28.188 9.523 1 92.88 595 GLU B CA 1
ATOM 11709 C C . GLU B 1 595 ? 0.03 28.438 8.57 1 92.88 595 GLU B C 1
ATOM 11711 O O . GLU B 1 595 ? -0.524 29.547 8.539 1 92.88 595 GLU B O 1
ATOM 11716 N N . ASN B 1 596 ? -0.38 27.438 7.855 1 91.69 596 ASN B N 1
ATOM 11717 C CA . ASN B 1 596 ? -1.312 27.594 6.746 1 91.69 596 ASN B CA 1
ATOM 11718 C C . ASN B 1 596 ? -2.688 28.047 7.234 1 91.69 596 ASN B C 1
ATOM 11720 O O . ASN B 1 596 ? -3.295 28.953 6.648 1 91.69 596 ASN B O 1
ATOM 11724 N N . PRO B 1 597 ? -3.174 27.438 8.281 1 91.88 597 PRO B N 1
ATOM 11725 C CA . PRO B 1 597 ? -4.492 27.891 8.727 1 91.88 597 PRO B CA 1
ATOM 11726 C C . PRO B 1 597 ? -4.508 29.375 9.094 1 91.88 597 PRO B C 1
ATOM 11728 O O . PRO B 1 597 ? -5.531 30.047 8.93 1 91.88 597 PRO B O 1
ATOM 11731 N N . LEU B 1 598 ? -3.41 29.906 9.586 1 94.5 598 LEU B N 1
ATOM 11732 C CA . LEU B 1 598 ? -3.297 31.312 9.938 1 94.5 598 LEU B CA 1
ATOM 11733 C C . LEU B 1 598 ? -3.125 32.188 8.688 1 94.5 598 LEU B C 1
ATOM 11735 O O . LEU B 1 598 ? -3.771 33.219 8.547 1 94.5 598 LEU B O 1
ATOM 11739 N N . ILE B 1 599 ? -2.24 31.703 7.816 1 93.06 599 ILE B N 1
ATOM 11740 C CA . ILE B 1 599 ? -1.918 32.438 6.602 1 93.06 599 ILE B CA 1
ATOM 11741 C C . ILE B 1 599 ? -3.168 32.562 5.734 1 93.06 599 ILE B C 1
ATOM 11743 O O . ILE B 1 599 ? -3.402 33.625 5.133 1 93.06 599 ILE B O 1
ATOM 11747 N N . PHE B 1 600 ? -4.004 31.547 5.746 1 89.44 600 PHE B N 1
ATOM 11748 C CA . PHE B 1 600 ? -5.168 31.547 4.867 1 89.44 600 PHE B CA 1
ATOM 11749 C C . PHE B 1 600 ? -6.352 32.25 5.531 1 89.44 600 PHE B C 1
ATOM 11751 O O . PHE B 1 600 ? -7.336 32.562 4.867 1 89.44 600 PHE B O 1
ATOM 11758 N N . ASN B 1 601 ? -6.25 32.5 6.844 1 89.88 601 ASN B N 1
ATOM 11759 C CA . ASN B 1 601 ? -7.301 33.188 7.602 1 89.88 601 ASN B CA 1
ATOM 11760 C C . ASN B 1 601 ? -6.742 34.281 8.484 1 89.88 601 ASN B C 1
ATOM 11762 O O . ASN B 1 601 ? -6.891 34.25 9.703 1 89.88 601 ASN B O 1
ATOM 11766 N N . PRO B 1 602 ? -6.184 35.312 7.805 1 89.75 602 PRO B N 1
ATOM 11767 C CA . PRO B 1 602 ? -5.473 36.312 8.57 1 89.75 602 PRO B CA 1
ATOM 11768 C C . PRO B 1 602 ? -6.41 37.156 9.445 1 89.75 602 PRO B C 1
ATOM 11770 O O . PRO B 1 602 ? -5.98 37.719 10.453 1 89.75 602 PRO B O 1
ATOM 11773 N N . SER B 1 603 ? -7.684 37.25 9.148 1 87.69 603 SER B N 1
ATOM 11774 C CA . SER B 1 603 ? -8.633 38.062 9.891 1 87.69 603 SER B CA 1
ATOM 11775 C C . SER B 1 603 ? -9.188 37.312 11.102 1 87.69 603 SER B C 1
ATOM 11777 O O . SER B 1 603 ? -9.453 37.938 12.141 1 87.69 603 SER B O 1
ATOM 11779 N N . THR B 1 604 ? -9.32 36.031 11.031 1 88.81 604 THR B N 1
ATOM 11780 C CA . THR B 1 604 ? -9.953 35.25 12.086 1 88.81 604 THR B CA 1
ATOM 11781 C C . THR B 1 604 ? -8.93 34.344 12.781 1 88.81 604 THR B C 1
ATOM 11783 O O . THR B 1 604 ? -9.023 34.125 13.984 1 88.81 604 THR B O 1
ATOM 11786 N N . GLY B 1 605 ? -7.984 33.969 12.078 1 93.5 605 GLY B N 1
ATOM 11787 C CA . GLY B 1 605 ? -7.039 32.938 12.5 1 93.5 605 GLY B CA 1
ATOM 11788 C C . GLY B 1 605 ? -6.359 33.25 13.812 1 93.5 605 GLY B C 1
ATOM 11789 O O . GLY B 1 605 ? -6.34 32.438 14.727 1 93.5 605 GLY B O 1
ATOM 11790 N N . PRO B 1 606 ? -5.82 34.438 13.93 1 95.06 606 PRO B N 1
ATOM 11791 C CA . PRO B 1 606 ? -5.117 34.781 15.156 1 95.06 606 PRO B CA 1
ATOM 11792 C C . PRO B 1 606 ? -6.012 34.688 16.391 1 95.06 606 PRO B C 1
ATOM 11794 O O . PRO B 1 606 ? -5.59 34.156 17.422 1 95.06 606 PRO B O 1
ATOM 11797 N N . GLN B 1 607 ? -7.23 35.125 16.281 1 94.56 607 GLN B N 1
ATOM 11798 C CA . GLN B 1 607 ? -8.156 35.094 17.406 1 94.56 607 GLN B CA 1
ATOM 11799 C C . GLN B 1 607 ? -8.562 33.656 17.719 1 94.56 607 GLN B C 1
ATOM 11801 O O . GLN B 1 607 ? -8.758 33.281 18.875 1 94.56 607 GLN B O 1
ATOM 11806 N N . ASP B 1 608 ? -8.695 32.938 16.688 1 96.06 608 ASP B N 1
ATOM 11807 C CA . ASP B 1 608 ? -9.062 31.547 16.859 1 96.06 608 ASP B CA 1
ATOM 11808 C C . ASP B 1 608 ? -7.945 30.766 17.562 1 96.06 608 ASP B C 1
ATOM 11810 O O . ASP B 1 608 ? -8.211 29.953 18.438 1 96.06 608 ASP B O 1
ATOM 11814 N N . LEU B 1 609 ? -6.734 30.969 17.094 1 97.88 609 LEU B N 1
ATOM 11815 C CA . LEU B 1 609 ? -5.605 30.312 17.734 1 97.88 609 LEU B CA 1
ATOM 11816 C C . LEU B 1 609 ? -5.52 30.688 19.219 1 97.88 609 LEU B C 1
ATOM 11818 O O . LEU B 1 609 ? -5.27 29.828 20.062 1 97.88 609 LEU B O 1
ATOM 11822 N N . ASN B 1 610 ? -5.664 31.938 19.484 1 97.38 610 ASN B N 1
ATOM 11823 C CA . ASN B 1 610 ? -5.695 32.406 20.875 1 97.38 610 ASN B CA 1
ATOM 11824 C C . ASN B 1 610 ? -6.781 31.703 21.688 1 97.38 610 ASN B C 1
ATOM 11826 O O . ASN B 1 610 ? -6.543 31.297 22.812 1 97.38 610 ASN B O 1
ATOM 11830 N N . ALA B 1 611 ? -7.98 31.609 21.078 1 96.94 611 ALA B N 1
ATOM 11831 C CA . ALA B 1 611 ? -9.109 30.969 21.75 1 96.94 611 ALA B CA 1
ATOM 11832 C C . ALA B 1 611 ? -8.82 29.5 22.016 1 96.94 611 ALA B C 1
ATOM 11834 O O . ALA B 1 611 ? -9.203 28.969 23.062 1 96.94 611 ALA B O 1
ATOM 11835 N N . ILE B 1 612 ? -8.211 28.844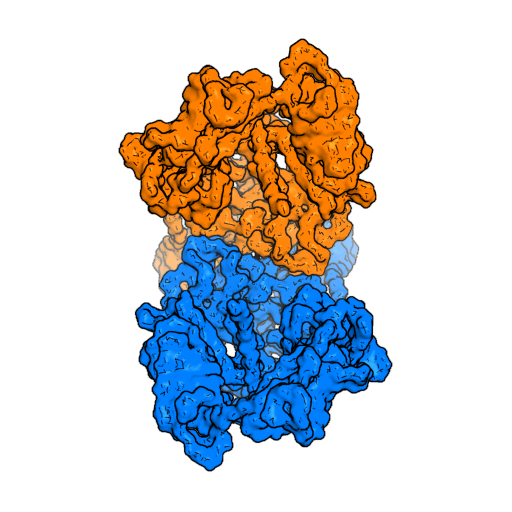 21.125 1 98.06 612 ILE B N 1
ATOM 11836 C CA . ILE B 1 612 ? -7.859 27.438 21.25 1 98.06 612 ILE B CA 1
ATOM 11837 C C . ILE B 1 612 ? -6.938 27.234 22.453 1 98.06 612 ILE B C 1
ATOM 11839 O O . ILE B 1 612 ? -7.227 26.438 23.344 1 98.06 612 ILE B O 1
ATOM 11843 N N . TYR B 1 613 ? -5.852 27.984 22.516 1 98.19 613 TYR B N 1
ATOM 11844 C CA . TYR B 1 613 ? -4.883 27.828 23.594 1 98.19 613 TYR B CA 1
ATOM 11845 C C . TYR B 1 613 ? -5.469 28.266 24.938 1 98.19 613 TYR B C 1
ATOM 11847 O O . TYR B 1 613 ? -5.168 27.672 25.969 1 98.19 613 TYR B O 1
ATOM 11855 N N . GLN B 1 614 ? -6.246 29.297 24.859 1 97.5 614 GLN B N 1
ATOM 11856 C CA . GLN B 1 614 ? -6.902 29.75 26.078 1 97.5 614 GLN B CA 1
ATOM 11857 C C . GLN B 1 614 ? -7.801 28.656 26.656 1 97.5 614 GLN B C 1
ATOM 11859 O O . GLN B 1 614 ? -7.762 28.375 27.844 1 97.5 614 GLN B O 1
ATOM 11864 N N . ALA B 1 615 ? -8.602 28.094 25.828 1 96.75 615 ALA B N 1
ATOM 11865 C CA . ALA B 1 615 ? -9.523 27.047 26.25 1 96.75 615 ALA B CA 1
ATOM 11866 C C . ALA B 1 615 ? -8.758 25.828 26.781 1 96.75 615 ALA B C 1
ATOM 11868 O O . ALA B 1 615 ? -9.117 25.266 27.812 1 96.75 615 ALA B O 1
ATOM 11869 N N . LEU B 1 616 ? -7.746 25.422 26.062 1 97.81 616 LEU B N 1
ATOM 11870 C CA . LEU B 1 616 ? -6.953 24.266 26.484 1 97.81 616 LEU B CA 1
ATOM 11871 C C . LEU B 1 616 ? -6.277 24.531 27.812 1 97.81 616 LEU B C 1
ATOM 11873 O O . LEU B 1 616 ? -6.203 23.641 28.672 1 97.81 616 LEU B O 1
ATOM 11877 N N . SER B 1 617 ? -5.762 25.734 27.922 1 96.62 617 SER B N 1
ATOM 11878 C CA . SER B 1 617 ? -5.129 26.125 29.172 1 96.62 617 SER B CA 1
ATOM 11879 C C . SER B 1 617 ? -6.117 26.078 30.328 1 96.62 617 SER B C 1
ATOM 11881 O O . SER B 1 617 ? -5.766 25.656 31.438 1 96.62 617 SER B O 1
ATOM 11883 N N . GLN B 1 618 ? -7.324 26.453 30.094 1 94.62 618 GLN B N 1
ATOM 11884 C CA . GLN B 1 618 ? -8.367 26.5 31.109 1 94.62 618 GLN B CA 1
ATOM 11885 C C . GLN B 1 618 ? -8.758 25.109 31.578 1 94.62 618 GLN B C 1
ATOM 11887 O O . GLN B 1 618 ? -9.039 24.891 32.75 1 94.62 618 GLN B O 1
ATOM 11892 N N . TYR B 1 619 ? -8.758 24.188 30.719 1 94.94 619 TYR B N 1
ATOM 11893 C CA . TYR B 1 619 ? -9.25 22.859 31.047 1 94.94 619 TYR B CA 1
ATOM 11894 C C . TYR B 1 619 ? -8.094 21.922 31.406 1 94.94 619 TYR B C 1
ATOM 11896 O O . TYR B 1 619 ? -8.312 20.75 31.688 1 94.94 619 TYR B O 1
ATOM 11904 N N . GLN B 1 620 ? -6.938 22.406 31.453 1 94.31 620 GLN B N 1
ATOM 11905 C CA . GLN B 1 620 ? -5.746 21.625 31.766 1 94.31 620 GLN B CA 1
ATOM 11906 C C . GLN B 1 620 ? -5.84 21 33.156 1 94.31 620 GLN B C 1
ATOM 11908 O O . GLN B 1 620 ? -6.141 21.688 34.125 1 94.31 620 GLN B O 1
ATOM 11913 N N . GLY B 1 621 ? -5.57 19.609 33.25 1 91.06 621 GLY B N 1
ATOM 11914 C CA . GLY B 1 621 ? -5.426 18.969 34.562 1 91.06 621 GLY B CA 1
ATOM 11915 C C . GLY B 1 621 ? -6.699 18.281 35.031 1 91.06 621 GLY B C 1
ATOM 11916 O O . GLY B 1 621 ? -6.695 17.578 36.031 1 91.06 621 GLY B O 1
ATOM 11917 N N . SER B 1 622 ? -7.711 18.422 34.344 1 88.62 622 SER B N 1
ATOM 11918 C CA . SER B 1 622 ? -8.961 17.75 34.719 1 88.62 622 SER B CA 1
ATOM 11919 C C . SER B 1 622 ? -9.148 16.469 33.906 1 88.62 622 SER B C 1
ATOM 11921 O O . SER B 1 622 ? -8.469 15.469 34.188 1 88.62 622 SER B O 1
ATOM 11923 N N . TRP B 1 623 ? -9.953 16.438 32.969 1 96.25 623 TRP B N 1
ATOM 11924 C CA . TRP B 1 623 ? -10.195 15.281 32.125 1 96.25 623 TRP B CA 1
ATOM 11925 C C . TRP B 1 623 ? -9.367 15.375 30.828 1 96.25 623 TRP B C 1
ATOM 11927 O O . TRP B 1 623 ? -9.414 14.469 30 1 96.25 623 TRP B O 1
ATOM 11937 N N . LEU B 1 624 ? -8.562 16.438 30.797 1 97.06 624 LEU B N 1
ATOM 11938 C CA . LEU B 1 624 ? -7.75 16.766 29.625 1 97.06 624 LEU B CA 1
ATOM 11939 C C . LEU B 1 624 ? -6.379 17.281 30.047 1 97.06 624 LEU B C 1
ATOM 11941 O O . LEU B 1 624 ? -6.273 18.094 30.969 1 97.06 624 LEU B O 1
ATOM 11945 N N . ILE B 1 625 ? -5.355 16.844 29.438 1 97.75 625 ILE B N 1
ATOM 11946 C CA . ILE B 1 625 ? -4.02 17.422 29.578 1 97.75 625 ILE B CA 1
ATOM 11947 C C . ILE B 1 625 ? -3.354 17.5 28.203 1 97.75 625 ILE B C 1
ATOM 11949 O O . ILE B 1 625 ? -3.656 16.703 27.312 1 97.75 625 ILE B O 1
ATOM 11953 N N . THR B 1 626 ? -2.494 18.469 27.969 1 98 626 THR B N 1
ATOM 11954 C CA . THR B 1 626 ? -1.653 18.531 26.781 1 98 626 THR B CA 1
ATOM 11955 C C . THR B 1 626 ? -0.277 17.938 27.062 1 98 626 THR B C 1
ATOM 11957 O O . THR B 1 626 ? 0.285 18.141 28.141 1 98 626 THR B O 1
ATOM 11960 N N . GLN B 1 627 ? 0.173 17.109 26.203 1 97.56 627 GLN B N 1
ATOM 11961 C CA . GLN B 1 627 ? 1.506 16.531 26.281 1 97.56 627 GLN B CA 1
ATOM 11962 C C . GLN B 1 627 ? 2.225 16.625 24.938 1 97.56 627 GLN B C 1
ATOM 11964 O O . GLN B 1 627 ? 1.584 16.719 23.891 1 97.56 627 GLN B O 1
ATOM 11969 N N . THR B 1 628 ? 3.539 16.656 25 1 98.19 628 THR B N 1
ATOM 11970 C CA . THR B 1 628 ? 4.305 16.469 23.766 1 98.19 628 THR B CA 1
ATOM 11971 C C . THR B 1 628 ? 4.191 15.023 23.281 1 98.19 628 THR B C 1
ATOM 11973 O O . THR B 1 628 ? 3.734 14.148 24.031 1 98.19 628 THR B O 1
ATOM 11976 N N . ALA B 1 629 ? 4.594 14.797 22.109 1 98.62 629 ALA B N 1
ATOM 11977 C CA . ALA B 1 629 ? 4.531 13.453 21.547 1 98.62 629 ALA B CA 1
ATOM 11978 C C . ALA B 1 629 ? 5.363 12.477 22.375 1 98.62 629 ALA B C 1
ATOM 11980 O O . ALA B 1 629 ? 4.891 11.391 22.719 1 98.62 629 ALA B O 1
ATOM 11981 N N . SER B 1 630 ? 6.559 12.82 22.75 1 98 630 SER B N 1
ATOM 11982 C CA . SER B 1 630 ? 7.441 11.953 23.516 1 98 630 SER B CA 1
ATOM 11983 C C . SER B 1 630 ? 6.855 11.648 24.891 1 98 630 SER B C 1
ATOM 11985 O O . SER B 1 630 ? 6.957 10.516 25.375 1 98 630 SER B O 1
ATOM 11987 N N . GLN B 1 631 ? 6.305 12.68 25.5 1 97.56 631 GLN B N 1
ATOM 11988 C CA . GLN B 1 631 ? 5.691 12.484 26.812 1 97.56 631 GLN B CA 1
ATOM 11989 C C . GLN B 1 631 ? 4.523 11.508 26.734 1 97.56 631 GLN B C 1
ATOM 11991 O O . GLN B 1 631 ? 4.395 10.617 27.578 1 97.56 631 GLN B O 1
ATOM 11996 N N . ALA B 1 632 ? 3.695 11.703 25.734 1 98.38 632 ALA B N 1
ATOM 11997 C CA . ALA B 1 632 ? 2.545 10.82 25.562 1 98.38 632 ALA B CA 1
ATOM 11998 C C . ALA B 1 632 ? 2.992 9.383 25.297 1 98.38 632 ALA B C 1
ATOM 12000 O O . ALA B 1 632 ? 2.416 8.438 25.828 1 98.38 632 ALA B O 1
ATOM 12001 N N . ILE B 1 633 ? 3.984 9.172 24.469 1 98.62 633 ILE B N 1
ATOM 12002 C CA . ILE B 1 633 ? 4.508 7.852 24.141 1 98.62 633 ILE B CA 1
ATOM 12003 C C . ILE B 1 633 ? 5.062 7.188 25.406 1 98.62 633 ILE B C 1
ATOM 12005 O O . ILE B 1 633 ? 4.832 6 25.641 1 98.62 633 ILE B O 1
ATOM 12009 N N . ALA B 1 634 ? 5.723 7.902 26.25 1 97.81 634 ALA B N 1
ATOM 12010 C CA . ALA B 1 634 ? 6.379 7.371 27.453 1 97.81 634 ALA B CA 1
ATOM 12011 C C . ALA B 1 634 ? 5.352 6.961 28.5 1 97.81 634 ALA B C 1
ATOM 12013 O O . ALA B 1 634 ? 5.574 6.012 29.25 1 97.81 634 ALA B O 1
ATOM 12014 N N . THR B 1 635 ? 4.184 7.617 28.484 1 97.5 635 THR B N 1
ATOM 12015 C CA . THR B 1 635 ? 3.248 7.434 29.594 1 97.5 635 THR B CA 1
ATOM 12016 C C . THR B 1 635 ? 2.117 6.488 29.203 1 97.5 635 THR B C 1
ATOM 12018 O O . THR B 1 635 ? 1.247 6.176 30.016 1 97.5 635 THR B O 1
ATOM 12021 N N . HIS B 1 636 ? 2.111 6.027 27.969 1 97.62 636 HIS B N 1
ATOM 12022 C CA . HIS B 1 636 ? 0.972 5.219 27.547 1 97.62 636 HIS B CA 1
ATOM 12023 C C . HIS B 1 636 ? 1.424 3.861 27.016 1 97.62 636 HIS B C 1
ATOM 12025 O O . HIS B 1 636 ? 1.079 3.477 25.891 1 97.62 636 HIS B O 1
ATOM 12031 N N . LYS B 1 637 ? 2.035 3.088 27.703 1 94.62 637 LYS B N 1
ATOM 12032 C CA . LYS B 1 637 ? 2.41 1.705 27.422 1 94.62 637 LYS B CA 1
ATOM 12033 C C . LYS B 1 637 ? 1.413 0.729 28.047 1 94.62 637 LYS B C 1
ATOM 12035 O O . LYS B 1 637 ? 0.777 1.039 29.062 1 94.62 637 LYS B O 1
ATOM 12040 N N . PRO B 1 638 ? 1.299 -0.58 27.547 1 95.19 638 PRO B N 1
ATOM 12041 C CA . PRO B 1 638 ? 1.935 -1.101 26.328 1 95.19 638 PRO B CA 1
ATOM 12042 C C . PRO B 1 638 ? 1.299 -0.558 25.047 1 95.19 638 PRO B C 1
ATOM 12044 O O . PRO B 1 638 ? 0.163 -0.076 25.078 1 95.19 638 PRO B O 1
ATOM 12047 N N . TYR B 1 639 ? 1.997 -0.694 23.906 1 97.5 639 TYR B N 1
ATOM 12048 C CA . TYR B 1 639 ? 1.528 -0.258 22.594 1 97.5 639 TYR B CA 1
ATOM 12049 C C . TYR B 1 639 ? 0.862 -1.406 21.844 1 97.5 639 TYR B C 1
ATOM 12051 O O . TYR B 1 639 ? 1.195 -2.574 22.062 1 97.5 639 TYR B O 1
ATOM 12059 N N . SER B 1 640 ? -0.107 -1.076 21.031 1 98.06 640 SER B N 1
ATOM 12060 C CA . SER B 1 640 ? -0.484 -2.045 20 1 98.06 640 SER B CA 1
ATOM 12061 C C . SER B 1 640 ? 0.635 -2.238 18.984 1 98.06 640 SER B C 1
ATOM 12063 O O . SER B 1 640 ? 1.365 -1.295 18.672 1 98.06 640 SER B O 1
ATOM 12065 N N . VAL B 1 641 ? 0.85 -3.482 18.531 1 98.62 641 VAL B N 1
ATOM 12066 C CA . VAL B 1 641 ? 1.895 -3.812 17.578 1 98.62 641 VAL B CA 1
ATOM 12067 C C . VAL B 1 641 ? 1.264 -4.176 16.234 1 98.62 641 VAL B C 1
ATOM 12069 O O . VAL B 1 641 ? 0.378 -5.031 16.172 1 98.62 641 VAL B O 1
ATOM 12072 N N . ILE B 1 642 ? 1.646 -3.484 15.188 1 98.62 642 ILE B N 1
ATOM 12073 C CA . ILE B 1 642 ? 1.088 -3.713 13.859 1 98.62 642 ILE B CA 1
ATOM 12074 C C . ILE B 1 642 ? 2.215 -3.793 12.836 1 98.62 642 ILE B C 1
ATOM 12076 O O . ILE B 1 642 ? 3.369 -3.482 13.141 1 98.62 642 ILE B O 1
ATOM 12080 N N . THR B 1 643 ? 1.952 -4.305 11.641 1 98.25 643 THR B N 1
ATOM 12081 C CA . THR B 1 643 ? 2.883 -4.344 10.516 1 98.25 643 THR B CA 1
ATOM 12082 C C . THR B 1 643 ? 2.141 -4.203 9.188 1 98.25 643 THR B C 1
ATOM 12084 O O . THR B 1 643 ? 0.919 -4.031 9.172 1 98.25 643 THR B O 1
ATOM 12087 N N . ASN B 1 644 ? 2.854 -4.062 8.07 1 98.06 644 ASN B N 1
ATOM 12088 C CA . ASN B 1 644 ? 2.324 -4.055 6.711 1 98.06 644 ASN B CA 1
ATOM 12089 C C . ASN B 1 644 ? 1.447 -2.832 6.457 1 98.06 644 ASN B C 1
ATOM 12091 O O . ASN B 1 644 ? 0.335 -2.955 5.938 1 98.06 644 ASN B O 1
ATOM 12095 N N . LEU B 1 645 ? 1.943 -1.679 6.875 1 98 645 LEU B N 1
ATOM 12096 C CA . LEU B 1 645 ? 1.258 -0.453 6.48 1 98 645 LEU B CA 1
ATOM 12097 C C . LEU B 1 645 ? 1.288 -0.276 4.965 1 98 645 LEU B C 1
ATOM 12099 O O . LEU B 1 645 ? 2.307 -0.546 4.324 1 98 645 LEU B O 1
ATOM 12103 N N . PRO B 1 646 ? 0.159 0.204 4.398 1 96.38 646 PRO B N 1
ATOM 12104 C CA . PRO B 1 646 ? 0.159 0.464 2.955 1 96.38 646 PRO B CA 1
ATOM 12105 C C . PRO B 1 646 ? 1.001 1.681 2.576 1 96.38 646 PRO B C 1
ATOM 12107 O O . PRO B 1 646 ? 1.402 2.455 3.447 1 96.38 646 PRO B O 1
ATOM 12110 N N . GLU B 1 647 ? 1.371 1.778 1.306 1 97.06 647 GLU B N 1
ATOM 12111 C CA . GLU B 1 647 ? 1.981 2.994 0.776 1 97.06 647 GLU B CA 1
ATOM 12112 C C . GLU B 1 647 ? 0.921 4.031 0.417 1 97.06 647 GLU B C 1
ATOM 12114 O O . GLU B 1 647 ? 0.135 3.83 -0.51 1 97.06 647 GLU B O 1
ATOM 12119 N N . THR B 1 648 ? 0.852 5.102 1.169 1 97.25 648 THR B N 1
ATOM 12120 C CA . THR B 1 648 ? -0.131 6.16 0.979 1 97.25 648 THR B CA 1
ATOM 12121 C C . THR B 1 648 ? 0.301 7.434 1.702 1 97.25 648 THR B C 1
ATOM 12123 O O . THR B 1 648 ? 1.484 7.617 1.995 1 97.25 648 THR B O 1
ATOM 12126 N N . SER B 1 649 ? -0.618 8.406 1.872 1 97.88 649 SER B N 1
ATOM 12127 C CA . SER B 1 649 ? -0.358 9.68 2.527 1 97.88 649 SER B CA 1
ATOM 12128 C C . SER B 1 649 ? -1.556 10.133 3.357 1 97.88 649 SER B C 1
ATOM 12130 O O . SER B 1 649 ? -2.557 9.414 3.451 1 97.88 649 SER B O 1
ATOM 12132 N N . TRP B 1 650 ? -1.423 11.328 3.959 1 96.06 650 TRP B N 1
ATOM 12133 C CA . TRP B 1 650 ? -2.508 11.867 4.773 1 96.06 650 TRP B CA 1
ATOM 12134 C C . TRP B 1 650 ? -3.775 12.039 3.945 1 96.06 650 TRP B C 1
ATOM 12136 O O . TRP B 1 650 ? -4.875 12.125 4.492 1 96.06 650 TRP B O 1
ATOM 12146 N N . ASN B 1 651 ? -3.582 12.039 2.592 1 93.19 651 ASN B N 1
ATOM 12147 C CA . ASN B 1 651 ? -4.711 12.242 1.688 1 93.19 651 ASN B CA 1
ATOM 12148 C C . ASN B 1 651 ? -5.27 10.914 1.186 1 93.19 651 ASN B C 1
ATOM 12150 O O . ASN B 1 651 ? -5.953 10.875 0.159 1 93.19 651 ASN B O 1
ATOM 12154 N N . LEU B 1 652 ? -4.949 9.852 1.771 1 92.25 652 LEU B N 1
ATOM 12155 C CA . LEU B 1 652 ? -5.465 8.508 1.54 1 92.25 652 LEU B CA 1
ATOM 12156 C C . LEU B 1 652 ? -4.977 7.961 0.204 1 92.25 652 LEU B C 1
ATOM 12158 O O . LEU B 1 652 ? -5.402 6.883 -0.224 1 92.25 652 LEU B O 1
ATOM 12162 N N . ASN B 1 653 ? -4.188 8.711 -0.514 1 94.25 653 ASN B N 1
ATOM 12163 C CA . ASN B 1 653 ? -3.541 8.336 -1.766 1 94.25 653 ASN B CA 1
ATOM 12164 C C . ASN B 1 653 ? -2.312 9.195 -2.043 1 94.25 653 ASN B C 1
ATOM 12166 O O . ASN B 1 653 ? -1.902 9.992 -1.195 1 94.25 653 ASN B O 1
ATOM 12170 N N . LEU B 1 654 ? -1.696 9.07 -3.236 1 97.81 654 LEU B N 1
ATOM 12171 C CA . LEU B 1 654 ? -0.505 9.828 -3.598 1 97.81 654 LEU B CA 1
ATOM 12172 C C . LEU B 1 654 ? -0.776 10.727 -4.801 1 97.81 654 LEU B C 1
ATOM 12174 O O . LEU B 1 654 ? 0.158 11.172 -5.473 1 97.81 654 LEU B O 1
ATOM 12178 N N . ASN B 1 655 ? -2.023 11.094 -5.059 1 96.31 655 ASN B N 1
ATOM 12179 C CA . ASN B 1 655 ? -2.43 11.742 -6.301 1 96.31 655 ASN B CA 1
ATOM 12180 C C . ASN B 1 655 ? -1.851 13.148 -6.414 1 96.31 655 ASN B C 1
ATOM 12182 O O . ASN B 1 655 ? -1.594 13.633 -7.52 1 96.31 655 ASN B O 1
ATOM 12186 N N . TYR B 1 656 ? -1.63 13.812 -5.266 1 96.69 656 TYR B N 1
ATOM 12187 C CA . TYR B 1 656 ? -1.076 15.156 -5.316 1 96.69 656 TYR B CA 1
ATOM 12188 C C . TYR B 1 656 ? 0.354 15.141 -5.844 1 96.69 656 TYR B C 1
ATOM 12190 O O . TYR B 1 656 ? 0.855 16.156 -6.328 1 96.69 656 TYR B O 1
ATOM 12198 N N . TRP B 1 657 ? 0.984 14 -5.852 1 98.44 657 TRP B N 1
ATOM 12199 C CA . TRP B 1 657 ? 2.41 13.93 -6.156 1 98.44 657 TRP B CA 1
ATOM 12200 C C . TRP B 1 657 ? 2.668 13.031 -7.363 1 98.44 657 TRP B C 1
ATOM 12202 O O . TRP B 1 657 ? 3.701 13.156 -8.031 1 98.44 657 TRP B O 1
ATOM 12212 N N . ASN B 1 658 ? 1.785 12.07 -7.574 1 97.88 658 ASN B N 1
ATOM 12213 C CA . ASN B 1 658 ? 1.9 11.094 -8.656 1 97.88 658 ASN B CA 1
ATOM 12214 C C . ASN B 1 658 ? 0.531 10.609 -9.117 1 97.88 658 ASN B C 1
ATOM 12216 O O . ASN B 1 658 ? -0.073 9.742 -8.484 1 97.88 658 ASN B O 1
ATOM 12220 N N . ASN B 1 659 ? 0.018 11.18 -10.25 1 96.94 659 ASN B N 1
ATOM 12221 C CA . ASN B 1 659 ? -1.284 10.766 -10.766 1 96.94 659 ASN B CA 1
ATOM 12222 C C . ASN B 1 659 ? -1.28 10.664 -12.289 1 96.94 659 ASN B C 1
ATOM 12224 O O . ASN B 1 659 ? -2.332 10.758 -12.922 1 96.94 659 ASN B O 1
ATOM 12228 N N . GLY B 1 660 ? -0.056 10.648 -12.836 1 96.56 660 GLY B N 1
ATOM 12229 C CA . GLY B 1 660 ? 0.064 10.516 -14.281 1 96.56 660 GLY B CA 1
ATOM 12230 C C . GLY B 1 660 ? 0.06 11.852 -15 1 96.56 660 GLY B C 1
ATOM 12231 O O . GLY B 1 660 ? 0.235 11.906 -16.219 1 96.56 660 GLY B O 1
ATOM 12232 N N . ASN B 1 661 ? -0.083 12.953 -14.25 1 96.94 661 ASN B N 1
ATOM 12233 C CA . ASN B 1 661 ? -0.023 14.281 -14.852 1 96.94 661 ASN B CA 1
ATOM 12234 C C . ASN B 1 661 ? 1.317 14.523 -15.539 1 96.94 661 ASN B C 1
ATOM 12236 O O . ASN B 1 661 ? 2.373 14.281 -14.953 1 96.94 661 ASN B O 1
ATOM 12240 N N . PRO B 1 662 ? 1.313 15.047 -16.719 1 96.25 662 PRO B N 1
ATOM 12241 C CA . PRO B 1 662 ? 2.559 15.234 -17.469 1 96.25 662 PRO B CA 1
ATOM 12242 C C . PRO B 1 662 ? 3.545 16.156 -16.766 1 96.25 662 PRO B C 1
ATOM 12244 O O . PRO B 1 662 ? 4.758 15.953 -16.844 1 96.25 662 PRO B O 1
ATOM 12247 N N . GLY B 1 663 ? 2.994 17.172 -16.109 1 97.81 663 GLY B N 1
ATOM 12248 C CA . GLY B 1 663 ? 3.875 18.062 -15.383 1 97.81 663 GLY B CA 1
ATOM 12249 C C . GLY B 1 663 ? 4.586 17.391 -14.227 1 97.81 663 GLY B C 1
ATOM 12250 O O . GLY B 1 663 ? 5.777 17.625 -14 1 97.81 663 GLY B O 1
ATOM 12251 N N . LYS B 1 664 ? 3.885 16.609 -13.492 1 98.19 664 LYS B N 1
ATOM 12252 C CA . LYS B 1 664 ? 4.473 15.867 -12.383 1 98.19 664 LYS B CA 1
ATOM 12253 C C . LYS B 1 664 ? 5.504 14.852 -12.883 1 98.19 664 LYS B C 1
ATOM 12255 O O . LYS B 1 664 ? 6.582 14.719 -12.297 1 98.19 664 LYS B O 1
ATOM 12260 N N . ILE B 1 665 ? 5.164 14.156 -13.984 1 98.12 665 ILE B N 1
ATOM 12261 C CA . ILE B 1 665 ? 6.07 13.195 -14.586 1 98.12 665 ILE B CA 1
ATOM 12262 C C . ILE B 1 665 ? 7.348 13.898 -15.039 1 98.12 665 ILE B C 1
ATOM 12264 O O . ILE B 1 665 ? 8.453 13.375 -14.844 1 98.12 665 ILE B O 1
ATOM 12268 N N . GLU B 1 666 ? 7.207 15.055 -15.578 1 97.88 666 GLU B N 1
ATOM 12269 C CA . GLU B 1 666 ? 8.359 15.812 -16.047 1 97.88 666 GLU B CA 1
ATOM 12270 C C . GLU B 1 666 ? 9.305 16.156 -14.906 1 97.88 666 GLU B C 1
ATOM 12272 O O . GLU B 1 666 ? 10.523 16.078 -15.047 1 97.88 666 GLU B O 1
ATOM 12277 N N . ILE B 1 667 ? 8.773 16.531 -13.797 1 98.5 667 ILE B N 1
ATOM 12278 C CA . ILE B 1 667 ? 9.594 16.875 -12.641 1 98.5 667 ILE B CA 1
ATOM 12279 C C . ILE B 1 667 ? 10.375 15.641 -12.188 1 98.5 667 ILE B C 1
ATOM 12281 O O . ILE B 1 667 ? 11.602 15.695 -12.055 1 98.5 667 ILE B O 1
ATOM 12285 N N . TRP B 1 668 ? 9.688 14.547 -12.031 1 98.56 668 TRP B N 1
ATOM 12286 C CA . TRP B 1 668 ? 10.352 13.336 -11.547 1 98.56 668 TRP B CA 1
ATOM 12287 C C . TRP B 1 668 ? 11.383 12.844 -12.555 1 98.56 668 TRP B C 1
ATOM 12289 O O . TRP B 1 668 ? 12.453 12.375 -12.172 1 98.56 668 TRP B O 1
ATOM 12299 N N . LYS B 1 669 ? 11.039 12.883 -13.812 1 97.75 669 LYS B N 1
ATOM 12300 C CA . LYS B 1 669 ? 11.969 12.469 -14.859 1 97.75 669 LYS B CA 1
ATOM 12301 C C . LYS B 1 669 ? 13.219 13.344 -14.852 1 97.75 669 LYS B C 1
ATOM 12303 O O . LYS B 1 669 ? 14.336 12.852 -15.031 1 97.75 669 LYS B O 1
ATOM 12308 N N . SER B 1 670 ? 12.977 14.617 -14.672 1 98.25 670 SER B N 1
ATOM 12309 C CA . SER B 1 670 ? 14.102 15.547 -14.633 1 98.25 670 SER B CA 1
ATOM 12310 C C . SER B 1 670 ? 14.992 15.289 -13.422 1 98.25 670 SER B C 1
ATOM 12312 O O . SER B 1 670 ? 16.219 15.375 -13.516 1 98.25 670 SER B O 1
ATOM 12314 N N . VAL B 1 671 ? 14.398 15.031 -12.273 1 98.75 671 VAL B N 1
ATOM 12315 C CA . VAL B 1 671 ? 15.148 14.695 -11.07 1 98.75 671 VAL B CA 1
ATOM 12316 C C . VAL B 1 671 ? 15.992 13.438 -11.312 1 98.75 671 VAL B C 1
ATOM 12318 O O . VAL B 1 671 ? 17.172 13.398 -10.969 1 98.75 671 VAL B O 1
ATOM 12321 N N . ALA B 1 672 ? 15.383 12.453 -11.922 1 98.38 672 ALA B N 1
ATOM 12322 C CA . ALA B 1 672 ? 16.078 11.195 -12.211 1 98.38 672 ALA B CA 1
ATOM 12323 C C . ALA B 1 672 ? 17.25 11.422 -13.156 1 98.38 672 ALA B C 1
ATOM 12325 O O . ALA B 1 672 ? 18.328 10.859 -12.969 1 98.38 672 ALA B O 1
ATOM 12326 N N . THR B 1 673 ? 17.031 12.188 -14.18 1 97.88 673 THR B N 1
ATOM 12327 C CA . THR B 1 673 ? 18.078 12.492 -15.141 1 97.88 673 THR B CA 1
ATOM 12328 C C . THR B 1 673 ? 19.234 13.227 -14.477 1 97.88 673 THR B C 1
ATOM 12330 O O . THR B 1 673 ? 20.406 12.875 -14.68 1 97.88 673 THR B O 1
ATOM 12333 N N . ALA B 1 674 ? 18.875 14.227 -13.695 1 98.62 674 ALA B N 1
ATOM 12334 C CA . ALA B 1 674 ? 19.891 14.977 -12.969 1 98.62 674 ALA B CA 1
ATOM 12335 C C . ALA B 1 674 ? 20.688 14.07 -12.039 1 98.62 674 ALA B C 1
ATOM 12337 O O . ALA B 1 674 ? 21.922 14.195 -11.945 1 98.62 674 ALA B O 1
ATOM 12338 N N . ARG B 1 675 ? 20 13.211 -11.352 1 98.5 675 ARG B N 1
ATOM 12339 C CA . ARG B 1 675 ? 20.672 12.281 -10.445 1 98.5 675 ARG B CA 1
ATOM 12340 C C . ARG B 1 675 ? 21.625 11.359 -11.203 1 98.5 675 ARG B C 1
ATOM 12342 O O . ARG B 1 675 ? 22.719 11.047 -10.719 1 98.5 675 ARG B O 1
ATOM 12349 N N . GLU B 1 676 ? 21.188 10.898 -12.344 1 97.19 676 GLU B N 1
ATOM 12350 C CA . GLU B 1 676 ? 22.016 10.016 -13.156 1 97.19 676 GLU B CA 1
ATOM 12351 C C . GLU B 1 676 ? 23.328 10.688 -13.547 1 97.19 676 GLU B C 1
ATOM 12353 O O . GLU B 1 676 ? 24.406 10.094 -13.414 1 97.19 676 GLU B O 1
ATOM 12358 N N . TYR B 1 677 ? 23.266 11.875 -13.992 1 97.69 677 TYR B N 1
ATOM 12359 C CA . TYR B 1 677 ? 24.453 12.648 -14.336 1 97.69 677 TYR B CA 1
ATOM 12360 C C . TYR B 1 677 ? 25.344 12.859 -13.117 1 97.69 677 TYR B C 1
ATOM 12362 O O . TYR B 1 677 ? 26.562 12.711 -13.195 1 97.69 677 TYR B O 1
ATOM 12370 N N . LEU B 1 678 ? 24.719 13.227 -12.07 1 98.5 678 LEU B N 1
ATOM 12371 C CA . LEU B 1 678 ? 25.453 13.531 -10.852 1 98.5 678 LEU B CA 1
ATOM 12372 C C . LEU B 1 678 ? 26.141 12.289 -10.305 1 98.5 678 LEU B C 1
ATOM 12374 O O . LEU B 1 678 ? 27.281 12.359 -9.828 1 98.5 678 LEU B O 1
ATOM 12378 N N . VAL B 1 679 ? 25.438 11.156 -10.336 1 98 679 VAL B N 1
ATOM 12379 C CA . VAL B 1 679 ? 26 9.883 -9.922 1 98 679 VAL B CA 1
ATOM 12380 C C . VAL B 1 679 ? 27.203 9.539 -10.805 1 98 679 VAL B C 1
ATOM 12382 O O . VAL B 1 679 ? 28.234 9.086 -10.312 1 98 679 VAL B O 1
ATOM 12385 N N . ALA B 1 680 ? 27.047 9.75 -12.094 1 97.56 680 ALA B N 1
ATOM 12386 C CA . ALA B 1 680 ? 28.125 9.477 -13.031 1 97.56 680 ALA B CA 1
ATOM 12387 C C . ALA B 1 680 ? 29.375 10.289 -12.688 1 97.56 680 ALA B C 1
ATOM 12389 O O . ALA B 1 680 ? 30.484 9.766 -12.664 1 97.56 680 ALA B O 1
ATOM 12390 N N . LEU B 1 681 ? 29.172 11.547 -12.422 1 97.81 681 LEU B N 1
ATOM 12391 C CA . LEU B 1 681 ? 30.281 12.422 -12.062 1 97.81 681 LEU B CA 1
ATOM 12392 C C . LEU B 1 681 ? 30.906 11.984 -10.75 1 97.81 681 LEU B C 1
ATOM 12394 O O . LEU B 1 681 ? 32.125 11.914 -10.633 1 97.81 681 LEU B O 1
ATOM 12398 N N . THR B 1 682 ? 30.062 11.727 -9.812 1 97.81 682 THR B N 1
ATOM 12399 C CA . THR B 1 682 ? 30.531 11.375 -8.477 1 97.81 682 THR B CA 1
ATOM 12400 C C . THR B 1 682 ? 31.328 10.086 -8.5 1 97.81 682 THR B C 1
ATOM 12402 O O . THR B 1 682 ? 32.375 9.992 -7.859 1 97.81 682 THR B O 1
ATOM 12405 N N . LYS B 1 683 ? 30.828 9.117 -9.227 1 95.88 683 LYS B N 1
ATOM 12406 C CA . LYS B 1 683 ? 31.531 7.844 -9.367 1 95.88 683 LYS B CA 1
ATOM 12407 C C . LYS B 1 683 ? 32.875 8.031 -10.094 1 95.88 683 LYS B C 1
ATOM 12409 O O . LYS B 1 683 ? 33.875 7.426 -9.727 1 95.88 683 LYS B O 1
ATOM 12414 N N . ALA B 1 684 ? 32.875 8.836 -11.117 1 96.81 684 ALA B N 1
ATOM 12415 C CA . ALA B 1 684 ? 34.094 9.109 -11.867 1 96.81 684 ALA B CA 1
ATOM 12416 C C . ALA B 1 684 ? 35.156 9.734 -10.969 1 96.81 684 ALA B C 1
ATOM 12418 O O . ALA B 1 684 ? 36.344 9.422 -11.094 1 96.81 684 ALA B O 1
ATOM 12419 N N . VAL B 1 685 ? 34.75 10.617 -10.055 1 96.19 685 VAL B N 1
ATOM 12420 C CA . VAL B 1 685 ? 35.656 11.328 -9.18 1 96.19 685 VAL B CA 1
ATOM 12421 C C . VAL B 1 685 ? 36.031 10.445 -7.996 1 96.19 685 VAL B C 1
ATOM 12423 O O . VAL B 1 685 ? 37.031 10.711 -7.301 1 96.19 685 VAL B O 1
ATOM 12426 N N . GLY B 1 686 ? 35.312 9.398 -7.805 1 91.81 686 GLY B N 1
ATOM 12427 C CA . GLY B 1 686 ? 35.594 8.453 -6.742 1 91.81 686 GLY B CA 1
ATOM 12428 C C . GLY B 1 686 ? 35.062 8.898 -5.387 1 91.81 686 GLY B C 1
ATOM 12429 O O . GLY B 1 686 ? 35.688 8.602 -4.355 1 91.81 686 GLY B O 1
ATOM 12430 N N . LEU B 1 687 ? 33.969 9.602 -5.348 1 90.75 687 LEU B N 1
ATOM 12431 C CA . LEU B 1 687 ? 33.344 10.062 -4.113 1 90.75 687 LEU B CA 1
ATOM 12432 C C . LEU B 1 687 ? 32.125 9.203 -3.773 1 90.75 687 LEU B C 1
ATOM 12434 O O . LEU B 1 687 ? 31.641 8.453 -4.621 1 90.75 687 LEU B O 1
ATOM 12438 N N . ASN B 1 688 ? 31.719 9.273 -2.529 1 89.12 688 ASN B N 1
ATOM 12439 C CA . ASN B 1 688 ? 30.516 8.57 -2.117 1 89.12 688 ASN B CA 1
ATOM 12440 C C . ASN B 1 688 ? 29.25 9.266 -2.631 1 89.12 688 ASN B C 1
ATOM 12442 O O . ASN B 1 688 ? 29.203 10.5 -2.686 1 89.12 688 ASN B O 1
ATOM 12446 N N . LEU B 1 689 ? 28.344 8.445 -2.932 1 95 689 LEU B N 1
ATOM 12447 C CA . LEU B 1 689 ? 27.062 8.984 -3.41 1 95 689 LEU B CA 1
ATOM 12448 C C . LEU B 1 689 ? 26.266 9.578 -2.258 1 95 689 LEU B C 1
ATOM 12450 O O . LEU B 1 689 ? 26.406 9.148 -1.109 1 95 689 LEU B O 1
ATOM 12454 N N . SER B 1 690 ? 25.422 10.602 -2.559 1 97.25 690 SER B N 1
ATOM 12455 C CA . SER B 1 690 ? 24.438 11.195 -1.663 1 97.25 690 SER B CA 1
ATOM 12456 C C . SER B 1 690 ? 25.062 11.625 -0.345 1 97.25 690 SER B C 1
ATOM 12458 O O . SER B 1 690 ? 24.625 11.219 0.728 1 97.25 690 SER B O 1
ATOM 12460 N N . PRO B 1 691 ? 26.016 12.477 -0.361 1 96.31 691 PRO B N 1
ATOM 12461 C CA . PRO B 1 691 ? 26.688 12.93 0.865 1 96.31 691 PRO B CA 1
ATOM 12462 C C . PRO B 1 691 ? 25.797 13.828 1.721 1 96.31 691 PRO B C 1
ATOM 12464 O O . PRO B 1 691 ? 24.891 14.484 1.198 1 96.31 691 PRO B O 1
ATOM 12467 N N . VAL B 1 692 ? 26.031 13.766 3.029 1 96.75 692 VAL B N 1
ATOM 12468 C CA . VAL B 1 692 ? 25.547 14.836 3.891 1 96.75 692 VAL B CA 1
ATOM 12469 C C . VAL B 1 692 ? 26.266 16.141 3.551 1 96.75 692 VAL B C 1
ATOM 12471 O O . VAL B 1 692 ? 27.5 16.203 3.562 1 96.75 692 VAL B O 1
ATOM 12474 N N . VAL B 1 693 ? 25.578 17.172 3.234 1 97.69 693 VAL B N 1
ATOM 12475 C CA . VAL B 1 693 ? 26.172 18.406 2.707 1 97.69 693 VAL B CA 1
ATOM 12476 C C . VAL B 1 693 ? 26.203 19.469 3.797 1 97.69 693 VAL B C 1
ATOM 12478 O O . VAL B 1 693 ? 25.203 19.703 4.48 1 97.69 693 VAL B O 1
ATOM 12481 N N . ASN B 1 694 ? 27.328 20.047 3.967 1 95.5 694 ASN B N 1
ATOM 12482 C CA . ASN B 1 694 ? 27.438 21.234 4.82 1 95.5 694 ASN B CA 1
ATOM 12483 C C . ASN B 1 694 ? 26.938 22.484 4.113 1 95.5 694 ASN B C 1
ATOM 12485 O O . ASN B 1 694 ? 27.391 22.812 3.018 1 95.5 694 ASN B O 1
ATOM 12489 N N . LEU B 1 695 ? 26.062 23.172 4.785 1 96.56 695 LEU B N 1
ATOM 12490 C CA . LEU B 1 695 ? 25.391 24.281 4.141 1 96.56 695 LEU B CA 1
ATOM 12491 C C . LEU B 1 695 ? 25.578 25.562 4.938 1 96.56 695 LEU B C 1
ATOM 12493 O O . LEU B 1 695 ? 24.719 25.953 5.73 1 96.56 695 LEU B O 1
ATOM 12497 N N . PRO B 1 696 ? 26.641 26.312 4.695 1 94.62 696 PRO B N 1
ATOM 12498 C CA . PRO B 1 696 ? 26.797 27.625 5.352 1 94.62 696 PRO B CA 1
ATOM 12499 C C . PRO B 1 696 ? 25.734 28.625 4.918 1 94.62 696 PRO B C 1
ATOM 12501 O O . PRO B 1 696 ? 25.531 28.844 3.717 1 94.62 696 PRO B O 1
ATOM 12504 N N . PRO B 1 697 ? 25.094 29.281 5.828 1 95.25 697 PRO B N 1
ATOM 12505 C CA . PRO B 1 697 ? 24 30.203 5.488 1 95.25 697 PRO B CA 1
ATOM 12506 C C . PRO B 1 697 ? 24.469 31.375 4.645 1 95.25 697 PRO B C 1
ATOM 12508 O O . PRO B 1 697 ? 23.688 31.922 3.854 1 95.25 697 PRO B O 1
ATOM 12511 N N . SER B 1 698 ? 25.703 31.781 4.691 1 92.19 698 SER B N 1
ATOM 12512 C CA . SER B 1 698 ? 26.219 32.969 4.016 1 92.19 698 SER B CA 1
ATOM 12513 C C . SER B 1 698 ? 26.266 32.75 2.504 1 92.19 698 SER B C 1
ATOM 12515 O O . SER B 1 698 ? 26.312 33.719 1.744 1 92.19 698 SER B O 1
ATOM 12517 N N . ILE B 1 699 ? 26.234 31.531 1.98 1 94.25 699 ILE B N 1
ATOM 12518 C CA . ILE B 1 699 ? 26.297 31.281 0.546 1 94.25 699 ILE B CA 1
ATOM 12519 C C . ILE B 1 699 ? 25.125 30.375 0.131 1 94.25 699 ILE B C 1
ATOM 12521 O O . ILE B 1 699 ? 25.281 29.547 -0.767 1 94.25 699 ILE B O 1
ATOM 12525 N N . SER B 1 700 ? 24.031 30.453 0.812 1 95.88 700 SER B N 1
ATOM 12526 C CA . SER B 1 700 ? 22.844 29.656 0.489 1 95.88 700 SER B CA 1
ATOM 12527 C C . SER B 1 700 ? 22.406 29.891 -0.957 1 95.88 700 SER B C 1
ATOM 12529 O O . SER B 1 700 ? 22.438 31.016 -1.449 1 95.88 700 SER B O 1
ATOM 12531 N N . PRO B 1 701 ? 22.047 28.844 -1.603 1 96.88 701 PRO B N 1
ATOM 12532 C CA . PRO B 1 701 ? 21.906 27.453 -1.158 1 96.88 701 PRO B CA 1
ATOM 12533 C C . PRO B 1 701 ? 23.109 26.594 -1.509 1 96.88 701 PRO B C 1
ATOM 12535 O O . PRO B 1 701 ? 22.969 25.375 -1.663 1 96.88 701 PRO B O 1
ATOM 12538 N N . ASN B 1 702 ? 24.219 27.156 -1.694 1 96.62 702 ASN B N 1
ATOM 12539 C CA . ASN B 1 702 ? 25.406 26.469 -2.166 1 96.62 702 ASN B CA 1
ATOM 12540 C C . ASN B 1 702 ? 26.281 26 -1.004 1 96.62 702 ASN B C 1
ATOM 12542 O O . ASN B 1 702 ? 26.047 26.375 0.146 1 96.62 702 ASN B O 1
ATOM 12546 N N . SER B 1 703 ? 27.172 25.078 -1.248 1 96.31 703 SER B N 1
ATOM 12547 C CA . SER B 1 703 ? 28.219 24.609 -0.35 1 96.31 703 SER B CA 1
ATOM 12548 C C . SER B 1 703 ? 29.594 25.047 -0.842 1 96.31 703 SER B C 1
ATOM 12550 O O . SER B 1 703 ? 29.719 25.641 -1.92 1 96.31 703 SER B O 1
ATOM 12552 N N . THR B 1 704 ? 30.672 24.781 0.038 1 92.56 704 THR B N 1
ATOM 12553 C CA . THR B 1 704 ? 32.031 25.156 -0.339 1 92.56 704 THR B CA 1
ATOM 12554 C C . THR B 1 704 ? 32.594 24.188 -1.377 1 92.56 704 THR B C 1
ATOM 12556 O O . THR B 1 704 ? 33.469 24.562 -2.162 1 92.56 704 THR B O 1
ATOM 12559 N N . ASN B 1 705 ? 32.156 23.016 -1.462 1 93.5 705 ASN B N 1
ATOM 12560 C CA . ASN B 1 705 ? 32.5 22 -2.449 1 93.5 705 ASN B CA 1
ATOM 12561 C C . ASN B 1 705 ? 31.531 21.969 -3.615 1 93.5 705 ASN B C 1
ATOM 12563 O O . ASN B 1 705 ? 30.328 21.828 -3.41 1 93.5 705 ASN B O 1
ATOM 12567 N N . PRO B 1 706 ? 32.031 22.109 -4.895 1 94.31 706 PRO B N 1
ATOM 12568 C CA . PRO B 1 706 ? 31.141 22.188 -6.051 1 94.31 706 PRO B CA 1
ATOM 12569 C C . PRO B 1 706 ? 30.266 20.953 -6.199 1 94.31 706 PRO B C 1
ATOM 12571 O O . PRO B 1 706 ? 29.078 21.062 -6.52 1 94.31 706 PRO B O 1
ATOM 12574 N N . ILE B 1 707 ? 30.828 19.781 -5.996 1 96.88 707 ILE B N 1
ATOM 12575 C CA . ILE B 1 707 ? 30.047 18.547 -6.152 1 96.88 707 ILE B CA 1
ATOM 12576 C C . ILE B 1 707 ? 29.016 18.453 -5.039 1 96.88 707 ILE B C 1
ATOM 12578 O O . ILE B 1 707 ? 27.875 18.031 -5.277 1 96.88 707 ILE B O 1
ATOM 12582 N N . ALA B 1 708 ? 29.344 18.844 -3.838 1 97.19 708 ALA B N 1
ATOM 12583 C CA . ALA B 1 708 ? 28.406 18.891 -2.727 1 97.19 708 ALA B CA 1
ATOM 12584 C C . ALA B 1 708 ? 27.266 19.859 -3.02 1 97.19 708 ALA B C 1
ATOM 12586 O O . ALA B 1 708 ? 26.109 19.594 -2.656 1 97.19 708 ALA B O 1
ATOM 12587 N N . THR B 1 709 ? 27.625 20.984 -3.664 1 98 709 THR B N 1
ATOM 12588 C CA . THR B 1 709 ? 26.594 21.938 -4.059 1 98 709 THR B CA 1
ATOM 12589 C C . THR B 1 709 ? 25.578 21.297 -4.996 1 98 709 THR B C 1
ATOM 12591 O O . THR B 1 709 ? 24.375 21.484 -4.836 1 98 709 THR B O 1
ATOM 12594 N N . LEU B 1 710 ? 26.078 20.516 -5.98 1 98.5 710 LEU B N 1
ATOM 12595 C CA . LEU B 1 710 ? 25.188 19.875 -6.938 1 98.5 710 LEU B CA 1
ATOM 12596 C C . LEU B 1 710 ? 24.312 18.844 -6.242 1 98.5 710 LEU B C 1
ATOM 12598 O O . LEU B 1 710 ? 23.141 18.688 -6.598 1 98.5 710 LEU B O 1
ATOM 12602 N N . TRP B 1 711 ? 24.828 18.125 -5.27 1 98.75 711 TRP B N 1
ATOM 12603 C CA . TRP B 1 711 ? 24.016 17.172 -4.516 1 98.75 711 TRP B CA 1
ATOM 12604 C C . TRP B 1 711 ? 22.922 17.891 -3.727 1 98.75 711 TRP B C 1
ATOM 12606 O O . TRP B 1 711 ? 21.797 17.406 -3.625 1 98.75 711 TRP B O 1
ATOM 12616 N N . ASN B 1 712 ? 23.297 19.016 -3.139 1 98.75 712 ASN B N 1
ATOM 12617 C CA . ASN B 1 712 ? 22.266 19.797 -2.453 1 98.75 712 ASN B CA 1
ATOM 12618 C C . ASN B 1 712 ? 21.156 20.219 -3.408 1 98.75 712 ASN B C 1
ATOM 12620 O O . ASN B 1 712 ? 19.969 20.219 -3.037 1 98.75 712 ASN B O 1
ATOM 12624 N N . TYR B 1 713 ? 21.562 20.641 -4.668 1 98.75 713 TYR B N 1
ATOM 12625 C CA . TYR B 1 713 ? 20.578 20.984 -5.68 1 98.75 713 TYR B CA 1
ATOM 12626 C C . TYR B 1 713 ? 19.625 19.828 -5.934 1 98.75 713 TYR B C 1
ATOM 12628 O O . TYR B 1 713 ? 18.422 20.031 -6.117 1 98.75 713 TYR B O 1
ATOM 12636 N N . LEU B 1 714 ? 20.203 18.641 -5.969 1 98.88 714 LEU B N 1
ATOM 12637 C CA . LEU B 1 714 ? 19.375 17.469 -6.188 1 98.88 714 LEU B CA 1
ATOM 12638 C C . LEU B 1 714 ? 18.375 17.281 -5.047 1 98.88 714 LEU B C 1
ATOM 12640 O O . LEU B 1 714 ? 17.203 16.984 -5.281 1 98.88 714 LEU B O 1
ATOM 12644 N N . TYR B 1 715 ? 18.859 17.438 -3.785 1 98.88 715 TYR B N 1
ATOM 12645 C CA . TYR B 1 715 ? 17.969 17.312 -2.627 1 98.88 715 TYR B CA 1
ATOM 12646 C C . TYR B 1 715 ? 16.859 18.344 -2.674 1 98.88 715 TYR B C 1
ATOM 12648 O O . TYR B 1 715 ? 15.711 18.047 -2.328 1 98.88 715 TYR B O 1
ATOM 12656 N N . VAL B 1 716 ? 17.172 19.562 -3.117 1 98.81 716 VAL B N 1
ATOM 12657 C CA . VAL B 1 716 ? 16.156 20.594 -3.279 1 98.81 716 VAL B CA 1
ATOM 12658 C C . VAL B 1 716 ? 15.078 20.125 -4.25 1 98.81 716 VAL B C 1
ATOM 12660 O O . VAL B 1 716 ? 13.883 20.25 -3.971 1 98.81 716 VAL B O 1
ATOM 12663 N N . ALA B 1 717 ? 15.492 19.578 -5.367 1 98.75 717 ALA B N 1
ATOM 12664 C CA . ALA B 1 717 ? 14.578 19.188 -6.438 1 98.75 717 ALA B CA 1
ATOM 12665 C C . ALA B 1 717 ? 13.695 18.016 -6.008 1 98.75 717 ALA B C 1
ATOM 12667 O O . ALA B 1 717 ? 12.648 17.766 -6.605 1 98.75 717 ALA B O 1
ATOM 12668 N N . GLU B 1 718 ? 14.086 17.281 -4.988 1 98.69 718 GLU B N 1
ATOM 12669 C CA . GLU B 1 718 ? 13.359 16.109 -4.5 1 98.69 718 GLU B CA 1
ATOM 12670 C C . GLU B 1 718 ? 12.25 16.531 -3.531 1 98.69 718 GLU B C 1
ATOM 12672 O O . GLU B 1 718 ? 11.523 15.672 -3.021 1 98.69 718 GLU B O 1
ATOM 12677 N N . GLY B 1 719 ? 12.047 17.797 -3.26 1 98.44 719 GLY B N 1
ATOM 12678 C CA . GLY B 1 719 ? 11.023 18.281 -2.346 1 98.44 719 GLY B CA 1
ATOM 12679 C C . GLY B 1 719 ? 9.617 17.984 -2.809 1 98.44 719 GLY B C 1
ATOM 12680 O O . GLY B 1 719 ? 9.32 18.031 -4.008 1 98.44 719 GLY B O 1
ATOM 12681 N N . SER B 1 720 ? 8.742 17.703 -1.921 1 98.12 720 SER B N 1
ATOM 12682 C CA . SER B 1 720 ? 7.375 17.297 -2.227 1 98.12 720 SER B CA 1
ATOM 12683 C C . SER B 1 720 ? 6.547 18.469 -2.744 1 98.12 720 SER B C 1
ATOM 12685 O O . SER B 1 720 ? 5.559 18.281 -3.455 1 98.12 720 SER B O 1
ATOM 12687 N N . ASP B 1 721 ? 6.926 19.719 -2.463 1 97.62 721 ASP B N 1
ATOM 12688 C CA . ASP B 1 721 ? 6.145 20.922 -2.777 1 97.62 721 ASP B CA 1
ATOM 12689 C C . ASP B 1 721 ? 6 21.094 -4.289 1 97.62 721 ASP B C 1
ATOM 12691 O O . ASP B 1 721 ? 4.996 21.625 -4.762 1 97.62 721 ASP B O 1
ATOM 12695 N N . TRP B 1 722 ? 6.988 20.641 -4.988 1 98.44 722 TRP B N 1
ATOM 12696 C CA . TRP B 1 722 ? 7.02 20.891 -6.422 1 98.44 722 TRP B CA 1
ATOM 12697 C C . TRP B 1 722 ? 5.902 20.141 -7.137 1 98.44 722 TRP B C 1
ATOM 12699 O O . TRP B 1 722 ? 5.117 20.734 -7.879 1 98.44 722 TRP B O 1
ATOM 12709 N N . THR B 1 723 ? 5.82 18.844 -6.867 1 97.81 723 THR B N 1
ATOM 12710 C CA . THR B 1 723 ? 4.789 18.031 -7.512 1 97.81 723 THR B CA 1
ATOM 12711 C C . THR B 1 723 ? 3.422 18.312 -6.887 1 97.81 723 THR B C 1
ATOM 12713 O O . THR B 1 723 ? 2.396 18.234 -7.566 1 97.81 723 THR B O 1
ATOM 12716 N N . TRP B 1 724 ? 3.404 18.656 -5.582 1 97.25 724 TRP B N 1
ATOM 12717 C CA . TRP B 1 724 ? 2.148 19 -4.926 1 97.25 724 TRP B CA 1
ATOM 12718 C C . TRP B 1 724 ? 1.438 20.125 -5.672 1 97.25 724 TRP B C 1
ATOM 12720 O O . TRP B 1 724 ? 0.23 20.062 -5.91 1 97.25 724 TRP B O 1
ATOM 12730 N N . GLN B 1 725 ? 2.189 21.125 -6.059 1 96.19 725 GLN B N 1
ATOM 12731 C CA . GLN B 1 725 ? 1.621 22.344 -6.648 1 96.19 725 GLN B CA 1
ATOM 12732 C C . GLN B 1 725 ? 1.347 22.141 -8.141 1 96.19 725 GLN B C 1
ATOM 12734 O O . GLN B 1 725 ? 0.46 22.797 -8.695 1 96.19 725 GLN B O 1
ATOM 12739 N N . THR B 1 726 ? 2.045 21.156 -8.727 1 96.94 726 THR B N 1
ATOM 12740 C CA . THR B 1 726 ? 2.01 21.016 -10.18 1 96.94 726 THR B CA 1
ATOM 12741 C C . THR B 1 726 ? 0.798 20.203 -10.617 1 96.94 726 THR B C 1
ATOM 12743 O O . THR B 1 726 ? 0.657 19.031 -10.234 1 96.94 726 THR B O 1
ATOM 12746 N N . GLY B 1 727 ? -0.06 20.828 -11.383 1 93.81 727 GLY B N 1
ATOM 12747 C CA . GLY B 1 727 ? -1.205 20.125 -11.945 1 93.81 727 GLY B CA 1
ATOM 12748 C C . GLY B 1 727 ? -2.262 19.781 -10.906 1 93.81 727 GLY B C 1
ATOM 12749 O O . GLY B 1 727 ? -2.211 20.281 -9.781 1 93.81 727 GLY B O 1
ATOM 12750 N N . PRO B 1 728 ? -3.246 18.984 -11.414 1 93.19 728 PRO B N 1
ATOM 12751 C CA . PRO B 1 728 ? -4.27 18.547 -10.469 1 93.19 728 PRO B CA 1
ATOM 12752 C C . PRO B 1 728 ? -3.727 17.562 -9.43 1 93.19 728 PRO B C 1
ATOM 12754 O O . PRO B 1 728 ? -2.789 16.812 -9.711 1 93.19 728 PRO B O 1
ATOM 12757 N N . PRO B 1 729 ? -4.293 17.641 -8.234 1 91.38 729 PRO B N 1
ATOM 12758 C CA . PRO B 1 729 ? -5.508 18.344 -7.84 1 91.38 729 PRO B CA 1
ATOM 12759 C C . PRO B 1 729 ? -5.23 19.781 -7.387 1 91.38 729 PRO B C 1
ATOM 12761 O O . PRO B 1 729 ? -6.152 20.594 -7.281 1 91.38 729 PRO B O 1
ATOM 12764 N N . SER B 1 730 ? -3.924 20.188 -7.082 1 90.62 730 SER B N 1
ATOM 12765 C CA . SER B 1 730 ? -3.619 21.484 -6.477 1 90.62 730 SER B CA 1
ATOM 12766 C C . SER B 1 730 ? -3.689 22.609 -7.5 1 90.62 730 SER B C 1
ATOM 12768 O O . SER B 1 730 ? -4.246 23.672 -7.227 1 90.62 730 SER B O 1
ATOM 12770 N N . ASN B 1 731 ? -3.223 22.406 -8.703 1 91.69 731 ASN B N 1
ATOM 12771 C CA . ASN B 1 731 ? -3.146 23.391 -9.766 1 91.69 731 ASN B CA 1
ATOM 12772 C C . ASN B 1 731 ? -2.514 24.703 -9.273 1 91.69 731 ASN B C 1
ATOM 12774 O O . ASN B 1 731 ? -3.082 25.781 -9.445 1 91.69 731 ASN B O 1
ATOM 12778 N N . GLY B 1 732 ? -1.346 24.609 -8.578 1 91.19 732 GLY B N 1
ATOM 12779 C CA . GLY B 1 732 ? -0.647 25.75 -8.031 1 91.19 732 GLY B CA 1
ATOM 12780 C C . GLY B 1 732 ? 0.11 26.547 -9.078 1 91.19 732 GLY B C 1
ATOM 12781 O O . GLY B 1 732 ? 0.063 26.219 -10.266 1 91.19 732 GLY B O 1
ATOM 12782 N N . PRO B 1 733 ? 0.771 27.672 -8.656 1 91.06 733 PRO B N 1
ATOM 12783 C CA . PRO B 1 733 ? 1.55 28.5 -9.578 1 91.06 733 PRO B CA 1
ATOM 12784 C C . PRO B 1 733 ? 2.629 27.703 -10.312 1 91.06 733 PRO B C 1
ATOM 12786 O O . PRO B 1 733 ? 3.256 26.828 -9.727 1 91.06 733 PRO B O 1
ATOM 12789 N N . SER B 1 734 ? 2.896 28.062 -11.516 1 91.56 734 SER B N 1
ATOM 12790 C CA . SER B 1 734 ? 3.842 27.359 -12.375 1 91.56 734 SER B CA 1
ATOM 12791 C C . SER B 1 734 ? 5.266 27.484 -11.844 1 91.56 734 SER B C 1
ATOM 12793 O O . SER B 1 734 ? 6.129 26.672 -12.18 1 91.56 734 SER B O 1
ATOM 12795 N N . TRP B 1 735 ? 5.496 28.516 -11.031 1 93.44 735 TRP B N 1
ATOM 12796 C CA . TRP B 1 735 ? 6.82 28.734 -10.461 1 93.44 735 TRP B CA 1
ATOM 12797 C C . TRP B 1 735 ? 7.328 27.484 -9.758 1 93.44 735 TRP B C 1
ATOM 12799 O O . TRP B 1 735 ? 8.523 27.188 -9.797 1 93.44 735 TRP B O 1
ATOM 12809 N N . PHE B 1 736 ? 6.461 26.812 -9.141 1 95.06 736 PHE B N 1
ATOM 12810 C CA . PHE B 1 736 ? 6.848 25.641 -8.367 1 95.06 736 PHE B CA 1
ATOM 12811 C C . PHE B 1 736 ? 7.426 24.562 -9.281 1 95.06 736 PHE B C 1
ATOM 12813 O O . PHE B 1 736 ? 8.43 23.922 -8.945 1 95.06 736 PHE B O 1
ATOM 12820 N N . MET B 1 737 ? 6.781 24.297 -10.391 1 96.19 737 MET B N 1
ATOM 12821 C CA . MET B 1 737 ? 7.332 23.344 -11.359 1 96.19 737 MET B CA 1
ATOM 12822 C C . MET B 1 737 ? 8.68 23.844 -11.891 1 96.19 737 MET B C 1
ATOM 12824 O O . MET B 1 737 ? 9.633 23.062 -11.969 1 96.19 737 MET B O 1
ATOM 12828 N N . TYR B 1 738 ? 8.781 25.078 -12.156 1 95.62 738 TYR B N 1
ATOM 12829 C CA . TYR B 1 738 ? 9.984 25.656 -12.758 1 95.62 738 TYR B CA 1
ATOM 12830 C C . TYR B 1 738 ? 11.148 25.641 -11.773 1 95.62 738 TYR B C 1
ATOM 12832 O O . TYR B 1 738 ? 12.305 25.469 -12.172 1 95.62 738 TYR B O 1
ATOM 12840 N N . GLN B 1 739 ? 10.867 25.875 -10.523 1 95.94 739 GLN B N 1
ATOM 12841 C CA . GLN B 1 739 ? 11.922 25.844 -9.508 1 95.94 739 GLN B CA 1
ATOM 12842 C C . GLN B 1 739 ? 12.617 24.5 -9.469 1 95.94 739 GLN B C 1
ATOM 12844 O O . GLN B 1 739 ? 13.844 24.422 -9.406 1 95.94 739 GLN B O 1
ATOM 12849 N N . ALA B 1 740 ? 11.875 23.438 -9.516 1 97.69 740 ALA B N 1
ATOM 12850 C CA . ALA B 1 740 ? 12.461 22.109 -9.539 1 97.69 740 ALA B CA 1
ATOM 12851 C C . ALA B 1 740 ? 13.305 21.906 -10.797 1 97.69 740 ALA B C 1
ATOM 12853 O O . ALA B 1 740 ? 14.422 21.375 -10.719 1 97.69 740 ALA B O 1
ATOM 12854 N N . LEU B 1 741 ? 12.75 22.312 -11.922 1 97.62 741 LEU B N 1
ATOM 12855 C CA . LEU B 1 741 ? 13.438 22.125 -13.195 1 97.62 741 LEU B CA 1
ATOM 12856 C C . LEU B 1 741 ? 14.695 22.984 -13.266 1 97.62 741 LEU B C 1
ATOM 12858 O O . LEU B 1 741 ? 15.688 22.594 -13.875 1 97.62 741 LEU B O 1
ATOM 12862 N N . ASN B 1 742 ? 14.633 24.156 -12.609 1 97.56 742 ASN B N 1
ATOM 12863 C CA . ASN B 1 742 ? 15.805 25.031 -12.555 1 97.56 742 ASN B CA 1
ATOM 12864 C C . ASN B 1 742 ? 16.984 24.359 -11.875 1 97.56 742 ASN B C 1
ATOM 12866 O O . ASN B 1 742 ? 18.109 24.438 -12.359 1 97.56 742 ASN B O 1
ATOM 12870 N N . TYR B 1 743 ? 16.766 23.734 -10.812 1 98.56 743 TYR B N 1
ATOM 12871 C CA . TYR B 1 743 ? 17.812 23.078 -10.07 1 98.56 743 TYR B CA 1
ATOM 12872 C C . TYR B 1 743 ? 18.328 21.844 -10.82 1 98.56 743 TYR B C 1
ATOM 12874 O O . TYR B 1 743 ? 19.531 21.609 -10.875 1 98.56 743 TYR B O 1
ATOM 12882 N N . THR B 1 744 ? 17.438 21.016 -11.398 1 98.56 744 THR B N 1
ATOM 12883 C CA . THR B 1 744 ? 17.875 19.828 -12.125 1 98.56 744 THR B CA 1
ATOM 12884 C C . THR B 1 744 ? 18.656 20.203 -13.375 1 98.56 744 THR B C 1
ATOM 12886 O O . THR B 1 744 ? 19.656 19.594 -13.703 1 98.56 744 THR B O 1
ATOM 12889 N N . ASN B 1 745 ? 18.172 21.234 -14.031 1 97.69 745 ASN B N 1
ATOM 12890 C CA . ASN B 1 745 ? 18.891 21.719 -15.211 1 97.69 745 ASN B CA 1
ATOM 12891 C C . ASN B 1 745 ? 20.281 22.234 -14.852 1 97.69 745 ASN B C 1
ATOM 12893 O O . ASN B 1 745 ? 21.219 22.062 -15.625 1 97.69 745 ASN B O 1
ATOM 12897 N N . ALA B 1 746 ? 20.344 22.922 -13.742 1 97.88 746 ALA B N 1
ATOM 12898 C CA . ALA B 1 746 ? 21.641 23.406 -13.289 1 97.88 746 ALA B CA 1
ATOM 12899 C C . ALA B 1 746 ? 22.609 22.25 -13.078 1 97.88 746 ALA B C 1
ATOM 12901 O O . ALA B 1 746 ? 23.797 22.359 -13.406 1 97.88 746 ALA B O 1
ATOM 12902 N N . ILE B 1 747 ? 22.156 21.125 -12.523 1 98.56 747 ILE B N 1
ATOM 12903 C CA . ILE B 1 747 ? 23 19.953 -12.297 1 98.56 747 ILE B CA 1
ATOM 12904 C C . ILE B 1 747 ? 23.453 19.391 -13.641 1 98.56 747 ILE B C 1
ATOM 12906 O O . ILE B 1 747 ? 24.656 19.188 -13.859 1 98.56 747 ILE B O 1
ATOM 12910 N N . ILE B 1 748 ? 22.484 19.125 -14.531 1 97.75 748 ILE B N 1
ATOM 12911 C CA . ILE B 1 748 ? 22.766 18.5 -15.82 1 97.75 748 ILE B CA 1
ATOM 12912 C C . ILE B 1 748 ? 23.734 19.344 -16.625 1 97.75 748 ILE B C 1
ATOM 12914 O O . ILE B 1 748 ? 24.719 18.844 -17.156 1 97.75 748 ILE B O 1
ATOM 12918 N N . SER B 1 749 ? 23.5 20.688 -16.641 1 97.31 749 SER B N 1
ATOM 12919 C CA . SER B 1 749 ? 24.344 21.594 -17.391 1 97.31 749 SER B CA 1
ATOM 12920 C C . SER B 1 749 ? 25.75 21.641 -16.812 1 97.31 749 SER B C 1
ATOM 12922 O O . SER B 1 749 ? 26.734 21.609 -17.562 1 97.31 749 SER B O 1
ATOM 12924 N N . THR B 1 750 ? 25.844 21.703 -15.5 1 97.75 750 THR B N 1
ATOM 12925 C CA . THR B 1 750 ? 27.156 21.781 -14.844 1 97.75 750 THR B CA 1
ATOM 12926 C C . THR B 1 750 ? 27.953 20.5 -15.07 1 97.75 750 THR B C 1
ATOM 12928 O O . THR B 1 750 ? 29.141 20.547 -15.375 1 97.75 750 THR B O 1
ATOM 12931 N N . VAL B 1 751 ? 27.344 19.312 -14.906 1 97.88 751 VAL B N 1
ATOM 12932 C CA . VAL B 1 751 ? 28.031 18.047 -15.078 1 97.88 751 VAL B CA 1
ATOM 12933 C C . VAL B 1 751 ? 28.484 17.891 -16.531 1 97.88 751 VAL B C 1
ATOM 12935 O O . VAL B 1 751 ? 29.594 17.422 -16.812 1 97.88 751 VAL B O 1
ATOM 12938 N N . ASN B 1 752 ? 27.625 18.312 -17.469 1 96 752 ASN B N 1
ATOM 12939 C CA . ASN B 1 752 ? 27.984 18.281 -18.875 1 96 752 ASN B CA 1
ATOM 12940 C C . ASN B 1 752 ? 29.188 19.172 -19.172 1 96 752 ASN B C 1
ATOM 12942 O O . ASN B 1 752 ? 30.078 18.797 -19.938 1 96 752 ASN B O 1
ATOM 12946 N N . GLN B 1 753 ? 29.172 20.312 -18.594 1 95.88 753 GLN B N 1
ATOM 12947 C CA . GLN B 1 753 ? 30.297 21.219 -18.766 1 95.88 753 GLN B CA 1
ATOM 12948 C C . GLN B 1 753 ? 31.578 20.625 -18.188 1 95.88 753 GLN B C 1
ATOM 12950 O O . GLN B 1 753 ? 32.656 20.734 -18.797 1 95.88 753 GLN B O 1
ATOM 12955 N N . MET B 1 754 ? 31.469 20 -17.078 1 96.38 754 MET B N 1
ATOM 12956 C CA . MET B 1 754 ? 32.625 19.375 -16.453 1 96.38 754 MET B CA 1
ATOM 12957 C C . MET B 1 754 ? 33.156 18.234 -17.312 1 96.38 754 MET B C 1
ATOM 12959 O O . MET B 1 754 ? 34.375 18.125 -17.547 1 96.38 754 MET B O 1
ATOM 12963 N N . PHE B 1 755 ? 32.312 17.375 -17.797 1 96.31 755 PHE B N 1
ATOM 12964 C CA . PHE B 1 755 ? 32.719 16.25 -18.625 1 96.31 755 PHE B CA 1
ATOM 12965 C C . PHE B 1 755 ? 33.312 16.719 -19.938 1 96.31 755 PHE B C 1
ATOM 12967 O O . PHE B 1 755 ? 34.188 16.078 -20.5 1 96.31 755 PHE B O 1
ATOM 12974 N N . SER B 1 756 ? 32.875 17.906 -20.422 1 95 756 SER B N 1
ATOM 12975 C CA . SER B 1 756 ? 33.375 18.453 -21.688 1 95 756 SER B CA 1
ATOM 12976 C C . SER B 1 756 ? 34.844 18.859 -21.562 1 95 756 SER B C 1
ATOM 12978 O O . SER B 1 756 ? 35.531 19.016 -22.562 1 95 756 SER B O 1
ATOM 12980 N N . LYS B 1 757 ? 35.312 18.953 -20.391 1 95.88 757 LYS B N 1
ATOM 12981 C CA . LYS B 1 757 ? 36.688 19.359 -20.156 1 95.88 757 LYS B CA 1
ATOM 12982 C C . LYS B 1 757 ? 37.625 18.172 -20.234 1 95.88 757 LYS B C 1
ATOM 12984 O O . LYS B 1 757 ? 38.844 18.328 -20.125 1 95.88 757 LYS B O 1
ATOM 12989 N N . ILE B 1 758 ? 37.125 17 -20.391 1 96.56 758 ILE B N 1
ATOM 12990 C CA . ILE B 1 758 ? 37.906 15.789 -20.656 1 96.56 758 ILE B CA 1
ATOM 12991 C C . ILE B 1 758 ? 38 15.555 -22.156 1 96.56 758 ILE B C 1
ATOM 12993 O O . ILE B 1 758 ? 37 15.258 -22.812 1 96.56 758 ILE B O 1
ATOM 12997 N N . THR B 1 759 ? 39.188 15.617 -22.703 1 94.38 759 THR B N 1
ATOM 12998 C CA . THR B 1 759 ? 39.312 15.562 -24.141 1 94.38 759 THR B CA 1
ATOM 12999 C C . THR B 1 759 ? 40.438 14.625 -24.562 1 94.38 759 THR B C 1
ATOM 13001 O O . THR B 1 759 ? 41.438 14.484 -23.844 1 94.38 759 THR B O 1
ATOM 13004 N N . LEU B 1 760 ? 40.219 13.977 -25.625 1 94.44 760 LEU B N 1
ATOM 13005 C CA . LEU B 1 760 ? 41.281 13.211 -26.281 1 94.44 760 LEU B CA 1
ATOM 13006 C C . LEU B 1 760 ? 42.062 14.094 -27.234 1 94.44 760 LEU B C 1
ATOM 13008 O O . LEU B 1 760 ? 41.562 14.562 -28.25 1 94.44 760 LEU B O 1
ATOM 13012 N N . THR B 1 761 ? 43.375 14.227 -26.969 1 93.19 761 THR B N 1
ATOM 13013 C CA . THR B 1 761 ? 44.156 15.195 -27.734 1 93.19 761 THR B CA 1
ATOM 13014 C C . THR B 1 761 ? 45 14.484 -28.766 1 93.19 761 THR B C 1
ATOM 13016 O O . THR B 1 761 ? 45.344 15.07 -29.812 1 93.19 761 THR B O 1
ATOM 13019 N N . LYS B 1 762 ? 45.438 13.297 -28.422 1 91.88 762 LYS B N 1
ATOM 13020 C CA . LYS B 1 762 ? 46.219 12.508 -29.359 1 91.88 762 LYS B CA 1
ATOM 13021 C C . LYS B 1 762 ? 45.812 11.039 -29.328 1 91.88 762 LYS B C 1
ATOM 13023 O O . LYS B 1 762 ? 45.5 10.508 -28.266 1 91.88 762 LYS B O 1
ATOM 13028 N N . ALA B 1 763 ? 45.781 10.453 -30.484 1 92.12 763 ALA B N 1
ATOM 13029 C CA . ALA B 1 763 ? 45.531 9.023 -30.625 1 92.12 763 ALA B CA 1
ATOM 13030 C C . ALA B 1 763 ? 46.344 8.43 -31.781 1 92.12 763 ALA B C 1
ATOM 13032 O O . ALA B 1 763 ? 46.406 9.016 -32.875 1 92.12 763 ALA B O 1
ATOM 13033 N N . ASN B 1 764 ? 47.062 7.363 -31.469 1 88.81 764 ASN B N 1
ATOM 13034 C CA . ASN B 1 764 ? 47.906 6.703 -32.469 1 88.81 764 ASN B CA 1
ATOM 13035 C C . ASN B 1 764 ? 47.844 5.184 -32.344 1 88.81 764 ASN B C 1
ATOM 13037 O O . ASN B 1 764 ? 47.938 4.652 -31.234 1 88.81 764 ASN B O 1
ATOM 13041 N N . ILE B 1 765 ? 47.562 4.57 -33.438 1 89.5 765 ILE B N 1
ATOM 13042 C CA . ILE B 1 765 ? 47.625 3.113 -33.469 1 89.5 765 ILE B CA 1
ATOM 13043 C C . ILE B 1 765 ? 49 2.652 -33.969 1 89.5 765 ILE B C 1
ATOM 13045 O O . ILE B 1 765 ? 49.406 3.008 -35.062 1 89.5 765 ILE B O 1
ATOM 13049 N N . ASP B 1 766 ? 49.656 1.939 -33.156 1 85.62 766 ASP B N 1
ATOM 13050 C CA . ASP B 1 766 ? 50.969 1.393 -33.469 1 85.62 766 ASP B CA 1
ATOM 13051 C C . ASP B 1 766 ? 50.969 -0.13 -33.344 1 85.62 766 ASP B C 1
ATOM 13053 O O . ASP B 1 766 ? 51.375 -0.677 -32.312 1 85.62 766 ASP B O 1
ATOM 13057 N N . GLY B 1 767 ? 50.656 -0.842 -34.375 1 81.94 767 GLY B N 1
ATOM 13058 C CA . GLY B 1 767 ? 50.531 -2.293 -34.344 1 81.94 767 GLY B CA 1
ATOM 13059 C C . GLY B 1 767 ? 49.469 -2.791 -33.406 1 81.94 767 GLY B C 1
ATOM 13060 O O . GLY B 1 767 ? 48.281 -2.518 -33.625 1 81.94 767 GLY B O 1
ATOM 13061 N N . HIS B 1 768 ? 49.969 -3.389 -32.344 1 88.06 768 HIS B N 1
ATOM 13062 C CA . HIS B 1 768 ? 49.031 -3.955 -31.359 1 88.06 768 HIS B CA 1
ATOM 13063 C C . HIS B 1 768 ? 48.875 -3.039 -30.156 1 88.06 768 HIS B C 1
ATOM 13065 O O . HIS B 1 768 ? 48.312 -3.441 -29.141 1 88.06 768 HIS B O 1
ATOM 13071 N N . LYS B 1 769 ? 49.312 -1.787 -30.391 1 91.31 769 LYS B N 1
ATOM 13072 C CA . LYS B 1 769 ? 49.219 -0.84 -29.281 1 91.31 769 LYS B CA 1
ATOM 13073 C C . LYS B 1 769 ? 48.406 0.397 -29.688 1 91.31 769 LYS B C 1
ATOM 13075 O O . LYS B 1 769 ? 48.562 0.898 -30.797 1 91.31 769 LYS B O 1
ATOM 13080 N N . LEU B 1 770 ? 47.562 0.806 -28.891 1 92 770 LEU B N 1
ATOM 13081 C CA . LEU B 1 770 ? 46.844 2.057 -29.031 1 92 770 LEU B CA 1
ATOM 13082 C C . LEU B 1 770 ? 47.281 3.07 -27.984 1 92 770 LEU B C 1
ATOM 13084 O O . LEU B 1 770 ? 47.219 2.805 -26.781 1 92 770 LEU B O 1
ATOM 13088 N N . LYS B 1 771 ? 47.844 4.09 -28.422 1 93.56 771 LYS B N 1
ATOM 13089 C CA . LYS B 1 771 ? 48.312 5.156 -27.547 1 93.56 771 LYS B CA 1
ATOM 13090 C C . LYS B 1 771 ? 47.344 6.34 -27.562 1 93.56 771 LYS B C 1
ATOM 13092 O O . LYS B 1 771 ? 47.062 6.883 -28.625 1 93.56 771 LYS B O 1
ATOM 13097 N N . LEU B 1 772 ? 46.906 6.684 -26.391 1 94.62 772 LEU B N 1
ATOM 13098 C CA . LEU B 1 772 ? 45.938 7.77 -26.25 1 94.62 772 LEU B CA 1
ATOM 13099 C C . LEU B 1 772 ? 46.438 8.828 -25.281 1 94.62 772 LEU B C 1
ATOM 13101 O O . LEU B 1 772 ? 47.062 8.508 -24.266 1 94.62 772 LEU B O 1
ATOM 13105 N N . THR B 1 773 ? 46.281 10.062 -25.625 1 95.62 773 THR B N 1
ATOM 13106 C CA . THR B 1 773 ? 46.562 11.164 -24.719 1 95.62 773 THR B CA 1
ATOM 13107 C C . THR B 1 773 ? 45.281 11.93 -24.375 1 95.62 773 THR B C 1
ATOM 13109 O O . THR B 1 773 ? 44.656 12.516 -25.266 1 95.62 773 THR B O 1
ATOM 13112 N N . PHE B 1 774 ? 44.938 11.891 -23.141 1 96.06 774 PHE B N 1
ATOM 13113 C CA . PHE B 1 774 ? 43.781 12.617 -22.656 1 96.06 774 PHE B CA 1
ATOM 13114 C C . PHE B 1 774 ? 44.188 13.859 -21.875 1 96.06 774 PHE B C 1
ATOM 13116 O O . PHE B 1 774 ? 45.188 13.844 -21.156 1 96.06 774 PHE B O 1
ATOM 13123 N N . MET B 1 775 ? 43.438 14.898 -22.078 1 96.62 775 MET B N 1
ATOM 13124 C CA . MET B 1 775 ? 43.531 16.078 -21.219 1 96.62 775 MET B CA 1
ATOM 13125 C C . MET B 1 775 ? 42.375 16.125 -20.234 1 96.62 775 MET B C 1
ATOM 13127 O O . MET B 1 775 ? 41.219 16.203 -20.641 1 96.62 775 MET B O 1
ATOM 13131 N N . ASN B 1 776 ? 42.688 15.992 -18.969 1 97.44 776 ASN B N 1
ATOM 13132 C CA . ASN B 1 776 ? 41.719 16.203 -17.906 1 97.44 776 ASN B CA 1
ATOM 13133 C C . ASN B 1 776 ? 41.719 17.656 -17.406 1 97.44 776 ASN B C 1
ATOM 13135 O O . ASN B 1 776 ? 42.594 18.016 -16.594 1 97.44 776 ASN B O 1
ATOM 13139 N N . GLY B 1 777 ? 40.812 18.422 -17.828 1 96.12 777 GLY B N 1
ATOM 13140 C CA . GLY B 1 777 ? 40.75 19.828 -17.484 1 96.12 777 GLY B CA 1
ATOM 13141 C C . GLY B 1 777 ? 40.094 20.094 -16.141 1 96.12 777 GLY B C 1
ATOM 13142 O O . GLY B 1 777 ? 39.875 21.234 -15.75 1 96.12 777 GLY B O 1
ATOM 13143 N N . LEU B 1 778 ? 39.781 19.062 -15.422 1 95.81 778 LEU B N 1
ATOM 13144 C CA . LEU B 1 778 ? 39.188 19.203 -14.102 1 95.81 778 LEU B CA 1
ATOM 13145 C C . LEU B 1 778 ? 40.25 19.109 -13.008 1 95.81 778 LEU B C 1
ATOM 13147 O O . LEU B 1 778 ? 41.344 18.594 -13.234 1 95.81 778 LEU B O 1
ATOM 13151 N N . ASN B 1 779 ? 40 19.641 -11.859 1 93.88 779 ASN B N 1
ATOM 13152 C CA . ASN B 1 779 ? 40.875 19.562 -10.711 1 93.88 779 ASN B CA 1
ATOM 13153 C C . ASN B 1 779 ? 40.594 18.312 -9.867 1 93.88 779 ASN B C 1
ATOM 13155 O O . ASN B 1 779 ? 40.719 18.359 -8.641 1 93.88 779 ASN B O 1
ATOM 13159 N N . TYR B 1 780 ? 40.031 17.25 -10.508 1 96.06 780 TYR B N 1
ATOM 13160 C CA . TYR B 1 780 ? 39.75 15.969 -9.867 1 96.06 780 TYR B CA 1
ATOM 13161 C C . TYR B 1 780 ? 40.438 14.828 -10.594 1 96.06 780 TYR B C 1
ATOM 13163 O O . TYR B 1 780 ? 40.594 14.844 -11.82 1 96.06 780 TYR B O 1
ATOM 13171 N N . THR B 1 781 ? 40.938 13.922 -9.828 1 97.06 781 THR B N 1
ATOM 13172 C CA . THR B 1 781 ? 41.312 12.641 -10.422 1 97.06 781 THR B CA 1
ATOM 13173 C C . THR B 1 781 ? 40.094 11.836 -10.812 1 97.06 781 THR B C 1
ATOM 13175 O O . THR B 1 781 ? 39.125 11.719 -10.023 1 97.06 781 THR B O 1
ATOM 13178 N N . LEU B 1 782 ? 40.094 11.266 -12.023 1 97.25 782 LEU B N 1
ATOM 13179 C CA . LEU B 1 782 ? 38.938 10.555 -12.523 1 97.25 782 LEU B CA 1
ATOM 13180 C C . LEU B 1 782 ? 39.219 9.062 -12.672 1 97.25 782 LEU B C 1
ATOM 13182 O O . LEU B 1 782 ? 40.312 8.68 -13.133 1 97.25 782 LEU B O 1
ATOM 13186 N N . ASN B 1 783 ? 38.375 8.242 -12.219 1 96.19 783 ASN B N 1
ATOM 13187 C CA . ASN B 1 783 ? 38.375 6.805 -12.445 1 96.19 783 ASN B CA 1
ATOM 13188 C C . ASN B 1 783 ? 37.344 6.414 -13.508 1 96.19 783 ASN B C 1
ATOM 13190 O O . ASN B 1 783 ? 36.156 6.551 -13.289 1 96.19 783 ASN B O 1
ATOM 13194 N N . LEU B 1 784 ? 37.844 5.887 -14.625 1 96.94 784 LEU B N 1
ATOM 13195 C CA . LEU B 1 784 ? 36.969 5.641 -15.758 1 96.94 784 LEU B CA 1
ATOM 13196 C C . LEU B 1 784 ? 37.219 4.258 -16.359 1 96.94 784 LEU B C 1
ATOM 13198 O O . LEU B 1 784 ? 38.156 3.584 -15.977 1 96.94 784 LEU B O 1
ATOM 13202 N N . VAL B 1 785 ? 36.281 3.889 -17.203 1 96.19 785 VAL B N 1
ATOM 13203 C CA . VAL B 1 785 ? 36.438 2.672 -18 1 96.19 785 VAL B CA 1
ATOM 13204 C C . VAL B 1 785 ? 36.656 3.035 -19.469 1 96.19 785 VAL B C 1
ATOM 13206 O O . VAL B 1 785 ? 35.812 3.738 -20.062 1 96.19 785 VAL B O 1
ATOM 13209 N N . LEU B 1 786 ? 37.781 2.656 -20 1 95.75 786 LEU B N 1
ATOM 13210 C CA . LEU B 1 786 ? 38.094 2.832 -21.422 1 95.75 786 LEU B CA 1
ATOM 13211 C C . LEU B 1 786 ? 37.688 1.594 -22.219 1 95.75 786 LEU B C 1
ATOM 13213 O O . LEU B 1 786 ? 38.094 0.478 -21.875 1 95.75 786 LEU B O 1
ATOM 13217 N N . VAL B 1 787 ? 36.812 1.797 -23.156 1 94.81 787 VAL B N 1
ATOM 13218 C CA . VAL B 1 787 ? 36.406 0.689 -24.016 1 94.81 787 VAL B CA 1
ATOM 13219 C C . VAL B 1 787 ? 36.875 0.938 -25.438 1 94.81 787 VAL B C 1
ATOM 13221 O O . VAL B 1 787 ? 36.719 2.033 -25.984 1 94.81 787 VAL B O 1
ATOM 13224 N N . VAL B 1 788 ? 37.594 -0.022 -26 1 92.75 788 VAL B N 1
ATOM 13225 C CA . VAL B 1 788 ? 38.031 0.025 -27.391 1 92.75 788 VAL B CA 1
ATOM 13226 C C . VAL B 1 788 ? 37.281 -1.012 -28.219 1 92.75 788 VAL B C 1
ATOM 13228 O O . VAL B 1 788 ? 37.25 -2.195 -27.859 1 92.75 788 VAL B O 1
ATOM 13231 N N . SER B 1 789 ? 36.562 -0.533 -29.125 1 90.75 789 SER B N 1
ATOM 13232 C CA . SER B 1 789 ? 35.75 -1.408 -29.953 1 90.75 789 SER B CA 1
ATOM 13233 C C . SER B 1 789 ? 36.188 -1.376 -31.406 1 90.75 789 SER B C 1
ATOM 13235 O O . SER B 1 789 ? 36.438 -0.303 -31.953 1 90.75 789 SER B O 1
ATOM 13237 N N . SER B 1 790 ? 36.438 -2.609 -31.828 1 83.81 790 SER B N 1
ATOM 13238 C CA . SER B 1 790 ? 36.656 -2.773 -33.25 1 83.81 790 SER B CA 1
ATOM 13239 C C . SER B 1 790 ? 35.625 -3.693 -33.875 1 83.81 790 SER B C 1
ATOM 13241 O O . SER B 1 790 ? 34.906 -4.402 -33.156 1 83.81 790 SER B O 1
ATOM 13243 N N . GLY B 1 791 ? 34.969 -3.457 -35 1 72.25 791 GLY B N 1
ATOM 13244 C CA . GLY B 1 791 ? 34 -4.336 -35.656 1 72.25 791 GLY B CA 1
ATOM 13245 C C . GLY B 1 791 ? 34.219 -5.797 -35.281 1 72.25 791 GLY B C 1
ATOM 13246 O O . GLY B 1 791 ? 33.25 -6.59 -35.375 1 72.25 791 GLY B O 1
ATOM 13247 N N . ASN B 1 792 ? 35.344 -6.215 -34.688 1 74.94 792 ASN B N 1
ATOM 13248 C CA . ASN B 1 792 ? 35.656 -7.617 -34.438 1 74.94 792 ASN B CA 1
ATOM 13249 C C . ASN B 1 792 ? 35.75 -7.941 -32.969 1 74.94 792 ASN B C 1
ATOM 13251 O O . ASN B 1 792 ? 35.656 -9.102 -32.562 1 74.94 792 ASN B O 1
ATOM 13255 N N . TYR B 1 793 ? 36.125 -6.922 -32.125 1 80.5 793 TYR B N 1
ATOM 13256 C CA . TYR B 1 793 ? 36.25 -7.188 -30.703 1 80.5 793 TYR B CA 1
ATOM 13257 C C . TYR B 1 793 ? 35.969 -5.93 -29.906 1 80.5 793 TYR B C 1
ATOM 13259 O O . TYR B 1 793 ? 36 -4.816 -30.438 1 80.5 793 TYR B O 1
ATOM 13267 N N . ASN B 1 794 ? 35.562 -6.191 -28.641 1 87.69 794 ASN B N 1
ATOM 13268 C CA . ASN B 1 794 ? 35.469 -5.156 -27.625 1 87.69 794 ASN B CA 1
ATOM 13269 C C . ASN B 1 794 ? 36.375 -5.477 -26.422 1 87.69 794 ASN B C 1
ATOM 13271 O O . ASN B 1 794 ? 36.406 -6.617 -25.953 1 87.69 794 ASN B O 1
ATOM 13275 N N . THR B 1 795 ? 37.219 -4.566 -26.078 1 90.88 795 THR B N 1
ATOM 13276 C CA . THR B 1 795 ? 38.062 -4.711 -24.891 1 90.88 795 THR B CA 1
ATOM 13277 C C . THR B 1 795 ? 37.906 -3.502 -23.969 1 90.88 795 THR B C 1
ATOM 13279 O O . THR B 1 795 ? 37.625 -2.396 -24.438 1 90.88 795 THR B O 1
ATOM 13282 N N . SER B 1 796 ? 37.938 -3.75 -22.719 1 93.69 796 SER B N 1
ATOM 13283 C CA . SER B 1 796 ? 37.781 -2.668 -21.766 1 93.69 796 SER B CA 1
ATOM 13284 C C . SER B 1 796 ? 38.938 -2.609 -20.781 1 93.69 796 SER B C 1
ATOM 13286 O O . SER B 1 796 ? 39.562 -3.633 -20.469 1 93.69 796 SER B O 1
ATOM 13288 N N . TYR B 1 797 ? 39.281 -1.388 -20.234 1 93.69 797 TYR B N 1
ATOM 13289 C CA . TYR B 1 797 ? 40.344 -1.123 -19.281 1 93.69 797 TYR B CA 1
ATOM 13290 C C . TYR B 1 797 ? 39.906 -0.108 -18.234 1 93.69 797 TYR B C 1
ATOM 13292 O O . TYR B 1 797 ? 39.25 0.873 -18.562 1 93.69 797 TYR B O 1
ATOM 13300 N N . ASN B 1 798 ? 40.219 -0.4 -16.984 1 93.31 798 ASN B N 1
ATOM 13301 C CA . ASN B 1 798 ? 40.094 0.645 -15.977 1 93.31 798 ASN B CA 1
ATOM 13302 C C . ASN B 1 798 ? 41.25 1.646 -16.047 1 93.31 798 ASN B C 1
ATOM 13304 O O . ASN B 1 798 ? 42.406 1.258 -16.047 1 93.31 798 ASN B O 1
ATOM 13308 N N . ILE B 1 799 ? 40.969 2.9 -16.172 1 95.38 799 ILE B N 1
ATOM 13309 C CA . ILE B 1 799 ? 42.031 3.893 -16.297 1 95.38 799 ILE B CA 1
ATOM 13310 C C . ILE B 1 799 ? 41.812 4.996 -15.258 1 95.38 799 ILE B C 1
ATOM 13312 O O . ILE B 1 799 ? 40.688 5.199 -14.773 1 95.38 799 ILE B O 1
ATOM 13316 N N . VAL B 1 800 ? 42.812 5.695 -14.891 1 96.81 800 VAL B N 1
ATOM 13317 C CA . VAL B 1 800 ? 42.812 6.863 -14.008 1 96.81 800 VAL B CA 1
ATOM 13318 C C . VAL B 1 800 ? 43.344 8.078 -14.758 1 96.81 800 VAL B C 1
ATOM 13320 O O . VAL B 1 800 ? 44.406 8.008 -15.391 1 96.81 800 VAL B O 1
ATOM 13323 N N . LEU B 1 801 ? 42.625 9.125 -14.852 1 97.25 801 LEU B N 1
ATOM 13324 C CA . LEU B 1 801 ? 43.062 10.383 -15.445 1 97.25 801 LEU B CA 1
ATOM 13325 C C . LEU B 1 801 ? 43.312 11.438 -14.367 1 97.25 801 LEU B C 1
ATOM 13327 O O . LEU B 1 801 ? 42.375 11.961 -13.773 1 97.25 801 LEU B O 1
ATOM 13331 N N . ASN B 1 802 ? 44.531 11.727 -14.18 1 97.25 802 ASN B N 1
ATOM 13332 C CA . ASN B 1 802 ? 44.875 12.82 -13.273 1 97.25 802 ASN B CA 1
ATOM 13333 C C . ASN B 1 802 ? 44.656 14.18 -13.938 1 97.25 802 ASN B C 1
ATOM 13335 O O . ASN B 1 802 ? 44.594 14.273 -15.164 1 97.25 802 ASN B O 1
ATOM 13339 N N . PRO B 1 803 ? 44.531 15.227 -13.086 1 97.19 803 PRO B N 1
ATOM 13340 C CA . PRO B 1 803 ? 44.438 16.547 -13.711 1 97.19 803 PRO B CA 1
ATOM 13341 C C . PRO B 1 803 ? 45.594 16.859 -14.656 1 97.19 803 PRO B C 1
ATOM 13343 O O . PRO B 1 803 ? 46.75 16.609 -14.312 1 97.19 803 PRO B O 1
ATOM 13346 N N . GLY B 1 804 ? 45.219 17.328 -15.773 1 96.81 804 GLY B N 1
ATOM 13347 C CA . GLY B 1 804 ? 46.25 17.609 -16.766 1 96.81 804 GLY B CA 1
ATOM 13348 C C . GLY B 1 804 ? 46.375 16.516 -17.812 1 96.81 804 GLY B C 1
ATOM 13349 O O . GLY B 1 804 ? 45.406 15.883 -18.188 1 96.81 804 GLY B O 1
ATOM 13350 N N . ARG B 1 805 ? 47.594 16.406 -18.375 1 96.62 805 ARG B N 1
ATOM 13351 C CA . ARG B 1 805 ? 47.844 15.477 -19.469 1 96.62 805 ARG B CA 1
ATOM 13352 C C . ARG B 1 805 ? 48.062 14.055 -18.938 1 96.62 805 ARG B C 1
ATOM 13354 O O . ARG B 1 805 ? 48.75 13.852 -17.938 1 96.62 805 ARG B O 1
ATOM 13361 N N . ASN B 1 806 ? 47.375 13.094 -19.531 1 97.5 806 ASN B N 1
ATOM 13362 C CA . ASN B 1 806 ? 47.5 11.68 -19.203 1 97.5 806 ASN B CA 1
ATOM 13363 C C . ASN B 1 806 ? 47.781 10.844 -20.453 1 97.5 806 ASN B C 1
ATOM 13365 O O . ASN B 1 806 ? 47.031 10.875 -21.422 1 97.5 806 ASN B O 1
ATOM 13369 N N . ASP B 1 807 ? 48.844 10.125 -20.484 1 95.44 807 ASP B N 1
ATOM 13370 C CA . ASP B 1 807 ? 49.188 9.219 -21.562 1 95.44 807 ASP B CA 1
ATOM 13371 C C . ASP B 1 807 ? 48.844 7.77 -21.219 1 95.44 807 ASP B C 1
ATOM 13373 O O . ASP B 1 807 ? 49.344 7.238 -20.219 1 95.44 807 ASP B O 1
ATOM 13377 N N . ILE B 1 808 ? 48 7.223 -21.984 1 95.44 808 ILE B N 1
ATOM 13378 C CA . ILE B 1 808 ? 47.5 5.863 -21.734 1 95.44 808 ILE B CA 1
ATOM 13379 C C . ILE B 1 808 ? 47.844 4.977 -22.938 1 95.44 808 ILE B C 1
ATOM 13381 O O . ILE B 1 808 ? 47.688 5.379 -24.094 1 95.44 808 ILE B O 1
ATOM 13385 N N . SER B 1 809 ? 48.469 3.869 -22.734 1 93.38 809 SER B N 1
ATOM 13386 C CA . SER B 1 809 ? 48.75 2.877 -23.766 1 93.38 809 SER B CA 1
ATOM 13387 C C . SER B 1 809 ? 48.062 1.546 -23.453 1 93.38 809 SER B C 1
ATOM 13389 O O . SER B 1 809 ? 48.219 1.021 -22.344 1 93.38 809 SER B O 1
ATOM 13391 N N . VAL B 1 810 ? 47.281 1.081 -24.406 1 92.44 810 VAL B N 1
ATOM 13392 C CA . VAL B 1 810 ? 46.594 -0.186 -24.172 1 92.44 810 VAL B CA 1
ATOM 13393 C C . VAL B 1 810 ? 46.906 -1.151 -25.312 1 92.44 810 VAL B C 1
ATOM 13395 O O . VAL B 1 810 ? 47.25 -0.726 -26.422 1 92.44 810 VAL B O 1
ATOM 13398 N N . ASN B 1 811 ? 46.781 -2.438 -25.031 1 90.5 811 ASN B N 1
ATOM 13399 C CA . ASN B 1 811 ? 47.031 -3.477 -26.031 1 90.5 811 ASN B CA 1
ATOM 13400 C C . ASN B 1 811 ? 45.75 -3.846 -26.797 1 90.5 811 ASN B C 1
ATOM 13402 O O . ASN B 1 811 ? 44.688 -3.941 -26.203 1 90.5 811 ASN B O 1
ATOM 13406 N N . LEU B 1 812 ? 45.906 -3.938 -28.141 1 88.5 812 LEU B N 1
ATOM 13407 C CA . LEU B 1 812 ? 44.844 -4.406 -28.984 1 88.5 812 LEU B CA 1
ATOM 13408 C C . LEU B 1 812 ? 45 -5.895 -29.297 1 88.5 812 LEU B C 1
ATOM 13410 O O . LEU B 1 812 ? 46.094 -6.355 -29.625 1 88.5 812 LEU B O 1
ATOM 13414 N N . PRO B 1 813 ? 43.969 -6.633 -29.078 1 84.62 813 PRO B N 1
ATOM 13415 C CA . PRO B 1 813 ? 44.031 -8.07 -29.359 1 84.62 813 PRO B CA 1
ATOM 13416 C C . PRO B 1 813 ? 44.438 -8.359 -30.797 1 84.62 813 PRO B C 1
ATOM 13418 O O . PRO B 1 813 ? 45.094 -9.367 -31.078 1 84.62 813 PRO B O 1
ATOM 13421 N N . LYS B 1 814 ? 43.938 -7.496 -31.844 1 82.94 814 LYS B N 1
ATOM 13422 C CA . LYS B 1 814 ? 44.281 -7.59 -33.25 1 82.94 814 LYS B CA 1
ATOM 13423 C C . LYS B 1 814 ? 44.625 -6.223 -33.844 1 82.94 814 LYS B C 1
ATOM 13425 O O . LYS B 1 814 ? 44.094 -5.203 -33.406 1 82.94 814 LYS B O 1
ATOM 13430 N N . SER B 1 815 ? 45.562 -6.355 -34.781 1 79.25 815 SER B N 1
ATOM 13431 C CA . SER B 1 815 ? 45.906 -5.109 -35.469 1 79.25 815 SER B CA 1
ATOM 13432 C C . SER B 1 815 ? 44.75 -4.602 -36.312 1 79.25 815 SER B C 1
ATOM 13434 O O . SER B 1 815 ? 44.094 -5.387 -37 1 79.25 815 SER B O 1
ATOM 13436 N N . VAL B 1 816 ? 44.375 -3.389 -36.094 1 82.25 816 VAL B N 1
ATOM 13437 C CA . VAL B 1 816 ? 43.281 -2.797 -36.844 1 82.25 816 VAL B CA 1
ATOM 13438 C C . VAL B 1 816 ? 43.688 -1.423 -37.375 1 82.25 816 VAL B C 1
ATOM 13440 O O . VAL B 1 816 ? 44.656 -0.837 -36.906 1 82.25 816 VAL B O 1
ATOM 13443 N N . ASN B 1 817 ? 42.938 -0.933 -38.438 1 81.5 817 ASN B N 1
ATOM 13444 C CA . ASN B 1 817 ? 43.188 0.372 -39.031 1 81.5 817 ASN B CA 1
ATOM 13445 C C . ASN B 1 817 ? 42.344 1.468 -38.375 1 81.5 817 ASN B C 1
ATOM 13447 O O . ASN B 1 817 ? 42.656 2.654 -38.531 1 81.5 817 ASN B O 1
ATOM 13451 N N . SER B 1 818 ? 41.25 1.038 -37.75 1 87.62 818 SER B N 1
ATOM 13452 C CA . SER B 1 818 ? 40.375 2.004 -37.094 1 87.62 818 SER B CA 1
ATOM 13453 C C . SER B 1 818 ? 39.719 1.398 -35.875 1 87.62 818 SER B C 1
ATOM 13455 O O . SER B 1 818 ? 39.406 0.208 -35.844 1 87.62 818 SER B O 1
ATOM 13457 N N . VAL B 1 819 ? 39.656 2.199 -34.812 1 90.94 819 VAL B N 1
ATOM 13458 C CA . VAL B 1 819 ? 38.969 1.752 -33.594 1 90.94 819 VAL B CA 1
ATOM 13459 C C . VAL B 1 819 ? 38.094 2.871 -33.031 1 90.94 819 VAL B C 1
ATOM 13461 O O . VAL B 1 819 ? 38.344 4.051 -33.312 1 90.94 819 VAL B O 1
ATOM 13464 N N . ASN B 1 820 ? 37 2.457 -32.438 1 91.44 820 ASN B N 1
ATOM 13465 C CA . ASN B 1 820 ? 36.219 3.379 -31.625 1 91.44 820 ASN B CA 1
ATOM 13466 C C . ASN B 1 820 ? 36.594 3.326 -30.156 1 91.44 820 ASN B C 1
ATOM 13468 O O . ASN B 1 820 ? 36.844 2.248 -29.609 1 91.44 820 ASN B O 1
ATOM 13472 N N . VAL B 1 821 ? 36.812 4.512 -29.594 1 93.44 821 VAL B N 1
ATOM 13473 C CA . VAL B 1 821 ? 37.188 4.641 -28.203 1 93.44 821 VAL B CA 1
ATOM 13474 C C . VAL B 1 821 ? 36.062 5.281 -27.406 1 93.44 821 VAL B C 1
ATOM 13476 O O . VAL B 1 821 ? 35.531 6.328 -27.781 1 93.44 821 VAL B O 1
ATOM 13479 N N . TYR B 1 822 ? 35.625 4.574 -26.312 1 94 822 TYR B N 1
ATOM 13480 C CA . TYR B 1 822 ? 34.562 5.066 -25.453 1 94 822 TYR B CA 1
ATOM 13481 C C . TYR B 1 822 ? 35.062 5.262 -24.031 1 94 822 TYR B C 1
ATOM 13483 O O . TYR B 1 822 ? 35.844 4.457 -23.516 1 94 822 TYR B O 1
ATOM 13491 N N . LEU B 1 823 ? 34.688 6.359 -23.391 1 95.69 823 LEU B N 1
ATOM 13492 C CA . LEU B 1 823 ? 34.938 6.598 -21.984 1 95.69 823 LEU B CA 1
ATOM 13493 C C . LEU B 1 823 ? 33.656 6.48 -21.172 1 95.69 823 LEU B C 1
ATOM 13495 O O . LEU B 1 823 ? 32.688 7.168 -21.469 1 95.69 823 LEU B O 1
ATOM 13499 N N . TYR B 1 824 ? 33.688 5.57 -20.172 1 96.06 824 TYR B N 1
ATOM 13500 C CA . TYR B 1 824 ? 32.531 5.359 -19.328 1 96.06 824 TYR B CA 1
ATOM 13501 C C . TYR B 1 824 ? 32.844 5.699 -17.875 1 96.06 824 TYR B C 1
ATOM 13503 O O . TYR B 1 824 ? 33.938 5.449 -17.391 1 96.06 824 TYR B O 1
ATOM 13511 N N . SER B 1 825 ? 31.906 6.375 -17.188 1 96.88 825 SER B N 1
ATOM 13512 C CA . SER B 1 825 ? 31.891 6.328 -15.727 1 96.88 825 SER B CA 1
ATOM 13513 C C . SER B 1 825 ? 31.328 5 -15.219 1 96.88 825 SER B C 1
ATOM 13515 O O . SER B 1 825 ? 30.344 4.484 -15.758 1 96.88 825 SER B O 1
ATOM 13517 N N . PRO B 1 826 ? 32 4.375 -14.219 1 94.31 826 PRO B N 1
ATOM 13518 C CA . PRO B 1 826 ? 31.594 3.033 -13.797 1 94.31 826 PRO B CA 1
ATOM 13519 C C . PRO B 1 826 ? 30.328 3.039 -12.938 1 94.31 826 PRO B C 1
ATOM 13521 O O . PRO B 1 826 ? 30.328 2.51 -11.82 1 94.31 826 PRO B O 1
ATOM 13524 N N . VAL B 1 827 ? 29.25 3.449 -13.477 1 94.38 827 VAL B N 1
ATOM 13525 C CA . VAL B 1 827 ? 27.953 3.52 -12.82 1 94.38 827 VAL B CA 1
ATOM 13526 C C . VAL B 1 827 ? 27.219 2.188 -12.977 1 94.38 827 VAL B C 1
ATOM 13528 O O . VAL B 1 827 ? 27.266 1.572 -14.047 1 94.38 827 VAL B O 1
ATOM 13531 N N . THR B 1 828 ? 26.641 1.71 -11.867 1 91.56 828 THR B N 1
ATOM 13532 C CA . THR B 1 828 ? 25.812 0.506 -11.906 1 91.56 828 THR B CA 1
ATOM 13533 C C . THR B 1 828 ? 24.328 0.856 -11.758 1 91.56 828 THR B C 1
ATOM 13535 O O . THR B 1 828 ? 23.984 1.961 -11.328 1 91.56 828 THR B O 1
ATOM 13538 N N . PRO B 1 829 ? 23.422 -0.067 -12.094 1 90.31 829 PRO B N 1
ATOM 13539 C CA . PRO B 1 829 ? 21.984 0.184 -11.914 1 90.31 829 PRO B CA 1
ATOM 13540 C C . PRO B 1 829 ? 21.625 0.471 -10.461 1 90.31 829 PRO B C 1
ATOM 13542 O O . PRO B 1 829 ? 20.719 1.273 -10.195 1 90.31 829 PRO B O 1
ATOM 13545 N N . GLN B 1 830 ? 22.344 -0.068 -9.57 1 88.38 830 GLN B N 1
ATOM 13546 C CA . GLN B 1 830 ? 22.062 0.138 -8.148 1 88.38 830 GLN B CA 1
ATOM 13547 C C . GLN B 1 830 ? 22.406 1.565 -7.727 1 88.38 830 GLN B C 1
ATOM 13549 O O . GLN B 1 830 ? 21.781 2.109 -6.812 1 88.38 830 GLN B O 1
ATOM 13554 N N . ASP B 1 831 ? 23.375 2.141 -8.414 1 93.06 831 ASP B N 1
ATOM 13555 C CA . ASP B 1 831 ? 23.797 3.5 -8.086 1 93.06 831 ASP B CA 1
ATOM 13556 C C . ASP B 1 831 ? 22.719 4.512 -8.461 1 93.06 831 ASP B C 1
ATOM 13558 O O . ASP B 1 831 ? 22.516 5.504 -7.754 1 93.06 831 ASP B O 1
ATOM 13562 N N . VAL B 1 832 ? 22.031 4.211 -9.547 1 94.44 832 VAL B N 1
ATOM 13563 C CA . VAL B 1 832 ? 21.188 5.258 -10.117 1 94.44 832 VAL B CA 1
ATOM 13564 C C . VAL B 1 832 ? 19.734 5.016 -9.734 1 94.44 832 VAL B C 1
ATOM 13566 O O . VAL B 1 832 ? 18.938 5.953 -9.648 1 94.44 832 VAL B O 1
ATOM 13569 N N . GLY B 1 833 ? 19.266 3.758 -9.445 1 93.75 833 GLY B N 1
ATOM 13570 C CA . GLY B 1 833 ? 17.844 3.48 -9.297 1 93.75 833 GLY B CA 1
ATOM 13571 C C . GLY B 1 833 ? 17.062 3.672 -10.586 1 93.75 833 GLY B C 1
ATOM 13572 O O . GLY B 1 833 ? 17.531 3.299 -11.664 1 93.75 833 GLY B O 1
ATOM 13573 N N . ALA B 1 834 ? 15.883 4.207 -10.492 1 94.19 834 ALA B N 1
ATOM 13574 C CA . ALA B 1 834 ? 15.102 4.539 -11.68 1 94.19 834 ALA B CA 1
ATOM 13575 C C . ALA B 1 834 ? 15.766 5.648 -12.484 1 94.19 834 ALA B C 1
ATOM 13577 O O . ALA B 1 834 ? 16.125 6.691 -11.938 1 94.19 834 ALA B O 1
ATOM 13578 N N . SER B 1 835 ? 16.016 5.367 -13.703 1 94 835 SER B N 1
ATOM 13579 C CA . SER B 1 835 ? 16.734 6.316 -14.547 1 94 835 SER B CA 1
ATOM 13580 C C . SER B 1 835 ? 16.234 6.258 -15.984 1 94 835 SER B C 1
ATOM 13582 O O . SER B 1 835 ? 15.93 5.18 -16.5 1 94 835 SER B O 1
ATOM 13584 N N . PRO B 1 836 ? 16.141 7.43 -16.578 1 91.88 836 PRO B N 1
ATOM 13585 C CA . PRO B 1 836 ? 15.641 7.473 -17.953 1 91.88 836 PRO B CA 1
ATOM 13586 C C . PRO B 1 836 ? 16.688 7.043 -18.984 1 91.88 836 PRO B C 1
ATOM 13588 O O . PRO B 1 836 ? 16.328 6.555 -20.062 1 91.88 836 PRO B O 1
ATOM 13591 N N . ILE B 1 837 ? 17.938 7.223 -18.688 1 90.31 837 ILE B N 1
ATOM 13592 C CA . ILE B 1 837 ? 19 6.883 -19.625 1 90.31 837 ILE B CA 1
ATOM 13593 C C . ILE B 1 837 ? 19.469 5.453 -19.375 1 90.31 837 ILE B C 1
ATOM 13595 O O . ILE B 1 837 ? 19.984 5.145 -18.281 1 90.31 837 ILE B O 1
ATOM 13599 N N . PRO B 1 838 ? 19.328 4.633 -20.312 1 87.56 838 PRO B N 1
ATOM 13600 C CA . PRO B 1 838 ? 19.797 3.258 -20.125 1 87.56 838 PRO B CA 1
ATOM 13601 C C . PRO B 1 838 ? 21.312 3.168 -19.906 1 87.56 838 PRO B C 1
ATOM 13603 O O . PRO B 1 838 ? 22.062 3.881 -20.562 1 87.56 838 PRO B O 1
ATOM 13606 N N . LEU B 1 839 ? 21.688 2.35 -19.062 1 87.69 839 LEU B N 1
ATOM 13607 C CA . LEU B 1 839 ? 23.094 2.129 -18.781 1 87.69 839 LEU B CA 1
ATOM 13608 C C . LEU B 1 839 ? 23.656 1.01 -19.656 1 87.69 839 LEU B C 1
ATOM 13610 O O . LEU B 1 839 ? 22.969 0.023 -19.922 1 87.69 839 LEU B O 1
ATOM 13614 N N . PHE B 1 840 ? 24.891 1.239 -20.062 1 85.62 840 PHE B N 1
ATOM 13615 C CA . PHE B 1 840 ? 25.641 0.154 -20.688 1 85.62 840 PHE B CA 1
ATOM 13616 C C . PHE B 1 840 ? 26.281 -0.748 -19.641 1 85.62 840 PHE B C 1
ATOM 13618 O O . PHE B 1 840 ? 26.297 -0.406 -18.453 1 85.62 840 PHE B O 1
ATOM 13625 N N . SER B 1 841 ? 26.781 -1.871 -20.094 1 85.81 841 SER B N 1
ATOM 13626 C CA . SER B 1 841 ? 27.406 -2.807 -19.172 1 85.81 841 SER B CA 1
ATOM 13627 C C . SER B 1 841 ? 28.641 -2.188 -18.516 1 85.81 841 SER B C 1
ATOM 13629 O O . SER B 1 841 ? 29.031 -2.574 -17.406 1 85.81 841 SER B O 1
ATOM 13631 N N . TYR B 1 842 ? 29.219 -1.127 -19.25 1 91.25 842 TYR B N 1
ATOM 13632 C CA . TYR B 1 842 ? 30.438 -0.498 -18.75 1 91.25 842 TYR B CA 1
ATOM 13633 C C . TYR B 1 842 ? 30.109 0.728 -17.906 1 91.25 842 TYR B C 1
ATOM 13635 O O . TYR B 1 842 ? 31 1.326 -17.297 1 91.25 842 TYR B O 1
ATOM 13643 N N . GLY B 1 843 ? 28.812 1.099 -17.906 1 94.12 843 GLY B N 1
ATOM 13644 C CA . GLY B 1 843 ? 28.406 2.223 -17.078 1 94.12 843 GLY B CA 1
ATOM 13645 C C . GLY B 1 843 ? 27.781 3.354 -17.875 1 94.12 843 GLY B C 1
ATOM 13646 O O . GLY B 1 843 ? 27.031 3.111 -18.828 1 94.12 843 GLY B O 1
ATOM 13647 N N . PHE B 1 844 ? 28.016 4.598 -17.438 1 96.12 844 PHE B N 1
ATOM 13648 C CA . PHE B 1 844 ? 27.453 5.797 -18.047 1 96.12 844 PHE B CA 1
ATOM 13649 C C . PHE B 1 844 ? 28.406 6.363 -19.094 1 96.12 844 PHE B C 1
ATOM 13651 O O . PHE B 1 844 ? 29.547 6.707 -18.781 1 96.12 844 PHE B O 1
ATOM 13658 N N . LEU B 1 845 ? 28.031 6.457 -20.359 1 95.31 845 LEU B N 1
ATOM 13659 C CA . LEU B 1 845 ? 28.875 6.93 -21.453 1 95.31 845 LEU B CA 1
ATOM 13660 C C . LEU B 1 845 ? 29.141 8.422 -21.312 1 95.31 845 LEU B C 1
ATOM 13662 O O . LEU B 1 845 ? 28.203 9.227 -21.25 1 95.31 845 LEU B O 1
ATOM 13666 N N . ILE B 1 846 ? 30.422 8.781 -21.219 1 95.5 846 ILE B N 1
ATOM 13667 C CA . ILE B 1 846 ? 30.828 10.172 -21.094 1 95.5 846 ILE B CA 1
ATOM 13668 C C . ILE B 1 846 ? 31.188 10.734 -22.484 1 95.5 846 ILE B C 1
ATOM 13670 O O . ILE B 1 846 ? 30.688 11.789 -22.875 1 95.5 846 ILE B O 1
ATOM 13674 N N . HIS B 1 847 ? 32.188 9.984 -23.156 1 94.25 847 HIS B N 1
ATOM 13675 C CA . HIS B 1 847 ? 32.625 10.406 -24.484 1 94.25 847 HIS B CA 1
ATOM 13676 C C . HIS B 1 847 ? 32.781 9.211 -25.422 1 94.25 847 HIS B C 1
ATOM 13678 O O . HIS B 1 847 ? 32.969 8.086 -24.969 1 94.25 847 HIS B O 1
ATOM 13684 N N . SER B 1 848 ? 32.656 9.461 -26.672 1 93.31 848 SER B N 1
ATOM 13685 C CA . SER B 1 848 ? 32.969 8.508 -27.734 1 93.31 848 SER B CA 1
ATOM 13686 C C . SER B 1 848 ? 33.812 9.148 -28.812 1 93.31 848 SER B C 1
ATOM 13688 O O . SER B 1 848 ? 33.625 10.312 -29.172 1 93.31 848 SER B O 1
ATOM 13690 N N . TYR B 1 849 ? 34.875 8.406 -29.25 1 91.38 849 TYR B N 1
ATOM 13691 C CA . TYR B 1 849 ? 35.812 8.875 -30.266 1 91.38 849 TYR B CA 1
ATOM 13692 C C . TYR B 1 849 ? 36 7.828 -31.359 1 91.38 849 TYR B C 1
ATOM 13694 O O . TYR B 1 849 ? 35.969 6.625 -31.078 1 91.38 849 TYR B O 1
ATOM 13702 N N . SER B 1 850 ? 36.219 8.344 -32.562 1 89.81 850 SER B N 1
ATOM 13703 C CA . SER B 1 850 ? 36.688 7.492 -33.625 1 89.81 850 SER B CA 1
ATOM 13704 C C . SER B 1 850 ? 38.156 7.777 -33.969 1 89.81 850 SER B C 1
ATOM 13706 O O . SER B 1 850 ? 38.5 8.922 -34.25 1 89.81 850 SER B O 1
ATOM 13708 N N . VAL B 1 851 ? 38.969 6.711 -33.875 1 87.56 851 VAL B N 1
ATOM 13709 C CA . VAL B 1 851 ? 40.406 6.867 -34.062 1 87.56 851 VAL B CA 1
ATOM 13710 C C . VAL B 1 851 ? 40.844 6.07 -35.312 1 87.56 851 VAL B C 1
ATOM 13712 O O . VAL B 1 851 ? 40.531 4.883 -35.406 1 87.56 851 VAL B O 1
ATOM 13715 N N . ASN B 1 852 ? 41.5 6.828 -36.125 1 82.38 852 ASN B N 1
ATOM 13716 C CA . ASN B 1 852 ? 42.031 6.195 -37.344 1 82.38 852 ASN B CA 1
ATOM 13717 C C . ASN B 1 852 ? 43.562 6.121 -37.312 1 82.38 852 ASN B C 1
ATOM 13719 O O . ASN B 1 852 ? 44.188 6.82 -36.5 1 82.38 852 ASN B O 1
ATOM 13723 N N . SER B 1 853 ? 44.125 5.215 -38.125 1 75.62 853 SER B N 1
ATOM 13724 C CA . SER B 1 853 ? 45.562 4.973 -38.156 1 75.62 853 SER B CA 1
ATOM 13725 C C . SER B 1 853 ? 46.312 6.227 -38.594 1 75.62 853 SER B C 1
ATOM 13727 O O . SER B 1 853 ? 47.5 6.355 -38.312 1 75.62 853 SER B O 1
ATOM 13729 N N . ASP B 1 854 ? 45.656 7.117 -39.25 1 67.5 854 ASP B N 1
ATOM 13730 C CA . ASP B 1 854 ? 46.375 8.328 -39.688 1 67.5 854 ASP B CA 1
ATOM 13731 C C . ASP B 1 854 ? 46.406 9.367 -38.594 1 67.5 854 ASP B C 1
ATOM 13733 O O . ASP B 1 854 ? 46.875 10.484 -38.781 1 67.5 854 ASP B O 1
ATOM 13737 N N . GLY B 1 855 ? 46 9 -37.281 1 62.56 855 GLY B N 1
ATOM 13738 C CA . GLY B 1 855 ? 46.062 9.859 -36.125 1 62.56 855 GLY B CA 1
ATOM 13739 C C . GLY B 1 855 ? 44.844 10.758 -36 1 62.56 855 GLY B C 1
ATOM 13740 O O . GLY B 1 855 ? 44.719 11.469 -35 1 62.56 855 GLY B O 1
ATOM 13741 N N . SER B 1 856 ? 43.969 10.852 -37 1 59.59 856 SER B N 1
ATOM 13742 C CA . SER B 1 856 ? 42.781 11.703 -36.906 1 59.59 856 SER B CA 1
ATOM 13743 C C . SER B 1 856 ? 41.75 11.117 -35.969 1 59.59 856 SER B C 1
ATOM 13745 O O . SER B 1 856 ? 41.594 9.898 -35.875 1 59.59 856 SER B O 1
ATOM 13747 N N . ASN B 1 857 ? 41.312 12 -34.906 1 60 857 ASN B N 1
ATOM 13748 C CA . ASN B 1 857 ? 40.25 11.523 -34.031 1 60 857 ASN B CA 1
ATOM 13749 C C . ASN B 1 857 ? 39.062 12.492 -34 1 60 857 ASN B C 1
ATOM 13751 O O . ASN B 1 857 ? 39.25 13.695 -34.188 1 60 857 ASN B O 1
ATOM 13755 N N . SER B 1 858 ? 37.875 12.055 -34.312 1 58.66 858 SER B N 1
ATOM 13756 C CA . SER B 1 858 ? 36.656 12.859 -34.188 1 58.66 858 SER B CA 1
ATOM 13757 C C . SER B 1 858 ? 35.875 12.508 -32.938 1 58.66 858 SER B C 1
ATOM 13759 O O . SER B 1 858 ? 35.781 11.336 -32.562 1 58.66 858 SER B O 1
ATOM 13761 N N . SER B 1 859 ? 35.844 13.477 -32.031 1 59.28 859 SER B N 1
ATOM 13762 C CA . SER B 1 859 ? 35.062 13.32 -30.797 1 59.28 859 SER B CA 1
ATOM 13763 C C . SER B 1 859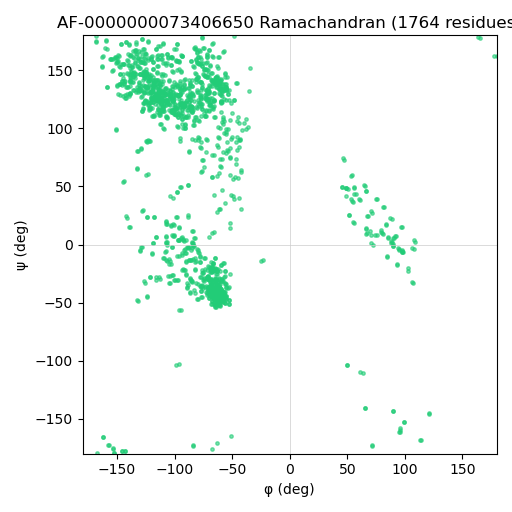 ? 33.562 13.422 -31.062 1 59.28 859 SER B C 1
ATOM 13765 O O . SER B 1 859 ? 33.125 14.289 -31.812 1 59.28 859 SER B O 1
ATOM 13767 N N . MET B 1 860 ? 32.781 12.406 -30.969 1 46.06 860 MET B N 1
ATOM 13768 C CA . MET B 1 860 ? 31.344 12.539 -30.938 1 46.06 860 MET B CA 1
ATOM 13769 C C . MET B 1 860 ? 30.828 12.562 -29.484 1 46.06 860 MET B C 1
ATOM 13771 O O . MET B 1 860 ? 31.062 11.617 -28.734 1 46.06 860 MET B O 1
ATOM 13775 N N . LEU B 1 861 ? 30.766 13.68 -28.922 1 45.59 861 LEU B N 1
ATOM 13776 C CA . LEU B 1 861 ? 30.047 13.781 -27.656 1 45.59 861 LEU B CA 1
ATOM 13777 C C . LEU B 1 861 ? 28.625 13.266 -27.797 1 45.59 861 LEU B C 1
ATOM 13779 O O . LEU B 1 861 ? 27.891 13.688 -28.703 1 45.59 861 LEU B O 1
ATOM 13783 N N . THR B 1 862 ? 28.344 12.102 -27.5 1 41.5 862 THR B N 1
ATOM 13784 C CA . THR B 1 862 ? 26.938 11.664 -27.516 1 41.5 862 THR B CA 1
ATOM 13785 C C . THR B 1 862 ? 26.156 12.352 -26.406 1 41.5 862 THR B C 1
ATOM 13787 O O . THR B 1 862 ? 26.25 11.969 -25.234 1 41.5 862 THR B O 1
ATOM 13790 N N . LEU B 1 863 ? 26.109 13.578 -26.375 1 39.38 863 LEU B N 1
ATOM 13791 C CA . LEU B 1 863 ? 25.141 14.219 -25.5 1 39.38 863 LEU B CA 1
ATOM 13792 C C . LEU B 1 863 ? 23.719 13.852 -25.875 1 39.38 863 LEU B C 1
ATOM 13794 O O . LEU B 1 863 ? 23.297 14.102 -27.016 1 39.38 863 LEU B O 1
ATOM 13798 N N . ILE B 1 864 ? 23.125 12.875 -25.359 1 35.12 864 ILE B N 1
ATOM 13799 C CA . ILE B 1 864 ? 21.688 12.82 -25.531 1 35.12 864 ILE B CA 1
ATOM 13800 C C . ILE B 1 864 ? 21.062 14.148 -25.094 1 35.12 864 ILE B C 1
ATOM 13802 O O . ILE B 1 864 ? 21.062 14.484 -23.922 1 35.12 864 ILE B O 1
ATOM 13806 N N . VAL B 1 865 ? 21.219 15.141 -25.891 1 30.77 865 VAL B N 1
ATOM 13807 C CA . VAL B 1 865 ? 20.5 16.391 -25.688 1 30.77 865 VAL B CA 1
ATOM 13808 C C . VAL B 1 865 ? 19 16.125 -25.594 1 30.77 865 VAL B C 1
ATOM 13810 O O . VAL B 1 865 ? 18.391 15.688 -26.578 1 30.77 865 VAL B O 1
ATOM 13813 N N . ILE B 1 866 ? 18.469 15.727 -24.578 1 30.89 866 ILE B N 1
ATOM 13814 C CA . ILE B 1 866 ? 17.016 15.906 -24.469 1 30.89 866 ILE B CA 1
ATOM 13815 C C . ILE B 1 866 ? 16.672 17.375 -24.656 1 30.89 866 ILE B C 1
ATOM 13817 O O . ILE B 1 866 ? 17.172 18.234 -23.922 1 30.89 866 ILE B O 1
ATOM 13821 N N . ALA B 1 867 ? 16.234 17.812 -25.859 1 26.59 867 ALA B N 1
ATOM 13822 C CA . ALA B 1 867 ? 15.695 19.109 -26.266 1 26.59 867 ALA B CA 1
ATOM 13823 C C . ALA B 1 867 ? 14.695 19.641 -25.25 1 26.59 867 ALA B C 1
ATOM 13825 O O . ALA B 1 867 ? 13.523 19.25 -25.266 1 26.59 867 ALA B O 1
ATOM 13826 N N . GLY B 1 868 ? 14.812 19.562 -24.016 1 26.8 868 GLY B N 1
ATOM 13827 C CA . GLY B 1 868 ? 13.812 20.312 -23.281 1 26.8 868 GLY B CA 1
ATOM 13828 C C . GLY B 1 868 ? 13.797 21.797 -23.625 1 26.8 868 GLY B C 1
ATOM 13829 O O . GLY B 1 868 ? 14.852 22.391 -23.859 1 26.8 868 GLY B O 1
ATOM 13830 N N . ALA B 1 869 ? 12.703 22.281 -24.391 1 25.7 869 ALA B N 1
ATOM 13831 C CA . ALA B 1 869 ? 12.289 23.641 -24.703 1 25.7 869 ALA B CA 1
ATOM 13832 C C . ALA B 1 869 ? 12.484 24.578 -23.516 1 25.7 869 ALA B C 1
ATOM 13834 O O . ALA B 1 869 ? 12.016 24.281 -22.406 1 25.7 869 ALA B O 1
ATOM 13835 N N . LEU B 1 870 ? 13.508 25.297 -23.516 1 26.55 870 LEU B N 1
ATOM 13836 C CA . LEU B 1 870 ? 13.766 26.453 -22.672 1 26.55 870 LEU B CA 1
ATOM 13837 C C . LEU B 1 870 ? 12.609 27.453 -22.734 1 26.55 870 LEU B C 1
ATOM 13839 O O . LEU B 1 870 ? 12.695 28.453 -23.453 1 26.55 870 LEU B O 1
ATOM 13843 N N . ILE B 1 871 ? 11.438 27.125 -23.156 1 23.42 871 ILE B N 1
ATOM 13844 C CA . ILE B 1 871 ? 10.672 28.359 -23.219 1 23.42 871 ILE B CA 1
ATOM 13845 C C . ILE B 1 871 ? 10.531 28.953 -21.828 1 23.42 871 ILE B C 1
ATOM 13847 O O . ILE B 1 871 ? 9.961 28.328 -20.938 1 23.42 871 ILE B O 1
ATOM 13851 N N . ILE B 1 872 ? 11.492 29.688 -21.469 1 24.25 872 ILE B N 1
ATOM 13852 C CA . ILE B 1 872 ? 11.398 30.469 -20.25 1 24.25 872 ILE B CA 1
ATOM 13853 C C . ILE B 1 872 ? 10.266 31.5 -20.391 1 24.25 872 ILE B C 1
ATOM 13855 O O . ILE B 1 872 ? 10.383 32.469 -21.156 1 24.25 872 ILE B O 1
ATOM 13859 N N . PRO B 1 873 ? 9.008 31.172 -20.625 1 25.5 873 PRO B N 1
ATOM 13860 C CA . PRO B 1 873 ? 8.195 32.375 -20.625 1 25.5 873 PRO B CA 1
ATOM 13861 C C . PRO B 1 873 ? 8.266 33.156 -19.312 1 25.5 873 PRO B C 1
ATOM 13863 O O . PRO B 1 873 ? 8.258 32.531 -18.234 1 25.5 873 PRO B O 1
ATOM 13866 N N . VAL B 1 874 ? 8.953 34.219 -19.328 1 23 874 VAL B N 1
ATOM 13867 C CA . VAL B 1 874 ? 8.961 35.219 -18.266 1 23 874 VAL B CA 1
ATOM 13868 C C . VAL B 1 874 ? 7.527 35.562 -17.891 1 23 874 VAL B C 1
ATOM 13870 O O . VAL B 1 874 ? 6.859 36.312 -18.625 1 23 874 VAL B O 1
ATOM 13873 N N . LEU B 1 875 ? 6.594 34.656 -17.828 1 25.34 875 LEU B N 1
ATOM 13874 C CA . LEU B 1 875 ? 5.289 35.219 -17.484 1 25.34 875 LEU B CA 1
ATOM 13875 C C . LEU B 1 875 ? 5.32 35.906 -16.141 1 25.34 875 LEU B C 1
ATOM 13877 O O . LEU B 1 875 ? 6.023 35.469 -15.219 1 25.34 875 LEU B O 1
ATOM 13881 N N . GLY B 1 876 ? 4.965 37.156 -16.188 1 22.22 876 GLY B N 1
ATOM 13882 C CA . GLY B 1 876 ? 4.637 38.094 -15.094 1 22.22 876 GLY B CA 1
ATOM 13883 C C . GLY B 1 876 ? 3.826 37.406 -13.992 1 22.22 876 GLY B C 1
ATOM 13884 O O . GLY B 1 876 ? 2.855 36.719 -14.273 1 22.22 876 GLY B O 1
ATOM 13885 N N . LEU B 1 877 ? 4.527 37.156 -12.945 1 24.11 877 LEU B N 1
ATOM 13886 C CA . LEU B 1 877 ? 4.199 36.531 -11.672 1 24.11 877 LEU B CA 1
ATOM 13887 C C . LEU B 1 877 ? 2.979 37.188 -11.039 1 24.11 877 LEU B C 1
ATOM 13889 O O . LEU B 1 877 ? 3.033 38.344 -10.641 1 24.11 877 LEU B O 1
ATOM 13893 N N . THR B 1 878 ? 1.821 37.125 -11.805 1 21.33 878 THR B N 1
ATOM 13894 C CA . THR B 1 878 ? 0.794 37.562 -10.867 1 21.33 878 THR B CA 1
ATOM 13895 C C . THR B 1 878 ? 0.728 36.625 -9.664 1 21.33 878 THR B C 1
ATOM 13897 O O . THR B 1 878 ? 0.613 35.406 -9.812 1 21.33 878 THR B O 1
ATOM 13900 N N . VAL B 1 879 ? 1.283 36.969 -8.594 1 22.02 879 VAL B N 1
ATOM 13901 C CA . VAL B 1 879 ? 1.358 36.406 -7.262 1 22.02 879 VAL B CA 1
ATOM 13902 C C . VAL B 1 879 ? -0.03 35.938 -6.816 1 22.02 879 VAL B C 1
ATOM 13904 O O . VAL B 1 879 ? -0.884 36.75 -6.484 1 22.02 879 VAL B O 1
ATOM 13907 N N . ARG B 1 880 ? -0.734 35 -7.578 1 25.33 880 ARG B N 1
ATOM 13908 C CA . ARG B 1 880 ? -1.89 34.562 -6.816 1 25.33 880 ARG B CA 1
ATOM 13909 C C . ARG B 1 880 ? -1.457 33.719 -5.617 1 25.33 880 ARG B C 1
ATOM 13911 O O . ARG B 1 880 ? -0.535 32.906 -5.727 1 25.33 880 ARG B O 1
ATOM 13918 N N . ARG B 1 881 ? -1.731 34.062 -4.426 1 26.11 881 ARG B N 1
ATOM 13919 C CA . ARG B 1 881 ? -1.585 33.406 -3.133 1 26.11 881 ARG B CA 1
ATOM 13920 C C . ARG B 1 881 ? -1.997 31.938 -3.215 1 26.11 881 ARG B C 1
ATOM 13922 O O . ARG B 1 881 ? -3.18 31.625 -3.371 1 26.11 881 ARG B O 1
ATOM 13929 N N . PHE B 1 882 ? -1.26 31.188 -4.043 1 25.06 882 PHE B N 1
ATOM 13930 C CA . PHE B 1 882 ? -1.737 29.812 -4.102 1 25.06 882 PHE B CA 1
ATOM 13931 C C . PHE B 1 882 ? -1.357 29.062 -2.834 1 25.06 882 PHE B C 1
ATOM 13933 O O . PHE B 1 882 ? -0.246 29.219 -2.322 1 25.06 882 PHE B O 1
ATOM 13940 N N . LEU B 1 883 ? -2.309 28.672 -2.018 1 25.53 883 LEU B N 1
ATOM 13941 C CA . LEU B 1 883 ? -2.463 28.078 -0.696 1 25.53 883 LEU B CA 1
ATOM 13942 C C . LEU B 1 883 ? -2.064 26.594 -0.717 1 25.53 883 LEU B C 1
ATOM 13944 O O . LEU B 1 883 ? -2.553 25.828 -1.549 1 25.53 883 LEU B O 1
ATOM 13948 N N . LYS B 1 884 ? -0.739 26.281 -0.68 1 30.62 884 LYS B N 1
ATOM 13949 C CA . LYS B 1 884 ? -0.505 24.922 -0.21 1 30.62 884 LYS B CA 1
ATOM 13950 C C . LYS B 1 884 ? -0.67 24.828 1.305 1 30.62 884 LYS B C 1
ATOM 13952 O O . LYS B 1 884 ? -0.147 25.656 2.045 1 30.62 884 LYS B O 1
#

InterPro domains:
  IPR004300 Glycoside hydrolase family 57, N-terminal domain [PF03065] (332-642)
  IPR011330 Glycoside hydrolase/deacetylase, beta/alpha-barrel [SSF88713] (328-657)
  IPR017002 Glycoside hydrolase, family 57, Saci1162, predicted [PIRSF032656] (5-875)
  IPR027291 Glycoside hydrolase 38, N-terminal domain superfamily [G3DSA:3.20.110.10] (329-577)
  IPR052046 Glycosyl hydrolase family 57 [PTHR36306] (326-818)

pLDDT: mean 88.46, std 16.66, range [17.95, 98.88]

Solvent-accessible surface area (backbone atoms only — not comparable to full-atom values): 92432 Å² total; per-residue (Å²): 130,86,79,73,83,75,80,79,75,81,77,74,78,79,66,80,81,76,78,82,54,76,63,90,71,64,48,78,47,63,48,60,47,96,74,23,35,38,37,41,33,44,28,70,67,67,80,85,54,50,40,31,40,36,32,25,38,22,91,43,59,82,45,72,60,81,40,80,48,78,42,72,39,45,69,73,87,76,32,33,35,42,76,48,72,69,41,60,69,50,39,28,34,36,35,39,33,35,31,63,70,74,69,38,76,46,32,44,93,73,34,95,84,38,34,37,22,40,43,37,58,43,83,67,63,53,55,71,47,71,45,58,34,74,75,25,22,36,42,38,34,29,35,53,56,65,75,52,52,38,27,43,43,31,22,41,25,94,50,68,58,67,85,60,71,64,45,81,71,46,77,43,75,40,45,77,38,40,61,62,36,29,30,36,39,77,45,76,62,44,64,76,69,38,20,38,35,32,35,38,37,30,63,70,77,67,44,74,41,52,56,88,85,29,48,40,55,51,68,25,65,46,44,56,44,45,73,78,44,55,47,59,78,59,66,63,42,42,58,63,34,75,48,39,36,38,36,30,36,34,29,72,44,94,53,71,44,61,29,34,40,37,40,36,43,85,94,40,74,46,77,44,76,72,46,76,38,46,54,38,78,32,81,44,78,44,77,48,61,40,80,53,73,63,44,82,42,67,30,36,35,39,36,25,44,92,89,34,81,44,42,74,42,76,41,60,72,42,38,32,38,74,56,80,96,46,54,36,25,34,38,24,43,35,30,41,38,79,48,80,82,42,55,41,89,88,37,33,34,68,55,56,57,74,49,38,41,29,23,57,58,35,74,56,97,87,35,70,31,6,41,58,31,48,53,49,53,51,51,71,71,37,70,58,28,31,21,35,28,52,26,26,37,35,54,48,48,51,46,23,53,69,54,46,90,77,80,46,65,40,89,90,62,82,75,61,62,70,62,25,43,50,31,45,54,49,38,54,52,50,46,41,52,36,38,73,72,59,37,31,41,62,29,20,19,35,25,50,40,35,43,51,42,61,39,49,38,34,45,39,52,52,50,52,50,24,26,38,53,43,5,47,51,47,44,24,70,74,61,71,43,81,47,50,31,32,51,42,42,71,31,29,41,38,64,36,51,48,44,54,32,53,75,70,59,38,48,31,36,48,37,37,32,80,53,31,54,86,62,41,44,76,56,43,82,68,75,69,52,46,41,43,29,35,37,37,47,63,58,63,49,64,32,34,34,43,27,18,41,56,69,64,20,46,35,56,55,74,44,38,23,77,42,60,29,66,58,35,28,43,53,52,54,46,51,52,48,56,48,33,77,77,35,59,48,21,36,47,30,32,52,45,64,51,38,47,35,33,70,77,18,55,88,32,10,63,54,14,53,50,28,42,45,50,48,50,33,70,47,48,75,60,66,32,36,57,27,25,59,68,57,47,55,72,73,45,70,83,55,24,30,32,30,65,53,50,60,33,15,62,76,62,40,53,47,43,57,51,51,77,46,65,66,29,22,48,52,44,38,41,45,28,44,22,47,43,47,50,48,30,52,34,45,16,52,67,51,76,79,53,64,68,64,67,68,54,39,77,51,41,72,32,39,93,44,71,68,49,22,45,52,46,33,52,48,54,42,46,20,37,64,29,27,35,24,27,46,65,80,57,56,37,60,66,62,40,45,48,52,34,49,51,34,25,47,51,37,42,53,50,50,50,55,56,56,64,38,51,40,77,76,44,45,41,59,56,67,45,31,40,38,37,28,35,35,27,69,45,97,49,48,32,43,35,31,41,33,43,37,36,105,86,48,76,48,74,45,83,46,73,40,44,55,37,80,33,83,46,76,46,78,41,99,60,71,65,64,54,40,35,40,34,38,16,17,68,46,51,68,71,76,49,33,39,56,82,69,82,69,51,98,63,8,41,75,63,40,35,33,43,40,31,56,87,38,56,65,49,76,46,68,67,65,81,70,75,80,71,80,74,72,71,72,80,65,81,76,72,80,65,87,61,86,117,134,82,81,73,82,75,79,78,74,80,76,74,82,78,67,78,86,75,81,77,68,68,70,90,69,64,48,76,49,63,46,63,48,95,74,24,36,38,36,42,35,42,28,70,66,67,80,86,55,48,38,31,40,35,33,26,39,21,92,42,60,84,45,73,61,80,42,81,48,78,42,74,40,43,69,73,86,75,31,34,36,42,76,47,73,68,40,58,69,50,39,27,35,35,34,36,35,37,32,64,72,73,70,38,76,47,30,42,94,72,32,93,86,36,36,38,21,40,44,38,57,43,84,66,63,53,55,71,48,73,46,59,35,73,74,25,21,36,40,37,35,29,34,54,56,66,76,53,52,38,26,44,43,31,22,41,26,93,49,71,58,66,86,59,70,65,44,82,72,45,78,44,74,41,44,78,37,38,60,63,36,29,31,36,38,77,46,76,62,46,62,76,70,39,21,38,34,32,35,37,38,30,64,69,78,68,44,74,42,52,56,89,86,30,48,40,55,51,66,25,66,46,45,56,45,43,72,79,42,56,47,59,81,60,68,64,43,41,59,63,36,75,48,39,36,38,36,29,35,36,28,71,46,94,52,70,44,61,30,35,40,36,39,34,44,86,94,40,75,47,79,43,76,74,44,77,38,47,53,37,78,31,82,44,77,44,77,48,62,40,79,54,73,64,44,81,42,66,32,36,36,38,36,26,45,90,89,35,81,42,41,75,41,77,40,61,73,42,38,33,38,72,56,80,96,47,52,34,23,36,36,24,42,36,29,41,37,77,48,81,80,43,56,41,91,87,36,33,32,68,55,56,57,75,50,38,42,28,22,57,58,35,74,56,96,88,34,71,31,6,41,59,32,49,54,49,54,52,51,70,71,38,69,57,30,30,21,35,28,53,27,26,36,35,52,47,49,51,47,22,53,71,54,46,89,76,78,47,65,40,89,90,64,82,75,61,62,70,62,25,42,50,31,44,55,51,37,51,52,50,48,41,50,37,38,74,70,61,38,30,41,62,28,20,18,37,24,50,40,36,44,52,45,61,39,46,37,35,45,39,51,52,50,53,50,23,26,38,52,42,4,48,50,45,42,24,71,72,60,71,42,82,49,50,31,31,49,42,40,71,31,30,40,37,63,36,51,47,46,54,32,54,76,70,60,38,47,32,37,48,37,37,31,82,54,30,54,87,63,40,43,75,56,42,82,69,76,68,52,46,40,42,31,35,37,36,48,62,56,63,48,61,32,35,34,42,28,19,41,58,69,62,20,46,36,56,54,74,42,37,23,75,43,60,29,66,56,33,30,42,54,52,53,46,50,51,49,56,48,33,76,77,35,59,48,22,35,46,29,32,51,42,64,54,39,46,34,32,68,77,20,55,88,32,10,63,55,14,53,49,28,42,46,50,47,50,32,68,47,48,75,59,65,32,36,57,27,27,62,68,54,48,55,73,73,46,71,83,55,24,30,32,30,65,52,49,61,34,15,64,76,63,39,53,46,44,57,50,50,77,47,67,65,27,22,50,50,43,36,43,45,28,46,23,46,42,47,50,47,31,50,34,44,16,53,68,50,75,79,53,63,72,65,67,69,55,39,79,50,42,72,32,38,93,45,71,69,49,22,44,51,45,32,49,49,54,42,46,18,37,65,30,26,34,24,28,45,66,80,58,57,36,62,65,61,40,45,47,54,33,50,51,35,27,49,51,38,41,52,50,51,52,54,56,54,64,38,51,42,79,76,44,44,41,57,58,68,44,31,39,38,36,28,34,35,28,70,45,98,51,51,32,43,35,31,40,34,43,37,37,107,85,47,78,48,75,44,83,46,74,40,46,56,37,81,34,80,47,76,46,80,41,96,61,72,67,63,55,38,36,40,34,37,17,17,68,46,51,68,72,75,49,34,42,56,83,70,83,69,50,98,62,10,39,75,63,41,35,34,43,38,32,56,86,38,55,66,50,75,46,69,68,66,83,70,74,81,69,79,75,72,74,72,81,66,80,75,73,81,65,86,62,84,116